Protein 7JQY (pdb70)

Secondary structure (DSSP, 8-state):
------SSPTTHHHHEEEEEEE-SS-EEEEEEES-TTSPEEEEE--TT--GGGGTTTHHHHHHTT-EEEEEE-TTSTTS---SS--SHHHHHHHHHHHHHHTT--SEEEEEETHHHHHHHHHHHH-GGGEEEEEEESSPPTTSHHHHHHHHTT-GGGTHHHHHTSTTHHHHHHTT-HHHHHHHHHHHH-SS---HHHHHHHHHHHTSTTHHHHHHHHHHTHHHHHHHHHHHTTS-B-S-EEEEEETTTTTTHHHHHHHTTBSSEEEEEETT--S-HHHH-HHHHHHHHHHHH-/------SSPTTHHHHEEEEEEE-SS-EEEEEEES-TTSPEEEEE--TT--GGGGTTTHHHHHHTT-EEEEEE-TTSTTS---SS--SHHHHHHHHHHHHHHTT-S-EEEEEETHHHHHHHHHHHH-GGGEEEEEEESSPPTTSHHHHHHHHTT-GGGTHHHHHTSTTHHHHHHTT-HHHHHHHHHHHH-SS---HHHHHHHHHHHTSTTHHHHHHHHHHTHHHHHHHHHHHTTS-B-S-EEEEEETTTTTTHHHHHHHTTBSSEEEEEETT--S-HHHH-HHHHHHHHHHHHH-/-----SSPTTHHHHEEEEEEE-SS-EEEEEEES-TTSPEEEEE--TT--GGGGTTTHHHHHHTT-EEEEE--TTSTTS---SS--SHHHHHHHHHHHHHHTT-SSEEEEEETHHHHHHHHHHHH-GGGEEEEEEESSPPTTSHHHHHHHHTT-GGGTHHHHHTSTTHHHHHHTT-HHHHHHHHHHHH-SS---HHHHHHHHHHHHSTTHHHHHHHHHHTHHHHHHHHHHHTTS-B-S-EEEEEETTTTTTHHHHHHHTTBSSEEEEEETT--S-HHHH-HHHHHHHHHHHHH-/------SSPTTHHHHEEEEEEE-SS-EEEEEEES-TTSPEEEEE--TT--GGGGTTTHHHHHHTT-EEEEEE-TTSTTS---SS--SHHHHHHHHHHHHHHTT-SSEEEEEETHHHHHHHHHHHH-GGGEEEEEEESSPPTTSHHHHHHHHTT-GGGTHHHHHTSTTHHHHHHTT-HHHHHHHHHHHH-SS---HHHHHHHHHHHTSTTHHHHHHHHHHTHHHHHHHHHHHTTS-EEEEEEEEEETTTTTTHHHHHHHTTEEEEEEEEETT--S-HHHH-HHHHHHHHHHHHH-/------SSPTTHHHH-EEEEEE-SS-EEEEEEES-TTSPEEEEE--TT--GGGGTTTHHHHHTTT-EEEEEE-TTSTTS---SS--SHHHHHHHHHHHHHHTT-SSEEEEEETHHHHHHHHHHHH-GGGEEEEEEESSPPTTSHHHHHHHHTT-GGGHHHHHHTSTTHHHHHHTT-HHHHHHHHHHHH-SS---HHHHHHHHHHHHSTTHHHHHHHHHHTHHHHHHHHHHHTTS-B-S-EEEEEETTTTTTHHHHHHHTTBSSEEEEEETT--S-HHHH-HHHHHHHHHHHH--/------SSPTTHHHHEEEEEEE-SS-EEEEEEES-TTSPEEEEE--TT--GGGGTTTHHHHHHTT-EEEEEE-TTSTTS---SS--SHHHHHHHHHHHHHHTT-S-EEEEEETHHHHHHHHHHHH-GGGEEEEEEESSPPTTSHHHHHHHHTT-GGGTHHHHHTSTTHHHHHHTT-HHHHHHHHHHHH-SS---HHHHHHHHHHHHSTTHHHHHHHHHHTHHHHHHHHHHHTTS-B-S-EEEEEETTTTTTHHHHHHHTTBSSEEEEEETT--S-HHHH-HHHHHHHHHHHH-/--S---SSPTTHHHHEEEEEEE-SS-EEEEEEES-TTSEEEEEE--TT--GGGGTTTHHHHHHTTEEEEEEE-TTSTTS---SS--SHHHHHHHHHHHHHHTT--SEEEEEETHHHHHHHHHHHH-GGGEEEEEEESSPPTTSHHHHHHHHTT-GGGTHHHHHTSTTHHHHHHTT-HHHHHHHHHHHH-SS---HHHHHHHHHHHTSTTHHHHHHHHHHTHHHHHHHHHHHTTS-EEEEEEEEEETTTTTTHHHHHHHHHEEEEEEEEETT--S-HHHH-HHHHHHHHHHHT-/--S---SSPTTHHHHEEEEEEE-SS-EEEEEEES-TTSPEEEEE--TT--GGGGTTTHHHHHHTT-EEEEEE-TTSTTS---SS--SHHHHHHHHHHHHHHTT---EEEEEETHHHHHHHHHHHH-GGGEEEEEEESSPPTTSHHHHHHHHTT-GGGTHHHHHTSTTHHHHHHTT-HHHHHHHHHHHH-SS---HHHHHHHHHHHTSTTHHHHHHHHHHTHHHHHHHHHHHHHSPB-S-EEEEEETTTTTTHHHHHHHTTBSSEEEEEETT--S-HHHH-HHHHHHHHHHHHH-

Nearest PDB structures (foldseek):
  7jqx-assembly1_A  TM=1.003E+00  e=3.096E-62  Burkholderia cenocepacia J2315
  7jqy-assembly1_B  TM=1.002E+00  e=3.497E-62  Burkholderia cenocepacia J2315
  3u1t-assembly2_B  TM=8.201E-01  e=2.161E-16  unidentified
  1hkh-assembly1_A  TM=7.319E-01  e=6.088E-16  Microbacterium
  7al6-assembly1_D  TM=6.546E-01  e=3.831E-14  Pseudomonas aeruginosa PAO1

Foldseek 3Di:
DDDADDDAPPPLVVFKDWDWDDDPDKIWIKIKGADLPAAEAEEEEAPLDALLLQRLQVVLCRVVRYIYIRIGFALFFPIHPDPDQLQLLSSLVVVQRVCVVSVAQAHAYEYEHLGLLNQLSNCLVCVVRYQEYEYEQDFYAQFVLNVVCVVVVPPLVPCLVLLLPQPNNCVVCAPPLLVVQVVNVVVFWQADHDSVRSVVSSVRCNPPRSSVRNSSNSNCRVVNNVVVNVSLVDAREHAYEFEYEPAECFCVSQVSNVSRHVHYDYGHHYSTGRSCSRHPSVVVNVVVVVVVD/DDDADDDADPPLVVFKDWDWDDDPHWIKIKIKGADLPAAEAEEEEAPLDALLLQRLQVVLCRVVRYIYIYIGFALFFPIDPDPDQLQLLSSLVVVCRRCVVSVAQAHAYEYEHSGLLNQLSNCLVPVVRYQEYEYEQDFYAQFVLNVVCVVVVPVLVVCLVLLLDPPNNCVVCAVPLLVVQVVNVVVFWQADHDSVRSVVSSVRCNPPRSSVSNSVNSNCRVVNNVVVNVSLVDAREHAYEFEYEPAECFCVSQVSNVSRHPHYDYHYHYSTGRSCSRHPSVVVSVVVVVVVVD/DPADDDAPPPLVVFKDWDWDDDPHKIWIKMKGADLPAAEAEEEEAPLDALLLQRLQVVVCRVVRYIYIYIGFALFFPIDQDPDQLQLLSSLVVVCRVCVVSVAQAHAYEYEHSGLQNQLSNCLVRVVNHQEYEYEQDFHAQFVLVVVCVVVVPVLCVCLVLLLPPPNNCVVCAVPLLVVQVVNPVVFWQADHDSVNSVVSSVRCNPPRSSVSNSVNSNCRVVNNVVVNVSLVDAGEHAYEFEYEPAECFCVSQVRNVSRHPHYDYGHDYSTGRSCSRHPSVVVNVVVVVVVPD/DDDADDDADPPLVVFKDWDWDDDPPWIKIKIKGADLPAAAAEEEEAPLDALLLQRLQRVLCRVVRYIYIRIGFALFFPIHPDPDQLQLLSSLVVVCRVCVVSPAQAHAYEYEHSRLQNRLSNCLVPVVRYQEYEYEQDFHAQFPVVVCCVVVVPVLVVCLVLLLPPPNNCVVCAVPLLVVQVVNVVVFWQADHDSNRSVVSSVRCNPPRSSVRSSVNSNCRVVNNVVVNVSLVDAREHAYEFEYEPQECFCVSQVSNVSRHPHYDYDYHYRTGRSCSRRPVVVVSVVVVVSVVD/DDDADDDAPPCLVVFKDWDWDDDDDWIKIKIKGADLVFAEAEEAEAPLDALCLQRLQVVLVRVVGYIYIRIGFALFFPIHPDPDQLQLLSSLVVVCRVQVVSPAQAHAYEYEHLGLQNQLSNCLVCVVRYQEYEYEQDFYAQFPVVVCCVVVVPVLVPCLVLLQPQPNNCVVCAVPLLVVQVVNVVVFWQADHDSVNSVVSSVRCNPPRSSVSSSSNSNCSVVNNVVVNVSLVDAREHAYEFEYEPSECFPVRQVSNVSRHDHYDYGYHYRTGRSCSRHPSPVVNVVVVVVVPD/DDDADDDADPPVVPFKDWDWADDDPKIWIKIKGADLPFAEEEEEEAPLDALLLQRLQRVVCRVVGYIYIYIGFALFFPIDPDPDQLQLLSSLVVVQRVCVVSPAQAHEYEYEHSGLQNQLSNCLVCVVRHQEAEYEQDFYAQFPVVVVCVVVVPVLCVCLVLLLPPPNNCVVCAVPLLVVQVVNVVVFWQADHDSVRSVVSSVRCNPPNSSVRNSVNSNCSVVNNVVVNVSLVPAREHEYEFEYEPAECFCVSVVSNVSHHVHYDYDYHYSTGRSCSRRPSVVVNVVVVVVVD/DDDADDDADPPLVVFKDWDWDQDDPWIWIKMWGADLVAAEEEEEEAPLDALLLQRLQRPVVRVVPYIYIYIGFALFFPIHPDDDQLQLLSSLVVVQVVCVVSVHQAHAYEYEHSGLQNRLSNCLVCVPRYQEYEYEQDFYAQFPVVVVCVVVVPVLCVCLVLLLDPPNNCVVCAVVLLVVQVVNVVVFKQADHDSNRSVSSSVRCNPPNSSVRNSVNSNCSVVNNVVVNVSLVDAREHAYEFEYEPAEPFCVSQVSNVSRHDHYDYDHHYRTGRSCSRRPSPVVSVVVVVVVD/DDDADDDADPPLVVFKDWDWDDDPDWIKIKMKGADLPAAEEEEEEAPLDALLLQRLQVVLCRVVRYIYIYIGFALFFPIDQDPDQLQLLSSLVVVCVVCVVSVHFAHAYEYEHSGLQNQVSNCLVCVVRYQEYEYEQDFYAQFPVNVCCVVVVPVLPVCLVLLLPPPNNCVVCAVPLLVVQVCNVVVFWQADHDSNRSVVSSVRCNPPNSSVSSSVNSNCRVVNNVVVNVSLVAAREHAYEFEYEPSECFPVRQVSNVSRHPHYDYDYHYRTGRSCSRHPSVVVNVVSVVVVVD

InterPro domains:
  IPR000073 Alpha/beta hydrolase fold-1 [PF00561] (51-291)
  IPR000073 Alpha/beta hydrolase fold-1 [PR00111] (75-90)
  IPR000073 Alpha/beta hydrolase fold-1 [PR00111] (119-132)
  IPR000073 Alpha/beta hydrolase fold-1 [PR00111] (133-146)
  IPR000639 Epoxide hydrolase-like [PR00412] (55-73)
  IPR000639 Epoxide hydrolase-like [PR00412] (75-90)
  IPR000639 Epoxide hydrolase-like [PR00412] (119-132)
  IPR000639 Epoxide hydrolase-like [PR00412] (279-301)
  IPR029058 Alpha/Beta hydrolase fold [G3DSA:3.40.50.1820] (25-302)
  IPR029058 Alpha/Beta hydrolase fold [SSF53474] (25-304)

Solvent-accessible surface area: 89667 Å² total; per-residue (Å²): 199,78,176,62,81,69,26,47,34,111,21,3,82,191,113,0,8,43,108,17,4,107,20,156,104,1,27,0,0,11,0,18,11,31,50,119,133,19,109,5,0,0,0,0,0,0,6,0,0,7,23,15,0,0,5,62,0,0,28,30,0,12,129,88,32,20,44,0,0,0,0,1,1,24,3,4,5,44,3,48,50,32,168,31,29,8,19,0,2,51,0,0,25,17,0,62,42,0,0,74,104,37,72,20,78,122,1,4,0,0,0,0,9,4,0,0,4,0,0,0,0,0,0,23,50,57,22,23,21,0,33,40,0,0,0,0,2,22,15,0,0,5,0,77,25,9,50,66,21,102,96,80,79,46,107,99,37,136,9,32,38,41,0,66,89,136,99,84,0,29,123,97,7,58,71,133,17,128,71,41,0,29,70,13,0,95,149,22,32,88,56,75,35,18,78,94,10,2,13,64,0,1,72,17,4,51,39,76,29,1,16,74,0,4,0,24,2,9,27,13,5,78,108,2,33,104,100,0,92,63,32,35,155,111,92,3,18,0,35,0,5,1,0,0,0,45,122,43,44,8,12,111,1,7,46,0,0,126,41,1,3,99,49,27,67,11,4,1,0,3,49,0,1,27,1,0,0,11,13,28,29,77,18,0,16,77,23,0,15,32,18,9,141,151,25,29,42,85,69,26,60,36,111,45,9,109,214,110,17,46,137,127,98,6,102,19,156,132,13,91,0,1,11,3,28,10,28,53,124,138,19,102,3,0,0,0,0,0,0,4,0,0,7,33,17,0,0,4,58,0,0,25,30,0,4,125,74,30,17,43,0,0,0,0,0,1,34,3,4,6,92,3,50,49,31,165,33,28,8,18,0,4,54,1,0,27,14,0,62,41,0,0,73,106,42,71,16,81,121,1,4,0,0,0,0,9,3,0,0,4,0,0,0,0,1,0,24,50,58,50,108,19,3,56,19,0,0,1,0,1,20,15,0,0,12,0,159,26,14,51,85,21,112,94,81,84,44,105,107,38,133,10,36,37,40,0,63,88,138,97,82,0,30,124,88,7,57,70,130,19,130,45,38,0,33,47,12,0,38,134,22,6,44,53,9,19,16,70,94,9,2,13,61,0,0,70,19,3,54,37,127,30,1,14,75,1,3,0,24,3,10,29,13,4,78,102,1,21,101,104,0,99,55,28,33,150,147,88,3,84,13,36,0,4,0,0,0,0,64,116,39,35,6,56,106,0,29,65,0,0,138,45,0,3,127,58,28,68,35,25,53,0,83,87,0,1,30,1,0,0,12,13,31,26,78,35,0,22,144,43,0,18,64,4,10,148,123,75,27,40,84,68,26,49,36,112,24,3,89,154,128,4,8,36,120,15,3,102,21,156,99,2,24,0,1,11,0,24,11,31,50,126,136,19,106,5,0,0,0,0,0,0,6,0,0,7,23,16,0,0,5,61,0,0,26,29,0,16,82,83,31,19,47,0,0,0,0,1,2,25,3,3,6,44,2,48,48,33,168,32,30,8,19,0,4,55,1,0,26,13,0,66,43,0,1,76,102,32,70,16,78,127,1,4,0,0,0,0,9,3,0,0,4,0,0,0,0,0,0,12,31,54,11,46,13,4,56,17,0,0,0,0,3,20,17,0,0,6,0,177,17,15,54,98,19,68,50,78,48,38,109,101,42,31,10,40,12,0,0,62,29,131,98,13,0,30,58,0,0,54,69,61,16,131,31,4,1,28,32,12,1,37,110,24,6,58,54,12,22,12,66,92,11,3,12,61,1,0,71,18,3,50,40,70,30,1,17,72,1,4,0,25,2,9,28,14,5,78,107,1,28,103,106,0,100,64,31,39,166,88,95,2,85,15,35,0,4,1,0,1,0,47,127,44,35,9,12,83,2,10,49,0,0,124,36,0,3,135,58,18,58,10,3,0,0,3,44,0,1,30,1,0,0,12,13,24,28,78,16,0,13,99,21,0,14,2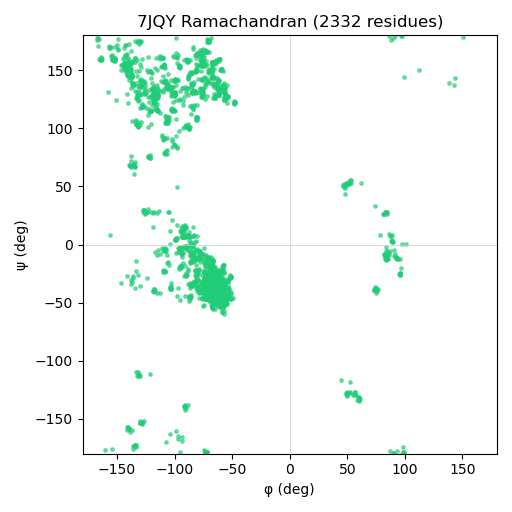6,9,7,138,94,154,30,28,39,80,73,27,59,37,109,26,9,135,208,160,20,44,142,120,95,3,111,15,159,106,0,93,0,0,12,2,25,8,36,43,113,134,20,108,3,0,0,0,0,0,0,6,0,0,7,30,17,0,0,3,58,0,0,29,22,0,17,135,60,31,16,46,0,0,0,0,1,2,16,3,4,6,89,2,54,53,31,161,28,29,9,18,0,3,52,0,0,25,14,0,60,45,0,0,74,103,39,66,17,80,134,1,4,0,0,0,0,9,4,0,0,4,0,0,0,0,0,0,23,50,62,47,107,24,3,42,23,0,0,1,0,2,20,15,0,0,5,0,167,29,14,55,81,22,120,91,82,80,52,105,91,44,134,11,37,38,41,0,64,89,133,100,85,0,30,120,90,7,56,67,125,18,125,46,39,0,31,49,11,0,38,130,21,6,45,54,8,20,14,68,92,10,4,14,61,1,0,70,18,5,52,39,128,28,1,16,73,1,4,0,25,2,7,28,15,6,75,98,2,32,98,97,0,117,60,28,39,162,147,97,4,88,10,31,0,4,1,0,1,0,64,120,44,44,7,60,119,2,36,64,0,0,129,45,1,4,135,62,24,65,38,29,62,0,85,87,0,0,25,1,0,0,11,12,31,28,80,40,0,16,118,44,0,20,76,2,14,136,126,201,76,180,61,84,70,28,60,30,112,20,8,124,212,84,14,45,144,102,93,5,106,22,148,116,4,91,0,0,9,2,7,10,34,55,109,137,21,106,5,0,0,0,0,0,0,5,0,0,7,31,17,0,0,4,55,0,0,23,32,0,11,119,59,37,13,35,0,0,0,0,1,1,30,3,4,5,86,1,52,53,31,169,31,30,7,17,0,3,51,1,0,23,16,0,62,42,0,1,77,106,30,69,18,79,76,1,5,0,0,0,0,8,4,0,0,4,0,0,1,0,1,0,22,50,57,45,13,11,1,43,28,0,0,0,0,2,19,16,0,0,8,0,113,24,13,51,82,23,119,92,81,79,46,108,104,39,138,8,42,38,39,0,61,87,138,101,84,0,28,124,86,6,57,71,118,18,127,74,40,0,28,73,12,0,95,148,27,31,96,57,72,34,17,77,95,10,3,13,59,1,0,71,18,4,51,40,124,29,2,14,75,0,5,0,23,2,8,27,14,6,75,103,1,30,97,102,0,105,64,29,41,119,149,83,3,32,9,33,0,5,1,0,1,0,61,121,52,40,6,59,104,1,33,66,0,0,113,32,1,2,118,56,12,96,33,29,62,0,86,92,0,0,27,0,0,0,13,13,32,30,72,42,0,9,133,52,0,12,82,17,5,109,178,198,72,173,58,82,69,29,61,30,100,15,8,123,206,114,18,44,138,128,96,3,113,22,147,101,0,89,0,1,12,2,26,11,31,50,125,136,17,106,4,0,0,0,0,0,0,7,0,0,7,31,16,0,0,5,62,0,0,19,32,0,13,118,71,27,17,54,0,0,0,0,1,1,22,2,4,7,90,1,54,42,27,67,25,28,9,19,0,6,56,1,0,23,18,0,62,43,0,0,78,97,30,67,25,54,134,0,4,0,0,0,0,10,5,0,0,2,0,0,1,0,0,0,22,54,58,50,107,11,2,53,39,0,0,0,0,1,22,16,0,0,4,0,168,25,17,51,102,19,68,50,74,47,36,104,95,42,30,7,40,13,0,0,64,30,58,20,4,0,30,39,0,1,52,70,40,20,128,50,4,0,31,45,13,0,100,122,29,29,92,53,74,36,18,78,95,10,2,13,61,0,1,70,20,5,49,41,64,12,2,16,19,0,4,0,10,2,9,28,12,8,76,99,1,25,97,112,1,85,64,37,29,166,151,93,3,86,13,39,0,4,1,0,1,0,64,119,43,29,9,70,88,2,36,69,0,0,136,31,1,2,136,59,25,85,34,37,72,0,77,88,0,0,25,1,0,0,12,12,32,29,71,23,0,14,148,49,0,27,91,20,11,170,196,73,178,59,84,70,27,61,34,111,47,11,125,230,102,18,44,137,124,103,2,104,22,140,106,2,93,0,0,11,2,26,8,29,53,114,133,19,104,4,0,0,0,0,0,0,7,0,0,7,32,16,0,0,3,58,0,0,22,33,0,2,109,50,27,14,49,0,1,0,0,1,0,16,3,2,4,91,2,54,51,29,167,34,28,10,22,0,6,53,1,0,22,20,0,66,39,0,1,84,100,36,66,20,88,139,1,13,0,0,0,0,8,2,0,0,5,0,0,1,0,0,0,22,49,57,59,104,21,5,40,34,0,0,0,0,2,18,13,0,0,13,0,148,16,12,59,78,19,107,93,81,81,42,109,93,38,132,11,34,38,39,0,66,87,135,96,81,0,29,124,101,7,61,68,134,19,125,70,37,0,32,75,11,2,99,148,22,33,94,55,73,39,19,76,95,9,4,15,62,1,0,67,17,3,51,36,126,31,1,15,72,0,2,0,25,3,9,31,13,6,80,108,1,31,100,113,0,113,60,30,28,177,148,109,4,89,10,40,0,3,1,0,1,1,61,124,45,28,9,54,85,3,33,71,0,0,129,55,1,2,127,64,25,93,30,30,60,0,83,96,0,2,28,1,0,0,10,9,37,26,73,41,0,13,132,45,0,17,40,17,6,98,202,64,172,58,81,69,27,46,36,111,49,4,79,203,131,3,17,42,128,31,1,97,22,151,136,10,28,0,1,14,0,18,11,31,40,94,134,18,110,4,0,0,0,0,0,0,5,0,0,8,22,17,0,0,5,60,0,0,25,27,1,8,121,57,33,17,31,0,0,0,0,1,1,35,2,2,6,45,2,45,43,24,63,27,31,9,20,0,3,56,1,0,24,16,1,66,44,0,0,81,90,21,43,16,88,138,1,8,0,0,0,0,11,3,0,0,4,0,0,0,0,0,0,23,54,57,44,104,18,3,48,28,0,0,0,0,2,17,15,0,0,17,0,177,21,18,56,92,22,120,91,80,79,47,104,89,43,130,10,38,37,41,0,67,86,68,19,64,0,30,98,90,8,54,68,124,17,127,70,39,2,32,77,12,0,95,135,20,33,91,53,71,33,20,78,90,10,2,16,61,1,0,71,20,2,51,38,30,12,1,16,20,0,3,0,10,2,7,27,16,5,78,108,2,28,100,86,0,115,54,30,28,175,146,95,4,90,12,36,0,8,0,0,0,1,56,110,48,35,6,60,90,0,31,79,0,0,121,47,1,3,137,57,17,66,32,25,55,0,83,89,0,1,28,2,0,0,11,12,35,31,63,19,0,21,128,45,0,18,82,2,15,149,131

Organism: Burkholderia cenocepacia (strain ATCC BAA-245 / DSM 16553 / LMG 16656 / NCTC 13227 / J2315 / CF5610) (NCBI:txid216591)

Sequence (2348 aa):
PGMPAPGLPAGFERRFSRRYAQLDDVRLHYVTGGPDDGEMVVLLHGWPQTWYTWRHVMPALAEDGYRVVAVDYRGAGESDKPLGGYDKASMAGDIRALVHQLGATRIHLVGRSIGVMVAYAYAAQWPTEIVKLAMLDVPVPGTRIWDEAKASADPQIWHFGLHQQRDIAEMLIAGKERAYILDFYKKRTHVALSNDDIAVYADAYAAPGALRAGFELYRAFPQDETRFKAFMKHKLPMPVLALAGDKSNGAKELDMARELALDVRGAVAPNTGHWLPDENPAFLTRQLLDFFRPGMPAPGLPAGFERRFSRRYAQLDDVRLHYVTGGPDDGEMVVLLHGWPQTWYTWRHVMPALAEDGYRVVAVDYRGAGESDKPLGGYDKASMAGDIRALVHQLGATRIHLVGRSIGVMVAYAYAAQWPTEIVKLAMLDVPVPGTRIWDEAKASADPQIWHFGLHQQRDIAEMLIAGKERAYILDFYKKRTHVALSNDDIAVYADAYAAPGALRAGFELYRAFPQDETRFKAFMKHKLPMPVLALAGDKSNGAKELDMARELALDVRGAVAPNTGHWLPDENPAFLTRQLLDFFREGMPAPGLPAGFERRFSRRYAQLDDVRLHYVTGGPDDGEMVVLLHGWPQTWYTWRHVMPALAEDGYRVVAVDYRGAGESDKPLGGYDKASMAGDIRALVHQLGATRIHLVGRSIGVMVAYAYAAQWPTEIVKLAMLDVPVPGTRIWDEAKASADPQIWHFGLHQQRDIAEMLIAGKERAYILDFYKKRTHVALSNDDIAVYADAYAAPGALRAGFELYRAFPQDETRFKAFMKHKLPMPVLALAGDKSNGAKELDMARELALDVRGAVAPNTGHWLPDENPAFLTRQLLDFFREPGMPAPGLPAGFERRFSRRYAQLDDVRLHYVTGGPDDGEMVVLLHGWPQTWYTWRHVMPALAEDGYRVVAVDYRGAGESDKPLGGYDKASMAGDIRALVHQLGATRIHLVGRSIGVMVAYAYAAQWPTEIVKLAMLDVPVPGTRIWDEAKASADPQIWHFGLHQQRDIAEMLIAGKERAYILDFYKKRTHVALSNDDIAVYADAYAAPGALRAGFELYRAFPQDETRFKAFMKHKLPMPVLALAGDKSNGAKELDMARELALDVRGAVAPNTGHWLPDENPAFLTRQLLDFFREPGMPAPGLPAGFERRFSRRYAQLDDVRLHYVTGGPDDGEMVVLLHGWPQTWYTWRHVMPALAEDGYRVVAVDYRGAGESDKPLGGYDKASMAGDIRALVHQLGATRIHLVGRSIGVMVAYAYAAQWPTEIVKLAMLDVPVPGTRIWDEAKASADPQIWHFGLHQQRDIAEMLIAGKERAYILDFYKKRTHVALSNDDIAVYADAYAAPGALRAGFELYRAFPQDETRFKAFMKHKLPMPVLALAGDKSNGAKELDMARELALDVRGAVAPNTGHWLPDENPAFLTRQLLDFFREPGMPAPGLPAGFERRFSRRYAQLDDVRLHYVTGGPDDGEMVVLLHGWPQTWYTWRHVMPALAEDGYRVVAVDYRGAGESDKPLGGYDKASMAGDIRALVHQLGATRIHLVGRSIGVMVAYAYAAQWPTEIVKLAMLDVPVPGTRIWDEAKASADPQIWHFGLHQQRDIAEMLIAGKERAYILDFYKKRTHVALSNDDIAVYADAYAAPGALRAGFELYRAFPQDETRFKAFMKHKLPMPVLALAGDKSNGAKELDMARELALDVRGAVAPNTGHWLPDENPAFLTRQLLDFFRPGMPAPGLPAGFERRFSRRYAQLDDVRLHYVTGGPDDGEMVVLLHGWPQTWYTWRHVMPALAEDGYRVVAVDYRGAGESDKPLGGYDKASMAGDIRALVHQLGATRIHLVGRSIGVMVAYAYAAQWPTEIVKLAMLDVPVPGTRIWDEAKASADPQIWHFGLHQQRDIAEMLIAGKERAYILDFYKKRTHVALSNDDIAVYADAYAAPGALRAGFELYRAFPQDETRFKAFMKHKLPMPVLALAGDKSNGAKELDMARELALDVRGAVAPNTGHWLPDENPAFLTRQLLDFFRPGMPAPGLPAGFERRFSRRYAQLDDVRLHYVTGGPDDGEMVVLLHGWPQTWYTWRHVMPALAEDGYRVVAVDYRGAGESDKPLGGYDKASMAGDIRALVHQLGATRIHLVGRSIGVMVAYAYAAQWPTEIVKLAMLDVPVPGTRIWDEAKASADPQIWHFGLHQQRDIAEMLIAGKERAYILDFYKKRTHVALSNDDIAVYADAYAAPGALRAGFELYRAFPQDETRFKAFMKHKLPMPVLALAGDKSNGAKELDMARELALDVRGAVAPNTGHWLPDENPAFLTRQLLDFFRE

Radius of gyration: 47.98 Å; Cα contacts (8 Å, |Δi|>4): 4983; chains: 8; bounding box: 107×121×145 Å

B-factor: mean 57.03, std 18.29, range [23.78, 123.71]

Structure (mmCIF, N/CA/C/O backbone):
data_7JQY
#
_entry.id   7JQY
#
_cell.length_a   195.000
_cell.length_b   98.400
_cell.length_c   170.000
_cell.angle_alpha   90.000
_cell.angle_beta   118.600
_cell.angle_gamma   90.000
#
_symmetry.space_group_name_H-M   'C 1 2 1'
#
loop_
_entity.id
_entity.type
_entity.pdbx_description
1 polymer 'Cif-like 1'
2 water water
#
loop_
_atom_site.group_PDB
_atom_site.id
_atom_site.type_symbol
_atom_site.label_atom_id
_atom_site.label_alt_id
_atom_site.label_comp_id
_atom_site.label_asym_id
_atom_site.label_entity_id
_atom_site.label_seq_id
_atom_site.pdbx_PDB_ins_code
_atom_site.Cartn_x
_atom_site.Cartn_y
_atom_site.Cartn_z
_atom_site.occupancy
_atom_site.B_iso_or_equiv
_atom_site.auth_seq_id
_atom_site.auth_comp_id
_atom_site.auth_asym_id
_atom_site.auth_atom_id
_atom_site.pdbx_PDB_model_num
ATOM 1 N N . PRO A 1 11 ? -31.581 2.465 51.712 1.00 67.00 11 PRO A N 1
ATOM 2 C CA . PRO A 1 11 ? -32.913 2.880 52.161 1.00 64.71 11 PRO A CA 1
ATOM 3 C C . PRO A 1 11 ? -32.921 3.353 53.624 1.00 64.99 11 PRO A C 1
ATOM 4 O O . PRO A 1 11 ? -32.089 2.882 54.403 1.00 70.92 11 PRO A O 1
ATOM 8 N N . GLY A 1 12 ? -33.808 4.287 53.986 1.00 54.02 12 GLY A N 1
ATOM 9 C CA . GLY A 1 12 ? -33.907 4.704 55.375 1.00 50.70 12 GLY A CA 1
ATOM 10 C C . GLY A 1 12 ? -34.072 6.188 55.656 1.00 44.10 12 GLY A C 1
ATOM 11 O O . GLY A 1 12 ? -33.442 7.022 54.998 1.00 41.83 12 GLY A O 1
ATOM 12 N N . MET A 1 13 ? -34.933 6.539 56.633 1.00 44.04 13 MET A N 1
ATOM 13 C CA . MET A 1 13 ? -35.025 7.916 57.107 1.00 41.73 13 MET A CA 1
ATOM 14 C C . MET A 1 13 ? -33.876 8.199 58.079 1.00 40.54 13 MET A C 1
ATOM 15 O O . MET A 1 13 ? -33.360 7.276 58.711 1.00 40.61 13 MET A O 1
ATOM 20 N N . PRO A 1 14 ? -33.455 9.458 58.222 1.00 39.12 14 PRO A N 1
ATOM 21 C CA . PRO A 1 14 ? -32.352 9.755 59.144 1.00 42.52 14 PRO A CA 1
ATOM 22 C C . PRO A 1 14 ? -32.677 9.274 60.552 1.00 44.03 14 PRO A C 1
ATOM 23 O O . PRO A 1 14 ? -33.801 9.416 61.035 1.00 42.95 14 PRO A O 1
ATOM 27 N N . ALA A 1 15 ? -31.690 8.660 61.192 1.00 41.40 15 ALA A N 1
ATOM 28 C CA . ALA A 1 15 ? -31.863 8.134 62.541 1.00 43.15 15 ALA A CA 1
ATOM 29 C C . ALA A 1 15 ? -31.138 9.037 63.524 1.00 40.35 15 ALA A C 1
ATOM 30 O O . ALA A 1 15 ? -29.898 9.035 63.556 1.00 40.21 15 ALA A O 1
ATOM 32 N N . PRO A 1 16 ? -31.844 9.837 64.315 1.00 37.90 16 PRO A N 1
ATOM 33 C CA . PRO A 1 16 ? -31.168 10.778 65.209 1.00 37.00 16 PRO A CA 1
ATOM 34 C C . PRO A 1 16 ? -30.548 10.083 66.414 1.00 38.91 16 PRO A C 1
ATOM 35 O O . PRO A 1 16 ? -30.874 8.947 66.757 1.00 38.85 16 PRO A O 1
ATOM 39 N N . GLY A 1 17 ? -29.608 10.785 67.041 1.00 35.53 17 GLY A N 1
ATOM 40 C CA . GLY A 1 17 ? -29.080 10.348 68.317 1.00 34.89 17 GLY A CA 1
ATOM 41 C C . GLY A 1 17 ? -27.767 9.603 68.189 1.00 36.16 17 GLY A C 1
ATOM 42 O O . GLY A 1 17 ? -27.184 9.462 67.111 1.00 34.44 17 GLY A O 1
ATOM 43 N N . LEU A 1 18 ? -27.284 9.161 69.344 1.00 37.60 18 LEU A N 1
ATOM 44 C CA . LEU A 1 18 ? -26.086 8.350 69.393 1.00 36.27 18 LEU A CA 1
ATOM 45 C C . LEU A 1 18 ? -26.356 6.972 68.795 1.00 37.41 18 LEU A C 1
ATOM 46 O O . LEU A 1 18 ? -27.475 6.457 68.887 1.00 39.35 18 LEU A O 1
ATOM 51 N N . PRO A 1 19 ? -25.348 6.353 68.177 1.00 38.64 19 PRO A N 1
ATOM 52 C CA . PRO A 1 19 ? -25.526 4.984 67.687 1.00 37.38 19 PRO A CA 1
ATOM 53 C C . PRO A 1 19 ? -25.750 4.029 68.850 1.00 40.76 19 PRO A C 1
ATOM 54 O O . PRO A 1 19 ? -25.373 4.297 69.992 1.00 40.52 19 PRO A O 1
ATOM 58 N N . ALA A 1 20 ? -26.387 2.902 68.541 1.00 40.25 20 ALA A N 1
ATOM 59 C CA . ALA A 1 20 ? -26.704 1.909 69.556 1.00 41.58 20 ALA A CA 1
ATOM 60 C C . ALA A 1 20 ? -25.434 1.425 70.245 1.00 43.51 20 ALA A C 1
ATOM 61 O O . ALA A 1 20 ? -24.420 1.160 69.598 1.00 41.99 20 ALA A O 1
ATOM 63 N N . GLY A 1 21 ? -25.492 1.334 71.571 1.00 49.53 21 GLY A N 1
ATOM 64 C CA . GLY A 1 21 ? -24.375 0.884 72.373 1.00 47.46 21 GLY A CA 1
ATOM 65 C C . GLY A 1 21 ? -23.380 1.960 72.756 1.00 46.33 21 GLY A C 1
ATOM 66 O O . GLY A 1 21 ? -22.510 1.702 73.598 1.00 47.86 21 GLY A O 1
ATOM 67 N N . PHE A 1 22 ? -23.497 3.164 72.190 1.00 44.19 22 PHE A N 1
ATOM 68 C CA . PHE A 1 22 ? -22.565 4.237 72.518 1.00 42.94 22 PHE A CA 1
ATOM 69 C C . PHE A 1 22 ? -22.583 4.542 74.011 1.00 45.18 22 PHE A C 1
ATOM 70 O O . PHE A 1 22 ? -21.525 4.752 74.623 1.00 42.72 22 PHE A O 1
ATOM 78 N N . GLU A 1 23 ? -23.773 4.502 74.622 1.00 46.34 23 GLU A N 1
ATOM 79 C CA . GLU A 1 23 ? -23.948 4.926 76.010 1.00 47.55 23 GLU A CA 1
ATOM 80 C C . GLU A 1 23 ? -23.119 4.095 76.971 1.00 46.48 23 GLU A C 1
ATOM 81 O O . GLU A 1 23 ? -22.730 4.589 78.031 1.00 49.45 23 GLU A O 1
ATOM 87 N N . ARG A 1 24 ? -22.937 2.810 76.675 1.00 49.70 24 ARG A N 1
ATOM 88 C CA . ARG A 1 24 ? -22.216 1.901 77.552 1.00 49.91 24 ARG A CA 1
ATOM 89 C C . ARG A 1 24 ? -20.711 1.895 77.325 1.00 51.01 24 ARG A C 1
ATOM 90 O O . ARG A 1 24 ? -19.980 1.399 78.185 1.00 50.89 24 ARG A O 1
ATOM 98 N N . ARG A 1 25 ? -20.248 2.453 76.236 1.00 45.98 25 ARG A N 1
ATOM 99 C CA . ARG A 1 25 ? -18.862 2.431 75.872 1.00 46.22 25 ARG A CA 1
ATOM 100 C C . ARG A 1 25 ? -18.084 3.698 76.030 1.00 43.26 25 ARG A C 1
ATOM 101 O O . ARG A 1 25 ? -16.914 3.668 75.986 1.00 43.52 25 ARG A O 1
ATOM 109 N N . PHE A 1 26 ? -18.750 4.811 76.190 1.00 40.05 26 PHE A N 1
ATOM 110 C CA . PHE A 1 26 ? -18.106 6.108 76.284 1.00 39.66 26 PHE A CA 1
ATOM 111 C C . PHE A 1 26 ? -18.598 6.840 77.521 1.00 41.17 26 PHE A C 1
ATOM 112 O O . PHE A 1 26 ? -19.637 6.508 78.092 1.00 44.91 26 PHE A O 1
ATOM 120 N N . SER A 1 27 ? -17.807 7.819 77.951 1.00 39.08 27 SER A N 1
ATOM 121 C CA . SER A 1 27 ? -18.071 8.568 79.170 1.00 40.48 27 SER A CA 1
ATOM 122 C C . SER A 1 27 ? -17.729 10.025 78.940 1.00 39.49 27 SER A C 1
ATOM 123 O O . SER A 1 27 ? -16.747 10.345 78.263 1.00 37.07 27 SER A O 1
ATOM 126 N N . ARG A 1 28 ? -18.514 10.899 79.563 1.00 37.52 28 ARG A N 1
ATOM 127 C CA . ARG A 1 28 ? -18.232 12.327 79.581 1.00 39.48 28 ARG A CA 1
ATOM 128 C C . ARG A 1 28 ? -17.335 12.635 80.773 1.00 38.48 28 ARG A C 1
ATOM 129 O O . ARG A 1 28 ? -17.563 12.122 81.875 1.00 39.85 28 ARG A O 1
ATOM 137 N N . ARG A 1 29 ? -16.296 13.437 80.548 1.00 37.50 29 ARG A N 1
ATOM 138 C CA . ARG A 1 29 ? -15.362 13.772 81.612 1.00 40.76 29 ARG A CA 1
ATOM 139 C C . ARG A 1 29 ? -14.936 15.227 81.478 1.00 39.17 29 ARG A C 1
ATOM 140 O O . ARG A 1 29 ? -15.141 15.866 80.440 1.00 36.89 29 ARG A O 1
ATOM 148 N N . TYR A 1 30 ? -14.378 15.754 82.568 1.00 40.50 30 TYR A N 1
ATOM 149 C CA . TYR A 1 30 ? -13.807 17.094 82.621 1.00 39.98 30 TYR A CA 1
ATOM 150 C C . TYR A 1 30 ? -12.331 17.016 82.985 1.00 38.66 30 TYR A C 1
ATOM 151 O O . TYR A 1 30 ? -11.909 16.143 83.743 1.00 41.15 30 TYR A O 1
ATOM 160 N N . ALA A 1 31 ? -11.552 17.954 82.458 1.00 41.19 31 ALA A N 1
ATOM 161 C CA . ALA A 1 31 ? -10.147 18.096 82.812 1.00 41.66 31 ALA A CA 1
ATOM 162 C C . ALA A 1 31 ? -9.888 19.542 83.204 1.00 40.54 31 ALA A C 1
ATOM 163 O O . ALA A 1 31 ? -10.051 20.452 82.383 1.00 38.34 31 ALA A O 1
ATOM 165 N N . GLN A 1 32 ? -9.469 19.752 84.447 1.00 41.52 32 GLN A N 1
ATOM 166 C CA . GLN A 1 32 ? -9.139 21.085 84.924 1.00 42.32 32 GLN A CA 1
ATOM 167 C C . GLN A 1 32 ? -7.706 21.408 84.517 1.00 43.30 32 GLN A C 1
ATOM 168 O O . GLN A 1 32 ? -6.764 20.745 84.960 1.00 45.09 32 GLN A O 1
ATOM 174 N N . LEU A 1 33 ? -7.544 22.424 83.687 1.00 47.13 33 LEU A N 1
ATOM 175 C CA . LEU A 1 33 ? -6.232 22.942 83.373 1.00 49.07 33 LEU A CA 1
ATOM 176 C C . LEU A 1 33 ? -5.985 24.154 84.265 1.00 55.19 33 LEU A C 1
ATOM 177 O O . LEU A 1 33 ? -6.748 24.429 85.196 1.00 59.42 33 LEU A O 1
ATOM 182 N N . ASP A 1 34 ? -4.951 24.929 83.950 1.00 59.72 34 ASP A N 1
ATOM 183 C CA . ASP A 1 34 ? -4.483 25.938 84.894 1.00 63.64 34 ASP A CA 1
ATOM 184 C C . ASP A 1 34 ? -5.492 27.063 85.071 1.00 65.65 34 ASP A C 1
ATOM 185 O O . ASP A 1 34 ? -5.525 27.705 86.128 1.00 71.56 34 ASP A O 1
ATOM 190 N N . ASP A 1 35 ? -6.337 27.297 84.076 1.00 62.76 35 ASP A N 1
ATOM 191 C CA . ASP A 1 35 ? -7.396 28.284 84.230 1.00 63.10 35 ASP A CA 1
ATOM 192 C C . ASP A 1 35 ? -8.713 27.764 83.669 1.00 60.58 35 ASP A C 1
ATOM 193 O O . ASP A 1 35 ? -9.796 28.091 84.180 1.00 62.21 35 ASP A O 1
ATOM 198 N N . VAL A 1 36 ? -8.621 26.938 82.629 1.00 53.85 36 VAL A N 1
ATOM 199 C CA . VAL A 1 36 ? -9.775 26.479 81.864 1.00 50.00 36 VAL A CA 1
ATOM 200 C C . VAL A 1 36 ? -10.088 25.028 82.195 1.00 46.22 36 VAL A C 1
ATOM 201 O O . VAL A 1 36 ? -9.183 24.191 82.300 1.00 42.56 36 VAL A O 1
ATOM 205 N N . ARG A 1 37 ? -11.372 24.728 82.363 1.00 43.44 37 ARG A N 1
ATOM 206 C CA . ARG A 1 37 ? -11.829 23.349 82.448 1.00 40.27 37 ARG A CA 1
ATOM 207 C C . ARG A 1 37 ? -12.413 22.947 81.099 1.00 41.14 37 ARG A C 1
ATOM 208 O O . ARG A 1 37 ? -13.291 23.637 80.562 1.00 40.31 37 ARG A O 1
ATOM 216 N N . LEU A 1 38 ? -11.935 21.830 80.563 1.00 38.55 38 LEU A N 1
ATOM 217 C CA . LEU A 1 38 ? -12.378 21.307 79.281 1.00 36.73 38 LEU A CA 1
ATOM 218 C C . LEU A 1 38 ? -13.222 20.060 79.493 1.00 38.04 38 LEU A C 1
ATOM 219 O O . LEU A 1 38 ? -12.937 19.243 80.376 1.00 39.34 38 LEU A O 1
ATOM 224 N N . HIS A 1 39 ? -14.266 19.935 78.681 1.00 33.16 39 HIS A N 1
ATOM 225 C CA . HIS A 1 39 ? -15.146 18.779 78.650 1.00 34.65 39 HIS A CA 1
ATOM 226 C C . HIS A 1 39 ? -14.742 17.883 77.486 1.00 32.30 39 HIS A C 1
ATOM 227 O O . HIS A 1 39 ? -14.381 18.372 76.413 1.00 32.67 39 HIS A O 1
ATOM 234 N N . TYR A 1 40 ? -14.776 16.571 77.698 1.00 32.71 40 TYR A N 1
ATOM 235 C CA . TYR A 1 40 ? -14.422 15.659 76.617 1.00 33.11 40 TYR A CA 1
ATOM 236 C C . TYR A 1 40 ? -15.105 14.319 76.840 1.00 33.15 40 TYR A C 1
ATOM 237 O O . TYR A 1 40 ? -15.478 13.964 77.962 1.00 35.37 40 TYR A O 1
ATOM 246 N N . VAL A 1 41 ? -15.241 13.563 75.754 1.00 31.13 41 VAL A N 1
ATOM 247 C CA . VAL A 1 41 ? -15.860 12.239 75.771 1.00 34.02 41 VAL A CA 1
ATOM 248 C C . VAL A 1 41 ? -14.811 11.222 75.342 1.00 37.02 41 VAL A C 1
ATOM 249 O O . VAL A 1 41 ? -14.083 11.441 74.366 1.00 35.70 41 VAL A O 1
ATOM 253 N N . THR A 1 42 ? -14.696 10.137 76.095 1.00 37.90 42 THR A N 1
ATOM 254 C CA . THR A 1 42 ? -13.602 9.217 75.855 1.00 38.29 42 THR A CA 1
ATOM 255 C C . THR A 1 42 ? -14.077 7.779 75.985 1.00 36.49 42 THR A C 1
ATOM 256 O O . THR A 1 42 ? -15.038 7.482 76.700 1.00 38.27 42 THR A O 1
ATOM 260 N N . GLY A 1 43 ? -13.410 6.901 75.245 1.00 37.20 43 GLY A N 1
ATOM 261 C CA . GLY A 1 43 ? -13.676 5.476 75.290 1.00 38.82 43 GLY A CA 1
ATOM 262 C C . GLY A 1 43 ? -12.570 4.717 74.591 1.00 40.82 43 GLY A C 1
ATOM 263 O O . GLY A 1 43 ? -11.661 5.298 73.991 1.00 38.33 43 GLY A O 1
ATOM 264 N N . GLY A 1 44 ? -12.674 3.397 74.649 1.00 45.42 44 GLY A N 1
ATOM 265 C CA . GLY A 1 44 ? -11.634 2.536 74.141 1.00 46.01 44 GLY A CA 1
ATOM 266 C C . GLY A 1 44 ? -10.634 2.197 75.229 1.00 45.85 44 GLY A C 1
ATOM 267 O O . GLY A 1 44 ? -10.731 2.671 76.364 1.00 48.65 44 GLY A O 1
ATOM 268 N N . PRO A 1 45 ? -9.627 1.399 74.890 1.00 45.70 45 PRO A N 1
ATOM 269 C CA . PRO A 1 45 ? -8.672 0.941 75.911 1.00 48.81 45 PRO A CA 1
ATOM 270 C C . PRO A 1 45 ? -7.845 2.083 76.486 1.00 45.20 45 PRO A C 1
ATOM 271 O O . PRO A 1 45 ? -7.367 2.957 75.761 1.00 44.64 45 PRO A O 1
ATOM 275 N N . ASP A 1 46 ? -7.674 2.067 77.811 1.00 48.24 46 ASP A N 1
ATOM 276 C CA . ASP A 1 46 ? -6.854 3.095 78.453 1.00 50.55 46 ASP A CA 1
ATOM 277 C C . ASP A 1 46 ? -5.415 3.055 77.954 1.00 50.34 46 ASP A C 1
ATOM 278 O O . ASP A 1 46 ? -4.700 4.058 78.042 1.00 52.75 46 ASP A O 1
ATOM 283 N N . ASP A 1 47 ? -4.963 1.902 77.474 1.00 47.19 47 ASP A N 1
ATOM 284 C CA . ASP A 1 47 ? -3.585 1.707 77.040 1.00 52.61 47 ASP A CA 1
ATOM 285 C C . ASP A 1 47 ? -3.380 1.939 75.548 1.00 50.07 47 ASP A C 1
ATOM 286 O O . ASP A 1 47 ? -2.240 1.877 75.085 1.00 51.40 47 ASP A O 1
ATOM 291 N N . GLY A 1 48 ? -4.449 2.144 74.777 1.00 50.92 48 GLY A N 1
ATOM 292 C CA . GLY A 1 48 ? -4.313 2.235 73.339 1.00 48.00 48 GLY A CA 1
ATOM 293 C C . GLY A 1 48 ? -3.691 3.542 72.892 1.00 45.20 48 GLY A C 1
ATOM 294 O O . GLY A 1 48 ? -3.575 4.510 73.649 1.00 42.88 48 GLY A O 1
ATOM 295 N N . GLU A 1 49 ? -3.263 3.555 71.627 1.00 45.67 49 GLU A N 1
ATOM 296 C CA . GLU A 1 49 ? -2.770 4.787 71.020 1.00 46.75 49 GLU A CA 1
ATOM 297 C C . GLU A 1 49 ? -3.883 5.825 70.999 1.00 45.38 49 GLU A C 1
ATOM 298 O O . GLU A 1 49 ? -5.015 5.533 70.598 1.00 42.80 49 GLU A O 1
ATOM 304 N N . MET A 1 50 ? -3.567 7.031 71.454 1.00 42.79 50 MET A N 1
ATOM 305 C CA . MET A 1 50 ? -4.587 8.052 71.617 1.00 44.63 50 MET A CA 1
ATOM 306 C C . MET A 1 50 ? -4.863 8.775 70.302 1.00 43.40 50 MET A C 1
ATOM 307 O O . MET A 1 50 ? -3.932 9.185 69.598 1.00 40.97 50 MET A O 1
ATOM 312 N N . VAL A 1 51 ? -6.154 8.898 69.977 1.00 40.57 51 VAL A N 1
ATOM 313 C CA . VAL A 1 51 ? -6.664 9.646 68.831 1.00 40.41 51 VAL A CA 1
ATOM 314 C C . VAL A 1 51 ? -7.518 10.793 69.362 1.00 39.44 51 VAL A C 1
ATOM 315 O O . VAL A 1 51 ? -8.571 10.553 69.967 1.00 38.56 51 VAL A O 1
ATOM 319 N N . VAL A 1 52 ? -7.090 12.028 69.114 1.00 37.41 52 VAL A N 1
ATOM 320 C CA . VAL A 1 52 ? -7.809 13.224 69.552 1.00 38.15 52 VAL A CA 1
ATOM 321 C C . VAL A 1 52 ? -8.601 13.780 68.378 1.00 38.44 52 VAL A C 1
ATOM 322 O O . VAL A 1 52 ? -8.044 13.967 67.289 1.00 38.38 52 VAL A O 1
ATOM 326 N N . LEU A 1 53 ? -9.888 14.071 68.604 1.00 31.90 53 LEU A N 1
ATOM 327 C CA . LEU A 1 53 ? -10.795 14.588 67.582 1.00 34.00 53 LEU A CA 1
ATOM 328 C C . LEU A 1 53 ? -11.266 15.985 67.956 1.00 33.29 53 LEU A C 1
ATOM 329 O O . LEU A 1 53 ? -11.800 16.191 69.051 1.00 31.71 53 LEU A O 1
ATOM 334 N N . LEU A 1 54 ? -11.121 16.927 67.028 1.00 30.23 54 LEU A N 1
ATOM 335 C CA . LEU A 1 54 ? -11.437 18.326 67.282 1.00 30.84 54 LEU A CA 1
ATOM 336 C C . LEU A 1 54 ? -12.522 18.782 66.305 1.00 33.79 54 LEU A C 1
ATOM 337 O O . LEU A 1 54 ? -12.308 18.803 65.085 1.00 31.40 54 LEU A O 1
ATOM 342 N N . HIS A 1 55 ? -13.690 19.116 66.847 1.00 28.53 55 HIS A N 1
ATOM 343 C CA . HIS A 1 55 ? -14.802 19.657 66.075 1.00 32.64 55 HIS A CA 1
ATOM 344 C C . HIS A 1 55 ? -14.498 21.104 65.678 1.00 31.98 55 HIS A C 1
ATOM 345 O O . HIS A 1 55 ? -13.443 21.658 65.995 1.00 32.75 55 HIS A O 1
ATOM 352 N N . GLY A 1 56 ? -15.461 21.737 65.001 1.00 32.12 56 GLY A N 1
ATOM 353 C CA . GLY A 1 56 ? -15.402 23.134 64.629 1.00 32.30 56 GLY A CA 1
ATOM 354 C C . GLY A 1 56 ? -16.674 23.872 65.031 1.00 32.41 56 GLY A C 1
ATOM 355 O O . GLY A 1 56 ? -17.346 23.525 66.001 1.00 31.62 56 GLY A O 1
ATOM 356 N N . TRP A 1 57 ? -16.982 24.918 64.271 1.00 32.36 57 TRP A N 1
ATOM 357 C CA . TRP A 1 57 ? -18.177 25.751 64.402 1.00 32.98 57 TRP A CA 1
ATOM 358 C C . TRP A 1 57 ? -19.204 25.387 63.337 1.00 30.83 57 TRP A C 1
ATOM 359 O O . TRP A 1 57 ? -18.829 25.166 62.177 1.00 30.33 57 TRP A O 1
ATOM 370 N N . PRO A 1 58 ? -20.512 25.266 63.684 1.00 32.91 58 PRO A N 1
ATOM 371 C CA . PRO A 1 58 ? -21.062 25.359 65.040 1.00 29.94 58 PRO A CA 1
ATOM 372 C C . PRO A 1 58 ? -21.261 23.961 65.620 1.00 31.51 58 PRO A C 1
ATOM 373 O O . PRO A 1 58 ? -22.365 23.411 65.536 1.00 28.22 58 PRO A O 1
ATOM 377 N N . GLN A 1 59 ? -20.202 23.377 66.191 1.00 31.77 59 GLN A N 1
ATOM 378 C CA . GLN A 1 59 ? -20.228 21.972 66.566 1.00 29.80 59 GLN A CA 1
ATOM 379 C C . GLN A 1 59 ? -19.764 21.787 68.000 1.00 28.11 59 GLN A C 1
ATOM 380 O O . GLN A 1 59 ? -19.400 22.737 68.693 1.00 29.45 59 GLN A O 1
ATOM 386 N N . THR A 1 60 ? -19.880 20.539 68.450 1.00 30.77 60 THR A N 1
ATOM 387 C CA . THR A 1 60 ? -19.319 20.036 69.693 1.00 32.35 60 THR A CA 1
ATOM 388 C C . THR A 1 60 ? -18.696 18.678 69.391 1.00 31.19 60 THR A C 1
ATOM 389 O O . THR A 1 60 ? -18.733 18.204 68.249 1.00 31.80 60 THR A O 1
ATOM 393 N N . TRP A 1 61 ? -18.194 18.011 70.439 1.00 33.09 61 TRP A N 1
ATOM 394 C CA . TRP A 1 61 ? -17.701 16.636 70.306 1.00 31.99 61 TRP A CA 1
ATOM 395 C C . TRP A 1 61 ? -18.722 15.725 69.628 1.00 34.10 61 TRP A C 1
ATOM 396 O O . TRP A 1 61 ? -18.355 14.710 69.020 1.00 33.79 61 TRP A O 1
ATOM 407 N N . TYR A 1 62 ? -20.008 16.050 69.769 1.00 31.02 62 TYR A N 1
ATOM 408 C CA . TYR A 1 62 ? -21.099 15.198 69.310 1.00 31.37 62 TYR A CA 1
ATOM 409 C C . TYR A 1 62 ? -21.029 14.916 67.821 1.00 31.19 62 TYR A C 1
ATOM 410 O O . TYR A 1 62 ? -21.604 13.926 67.361 1.00 31.44 62 TYR A O 1
ATOM 419 N N . THR A 1 63 ? -20.298 15.739 67.066 1.00 31.91 63 THR A N 1
ATOM 420 C CA . THR A 1 63 ? -20.181 15.529 65.632 1.00 30.10 63 THR A CA 1
ATOM 421 C C . THR A 1 63 ? -19.390 14.267 65.307 1.00 32.48 63 THR A C 1
ATOM 422 O O . THR A 1 63 ? -19.538 13.730 64.201 1.00 31.09 63 THR A O 1
ATOM 426 N N . TRP A 1 64 ? -18.608 13.748 66.257 1.00 30.71 64 TRP A N 1
ATOM 427 C CA . TRP A 1 64 ? -17.834 12.529 66.050 1.00 30.00 64 TRP A CA 1
ATOM 428 C C . TRP A 1 64 ? -18.578 11.266 66.475 1.00 31.83 64 TRP A C 1
ATOM 429 O O . TRP A 1 64 ? -17.983 10.187 66.472 1.00 33.87 64 TRP A O 1
ATOM 440 N N . ARG A 1 65 ? -19.875 11.363 66.770 1.00 31.83 65 ARG A N 1
ATOM 441 C CA . ARG A 1 65 ? -20.601 10.254 67.391 1.00 34.84 65 ARG A CA 1
ATOM 442 C C . ARG A 1 65 ? -20.598 8.974 66.550 1.00 33.86 65 ARG A C 1
ATOM 443 O O . ARG A 1 65 ? -20.678 7.873 67.106 1.00 34.02 65 ARG A O 1
ATOM 451 N N . HIS A 1 66 ? -20.555 9.085 65.227 1.00 33.37 66 HIS A N 1
ATOM 452 C CA . HIS A 1 66 ? -20.580 7.914 64.356 1.00 34.11 66 HIS A CA 1
ATOM 453 C C . HIS A 1 66 ? -19.182 7.457 63.950 1.00 37.17 66 HIS A C 1
ATOM 454 O O . HIS A 1 66 ? -19.053 6.459 63.231 1.00 36.97 66 HIS A O 1
ATOM 461 N N . VAL A 1 67 ? -18.146 8.168 64.384 1.00 35.92 67 VAL A N 1
ATOM 462 C CA . VAL A 1 67 ? -16.762 7.813 64.087 1.00 35.46 67 VAL A CA 1
ATOM 463 C C . VAL A 1 67 ? -16.085 7.157 65.285 1.00 38.43 67 VAL A C 1
ATOM 464 O O . VAL A 1 67 ? -15.343 6.188 65.122 1.00 39.98 67 VAL A O 1
ATOM 468 N N . MET A 1 68 ? -16.393 7.632 66.498 1.00 37.86 68 MET A N 1
ATOM 469 C CA . MET A 1 68 ? -15.711 7.147 67.699 1.00 38.04 68 MET A CA 1
ATOM 470 C C . MET A 1 68 ? -15.880 5.659 67.989 1.00 39.47 68 MET A C 1
ATOM 471 O O . MET A 1 68 ? -14.899 5.041 68.444 1.00 40.91 68 MET A O 1
ATOM 476 N N . PRO A 1 69 ? -17.051 5.034 67.801 1.00 39.03 69 PRO A N 1
ATOM 477 C CA . PRO A 1 69 ? -17.141 3.594 68.110 1.00 41.11 69 PRO A CA 1
ATOM 478 C C . PRO A 1 69 ? -16.179 2.743 67.302 1.00 41.14 69 PRO A C 1
ATOM 479 O O . PRO A 1 69 ? -15.519 1.865 67.870 1.00 44.83 69 PRO A O 1
ATOM 483 N N . ALA A 1 70 ? -16.100 2.956 65.985 1.00 40.78 70 ALA A N 1
ATOM 484 C CA . ALA A 1 70 ? -15.209 2.145 65.158 1.00 40.78 70 ALA A CA 1
ATOM 485 C C . ALA A 1 70 ? -13.748 2.345 65.549 1.00 42.91 70 ALA A C 1
ATOM 486 O O . ALA A 1 70 ? -12.965 1.390 65.548 1.00 42.73 70 ALA A O 1
ATOM 488 N N . LEU A 1 71 ? -13.363 3.575 65.899 1.00 41.40 71 LEU A N 1
ATOM 489 C CA . LEU A 1 71 ? -11.993 3.816 66.340 1.00 42.37 71 LEU A CA 1
ATOM 490 C C . LEU A 1 71 ? -11.701 3.061 67.630 1.00 44.74 71 LEU A C 1
ATOM 491 O O . LEU A 1 71 ? -10.623 2.469 67.784 1.00 42.01 71 LEU A O 1
ATOM 496 N N . ALA A 1 72 ? -12.670 3.042 68.555 1.00 41.63 72 ALA A N 1
ATOM 497 C CA . ALA A 1 72 ? -12.453 2.368 69.830 1.00 45.86 72 ALA A CA 1
ATOM 498 C C . ALA A 1 72 ? -12.438 0.858 69.672 1.00 49.66 72 ALA A C 1
ATOM 499 O O . ALA A 1 72 ? -11.704 0.172 70.393 1.00 50.25 72 ALA A O 1
ATOM 501 N N . GLU A 1 73 ? -13.224 0.321 68.734 1.00 49.39 73 GLU A N 1
ATOM 502 C CA . GLU A 1 73 ? -13.205 -1.115 68.493 1.00 50.61 73 GLU A CA 1
ATOM 503 C C . GLU A 1 73 ? -11.874 -1.580 67.911 1.00 49.02 73 GLU A C 1
ATOM 504 O O . GLU A 1 73 ? -11.505 -2.745 68.097 1.00 48.39 73 GLU A O 1
ATOM 510 N N . ASP A 1 74 ? -11.138 -0.695 67.236 1.00 45.67 74 ASP A N 1
ATOM 511 C CA . ASP A 1 74 ? -9.840 -1.037 66.674 1.00 49.97 74 ASP A CA 1
ATOM 512 C C . ASP A 1 74 ? -8.696 -0.744 67.635 1.00 47.71 74 ASP A C 1
ATOM 513 O O . ASP A 1 74 ? -7.538 -0.688 67.204 1.00 49.68 74 ASP A O 1
ATOM 518 N N . GLY A 1 75 ? -8.996 -0.551 68.919 1.00 48.32 75 GLY A N 1
ATOM 519 C CA . GLY A 1 75 ? -7.985 -0.413 69.951 1.00 45.46 75 GLY A CA 1
ATOM 520 C C . GLY A 1 75 ? -7.446 0.979 70.188 1.00 43.79 75 GLY A C 1
ATOM 521 O O . GLY A 1 75 ? -6.497 1.130 70.968 1.00 47.20 75 GLY A O 1
ATOM 522 N N . TYR A 1 76 ? -8.015 2.001 69.562 1.00 44.38 76 TYR A N 1
ATOM 523 C CA . TYR A 1 76 ? -7.554 3.359 69.800 1.00 44.64 76 TYR A CA 1
ATOM 524 C C . TYR A 1 76 ? -8.237 3.929 71.038 1.00 43.35 76 TYR A C 1
ATOM 525 O O . TYR A 1 76 ? -9.361 3.553 71.381 1.00 43.78 76 TYR A O 1
ATOM 534 N N . ARG A 1 77 ? -7.515 4.801 71.738 1.00 43.76 77 ARG A N 1
ATOM 535 C CA . ARG A 1 77 ? -8.043 5.533 72.889 1.00 41.86 77 ARG A CA 1
ATOM 536 C C . ARG A 1 77 ? -8.633 6.836 72.364 1.00 40.75 77 ARG A C 1
ATOM 537 O O . ARG A 1 77 ? -7.901 7.772 72.026 1.00 39.31 77 ARG A O 1
ATOM 545 N N . VAL A 1 78 ? -9.962 6.879 72.263 1.00 38.55 78 VAL A N 1
ATOM 546 C CA . VAL A 1 78 ? -10.659 7.994 71.628 1.00 34.72 78 VAL A CA 1
ATOM 547 C C . VAL A 1 78 ? -10.864 9.117 72.636 1.00 36.35 78 VAL A C 1
ATOM 548 O O . VAL A 1 78 ? -11.355 8.892 73.747 1.00 38.56 78 VAL A O 1
ATOM 552 N N . VAL A 1 79 ? -10.498 10.336 72.247 1.00 35.83 79 VAL A N 1
ATOM 553 C CA . VAL A 1 79 ? -10.711 11.529 73.065 1.00 36.74 79 VAL A CA 1
ATOM 554 C C . VAL A 1 79 ? -11.307 12.595 72.150 1.00 36.20 79 VAL A C 1
ATOM 555 O O . VAL A 1 79 ? -10.588 13.208 71.352 1.00 33.36 79 VAL A O 1
ATOM 559 N N . ALA A 1 80 ? -12.616 12.823 72.267 1.00 34.82 80 ALA A N 1
ATOM 560 C CA . ALA A 1 80 ? -13.319 13.862 71.520 1.00 33.92 80 ALA A CA 1
ATOM 561 C C . ALA A 1 80 ? -13.528 15.057 72.444 1.00 33.32 80 ALA A C 1
ATOM 562 O O . ALA A 1 80 ? -14.252 14.958 73.442 1.00 32.78 80 ALA A O 1
ATOM 564 N N . VAL A 1 81 ? -12.910 16.184 72.103 1.00 33.55 81 VAL A N 1
ATOM 565 C CA . VAL A 1 81 ? -12.773 17.325 73.004 1.00 33.38 81 VAL A CA 1
ATOM 566 C C . VAL A 1 81 ? -13.719 18.438 72.590 1.00 32.30 81 VAL A C 1
ATOM 567 O O . VAL A 1 81 ? -13.775 18.809 71.409 1.00 31.53 81 VAL A O 1
ATOM 571 N N . ASP A 1 82 ? -14.419 19.008 73.569 1.00 32.35 82 ASP A N 1
ATOM 572 C CA . ASP A 1 82 ? -15.012 20.329 73.406 1.00 33.28 82 ASP A CA 1
ATOM 573 C C . ASP A 1 82 ? -13.905 21.337 73.675 1.00 34.26 82 ASP A C 1
ATOM 574 O O . ASP A 1 82 ? -13.499 21.525 74.833 1.00 34.39 82 ASP A O 1
ATOM 579 N N . TYR A 1 83 ? -13.417 22.000 72.631 1.00 30.67 83 TYR A N 1
ATOM 580 C CA . TYR A 1 83 ? -12.308 22.910 72.877 1.00 30.37 83 TYR A CA 1
ATOM 581 C C . TYR A 1 83 ? -12.786 24.136 73.657 1.00 34.76 83 TYR A C 1
ATOM 582 O O . TYR A 1 83 ? -13.981 24.303 73.942 1.00 33.89 83 TYR A O 1
ATOM 591 N N . ARG A 1 84 ? -11.822 24.983 74.027 1.00 33.80 84 ARG A N 1
ATOM 592 C CA . ARG A 1 84 ? -12.073 26.175 74.832 1.00 34.03 84 ARG A CA 1
ATOM 593 C C . ARG A 1 84 ? -13.254 26.969 74.292 1.00 33.07 84 ARG A C 1
ATOM 594 O O . ARG A 1 84 ? -13.257 27.381 73.130 1.00 33.26 84 ARG A O 1
ATOM 602 N N . GLY A 1 85 ? -14.268 27.166 75.134 1.00 33.94 85 GLY A N 1
ATOM 603 C CA . GLY A 1 85 ? -15.412 27.972 74.772 1.00 35.44 85 GLY A CA 1
ATOM 604 C C . GLY A 1 85 ? -16.590 27.228 74.175 1.00 34.86 85 GLY A C 1
ATOM 605 O O . GLY A 1 85 ? -17.677 27.817 74.057 1.00 35.31 85 GLY A O 1
ATOM 606 N N . ALA A 1 86 ? -16.426 25.960 73.807 1.00 32.02 86 ALA A N 1
ATOM 607 C CA . ALA A 1 86 ? -17.459 25.215 73.107 1.00 31.59 86 ALA A CA 1
ATOM 608 C C . ALA A 1 86 ? -18.091 24.158 74.006 1.00 33.95 86 ALA A C 1
ATOM 609 O O . ALA A 1 86 ? -17.448 23.624 74.915 1.00 33.22 86 ALA A O 1
ATOM 611 N N . GLY A 1 87 ? -19.360 23.846 73.722 1.00 31.25 87 GLY A N 1
ATOM 612 C CA . GLY A 1 87 ? -20.033 22.753 74.407 1.00 28.05 87 GLY A CA 1
ATOM 613 C C . GLY A 1 87 ? -20.099 22.959 75.907 1.00 31.77 87 GLY A C 1
ATOM 614 O O . GLY A 1 87 ? -20.461 24.031 76.408 1.00 30.61 87 GLY A O 1
ATOM 615 N N . GLU A 1 88 ? -19.733 21.917 76.646 1.00 32.73 88 GLU A N 1
ATOM 616 C CA . GLU A 1 88 ? -19.728 21.966 78.099 1.00 32.78 88 GLU A CA 1
ATOM 617 C C . GLU A 1 88 ? -18.403 22.469 78.673 1.00 33.36 88 GLU A C 1
ATOM 618 O O . GLU A 1 88 ? -18.211 22.396 79.889 1.00 33.48 88 GLU A O 1
ATOM 624 N N . SER A 1 89 ? -17.488 22.954 77.834 1.00 30.79 89 SER A N 1
ATOM 625 C CA . SER A 1 89 ? -16.234 23.503 78.337 1.00 33.61 89 SER A CA 1
ATOM 626 C C . SER A 1 89 ? -16.421 24.941 78.823 1.00 34.57 89 SER A C 1
ATOM 627 O O . SER A 1 89 ? -17.406 25.617 78.498 1.00 36.13 89 SER A O 1
ATOM 630 N N . ASP A 1 90 ? -15.449 25.410 79.610 1.00 34.73 90 ASP A N 1
ATOM 631 C CA . ASP A 1 90 ? -15.467 26.780 80.097 1.00 35.65 90 ASP A CA 1
ATOM 632 C C . ASP A 1 90 ? -15.417 27.753 78.928 1.00 34.77 90 ASP A C 1
ATOM 633 O O . ASP A 1 90 ? -14.993 27.417 77.821 1.00 36.65 90 ASP A O 1
ATOM 638 N N . LYS A 1 91 ? -15.849 28.983 79.198 1.00 36.57 91 LYS A N 1
ATOM 639 C CA . LYS A 1 91 ? -15.891 30.069 78.225 1.00 35.90 91 LYS A CA 1
ATOM 640 C C . LYS A 1 91 ? -15.078 31.232 78.783 1.00 35.63 91 LYS A C 1
ATOM 641 O O . LYS A 1 91 ? -15.655 32.231 79.237 1.00 34.55 91 LYS A O 1
ATOM 647 N N . PRO A 1 92 ? -13.733 31.153 78.757 1.00 36.44 92 PRO A N 1
ATOM 648 C CA . PRO A 1 92 ? -12.940 32.248 79.334 1.00 35.08 92 PRO A CA 1
ATOM 649 C C . PRO A 1 92 ? -13.036 33.533 78.527 1.00 35.83 92 PRO A C 1
ATOM 650 O O . PRO A 1 92 ? -13.689 33.581 77.479 1.00 38.33 92 PRO A O 1
ATOM 654 N N . LEU A 1 93 ? -12.387 34.584 79.020 1.00 37.11 93 LEU A N 1
ATOM 655 C CA . LEU A 1 93 ? -12.428 35.878 78.347 1.00 35.48 93 LEU A CA 1
ATOM 656 C C . LEU A 1 93 ? -11.734 35.825 76.990 1.00 37.97 93 LEU A C 1
ATOM 657 O O . LEU A 1 93 ? -12.250 36.353 75.998 1.00 38.05 93 LEU A O 1
ATOM 662 N N . GLY A 1 94 ? -10.557 35.205 76.927 1.00 39.05 94 GLY A N 1
ATOM 663 C CA . GLY A 1 94 ? -9.765 35.193 75.714 1.00 36.33 94 GLY A CA 1
ATOM 664 C C . GLY A 1 94 ? -9.070 33.877 75.426 1.00 39.63 94 GLY A C 1
ATOM 665 O O . GLY A 1 94 ? -9.500 32.817 75.892 1.00 37.80 94 GLY A O 1
ATOM 666 N N . GLY A 1 95 ? -7.993 33.934 74.643 1.00 41.84 95 GLY A N 1
ATOM 667 C CA . GLY A 1 95 ? -7.267 32.732 74.290 1.00 38.02 95 GLY A CA 1
ATOM 668 C C . GLY A 1 95 ? -7.846 31.967 73.125 1.00 37.03 95 GLY A C 1
ATOM 669 O O . GLY A 1 95 ? -7.703 30.740 73.070 1.00 34.94 95 GLY A O 1
ATOM 670 N N . TYR A 1 96 ? -8.523 32.645 72.202 1.00 34.33 96 TYR A N 1
ATOM 671 C CA . TYR A 1 96 ? -9.193 31.960 71.104 1.00 37.58 96 TYR A CA 1
ATOM 672 C C . TYR A 1 96 ? -8.384 31.988 69.820 1.00 37.05 96 TYR A C 1
ATOM 673 O O . TYR A 1 96 ? -8.839 31.463 68.795 1.00 34.43 96 TYR A O 1
ATOM 682 N N . ASP A 1 97 ? -7.176 32.539 69.864 1.00 35.04 97 ASP A N 1
ATOM 683 C CA . ASP A 1 97 ? -6.237 32.288 68.786 1.00 37.17 97 ASP A CA 1
ATOM 684 C C . ASP A 1 97 ? -5.931 30.796 68.775 1.00 33.19 97 ASP A C 1
ATOM 685 O O . ASP A 1 97 ? -5.909 30.150 69.824 1.00 33.13 97 ASP A O 1
ATOM 690 N N . LYS A 1 98 ? -5.772 30.232 67.574 1.00 32.13 98 LYS A N 1
ATOM 691 C CA . LYS A 1 98 ? -5.735 28.776 67.467 1.00 34.13 98 LYS A CA 1
ATOM 692 C C . LYS A 1 98 ? -4.467 28.188 68.087 1.00 35.88 98 LYS A C 1
ATOM 693 O O . LYS A 1 98 ? -4.506 27.076 68.632 1.00 34.33 98 LYS A O 1
ATOM 699 N N . ALA A 1 99 ? -3.351 28.928 68.049 1.00 31.92 99 ALA A N 1
ATOM 700 C CA . ALA A 1 99 ? -2.113 28.415 68.633 1.00 37.02 99 ALA A CA 1
ATOM 701 C C . ALA A 1 99 ? -2.263 28.184 70.129 1.00 35.37 99 ALA A C 1
ATOM 702 O O . ALA A 1 99 ? -1.817 27.154 70.648 1.00 39.64 99 ALA A O 1
ATOM 704 N N . SER A 1 100 ? -2.886 29.124 70.844 1.00 33.97 100 SER A N 1
ATOM 705 C CA . SER A 1 100 ? -3.070 28.933 72.279 1.00 33.53 100 SER A CA 1
ATOM 706 C C . SER A 1 100 ? -4.049 27.805 72.573 1.00 37.75 100 SER A C 1
ATOM 707 O O . SER A 1 100 ? -3.870 27.068 73.552 1.00 34.25 100 SER A O 1
ATOM 710 N N . MET A 1 101 ? -5.102 27.666 71.747 1.00 36.08 101 MET A N 1
ATOM 711 C CA . MET A 1 101 ? -6.071 26.583 71.925 1.00 35.31 101 MET A CA 1
ATOM 712 C C . MET A 1 101 ? -5.444 25.217 71.696 1.00 34.11 101 MET A C 1
ATOM 713 O O . MET A 1 101 ? -5.858 24.236 72.321 1.00 34.89 101 MET A O 1
ATOM 718 N N . ALA A 1 102 ? -4.462 25.130 70.802 1.00 36.55 102 ALA A N 1
ATOM 719 C CA . ALA A 1 102 ? -3.675 23.903 70.697 1.00 37.28 102 ALA A CA 1
ATOM 720 C C . ALA A 1 102 ? -2.952 23.610 72.006 1.00 36.46 102 ALA A C 1
ATOM 721 O O . ALA A 1 102 ? -2.848 22.449 72.427 1.00 34.49 102 ALA A O 1
ATOM 723 N N . GLY A 1 103 ? -2.466 24.656 72.678 1.00 37.36 103 GLY A N 1
ATOM 724 C CA . GLY A 1 103 ? -1.844 24.454 73.975 1.00 34.51 103 GLY A CA 1
ATOM 725 C C . GLY A 1 103 ? -2.803 23.862 74.985 1.00 36.83 103 GLY A C 1
ATOM 726 O O . GLY A 1 103 ? -2.414 23.019 75.800 1.00 34.86 103 GLY A O 1
ATOM 727 N N . ASP A 1 104 ? -4.081 24.273 74.935 1.00 35.72 104 ASP A N 1
ATOM 728 C CA . ASP A 1 104 ? -5.083 23.675 75.814 1.00 31.74 104 ASP A CA 1
ATOM 729 C C . ASP A 1 104 ? -5.203 22.181 75.556 1.00 32.68 104 ASP A C 1
ATOM 730 O O . ASP A 1 104 ? -5.238 21.375 76.493 1.00 33.24 104 ASP A O 1
ATOM 735 N N . ILE A 1 105 ? -5.297 21.797 74.282 1.00 31.38 105 ILE A N 1
ATOM 736 C CA . ILE A 1 105 ? -5.476 20.389 73.944 1.00 34.47 105 ILE A CA 1
ATOM 737 C C . ILE A 1 105 ? -4.250 19.584 74.358 1.00 36.28 105 ILE A C 1
ATOM 738 O O . ILE A 1 105 ? -4.368 18.461 74.868 1.00 36.72 105 ILE A O 1
ATOM 743 N N . ARG A 1 106 ? -3.058 20.164 74.192 1.00 36.00 106 ARG A N 1
ATOM 744 C CA . ARG A 1 106 ? -1.841 19.464 74.597 1.00 38.14 106 ARG A CA 1
ATOM 745 C C . ARG A 1 106 ? -1.825 19.245 76.104 1.00 39.11 106 ARG A C 1
ATOM 746 O O . ARG A 1 106 ? -1.462 18.162 76.578 1.00 40.29 106 ARG A O 1
ATOM 754 N N . ALA A 1 107 ? -2.242 20.256 76.873 1.00 38.00 107 ALA A N 1
ATOM 755 C CA . ALA A 1 107 ? -2.253 20.112 78.324 1.00 37.35 107 ALA A CA 1
ATOM 756 C C . ALA A 1 107 ? -3.215 19.019 78.763 1.00 39.04 107 ALA A C 1
ATOM 757 O O . ALA A 1 107 ? -2.909 18.245 79.679 1.00 40.72 107 ALA A O 1
ATOM 759 N N . LEU A 1 108 ? -4.360 18.896 78.083 1.00 39.15 108 LEU A N 1
ATOM 760 C CA . LEU A 1 108 ? -5.293 17.838 78.441 1.00 37.81 108 LEU A CA 1
ATOM 761 C C . LEU A 1 108 ? -4.719 16.479 78.077 1.00 37.53 108 LEU A C 1
ATOM 762 O O . LEU A 1 108 ? -4.853 15.517 78.839 1.00 38.30 108 LEU A O 1
ATOM 767 N N . VAL A 1 109 ? -4.048 16.402 76.927 1.00 37.05 109 VAL A N 1
ATOM 768 C CA . VAL A 1 109 ? -3.414 15.165 76.487 1.00 38.41 109 VAL A CA 1
ATOM 769 C C . VAL A 1 109 ? -2.321 14.740 77.464 1.00 43.63 109 VAL A C 1
ATOM 770 O O . VAL A 1 109 ? -2.221 13.561 77.829 1.00 42.69 109 VAL A O 1
ATOM 774 N N . HIS A 1 110 ? -1.502 15.692 77.922 1.00 38.52 110 HIS A N 1
ATOM 775 C CA . HIS A 1 110 ? -0.463 15.353 78.892 1.00 45.50 110 HIS A CA 1
ATOM 776 C C . HIS A 1 110 ? -1.073 14.923 80.215 1.00 45.61 110 HIS A C 1
ATOM 777 O O . HIS A 1 110 ? -0.570 13.998 80.863 1.00 43.60 110 HIS A O 1
ATOM 784 N N . GLN A 1 111 ? -2.179 15.552 80.605 1.00 40.21 111 GLN A N 1
ATOM 785 C CA . GLN A 1 111 ? -2.829 15.201 81.856 1.00 41.54 111 GLN A CA 1
ATOM 786 C C . GLN A 1 111 ? -3.438 13.806 81.807 1.00 43.23 111 GLN A C 1
ATOM 787 O O . GLN A 1 111 ? -3.626 13.182 82.856 1.00 42.84 111 GLN A O 1
ATOM 793 N N . LEU A 1 112 ? -3.744 13.297 80.617 1.00 40.06 112 LEU A N 1
ATOM 794 C CA . LEU A 1 112 ? -4.269 11.950 80.479 1.00 43.54 112 LEU A CA 1
ATOM 795 C C . LEU A 1 112 ? -3.164 10.905 80.353 1.00 43.03 112 LEU A C 1
ATOM 796 O O . LEU A 1 112 ? -3.465 9.730 80.134 1.00 43.04 112 LEU A O 1
ATOM 801 N N . GLY A 1 113 ? -1.900 11.301 80.527 1.00 44.89 113 GLY A N 1
ATOM 802 C CA . GLY A 1 113 ? -0.789 10.371 80.523 1.00 43.54 113 GLY A CA 1
ATOM 803 C C . GLY A 1 113 ? -0.170 10.108 79.168 1.00 45.48 113 GLY A C 1
ATOM 804 O O . GLY A 1 113 ? 0.740 9.275 79.071 1.00 52.67 113 GLY A O 1
ATOM 805 N N . ALA A 1 114 ? -0.649 10.756 78.117 1.00 43.46 114 ALA A N 1
ATOM 806 C CA . ALA A 1 114 ? -0.128 10.564 76.775 1.00 44.46 114 ALA A CA 1
ATOM 807 C C . ALA A 1 114 ? 0.800 11.704 76.386 1.00 44.92 114 ALA A C 1
ATOM 808 O O . ALA A 1 114 ? 0.796 12.783 76.983 1.00 46.05 114 ALA A O 1
ATOM 810 N N . THR A 1 115 ? 1.601 11.450 75.373 1.00 44.84 115 THR A N 1
ATOM 811 C CA . THR A 1 115 ? 2.383 12.526 74.781 1.00 48.18 115 THR A CA 1
ATOM 812 C C . THR A 1 115 ? 2.417 12.475 73.260 1.00 52.06 115 THR A C 1
ATOM 813 O O . THR A 1 115 ? 2.386 13.540 72.635 1.00 58.75 115 THR A O 1
ATOM 817 N N . ARG A 1 116 ? 2.335 11.301 72.639 1.00 47.92 116 ARG A N 1
ATOM 818 C CA . ARG A 1 116 ? 2.245 11.184 71.189 1.00 49.67 116 ARG A CA 1
ATOM 819 C C . ARG A 1 116 ? 0.823 10.750 70.848 1.00 44.03 116 ARG A C 1
ATOM 820 O O . ARG A 1 116 ? 0.276 9.849 71.494 1.00 40.58 116 ARG A O 1
ATOM 828 N N . ILE A 1 117 ? 0.224 11.403 69.849 1.00 42.00 117 ILE A N 1
ATOM 829 C CA . ILE A 1 117 ? -1.204 11.268 69.563 1.00 41.54 117 ILE A CA 1
ATOM 830 C C . ILE A 1 117 ? -1.436 11.311 68.061 1.00 41.61 117 ILE A C 1
ATOM 831 O O . ILE A 1 117 ? -0.657 11.906 67.307 1.00 42.55 117 ILE A O 1
ATOM 836 N N . HIS A 1 118 ? -2.505 10.645 67.630 1.00 41.00 118 HIS A N 1
ATOM 837 C CA . HIS A 1 118 ? -3.102 10.910 66.331 1.00 41.96 118 HIS A CA 1
ATOM 838 C C . HIS A 1 118 ? -4.127 12.029 66.496 1.00 40.91 118 HIS A C 1
ATOM 839 O O . HIS A 1 118 ? -4.812 12.117 67.517 1.00 39.87 118 HIS A O 1
ATOM 846 N N . LEU A 1 119 ? -4.218 12.893 65.495 1.00 41.67 119 LEU A N 1
ATOM 847 C CA . LEU A 1 119 ? -4.959 14.143 65.616 1.00 39.18 119 LEU A CA 1
ATOM 848 C C . LEU A 1 119 ? -5.854 14.305 64.398 1.00 39.02 119 LEU A C 1
ATOM 849 O O . LEU A 1 119 ? -5.381 14.184 63.261 1.00 38.64 119 LEU A O 1
ATOM 854 N N . VAL A 1 120 ? -7.151 14.529 64.638 1.00 36.39 120 VAL A N 1
ATOM 855 C CA . VAL A 1 120 ? -8.143 14.766 63.588 1.00 33.63 120 VAL A CA 1
ATOM 856 C C . VAL A 1 120 ? -8.876 16.062 63.901 1.00 33.52 120 VAL A C 1
ATOM 857 O O . VAL A 1 120 ? -9.313 16.270 65.037 1.00 36.70 120 VAL A O 1
ATOM 861 N N . GLY A 1 121 ? -8.997 16.932 62.907 1.00 33.90 121 GLY A N 1
ATOM 862 C CA . GLY A 1 121 ? -9.721 18.178 63.078 1.00 31.25 121 GLY A CA 1
ATOM 863 C C . GLY A 1 121 ? -10.484 18.551 61.821 1.00 35.94 121 GLY A C 1
ATOM 864 O O . GLY A 1 121 ? -10.096 18.197 60.701 1.00 32.86 121 GLY A O 1
ATOM 865 N N . ARG A 1 122 ? -11.575 19.305 62.025 1.00 34.04 122 ARG A N 1
ATOM 866 C CA . ARG A 1 122 ? -12.359 19.909 60.957 1.00 31.37 122 ARG A CA 1
ATOM 867 C C . ARG A 1 122 ? -12.741 21.319 61.389 1.00 31.81 122 ARG A C 1
ATOM 868 O O . ARG A 1 122 ? -12.797 21.621 62.587 1.00 31.67 122 ARG A O 1
ATOM 876 N N . SER A 1 123 ? -12.982 22.182 60.399 1.00 33.12 123 SER A N 1
ATOM 877 C CA . SER A 1 123 ? -13.389 23.583 60.601 1.00 33.10 123 SER A CA 1
ATOM 878 C C . SER A 1 123 ? -12.404 24.258 61.557 1.00 34.03 123 SER A C 1
ATOM 879 O O . SER A 1 123 ? -11.192 24.226 61.293 1.00 40.56 123 SER A O 1
ATOM 882 N N . ILE A 1 124 ? -12.854 24.902 62.631 1.00 33.48 124 ILE A N 1
ATOM 883 C CA . ILE A 1 124 ? -11.949 25.558 63.572 1.00 33.37 124 ILE A CA 1
ATOM 884 C C . ILE A 1 124 ? -10.961 24.561 64.165 1.00 36.36 124 ILE A C 1
ATOM 885 O O . ILE A 1 124 ? -9.789 24.893 64.414 1.00 34.63 124 ILE A O 1
ATOM 890 N N . GLY A 1 125 ? -11.408 23.323 64.377 1.00 34.63 125 GLY A N 1
ATOM 891 C CA . GLY A 1 125 ? -10.555 22.322 64.986 1.00 32.68 125 GLY A CA 1
ATOM 892 C C . GLY A 1 125 ? -9.365 21.940 64.140 1.00 35.37 125 GLY A C 1
ATOM 893 O O . GLY A 1 125 ? -8.330 21.533 64.680 1.00 36.31 125 GLY A O 1
ATOM 894 N N . VAL A 1 126 ? -9.489 22.036 62.810 1.00 36.27 126 VAL A N 1
ATOM 895 C CA . VAL A 1 126 ? -8.341 21.739 61.954 1.00 33.53 126 VAL A CA 1
ATOM 896 C C . VAL A 1 126 ? -7.304 22.855 62.013 1.00 36.39 126 VAL A C 1
ATOM 897 O O . VAL A 1 126 ? -6.114 22.619 61.739 1.00 35.47 126 VAL A O 1
ATOM 901 N N . MET A 1 127 ? -7.721 24.070 62.374 1.00 35.34 127 MET A N 1
ATOM 902 C CA . MET A 1 127 ? -6.755 25.132 62.628 1.00 35.63 127 MET A CA 1
ATOM 903 C C . MET A 1 127 ? -6.043 24.900 63.954 1.00 38.09 127 MET A C 1
ATOM 904 O O . MET A 1 127 ? -4.812 25.036 64.045 1.00 35.49 127 MET A O 1
ATOM 909 N N . VAL A 1 128 ? -6.807 24.527 64.985 1.00 34.37 128 VAL A N 1
ATOM 910 C CA . VAL A 1 128 ? -6.202 24.113 66.247 1.00 35.04 128 VAL A CA 1
ATOM 911 C C . VAL A 1 128 ? -5.271 22.930 66.017 1.00 36.38 128 VAL A C 1
ATOM 912 O O . VAL A 1 128 ? -4.127 22.913 66.499 1.00 35.36 128 VAL A O 1
ATOM 916 N N . ALA A 1 129 ? -5.732 21.936 65.244 1.00 33.24 129 ALA A N 1
ATOM 917 C CA . ALA A 1 129 ? -4.924 20.742 65.023 1.00 34.60 129 ALA A CA 1
ATOM 918 C C . ALA A 1 129 ? -3.619 21.074 64.306 1.00 36.35 129 ALA A C 1
ATOM 919 O O . ALA A 1 129 ? -2.572 20.512 64.636 1.00 35.85 129 ALA A O 1
ATOM 921 N N . TYR A 1 130 ? -3.668 21.980 63.321 1.00 37.24 130 TYR A N 1
ATOM 922 C CA . TYR A 1 130 ? -2.459 22.403 62.620 1.00 37.97 130 TYR A CA 1
ATOM 923 C C . TYR A 1 130 ? -1.509 23.147 63.553 1.00 40.88 130 TYR A C 1
ATOM 924 O O . TYR A 1 130 ? -0.287 22.927 63.514 1.00 39.05 130 TYR A O 1
ATOM 933 N N . ALA A 1 131 ? -2.045 24.049 64.381 1.00 38.12 131 ALA A N 1
ATOM 934 C CA . ALA A 1 131 ? -1.201 24.771 65.331 1.00 39.54 131 ALA A CA 1
ATOM 935 C C . ALA A 1 131 ? -0.559 23.832 66.339 1.00 40.12 131 ALA A C 1
ATOM 936 O O . ALA A 1 131 ? 0.558 24.087 66.804 1.00 36.81 131 ALA A O 1
ATOM 938 N N . TYR A 1 132 ? -1.247 22.748 66.685 1.00 34.28 132 TYR A N 1
ATOM 939 C CA . TYR A 1 132 ? -0.656 21.739 67.546 1.00 34.98 132 TYR A CA 1
ATOM 940 C C . TYR A 1 132 ? 0.540 21.095 66.856 1.00 40.72 132 TYR A C 1
ATOM 941 O O . TYR A 1 132 ? 1.640 21.029 67.418 1.00 38.20 132 TYR A O 1
ATOM 950 N N . ALA A 1 133 ? 0.350 20.670 65.604 1.00 40.03 133 ALA A N 1
ATOM 951 C CA . ALA A 1 133 ? 1.410 20.003 64.864 1.00 41.10 133 ALA A CA 1
ATOM 952 C C . ALA A 1 133 ? 2.570 20.940 64.548 1.00 41.99 133 ALA A C 1
ATOM 953 O O . ALA A 1 133 ? 3.722 20.496 64.495 1.00 43.10 133 ALA A O 1
ATOM 955 N N . ALA A 1 134 ? 2.294 22.226 64.320 1.00 40.51 134 ALA A N 1
ATOM 956 C CA . ALA A 1 134 ? 3.365 23.156 63.978 1.00 41.23 134 ALA A CA 1
ATOM 957 C C . ALA A 1 134 ? 4.214 23.481 65.193 1.00 45.75 134 ALA A C 1
ATOM 958 O O . ALA A 1 134 ? 5.437 23.635 65.082 1.00 42.70 134 ALA A O 1
ATOM 960 N N . GLN A 1 135 ? 3.587 23.579 66.366 1.00 43.08 135 GLN A N 1
ATOM 961 C CA . GLN A 1 135 ? 4.327 23.933 67.571 1.00 43.45 135 GLN A CA 1
ATOM 962 C C . GLN A 1 135 ? 5.040 22.737 68.186 1.00 43.59 135 GLN A C 1
ATOM 963 O O . GLN A 1 135 ? 6.100 22.913 68.793 1.00 44.74 135 GLN A O 1
ATOM 969 N N . TRP A 1 136 ? 4.481 21.532 68.065 1.00 39.79 136 TRP A N 1
ATOM 970 C CA . TRP A 1 136 ? 5.046 20.330 68.679 1.00 41.03 136 TRP A CA 1
ATOM 971 C C . TRP A 1 136 ? 5.047 19.183 67.677 1.00 40.80 136 TRP A C 1
ATOM 972 O O . TRP A 1 136 ? 4.373 18.164 67.869 1.00 42.20 136 TRP A O 1
ATOM 983 N N . PRO A 1 137 ? 5.849 19.293 66.618 1.00 43.69 137 PRO A N 1
ATOM 984 C CA . PRO A 1 137 ? 5.768 18.298 65.535 1.00 44.02 137 PRO A CA 1
ATOM 985 C C . PRO A 1 137 ? 6.165 16.888 65.958 1.00 46.61 137 PRO A C 1
ATOM 986 O O . PRO A 1 137 ? 5.645 15.915 65.398 1.00 49.82 137 PRO A O 1
ATOM 990 N N . THR A 1 138 ? 7.096 16.738 66.898 1.00 45.36 138 THR A N 1
ATOM 991 C CA . THR A 1 138 ? 7.472 15.395 67.340 1.00 48.95 138 THR A CA 1
ATOM 992 C C . THR A 1 138 ? 6.325 14.682 68.052 1.00 46.39 138 THR A C 1
ATOM 993 O O . THR A 1 138 ? 6.346 13.452 68.168 1.00 50.37 138 THR A O 1
ATOM 997 N N . GLU A 1 139 ? 5.380 15.429 68.620 1.00 45.34 139 GLU A N 1
ATOM 998 C CA . GLU A 1 139 ? 4.306 14.832 69.412 1.00 49.25 139 GLU A CA 1
ATOM 999 C C . GLU A 1 139 ? 3.088 14.385 68.600 1.00 46.36 139 GLU A C 1
ATOM 1000 O O . GLU A 1 139 ? 2.238 13.671 69.142 1.00 47.65 139 GLU A O 1
ATOM 1006 N N . ILE A 1 140 ? 2.997 14.730 67.317 1.00 45.84 140 ILE A N 1
ATOM 1007 C CA . ILE A 1 140 ? 1.862 14.363 66.471 1.00 45.27 140 ILE A CA 1
ATOM 1008 C C . ILE A 1 140 ? 2.312 13.239 65.546 1.00 43.61 140 ILE A C 1
ATOM 1009 O O . ILE A 1 140 ? 3.083 13.469 64.607 1.00 42.98 140 ILE A O 1
ATOM 1014 N N . VAL A 1 141 ? 1.803 12.027 65.784 1.00 42.36 141 VAL A N 1
ATOM 1015 C CA . VAL A 1 141 ? 2.174 10.881 64.953 1.00 41.56 141 VAL A CA 1
ATOM 1016 C C . VAL A 1 141 ? 1.654 11.063 63.531 1.00 45.00 141 VAL A C 1
ATOM 1017 O O . VAL A 1 141 ? 2.417 11.009 62.559 1.00 42.77 141 VAL A O 1
ATOM 1021 N N . LYS A 1 142 ? 0.339 11.273 63.394 1.00 42.27 142 LYS A N 1
ATOM 1022 C CA . LYS A 1 142 ? -0.305 11.511 62.110 1.00 43.05 142 LYS A CA 1
ATOM 1023 C C . LYS A 1 142 ? -1.402 12.547 62.308 1.00 42.09 142 LYS A C 1
ATOM 1024 O O . LYS A 1 142 ? -1.983 12.663 63.391 1.00 42.51 142 LYS A O 1
ATOM 1030 N N . LEU A 1 143 ? -1.679 13.304 61.258 1.00 37.97 143 LEU A N 1
ATOM 1031 C CA . LEU A 1 143 ? -2.648 14.387 61.326 1.00 40.79 143 LEU A CA 1
ATOM 1032 C C . LEU A 1 143 ? -3.598 14.270 60.145 1.00 40.10 143 LEU A C 1
ATOM 1033 O O . LEU A 1 143 ? -3.148 14.136 59.001 1.00 37.38 143 LEU A O 1
ATOM 1038 N N . ALA A 1 144 ? -4.905 14.290 60.427 1.00 38.43 144 ALA A N 1
ATOM 1039 C CA . ALA A 1 144 ? -5.951 14.215 59.406 1.00 37.27 144 ALA A CA 1
ATOM 1040 C C . ALA A 1 144 ? -6.737 15.524 59.383 1.00 36.26 144 ALA A C 1
ATOM 1041 O O . ALA A 1 144 ? -7.219 15.983 60.422 1.00 35.77 144 ALA A O 1
ATOM 1043 N N . MET A 1 145 ? -6.863 16.122 58.200 1.00 36.98 145 MET A N 1
ATOM 1044 C CA . MET A 1 145 ? -7.417 17.463 58.040 1.00 37.07 145 MET A CA 1
ATOM 1045 C C . MET A 1 145 ? -8.695 17.395 57.208 1.00 36.47 145 MET A C 1
ATOM 1046 O O . MET A 1 145 ? -8.668 16.901 56.077 1.00 37.39 145 MET A O 1
ATOM 1051 N N . LEU A 1 146 ? -9.804 17.894 57.760 1.00 33.89 146 LEU A N 1
ATOM 1052 C CA . LEU A 1 146 ? -11.129 17.716 57.165 1.00 36.06 146 LEU A CA 1
ATOM 1053 C C . LEU A 1 146 ? -11.779 19.047 56.810 1.00 35.13 146 LEU A C 1
ATOM 1054 O O . LEU A 1 146 ? -11.778 19.980 57.619 1.00 36.40 146 LEU A O 1
ATOM 1059 N N . ASP A 1 147 ? -12.342 19.109 55.599 1.00 35.76 147 ASP A N 1
ATOM 1060 C CA . ASP A 1 147 ? -13.437 19.999 55.213 1.00 37.73 147 ASP A CA 1
ATOM 1061 C C . ASP A 1 147 ? -13.086 21.466 54.987 1.00 38.40 147 ASP A C 1
ATOM 1062 O O . ASP A 1 147 ? -13.625 22.082 54.061 1.00 40.49 147 ASP A O 1
ATOM 1067 N N . VAL A 1 148 ? -12.229 22.049 55.815 1.00 33.16 148 VAL A N 1
ATOM 1068 C CA . VAL A 1 148 ? -12.027 23.501 55.795 1.00 35.86 148 VAL A CA 1
ATOM 1069 C C . VAL A 1 148 ? -10.536 23.828 55.665 1.00 38.48 148 VAL A C 1
ATOM 1070 O O . VAL A 1 148 ? -9.707 23.122 56.251 1.00 35.35 148 VAL A O 1
ATOM 1074 N N . PRO A 1 149 ? -10.153 24.837 54.877 1.00 38.70 149 PRO A N 1
ATOM 1075 C CA . PRO A 1 149 ? -8.746 25.274 54.827 1.00 39.10 149 PRO A CA 1
ATOM 1076 C C . PRO A 1 149 ? -8.340 26.105 56.042 1.00 39.63 149 PRO A C 1
ATOM 1077 O O . PRO A 1 149 ? -9.171 26.711 56.716 1.00 36.78 149 PRO A O 1
ATOM 1081 N N . VAL A 1 150 ? -7.032 26.117 56.324 1.00 38.71 150 VAL A N 1
ATOM 1082 C CA . VAL A 1 150 ? -6.528 26.859 57.483 1.00 37.23 150 VAL A CA 1
ATOM 1083 C C . VAL A 1 150 ? -6.023 28.240 57.072 1.00 37.39 150 VAL A C 1
ATOM 1084 O O . VAL A 1 150 ? -5.601 28.440 55.924 1.00 36.91 150 VAL A O 1
ATOM 1088 N N . PRO A 1 151 ? -6.055 29.221 57.973 1.00 36.65 151 PRO A N 1
ATOM 1089 C CA . PRO A 1 151 ? -5.545 30.553 57.631 1.00 40.16 151 PRO A CA 1
ATOM 1090 C C . PRO A 1 151 ? -4.075 30.508 57.230 1.00 39.81 151 PRO A C 1
ATOM 1091 O O . PRO A 1 151 ? -3.306 29.673 57.704 1.00 35.14 151 PRO A O 1
ATOM 1095 N N . GLY A 1 152 ? -3.689 31.438 56.354 1.00 42.23 152 GLY A N 1
ATOM 1096 C CA . GLY A 1 152 ? -2.345 31.526 55.843 1.00 45.07 152 GLY A CA 1
ATOM 1097 C C . GLY A 1 152 ? -2.131 30.842 54.509 1.00 46.63 152 GLY A C 1
ATOM 1098 O O . GLY A 1 152 ? -1.195 31.207 53.787 1.00 46.29 152 GLY A O 1
ATOM 1099 N N . THR A 1 153 ? -2.953 29.851 54.168 1.00 43.49 153 THR A N 1
ATOM 1100 C CA . THR A 1 153 ? -2.789 29.163 52.896 1.00 40.56 153 THR A CA 1
ATOM 1101 C C . THR A 1 153 ? -3.347 30.003 51.754 1.00 44.66 153 THR A C 1
ATOM 1102 O O . THR A 1 153 ? -4.120 30.947 51.959 1.00 43.44 153 THR A O 1
ATOM 1106 N N . ARG A 1 154 ? -2.988 29.621 50.524 1.00 45.15 154 ARG A N 1
ATOM 1107 C CA . ARG A 1 154 ? -3.519 30.370 49.391 1.00 50.32 154 ARG A CA 1
ATOM 1108 C C . ARG A 1 154 ? -4.984 30.032 49.150 1.00 46.24 154 ARG A C 1
ATOM 1109 O O . ARG A 1 154 ? -5.752 30.913 48.768 1.00 45.55 154 ARG A O 1
ATOM 1117 N N . ILE A 1 155 ? -5.408 28.816 49.496 1.00 43.28 155 ILE A N 1
ATOM 1118 C CA . ILE A 1 155 ? -6.824 28.467 49.439 1.00 46.23 155 ILE A CA 1
ATOM 1119 C C . ILE A 1 155 ? -7.637 29.354 50.380 1.00 43.79 155 ILE A C 1
ATOM 1120 O O . ILE A 1 155 ? -8.740 29.800 50.039 1.00 47.83 155 ILE A O 1
ATOM 1125 N N . TRP A 1 156 ? -7.096 29.641 51.566 1.00 44.52 156 TRP A N 1
ATOM 1126 C CA . TRP A 1 156 ? -7.753 30.549 52.504 1.00 42.98 156 TRP A CA 1
ATOM 1127 C C . TRP A 1 156 ? -7.816 31.970 51.951 1.00 45.71 156 TRP A C 1
ATOM 1128 O O . TRP A 1 156 ? -8.870 32.617 51.988 1.00 43.91 156 TRP A O 1
ATOM 1139 N N . ASP A 1 157 ? -6.695 32.467 51.418 1.00 44.94 157 ASP A N 1
ATOM 1140 C CA . ASP A 1 157 ? -6.653 33.828 50.886 1.00 46.68 157 ASP A CA 1
ATOM 1141 C C . ASP A 1 157 ? -7.514 33.957 49.634 1.00 47.94 157 ASP A C 1
ATOM 1142 O O . ASP A 1 157 ? -8.054 35.037 49.357 1.00 49.59 157 ASP A O 1
ATOM 1147 N N . GLU A 1 158 ? -7.683 32.851 48.905 1.00 46.99 158 GLU A N 1
ATOM 1148 C CA . GLU A 1 158 ? -8.417 32.834 47.648 1.00 46.56 158 GLU A CA 1
ATOM 1149 C C . GLU A 1 158 ? -9.923 32.876 47.896 1.00 49.09 158 GLU A C 1
ATOM 1150 O O . GLU A 1 158 ? -10.670 33.463 47.108 1.00 46.12 158 GLU A O 1
ATOM 1156 N N . ALA A 1 159 ? -10.392 32.253 48.976 1.00 45.78 159 ALA A N 1
ATOM 1157 C CA . ALA A 1 159 ? -11.794 32.402 49.362 1.00 46.65 159 ALA A CA 1
ATOM 1158 C C . ALA A 1 159 ? -12.080 33.834 49.776 1.00 48.69 159 ALA A C 1
ATOM 1159 O O . ALA A 1 159 ? -13.145 34.379 49.465 1.00 45.96 159 ALA A O 1
ATOM 1161 N N . LYS A 1 160 ? -11.114 34.475 50.438 1.00 48.26 160 LYS A N 1
ATOM 1162 C CA . LYS A 1 160 ? -11.299 35.846 50.896 1.00 47.91 160 LYS A CA 1
ATOM 1163 C C . LYS A 1 160 ? -11.278 36.845 49.747 1.00 52.00 160 LYS A C 1
ATOM 1164 O O . LYS A 1 160 ? -12.112 37.753 49.703 1.00 52.76 160 LYS A O 1
ATOM 1170 N N . ALA A 1 161 ? -10.337 36.708 48.809 1.00 52.07 161 ALA A N 1
ATOM 1171 C CA . ALA A 1 161 ? -10.225 37.712 47.755 1.00 50.92 161 ALA A CA 1
ATOM 1172 C C . ALA A 1 161 ? -11.361 37.591 46.746 1.00 51.51 161 ALA A C 1
ATOM 1173 O O . ALA A 1 161 ? -11.782 38.593 46.153 1.00 54.15 161 ALA A O 1
ATOM 1175 N N . SER A 1 162 ? -11.842 36.372 46.514 1.00 48.13 162 SER A N 1
ATOM 1176 C CA . SER A 1 162 ? -12.981 36.096 45.646 1.00 45.22 162 SER A CA 1
ATOM 1177 C C . SER A 1 162 ? -14.334 36.516 46.237 1.00 49.35 162 SER A C 1
ATOM 1178 O O . SER A 1 162 ? -15.339 36.472 45.520 1.00 47.79 162 SER A O 1
ATOM 1181 N N . ALA A 1 163 ? -14.396 36.887 47.517 1.00 50.26 163 ALA A N 1
ATOM 1182 C CA . ALA A 1 163 ? -15.655 37.070 48.254 1.00 49.77 163 ALA A CA 1
ATOM 1183 C C . ALA A 1 163 ? -16.567 35.846 48.139 1.00 46.89 163 ALA A C 1
ATOM 1184 O O . ALA A 1 163 ? -17.732 35.936 47.744 1.00 50.26 163 ALA A O 1
ATOM 1186 N N . ASP A 1 164 ? -16.010 34.695 48.492 1.00 43.83 164 ASP A N 1
ATOM 1187 C CA . ASP A 1 164 ? -16.727 33.433 48.409 1.00 46.75 164 ASP A CA 1
ATOM 1188 C C . ASP A 1 164 ? -18.034 33.505 49.213 1.00 45.93 164 ASP A C 1
ATOM 1189 O O . ASP A 1 164 ? -18.009 33.885 50.391 1.00 42.65 164 ASP A O 1
ATOM 1194 N N . PRO A 1 165 ? -19.179 33.179 48.603 1.00 46.38 165 PRO A N 1
ATOM 1195 C CA . PRO A 1 165 ? -20.448 33.216 49.359 1.00 46.03 165 PRO A CA 1
ATOM 1196 C C . PRO A 1 165 ? -20.450 32.307 50.573 1.00 44.89 165 PRO A C 1
ATOM 1197 O O . PRO A 1 165 ? -21.170 32.585 51.538 1.00 43.20 165 PRO A O 1
ATOM 1201 N N . GLN A 1 166 ? -19.612 31.273 50.600 1.00 47.47 166 GLN A N 1
ATOM 1202 C CA . GLN A 1 166 ? -19.679 30.355 51.722 1.00 43.29 166 GLN A CA 1
ATOM 1203 C C . GLN A 1 166 ? -18.985 30.887 52.967 1.00 41.61 166 GLN A C 1
ATOM 1204 O O . GLN A 1 166 ? -19.119 30.269 54.027 1.00 40.85 166 GLN A O 1
ATOM 1210 N N . ILE A 1 167 ? -18.310 32.039 52.897 1.00 39.00 167 ILE A N 1
ATOM 1211 C CA . ILE A 1 167 ? -17.755 32.636 54.107 1.00 36.74 167 ILE A CA 1
ATOM 1212 C C . ILE A 1 167 ? -18.392 33.994 54.363 1.00 38.09 167 ILE A C 1
ATOM 1213 O O . ILE A 1 167 ? -17.791 34.854 55.017 1.00 36.90 167 ILE A O 1
ATOM 1218 N N . TRP A 1 168 ? -19.638 34.181 53.903 1.00 40.05 168 TRP A N 1
ATOM 1219 C CA . TRP A 1 168 ? -20.344 35.431 54.171 1.00 37.15 168 TRP A CA 1
ATOM 1220 C C . TRP A 1 168 ? -20.369 35.742 55.655 1.00 35.95 168 TRP A C 1
ATOM 1221 O O . TRP A 1 168 ? -20.390 36.912 56.053 1.00 36.56 168 TRP A O 1
ATOM 1232 N N . HIS A 1 169 ? -20.383 34.710 56.488 1.00 34.80 169 HIS A N 1
ATOM 1233 C CA . HIS A 1 169 ? -20.576 34.898 57.915 1.00 38.66 169 HIS A CA 1
ATOM 1234 C C . HIS A 1 169 ? -19.324 35.373 58.631 1.00 35.37 169 HIS A C 1
ATOM 1235 O O . HIS A 1 169 ? -19.431 35.783 59.795 1.00 33.75 169 HIS A O 1
ATOM 1242 N N . PHE A 1 170 ? -18.156 35.344 57.970 1.00 35.33 170 PHE A N 1
ATOM 1243 C CA . PHE A 1 170 ? -16.941 35.844 58.612 1.00 36.56 170 PHE A CA 1
ATOM 1244 C C . PHE A 1 170 ? -17.151 37.273 59.088 1.00 35.21 170 PHE A C 1
ATOM 1245 O O . PHE A 1 170 ? -16.910 37.593 60.259 1.00 34.25 170 PHE A O 1
ATOM 1253 N N . GLY A 1 171 ? -17.699 38.124 58.213 1.00 35.20 171 GLY A N 1
ATOM 1254 C CA . GLY A 1 171 ? -17.914 39.514 58.584 1.00 35.83 171 GLY A CA 1
ATOM 1255 C C . GLY A 1 171 ? -18.775 39.666 59.825 1.00 38.32 171 GLY A C 1
ATOM 1256 O O . GLY A 1 171 ? -18.385 40.338 60.784 1.00 37.44 171 GLY A O 1
ATOM 1257 N N . LEU A 1 172 ? -19.961 39.041 59.821 1.00 37.05 172 LEU A N 1
ATOM 1258 C CA . LEU A 1 172 ? -20.888 39.159 60.949 1.00 34.88 172 LEU A CA 1
ATOM 1259 C C . LEU A 1 172 ? -20.273 38.635 62.242 1.00 34.87 172 LEU A C 1
ATOM 1260 O O . LEU A 1 172 ? -20.347 39.293 63.285 1.00 37.68 172 LEU A O 1
ATOM 1265 N N . HIS A 1 173 ? -19.687 37.435 62.204 1.00 34.25 173 HIS A N 1
ATOM 1266 C CA . HIS A 1 173 ? -19.117 36.853 63.422 1.00 37.37 173 HIS A CA 1
ATOM 1267 C C . HIS A 1 173 ? -17.980 37.700 63.995 1.00 37.50 173 HIS A C 1
ATOM 1268 O O . HIS A 1 173 ? -17.703 37.630 65.203 1.00 35.75 173 HIS A O 1
ATOM 1275 N N . GLN A 1 174 ? -17.318 38.501 63.164 1.00 36.90 174 GLN A N 1
ATOM 1276 C CA . GLN A 1 174 ? -16.239 39.353 63.650 1.00 39.01 174 GLN A CA 1
ATOM 1277 C C . GLN A 1 174 ? -16.747 40.668 64.222 1.00 40.67 174 GLN A C 1
ATOM 1278 O O . GLN A 1 174 ? -15.934 41.487 64.656 1.00 40.13 174 GLN A O 1
ATOM 1284 N N . GLN A 1 175 ? -18.060 40.902 64.224 1.00 39.13 175 GLN A N 1
ATOM 1285 C CA . GLN A 1 175 ? -18.628 42.104 64.836 1.00 41.45 175 GLN A CA 1
ATOM 1286 C C . GLN A 1 175 ? -18.892 41.819 66.311 1.00 41.48 175 GLN A C 1
ATOM 1287 O O . GLN A 1 175 ? -19.920 41.229 66.664 1.00 42.89 175 GLN A O 1
ATOM 1293 N N . ARG A 1 176 ? -17.984 42.275 67.177 1.00 39.18 176 ARG A N 1
ATOM 1294 C CA . ARG A 1 176 ? -18.107 42.018 68.608 1.00 39.49 176 ARG A CA 1
ATOM 1295 C C . ARG A 1 176 ? -19.373 42.656 69.161 1.00 38.06 176 ARG A C 1
ATOM 1296 O O . ARG A 1 176 ? -19.687 43.805 68.840 1.00 37.92 176 ARG A O 1
ATOM 1304 N N . ASP A 1 177 ? -20.100 41.890 69.982 1.00 39.43 177 ASP A N 1
ATOM 1305 C CA . ASP A 1 177 ? -21.337 42.305 70.647 1.00 41.56 177 ASP A CA 1
ATOM 1306 C C . ASP A 1 177 ? -22.527 42.386 69.685 1.00 38.62 177 ASP A C 1
ATOM 1307 O O . ASP A 1 177 ? -23.652 42.031 70.054 1.00 40.34 177 ASP A O 1
ATOM 1312 N N . ILE A 1 178 ? -22.308 42.864 68.461 1.00 39.49 178 ILE A N 1
ATOM 1313 C CA . ILE A 1 178 ? -23.406 42.939 67.503 1.00 42.08 178 ILE A CA 1
ATOM 1314 C C . ILE A 1 178 ? -23.857 41.541 67.108 1.00 41.01 178 ILE A C 1
ATOM 1315 O O . ILE A 1 178 ? -25.054 41.226 67.131 1.00 39.18 178 ILE A O 1
ATOM 1320 N N . ALA A 1 179 ? -22.899 40.660 66.801 1.00 39.33 179 ALA A N 1
ATOM 1321 C CA . ALA A 1 179 ? -23.257 39.301 66.413 1.00 39.22 179 ALA A CA 1
ATOM 1322 C C . ALA A 1 179 ? -24.043 38.606 67.515 1.00 36.56 179 ALA A C 1
ATOM 1323 O O . ALA A 1 179 ? -25.045 37.932 67.240 1.00 36.39 179 ALA A O 1
ATOM 1325 N N . GLU A 1 180 ? -23.601 38.761 68.769 1.00 36.13 180 GLU A N 1
ATOM 1326 C CA . GLU A 1 180 ? -24.297 38.132 69.884 1.00 33.48 180 GLU A CA 1
ATOM 1327 C C . GLU A 1 180 ? -25.711 38.681 70.035 1.00 38.29 180 GLU A C 1
ATOM 1328 O O . GLU A 1 180 ? -26.659 37.917 70.243 1.00 34.34 180 GLU A O 1
ATOM 1334 N N . MET A 1 181 ? -25.874 40.003 69.921 1.00 40.30 181 MET A N 1
ATOM 1335 C CA . MET A 1 181 ? -27.188 40.608 70.126 1.00 39.77 181 MET A CA 1
ATOM 1336 C C . MET A 1 181 ? -28.167 40.159 69.055 1.00 40.46 181 MET A C 1
ATOM 1337 O O . MET A 1 181 ? -29.341 39.918 69.343 1.00 40.60 181 MET A O 1
ATOM 1342 N N . LEU A 1 182 ? -27.688 40.004 67.819 1.00 42.39 182 LEU A N 1
ATOM 1343 C CA . LEU A 1 182 ? -28.568 39.607 66.731 1.00 37.21 182 LEU A CA 1
ATOM 1344 C C . LEU A 1 182 ? -29.002 38.155 66.871 1.00 38.75 182 LEU A C 1
ATOM 1345 O O . LEU A 1 182 ? -30.166 37.821 66.613 1.00 35.65 182 LEU A O 1
ATOM 1350 N N . ILE A 1 183 ? -28.085 37.279 67.277 1.00 38.18 183 ILE A N 1
ATOM 1351 C CA . ILE A 1 183 ? -28.332 35.845 67.211 1.00 36.38 183 ILE A CA 1
ATOM 1352 C C . ILE A 1 183 ? -28.841 35.262 68.532 1.00 36.33 183 ILE A C 1
ATOM 1353 O O . ILE A 1 183 ? -29.469 34.190 68.518 1.00 37.39 183 ILE A O 1
ATOM 1358 N N . ALA A 1 184 ? -28.638 35.948 69.658 1.00 33.39 184 ALA A N 1
ATOM 1359 C CA . ALA A 1 184 ? -29.147 35.445 70.931 1.00 35.87 184 ALA A CA 1
ATOM 1360 C C . ALA A 1 184 ? -30.656 35.216 70.861 1.00 37.35 184 ALA A C 1
ATOM 1361 O O . ALA A 1 184 ? -31.408 36.091 70.427 1.00 35.78 184 ALA A O 1
ATOM 1363 N N . GLY A 1 185 ? -31.092 34.032 71.296 1.00 36.98 185 GLY A N 1
ATOM 1364 C CA . GLY A 1 185 ? -32.484 33.634 71.226 1.00 38.58 185 GLY A CA 1
ATOM 1365 C C . GLY A 1 185 ? -32.928 33.048 69.904 1.00 41.01 185 GLY A C 1
ATOM 1366 O O . GLY A 1 185 ? -34.025 32.479 69.838 1.00 42.52 185 GLY A O 1
ATOM 1367 N N . LYS A 1 186 ? -32.104 33.128 68.856 1.00 36.85 186 LYS A N 1
ATOM 1368 C CA . LYS A 1 186 ? -32.435 32.580 67.547 1.00 38.95 186 LYS A CA 1
ATOM 1369 C C . LYS A 1 186 ? -31.365 31.596 67.085 1.00 36.75 186 LYS A C 1
ATOM 1370 O O . LYS A 1 186 ? -31.177 31.385 65.883 1.00 35.31 186 LYS A O 1
ATOM 1376 N N . GLU A 1 187 ? -30.683 30.963 68.040 1.00 35.74 187 GLU A N 1
ATOM 1377 C CA . GLU A 1 187 ? -29.572 30.077 67.715 1.00 35.70 187 GLU A CA 1
ATOM 1378 C C . GLU A 1 187 ? -30.027 28.901 66.868 1.00 35.96 187 GLU A C 1
ATOM 1379 O O . GLU A 1 187 ? -29.353 28.518 65.903 1.00 35.46 187 GLU A O 1
ATOM 1385 N N . ARG A 1 188 ? -31.184 28.335 67.201 1.00 37.90 188 ARG A N 1
ATOM 1386 C CA . ARG A 1 188 ? -31.690 27.180 66.478 1.00 35.75 188 ARG A CA 1
ATOM 1387 C C . ARG A 1 188 ? -31.963 27.525 65.017 1.00 36.30 188 ARG A C 1
ATOM 1388 O O . ARG A 1 188 ? -31.584 26.781 64.107 1.00 37.69 188 ARG A O 1
ATOM 1396 N N . ALA A 1 189 ? -32.640 28.642 64.770 1.00 37.53 189 ALA A N 1
ATOM 1397 C CA . ALA A 1 189 ? -32.916 29.024 63.387 1.00 41.06 189 ALA A CA 1
ATOM 1398 C C . ALA A 1 189 ? -31.631 29.378 62.642 1.00 36.58 189 ALA A C 1
ATOM 1399 O O . ALA A 1 189 ? -31.449 29.001 61.477 1.00 36.87 189 ALA A O 1
ATOM 1401 N N . TYR A 1 190 ? -30.718 30.085 63.300 1.00 36.20 190 TYR A N 1
ATOM 1402 C CA . TYR A 1 190 ? -29.491 30.494 62.627 1.00 31.86 190 TYR A CA 1
ATOM 1403 C C . TYR A 1 190 ? -28.621 29.283 62.294 1.00 33.16 190 TYR A C 1
ATOM 1404 O O . TYR A 1 190 ? -28.144 29.149 61.161 1.00 31.07 190 TYR A O 1
ATOM 1413 N N . ILE A 1 191 ? -28.469 28.353 63.239 1.00 33.64 191 ILE A N 1
ATOM 1414 C CA . ILE A 1 191 ? -27.523 27.252 63.053 1.00 33.69 191 ILE A CA 1
ATOM 1415 C C . ILE A 1 191 ? -28.110 26.156 62.174 1.00 34.06 191 ILE A C 1
ATOM 1416 O O . ILE A 1 191 ? -27.394 25.556 61.360 1.00 29.90 191 ILE A O 1
ATOM 1421 N N . LEU A 1 192 ? -29.418 25.873 62.311 1.00 32.90 192 LEU A N 1
ATOM 1422 C CA . LEU A 1 192 ? -30.028 24.873 61.443 1.00 30.85 192 LEU A CA 1
ATOM 1423 C C . LEU A 1 192 ? -29.936 25.304 59.996 1.00 31.55 192 LEU A C 1
ATOM 1424 O O . LEU A 1 192 ? -29.673 24.486 59.104 1.00 32.34 192 LEU A O 1
ATOM 1429 N N . ASP A 1 193 ? -30.166 26.586 59.739 1.00 31.94 193 ASP A N 1
ATOM 1430 C CA . ASP A 1 193 ? -30.066 27.076 58.374 1.00 35.34 193 ASP A CA 1
ATOM 1431 C C . ASP A 1 193 ? -28.628 26.996 57.884 1.00 33.23 193 ASP A C 1
ATOM 1432 O O . ASP A 1 193 ? -28.362 26.502 56.780 1.00 34.40 193 ASP A O 1
ATOM 1437 N N . PHE A 1 194 ? -27.682 27.443 58.715 1.00 33.93 194 PHE A N 1
ATOM 1438 C CA . PHE A 1 194 ? -26.270 27.329 58.368 1.00 32.15 194 PHE A CA 1
ATOM 1439 C C . PHE A 1 194 ? -25.911 25.889 58.022 1.00 32.93 194 PHE A C 1
ATOM 1440 O O . PHE A 1 194 ? -25.266 25.630 57.000 1.00 35.09 194 PHE A O 1
ATOM 1448 N N . TYR A 1 195 ? -26.372 24.934 58.809 1.00 33.11 195 TYR A N 1
ATOM 1449 C CA . TYR A 1 195 ? -26.030 23.545 58.536 1.00 34.64 195 TYR A CA 1
ATOM 1450 C C . TYR A 1 195 ? -26.626 22.950 57.270 1.00 36.40 195 TYR A C 1
ATOM 1451 O O . TYR A 1 195 ? -25.941 22.248 56.526 1.00 33.66 195 TYR A O 1
ATOM 1460 N N . LYS A 1 196 ? -27.900 23.227 57.025 1.00 32.54 196 LYS A N 1
ATOM 1461 C CA . LYS A 1 196 ? -28.581 22.613 55.892 1.00 34.46 196 LYS A CA 1
ATOM 1462 C C . LYS A 1 196 ? -28.164 23.229 54.566 1.00 34.03 196 LYS A C 1
ATOM 1463 O O . LYS A 1 196 ? -28.168 22.543 53.540 1.00 35.93 196 LYS A O 1
ATOM 1469 N N . LYS A 1 197 ? -27.810 24.510 54.555 1.00 33.80 197 LYS A N 1
ATOM 1470 C CA . LYS A 1 197 ? -27.338 25.112 53.315 1.00 39.81 197 LYS A CA 1
ATOM 1471 C C . LYS A 1 197 ? -26.013 24.518 52.845 1.00 38.74 197 LYS A C 1
ATOM 1472 O O . LYS A 1 197 ? -25.678 24.641 51.662 1.00 40.32 197 LYS A O 1
ATOM 1478 N N . ARG A 1 198 ? -25.258 23.879 53.734 1.00 35.77 198 ARG A N 1
ATOM 1479 C CA . ARG A 1 198 ? -23.962 23.319 53.387 1.00 36.69 198 ARG A CA 1
ATOM 1480 C C . ARG A 1 198 ? -23.961 21.796 53.356 1.00 37.65 198 ARG A C 1
ATOM 1481 O O . ARG A 1 198 ? -22.937 21.199 52.995 1.00 36.10 198 ARG A O 1
ATOM 1489 N N . THR A 1 199 ? -25.071 21.150 53.717 1.00 35.29 199 THR A N 1
ATOM 1490 C CA . THR A 1 199 ? -25.114 19.697 53.680 1.00 34.72 199 THR A CA 1
ATOM 1491 C C . THR A 1 199 ? -25.586 19.217 52.313 1.00 37.77 199 THR A C 1
ATOM 1492 O O . THR A 1 199 ? -26.233 19.945 51.557 1.00 36.48 199 THR A O 1
ATOM 1496 N N . HIS A 1 200 ? -25.250 17.974 52.006 1.00 37.02 200 HIS A N 1
ATOM 1497 C CA . HIS A 1 200 ? -25.789 17.282 50.843 1.00 37.54 200 HIS A CA 1
ATOM 1498 C C . HIS A 1 200 ? -26.649 16.089 51.227 1.00 39.16 200 HIS A C 1
ATOM 1499 O O . HIS A 1 200 ? -27.714 15.893 50.642 1.00 39.36 200 HIS A O 1
ATOM 1506 N N . VAL A 1 201 ? -26.216 15.306 52.212 1.00 38.16 201 VAL A N 1
ATOM 1507 C CA . VAL A 1 201 ? -27.023 14.251 52.818 1.00 36.57 201 VAL A CA 1
ATOM 1508 C C . VAL A 1 201 ? -28.014 14.885 53.785 1.00 37.26 201 VAL A C 1
ATOM 1509 O O . VAL A 1 201 ? -27.644 15.748 54.591 1.00 38.57 201 VAL A O 1
ATOM 1513 N N . ALA A 1 202 ? -29.274 14.460 53.714 1.00 35.71 202 ALA A N 1
ATOM 1514 C CA . ALA A 1 202 ? -30.285 14.959 54.639 1.00 38.70 202 ALA A CA 1
ATOM 1515 C C . ALA A 1 202 ? -29.971 14.499 56.062 1.00 39.97 202 ALA A C 1
ATOM 1516 O O . ALA A 1 202 ? -29.730 13.312 56.306 1.00 37.48 202 ALA A O 1
ATOM 1518 N N . LEU A 1 203 ? -29.967 15.443 56.999 1.00 36.64 203 LEU A N 1
ATOM 1519 C CA . LEU A 1 203 ? -29.728 15.164 58.405 1.00 34.35 203 LEU A CA 1
ATOM 1520 C C . LEU A 1 203 ? -31.003 15.362 59.209 1.00 37.61 203 LEU A C 1
ATOM 1521 O O . LEU A 1 203 ? -31.924 16.063 58.788 1.00 40.36 203 LEU A O 1
ATOM 1526 N N . SER A 1 204 ? -31.029 14.775 60.400 1.00 36.63 204 SER A N 1
ATOM 1527 C CA . SER A 1 204 ? -32.188 14.912 61.258 1.00 38.27 204 SER A CA 1
ATOM 1528 C C . SER A 1 204 ? -32.047 16.213 62.028 1.00 37.55 204 SER A C 1
ATOM 1529 O O . SER A 1 204 ? -30.950 16.565 62.477 1.00 35.66 204 SER A O 1
ATOM 1532 N N . ASN A 1 205 ? -33.164 16.941 62.140 1.00 34.68 205 ASN A N 1
ATOM 1533 C CA . ASN A 1 205 ? -33.170 18.203 62.868 1.00 36.31 205 ASN A CA 1
ATOM 1534 C C . ASN A 1 205 ? -32.767 18.004 64.317 1.00 33.07 205 ASN A C 1
ATOM 1535 O O . ASN A 1 205 ? -32.152 18.892 64.913 1.00 32.81 205 ASN A O 1
ATOM 1540 N N . ASP A 1 206 ? -33.136 16.862 64.909 1.00 32.45 206 ASP A N 1
ATOM 1541 C CA . ASP A 1 206 ? -32.793 16.601 66.304 1.00 32.04 206 ASP A CA 1
ATOM 1542 C C . ASP A 1 206 ? -31.280 16.551 66.508 1.00 33.94 206 ASP A C 1
ATOM 1543 O O . ASP A 1 206 ? -30.776 16.936 67.569 1.00 32.38 206 ASP A O 1
ATOM 1548 N N . ASP A 1 207 ? -30.537 16.092 65.506 1.00 30.38 207 ASP A N 1
ATOM 1549 C CA . ASP A 1 207 ? -29.085 16.050 65.661 1.00 32.48 207 ASP A CA 1
ATOM 1550 C C . ASP A 1 207 ? -28.488 17.445 65.594 1.00 31.64 207 ASP A C 1
ATOM 1551 O O . ASP A 1 207 ? -27.697 17.827 66.459 1.00 33.21 207 ASP A O 1
ATOM 1556 N N . ILE A 1 208 ? -28.901 18.249 64.608 1.00 33.87 208 ILE A N 1
ATOM 1557 C CA . ILE A 1 208 ? -28.365 19.605 64.504 1.00 36.31 208 ILE A CA 1
ATOM 1558 C C . ILE A 1 208 ? -28.748 20.443 65.715 1.00 35.82 208 ILE A C 1
ATOM 1559 O O . ILE A 1 208 ? -27.975 21.307 66.146 1.00 35.03 208 ILE A O 1
ATOM 1564 N N . ALA A 1 209 ? -29.944 20.220 66.271 1.00 35.17 209 ALA A N 1
ATOM 1565 C CA . ALA A 1 209 ? -30.364 20.980 67.444 1.00 36.14 209 ALA A CA 1
ATOM 1566 C C . ALA A 1 209 ? -29.482 20.687 68.654 1.00 32.54 209 ALA A C 1
ATOM 1567 O O . ALA A 1 209 ? -29.377 21.517 69.559 1.00 33.57 209 ALA A O 1
ATOM 1569 N N . VAL A 1 210 ? -28.854 19.515 68.708 1.00 33.22 210 VAL A N 1
ATOM 1570 C CA . VAL A 1 210 ? -27.902 19.277 69.789 1.00 31.86 210 VAL A CA 1
ATOM 1571 C C . VAL A 1 210 ? -26.797 20.324 69.728 1.00 33.48 210 VAL A C 1
ATOM 1572 O O . VAL A 1 210 ? -26.395 20.889 70.755 1.00 30.76 210 VAL A O 1
ATOM 1576 N N . TYR A 1 211 ? -26.323 20.632 68.517 1.00 30.99 211 TYR A N 1
ATOM 1577 C CA . TYR A 1 211 ? -25.355 21.714 68.351 1.00 36.95 211 TYR A CA 1
ATOM 1578 C C . TYR A 1 211 ? -25.974 23.064 68.699 1.00 33.75 211 TYR A C 1
ATOM 1579 O O . TYR A 1 211 ? -25.396 23.845 69.465 1.00 32.64 211 TYR A O 1
ATOM 1588 N N . ALA A 1 212 ? -27.144 23.370 68.124 1.00 33.84 212 ALA A N 1
ATOM 1589 C CA . ALA A 1 212 ? -27.731 24.694 68.330 1.00 30.59 212 ALA A CA 1
ATOM 1590 C C . ALA A 1 212 ? -27.968 24.963 69.809 1.00 30.87 212 ALA A C 1
ATOM 1591 O O . ALA A 1 212 ? -27.722 26.073 70.295 1.00 31.41 212 ALA A O 1
ATOM 1593 N N . ASP A 1 213 ? -28.441 23.953 70.541 1.00 31.92 213 ASP A N 1
ATOM 1594 C CA . ASP A 1 213 ? -28.718 24.129 71.960 1.00 32.12 213 ASP A CA 1
ATOM 1595 C C . ASP A 1 213 ? -27.444 24.422 72.745 1.00 34.52 213 ASP A C 1
ATOM 1596 O O . ASP A 1 213 ? -27.488 25.163 73.735 1.00 34.87 213 ASP A O 1
ATOM 1601 N N . ALA A 1 214 ? -26.304 23.856 72.326 1.00 31.28 214 ALA A N 1
ATOM 1602 C CA . ALA A 1 214 ? -25.035 24.178 72.985 1.00 35.01 214 ALA A CA 1
ATOM 1603 C C . ALA A 1 214 ? -24.669 25.645 72.796 1.00 32.21 214 ALA A C 1
ATOM 1604 O O . ALA A 1 214 ? -24.266 26.319 73.748 1.00 30.43 214 ALA A O 1
ATOM 1606 N N . TYR A 1 215 ? -24.852 26.171 71.588 1.00 31.51 215 TYR A N 1
ATOM 1607 C CA . TYR A 1 215 ? -24.473 27.547 71.318 1.00 30.42 215 TYR A CA 1
ATOM 1608 C C . TYR A 1 215 ? -25.451 28.564 71.892 1.00 32.60 215 TYR A C 1
ATOM 1609 O O . TYR A 1 215 ? -25.145 29.762 71.894 1.00 32.67 215 TYR A O 1
ATOM 1618 N N . ALA A 1 216 ? -26.601 28.117 72.405 1.00 35.69 216 ALA A N 1
ATOM 1619 C CA . ALA A 1 216 ? -27.537 28.977 73.120 1.00 33.15 216 ALA A CA 1
ATOM 1620 C C . ALA A 1 216 ? -27.212 29.130 74.605 1.00 34.29 216 ALA A C 1
ATOM 1621 O O . ALA A 1 216 ? -27.755 30.027 75.253 1.00 36.33 216 ALA A O 1
ATOM 1623 N N . ALA A 1 217 ? -26.360 28.279 75.165 1.00 33.24 217 ALA A N 1
ATOM 1624 C CA . ALA A 1 217 ? -26.007 28.376 76.576 1.00 32.47 217 ALA A CA 1
ATOM 1625 C C . ALA A 1 217 ? -25.191 29.647 76.850 1.00 32.55 217 ALA A C 1
ATOM 1626 O O . ALA A 1 217 ? -24.582 30.216 75.941 1.00 30.25 217 ALA A O 1
ATOM 1628 N N . PRO A 1 218 ? -25.188 30.124 78.096 1.00 31.60 218 PRO A N 1
ATOM 1629 C CA . PRO A 1 218 ? -24.523 31.396 78.407 1.00 32.49 218 PRO A CA 1
ATOM 1630 C C . PRO A 1 218 ? -23.051 31.407 78.004 1.00 35.21 218 PRO A C 1
ATOM 1631 O O . PRO A 1 218 ? -22.282 30.514 78.363 1.00 32.04 218 PRO A O 1
ATOM 1635 N N . GLY A 1 219 ? -22.675 32.424 77.225 1.00 33.77 219 GLY A N 1
ATOM 1636 C CA . GLY A 1 219 ? -21.316 32.604 76.767 1.00 36.84 219 GLY A CA 1
ATOM 1637 C C . GLY A 1 219 ? -20.926 31.835 75.528 1.00 36.02 219 GLY A C 1
ATOM 1638 O O . GLY A 1 219 ? -19.876 32.131 74.949 1.00 35.46 219 GLY A O 1
ATOM 1639 N N . ALA A 1 220 ? -21.735 30.871 75.085 1.00 32.81 220 ALA A N 1
ATOM 1640 C CA . ALA A 1 220 ? -21.321 30.018 73.974 1.00 32.07 220 ALA A CA 1
ATOM 1641 C C . ALA A 1 220 ? -21.285 30.784 72.656 1.00 35.82 220 ALA A C 1
ATOM 1642 O O . ALA A 1 220 ? -20.409 30.538 71.809 1.00 36.09 220 ALA A O 1
ATOM 1644 N N . LEU A 1 221 ? -22.220 31.720 72.465 1.00 31.48 221 LEU A N 1
ATOM 1645 C CA . LEU A 1 221 ? -22.193 32.551 71.267 1.00 34.44 221 LEU A CA 1
ATOM 1646 C C . LEU A 1 221 ? -20.946 33.423 71.247 1.00 34.48 221 LEU A C 1
ATOM 1647 O O . LEU A 1 221 ? -20.231 33.482 70.240 1.00 37.10 221 LEU A O 1
ATOM 1652 N N . ARG A 1 222 ? -20.675 34.116 72.353 1.00 33.55 222 ARG A N 1
ATOM 1653 C CA . ARG A 1 222 ? -19.502 34.980 72.415 1.00 35.80 222 ARG A CA 1
ATOM 1654 C C . ARG A 1 222 ? -18.222 34.187 72.161 1.00 34.48 222 ARG A C 1
ATOM 1655 O O . ARG A 1 222 ? -17.401 34.565 71.322 1.00 34.61 222 ARG A O 1
ATOM 1663 N N . ALA A 1 223 ? -18.064 33.056 72.847 1.00 33.62 223 ALA A N 1
ATOM 1664 C CA . ALA A 1 223 ? -16.824 32.294 72.745 1.00 35.28 223 ALA A CA 1
ATOM 1665 C C . ALA A 1 223 ? -16.584 31.784 71.326 1.00 35.91 223 ALA A C 1
ATOM 1666 O O . ALA A 1 223 ? -15.456 31.852 70.820 1.00 34.64 223 ALA A O 1
ATOM 1668 N N . GLY A 1 224 ? -17.632 31.280 70.668 1.00 32.28 224 GLY A N 1
ATOM 1669 C CA . GLY A 1 224 ? -17.490 30.820 69.294 1.00 31.10 224 GLY A CA 1
ATOM 1670 C C . GLY A 1 224 ? -17.120 31.926 68.321 1.00 36.32 224 GLY A C 1
ATOM 1671 O O . GLY A 1 224 ? -16.314 31.721 67.406 1.00 35.41 224 GLY A O 1
ATOM 1672 N N . PHE A 1 225 ? -17.707 33.111 68.491 1.00 34.21 225 PHE A N 1
ATOM 1673 C CA . PHE A 1 225 ? -17.380 34.205 67.582 1.00 34.49 225 PHE A CA 1
ATOM 1674 C C . PHE A 1 225 ? -15.962 34.717 67.822 1.00 33.98 225 PHE A C 1
ATOM 1675 O O . PHE A 1 225 ? -15.354 35.302 66.920 1.00 31.61 225 PHE A O 1
ATOM 1683 N N . GLU A 1 226 ? -15.436 34.554 69.034 1.00 32.32 226 GLU A N 1
ATOM 1684 C CA . GLU A 1 226 ? -14.062 34.967 69.268 1.00 36.02 226 GLU A CA 1
ATOM 1685 C C . GLU A 1 226 ? -13.077 34.125 68.465 1.00 33.98 226 GLU A C 1
ATOM 1686 O O . GLU A 1 226 ? -11.994 34.616 68.125 1.00 37.26 226 GLU A O 1
ATOM 1692 N N . LEU A 1 227 ? -13.462 32.904 68.081 1.00 32.65 227 LEU A N 1
ATOM 1693 C CA . LEU A 1 227 ? -12.643 32.134 67.155 1.00 35.68 227 LEU A CA 1
ATOM 1694 C C . LEU A 1 227 ? -12.475 32.876 65.838 1.00 38.65 227 LEU A C 1
ATOM 1695 O O . LEU A 1 227 ? -11.366 32.933 65.276 1.00 34.21 227 LEU A O 1
ATOM 1700 N N . TYR A 1 228 ? -13.568 33.484 65.357 1.00 30.59 228 TYR A N 1
ATOM 1701 C CA . TYR A 1 228 ? -13.560 34.266 64.128 1.00 31.84 228 TYR A CA 1
ATOM 1702 C C . TYR A 1 228 ? -12.901 35.620 64.325 1.00 32.64 228 TYR A C 1
ATOM 1703 O O . TYR A 1 228 ? -12.304 36.160 63.387 1.00 35.72 228 TYR A O 1
ATOM 1712 N N . ARG A 1 229 ? -13.037 36.207 65.511 1.00 30.27 229 ARG A N 1
ATOM 1713 C CA . ARG A 1 229 ? -12.414 37.499 65.754 1.00 33.98 229 ARG A CA 1
ATOM 1714 C C . ARG A 1 229 ? -10.891 37.369 65.854 1.00 37.36 229 ARG A C 1
ATOM 1715 O O . ARG A 1 229 ? -10.175 38.364 65.685 1.00 37.51 229 ARG A O 1
ATOM 1723 N N . ALA A 1 230 ? -10.384 36.157 66.077 1.00 36.55 230 ALA A N 1
ATOM 1724 C CA . ALA A 1 230 ? -8.951 35.906 66.153 1.00 37.96 230 ALA A CA 1
ATOM 1725 C C . ALA A 1 230 ? -8.330 35.563 64.805 1.00 39.67 230 ALA A C 1
ATOM 1726 O O . ALA A 1 230 ? -7.107 35.386 64.737 1.00 41.15 230 ALA A O 1
ATOM 1728 N N . PHE A 1 231 ? -9.129 35.473 63.739 1.00 37.89 231 PHE A N 1
ATOM 1729 C CA . PHE A 1 231 ? -8.594 35.096 62.430 1.00 38.12 231 PHE A CA 1
ATOM 1730 C C . PHE A 1 231 ? -7.409 35.947 61.981 1.00 39.69 231 PHE A C 1
ATOM 1731 O O . PHE A 1 231 ? -6.421 35.365 61.514 1.00 39.59 231 PHE A O 1
ATOM 1739 N N . PRO A 1 232 ? -7.422 37.288 62.081 1.00 41.17 232 PRO A N 1
ATOM 1740 C CA . PRO A 1 232 ? -6.217 38.036 61.660 1.00 40.20 232 PRO A CA 1
ATOM 1741 C C . PRO A 1 232 ? -4.972 37.627 62.419 1.00 40.82 232 PRO A C 1
ATOM 1742 O O . PRO A 1 232 ? -3.908 37.449 61.811 1.00 43.54 232 PRO A O 1
ATOM 1746 N N . GLN A 1 233 ? -5.080 37.437 63.733 1.00 41.73 233 GLN A N 1
ATOM 1747 C CA . GLN A 1 233 ? -3.937 36.958 64.498 1.00 41.21 233 GLN A CA 1
ATOM 1748 C C . GLN A 1 233 ? -3.542 35.554 64.058 1.00 41.88 233 GLN A C 1
ATOM 1749 O O . GLN A 1 233 ? -2.348 35.242 63.957 1.00 41.96 233 GLN A O 1
ATOM 1755 N N . ASP A 1 234 ? -4.529 34.699 63.762 1.00 37.56 234 ASP A N 1
ATOM 1756 C CA . ASP A 1 234 ? -4.216 33.363 63.263 1.00 39.42 234 ASP A CA 1
ATOM 1757 C C . ASP A 1 234 ? -3.496 33.441 61.922 1.00 41.13 234 ASP A C 1
ATOM 1758 O O . ASP A 1 234 ? -2.589 32.647 61.650 1.00 39.21 234 ASP A O 1
ATOM 1763 N N . GLU A 1 235 ? -3.906 34.380 61.062 1.00 37.89 235 GLU A N 1
ATOM 1764 C CA . GLU A 1 235 ? -3.272 34.520 59.756 1.00 41.06 235 GLU A CA 1
ATOM 1765 C C . GLU A 1 235 ? -1.789 34.863 59.903 1.00 42.75 235 GLU A C 1
ATOM 1766 O O . GLU A 1 235 ? -0.931 34.249 59.264 1.00 39.67 235 GLU A O 1
ATOM 1772 N N . THR A 1 236 ? -1.474 35.860 60.728 1.00 40.72 236 THR A N 1
ATOM 1773 C CA . THR A 1 236 ? -0.077 36.214 60.972 1.00 46.46 236 THR A CA 1
ATOM 1774 C C . THR A 1 236 ? 0.690 35.043 61.584 1.00 45.39 236 THR A C 1
ATOM 1775 O O . THR A 1 236 ? 1.806 34.726 61.157 1.00 45.00 236 THR A O 1
ATOM 1779 N N . ARG A 1 237 ? 0.094 34.371 62.577 1.00 43.75 237 ARG A N 1
ATOM 1780 C CA . ARG A 1 237 ? 0.792 33.292 63.268 1.00 44.32 237 ARG A CA 1
ATOM 1781 C C . ARG A 1 237 ? 1.027 32.089 62.360 1.00 43.88 237 ARG A C 1
ATOM 1782 O O . ARG A 1 237 ? 2.116 31.502 62.368 1.00 47.28 237 ARG A O 1
ATOM 1790 N N . PHE A 1 238 ? 0.033 31.729 61.549 1.00 42.60 238 PHE A N 1
ATOM 1791 C CA . PHE A 1 238 ? 0.129 30.542 60.703 1.00 42.46 238 PHE A CA 1
ATOM 1792 C C . PHE A 1 238 ? 1.070 30.756 59.529 1.00 43.84 238 PHE A C 1
ATOM 1793 O O . PHE A 1 238 ? 1.672 29.794 59.044 1.00 41.77 238 PHE A O 1
ATOM 1801 N N . LYS A 1 239 ? 1.139 31.980 59.004 1.00 43.78 239 LYS A N 1
ATOM 1802 C CA . LYS A 1 239 ? 2.082 32.264 57.929 1.00 47.05 239 LYS A CA 1
ATOM 1803 C C . LYS A 1 239 ? 3.519 32.044 58.387 1.00 44.50 239 LYS A C 1
ATOM 1804 O O . LYS A 1 239 ? 4.346 31.535 57.624 1.00 46.99 239 LYS A O 1
ATOM 1810 N N . ALA A 1 240 ? 3.827 32.403 59.636 1.00 43.63 240 ALA A N 1
ATOM 1811 C CA . ALA A 1 240 ? 5.134 32.073 60.202 1.00 46.13 240 ALA A CA 1
ATOM 1812 C C . ALA A 1 240 ? 5.298 30.568 60.377 1.00 47.18 240 ALA A C 1
ATOM 1813 O O . ALA A 1 240 ? 6.384 30.027 60.141 1.00 49.19 240 ALA A O 1
ATOM 1815 N N . PHE A 1 241 ? 4.235 29.872 60.793 1.00 44.97 241 PHE A N 1
ATOM 1816 C CA . PHE A 1 241 ? 4.327 28.421 60.930 1.00 44.81 241 PHE A CA 1
ATOM 1817 C C . PHE A 1 241 ? 4.604 27.769 59.581 1.00 45.81 241 PHE A C 1
ATOM 1818 O O . PHE A 1 241 ? 5.266 26.728 59.507 1.00 47.74 241 PHE A O 1
ATOM 1826 N N . MET A 1 242 ? 4.109 28.370 58.500 1.00 45.49 242 MET A N 1
ATOM 1827 C CA . MET A 1 242 ? 4.219 27.738 57.195 1.00 47.04 242 MET A CA 1
ATOM 1828 C C . MET A 1 242 ? 5.562 27.977 56.532 1.00 45.58 242 MET A C 1
ATOM 1829 O O . MET A 1 242 ? 5.748 27.540 55.393 1.00 46.92 242 MET A O 1
ATOM 1834 N N . LYS A 1 243 ? 6.527 28.570 57.230 1.00 47.93 243 LYS A N 1
ATOM 1835 C CA . LYS A 1 243 ? 7.871 28.600 56.676 1.00 49.86 243 LYS A CA 1
ATOM 1836 C C . LYS A 1 243 ? 8.585 27.280 56.869 1.00 50.66 243 LYS A C 1
ATOM 1837 O O . LYS A 1 243 ? 9.621 27.059 56.239 1.00 56.31 243 LYS A O 1
ATOM 1843 N N . HIS A 1 244 ? 7.996 26.365 57.631 1.00 48.75 244 HIS A N 1
ATOM 1844 C CA . HIS A 1 244 ? 8.543 25.030 57.835 1.00 50.55 244 HIS A CA 1
ATOM 1845 C C . HIS A 1 244 ? 7.417 24.026 57.655 1.00 48.59 244 HIS A C 1
ATOM 1846 O O . HIS A 1 244 ? 6.555 23.895 58.528 1.00 47.65 244 HIS A O 1
ATOM 1853 N N . LYS A 1 245 ? 7.437 23.301 56.546 1.00 48.65 245 LYS A N 1
ATOM 1854 C CA . LYS A 1 245 ? 6.368 22.361 56.270 1.00 48.44 245 LYS A CA 1
ATOM 1855 C C . LYS A 1 245 ? 6.382 21.239 57.302 1.00 46.52 245 LYS A C 1
ATOM 1856 O O . LYS A 1 245 ? 7.424 20.899 57.868 1.00 43.12 245 LYS A O 1
ATOM 1862 N N . LEU A 1 246 ? 5.200 20.674 57.554 1.00 43.13 246 LEU A N 1
ATOM 1863 C CA . LEU A 1 246 ? 5.060 19.684 58.611 1.00 41.60 246 LEU A CA 1
ATOM 1864 C C . LEU A 1 246 ? 5.775 18.392 58.218 1.00 42.05 246 LEU A C 1
ATOM 1865 O O . LEU A 1 246 ? 5.708 17.973 57.056 1.00 41.19 246 LEU A O 1
ATOM 1870 N N . PRO A 1 247 ? 6.473 17.746 59.162 1.00 40.87 247 PRO A N 1
ATOM 1871 C CA . PRO A 1 247 ? 7.225 16.526 58.829 1.00 43.99 247 PRO A CA 1
ATOM 1872 C C . PRO A 1 247 ? 6.435 15.232 58.988 1.00 40.84 247 PRO A C 1
ATOM 1873 O O . PRO A 1 247 ? 6.824 14.216 58.406 1.00 42.31 247 PRO A O 1
ATOM 1877 N N . MET A 1 248 ? 5.397 15.213 59.829 1.00 41.67 248 MET A N 1
ATOM 1878 C CA . MET A 1 248 ? 4.628 13.991 60.048 1.00 40.09 248 MET A CA 1
ATOM 1879 C C . MET A 1 248 ? 3.658 13.742 58.889 1.00 38.78 248 MET A C 1
ATOM 1880 O O . MET A 1 248 ? 3.330 14.659 58.133 1.00 40.09 248 MET A O 1
ATOM 1885 N N . PRO A 1 249 ? 3.210 12.499 58.706 1.00 38.91 249 PRO A N 1
ATOM 1886 C CA . PRO A 1 249 ? 2.225 12.216 57.649 1.00 39.66 249 PRO A CA 1
ATOM 1887 C C . PRO A 1 249 ? 0.901 12.945 57.869 1.00 39.74 249 PRO A C 1
ATOM 1888 O O . PRO A 1 249 ? 0.414 13.069 58.995 1.00 37.59 249 PRO A O 1
ATOM 1892 N N . VAL A 1 250 ? 0.319 13.426 56.765 1.00 39.05 250 VAL A N 1
ATOM 1893 C CA . VAL A 1 250 ? -0.896 14.234 56.777 1.00 41.07 250 VAL A CA 1
ATOM 1894 C C . VAL A 1 250 ? -1.904 13.659 55.785 1.00 41.00 250 VAL A C 1
ATOM 1895 O O . VAL A 1 250 ? -1.539 13.259 54.671 1.00 42.33 250 VAL A O 1
ATOM 1899 N N . LEU A 1 251 ? -3.171 13.596 56.201 1.00 39.07 251 LEU A N 1
ATOM 1900 C CA . LEU A 1 251 ? -4.282 13.145 55.367 1.00 38.42 251 LEU A CA 1
ATOM 1901 C C . LEU A 1 251 ? -5.265 14.296 55.182 1.00 37.37 251 LEU A C 1
ATOM 1902 O O . LEU A 1 251 ? -5.625 14.964 56.156 1.00 37.41 251 LEU A O 1
ATOM 1907 N N . ALA A 1 252 ? -5.683 14.540 53.940 1.00 34.83 252 ALA A N 1
ATOM 1908 C CA . ALA A 1 252 ? -6.598 15.631 53.617 1.00 38.44 252 ALA A CA 1
ATOM 1909 C C . ALA A 1 252 ? -7.887 15.071 53.023 1.00 39.56 252 ALA A C 1
ATOM 1910 O O . ALA A 1 252 ? -7.836 14.280 52.071 1.00 38.13 252 ALA A O 1
ATOM 1912 N N . LEU A 1 253 ? -9.040 15.473 53.593 1.00 37.81 253 LEU A N 1
ATOM 1913 C CA . LEU A 1 253 ? -10.352 14.978 53.172 1.00 36.40 253 LEU A CA 1
ATOM 1914 C C . LEU A 1 253 ? -11.410 16.085 53.133 1.00 34.54 253 LEU A C 1
ATOM 1915 O O . LEU A 1 253 ? -11.463 16.941 54.025 1.00 33.12 253 LEU A O 1
ATOM 1920 N N . ALA A 1 254 ? -12.288 16.018 52.125 1.00 34.52 254 ALA A N 1
ATOM 1921 C CA . ALA A 1 254 ? -13.457 16.895 52.002 1.00 35.56 254 ALA A CA 1
ATOM 1922 C C . ALA A 1 254 ? -14.434 16.273 51.011 1.00 34.50 254 ALA A C 1
ATOM 1923 O O . ALA A 1 254 ? -14.053 15.450 50.174 1.00 36.20 254 ALA A O 1
ATOM 1925 N N . GLY A 1 255 ? -15.703 16.692 51.096 1.00 34.41 255 GLY A N 1
ATOM 1926 C CA . GLY A 1 255 ? -16.721 16.122 50.242 1.00 31.80 255 GLY A CA 1
ATOM 1927 C C . GLY A 1 255 ? -16.729 16.719 48.844 1.00 33.43 255 GLY A C 1
ATOM 1928 O O . GLY A 1 255 ? -16.416 17.887 48.629 1.00 32.76 255 GLY A O 1
ATOM 1929 N N . ASP A 1 256 ? -17.159 15.906 47.880 1.00 33.75 256 ASP A N 1
ATOM 1930 C CA . ASP A 1 256 ? -17.157 16.350 46.491 1.00 38.99 256 ASP A CA 1
ATOM 1931 C C . ASP A 1 256 ? -18.117 17.503 46.256 1.00 39.64 256 ASP A C 1
ATOM 1932 O O . ASP A 1 256 ? -17.921 18.272 45.309 1.00 39.99 256 ASP A O 1
ATOM 1937 N N . LYS A 1 257 ? -19.123 17.660 47.112 1.00 37.14 257 LYS A N 1
ATOM 1938 C CA . LYS A 1 257 ? -20.086 18.742 46.977 1.00 38.43 257 LYS A CA 1
ATOM 1939 C C . LYS A 1 257 ? -19.708 19.974 47.779 1.00 38.48 257 LYS A C 1
ATOM 1940 O O . LYS A 1 257 ? -20.483 20.933 47.814 1.00 42.13 257 LYS A O 1
ATOM 1946 N N . SER A 1 258 ? -18.527 19.994 48.389 1.00 37.45 258 SER A N 1
ATOM 1947 C CA . SER A 1 258 ? -18.098 21.199 49.081 1.00 34.60 258 SER A CA 1
ATOM 1948 C C . SER A 1 258 ? -16.663 21.528 48.677 1.00 38.78 258 SER A C 1
ATOM 1949 O O . SER A 1 258 ? -16.405 21.796 47.500 1.00 40.86 258 SER A O 1
ATOM 1952 N N . ASN A 1 259 ? -15.700 21.431 49.592 1.00 35.90 259 ASN A N 1
ATOM 1953 C CA . ASN A 1 259 ? -14.367 21.896 49.219 1.00 39.50 259 ASN A CA 1
ATOM 1954 C C . ASN A 1 259 ? -13.614 20.871 48.380 1.00 38.40 259 ASN A C 1
ATOM 1955 O O . ASN A 1 259 ? -12.733 21.254 47.602 1.00 39.05 259 ASN A O 1
ATOM 1960 N N . GLY A 1 260 ? -13.948 19.586 48.511 1.00 35.80 260 GLY A N 1
ATOM 1961 C CA . GLY A 1 260 ? -13.396 18.579 47.616 1.00 36.82 260 GLY A CA 1
ATOM 1962 C C . GLY A 1 260 ? -11.874 18.591 47.623 1.00 36.85 260 GLY A C 1
ATOM 1963 O O . GLY A 1 260 ? -11.236 18.589 48.680 1.00 35.32 260 GLY A O 1
ATOM 1964 N N . ALA A 1 261 ? -11.282 18.654 46.428 1.00 37.36 261 ALA A N 1
ATOM 1965 C CA . ALA A 1 261 ? -9.830 18.554 46.288 1.00 39.67 261 ALA A CA 1
ATOM 1966 C C . ALA A 1 261 ? -9.080 19.734 46.892 1.00 40.73 261 ALA A C 1
ATOM 1967 O O . ALA A 1 261 ? -7.860 19.642 47.054 1.00 38.68 261 ALA A O 1
ATOM 1969 N N . LYS A 1 262 ? -9.761 20.834 47.226 1.00 40.99 262 LYS A N 1
ATOM 1970 C CA . LYS A 1 262 ? -9.042 21.979 47.770 1.00 42.60 262 LYS A CA 1
ATOM 1971 C C . LYS A 1 262 ? -8.536 21.724 49.181 1.00 41.63 262 LYS A C 1
ATOM 1972 O O . LYS A 1 262 ? -7.610 22.414 49.629 1.00 40.29 262 LYS A O 1
ATOM 1978 N N . GLU A 1 263 ? -9.061 20.704 49.862 1.00 37.64 263 GLU A N 1
ATOM 1979 C CA . GLU A 1 263 ? -8.468 20.322 51.134 1.00 37.53 263 GLU A CA 1
ATOM 1980 C C . GLU A 1 263 ? -7.076 19.745 50.933 1.00 38.97 263 GLU A C 1
ATOM 1981 O O . GLU A 1 263 ? -6.181 20.000 51.744 1.00 36.52 263 GLU A O 1
ATOM 1987 N N . LEU A 1 264 ? -6.871 19.016 49.835 1.00 39.41 264 LEU A N 1
ATOM 1988 C CA . LEU A 1 264 ? -5.556 18.472 49.521 1.00 39.91 264 LEU A CA 1
ATOM 1989 C C . LEU A 1 264 ? -4.618 19.550 48.986 1.00 40.61 264 LEU A C 1
ATOM 1990 O O . LEU A 1 264 ? -3.426 19.549 49.320 1.00 43.26 264 LEU A O 1
ATOM 1995 N N . ASP A 1 265 ? -5.127 20.486 48.171 1.00 39.06 265 ASP A N 1
ATOM 1996 C CA . ASP A 1 265 ? -4.291 21.611 47.762 1.00 41.97 265 ASP A CA 1
ATOM 1997 C C . ASP A 1 265 ? -3.825 22.405 48.973 1.00 44.17 265 ASP A C 1
ATOM 1998 O O . ASP A 1 265 ? -2.640 22.736 49.099 1.00 43.82 265 ASP A O 1
ATOM 2003 N N . MET A 1 266 ? -4.747 22.685 49.889 1.00 41.69 266 MET A N 1
ATOM 2004 C CA . MET A 1 266 ? -4.423 23.454 51.081 1.00 42.33 266 MET A CA 1
ATOM 2005 C C . MET A 1 266 ? -3.390 22.731 51.934 1.00 38.97 266 MET A C 1
ATOM 2006 O O . MET A 1 266 ? -2.456 23.348 52.455 1.00 41.56 266 MET A O 1
ATOM 2011 N N . ALA A 1 267 ? -3.542 21.417 52.080 1.00 36.99 267 ALA A N 1
ATOM 2012 C CA . ALA A 1 267 ? -2.642 20.653 52.930 1.00 39.22 267 ALA A CA 1
ATOM 2013 C C . ALA A 1 267 ? -1.232 20.567 52.342 1.00 44.29 267 ALA A C 1
ATOM 2014 O O . ALA A 1 267 ? -0.253 20.478 53.096 1.00 40.82 267 ALA A O 1
ATOM 2016 N N . ARG A 1 268 ? -1.100 20.601 51.010 1.00 41.72 268 ARG A N 1
ATOM 2017 C CA . ARG A 1 268 ? 0.228 20.490 50.417 1.00 41.51 268 ARG A CA 1
ATOM 2018 C C . ARG A 1 268 ? 1.049 21.760 50.598 1.00 44.98 268 ARG A C 1
ATOM 2019 O O . ARG A 1 268 ? 2.277 21.710 50.468 1.00 45.70 268 ARG A O 1
ATOM 2027 N N . GLU A 1 269 ? 0.418 22.885 50.929 1.00 43.37 269 GLU A N 1
ATOM 2028 C CA . GLU A 1 269 ? 1.187 24.055 51.325 1.00 44.75 269 GLU A CA 1
ATOM 2029 C C . GLU A 1 269 ? 1.676 23.957 52.759 1.00 45.59 269 GLU A C 1
ATOM 2030 O O . GLU A 1 269 ? 2.537 24.747 53.162 1.00 44.72 269 GLU A O 1
ATOM 2036 N N . LEU A 1 270 ? 1.174 22.982 53.517 1.00 46.09 270 LEU A N 1
ATOM 2037 C CA . LEU A 1 270 ? 1.423 22.879 54.943 1.00 46.49 270 LEU A CA 1
ATOM 2038 C C . LEU A 1 270 ? 2.345 21.742 55.328 1.00 41.22 270 LEU A C 1
ATOM 2039 O O . LEU A 1 270 ? 2.926 21.790 56.416 1.00 41.02 270 LEU A O 1
ATOM 2044 N N . ALA A 1 271 ? 2.465 20.714 54.492 1.00 41.08 271 ALA A N 1
ATOM 2045 C CA . ALA A 1 271 ? 3.176 19.513 54.892 1.00 45.39 271 ALA A CA 1
ATOM 2046 C C . ALA A 1 271 ? 3.884 18.918 53.690 1.00 46.29 271 ALA A C 1
ATOM 2047 O O . ALA A 1 271 ? 3.446 19.088 52.550 1.00 47.50 271 ALA A O 1
ATOM 2049 N N . LEU A 1 272 ? 4.955 18.175 53.964 1.00 47.96 272 LEU A N 1
ATOM 2050 C CA . LEU A 1 272 ? 5.705 17.541 52.889 1.00 46.34 272 LEU A CA 1
ATOM 2051 C C . LEU A 1 272 ? 5.092 16.214 52.473 1.00 44.85 272 LEU A C 1
ATOM 2052 O O . LEU A 1 272 ? 5.101 15.884 51.284 1.00 50.31 272 LEU A O 1
ATOM 2057 N N . ASP A 1 273 ? 4.544 15.459 53.421 1.00 41.91 273 ASP A N 1
ATOM 2058 C CA . ASP A 1 273 ? 4.013 14.113 53.188 1.00 41.84 273 ASP A CA 1
ATOM 2059 C C . ASP A 1 273 ? 2.483 14.152 53.323 1.00 45.17 273 ASP A C 1
ATOM 2060 O O . ASP A 1 273 ? 1.929 14.022 54.419 1.00 40.42 273 ASP A O 1
ATOM 2065 N N . VAL A 1 274 ? 1.805 14.324 52.191 1.00 41.94 274 VAL A N 1
ATOM 2066 C CA . VAL A 1 274 ? 0.365 14.528 52.152 1.00 44.10 274 VAL A CA 1
ATOM 2067 C C . VAL A 1 274 ? -0.256 13.531 51.189 1.00 44.77 274 VAL A C 1
ATOM 2068 O O . VAL A 1 274 ? 0.279 13.275 50.104 1.00 46.95 274 VAL A O 1
ATOM 2072 N N . ARG A 1 275 ? -1.408 13.004 51.576 1.00 38.65 275 ARG A N 1
ATOM 2073 C CA . ARG A 1 275 ? -2.219 12.158 50.720 1.00 41.64 275 ARG A CA 1
ATOM 2074 C C . ARG A 1 275 ? -3.658 12.581 50.957 1.00 40.79 275 ARG A C 1
ATOM 2075 O O . ARG A 1 275 ? -3.997 13.089 52.026 1.00 39.68 275 ARG A O 1
ATOM 2083 N N . GLY A 1 276 ? -4.493 12.425 49.940 1.00 40.49 276 GLY A N 1
ATOM 2084 C CA . GLY A 1 276 ? -5.840 12.935 50.068 1.00 38.89 276 GLY A CA 1
ATOM 2085 C C . GLY A 1 276 ? -6.841 12.116 49.292 1.00 37.42 276 GLY A C 1
ATOM 2086 O O . GLY A 1 276 ? -6.494 11.257 48.477 1.00 39.13 276 GLY A O 1
ATOM 2087 N N . ALA A 1 277 ? -8.109 12.389 49.588 1.00 39.59 277 ALA A N 1
ATOM 2088 C CA . ALA A 1 277 ? -9.226 11.752 48.918 1.00 36.50 277 ALA A CA 1
ATOM 2089 C C . ALA A 1 277 ? -10.411 12.691 49.012 1.00 38.15 277 ALA A C 1
ATOM 2090 O O . ALA A 1 277 ? -10.442 13.591 49.858 1.00 39.02 277 ALA A O 1
ATOM 2092 N N . VAL A 1 278 ? -11.399 12.459 48.150 1.00 36.58 278 VAL A N 1
ATOM 2093 C CA . VAL A 1 278 ? -12.616 13.259 48.100 1.00 34.65 278 VAL A CA 1
ATOM 2094 C C . VAL A 1 278 ? -13.796 12.347 48.405 1.00 37.41 278 VAL A C 1
ATOM 2095 O O . VAL A 1 278 ? -13.922 11.271 47.810 1.00 36.48 278 VAL A O 1
ATOM 2099 N N . ALA A 1 279 ? -14.642 12.769 49.353 1.00 36.45 279 ALA A N 1
ATOM 2100 C CA . ALA A 1 279 ? -15.773 11.960 49.800 1.00 39.18 279 ALA A CA 1
ATOM 2101 C C . ALA A 1 279 ? -16.901 11.994 48.774 1.00 35.26 279 ALA A C 1
ATOM 2102 O O . ALA A 1 279 ? -17.375 13.078 48.414 1.00 35.48 279 ALA A O 1
ATOM 2104 N N . PRO A 1 280 ? -17.393 10.842 48.330 1.00 33.59 280 PRO A N 1
ATOM 2105 C CA . PRO A 1 280 ? -18.474 10.831 47.338 1.00 35.64 280 PRO A CA 1
ATOM 2106 C C . PRO A 1 280 ? -19.797 11.237 47.962 1.00 37.03 280 PRO A C 1
ATOM 2107 O O . PRO A 1 280 ? -20.081 10.913 49.120 1.00 33.45 280 PRO A O 1
ATOM 2111 N N . ASN A 1 281 ? -20.592 11.972 47.181 1.00 35.65 281 ASN A N 1
ATOM 2112 C CA . ASN A 1 281 ? -21.936 12.399 47.570 1.00 39.00 281 ASN A CA 1
ATOM 2113 C C . ASN A 1 281 ? -21.943 12.965 48.987 1.00 38.76 281 ASN A C 1
ATOM 2114 O O . ASN A 1 281 ? -22.721 12.556 49.853 1.00 36.93 281 ASN A O 1
ATOM 2119 N N . THR A 1 282 ? -21.028 13.895 49.230 1.00 38.42 282 THR A N 1
ATOM 2120 C CA . THR A 1 282 ? -20.851 14.445 50.558 1.00 35.71 282 THR A CA 1
ATOM 2121 C C . THR A 1 282 ? -20.664 15.947 50.479 1.00 35.96 282 THR A C 1
ATOM 2122 O O . THR A 1 282 ? -19.860 16.441 49.679 1.00 37.40 282 THR A O 1
ATOM 2126 N N . GLY A 1 283 ? -21.369 16.657 51.357 1.00 35.44 283 GLY A N 1
ATOM 2127 C CA . GLY A 1 283 ? -21.253 18.098 51.456 1.00 33.87 283 GLY A CA 1
ATOM 2128 C C . GLY A 1 283 ? -20.189 18.511 52.457 1.00 34.48 283 GLY A C 1
ATOM 2129 O O . GLY A 1 283 ? -19.134 17.872 52.555 1.00 33.40 283 GLY A O 1
ATOM 2130 N N . HIS A 1 284 ? -20.485 19.551 53.237 1.00 31.26 284 HIS A N 1
ATOM 2131 C CA . HIS A 1 284 ? -19.500 20.202 54.085 1.00 32.38 284 HIS A CA 1
ATOM 2132 C C . HIS A 1 284 ? -19.229 19.468 55.395 1.00 34.48 284 HIS A C 1
ATOM 2133 O O . HIS A 1 284 ? -18.124 19.604 55.947 1.00 31.70 284 HIS A O 1
ATOM 2140 N N . TRP A 1 285 ? -20.168 18.654 55.873 1.00 30.75 285 TRP A N 1
ATOM 2141 C CA . TRP A 1 285 ? -20.093 18.083 57.220 1.00 30.34 285 TRP A CA 1
ATOM 2142 C C . TRP A 1 285 ? -19.732 16.603 57.120 1.00 31.25 285 TRP A C 1
ATOM 2143 O O . TRP A 1 285 ? -20.577 15.728 57.298 1.00 31.26 285 TRP A O 1
ATOM 2154 N N . LEU A 1 286 ? -18.444 16.324 56.883 1.00 30.96 286 LEU A N 1
ATOM 2155 C CA . LEU A 1 286 ? -18.019 14.941 56.665 1.00 30.90 286 LEU A CA 1
ATOM 2156 C C . LEU A 1 286 ? -18.416 14.005 57.804 1.00 31.64 286 LEU A C 1
ATOM 2157 O O . LEU A 1 286 ? -19.013 12.953 57.520 1.00 32.80 286 LEU A O 1
ATOM 2162 N N . PRO A 1 287 ? -18.133 14.300 59.084 1.00 29.55 287 PRO A N 1
ATOM 2163 C CA . PRO A 1 287 ? -18.564 13.372 60.145 1.00 29.29 287 PRO A CA 1
ATOM 2164 C C . PRO A 1 287 ? -20.076 13.216 60.232 1.00 29.13 287 PRO A C 1
ATOM 2165 O O . PRO A 1 287 ? -20.551 12.133 60.591 1.00 30.30 287 PRO A O 1
ATOM 2169 N N . ASP A 1 288 ? -20.856 14.253 59.923 1.00 29.00 288 ASP A N 1
ATOM 2170 C CA . ASP A 1 288 ? -22.316 14.084 59.973 1.00 30.79 288 ASP A CA 1
ATOM 2171 C C . ASP A 1 288 ? -22.843 13.331 58.755 1.00 29.39 288 ASP A C 1
ATOM 2172 O O . ASP A 1 288 ? -23.744 12.493 58.886 1.00 31.41 288 ASP A O 1
ATOM 2177 N N . GLU A 1 289 ? -22.308 13.628 57.564 1.00 29.37 289 GLU A N 1
ATOM 2178 C CA . GLU A 1 289 ? -22.904 13.165 56.313 1.00 32.20 289 GLU A CA 1
ATOM 2179 C C . GLU A 1 289 ? -22.423 11.789 55.879 1.00 33.84 289 GLU A C 1
ATOM 2180 O O . GLU A 1 289 ? -23.233 10.962 55.446 1.00 33.01 289 GLU A O 1
ATOM 2186 N N . ASN A 1 290 ? -21.121 11.530 55.967 1.00 34.07 290 ASN A N 1
ATOM 2187 C CA . ASN A 1 290 ? -20.533 10.286 55.474 1.00 35.81 290 ASN A CA 1
ATOM 2188 C C . ASN A 1 290 ? -19.516 9.792 56.493 1.00 36.19 290 ASN A C 1
ATOM 2189 O O . ASN A 1 290 ? -18.306 9.746 56.227 1.00 38.04 290 ASN A O 1
ATOM 2194 N N . PRO A 1 291 ? -19.984 9.387 57.679 1.00 34.43 291 PRO A N 1
ATOM 2195 C CA . PRO A 1 291 ? -19.050 8.843 58.672 1.00 33.90 291 PRO A CA 1
ATOM 2196 C C . PRO A 1 291 ? -18.467 7.508 58.253 1.00 38.34 291 PRO A C 1
ATOM 2197 O O . PRO A 1 291 ? -17.348 7.186 58.663 1.00 37.02 291 PRO A O 1
ATOM 2201 N N . ALA A 1 292 ? -19.178 6.735 57.426 1.00 38.97 292 ALA A N 1
ATOM 2202 C CA . ALA A 1 292 ? -18.644 5.461 56.951 1.00 39.89 292 ALA A CA 1
ATOM 2203 C C . ALA A 1 292 ? -17.385 5.666 56.116 1.00 38.99 292 ALA A C 1
ATOM 2204 O O . ALA A 1 292 ? -16.398 4.939 56.274 1.00 40.23 292 ALA A O 1
ATOM 2206 N N . PHE A 1 293 ? -17.420 6.620 55.183 1.00 39.64 293 PHE A N 1
ATOM 2207 C CA . PHE A 1 293 ? -16.223 6.955 54.415 1.00 40.52 293 PHE A CA 1
ATOM 2208 C C . PHE A 1 293 ? -15.117 7.482 55.322 1.00 39.77 293 PHE A C 1
ATOM 2209 O O . PHE A 1 293 ? -13.948 7.112 55.165 1.00 38.52 293 PHE A O 1
ATOM 2217 N N . LEU A 1 294 ? -15.477 8.333 56.293 1.00 40.45 294 LEU A N 1
ATOM 2218 C CA . LEU A 1 294 ? -14.480 8.967 57.150 1.00 38.68 294 LEU A CA 1
ATOM 2219 C C . LEU A 1 294 ? -13.772 7.951 58.037 1.00 41.01 294 LEU A C 1
ATOM 2220 O O . LEU A 1 294 ? -12.538 7.977 58.158 1.00 39.00 294 LEU A O 1
ATOM 2225 N N . THR A 1 295 ? -14.527 7.049 58.671 1.00 36.58 295 THR A N 1
ATOM 2226 C CA . THR A 1 295 ? -13.888 6.068 59.546 1.00 39.54 295 THR A CA 1
ATOM 2227 C C . THR A 1 295 ? -12.948 5.160 58.759 1.00 43.09 295 THR A C 1
ATOM 2228 O O . THR A 1 295 ? -11.829 4.872 59.209 1.00 41.16 295 THR A O 1
ATOM 2232 N N . ARG A 1 296 ? -13.378 4.713 57.573 1.00 40.45 296 ARG A N 1
ATOM 2233 C CA . ARG A 1 296 ? -12.519 3.875 56.740 1.00 43.45 296 ARG A CA 1
ATOM 2234 C C . ARG A 1 296 ? -11.211 4.582 56.389 1.00 42.64 296 ARG A C 1
ATOM 2235 O O . ARG A 1 296 ? -10.125 4.011 56.559 1.00 41.90 296 ARG A O 1
ATOM 2243 N N . GLN A 1 297 ? -11.289 5.829 55.906 1.00 38.55 297 GLN A N 1
ATOM 2244 C CA . GLN A 1 297 ? -10.068 6.560 55.560 1.00 40.32 297 GLN A CA 1
ATOM 2245 C C . GLN A 1 297 ? -9.171 6.762 56.779 1.00 40.77 297 GLN A C 1
ATOM 2246 O O . GLN A 1 297 ? -7.941 6.693 56.669 1.00 42.67 297 GLN A O 1
ATOM 2252 N N . LEU A 1 298 ? -9.762 7.013 57.948 1.00 37.68 298 LEU A N 1
ATOM 2253 C CA . LEU A 1 298 ? -8.953 7.242 59.140 1.00 37.93 298 LEU A CA 1
ATOM 2254 C C . LEU A 1 298 ? -8.274 5.962 59.612 1.00 41.90 298 LEU A C 1
ATOM 2255 O O . LEU A 1 298 ? -7.096 5.984 59.991 1.00 39.36 298 LEU A O 1
ATOM 2260 N N . LEU A 1 299 ? -8.994 4.837 59.588 1.00 40.19 299 LEU A N 1
ATOM 2261 C CA . LEU A 1 299 ? -8.415 3.583 60.056 1.00 41.67 299 LEU A CA 1
ATOM 2262 C C . LEU A 1 299 ? -7.278 3.135 59.152 1.00 43.92 299 LEU A C 1
ATOM 2263 O O . LEU A 1 299 ? -6.252 2.648 59.636 1.00 44.10 299 LEU A O 1
ATOM 2268 N N . ASP A 1 300 ? -7.450 3.275 57.835 1.00 43.16 300 ASP A N 1
ATOM 2269 C CA . ASP A 1 300 ? -6.370 2.941 56.912 1.00 43.75 300 ASP A CA 1
ATOM 2270 C C . ASP A 1 300 ? -5.179 3.877 57.083 1.00 44.20 300 ASP A C 1
ATOM 2271 O O . ASP A 1 300 ? -4.025 3.446 56.992 1.00 45.01 300 ASP A O 1
ATOM 2276 N N . PHE A 1 301 ? -5.438 5.160 57.356 1.00 43.43 301 PHE A N 1
ATOM 2277 C CA . PHE A 1 301 ? -4.349 6.120 57.513 1.00 41.67 301 PHE A CA 1
ATOM 2278 C C . PHE A 1 301 ? -3.548 5.867 58.784 1.00 43.79 301 PHE A C 1
ATOM 2279 O O . PHE A 1 301 ? -2.310 5.929 58.765 1.00 44.02 301 PHE A O 1
ATOM 2287 N N . PHE A 1 302 ? -4.219 5.493 59.872 1.00 40.83 302 PHE A N 1
ATOM 2288 C CA . PHE A 1 302 ? -3.535 5.341 61.148 1.00 44.54 302 PHE A CA 1
ATOM 2289 C C . PHE A 1 302 ? -2.870 3.982 61.298 1.00 47.77 302 PHE A C 1
ATOM 2290 O O . PHE A 1 302 ? -2.032 3.816 62.192 1.00 47.73 302 PHE A O 1
ATOM 2298 N N . ARG A 1 303 ? -3.099 3.074 60.358 1.00 47.78 303 ARG A N 1
ATOM 2299 C CA . ARG A 1 303 ? -2.563 1.726 60.425 1.00 49.74 303 ARG A CA 1
ATOM 2300 C C . ARG A 1 303 ? -1.276 1.633 59.630 1.00 50.12 303 ARG A C 1
ATOM 2301 O O . ARG A 1 303 ? -0.209 1.898 60.171 1.00 57.08 303 ARG A O 1
ATOM 2309 N N . PRO B 1 11 ? -17.379 3.946 83.364 1.00 58.14 11 PRO B N 1
ATOM 2310 C CA . PRO B 1 11 ? -17.818 4.147 81.982 1.00 57.68 11 PRO B CA 1
ATOM 2311 C C . PRO B 1 11 ? -19.332 4.297 81.843 1.00 54.78 11 PRO B C 1
ATOM 2312 O O . PRO B 1 11 ? -20.078 3.937 82.723 1.00 59.66 11 PRO B O 1
ATOM 2316 N N . GLY B 1 12 ? -19.745 4.876 80.739 1.00 49.20 12 GLY B N 1
ATOM 2317 C CA . GLY B 1 12 ? -21.124 5.118 80.431 1.00 46.41 12 GLY B CA 1
ATOM 2318 C C . GLY B 1 12 ? -21.535 6.566 80.418 1.00 45.60 12 GLY B C 1
ATOM 2319 O O . GLY B 1 12 ? -21.018 7.368 81.119 1.00 42.34 12 GLY B O 1
ATOM 2320 N N . MET B 1 13 ? -22.506 6.879 79.605 1.00 43.32 13 MET B N 1
ATOM 2321 C CA . MET B 1 13 ? -22.994 8.220 79.534 1.00 42.07 13 MET B CA 1
ATOM 2322 C C . MET B 1 13 ? -24.052 8.418 80.594 1.00 41.44 13 MET B C 1
ATOM 2323 O O . MET B 1 13 ? -24.622 7.486 81.042 1.00 42.76 13 MET B O 1
ATOM 2328 N N . PRO B 1 14 ? -24.316 9.656 80.978 1.00 39.92 14 PRO B N 1
ATOM 2329 C CA . PRO B 1 14 ? -25.322 9.903 82.022 1.00 38.48 14 PRO B CA 1
ATOM 2330 C C . PRO B 1 14 ? -26.708 9.395 81.627 1.00 41.41 14 PRO B C 1
ATOM 2331 O O . PRO B 1 14 ? -27.143 9.541 80.481 1.00 40.40 14 PRO B O 1
ATOM 2335 N N . ALA B 1 15 ? -27.383 8.761 82.589 1.00 40.80 15 ALA B N 1
ATOM 2336 C CA . ALA B 1 15 ? -28.734 8.226 82.427 1.00 42.95 15 ALA B CA 1
ATOM 2337 C C . ALA B 1 15 ? -29.731 9.072 83.212 1.00 39.71 15 ALA B C 1
ATOM 2338 O O . ALA B 1 15 ? -29.796 8.962 84.445 1.00 39.04 15 ALA B O 1
ATOM 2340 N N . PRO B 1 16 ? -30.532 9.915 82.562 1.00 41.17 16 PRO B N 1
ATOM 2341 C CA . PRO B 1 16 ? -31.436 10.807 83.301 1.00 38.91 16 PRO B CA 1
ATOM 2342 C C . PRO B 1 16 ? -32.662 10.090 83.853 1.00 37.46 16 PRO B C 1
ATOM 2343 O O . PRO B 1 16 ? -33.031 8.998 83.420 1.00 39.84 16 PRO B O 1
ATOM 2347 N N . GLY B 1 17 ? -33.288 10.737 84.839 1.00 37.54 17 GLY B N 1
ATOM 2348 C CA . GLY B 1 17 ? -34.583 10.325 85.358 1.00 35.98 17 GLY B CA 1
ATOM 2349 C C . GLY B 1 17 ? -34.494 9.518 86.643 1.00 36.72 17 GLY B C 1
ATOM 2350 O O . GLY B 1 17 ? -33.423 9.263 87.203 1.00 35.73 17 GLY B O 1
ATOM 2351 N N . LEU B 1 18 ? -35.671 9.120 87.109 1.00 37.00 18 LEU B N 1
ATOM 2352 C CA . LEU B 1 18 ? -35.775 8.256 88.268 1.00 39.33 18 LEU B CA 1
ATOM 2353 C C . LEU B 1 18 ? -35.229 6.870 87.931 1.00 39.40 18 LEU B C 1
ATOM 2354 O O . LEU B 1 18 ? -35.316 6.426 86.785 1.00 40.21 18 LEU B O 1
ATOM 2359 N N . PRO B 1 19 ? -34.652 6.173 88.907 1.00 39.21 19 PRO B N 1
ATOM 2360 C CA . PRO B 1 19 ? -34.209 4.797 88.664 1.00 41.27 19 PRO B CA 1
ATOM 2361 C C . PRO B 1 19 ? -35.396 3.870 88.439 1.00 42.21 19 PRO B C 1
ATOM 2362 O O . PRO B 1 19 ? -36.519 4.135 88.879 1.00 42.93 19 PRO B O 1
ATOM 2366 N N . ALA B 1 20 ? -35.125 2.755 87.757 1.00 42.51 20 ALA B N 1
ATOM 2367 C CA . ALA B 1 20 ? -36.178 1.802 87.409 1.00 45.69 20 ALA B CA 1
ATOM 2368 C C . ALA B 1 20 ? -36.928 1.325 88.647 1.00 44.74 20 ALA B C 1
ATOM 2369 O O . ALA B 1 20 ? -36.322 1.035 89.680 1.00 42.60 20 ALA B O 1
ATOM 2371 N N . GLY B 1 21 ? -38.260 1.280 88.554 1.00 48.04 21 GLY B N 1
ATOM 2372 C CA . GLY B 1 21 ? -39.085 0.805 89.643 1.00 47.20 21 GLY B CA 1
ATOM 2373 C C . GLY B 1 21 ? -39.430 1.834 90.698 1.00 47.36 21 GLY B C 1
ATOM 2374 O O . GLY B 1 21 ? -40.202 1.521 91.614 1.00 50.22 21 GLY B O 1
ATOM 2375 N N . PHE B 1 22 ? -38.866 3.039 90.617 1.00 43.70 22 PHE B N 1
ATOM 2376 C CA . PHE B 1 22 ? -39.138 4.055 91.629 1.00 43.51 22 PHE B CA 1
ATOM 2377 C C . PHE B 1 22 ? -40.629 4.377 91.724 1.00 45.55 22 PHE B C 1
ATOM 2378 O O . PHE B 1 22 ? -41.149 4.606 92.822 1.00 44.02 22 PHE B O 1
ATOM 2386 N N . GLU B 1 23 ? -41.332 4.400 90.583 1.00 45.30 23 GLU B N 1
ATOM 2387 C CA . GLU B 1 23 ? -42.725 4.857 90.559 1.00 48.01 23 GLU B CA 1
ATOM 2388 C C . GLU B 1 23 ? -43.645 3.979 91.394 1.00 49.23 23 GLU B C 1
ATOM 2389 O O . GLU B 1 23 ? -44.581 4.485 92.021 1.00 49.18 23 GLU B O 1
ATOM 2395 N N . ARG B 1 24 ? -43.405 2.672 91.408 1.00 51.21 24 ARG B N 1
ATOM 2396 C CA . ARG B 1 24 ? -44.274 1.736 92.101 1.00 54.78 24 ARG B CA 1
ATOM 2397 C C . ARG B 1 24 ? -43.971 1.689 93.583 1.00 53.65 24 ARG B C 1
ATOM 2398 O O . ARG B 1 24 ? -44.764 1.145 94.355 1.00 50.14 24 ARG B O 1
ATOM 2406 N N . ARG B 1 25 ? -42.840 2.252 93.996 1.00 48.62 25 ARG B N 1
ATOM 2407 C CA . ARG B 1 25 ? -42.446 2.183 95.404 1.00 47.43 25 ARG B CA 1
ATOM 2408 C C . ARG B 1 25 ? -42.555 3.450 96.257 1.00 48.10 25 ARG B C 1
ATOM 2409 O O . ARG B 1 25 ? -42.524 3.359 97.485 1.00 46.72 25 ARG B O 1
ATOM 2417 N N . PHE B 1 26 ? -42.681 4.622 95.644 1.00 46.65 26 PHE B N 1
ATOM 2418 C CA . PHE B 1 26 ? -42.757 5.826 96.448 1.00 41.41 26 PHE B CA 1
ATOM 2419 C C . PHE B 1 26 ? -44.036 6.552 96.096 1.00 43.96 26 PHE B C 1
ATOM 2420 O O . PHE B 1 26 ? -44.628 6.315 95.043 1.00 44.55 26 PHE B O 1
ATOM 2428 N N . SER B 1 27 ? -44.451 7.448 96.984 1.00 43.07 27 SER B N 1
ATOM 2429 C CA . SER B 1 27 ? -45.716 8.138 96.833 1.00 41.90 27 SER B CA 1
ATOM 2430 C C . SER B 1 27 ? -45.519 9.596 97.194 1.00 40.75 27 SER B C 1
ATOM 2431 O O . SER B 1 27 ? -44.753 9.928 98.100 1.00 41.51 27 SER B O 1
ATOM 2434 N N . ARG B 1 28 ? -46.255 10.459 96.508 1.00 39.88 28 ARG B N 1
ATOM 2435 C CA . ARG B 1 28 ? -46.262 11.877 96.819 1.00 37.69 28 ARG B CA 1
ATOM 2436 C C . ARG B 1 28 ? -47.364 12.131 97.830 1.00 40.39 28 ARG B C 1
ATOM 2437 O O . ARG B 1 28 ? -48.497 11.672 97.651 1.00 44.20 28 ARG B O 1
ATOM 2445 N N . ARG B 1 29 ? -47.034 12.876 98.878 1.00 40.30 29 ARG B N 1
ATOM 2446 C CA . ARG B 1 29 ? -47.946 13.135 99.976 1.00 38.00 29 ARG B CA 1
ATOM 2447 C C . ARG B 1 29 ? -47.788 14.584 100.405 1.00 38.73 29 ARG B C 1
ATOM 2448 O O . ARG B 1 29 ? -46.763 15.229 100.149 1.00 34.11 29 ARG B O 1
ATOM 2456 N N . TYR B 1 30 ? -48.808 15.077 101.093 1.00 33.81 30 TYR B N 1
ATOM 2457 C CA . TYR B 1 30 ? -48.811 16.412 101.667 1.00 36.87 30 TYR B CA 1
ATOM 2458 C C . TYR B 1 30 ? -49.026 16.302 103.166 1.00 39.48 30 TYR B C 1
ATOM 2459 O O . TYR B 1 30 ? -49.671 15.368 103.653 1.00 37.30 30 TYR B O 1
ATOM 2468 N N . ALA B 1 31 ? -48.463 17.254 103.898 1.00 41.72 31 ALA B N 1
ATOM 2469 C CA . ALA B 1 31 ? -48.702 17.368 105.328 1.00 41.32 31 ALA B CA 1
ATOM 2470 C C . ALA B 1 31 ? -49.126 18.795 105.613 1.00 41.30 31 ALA B C 1
ATOM 2471 O O . ALA B 1 31 ? -48.387 19.737 105.317 1.00 40.73 31 ALA B O 1
ATOM 2473 N N . GLN B 1 32 ? -50.321 18.957 106.149 1.00 42.00 32 GLN B N 1
ATOM 2474 C CA . GLN B 1 32 ? -50.796 20.277 106.518 1.00 45.49 32 GLN B CA 1
ATOM 2475 C C . GLN B 1 32 ? -50.234 20.584 107.896 1.00 46.37 32 GLN B C 1
ATOM 2476 O O . GLN B 1 32 ? -50.491 19.851 108.856 1.00 48.95 32 GLN B O 1
ATOM 2482 N N . LEU B 1 33 ? -49.439 21.636 107.985 1.00 53.13 33 LEU B N 1
ATOM 2483 C CA . LEU B 1 33 ? -49.018 22.104 109.286 1.00 55.39 33 LEU B CA 1
ATOM 2484 C C . LEU B 1 33 ? -50.020 23.173 109.672 1.00 61.95 33 LEU B C 1
ATOM 2485 O O . LEU B 1 33 ? -51.078 23.283 109.047 1.00 64.41 33 LEU B O 1
ATOM 2490 N N . ASP B 1 34 ? -49.712 23.984 110.683 1.00 63.38 34 ASP B N 1
ATOM 2491 C CA . ASP B 1 34 ? -50.779 24.827 111.218 1.00 65.29 34 ASP B CA 1
ATOM 2492 C C . ASP B 1 34 ? -51.262 25.832 110.198 1.00 67.21 34 ASP B C 1
ATOM 2493 O O . ASP B 1 34 ? -52.449 26.180 110.195 1.00 74.09 34 ASP B O 1
ATOM 2498 N N . ASP B 1 35 ? -50.393 26.250 109.295 1.00 69.24 35 ASP B N 1
ATOM 2499 C CA . ASP B 1 35 ? -50.837 27.135 108.239 1.00 67.34 35 ASP B CA 1
ATOM 2500 C C . ASP B 1 35 ? -50.185 26.823 106.897 1.00 67.07 35 ASP B C 1
ATOM 2501 O O . ASP B 1 35 ? -50.779 27.143 105.859 1.00 64.67 35 ASP B O 1
ATOM 2506 N N . VAL B 1 36 ? -48.954 26.232 106.898 1.00 59.58 36 VAL B N 1
ATOM 2507 C CA . VAL B 1 36 ? -48.140 25.919 105.718 1.00 50.15 36 VAL B CA 1
ATOM 2508 C C . VAL B 1 36 ? -48.316 24.440 105.370 1.00 46.80 36 VAL B C 1
ATOM 2509 O O . VAL B 1 36 ? -48.322 23.584 106.264 1.00 48.82 36 VAL B O 1
ATOM 2513 N N . ARG B 1 37 ? -48.458 24.119 104.078 1.00 41.56 37 ARG B N 1
ATOM 2514 C CA . ARG B 1 37 ? -48.490 22.726 103.619 1.00 40.82 37 ARG B CA 1
ATOM 2515 C C . ARG B 1 37 ? -47.143 22.316 103.026 1.00 39.44 37 ARG B C 1
ATOM 2516 O O . ARG B 1 37 ? -46.591 23.029 102.180 1.00 38.18 37 ARG B O 1
ATOM 2524 N N . LEU B 1 38 ? -46.618 21.174 103.478 1.00 37.40 38 LEU B N 1
ATOM 2525 C CA . LEU B 1 38 ? -45.361 20.634 102.983 1.00 40.05 38 LEU B CA 1
ATOM 2526 C C . LEU B 1 38 ? -45.618 19.391 102.142 1.00 39.88 38 LEU B C 1
ATOM 2527 O O . LEU B 1 38 ? -46.459 18.554 102.489 1.00 41.77 38 LEU B O 1
ATOM 2532 N N . HIS B 1 39 ? -44.872 19.280 101.044 1.00 37.35 39 HIS B N 1
ATOM 2533 C CA . HIS B 1 39 ? -44.897 18.135 100.147 1.00 33.75 39 HIS B CA 1
ATOM 2534 C C . HIS B 1 39 ? -43.710 17.225 100.437 1.00 37.19 39 HIS B C 1
ATOM 2535 O O . HIS B 1 39 ? -42.609 17.696 100.736 1.00 34.28 39 HIS B O 1
ATOM 2542 N N . TYR B 1 40 ? -43.934 15.918 100.362 1.00 32.73 40 TYR B N 1
ATOM 2543 C CA . TYR B 1 40 ? -42.855 14.977 100.605 1.00 36.54 40 TYR B CA 1
ATOM 2544 C C . TYR B 1 40 ? -43.136 13.705 99.836 1.00 37.49 40 TYR B C 1
ATOM 2545 O O . TYR B 1 40 ? -44.276 13.416 99.456 1.00 39.24 40 TYR B O 1
ATOM 2554 N N . VAL B 1 41 ? -42.074 12.949 99.609 1.00 34.76 41 VAL B N 1
ATOM 2555 C CA . VAL B 1 41 ? -42.143 11.671 98.918 1.00 39.22 41 VAL B CA 1
ATOM 2556 C C . VAL B 1 41 ? -41.707 10.602 99.905 1.00 39.56 41 VAL B C 1
ATOM 2557 O O . VAL B 1 41 ? -40.695 10.771 100.597 1.00 40.59 41 VAL B O 1
ATOM 2561 N N . THR B 1 42 ? -42.487 9.527 100.006 1.00 38.18 42 THR B N 1
ATOM 2562 C CA . THR B 1 42 ? -42.238 8.530 101.034 1.00 41.61 42 THR B CA 1
ATOM 2563 C C . THR B 1 42 ? -42.387 7.121 100.475 1.00 42.48 42 THR B C 1
ATOM 2564 O O . THR B 1 42 ? -43.147 6.883 99.532 1.00 45.21 42 THR B O 1
ATOM 2568 N N . GLY B 1 43 ? -41.627 6.198 101.064 1.00 45.07 43 GLY B N 1
ATOM 2569 C CA . GLY B 1 43 ? -41.644 4.789 100.706 1.00 45.80 43 GLY B CA 1
ATOM 2570 C C . GLY B 1 43 ? -40.915 3.970 101.755 1.00 47.11 43 GLY B C 1
ATOM 2571 O O . GLY B 1 43 ? -40.365 4.502 102.724 1.00 44.82 43 GLY B O 1
ATOM 2572 N N . GLY B 1 44 ? -40.913 2.652 101.550 1.00 47.60 44 GLY B N 1
ATOM 2573 C CA . GLY B 1 44 ? -40.350 1.735 102.517 1.00 49.27 44 GLY B CA 1
ATOM 2574 C C . GLY B 1 44 ? -41.395 1.279 103.525 1.00 51.24 44 GLY B C 1
ATOM 2575 O O . GLY B 1 44 ? -42.559 1.694 103.470 1.00 48.95 44 GLY B O 1
ATOM 2576 N N . PRO B 1 45 ? -40.993 0.434 104.479 1.00 52.67 45 PRO B N 1
ATOM 2577 C CA . PRO B 1 45 ? -41.958 -0.106 105.452 1.00 54.91 45 PRO B CA 1
ATOM 2578 C C . PRO B 1 45 ? -42.517 0.962 106.378 1.00 56.72 45 PRO B C 1
ATOM 2579 O O . PRO B 1 45 ? -41.784 1.817 106.883 1.00 58.34 45 PRO B O 1
ATOM 2583 N N . ASP B 1 46 ? -43.832 0.884 106.619 1.00 57.76 46 ASP B N 1
ATOM 2584 C CA . ASP B 1 46 ? -44.497 1.844 107.498 1.00 60.53 46 ASP B CA 1
ATOM 2585 C C . ASP B 1 46 ? -43.966 1.795 108.927 1.00 59.75 46 ASP B C 1
ATOM 2586 O O . ASP B 1 46 ? -44.013 2.805 109.638 1.00 63.08 46 ASP B O 1
ATOM 2591 N N . ASP B 1 47 ? -43.489 0.637 109.379 1.00 58.48 47 ASP B N 1
ATOM 2592 C CA . ASP B 1 47 ? -43.035 0.484 110.756 1.00 62.30 47 ASP B CA 1
ATOM 2593 C C . ASP B 1 47 ? -41.532 0.677 110.926 1.00 61.13 47 ASP B C 1
ATOM 2594 O O . ASP B 1 47 ? -41.050 0.651 112.063 1.00 62.10 47 ASP B O 1
ATOM 2599 N N . GLY B 1 48 ? -40.782 0.829 109.835 1.00 59.28 48 GLY B N 1
ATOM 2600 C CA . GLY B 1 48 ? -39.338 0.894 109.916 1.00 57.50 48 GLY B CA 1
ATOM 2601 C C . GLY B 1 48 ? -38.835 2.198 110.510 1.00 53.69 48 GLY B C 1
ATOM 2602 O O . GLY B 1 48 ? -39.563 3.179 110.673 1.00 54.41 48 GLY B O 1
ATOM 2603 N N . GLU B 1 49 ? -37.550 2.189 110.861 1.00 55.73 49 GLU B N 1
ATOM 2604 C CA . GLU B 1 49 ? -36.894 3.400 111.341 1.00 56.54 49 GLU B CA 1
ATOM 2605 C C . GLU B 1 49 ? -36.961 4.482 110.272 1.00 52.99 49 GLU B C 1
ATOM 2606 O O . GLU B 1 49 ? -36.663 4.229 109.101 1.00 54.02 49 GLU B O 1
ATOM 2612 N N . MET B 1 50 ? -37.363 5.684 110.670 1.00 47.49 50 MET B N 1
ATOM 2613 C CA . MET B 1 50 ? -37.561 6.753 109.704 1.00 49.76 50 MET B CA 1
ATOM 2614 C C . MET B 1 50 ? -36.244 7.434 109.355 1.00 50.21 50 MET B C 1
ATOM 2615 O O . MET B 1 50 ? -35.464 7.791 110.242 1.00 48.78 50 MET B O 1
ATOM 2620 N N . VAL B 1 51 ? -36.002 7.611 108.058 1.00 49.08 51 VAL B N 1
ATOM 2621 C CA . VAL B 1 51 ? -34.876 8.382 107.547 1.00 45.71 51 VAL B CA 1
ATOM 2622 C C . VAL B 1 51 ? -35.445 9.587 106.810 1.00 45.07 51 VAL B C 1
ATOM 2623 O O . VAL B 1 51 ? -36.135 9.429 105.793 1.00 43.32 51 VAL B O 1
ATOM 2627 N N . VAL B 1 52 ? -35.163 10.784 107.321 1.00 43.13 52 VAL B N 1
ATOM 2628 C CA . VAL B 1 52 ? -35.607 12.035 106.719 1.00 40.97 52 VAL B CA 1
ATOM 2629 C C . VAL B 1 52 ? -34.453 12.616 105.915 1.00 43.12 52 VAL B C 1
ATOM 2630 O O . VAL B 1 52 ? -33.314 12.702 106.409 1.00 41.95 52 VAL B O 1
ATOM 2634 N N . LEU B 1 53 ? -34.739 12.988 104.666 1.00 38.85 53 LEU B N 1
ATOM 2635 C CA . LEU B 1 53 ? -33.757 13.542 103.743 1.00 38.36 53 LEU B CA 1
ATOM 2636 C C . LEU B 1 53 ? -34.168 14.959 103.379 1.00 39.47 53 LEU B C 1
ATOM 2637 O O . LEU B 1 53 ? -35.309 15.187 102.962 1.00 36.21 53 LEU B O 1
ATOM 2642 N N . LEU B 1 54 ? -33.244 15.906 103.540 1.00 35.23 54 LEU B N 1
ATOM 2643 C CA . LEU B 1 54 ? -33.507 17.321 103.311 1.00 33.10 54 LEU B CA 1
ATOM 2644 C C . LEU B 1 54 ? -32.550 17.849 102.247 1.00 37.69 54 LEU B C 1
ATOM 2645 O O . LEU B 1 54 ? -31.330 17.925 102.473 1.00 33.41 54 LEU B O 1
ATOM 2650 N N . HIS B 1 55 ? -33.117 18.242 101.107 1.00 32.51 55 HIS B N 1
ATOM 2651 C CA . HIS B 1 55 ? -32.404 18.829 99.984 1.00 33.29 55 HIS B CA 1
ATOM 2652 C C . HIS B 1 55 ? -31.958 20.258 100.317 1.00 34.76 55 HIS B C 1
ATOM 2653 O O . HIS B 1 55 ? -32.208 20.788 101.403 1.00 34.99 55 HIS B O 1
ATOM 2660 N N . GLY B 1 56 ? -31.323 20.910 99.347 1.00 33.17 56 GLY B N 1
ATOM 2661 C CA . GLY B 1 56 ? -30.896 22.285 99.478 1.00 34.16 56 GLY B CA 1
ATOM 2662 C C . GLY B 1 56 ? -31.341 23.133 98.297 1.00 34.12 56 GLY B C 1
ATOM 2663 O O . GLY B 1 56 ? -32.365 22.864 97.655 1.00 31.57 56 GLY B O 1
ATOM 2664 N N . TRP B 1 57 ? -30.568 24.199 98.042 1.00 31.71 57 TRP B N 1
ATOM 2665 C CA . TRP B 1 57 ? -30.761 25.115 96.922 1.00 32.14 57 TRP B CA 1
ATOM 2666 C C . TRP B 1 57 ? -29.729 24.840 95.836 1.00 33.81 57 TRP B C 1
ATOM 2667 O O . TRP B 1 57 ? -28.540 24.677 96.142 1.00 33.37 57 TRP B O 1
ATOM 2678 N N . PRO B 1 58 ? -30.136 24.775 94.554 1.00 30.57 58 PRO B N 1
ATOM 2679 C CA . PRO B 1 58 ? -31.509 24.875 94.051 1.00 27.60 58 PRO B CA 1
ATOM 2680 C C . PRO B 1 58 ? -32.091 23.495 93.794 1.00 28.42 58 PRO B C 1
ATOM 2681 O O . PRO B 1 58 ? -32.068 23.032 92.657 1.00 30.91 58 PRO B O 1
ATOM 2685 N N . GLN B 1 59 ? -32.606 22.839 94.825 1.00 28.73 59 GLN B N 1
ATOM 2686 C CA . GLN B 1 59 ? -32.977 21.439 94.723 1.00 28.30 59 GLN B CA 1
ATOM 2687 C C . GLN B 1 59 ? -34.395 21.226 95.241 1.00 30.12 59 GLN B C 1
ATOM 2688 O O . GLN B 1 59 ? -35.053 22.142 95.736 1.00 27.64 59 GLN B O 1
ATOM 2694 N N . THR B 1 60 ? -34.865 19.995 95.068 1.00 28.65 60 THR B N 1
ATOM 2695 C CA . THR B 1 60 ? -36.094 19.484 95.645 1.00 30.37 60 THR B CA 1
ATOM 2696 C C . THR B 1 60 ? -35.778 18.099 96.180 1.00 31.11 60 THR B C 1
ATOM 2697 O O . THR B 1 60 ? -34.626 17.651 96.126 1.00 32.49 60 THR B O 1
ATOM 2701 N N . TRP B 1 61 ? -36.818 17.394 96.639 1.00 31.67 61 TRP B N 1
ATOM 2702 C CA . TRP B 1 61 ? -36.662 15.996 97.037 1.00 32.27 61 TRP B CA 1
ATOM 2703 C C . TRP B 1 61 ? -36.004 15.167 95.943 1.00 33.08 61 TRP B C 1
ATOM 2704 O O . TRP B 1 61 ? -35.342 14.161 96.232 1.00 35.14 61 TRP B O 1
ATOM 2715 N N . TYR B 1 62 ? -36.184 15.567 94.679 1.00 32.19 62 TYR B N 1
ATOM 2716 C CA . TYR B 1 62 ? -35.733 14.772 93.541 1.00 30.89 62 TYR B CA 1
ATOM 2717 C C . TYR B 1 62 ? -34.234 14.488 93.585 1.00 32.56 62 TYR B C 1
ATOM 2718 O O . TYR B 1 62 ? -33.765 13.576 92.894 1.00 31.36 62 TYR B O 1
ATOM 2727 N N . THR B 1 63 ? -33.468 15.245 94.375 1.00 31.71 63 THR B N 1
ATOM 2728 C CA . THR B 1 63 ? -32.033 15.005 94.429 1.00 34.02 63 THR B CA 1
ATOM 2729 C C . THR B 1 63 ? -31.683 13.686 95.112 1.00 33.11 63 THR B C 1
ATOM 2730 O O . THR B 1 63 ? -30.593 13.158 94.877 1.00 35.22 63 THR B O 1
ATOM 2734 N N . TRP B 1 64 ? -32.591 13.119 95.901 1.00 34.57 64 TRP B N 1
ATOM 2735 C CA . TRP B 1 64 ? -32.374 11.864 96.608 1.00 35.70 64 TRP B CA 1
ATOM 2736 C C . TRP B 1 64 ? -32.846 10.653 95.818 1.00 36.47 64 TRP B C 1
ATOM 2737 O O . TRP B 1 64 ? -32.946 9.562 96.387 1.00 35.62 64 TRP B O 1
ATOM 2748 N N . ARG B 1 65 ? -33.133 10.825 94.525 1.00 35.61 65 ARG B N 1
ATOM 2749 C CA . ARG B 1 65 ? -33.791 9.775 93.752 1.00 35.24 65 ARG B CA 1
ATOM 2750 C C . ARG B 1 65 ? -32.983 8.484 93.703 1.00 40.60 65 ARG B C 1
ATOM 2751 O O . ARG B 1 65 ? -33.570 7.395 93.649 1.00 41.02 65 ARG B O 1
ATOM 2759 N N . HIS B 1 66 ? -31.651 8.576 93.733 1.00 36.67 66 HIS B N 1
ATOM 2760 C CA . HIS B 1 66 ? -30.802 7.398 93.665 1.00 37.49 66 HIS B CA 1
ATOM 2761 C C . HIS B 1 66 ? -30.427 6.865 95.032 1.00 38.21 66 HIS B C 1
ATOM 2762 O O . HIS B 1 66 ? -29.797 5.807 95.112 1.00 39.12 66 HIS B O 1
ATOM 2769 N N . VAL B 1 67 ? -30.828 7.549 96.101 1.00 39.27 67 VAL B N 1
ATOM 2770 C CA . VAL B 1 67 ? -30.524 7.123 97.457 1.00 37.94 67 VAL B CA 1
ATOM 2771 C C . VAL B 1 67 ? -31.729 6.475 98.133 1.00 41.32 67 VAL B C 1
ATOM 2772 O O . VAL B 1 67 ? -31.580 5.469 98.826 1.00 42.17 67 VAL B O 1
ATOM 2776 N N . MET B 1 68 ? -32.934 7.001 97.902 1.00 38.66 68 MET B N 1
ATOM 2777 C CA . MET B 1 68 ? -34.118 6.485 98.595 1.00 40.64 68 MET B CA 1
ATOM 2778 C C . MET B 1 68 ? -34.425 5.015 98.326 1.00 40.64 68 MET B C 1
ATOM 2779 O O . MET B 1 68 ? -34.919 4.346 99.253 1.00 42.58 68 MET B O 1
ATOM 2784 N N . PRO B 1 69 ? -34.234 4.465 97.119 1.00 40.69 69 PRO B N 1
ATOM 2785 C CA . PRO B 1 69 ? -34.522 3.029 96.943 1.00 43.80 69 PRO B CA 1
ATOM 2786 C C . PRO B 1 69 ? -33.688 2.132 97.843 1.00 47.95 69 PRO B C 1
ATOM 2787 O O . PRO B 1 69 ? -34.237 1.247 98.516 1.00 46.38 69 PRO B O 1
ATOM 2791 N N . ALA B 1 70 ? -32.365 2.333 97.866 1.00 45.66 70 ALA B N 1
ATOM 2792 C CA . ALA B 1 70 ? -31.496 1.483 98.677 1.00 45.20 70 ALA B CA 1
ATOM 2793 C C . ALA B 1 70 ? -31.796 1.630 100.167 1.00 46.09 70 ALA B C 1
ATOM 2794 O O . ALA B 1 70 ? -31.716 0.653 100.918 1.00 48.23 70 ALA B O 1
ATOM 2796 N N . LEU B 1 71 ? -32.139 2.844 100.617 1.00 44.59 71 LEU B N 1
ATOM 2797 C CA . LEU B 1 71 ? -32.499 3.026 102.020 1.00 44.69 71 LEU B CA 1
ATOM 2798 C C . LEU B 1 71 ? -33.767 2.260 102.363 1.00 49.23 71 LEU B C 1
ATOM 2799 O O . LEU B 1 71 ? -33.836 1.580 103.392 1.00 48.77 71 LEU B O 1
ATOM 2804 N N . ALA B 1 72 ? -34.767 2.329 101.491 1.00 48.19 72 ALA B N 1
ATOM 2805 C CA . ALA B 1 72 ? -36.026 1.657 101.761 1.00 49.05 72 ALA B CA 1
ATOM 2806 C C . ALA B 1 72 ? -35.910 0.144 101.623 1.00 52.17 72 ALA B C 1
ATOM 2807 O O . ALA B 1 72 ? -36.685 -0.589 102.250 1.00 52.19 72 ALA B O 1
ATOM 2809 N N . GLU B 1 73 ? -35.000 -0.354 100.777 1.00 53.39 73 GLU B N 1
ATOM 2810 C CA . GLU B 1 73 ? -34.964 -1.801 100.606 1.00 58.20 73 GLU B CA 1
ATOM 2811 C C . GLU B 1 73 ? -34.335 -2.447 101.857 1.00 57.83 73 GLU B C 1
ATOM 2812 O O . GLU B 1 73 ? -34.513 -3.652 102.083 1.00 60.10 73 GLU B O 1
ATOM 2818 N N . ASP B 1 74 ? -33.597 -1.662 102.667 1.00 56.03 74 ASP B N 1
ATOM 2819 C CA . ASP B 1 74 ? -33.002 -2.119 103.920 1.00 55.13 74 ASP B CA 1
ATOM 2820 C C . ASP B 1 74 ? -33.918 -1.889 105.109 1.00 56.48 74 ASP B C 1
ATOM 2821 O O . ASP B 1 74 ? -33.448 -1.900 106.256 1.00 57.43 74 ASP B O 1
ATOM 2826 N N . GLY B 1 75 ? -35.206 -1.658 104.861 1.00 55.71 75 GLY B N 1
ATOM 2827 C CA . GLY B 1 75 ? -36.187 -1.550 105.919 1.00 55.43 75 GLY B CA 1
ATOM 2828 C C . GLY B 1 75 ? -36.377 -0.171 106.505 1.00 53.62 75 GLY B C 1
ATOM 2829 O O . GLY B 1 75 ? -37.103 -0.039 107.498 1.00 55.28 75 GLY B O 1
ATOM 2830 N N . TYR B 1 76 ? -35.766 0.861 105.925 1.00 50.66 76 TYR B N 1
ATOM 2831 C CA . TYR B 1 76 ? -35.950 2.214 106.428 1.00 51.06 76 TYR B CA 1
ATOM 2832 C C . TYR B 1 76 ? -37.197 2.855 105.829 1.00 52.10 76 TYR B C 1
ATOM 2833 O O . TYR B 1 76 ? -37.584 2.583 104.687 1.00 49.94 76 TYR B O 1
ATOM 2842 N N . ARG B 1 77 ? -37.840 3.701 106.628 1.00 51.86 77 ARG B N 1
ATOM 2843 C CA . ARG B 1 77 ? -38.991 4.480 106.179 1.00 51.42 77 ARG B CA 1
ATOM 2844 C C . ARG B 1 77 ? -38.484 5.827 105.675 1.00 47.96 77 ARG B C 1
ATOM 2845 O O . ARG B 1 77 ? -38.232 6.743 106.464 1.00 49.03 77 ARG B O 1
ATOM 2853 N N . VAL B 1 78 ? -38.367 5.962 104.354 1.00 45.16 78 VAL B N 1
ATOM 2854 C CA . VAL B 1 78 ? -37.752 7.146 103.760 1.00 43.93 78 VAL B CA 1
ATOM 2855 C C . VAL B 1 78 ? -38.781 8.259 103.626 1.00 43.83 78 VAL B C 1
ATOM 2856 O O . VAL B 1 78 ? -39.905 8.040 103.154 1.00 46.91 78 VAL B O 1
ATOM 2860 N N . VAL B 1 79 ? -38.397 9.460 104.049 1.00 41.16 79 VAL B N 1
ATOM 2861 C CA . VAL B 1 79 ? -39.215 10.659 103.923 1.00 43.02 79 VAL B CA 1
ATOM 2862 C C . VAL B 1 79 ? -38.325 11.749 103.334 1.00 41.58 79 VAL B C 1
ATOM 2863 O O . VAL B 1 79 ? -37.530 12.365 104.054 1.00 40.53 79 VAL B O 1
ATOM 2867 N N . ALA B 1 80 ? -38.476 12.015 102.036 1.00 37.81 80 ALA B N 1
ATOM 2868 C CA . ALA B 1 80 ? -37.762 13.094 101.365 1.00 36.39 80 ALA B CA 1
ATOM 2869 C C . ALA B 1 80 ? -38.718 14.267 101.230 1.00 37.82 80 ALA B C 1
ATOM 2870 O O . ALA B 1 80 ? -39.750 14.156 100.558 1.00 40.77 80 ALA B O 1
ATOM 2872 N N . VAL B 1 81 ? -38.392 15.375 101.887 1.00 35.28 81 VAL B N 1
ATOM 2873 C CA . VAL B 1 81 ? -39.305 16.498 102.069 1.00 35.62 81 VAL B CA 1
ATOM 2874 C C . VAL B 1 81 ? -38.886 17.654 101.170 1.00 37.86 81 VAL B C 1
ATOM 2875 O O . VAL B 1 81 ? -37.699 17.987 101.083 1.00 32.37 81 VAL B O 1
ATOM 2879 N N . ASP B 1 82 ? -39.865 18.276 100.512 1.00 36.13 82 ASP B N 1
ATOM 2880 C CA . ASP B 1 82 ? -39.686 19.625 99.984 1.00 35.92 82 ASP B CA 1
ATOM 2881 C C . ASP B 1 82 ? -39.885 20.587 101.146 1.00 37.14 82 ASP B C 1
ATOM 2882 O O . ASP B 1 82 ? -41.018 20.763 101.608 1.00 35.05 82 ASP B O 1
ATOM 2887 N N . TYR B 1 83 ? -38.809 21.221 101.624 1.00 32.64 83 TYR B N 1
ATOM 2888 C CA . TYR B 1 83 ? -38.996 22.077 102.791 1.00 36.82 83 TYR B CA 1
ATOM 2889 C C . TYR B 1 83 ? -39.769 23.340 102.412 1.00 35.95 83 TYR B C 1
ATOM 2890 O O . TYR B 1 83 ? -40.079 23.581 101.241 1.00 36.61 83 TYR B O 1
ATOM 2899 N N . ARG B 1 84 ? -40.106 24.135 103.432 1.00 36.07 84 ARG B N 1
ATOM 2900 C CA . ARG B 1 84 ? -40.902 25.350 103.251 1.00 36.01 84 ARG B CA 1
ATOM 2901 C C . ARG B 1 84 ? -40.359 26.195 102.106 1.00 38.87 84 ARG B C 1
ATOM 2902 O O . ARG B 1 84 ? -3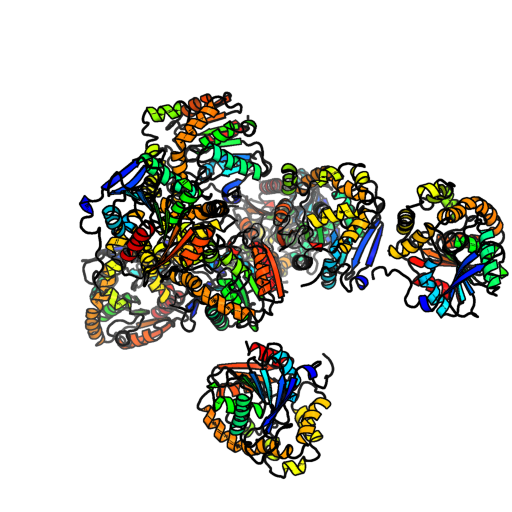9.169 26.533 102.080 1.00 38.26 84 ARG B O 1
ATOM 2910 N N . GLY B 1 85 ? -41.222 26.473 101.126 1.00 35.42 85 GLY B N 1
ATOM 2911 C CA . GLY B 1 85 ? -40.877 27.314 99.998 1.00 33.06 85 GLY B CA 1
ATOM 2912 C C . GLY B 1 85 ? -40.351 26.582 98.777 1.00 33.81 85 GLY B C 1
ATOM 2913 O O . GLY B 1 85 ? -40.216 27.200 97.715 1.00 35.61 85 GLY B O 1
ATOM 2914 N N . ALA B 1 86 ? -40.036 25.298 98.885 1.00 33.73 86 ALA B N 1
ATOM 2915 C CA . ALA B 1 86 ? -39.389 24.570 97.805 1.00 37.22 86 ALA B CA 1
ATOM 2916 C C . ALA B 1 86 ? -40.293 23.519 97.171 1.00 35.51 86 ALA B C 1
ATOM 2917 O O . ALA B 1 86 ? -41.142 22.919 97.835 1.00 33.49 86 ALA B O 1
ATOM 2919 N N . GLY B 1 87 ? -40.020 23.233 95.898 1.00 32.21 87 GLY B N 1
ATOM 2920 C CA . GLY B 1 87 ? -40.717 22.153 95.225 1.00 34.70 87 GLY B CA 1
ATOM 2921 C C . GLY B 1 87 ? -42.210 22.419 95.201 1.00 34.89 87 GLY B C 1
ATOM 2922 O O . GLY B 1 87 ? -42.665 23.521 94.877 1.00 33.50 87 GLY B O 1
ATOM 2923 N N . GLU B 1 88 ? -42.979 21.401 95.576 1.00 34.32 88 GLU B N 1
ATOM 2924 C CA . GLU B 1 88 ? -44.428 21.453 95.605 1.00 36.27 88 GLU B CA 1
ATOM 2925 C C . GLU B 1 88 ? -44.975 21.939 96.943 1.00 38.69 88 GLU B C 1
ATOM 2926 O O . GLU B 1 88 ? -46.187 21.893 97.161 1.00 35.42 88 GLU B O 1
ATOM 2932 N N . SER B 1 89 ? -44.113 22.393 97.843 1.00 37.36 89 SER B N 1
ATOM 2933 C CA . SER B 1 89 ? -44.581 22.889 99.124 1.00 38.44 89 SER B CA 1
ATOM 2934 C C . SER B 1 89 ? -45.093 24.324 98.999 1.00 37.51 89 SER B C 1
ATOM 2935 O O . SER B 1 89 ? -44.870 25.010 97.994 1.00 33.82 89 SER B O 1
ATOM 2938 N N . ASP B 1 90 ? -45.831 24.760 100.023 1.00 35.64 90 ASP B N 1
ATOM 2939 C CA . ASP B 1 90 ? -46.325 26.129 100.054 1.00 35.86 90 ASP B CA 1
ATOM 2940 C C . ASP B 1 90 ? -45.163 27.118 100.136 1.00 40.31 90 ASP B C 1
ATOM 2941 O O . ASP B 1 90 ? -44.052 26.779 100.558 1.00 36.19 90 ASP B O 1
ATOM 2946 N N . LYS B 1 91 ? -45.436 28.364 99.728 1.00 40.33 91 LYS B N 1
ATOM 2947 C CA . LYS B 1 91 ? -44.452 29.446 99.733 1.00 40.33 91 LYS B CA 1
ATOM 2948 C C . LYS B 1 91 ? -44.984 30.595 100.581 1.00 41.58 91 LYS B C 1
ATOM 2949 O O . LYS B 1 91 ? -45.411 31.630 100.045 1.00 40.24 91 LYS B O 1
ATOM 2955 N N . PRO B 1 92 ? -44.957 30.460 101.910 1.00 41.16 92 PRO B N 1
ATOM 2956 C CA . PRO B 1 92 ? -45.468 31.541 102.766 1.00 44.33 92 PRO B CA 1
ATOM 2957 C C . PRO B 1 92 ? -44.572 32.775 102.759 1.00 44.19 92 PRO B C 1
ATOM 2958 O O . PRO B 1 92 ? -43.509 32.779 102.129 1.00 41.12 92 PRO B O 1
ATOM 2962 N N . LEU B 1 93 ? -45.016 33.836 103.442 1.00 42.86 93 LEU B N 1
ATOM 2963 C CA . LEU B 1 93 ? -44.264 35.087 103.480 1.00 42.94 93 LEU B CA 1
ATOM 2964 C C . LEU B 1 93 ? -42.941 34.930 104.233 1.00 44.87 93 LEU B C 1
ATOM 2965 O O . LEU B 1 93 ? -41.899 35.430 103.788 1.00 44.95 93 LEU B O 1
ATOM 2970 N N . GLY B 1 94 ? -42.964 34.256 105.379 1.00 45.54 94 GLY B N 1
ATOM 2971 C CA . GLY B 1 94 ? -41.783 34.152 106.203 1.00 44.41 94 GLY B CA 1
ATOM 2972 C C . GLY B 1 94 ? -41.572 32.773 106.791 1.00 45.37 94 GLY B C 1
ATOM 2973 O O . GLY B 1 94 ? -42.189 31.804 106.340 1.00 45.18 94 GLY B O 1
ATOM 2974 N N . GLY B 1 95 ? -40.750 32.688 107.838 1.00 42.23 95 GLY B N 1
ATOM 2975 C CA . GLY B 1 95 ? -40.380 31.411 108.413 1.00 40.07 95 GLY B CA 1
ATOM 2976 C C . GLY B 1 95 ? -39.216 30.747 107.707 1.00 44.50 95 GLY B C 1
ATOM 2977 O O . GLY B 1 95 ? -39.080 29.520 107.764 1.00 43.89 95 GLY B O 1
ATOM 2978 N N . TYR B 1 96 ? -38.350 31.527 107.060 1.00 44.10 96 TYR B N 1
ATOM 2979 C CA . TYR B 1 96 ? -37.252 30.977 106.278 1.00 44.87 96 TYR B CA 1
ATOM 2980 C C . TYR B 1 96 ? -35.913 30.994 107.016 1.00 44.87 96 TYR B C 1
ATOM 2981 O O . TYR B 1 96 ? -34.891 30.654 106.413 1.00 41.49 96 TYR B O 1
ATOM 2990 N N . ASP B 1 97 ? -35.891 31.392 108.289 1.00 43.58 97 ASP B N 1
ATOM 2991 C CA . ASP B 1 97 ? -34.738 31.109 109.141 1.00 46.20 97 ASP B CA 1
ATOM 2992 C C . ASP B 1 97 ? -34.664 29.611 109.391 1.00 47.06 97 ASP B C 1
ATOM 2993 O O . ASP B 1 97 ? -35.693 28.939 109.516 1.00 43.33 97 ASP B O 1
ATOM 2998 N N . LYS B 1 98 ? -33.440 29.083 109.464 1.00 42.20 98 LYS B N 1
ATOM 2999 C CA . LYS B 1 98 ? -33.284 27.633 109.441 1.00 43.15 98 LYS B CA 1
ATOM 3000 C C . LYS B 1 98 ? -33.821 26.972 110.705 1.00 45.38 98 LYS B C 1
ATOM 3001 O O . LYS B 1 98 ? -34.321 25.841 110.643 1.00 43.14 98 LYS B O 1
ATOM 3007 N N . ALA B 1 99 ? -33.738 27.649 111.856 1.00 47.20 99 ALA B N 1
ATOM 3008 C CA . ALA B 1 99 ? -34.264 27.063 113.089 1.00 47.90 99 ALA B CA 1
ATOM 3009 C C . ALA B 1 99 ? -35.770 26.840 112.987 1.00 46.91 99 ALA B C 1
ATOM 3010 O O . ALA B 1 99 ? -36.284 25.796 113.405 1.00 47.66 99 ALA B O 1
ATOM 3012 N N . SER B 1 100 ? -36.495 27.816 112.450 1.00 47.10 100 SER B N 1
ATOM 3013 C CA . SER B 1 100 ? -37.934 27.644 112.301 1.00 48.44 100 SER B CA 1
ATOM 3014 C C . SER B 1 100 ? -38.263 26.590 111.251 1.00 48.31 100 SER B C 1
ATOM 3015 O O . SER B 1 100 ? -39.227 25.836 111.410 1.00 47.25 100 SER B O 1
ATOM 3018 N N . MET B 1 101 ? -37.466 26.511 110.187 1.00 47.79 101 MET B N 1
ATOM 3019 C CA . MET B 1 101 ? -37.691 25.484 109.178 1.00 44.58 101 MET B CA 1
ATOM 3020 C C . MET B 1 101 ? -37.483 24.091 109.748 1.00 44.58 101 MET B C 1
ATOM 3021 O O . MET B 1 101 ? -38.140 23.139 109.312 1.00 45.01 101 MET B O 1
ATOM 3026 N N . ALA B 1 102 ? -36.572 23.947 110.710 1.00 45.15 102 ALA B N 1
ATOM 3027 C CA . ALA B 1 102 ? -36.448 22.674 111.406 1.00 46.60 102 ALA B CA 1
ATOM 3028 C C . ALA B 1 102 ? -37.735 22.337 112.146 1.00 43.49 102 ALA B C 1
ATOM 3029 O O . ALA B 1 102 ? -38.119 21.166 112.221 1.00 44.47 102 ALA B O 1
ATOM 3031 N N . GLY B 1 103 ? -38.409 23.352 112.701 1.00 46.83 103 GLY B N 1
ATOM 3032 C CA . GLY B 1 103 ? -39.685 23.118 113.367 1.00 45.61 103 GLY B CA 1
ATOM 3033 C C . GLY B 1 103 ? -40.746 22.571 112.429 1.00 46.90 103 GLY B C 1
ATOM 3034 O O . GLY B 1 103 ? -41.547 21.716 112.815 1.00 45.55 103 GLY B O 1
ATOM 3035 N N . ASP B 1 104 ? -40.758 23.049 111.182 1.00 45.43 104 ASP B N 1
ATOM 3036 C CA . ASP B 1 104 ? -41.653 22.480 110.179 1.00 44.15 104 ASP B CA 1
ATOM 3037 C C . ASP B 1 104 ? -41.369 20.998 109.984 1.00 46.49 104 ASP B C 1
ATOM 3038 O O . ASP B 1 104 ? -42.288 20.170 109.954 1.00 43.17 104 ASP B O 1
ATOM 3043 N N . ILE B 1 105 ? -40.090 20.640 109.859 1.00 42.90 105 ILE B N 1
ATOM 3044 C CA . ILE B 1 105 ? -39.749 19.243 109.627 1.00 43.40 105 ILE B CA 1
ATOM 3045 C C . ILE B 1 105 ? -40.155 18.397 110.822 1.00 46.84 105 ILE B C 1
ATOM 3046 O O . ILE B 1 105 ? -40.632 17.264 110.670 1.00 47.06 105 ILE B O 1
ATOM 3051 N N . ARG B 1 106 ? -40.001 18.942 112.027 1.00 46.73 106 ARG B N 1
ATOM 3052 C CA . ARG B 1 106 ? -40.387 18.200 113.220 1.00 48.32 106 ARG B CA 1
ATOM 3053 C C . ARG B 1 106 ? -41.898 17.985 113.284 1.00 46.47 106 ARG B C 1
ATOM 3054 O O . ARG B 1 106 ? -42.358 16.895 113.639 1.00 49.59 106 ARG B O 1
ATOM 3062 N N . ALA B 1 107 ? -42.684 19.007 112.951 1.00 46.11 107 ALA B N 1
ATOM 3063 C CA . ALA B 1 107 ? -44.138 18.856 112.999 1.00 47.09 107 ALA B CA 1
ATOM 3064 C C . ALA B 1 107 ? -44.620 17.785 112.030 1.00 46.59 107 ALA B C 1
ATOM 3065 O O . ALA B 1 107 ? -45.523 17.008 112.356 1.00 50.85 107 ALA B O 1
ATOM 3067 N N . LEU B 1 108 ? -43.988 17.691 110.856 1.00 46.83 108 LEU B N 1
ATOM 3068 C CA . LEU B 1 108 ? -44.369 16.680 109.875 1.00 44.16 108 LEU B CA 1
ATOM 3069 C C . LEU B 1 108 ? -43.976 15.281 110.337 1.00 48.20 108 LEU B C 1
ATOM 3070 O O . LEU B 1 108 ? -44.728 14.323 110.135 1.00 47.68 108 LEU B O 1
ATOM 3075 N N . VAL B 1 109 ? -42.805 15.143 110.960 1.00 46.50 109 VAL B N 1
ATOM 3076 C CA . VAL B 1 109 ? -42.404 13.844 111.494 1.00 49.13 109 VAL B CA 1
ATOM 3077 C C . VAL B 1 109 ? -43.365 13.408 112.590 1.00 50.29 109 VAL B C 1
ATOM 3078 O O . VAL B 1 109 ? -43.741 12.232 112.683 1.00 50.99 109 VAL B O 1
ATOM 3082 N N . HIS B 1 110 ? -43.767 14.348 113.446 1.00 48.96 110 HIS B N 1
ATOM 3083 C CA . HIS B 1 110 ? -44.712 14.020 114.504 1.00 54.15 110 HIS B CA 1
ATOM 3084 C C . HIS B 1 110 ? -46.075 13.643 113.936 1.00 51.43 110 HIS B C 1
ATOM 3085 O O . HIS B 1 110 ? -46.740 12.754 114.474 1.00 51.52 110 HIS B O 1
ATOM 3092 N N . GLN B 1 111 ? -46.491 14.277 112.836 1.00 50.05 111 GLN B N 1
ATOM 3093 C CA . GLN B 1 111 ? -47.763 13.910 112.223 1.00 51.76 111 GLN B CA 1
ATOM 3094 C C . GLN B 1 111 ? -47.718 12.514 111.623 1.00 52.37 111 GLN B C 1
ATOM 3095 O O . GLN B 1 111 ? -48.761 11.861 111.528 1.00 53.18 111 GLN B O 1
ATOM 3101 N N . LEU B 1 112 ? -46.537 12.023 111.257 1.00 49.81 112 LEU B N 1
ATOM 3102 C CA . LEU B 1 112 ? -46.420 10.680 110.716 1.00 50.46 112 LEU B CA 1
ATOM 3103 C C . LEU B 1 112 ? -46.263 9.637 111.804 1.00 52.18 112 LEU B C 1
ATOM 3104 O O . LEU B 1 112 ? -46.057 8.459 111.493 1.00 54.99 112 LEU B O 1
ATOM 3109 N N . GLY B 1 113 ? -46.386 10.033 113.068 1.00 52.95 113 GLY B N 1
ATOM 3110 C CA . GLY B 1 113 ? -46.353 9.079 114.149 1.00 54.47 113 GLY B CA 1
ATOM 3111 C C . GLY B 1 113 ? -44.974 8.768 114.671 1.00 57.19 113 GLY B C 1
ATOM 3112 O O . GLY B 1 113 ? -44.840 7.905 115.546 1.00 58.45 113 GLY B O 1
ATOM 3113 N N . ALA B 1 114 ? -43.940 9.414 114.152 1.00 54.70 114 ALA B N 1
ATOM 3114 C CA . ALA B 1 114 ? -42.598 9.104 114.603 1.00 58.68 114 ALA B CA 1
ATOM 3115 C C . ALA B 1 114 ? -42.127 10.109 115.644 1.00 58.80 114 ALA B C 1
ATOM 3116 O O . ALA B 1 114 ? -42.608 11.242 115.730 1.00 59.29 114 ALA B O 1
ATOM 3118 N N . THR B 1 115 ? -41.124 9.688 116.390 1.00 59.80 115 THR B N 1
ATOM 3119 C CA . THR B 1 115 ? -40.446 10.545 117.351 1.00 65.35 115 THR B CA 1
ATOM 3120 C C . THR B 1 115 ? -38.936 10.479 117.225 1.00 65.37 115 THR B C 1
ATOM 3121 O O . THR B 1 115 ? -38.277 11.465 117.563 1.00 70.14 115 THR B O 1
ATOM 3125 N N . ARG B 1 116 ? -38.385 9.362 116.727 1.00 64.57 116 ARG B N 1
ATOM 3126 C CA . ARG B 1 116 ? -36.926 9.172 116.529 1.00 60.57 116 ARG B CA 1
ATOM 3127 C C . ARG B 1 116 ? -36.627 8.944 115.035 1.00 57.66 116 ARG B C 1
ATOM 3128 O O . ARG B 1 116 ? -37.261 8.093 114.410 1.00 58.98 116 ARG B O 1
ATOM 3136 N N . ILE B 1 117 ? -35.673 9.691 114.452 1.00 53.61 117 ILE B N 1
ATOM 3137 C CA . ILE B 1 117 ? -35.411 9.648 113.017 1.00 52.13 117 ILE B CA 1
ATOM 3138 C C . ILE B 1 117 ? -33.904 9.671 112.811 1.00 51.01 117 ILE B C 1
ATOM 3139 O O . ILE B 1 117 ? -33.155 10.178 113.651 1.00 50.14 117 ILE B O 1
ATOM 3144 N N . HIS B 1 118 ? -33.458 9.073 111.714 1.00 49.85 118 HIS B N 1
ATOM 3145 C CA . HIS B 1 118 ? -32.147 9.378 111.157 1.00 50.48 118 HIS B CA 1
ATOM 3146 C C . HIS B 1 118 ? -32.327 10.556 110.210 1.00 50.14 118 HIS B C 1
ATOM 3147 O O . HIS B 1 118 ? -33.376 10.693 109.569 1.00 46.25 118 HIS B O 1
ATOM 3154 N N . LEU B 1 119 ? -31.325 11.426 110.149 1.00 45.81 119 LEU B N 1
ATOM 3155 C CA . LEU B 1 119 ? -31.479 12.714 109.486 1.00 45.00 119 LEU B CA 1
ATOM 3156 C C . LEU B 1 119 ? -30.300 12.964 108.557 1.00 43.42 119 LEU B C 1
ATOM 3157 O O . LEU B 1 119 ? -29.143 12.930 108.994 1.00 47.85 119 LEU B O 1
ATOM 3162 N N . VAL B 1 120 ? -30.599 13.241 107.287 1.00 39.29 120 VAL B N 1
ATOM 3163 C CA . VAL B 1 120 ? -29.609 13.522 106.253 1.00 38.23 120 VAL B CA 1
ATOM 3164 C C . VAL B 1 120 ? -29.932 14.866 105.612 1.00 41.36 120 VAL B C 1
ATOM 3165 O O . VAL B 1 120 ? -31.075 15.103 105.204 1.00 41.20 120 VAL B O 1
ATOM 3169 N N . GLY B 1 121 ? -28.936 15.734 105.507 1.00 39.82 121 GLY B N 1
ATOM 3170 C CA . GLY B 1 121 ? -29.133 17.039 104.905 1.00 37.43 121 GLY B CA 1
ATOM 3171 C C . GLY B 1 121 ? -27.929 17.469 104.095 1.00 40.00 121 GLY B C 1
ATOM 3172 O O . GLY B 1 121 ? -26.799 17.033 104.339 1.00 38.77 121 GLY B O 1
ATOM 3173 N N . ARG B 1 122 ? -28.188 18.334 103.112 1.00 36.93 122 ARG B N 1
ATOM 3174 C CA . ARG B 1 122 ? -27.143 18.976 102.321 1.00 36.75 122 ARG B CA 1
ATOM 3175 C C . ARG B 1 122 ? -27.565 20.406 102.012 1.00 39.46 122 ARG B C 1
ATOM 3176 O O . ARG B 1 122 ? -28.755 20.738 102.019 1.00 37.38 122 ARG B O 1
ATOM 3184 N N . SER B 1 123 ? -26.574 21.257 101.730 1.00 39.10 123 SER B N 1
ATOM 3185 C CA . SER B 1 123 ? -26.809 22.680 101.421 1.00 39.57 123 SER B CA 1
ATOM 3186 C C . SER B 1 123 ? -27.716 23.284 102.493 1.00 39.10 123 SER B C 1
ATOM 3187 O O . SER B 1 123 ? -27.467 23.062 103.688 1.00 39.40 123 SER B O 1
ATOM 3190 N N . ILE B 1 124 ? -28.788 23.996 102.116 1.00 40.75 124 ILE B N 1
ATOM 3191 C CA . ILE B 1 124 ? -29.706 24.591 103.082 1.00 37.31 124 ILE B CA 1
ATOM 3192 C C . ILE B 1 124 ? -30.273 23.519 103.997 1.00 39.22 124 ILE B C 1
ATOM 3193 O O . ILE B 1 124 ? -30.509 23.759 105.189 1.00 39.11 124 ILE B O 1
ATOM 3198 N N . GLY B 1 125 ? -30.469 22.311 103.469 1.00 36.02 125 GLY B N 1
ATOM 3199 C CA . GLY B 1 125 ? -31.037 21.245 104.270 1.00 37.52 125 GLY B CA 1
ATOM 3200 C C . GLY B 1 125 ? -30.150 20.801 105.411 1.00 37.73 125 GLY B C 1
ATOM 3201 O O . GLY B 1 125 ? -30.646 20.322 106.431 1.00 40.15 125 GLY B O 1
ATOM 3202 N N . VAL B 1 126 ? -28.829 20.915 105.255 1.00 40.44 126 VAL B N 1
ATOM 3203 C CA . VAL B 1 126 ? -27.976 20.540 106.370 1.00 38.24 126 VAL B CA 1
ATOM 3204 C C . VAL B 1 126 ? -28.021 21.590 107.474 1.00 40.67 126 VAL B C 1
ATOM 3205 O O . VAL B 1 126 ? -27.819 21.257 108.648 1.00 43.51 126 VAL B O 1
ATOM 3209 N N . MET B 1 127 ? -28.364 22.839 107.146 1.00 38.35 127 MET B N 1
ATOM 3210 C CA . MET B 1 127 ? -28.572 23.835 108.190 1.00 40.90 127 MET B CA 1
ATOM 3211 C C . MET B 1 127 ? -29.854 23.549 108.961 1.00 44.84 127 MET B C 1
ATOM 3212 O O . MET B 1 127 ? -29.877 23.624 110.197 1.00 44.94 127 MET B O 1
ATOM 3217 N N . VAL B 1 128 ? -30.928 23.213 108.246 1.00 41.63 128 VAL B N 1
ATOM 3218 C CA . VAL B 1 128 ? -32.155 22.771 108.899 1.00 42.18 128 VAL B CA 1
ATOM 3219 C C . VAL B 1 128 ? -31.900 21.515 109.725 1.00 41.28 128 VAL B C 1
ATOM 3220 O O . VAL B 1 128 ? -32.329 21.410 110.880 1.00 41.87 128 VAL B O 1
ATOM 3224 N N . ALA B 1 129 ? -31.187 20.546 109.150 1.00 40.54 129 ALA B N 1
ATOM 3225 C CA . ALA B 1 129 ? -30.933 19.303 109.872 1.00 42.23 129 ALA B CA 1
ATOM 3226 C C . ALA B 1 129 ? -30.125 19.554 111.140 1.00 47.60 129 ALA B C 1
ATOM 3227 O O . ALA B 1 129 ? -30.392 18.948 112.184 1.00 48.87 129 ALA B O 1
ATOM 3229 N N . TYR B 1 130 ? -29.135 20.451 111.074 1.00 45.13 130 TYR B N 1
ATOM 3230 C CA . TYR B 1 130 ? -28.366 20.768 112.272 1.00 49.81 130 TYR B CA 1
ATOM 3231 C C . TYR B 1 130 ? -29.236 21.456 113.315 1.00 49.03 130 TYR B C 1
ATOM 3232 O O . TYR B 1 130 ? -29.195 21.104 114.500 1.00 50.70 130 TYR B O 1
ATOM 3241 N N . ALA B 1 131 ? -30.038 22.436 112.887 1.00 49.48 131 ALA B N 1
ATOM 3242 C CA . ALA B 1 131 ? -30.937 23.127 113.809 1.00 52.32 131 ALA B CA 1
ATOM 3243 C C . ALA B 1 131 ? -31.954 22.173 114.413 1.00 48.64 131 ALA B C 1
ATOM 3244 O O . ALA B 1 131 ? -32.377 22.363 115.556 1.00 52.63 131 ALA B O 1
ATOM 3246 N N . TYR B 1 132 ? -32.342 21.138 113.671 1.00 48.39 132 TYR B N 1
ATOM 3247 C CA . TYR B 1 132 ? -33.201 20.103 114.234 1.00 50.04 132 TYR B CA 1
ATOM 3248 C C . TYR B 1 132 ? -32.492 19.386 115.375 1.00 53.48 132 TYR B C 1
ATOM 3249 O O . TYR B 1 132 ? -33.039 19.256 116.477 1.00 52.29 132 TYR B O 1
ATOM 3258 N N . ALA B 1 133 ? -31.248 18.948 115.140 1.00 53.59 133 ALA B N 1
ATOM 3259 C CA . ALA B 1 133 ? -30.508 18.230 116.171 1.00 52.86 133 ALA B CA 1
ATOM 3260 C C . ALA B 1 133 ? -30.164 19.129 117.349 1.00 53.19 133 ALA B C 1
ATOM 3261 O O . ALA B 1 133 ? -30.134 18.663 118.492 1.00 54.45 133 ALA B O 1
ATOM 3263 N N . ALA B 1 134 ? -29.927 20.418 117.101 1.00 53.58 134 ALA B N 1
ATOM 3264 C CA . ALA B 1 134 ? -29.564 21.310 118.197 1.00 55.09 134 ALA B CA 1
ATOM 3265 C C . ALA B 1 134 ? -30.758 21.583 119.102 1.00 57.85 134 ALA B C 1
ATOM 3266 O O . ALA B 1 134 ? -30.603 21.684 120.325 1.00 59.17 134 ALA B O 1
ATOM 3268 N N . GLN B 1 135 ? -31.958 21.694 118.522 1.00 54.21 135 GLN B N 1
ATOM 3269 C CA . GLN B 1 135 ? -33.148 22.022 119.303 1.00 55.71 135 GLN B CA 1
ATOM 3270 C C . GLN B 1 135 ? -33.783 20.805 119.969 1.00 55.22 135 GLN B C 1
ATOM 3271 O O . GLN B 1 135 ? -34.375 20.940 121.045 1.00 58.94 135 GLN B O 1
ATOM 3277 N N . TRP B 1 136 ? -33.706 19.627 119.354 1.00 55.72 136 TRP B N 1
ATOM 3278 C CA . TRP B 1 136 ? -34.312 18.413 119.907 1.00 56.65 136 TRP B CA 1
ATOM 3279 C C . TRP B 1 136 ? -33.323 17.263 119.786 1.00 58.29 136 TRP B C 1
ATOM 3280 O O . TRP B 1 136 ? -33.555 16.290 119.060 1.00 60.30 136 TRP B O 1
ATOM 3291 N N . PRO B 1 137 ? -32.216 17.325 120.531 1.00 59.77 137 PRO B N 1
ATOM 3292 C CA . PRO B 1 137 ? -31.148 16.323 120.354 1.00 56.72 137 PRO B CA 1
ATOM 3293 C C . PRO B 1 137 ? -31.565 14.896 120.673 1.00 61.36 137 PRO B C 1
ATOM 3294 O O . PRO B 1 137 ? -31.043 13.957 120.057 1.00 61.28 137 PRO B O 1
ATOM 3298 N N . THR B 1 138 ? -32.467 14.691 121.637 1.00 63.58 138 THR B N 1
ATOM 3299 C CA . THR B 1 138 ? -32.898 13.332 121.954 1.00 64.91 138 THR B CA 1
ATOM 3300 C C . THR B 1 138 ? -33.631 12.690 120.783 1.00 64.10 138 THR B C 1
ATOM 3301 O O . THR B 1 138 ? -33.655 11.459 120.665 1.00 63.89 138 THR B O 1
ATOM 3305 N N . GLU B 1 139 ? -34.240 13.504 119.919 1.00 62.36 139 GLU B N 1
ATOM 3306 C CA . GLU B 1 139 ? -35.064 13.015 118.822 1.00 61.96 139 GLU B CA 1
ATOM 3307 C C . GLU B 1 139 ? -34.273 12.659 117.567 1.00 58.32 139 GLU B C 1
ATOM 3308 O O . GLU B 1 139 ? -34.844 12.061 116.650 1.00 59.78 139 GLU B O 1
ATOM 3314 N N . ILE B 1 140 ? -32.986 12.983 117.501 1.00 58.29 140 ILE B N 1
ATOM 3315 C CA . ILE B 1 140 ? -32.150 12.661 116.348 1.00 52.99 140 ILE B CA 1
ATOM 3316 C C . ILE B 1 140 ? -31.237 11.511 116.748 1.00 54.11 140 ILE B C 1
ATOM 3317 O O . ILE B 1 140 ? -30.310 11.691 117.546 1.00 56.53 140 ILE B O 1
ATOM 3322 N N . VAL B 1 141 ? -31.493 10.328 116.188 1.00 53.61 141 VAL B N 1
ATOM 3323 C CA . VAL B 1 141 ? -30.653 9.165 116.468 1.00 54.62 141 VAL B CA 1
ATOM 3324 C C . VAL B 1 141 ? -29.259 9.366 115.886 1.00 53.96 141 VAL B C 1
ATOM 3325 O O . VAL B 1 141 ? -28.248 9.270 116.590 1.00 55.00 141 VAL B O 1
ATOM 3329 N N . LYS B 1 142 ? -29.190 9.648 114.586 1.00 55.07 142 LYS B N 1
ATOM 3330 C CA . LYS B 1 142 ? -27.936 9.898 113.889 1.00 52.48 142 LYS B CA 1
ATOM 3331 C C . LYS B 1 142 ? -28.162 11.011 112.876 1.00 52.97 142 LYS B C 1
ATOM 3332 O O . LYS B 1 142 ? -29.277 11.202 112.377 1.00 52.33 142 LYS B O 1
ATOM 3338 N N . LEU B 1 143 ? -27.095 11.746 112.580 1.00 51.27 143 LEU B N 1
ATOM 3339 C CA . LEU B 1 143 ? -27.153 12.905 111.699 1.00 48.71 143 LEU B CA 1
ATOM 3340 C C . LEU B 1 143 ? -26.017 12.823 110.688 1.00 48.79 143 LEU B C 1
ATOM 3341 O O . LEU B 1 143 ? -24.863 12.596 111.068 1.00 48.42 143 LEU B O 1
ATOM 3346 N N . ALA B 1 144 ? -26.348 12.968 109.403 1.00 46.06 144 ALA B N 1
ATOM 3347 C CA . ALA B 1 144 ? -25.367 12.956 108.320 1.00 43.19 144 ALA B CA 1
ATOM 3348 C C . ALA B 1 144 ? -25.356 14.316 107.639 1.00 44.44 144 ALA B C 1
ATOM 3349 O O . ALA B 1 144 ? -26.411 14.821 107.237 1.00 42.94 144 ALA B O 1
ATOM 3351 N N . MET B 1 145 ? -24.165 14.898 107.501 1.00 40.00 145 MET B N 1
ATOM 3352 C CA . MET B 1 145 ? -24.006 16.265 107.017 1.00 44.87 145 MET B CA 1
ATOM 3353 C C . MET B 1 145 ? -23.210 16.258 105.717 1.00 45.62 145 MET B C 1
ATOM 3354 O O . MET B 1 145 ? -22.053 15.819 105.698 1.00 41.92 145 MET B O 1
ATOM 3359 N N . LEU B 1 146 ? -23.805 16.787 104.644 1.00 41.50 146 LEU B N 1
ATOM 3360 C CA . LEU B 1 146 ? -23.243 16.661 103.302 1.00 40.18 146 LEU B CA 1
ATOM 3361 C C . LEU B 1 146 ? -22.905 18.019 102.700 1.00 40.12 146 LEU B C 1
ATOM 3362 O O . LEU B 1 146 ? -23.706 18.959 102.773 1.00 39.83 146 LEU B O 1
ATOM 3367 N N . ASP B 1 147 ? -21.715 18.100 102.104 1.00 39.16 147 ASP B N 1
ATOM 3368 C CA . ASP B 1 147 ? -21.368 19.040 101.038 1.00 42.58 147 ASP B CA 1
ATOM 3369 C C . ASP B 1 147 ? -21.104 20.486 101.453 1.00 43.29 147 ASP B C 1
ATOM 3370 O O . ASP B 1 147 ? -20.223 21.132 100.873 1.00 42.76 147 ASP B O 1
ATOM 3375 N N . VAL B 1 148 ? -21.856 21.017 102.411 1.00 40.15 148 VAL B N 1
ATOM 3376 C CA . VAL B 1 148 ? -21.829 22.454 102.693 1.00 41.65 148 VAL B CA 1
ATOM 3377 C C . VAL B 1 148 ? -21.603 22.701 104.182 1.00 45.60 148 VAL B C 1
ATOM 3378 O O . VAL B 1 148 ? -22.157 21.968 105.018 1.00 44.31 148 VAL B O 1
ATOM 3382 N N . PRO B 1 149 ? -20.796 23.691 104.565 1.00 45.44 149 PRO B N 1
ATOM 3383 C CA . PRO B 1 149 ? -20.710 24.072 105.981 1.00 46.13 149 PRO B CA 1
ATOM 3384 C C . PRO B 1 149 ? -21.923 24.878 106.422 1.00 48.55 149 PRO B C 1
ATOM 3385 O O . PRO B 1 149 ? -22.552 25.581 105.628 1.00 48.90 149 PRO B O 1
ATOM 3389 N N . VAL B 1 150 ? -22.225 24.805 107.717 1.00 46.07 150 VAL B N 1
ATOM 3390 C CA . VAL B 1 150 ? -23.391 25.512 108.249 1.00 49.24 150 VAL B CA 1
ATOM 3391 C C . VAL B 1 150 ? -22.939 26.850 108.818 1.00 50.18 150 VAL B C 1
ATOM 3392 O O . VAL B 1 150 ? -21.761 27.007 109.172 1.00 49.92 150 VAL B O 1
ATOM 3396 N N . PRO B 1 151 ? -23.815 27.849 108.886 1.00 50.78 151 PRO B N 1
ATOM 3397 C CA . PRO B 1 151 ? -23.417 29.137 109.462 1.00 51.54 151 PRO B CA 1
ATOM 3398 C C . PRO B 1 151 ? -22.954 28.997 110.908 1.00 54.50 151 PRO B C 1
ATOM 3399 O O . PRO B 1 151 ? -23.383 28.105 111.643 1.00 52.67 151 PRO B O 1
ATOM 3403 N N . GLY B 1 152 ? -22.057 29.902 111.308 1.00 55.14 152 GLY B N 1
ATOM 3404 C CA . GLY B 1 152 ? -21.499 29.931 112.636 1.00 54.64 152 GLY B CA 1
ATOM 3405 C C . GLY B 1 152 ? -20.161 29.232 112.767 1.00 58.16 152 GLY B C 1
ATOM 3406 O O . GLY B 1 152 ? -19.384 29.573 113.666 1.00 60.42 152 GLY B O 1
ATOM 3407 N N . THR B 1 153 ? -19.871 28.268 111.898 1.00 57.29 153 THR B N 1
ATOM 3408 C CA . THR B 1 153 ? -18.590 27.592 111.980 1.00 54.39 153 THR B CA 1
ATOM 3409 C C . THR B 1 153 ? -17.494 28.480 111.392 1.00 52.96 153 THR B C 1
ATOM 3410 O O . THR B 1 153 ? -17.762 29.428 110.653 1.00 52.23 153 THR B O 1
ATOM 3414 N N . ARG B 1 154 ? -16.236 28.152 111.706 1.00 56.74 154 ARG B N 1
ATOM 3415 C CA . ARG B 1 154 ? -15.163 28.974 111.154 1.00 55.42 154 ARG B CA 1
ATOM 3416 C C . ARG B 1 154 ? -14.929 28.646 109.690 1.00 50.73 154 ARG B C 1
ATOM 3417 O O . ARG B 1 154 ? -14.554 29.533 108.918 1.00 50.73 154 ARG B O 1
ATOM 3425 N N . ILE B 1 155 ? -15.248 27.421 109.268 1.00 52.96 155 ILE B N 1
ATOM 3426 C CA . ILE B 1 155 ? -15.237 27.126 107.840 1.00 52.78 155 ILE B CA 1
ATOM 3427 C C . ILE B 1 155 ? -16.212 28.045 107.120 1.00 51.38 155 ILE B C 1
ATOM 3428 O O . ILE B 1 155 ? -15.918 28.564 106.036 1.00 50.02 155 ILE B O 1
ATOM 3433 N N . TRP B 1 156 ? -17.372 28.292 107.732 1.00 48.59 156 TRP B N 1
ATOM 3434 C CA . TRP B 1 156 ? -18.330 29.234 107.161 1.00 51.51 156 TRP B CA 1
ATOM 3435 C C . TRP B 1 156 ? -17.781 30.657 107.189 1.00 50.51 156 TRP B C 1
ATOM 3436 O O . TRP B 1 156 ? -17.866 31.389 106.194 1.00 46.85 156 TRP B O 1
ATOM 3447 N N . ASP B 1 157 ? -17.215 31.067 108.327 1.00 50.20 157 ASP B N 1
ATOM 3448 C CA . ASP B 1 157 ? -16.740 32.443 108.457 1.00 53.06 157 ASP B CA 1
ATOM 3449 C C . ASP B 1 157 ? -15.508 32.704 107.606 1.00 50.59 157 ASP B C 1
ATOM 3450 O O . ASP B 1 157 ? -15.302 33.838 107.157 1.00 49.99 157 ASP B O 1
ATOM 3455 N N . GLU B 1 158 ? -14.709 31.673 107.328 1.00 49.21 158 GLU B N 1
ATOM 3456 C CA . GLU B 1 158 ? -13.514 31.897 106.524 1.00 52.00 158 GLU B CA 1
ATOM 3457 C C . GLU B 1 158 ? -13.842 32.010 105.042 1.00 53.24 158 GLU B C 1
ATOM 3458 O O . GLU B 1 158 ? -13.189 32.780 104.328 1.00 51.21 158 GLU B O 1
ATOM 3464 N N . ALA B 1 159 ? -14.887 31.313 104.580 1.00 51.21 159 ALA B N 1
ATOM 3465 C CA . ALA B 1 159 ? -15.354 31.512 103.213 1.00 48.11 159 ALA B CA 1
ATOM 3466 C C . ALA B 1 159 ? -15.846 32.935 103.012 1.00 48.47 159 ALA B C 1
ATOM 3467 O O . ALA B 1 159 ? -15.630 33.535 101.952 1.00 48.72 159 ALA B O 1
ATOM 3469 N N . LYS B 1 160 ? -16.476 33.504 104.039 1.00 48.51 160 LYS B N 1
ATOM 3470 C CA . LYS B 1 160 ? -16.980 34.868 103.948 1.00 50.27 160 LYS B CA 1
ATOM 3471 C C . LYS B 1 160 ? -15.836 35.875 103.940 1.00 53.06 160 LYS B C 1
ATOM 3472 O O . LYS B 1 160 ? -15.825 36.811 103.131 1.00 54.66 160 LYS B O 1
ATOM 3478 N N . ALA B 1 161 ? -14.841 35.676 104.805 1.00 52.30 161 ALA B N 1
ATOM 3479 C CA . ALA B 1 161 ? -13.756 36.645 104.913 1.00 53.93 161 ALA B CA 1
ATOM 3480 C C . ALA B 1 161 ? -12.813 36.584 103.715 1.00 53.46 161 ALA B C 1
ATOM 3481 O O . ALA B 1 161 ? -12.222 37.607 103.348 1.00 54.54 161 ALA B O 1
ATOM 3483 N N . SER B 1 162 ? -12.654 35.403 103.100 1.00 54.22 162 SER B N 1
ATOM 3484 C CA . SER B 1 162 ? -11.860 35.268 101.879 1.00 51.15 162 SER B CA 1
ATOM 3485 C C . SER B 1 162 ? -12.503 35.923 100.667 1.00 53.29 162 SER B C 1
ATOM 3486 O O . SER B 1 162 ? -11.830 36.075 99.640 1.00 54.67 162 SER B O 1
ATOM 3489 N N . ALA B 1 163 ? -13.786 36.272 100.740 1.00 53.11 163 ALA B N 1
ATOM 3490 C CA . ALA B 1 163 ? -14.574 36.527 99.537 1.00 50.06 163 ALA B CA 1
ATOM 3491 C C . ALA B 1 163 ? -14.412 35.347 98.578 1.00 50.30 163 ALA B C 1
ATOM 3492 O O . ALA B 1 163 ? -14.068 35.501 97.402 1.00 50.02 163 ALA B O 1
ATOM 3494 N N . ASP B 1 164 ? -14.662 34.150 99.119 1.00 47.54 164 ASP B N 1
ATOM 3495 C CA . ASP B 1 164 ? -14.524 32.900 98.385 1.00 45.71 164 ASP B CA 1
ATOM 3496 C C . ASP B 1 164 ? -15.365 32.959 97.103 1.00 47.08 164 ASP B C 1
ATOM 3497 O O . ASP B 1 164 ? -16.566 33.234 97.171 1.00 44.87 164 ASP B O 1
ATOM 3502 N N . PRO B 1 165 ? -14.763 32.687 95.935 1.00 47.08 165 PRO B N 1
ATOM 3503 C CA . PRO B 1 165 ? -15.532 32.797 94.680 1.00 43.53 165 PRO B CA 1
ATOM 3504 C C . PRO B 1 165 ? -16.761 31.902 94.613 1.00 45.05 165 PRO B C 1
ATOM 3505 O O . PRO B 1 165 ? -17.694 32.225 93.866 1.00 43.30 165 PRO B O 1
ATOM 3509 N N . GLN B 1 166 ? -16.822 30.822 95.390 1.00 45.18 166 GLN B N 1
ATOM 3510 C CA . GLN B 1 166 ? -17.936 29.887 95.294 1.00 46.01 166 GLN B CA 1
ATOM 3511 C C . GLN B 1 166 ? -19.180 30.350 96.042 1.00 44.21 166 GLN B C 1
ATOM 3512 O O . GLN B 1 166 ? -20.210 29.675 95.959 1.00 40.92 166 GLN B O 1
ATOM 3518 N N . ILE B 1 167 ? -19.113 31.471 96.760 1.00 43.28 167 ILE B N 1
ATOM 3519 C CA . ILE B 1 167 ? -20.289 32.036 97.409 1.00 44.34 167 ILE B CA 1
ATOM 3520 C C . ILE B 1 167 ? -20.556 33.426 96.852 1.00 42.08 167 ILE B C 1
ATOM 3521 O O . ILE B 1 167 ? -21.172 34.263 97.519 1.00 44.55 167 ILE B O 1
ATOM 3526 N N . TRP B 1 168 ? -20.141 33.666 95.605 1.00 41.47 168 TRP B N 1
ATOM 3527 C CA . TRP B 1 168 ? -20.429 34.942 94.957 1.00 38.24 168 TRP B CA 1
ATOM 3528 C C . TRP B 1 168 ? -21.918 35.266 94.987 1.00 43.92 168 TRP B C 1
ATOM 3529 O O . TRP B 1 168 ? -22.303 36.440 95.052 1.00 43.34 168 TRP B O 1
ATOM 3540 N N . HIS B 1 169 ? -22.765 34.237 94.947 1.00 39.55 169 HIS B N 1
ATOM 3541 C CA . HIS B 1 169 ? -24.200 34.409 94.794 1.00 41.01 169 HIS B CA 1
ATOM 3542 C C . HIS B 1 169 ? -24.896 34.806 96.088 1.00 41.54 169 HIS B C 1
ATOM 3543 O O . HIS B 1 169 ? -26.077 35.164 96.044 1.00 42.36 169 HIS B O 1
ATOM 3550 N N . PHE B 1 170 ? -24.206 34.737 97.228 1.00 40.62 170 PHE B N 1
ATOM 3551 C CA . PHE B 1 170 ? -24.799 35.178 98.486 1.00 41.21 170 PHE B CA 1
ATOM 3552 C C . PHE B 1 170 ? -25.269 36.623 98.381 1.00 45.14 170 PHE B C 1
ATOM 3553 O O . PHE B 1 170 ? -26.372 36.968 98.825 1.00 42.55 170 PHE B O 1
ATOM 3561 N N . GLY B 1 171 ? -24.429 37.491 97.813 1.00 41.75 171 GLY B N 1
ATOM 3562 C CA . GLY B 1 171 ? -24.818 38.884 97.662 1.00 41.16 171 GLY B CA 1
ATOM 3563 C C . GLY B 1 171 ? -26.062 39.060 96.807 1.00 43.84 171 GLY B C 1
ATOM 3564 O O . GLY B 1 171 ? -27.031 39.696 97.226 1.00 41.55 171 GLY B O 1
ATOM 3565 N N . LEU B 1 172 ? -26.044 38.507 95.589 1.00 43.46 172 LEU B N 1
ATOM 3566 C CA . LEU B 1 172 ? -27.174 38.675 94.680 1.00 43.47 172 LEU B CA 1
ATOM 3567 C C . LEU B 1 172 ? -28.455 38.127 95.290 1.00 40.92 172 LEU B C 1
ATOM 3568 O O . LEU B 1 172 ? -29.497 38.785 95.267 1.00 40.41 172 LEU B O 1
ATOM 3573 N N . HIS B 1 173 ? -28.398 36.911 95.832 1.00 40.98 173 HIS B N 1
ATOM 3574 C CA . HIS B 1 173 ? -29.597 36.306 96.391 1.00 41.10 173 HIS B CA 1
ATOM 3575 C C . HIS B 1 173 ? -30.139 37.118 97.553 1.00 44.05 173 HIS B C 1
ATOM 3576 O O . HIS B 1 173 ? -31.340 37.071 97.834 1.00 40.18 173 HIS B O 1
ATOM 3583 N N . GLN B 1 174 ? -29.287 37.887 98.223 1.00 41.68 174 GLN B N 1
ATOM 3584 C CA . GLN B 1 174 ? -29.757 38.680 99.347 1.00 42.51 174 GLN B CA 1
ATOM 3585 C C . GLN B 1 174 ? -30.350 40.016 98.926 1.00 39.56 174 GLN B C 1
ATOM 3586 O O . GLN B 1 174 ? -30.823 40.753 99.794 1.00 39.33 174 GLN B O 1
ATOM 3592 N N . GLN B 1 175 ? -30.369 40.333 97.632 1.00 39.51 175 GLN B N 1
ATOM 3593 C CA . GLN B 1 175 ? -30.999 41.558 97.131 1.00 39.51 175 GLN B CA 1
ATOM 3594 C C . GLN B 1 175 ? -32.488 41.300 96.866 1.00 42.57 175 GLN B C 1
ATOM 3595 O O . GLN B 1 175 ? -32.864 40.731 95.835 1.00 41.04 175 GLN B O 1
ATOM 3601 N N . ARG B 1 176 ? -33.345 41.742 97.786 1.00 41.97 176 ARG B N 1
ATOM 3602 C CA . ARG B 1 176 ? -34.777 41.521 97.637 1.00 41.69 176 ARG B CA 1
ATOM 3603 C C . ARG B 1 176 ? -35.293 42.218 96.383 1.00 41.54 176 ARG B C 1
ATOM 3604 O O . ARG B 1 176 ? -34.957 43.375 96.118 1.00 40.30 176 ARG B O 1
ATOM 3612 N N . ASP B 1 177 ? -36.090 41.484 95.602 1.00 40.51 177 ASP B N 1
ATOM 3613 C CA . ASP B 1 177 ? -36.735 41.941 94.370 1.00 39.05 177 ASP B CA 1
ATOM 3614 C C . ASP B 1 177 ? -35.776 42.058 93.196 1.00 41.04 177 ASP B C 1
ATOM 3615 O O . ASP B 1 177 ? -36.147 41.742 92.058 1.00 39.09 177 ASP B O 1
ATOM 3620 N N . ILE B 1 178 ? -34.544 42.511 93.437 1.00 39.17 178 ILE B N 1
ATOM 3621 C CA . ILE B 1 178 ? -33.598 42.608 92.332 1.00 38.41 178 ILE B CA 1
ATOM 3622 C C . ILE B 1 178 ? -33.288 41.219 91.793 1.00 36.16 178 ILE B C 1
ATOM 3623 O O . ILE B 1 178 ? -33.280 40.994 90.575 1.00 35.56 178 ILE B O 1
ATOM 3628 N N . ALA B 1 179 ? -33.026 40.269 92.701 1.00 36.54 179 ALA B N 1
ATOM 3629 C CA . ALA B 1 179 ? -32.712 38.897 92.307 1.00 34.61 179 ALA B CA 1
ATOM 3630 C C . ALA B 1 179 ? -33.867 38.258 91.545 1.00 39.12 179 ALA B C 1
ATOM 3631 O O . ALA B 1 179 ? -33.658 37.610 90.509 1.00 36.59 179 ALA B O 1
ATOM 3633 N N . GLU B 1 180 ? -35.102 38.432 92.047 1.00 34.41 180 GLU B N 1
ATOM 3634 C CA . GLU B 1 180 ? -36.270 37.874 91.367 1.00 37.14 180 GLU B CA 1
ATOM 3635 C C . GLU B 1 180 ? -36.460 38.509 89.999 1.00 36.16 180 GLU B C 1
ATOM 3636 O O . GLU B 1 180 ? -36.729 37.818 89.013 1.00 34.85 180 GLU B O 1
ATOM 3642 N N . MET B 1 181 ? -36.293 39.825 89.913 1.00 37.43 181 MET B N 1
ATOM 3643 C CA . MET B 1 181 ? -36.490 40.503 88.642 1.00 35.66 181 MET B CA 1
ATOM 3644 C C . MET B 1 181 ? -35.442 40.083 87.615 1.00 37.65 181 MET B C 1
ATOM 3645 O O . MET B 1 181 ? -35.740 39.986 86.419 1.00 38.63 181 MET B O 1
ATOM 3650 N N . LEU B 1 182 ? -34.199 39.862 88.053 1.00 39.22 182 LEU B N 1
ATOM 3651 C CA . LEU B 1 182 ? -33.156 39.480 87.103 1.00 36.59 182 LEU B CA 1
ATOM 3652 C C . LEU B 1 182 ? -33.322 38.040 86.641 1.00 33.65 182 LEU B C 1
ATOM 3653 O O . LEU B 1 182 ? -33.128 37.736 85.459 1.00 35.36 182 LEU B O 1
ATOM 3658 N N . ILE B 1 183 ? -33.668 37.134 87.558 1.00 31.55 183 ILE B N 1
ATOM 3659 C CA . ILE B 1 183 ? -33.626 35.710 87.241 1.00 34.89 183 ILE B CA 1
ATOM 3660 C C . ILE B 1 183 ? -34.977 35.144 86.768 1.00 34.64 183 ILE B C 1
ATOM 3661 O O . ILE B 1 183 ? -34.999 34.094 86.107 1.00 32.66 183 ILE B O 1
ATOM 3666 N N . ALA B 1 184 ? -36.096 35.824 87.041 1.00 32.47 184 ALA B N 1
ATOM 3667 C CA . ALA B 1 184 ? -37.394 35.341 86.557 1.00 32.71 184 ALA B CA 1
ATOM 3668 C C . ALA B 1 184 ? -37.384 35.198 85.037 1.00 33.36 184 ALA B C 1
ATOM 3669 O O . ALA B 1 184 ? -36.966 36.113 84.318 1.00 34.36 184 ALA B O 1
ATOM 3671 N N . GLY B 1 185 ? -37.832 34.036 84.545 1.00 31.89 185 GLY B N 1
ATOM 3672 C CA . GLY B 1 185 ? -37.774 33.730 83.122 1.00 31.35 185 GLY B CA 1
ATOM 3673 C C . GLY B 1 185 ? -36.456 33.158 82.631 1.00 35.23 185 GLY B C 1
ATOM 3674 O O . GLY B 1 185 ? -36.368 32.737 81.466 1.00 34.58 185 GLY B O 1
ATOM 3675 N N . LYS B 1 186 ? -35.421 33.145 83.464 1.00 32.06 186 LYS B N 1
ATOM 3676 C CA . LYS B 1 186 ? -34.133 32.575 83.102 1.00 36.33 186 LYS B CA 1
ATOM 3677 C C . LYS B 1 186 ? -33.688 31.555 84.139 1.00 35.51 186 LYS B C 1
ATOM 3678 O O . LYS B 1 186 ? -32.486 31.363 84.358 1.00 32.62 186 LYS B O 1
ATOM 3684 N N . GLU B 1 187 ? -34.654 30.900 84.793 1.00 30.38 187 GLU B N 1
ATOM 3685 C CA . GLU B 1 187 ? -34.319 29.959 85.854 1.00 29.69 187 GLU B CA 1
ATOM 3686 C C . GLU B 1 187 ? -33.483 28.810 85.311 1.00 35.14 187 GLU B C 1
ATOM 3687 O O . GLU B 1 187 ? -32.493 28.399 85.936 1.00 31.87 187 GLU B O 1
ATOM 3693 N N . ARG B 1 188 ? -33.834 28.313 84.126 1.00 34.14 188 ARG B N 1
ATOM 3694 C CA . ARG B 1 188 ? -33.100 27.189 83.547 1.00 34.54 188 ARG B CA 1
ATOM 3695 C C . ARG B 1 188 ? -31.646 27.557 83.250 1.00 35.52 188 ARG B C 1
ATOM 3696 O O . ARG B 1 188 ? -30.717 26.831 83.626 1.00 34.18 188 ARG B O 1
ATOM 3704 N N . ALA B 1 189 ? -31.428 28.684 82.575 1.00 33.20 189 ALA B N 1
ATOM 3705 C CA . ALA B 1 189 ? -30.066 29.094 82.248 1.00 34.40 189 ALA B CA 1
ATOM 3706 C C . ALA B 1 189 ? -29.269 29.425 83.508 1.00 36.42 189 ALA B C 1
ATOM 3707 O O . ALA B 1 189 ? -28.066 29.142 83.584 1.00 30.73 189 ALA B O 1
ATOM 3709 N N . TYR B 1 190 ? -29.912 30.053 84.491 1.00 31.93 190 TYR B N 1
ATOM 3710 C CA . TYR B 1 190 ? -29.212 30.403 85.719 1.00 33.75 190 TYR B CA 1
ATOM 3711 C C . TYR B 1 190 ? -28.852 29.162 86.524 1.00 35.13 190 TYR B C 1
ATOM 3712 O O . TYR B 1 190 ? -27.718 29.030 86.995 1.00 32.68 190 TYR B O 1
ATOM 3721 N N . ILE B 1 191 ? -29.793 28.227 86.666 1.00 32.42 191 ILE B N 1
ATOM 3722 C CA . ILE B 1 191 ? -29.593 27.088 87.556 1.00 32.09 191 ILE B CA 1
ATOM 3723 C C . ILE B 1 191 ? -28.723 26.015 86.906 1.00 33.92 191 ILE B C 1
ATOM 3724 O O . ILE B 1 191 ? -27.934 25.351 87.587 1.00 28.52 191 ILE B O 1
ATOM 3729 N N . LEU B 1 192 ? -28.865 25.797 85.594 1.00 33.67 192 LEU B N 1
ATOM 3730 C CA . LEU B 1 192 ? -27.987 24.842 84.922 1.00 33.70 192 LEU B CA 1
ATOM 3731 C C . LEU B 1 192 ? -26.533 25.286 85.014 1.00 34.23 192 LEU B C 1
ATOM 3732 O O . LEU B 1 192 ? -25.632 24.463 85.220 1.00 32.14 192 LEU B O 1
ATOM 3737 N N . ASP B 1 193 ? -26.283 26.585 84.843 1.00 33.55 193 ASP B N 1
ATOM 3738 C CA . ASP B 1 193 ? -24.919 27.081 84.951 1.00 34.38 193 ASP B CA 1
ATOM 3739 C C . ASP B 1 193 ? -24.416 26.963 86.380 1.00 36.78 193 ASP B C 1
ATOM 3740 O O . ASP B 1 193 ? -23.304 26.475 86.620 1.00 34.27 193 ASP B O 1
ATOM 3745 N N . PHE B 1 194 ? -25.241 27.381 87.347 1.00 34.82 194 PHE B N 1
ATOM 3746 C CA . PHE B 1 194 ? -24.862 27.239 88.746 1.00 36.18 194 PHE B CA 1
ATOM 3747 C C . PHE B 1 194 ? -24.479 25.795 89.058 1.00 38.14 194 PHE B C 1
ATOM 3748 O O . PHE B 1 194 ? -23.446 25.534 89.694 1.00 35.37 194 PHE B O 1
ATOM 3756 N N . TYR B 1 195 ? -25.244 24.858 88.552 1.00 31.32 195 TYR B N 1
ATOM 3757 C CA . TYR B 1 195 ? -25.002 23.489 88.810 1.00 32.76 195 TYR B CA 1
ATOM 3758 C C . TYR B 1 195 ? -23.762 22.947 88.158 1.00 35.11 195 TYR B C 1
ATOM 3759 O O . TYR B 1 195 ? -22.977 22.357 88.802 1.00 34.06 195 TYR B O 1
ATOM 3768 N N . LYS B 1 196 ? -23.574 23.199 86.884 1.00 33.59 196 LYS B N 1
ATOM 3769 C CA . LYS B 1 196 ? -22.467 22.586 86.160 1.00 34.83 196 LYS B CA 1
ATOM 3770 C C . LYS B 1 196 ? -21.120 23.147 86.593 1.00 33.94 196 LYS B C 1
ATOM 3771 O O . LYS B 1 196 ? -20.119 22.427 86.562 1.00 34.84 196 LYS B O 1
ATOM 3777 N N . LYS B 1 197 ? -21.076 24.408 87.024 1.00 36.45 197 LYS B N 1
ATOM 3778 C CA . LYS B 1 197 ? -19.824 24.985 87.496 1.00 35.94 197 LYS B CA 1
ATOM 3779 C C . LYS B 1 197 ? -19.321 24.313 88.768 1.00 38.75 197 LYS B C 1
ATOM 3780 O O . LYS B 1 197 ? -18.120 24.361 89.049 1.00 36.60 197 LYS B O 1
ATOM 3786 N N . ARG B 1 198 ? -20.200 23.660 89.524 1.00 37.29 198 ARG B N 1
ATOM 3787 C CA . ARG B 1 198 ? -19.832 23.040 90.788 1.00 35.91 198 ARG B CA 1
ATOM 3788 C C . ARG B 1 198 ? -19.832 21.518 90.730 1.00 35.92 198 ARG B C 1
ATOM 3789 O O . ARG B 1 198 ? -19.511 20.873 91.733 1.00 35.46 198 ARG B O 1
ATOM 3797 N N . THR B 1 199 ? -20.226 20.922 89.611 1.00 34.03 199 THR B N 1
ATOM 3798 C CA . THR B 1 199 ? -20.182 19.474 89.499 1.00 33.73 199 THR B CA 1
ATOM 3799 C C . THR B 1 199 ? -18.824 19.045 88.955 1.00 34.28 199 THR B C 1
ATOM 3800 O O . THR B 1 199 ? -18.085 19.834 88.355 1.00 34.66 199 THR B O 1
ATOM 3804 N N . HIS B 1 200 ? -18.471 17.800 89.223 1.00 31.71 200 HIS B N 1
ATOM 3805 C CA . HIS B 1 200 ? -17.322 17.199 88.551 1.00 38.60 200 HIS B CA 1
ATOM 3806 C C . HIS B 1 200 ? -17.715 15.996 87.720 1.00 38.40 200 HIS B C 1
ATOM 3807 O O . HIS B 1 200 ? -17.146 15.782 86.644 1.00 39.28 200 HIS B O 1
ATOM 3814 N N . VAL B 1 201 ? -18.652 15.192 88.212 1.00 37.06 201 VAL B N 1
ATOM 3815 C CA . VAL B 1 201 ? -19.267 14.142 87.411 1.00 37.99 201 VAL B CA 1
ATOM 3816 C C . VAL B 1 201 ? -20.264 14.789 86.458 1.00 37.00 201 VAL B C 1
ATOM 3817 O O . VAL B 1 201 ? -21.093 15.611 86.872 1.00 35.26 201 VAL B O 1
ATOM 3821 N N . ALA B 1 202 ? -20.193 14.413 85.180 1.00 35.82 202 ALA B N 1
ATOM 3822 C CA . ALA B 1 202 ? -21.120 14.945 84.191 1.00 35.07 202 ALA B CA 1
ATOM 3823 C C . ALA B 1 202 ? -22.546 14.492 84.495 1.00 33.92 202 ALA B C 1
ATOM 3824 O O . ALA B 1 202 ? -22.806 13.298 84.674 1.00 30.61 202 ALA B O 1
ATOM 3826 N N . LEU B 1 203 ? -23.468 15.451 84.556 1.00 33.25 203 LEU B N 1
ATOM 3827 C CA . LEU B 1 203 ? -24.877 15.177 84.786 1.00 35.14 203 LEU B CA 1
ATOM 3828 C C . LEU B 1 203 ? -25.695 15.471 83.533 1.00 34.78 203 LEU B C 1
ATOM 3829 O O . LEU B 1 203 ? -25.265 16.190 82.626 1.00 35.33 203 LEU B O 1
ATOM 3834 N N . SER B 1 204 ? -26.894 14.909 83.491 1.00 34.76 204 SER B N 1
ATOM 3835 C CA . SER B 1 204 ? -27.761 15.113 82.342 1.00 35.88 204 SER B CA 1
ATOM 3836 C C . SER B 1 204 ? -28.523 16.411 82.532 1.00 32.24 204 SER B C 1
ATOM 3837 O O . SER B 1 204 ? -28.953 16.729 83.645 1.00 33.08 204 SER B O 1
ATOM 3840 N N . ASN B 1 205 ? -28.643 17.178 81.445 1.00 32.74 205 ASN B N 1
ATOM 3841 C CA . ASN B 1 205 ? -29.399 18.422 81.493 1.00 32.40 205 ASN B CA 1
ATOM 3842 C C . ASN B 1 205 ? -30.840 18.178 81.914 1.00 34.07 205 ASN B C 1
ATOM 3843 O O . ASN B 1 205 ? -31.440 19.019 82.594 1.00 33.37 205 ASN B O 1
ATOM 3848 N N . ASP B 1 206 ? -31.419 17.047 81.507 1.00 34.17 206 ASP B N 1
ATOM 3849 C CA . ASP B 1 206 ? -32.810 16.788 81.851 1.00 32.84 206 ASP B CA 1
ATOM 3850 C C . ASP B 1 206 ? -32.998 16.670 83.354 1.00 34.49 206 ASP B C 1
ATOM 3851 O O . ASP B 1 206 ? -34.033 17.086 83.876 1.00 35.68 206 ASP B O 1
ATOM 3856 N N . ASP B 1 207 ? -31.994 16.156 84.072 1.00 33.16 207 ASP B N 1
ATOM 3857 C CA . ASP B 1 207 ? -32.123 16.037 85.523 1.00 32.47 207 ASP B CA 1
ATOM 3858 C C . ASP B 1 207 ? -32.058 17.407 86.191 1.00 33.27 207 ASP B C 1
ATOM 3859 O O . ASP B 1 207 ? -32.872 17.719 87.065 1.00 31.05 207 ASP B O 1
ATOM 3864 N N . ILE B 1 208 ? -31.085 18.239 85.797 1.00 33.10 208 ILE B N 1
ATOM 3865 C CA . ILE B 1 208 ? -30.975 19.570 86.391 1.00 32.39 208 ILE B CA 1
ATOM 3866 C C . ILE B 1 208 ? -32.208 20.412 86.057 1.00 34.53 208 ILE B C 1
ATOM 3867 O O . ILE B 1 208 ? -32.671 21.207 86.885 1.00 35.45 208 ILE B O 1
ATOM 3872 N N . ALA B 1 209 ? -32.789 20.216 84.870 1.00 32.53 209 ALA B N 1
ATOM 3873 C CA . ALA B 1 209 ? -33.970 20.987 84.478 1.00 35.20 209 ALA B CA 1
ATOM 3874 C C . ALA B 1 209 ? -35.168 20.696 85.379 1.00 31.54 209 ALA B C 1
ATOM 3875 O O . ALA B 1 209 ? -36.054 21.543 85.526 1.00 32.26 209 ALA B O 1
ATOM 3877 N N . VAL B 1 210 ? -35.211 19.515 85.994 1.00 32.79 210 VAL B N 1
ATOM 3878 C CA . VAL B 1 210 ? -36.265 19.232 86.960 1.00 33.06 210 VAL B CA 1
ATOM 3879 C C . VAL B 1 210 ? -36.195 20.218 88.119 1.00 35.54 210 VAL B C 1
ATOM 3880 O O . VAL B 1 210 ? -37.221 20.767 88.551 1.00 33.72 210 VAL B O 1
ATOM 3884 N N . TYR B 1 211 ? -34.983 20.475 88.628 1.00 31.34 211 TYR B N 1
ATOM 3885 C CA . TYR B 1 211 ? -34.811 21.501 89.654 1.00 31.00 211 TYR B CA 1
ATOM 3886 C C . TYR B 1 211 ? -35.167 22.879 89.111 1.00 29.53 211 TYR B C 1
ATOM 3887 O O . TYR B 1 211 ? -35.931 23.628 89.731 1.00 29.16 211 TYR B O 1
ATOM 3896 N N . ALA B 1 212 ? -34.600 23.242 87.958 1.00 31.43 212 ALA B N 1
ATOM 3897 C CA . ALA B 1 212 ? -34.809 24.584 87.424 1.00 31.83 212 ALA B CA 1
ATOM 3898 C C . ALA B 1 212 ? -36.293 24.864 87.193 1.00 32.85 212 ALA B C 1
ATOM 3899 O O . ALA B 1 212 ? -36.766 25.977 87.459 1.00 32.31 212 ALA B O 1
ATOM 3901 N N . ASP B 1 213 ? -37.045 23.874 86.691 1.00 32.62 213 ASP B N 1
ATOM 3902 C CA . ASP B 1 213 ? -38.480 24.082 86.469 1.00 34.44 213 ASP B CA 1
ATOM 3903 C C . ASP B 1 213 ? -39.243 24.263 87.781 1.00 33.87 213 ASP B C 1
ATOM 3904 O O . ASP B 1 213 ? -40.242 24.990 87.823 1.00 33.66 213 ASP B O 1
ATOM 3909 N N . ALA B 1 214 ? -38.810 23.614 88.858 1.00 33.48 214 ALA B N 1
ATOM 3910 C CA . ALA B 1 214 ? -39.461 23.857 90.139 1.00 33.46 214 ALA B CA 1
ATOM 3911 C C . ALA B 1 214 ? -39.284 25.308 90.585 1.00 33.93 214 ALA B C 1
ATOM 3912 O O . ALA B 1 214 ? -40.227 25.931 91.087 1.00 32.37 214 ALA B O 1
ATOM 3914 N N . TYR B 1 215 ? -38.089 25.869 90.392 1.00 28.58 215 TYR B N 1
ATOM 3915 C CA . TYR B 1 215 ? -37.788 27.230 90.820 1.00 28.14 215 TYR B CA 1
ATOM 3916 C C . TYR B 1 215 ? -38.372 28.286 89.894 1.00 30.99 215 TYR B C 1
ATOM 3917 O O . TYR B 1 215 ? -38.401 29.463 90.266 1.00 32.07 215 TYR B O 1
ATOM 3926 N N . ALA B 1 216 ? -38.899 27.891 88.734 1.00 33.41 216 ALA B N 1
ATOM 3927 C CA . ALA B 1 216 ? -39.640 28.803 87.872 1.00 32.37 216 ALA B CA 1
ATOM 3928 C C . ALA B 1 216 ? -41.095 28.965 88.307 1.00 35.93 216 ALA B C 1
ATOM 3929 O O . ALA B 1 216 ? -41.774 29.886 87.838 1.00 33.52 216 ALA B O 1
ATOM 3931 N N . ALA B 1 217 ? -41.579 28.111 89.199 1.00 35.23 217 ALA B N 1
ATOM 3932 C CA . ALA B 1 217 ? -42.967 28.168 89.647 1.00 34.76 217 ALA B CA 1
ATOM 3933 C C . ALA B 1 217 ? -43.241 29.455 90.433 1.00 36.25 217 ALA B C 1
ATOM 3934 O O . ALA B 1 217 ? -42.318 30.074 90.970 1.00 35.21 217 ALA B O 1
ATOM 3936 N N . PRO B 1 218 ? -44.505 29.889 90.497 1.00 37.01 218 PRO B N 1
ATOM 3937 C CA . PRO B 1 218 ? -44.829 31.159 91.176 1.00 37.60 218 PRO B CA 1
ATOM 3938 C C . PRO B 1 218 ? -44.364 31.173 92.624 1.00 34.65 218 PRO B C 1
ATOM 3939 O O . PRO B 1 218 ? -44.725 30.305 93.420 1.00 35.92 218 PRO B O 1
ATOM 3943 N N . GLY B 1 219 ? -43.566 32.182 92.971 1.00 35.67 219 GLY B N 1
ATOM 3944 C CA . GLY B 1 219 ? -43.075 32.318 94.328 1.00 37.35 219 GLY B CA 1
ATOM 3945 C C . GLY B 1 219 ? -41.844 31.488 94.674 1.00 37.42 219 GLY B C 1
ATOM 3946 O O . GLY B 1 219 ? -41.245 31.710 95.736 1.00 37.79 219 GLY B O 1
ATOM 3947 N N . ALA B 1 220 ? -41.457 30.526 93.831 1.00 35.72 220 ALA B N 1
ATOM 3948 C CA . ALA B 1 220 ? -40.370 29.622 94.193 1.00 33.28 220 ALA B CA 1
ATOM 3949 C C . ALA B 1 220 ? -39.015 30.328 94.213 1.00 35.58 220 ALA B C 1
ATOM 3950 O O . ALA B 1 220 ? -38.141 29.954 95.002 1.00 33.90 220 ALA B O 1
ATOM 3952 N N . LEU B 1 221 ? -38.799 31.304 93.330 1.00 35.35 221 LEU B N 1
ATOM 3953 C CA . LEU B 1 221 ? -37.569 32.091 93.390 1.00 34.04 221 LEU B CA 1
ATOM 3954 C C . LEU B 1 221 ? -37.519 32.905 94.673 1.00 37.07 221 LEU B C 1
ATOM 3955 O O . LEU B 1 221 ? -36.518 32.875 95.405 1.00 34.84 221 LEU B O 1
ATOM 3960 N N . ARG B 1 222 ? -38.608 33.630 94.966 1.00 33.28 222 ARG B N 1
ATOM 3961 C CA . ARG B 1 222 ? -38.666 34.464 96.161 1.00 36.11 222 ARG B CA 1
ATOM 3962 C C . ARG B 1 222 ? -38.411 33.641 97.410 1.00 37.02 222 ARG B C 1
ATOM 3963 O O . ARG B 1 222 ? -37.565 33.993 98.241 1.00 37.78 222 ARG B O 1
ATOM 3971 N N . ALA B 1 223 ? -39.127 32.527 97.549 1.00 37.16 223 ALA B N 1
ATOM 3972 C CA . ALA B 1 223 ? -38.983 31.705 98.742 1.00 36.01 223 ALA B CA 1
ATOM 3973 C C . ALA B 1 223 ? -37.569 31.159 98.855 1.00 36.89 223 ALA B C 1
ATOM 3974 O O . ALA B 1 223 ? -37.014 31.074 99.957 1.00 36.46 223 ALA B O 1
ATOM 3976 N N . GLY B 1 224 ? -36.983 30.753 97.731 1.00 36.72 224 GLY B N 1
ATOM 3977 C CA . GLY B 1 224 ? -35.605 30.275 97.767 1.00 36.07 224 GLY B CA 1
ATOM 3978 C C . GLY B 1 224 ? -34.627 31.348 98.210 1.00 35.58 224 GLY B C 1
ATOM 3979 O O . GLY B 1 224 ? -33.759 31.099 99.044 1.00 39.22 224 GLY B O 1
ATOM 3980 N N . PHE B 1 225 ? -34.804 32.578 97.715 1.00 37.91 225 PHE B N 1
ATOM 3981 C CA . PHE B 1 225 ? -33.875 33.653 98.054 1.00 39.88 225 PHE B CA 1
ATOM 3982 C C . PHE B 1 225 ? -34.029 34.113 99.498 1.00 41.55 225 PHE B C 1
ATOM 3983 O O . PHE B 1 225 ? -33.073 34.639 100.080 1.00 40.39 225 PHE B O 1
ATOM 3991 N N . GLU B 1 226 ? -35.225 33.962 100.077 1.00 39.16 226 GLU B N 1
ATOM 3992 C CA . GLU B 1 226 ? -35.437 34.307 101.478 1.00 40.10 226 GLU B CA 1
ATOM 3993 C C . GLU B 1 226 ? -34.665 33.394 102.425 1.00 41.07 226 GLU B C 1
ATOM 3994 O O . GLU B 1 226 ? -34.406 33.782 103.572 1.00 41.24 226 GLU B O 1
ATOM 4000 N N . LEU B 1 227 ? -34.304 32.188 101.984 1.00 37.53 227 LEU B N 1
ATOM 4001 C CA . LEU B 1 227 ? -33.394 31.375 102.780 1.00 41.08 227 LEU B CA 1
ATOM 4002 C C . LEU B 1 227 ? -32.060 32.087 102.959 1.00 40.62 227 LEU B C 1
ATOM 4003 O O . LEU B 1 227 ? -31.496 32.098 104.059 1.00 38.35 227 LEU B O 1
ATOM 4008 N N . TYR B 1 228 ? -31.565 32.714 101.886 1.00 39.88 228 TYR B N 1
ATOM 4009 C CA . TYR B 1 228 ? -30.311 33.460 101.907 1.00 43.21 228 TYR B CA 1
ATOM 4010 C C . TYR B 1 228 ? -30.463 34.807 102.603 1.00 44.46 228 TYR B C 1
ATOM 4011 O O . TYR B 1 228 ? -29.511 35.299 103.220 1.00 42.05 228 TYR B O 1
ATOM 4020 N N . ARG B 1 229 ? -31.638 35.430 102.497 1.00 43.85 229 ARG B N 1
ATOM 4021 C CA . ARG B 1 229 ? -31.850 36.701 103.174 1.00 43.56 229 ARG B CA 1
ATOM 4022 C C . ARG B 1 229 ? -31.941 36.517 104.679 1.00 42.88 229 ARG B C 1
ATOM 4023 O O . ARG B 1 229 ? -31.770 37.487 105.423 1.00 48.39 229 ARG B O 1
ATOM 4031 N N . ALA B 1 230 ? -32.165 35.289 105.136 1.00 44.22 230 ALA B N 1
ATOM 4032 C CA . ALA B 1 230 ? -32.185 34.955 106.554 1.00 45.39 230 ALA B CA 1
ATOM 4033 C C . ALA B 1 230 ? -30.812 34.566 107.108 1.00 42.79 230 ALA B C 1
ATOM 4034 O O . ALA B 1 230 ? -30.721 34.240 108.295 1.00 41.61 230 ALA B O 1
ATOM 4036 N N . PHE B 1 231 ? -29.756 34.540 106.286 1.00 43.77 231 PHE B N 1
ATOM 4037 C CA . PHE B 1 231 ? -28.436 34.127 106.781 1.00 45.40 231 PHE B CA 1
ATOM 4038 C C . PHE B 1 231 ? -27.965 34.902 108.011 1.00 45.16 231 PHE B C 1
ATOM 4039 O O . PHE B 1 231 ? -27.488 34.259 108.961 1.00 48.46 231 PHE B O 1
ATOM 4047 N N . PRO B 1 232 ? -28.067 36.240 108.082 1.00 43.63 232 PRO B N 1
ATOM 4048 C CA . PRO B 1 232 ? -27.606 36.916 109.313 1.00 48.34 232 PRO B CA 1
ATOM 4049 C C . PRO B 1 232 ? -28.288 36.409 110.571 1.00 48.23 232 PRO B C 1
ATOM 4050 O O . PRO B 1 232 ? -27.616 36.148 111.580 1.00 49.59 232 PRO B O 1
ATOM 4054 N N . GLN B 1 233 ? -29.604 36.201 110.513 1.00 48.84 233 GLN B N 1
ATOM 4055 C CA . GLN B 1 233 ? -30.330 35.652 111.650 1.00 45.76 233 GLN B CA 1
ATOM 4056 C C . GLN B 1 233 ? -29.862 34.240 111.968 1.00 46.66 233 GLN B C 1
ATOM 4057 O O . GLN B 1 233 ? -29.778 33.853 113.142 1.00 50.57 233 GLN B O 1
ATOM 4063 N N . ASP B 1 234 ? -29.566 33.451 110.930 1.00 42.53 234 ASP B N 1
ATOM 4064 C CA . ASP B 1 234 ? -29.049 32.100 111.130 1.00 43.98 234 ASP B CA 1
ATOM 4065 C C . ASP B 1 234 ? -27.676 32.120 111.801 1.00 47.76 234 ASP B C 1
ATOM 4066 O O . ASP B 1 234 ? -27.353 31.230 112.596 1.00 47.90 234 ASP B O 1
ATOM 4071 N N . GLU B 1 235 ? -26.831 33.087 111.442 1.00 47.29 235 GLU B N 1
ATOM 4072 C CA . GLU B 1 235 ? -25.494 33.159 112.033 1.00 51.27 235 GLU B CA 1
ATOM 4073 C C . GLU B 1 235 ? -25.587 33.392 113.534 1.00 53.00 235 GLU B C 1
ATOM 4074 O O . GLU B 1 235 ? -24.996 32.652 114.326 1.00 54.09 235 GLU B O 1
ATOM 4080 N N . THR B 1 236 ? -26.379 34.386 113.940 1.00 54.88 236 THR B N 1
ATOM 4081 C CA . THR B 1 236 ? -26.596 34.650 115.358 1.00 53.34 236 THR B CA 1
ATOM 4082 C C . THR B 1 236 ? -27.176 33.429 116.058 1.00 55.44 236 THR B C 1
ATOM 4083 O O . THR B 1 236 ? -26.710 33.032 117.133 1.00 55.84 236 THR B O 1
ATOM 4087 N N . ARG B 1 237 ? -28.196 32.812 115.457 1.00 52.02 237 ARG B N 1
ATOM 4088 C CA . ARG B 1 237 ? -28.862 31.701 116.126 1.00 54.03 237 ARG B CA 1
ATOM 4089 C C . ARG B 1 237 ? -27.952 30.482 116.221 1.00 54.09 237 ARG B C 1
ATOM 4090 O O . ARG B 1 237 ? -27.894 29.824 117.268 1.00 54.58 237 ARG B O 1
ATOM 4098 N N . PHE B 1 238 ? -27.188 30.200 115.160 1.00 51.36 238 PHE B N 1
ATOM 4099 C CA . PHE B 1 238 ? -26.363 28.991 115.136 1.00 52.31 238 PHE B CA 1
ATOM 4100 C C . PHE B 1 238 ? -25.163 29.098 116.069 1.00 55.41 238 PHE B C 1
ATOM 4101 O O . PHE B 1 238 ? -24.767 28.106 116.694 1.00 53.20 238 PHE B O 1
ATOM 4109 N N . LYS B 1 239 ? -24.584 30.295 116.181 1.00 55.66 239 LYS B N 1
ATOM 4110 C CA . LYS B 1 239 ? -23.464 30.507 117.095 1.00 59.21 239 LYS B CA 1
ATOM 4111 C C . LYS B 1 239 ? -23.867 30.167 118.523 1.00 61.31 239 LYS B C 1
ATOM 4112 O O . LYS B 1 239 ? -23.063 29.644 119.306 1.00 60.70 239 LYS B O 1
ATOM 4118 N N . ALA B 1 240 ? -25.106 30.495 118.881 1.00 57.96 240 ALA B N 1
ATOM 4119 C CA . ALA B 1 240 ? -25.657 30.089 120.168 1.00 59.23 240 ALA B CA 1
ATOM 4120 C C . ALA B 1 240 ? -25.846 28.580 120.243 1.00 60.28 240 ALA B C 1
ATOM 4121 O O . ALA B 1 240 ? -25.606 27.969 121.291 1.00 60.31 240 ALA B O 1
ATOM 4123 N N . PHE B 1 241 ? -26.270 27.956 119.142 1.00 58.05 241 PHE B N 1
ATOM 4124 C CA . PHE B 1 241 ? -26.464 26.509 119.140 1.00 57.10 241 PHE B CA 1
ATOM 4125 C C . PHE B 1 241 ? -25.158 25.760 119.409 1.00 59.01 241 PHE B C 1
ATOM 4126 O O . PHE B 1 241 ? -25.169 24.685 120.021 1.00 58.56 241 PHE B O 1
ATOM 4134 N N . MET B 1 242 ? -24.025 26.315 118.996 1.00 58.10 242 MET B N 1
ATOM 4135 C CA . MET B 1 242 ? -22.756 25.594 119.073 1.00 63.38 242 MET B CA 1
ATOM 4136 C C . MET B 1 242 ? -22.083 25.684 120.431 1.00 62.99 242 MET B C 1
ATOM 4137 O O . MET B 1 242 ? -20.918 25.304 120.563 1.00 65.38 242 MET B O 1
ATOM 4142 N N . LYS B 1 243 ? -22.785 26.111 121.456 1.00 62.98 243 LYS B N 1
ATOM 4143 C CA . LYS B 1 243 ? -22.195 26.111 122.752 1.00 68.23 243 LYS B CA 1
ATOM 4144 C C . LYS B 1 243 ? -22.324 24.711 123.307 1.00 69.83 243 LYS B C 1
ATOM 4145 O O . LYS B 1 243 ? -21.580 24.329 124.161 1.00 72.95 243 LYS B O 1
ATOM 4151 N N . HIS B 1 244 ? -23.261 23.943 122.793 1.00 63.24 244 HIS B N 1
ATOM 4152 C CA . HIS B 1 244 ? -23.602 22.612 123.259 1.00 61.35 244 HIS B CA 1
ATOM 4153 C C . HIS B 1 244 ? -23.367 21.724 122.050 1.00 59.63 244 HIS B C 1
ATOM 4154 O O . HIS B 1 244 ? -24.156 21.733 121.103 1.00 63.55 244 HIS B O 1
ATOM 4161 N N . LYS B 1 245 ? -22.268 20.993 122.058 1.00 63.09 245 LYS B N 1
ATOM 4162 C CA . LYS B 1 245 ? -21.975 20.154 120.917 1.00 61.27 245 LYS B CA 1
ATOM 4163 C C . LYS B 1 245 ? -22.957 18.991 120.892 1.00 60.98 245 LYS B C 1
ATOM 4164 O O . LYS B 1 245 ? -23.454 18.546 121.933 1.00 59.81 245 LYS B O 1
ATOM 4170 N N . LEU B 1 246 ? -23.244 18.511 119.687 1.00 58.11 246 LEU B N 1
ATOM 4171 C CA . LEU B 1 246 ? -24.274 17.500 119.528 1.00 57.75 246 LEU B CA 1
ATOM 4172 C C . LEU B 1 246 ? -23.795 16.171 120.105 1.00 57.51 246 LEU B C 1
ATOM 4173 O O . LEU B 1 246 ? -22.624 15.810 119.949 1.00 62.05 246 LEU B O 1
ATOM 4178 N N . PRO B 1 247 ? -24.672 15.432 120.790 1.00 56.77 247 PRO B N 1
ATOM 4179 C CA . PRO B 1 247 ? -24.260 14.172 121.424 1.00 54.98 247 PRO B CA 1
ATOM 4180 C C . PRO B 1 247 ? -24.398 12.941 120.540 1.00 54.97 247 PRO B C 1
ATOM 4181 O O . PRO B 1 247 ? -23.718 11.937 120.771 1.00 53.94 247 PRO B O 1
ATOM 4185 N N . MET B 1 248 ? -25.304 12.974 119.565 1.00 55.66 248 MET B N 1
ATOM 4186 C CA . MET B 1 248 ? -25.535 11.803 118.733 1.00 55.33 248 MET B CA 1
ATOM 4187 C C . MET B 1 248 ? -24.411 11.640 117.713 1.00 50.82 248 MET B C 1
ATOM 4188 O O . MET B 1 248 ? -23.747 12.612 117.349 1.00 51.52 248 MET B O 1
ATOM 4193 N N . PRO B 1 249 ? -24.202 10.422 117.207 1.00 52.98 249 PRO B N 1
ATOM 4194 C CA . PRO B 1 249 ? -23.174 10.222 116.176 1.00 54.82 249 PRO B CA 1
ATOM 4195 C C . PRO B 1 249 ? -23.474 11.026 114.918 1.00 56.29 249 PRO B C 1
ATOM 4196 O O . PRO B 1 249 ? -24.624 11.136 114.480 1.00 52.93 249 PRO B O 1
ATOM 4200 N N . VAL B 1 250 ? -22.416 11.584 114.336 1.00 54.38 250 VAL B N 1
ATOM 4201 C CA . VAL B 1 250 ? -22.514 12.467 113.184 1.00 51.71 250 VAL B CA 1
ATOM 4202 C C . VAL B 1 250 ? -21.556 11.982 112.110 1.00 53.33 250 VAL B C 1
ATOM 4203 O O . VAL B 1 250 ? -20.421 11.591 112.408 1.00 56.92 250 VAL B O 1
ATOM 4207 N N . LEU B 1 251 ? -22.028 11.982 110.864 1.00 52.86 251 LEU B N 1
ATOM 4208 C CA . LEU B 1 251 ? -21.237 11.629 109.691 1.00 50.62 251 LEU B CA 1
ATOM 4209 C C . LEU B 1 251 ? -21.143 12.849 108.788 1.00 50.74 251 LEU B C 1
ATOM 4210 O O . LEU B 1 251 ? -22.156 13.518 108.551 1.00 47.64 251 LEU B O 1
ATOM 4215 N N . ALA B 1 252 ? -19.928 13.158 108.322 1.00 49.46 252 ALA B N 1
ATOM 4216 C CA . ALA B 1 252 ? -19.667 14.296 107.446 1.00 49.42 252 ALA B CA 1
ATOM 4217 C C . ALA B 1 252 ? -19.089 13.799 106.125 1.00 49.68 252 ALA B C 1
ATOM 4218 O O . ALA B 1 252 ? -18.107 13.046 106.121 1.00 52.37 252 ALA B O 1
ATOM 4220 N N . LEU B 1 253 ? -19.687 14.227 105.006 1.00 47.24 253 LEU B N 1
ATOM 4221 C CA . LEU B 1 253 ? -19.277 13.779 103.676 1.00 47.44 253 LEU B CA 1
ATOM 4222 C C . LEU B 1 253 ? -19.236 14.943 102.695 1.00 45.75 253 LEU B C 1
ATOM 4223 O O . LEU B 1 253 ? -20.069 15.849 102.762 1.00 40.91 253 LEU B O 1
ATOM 4228 N N . ALA B 1 254 ? -18.274 14.901 101.769 1.00 44.68 254 ALA B N 1
ATOM 4229 C CA . ALA B 1 254 ? -18.173 15.898 100.708 1.00 41.92 254 ALA B CA 1
ATOM 4230 C C . ALA B 1 254 ? -17.260 15.370 99.611 1.00 41.05 254 ALA B C 1
ATOM 4231 O O . ALA B 1 254 ? -16.506 14.415 99.811 1.00 46.19 254 ALA B O 1
ATOM 4233 N N . GLY B 1 255 ? -17.368 15.976 98.429 1.00 40.39 255 GLY B N 1
ATOM 4234 C CA . GLY B 1 255 ? -16.544 15.554 97.311 1.00 41.57 255 GLY B CA 1
ATOM 4235 C C . GLY B 1 255 ? -15.157 16.173 97.358 1.00 43.48 255 GLY B C 1
ATOM 4236 O O . GLY B 1 255 ? -14.965 17.296 97.824 1.00 43.10 255 GLY B O 1
ATOM 4237 N N . ASP B 1 256 ? -14.171 15.433 96.840 1.00 41.78 256 ASP B N 1
ATOM 4238 C CA . ASP B 1 256 ? -12.801 15.931 96.879 1.00 44.91 256 ASP B CA 1
ATOM 4239 C C . ASP B 1 256 ? -12.600 17.127 95.962 1.00 45.02 256 ASP B C 1
ATOM 4240 O O . ASP B 1 256 ? -11.632 17.873 96.143 1.00 43.61 256 ASP B O 1
ATOM 4245 N N . LYS B 1 257 ? -13.471 17.321 94.973 1.00 42.56 257 LYS B N 1
ATOM 4246 C CA . LYS B 1 257 ? -13.333 18.449 94.063 1.00 42.52 257 LYS B CA 1
ATOM 4247 C C . LYS B 1 257 ? -14.125 19.663 94.511 1.00 40.51 257 LYS B C 1
ATOM 4248 O O . LYS B 1 257 ? -14.142 20.671 93.798 1.00 39.51 257 LYS B O 1
ATOM 4254 N N . SER B 1 258 ? -14.716 19.618 95.704 1.00 41.44 258 SER B N 1
ATOM 4255 C CA . SER B 1 258 ? -15.424 20.777 96.225 1.00 41.05 258 SER B CA 1
ATOM 4256 C C . SER B 1 258 ? -14.967 21.019 97.664 1.00 45.10 258 SER B C 1
ATOM 4257 O O . SER B 1 258 ? -13.788 21.336 97.882 1.00 45.39 258 SER B O 1
ATOM 4260 N N . ASN B 1 259 ? -15.833 20.819 98.664 1.00 41.31 259 ASN B N 1
ATOM 4261 C CA . ASN B 1 259 ? -15.418 21.163 100.027 1.00 45.91 259 ASN B CA 1
ATOM 4262 C C . ASN B 1 259 ? -14.558 20.080 100.675 1.00 46.34 259 ASN B C 1
ATOM 4263 O O . ASN B 1 259 ? -13.753 20.386 101.558 1.00 41.41 259 ASN B O 1
ATOM 4268 N N . GLY B 1 260 ? -14.731 18.824 100.266 1.00 46.71 260 GLY B N 1
ATOM 4269 C CA . GLY B 1 260 ? -13.850 17.760 100.715 1.00 45.24 260 GLY B CA 1
ATOM 4270 C C . GLY B 1 260 ? -13.797 17.637 102.225 1.00 51.23 260 GLY B C 1
ATOM 4271 O O . GLY B 1 260 ? -14.825 17.502 102.910 1.00 40.98 260 GLY B O 1
ATOM 4272 N N . ALA B 1 261 ? -12.559 17.665 102.737 1.00 47.33 261 ALA B N 1
ATOM 4273 C CA . ALA B 1 261 ? -12.276 17.448 104.147 1.00 48.02 261 ALA B CA 1
ATOM 4274 C C . ALA B 1 261 ? -12.793 18.567 105.032 1.00 47.01 261 ALA B C 1
ATOM 4275 O O . ALA B 1 261 ? -12.869 18.383 106.249 1.00 51.96 261 ALA B O 1
ATOM 4277 N N . LYS B 1 262 ? -13.135 19.725 104.466 1.00 47.26 262 LYS B N 1
ATOM 4278 C CA . LYS B 1 262 ? -13.605 20.826 105.302 1.00 50.17 262 LYS B CA 1
ATOM 4279 C C . LYS B 1 262 ? -15.018 20.599 105.837 1.00 49.74 262 LYS B C 1
ATOM 4280 O O . LYS B 1 262 ? -15.422 21.274 106.792 1.00 49.46 262 LYS B O 1
ATOM 4286 N N . GLU B 1 263 ? -15.775 19.664 105.261 1.00 48.10 263 GLU B N 1
ATOM 4287 C CA . GLU B 1 263 ? -17.033 19.266 105.885 1.00 48.75 263 GLU B CA 1
ATOM 4288 C C . GLU B 1 263 ? -16.761 18.542 107.181 1.00 51.29 263 GLU B C 1
ATOM 4289 O O . GLU B 1 263 ? -17.523 18.652 108.157 1.00 50.22 263 GLU B O 1
ATOM 4295 N N . LEU B 1 264 ? -15.645 17.836 107.196 1.00 52.09 264 LEU B N 1
ATOM 4296 C CA . LEU B 1 264 ? -15.245 17.012 108.309 1.00 52.89 264 LEU B CA 1
ATOM 4297 C C . LEU B 1 264 ? -14.741 17.900 109.449 1.00 54.53 264 LEU B C 1
ATOM 4298 O O . LEU B 1 264 ? -15.087 17.684 110.616 1.00 56.79 264 LEU B O 1
ATOM 4303 N N . ASP B 1 265 ? -13.955 18.934 109.106 1.00 54.31 265 ASP B N 1
ATOM 4304 C CA . ASP B 1 265 ? -13.550 19.955 110.074 1.00 54.98 265 ASP B CA 1
ATOM 4305 C C . ASP B 1 265 ? -14.743 20.751 110.587 1.00 55.03 265 ASP B C 1
ATOM 4306 O O . ASP B 1 265 ? -14.846 21.036 111.786 1.00 55.72 265 ASP B O 1
ATOM 4311 N N . MET B 1 266 ? -15.650 21.134 109.683 1.00 53.64 266 MET B N 1
ATOM 4312 C CA . MET B 1 266 ? -16.809 21.927 110.078 1.00 51.63 266 MET B CA 1
ATOM 4313 C C . MET B 1 266 ? -17.665 21.174 111.083 1.00 51.91 266 MET B C 1
ATOM 4314 O O . MET B 1 266 ? -18.144 21.756 112.063 1.00 50.83 266 MET B O 1
ATOM 4319 N N . ALA B 1 267 ? -17.850 19.871 110.868 1.00 53.13 267 ALA B N 1
ATOM 4320 C CA . ALA B 1 267 ? -18.706 19.086 111.748 1.00 50.82 267 ALA B CA 1
ATOM 4321 C C . ALA B 1 267 ? -18.100 18.929 113.135 1.00 55.57 267 ALA B C 1
ATOM 4322 O O . ALA B 1 267 ? -18.839 18.804 114.121 1.00 56.76 267 ALA B O 1
ATOM 4324 N N . ARG B 1 268 ? -16.766 18.928 113.235 1.00 55.31 268 ARG B N 1
ATOM 4325 C CA . ARG B 1 268 ? -16.133 18.721 114.530 1.00 56.46 268 ARG B CA 1
ATOM 4326 C C . ARG B 1 268 ? -16.268 19.927 115.439 1.00 56.30 268 ARG B C 1
ATOM 4327 O O . ARG B 1 268 ? -16.081 19.789 116.652 1.00 59.91 268 ARG B O 1
ATOM 4335 N N . GLU B 1 269 ? -16.618 21.095 114.898 1.00 55.75 269 GLU B N 1
ATOM 4336 C CA . GLU B 1 269 ? -16.968 22.215 115.761 1.00 57.96 269 GLU B CA 1
ATOM 4337 C C . GLU B 1 269 ? -18.379 22.102 116.316 1.00 57.86 269 GLU B C 1
ATOM 4338 O O . GLU B 1 269 ? -18.710 22.832 117.259 1.00 57.82 269 GLU B O 1
ATOM 4344 N N . LEU B 1 270 ? -19.198 21.184 115.788 1.00 55.66 270 LEU B N 1
ATOM 4345 C CA . LEU B 1 270 ? -20.609 21.108 116.147 1.00 57.52 270 LEU B CA 1
ATOM 4346 C C . LEU B 1 270 ? -20.966 19.907 116.997 1.00 57.10 270 LEU B C 1
ATOM 4347 O O . LEU B 1 270 ? -21.984 19.944 117.691 1.00 60.43 270 LEU B O 1
ATOM 4352 N N . ALA B 1 271 ? -20.169 18.844 116.953 1.00 54.57 271 ALA B N 1
ATOM 4353 C CA . ALA B 1 271 ? -20.533 17.597 117.603 1.00 58.49 271 ALA B CA 1
ATOM 4354 C C . ALA B 1 271 ? -19.286 16.919 118.154 1.00 58.56 271 ALA B C 1
ATOM 4355 O O . ALA B 1 271 ? -18.171 17.145 117.683 1.00 59.80 271 ALA B O 1
ATOM 4357 N N . LEU B 1 272 ? -19.498 16.082 119.167 1.00 59.03 272 LEU B N 1
ATOM 4358 C CA . LEU B 1 272 ? -18.414 15.368 119.827 1.00 60.41 272 LEU B CA 1
ATOM 4359 C C . LEU B 1 272 ? -18.052 14.066 119.134 1.00 60.34 272 LEU B C 1
ATOM 4360 O O . LEU B 1 272 ? -16.870 13.710 119.078 1.00 60.24 272 LEU B O 1
ATOM 4365 N N . ASP B 1 273 ? -19.033 13.368 118.574 1.00 58.00 273 ASP B N 1
ATOM 4366 C CA . ASP B 1 273 ? -18.847 12.049 117.973 1.00 56.37 273 ASP B CA 1
ATOM 4367 C C . ASP B 1 273 ? -18.992 12.209 116.462 1.00 59.04 273 ASP B C 1
ATOM 4368 O O . ASP B 1 273 ? -20.093 12.112 115.914 1.00 58.45 273 ASP B O 1
ATOM 4373 N N . VAL B 1 274 ? -17.873 12.440 115.782 1.00 60.80 274 VAL B N 1
ATOM 4374 C CA . VAL B 1 274 ? -17.883 12.740 114.356 1.00 58.54 274 VAL B CA 1
ATOM 4375 C C . VAL B 1 274 ? -16.930 11.798 113.641 1.00 59.96 274 VAL B C 1
ATOM 4376 O O . VAL B 1 274 ? -15.826 11.525 114.121 1.00 63.80 274 VAL B O 1
ATOM 4380 N N . ARG B 1 275 ? -17.357 11.325 112.476 1.00 59.07 275 ARG B N 1
ATOM 4381 C CA . ARG B 1 275 ? -16.540 10.535 111.573 1.00 56.99 275 ARG B CA 1
ATOM 4382 C C . ARG B 1 275 ? -16.891 10.988 110.166 1.00 57.49 275 ARG B C 1
ATOM 4383 O O . ARG B 1 275 ? -17.998 11.479 109.918 1.00 54.50 275 ARG B O 1
ATOM 4391 N N . GLY B 1 276 ? -15.932 10.872 109.252 1.00 56.51 276 GLY B N 1
ATOM 4392 C CA . GLY B 1 276 ? -16.157 11.405 107.926 1.00 53.23 276 GLY B CA 1
ATOM 4393 C C . GLY B 1 276 ? -15.390 10.676 106.849 1.00 55.03 276 GLY B C 1
ATOM 4394 O O . GLY B 1 276 ? -14.533 9.830 107.113 1.00 59.95 276 GLY B O 1
ATOM 4395 N N . ALA B 1 277 ? -15.736 11.017 105.611 1.00 50.12 277 ALA B N 1
ATOM 4396 C CA . ALA B 1 277 ? -15.066 10.497 104.436 1.00 49.86 277 ALA B CA 1
ATOM 4397 C C . ALA B 1 277 ? -15.190 11.533 103.335 1.00 52.10 277 ALA B C 1
ATOM 4398 O O . ALA B 1 277 ? -16.077 12.393 103.361 1.00 53.56 277 ALA B O 1
ATOM 4400 N N . VAL B 1 278 ? -14.307 11.430 102.350 1.00 47.04 278 VAL B N 1
ATOM 4401 C CA . VAL B 1 278 ? -14.306 12.330 101.206 1.00 48.39 278 VAL B CA 1
ATOM 4402 C C . VAL B 1 278 ? -14.535 11.493 99.962 1.00 50.07 278 VAL B C 1
ATOM 4403 O O . VAL B 1 278 ? -13.817 10.512 99.731 1.00 53.15 278 VAL B O 1
ATOM 4407 N N . ALA B 1 279 ? -15.531 11.878 99.166 1.00 46.78 279 ALA B N 1
ATOM 4408 C CA . ALA B 1 279 ? -15.875 11.115 97.974 1.00 45.70 279 ALA B CA 1
ATOM 4409 C C . ALA B 1 279 ? -14.853 11.387 96.878 1.00 45.07 279 ALA B C 1
ATOM 4410 O O . ALA B 1 279 ? -14.610 12.553 96.542 1.00 44.15 279 ALA B O 1
ATOM 4412 N N . PRO B 1 280 ? -14.264 10.352 96.278 1.00 48.50 280 PRO B N 1
ATOM 4413 C CA . PRO B 1 280 ? -13.254 10.584 95.240 1.00 47.85 280 PRO B CA 1
ATOM 4414 C C . PRO B 1 280 ? -13.898 11.031 93.937 1.00 44.96 280 PRO B C 1
ATOM 4415 O O . PRO B 1 280 ? -15.010 10.616 93.600 1.00 44.50 280 PRO B O 1
ATOM 4419 N N . ASN B 1 281 ? -13.193 11.925 93.239 1.00 44.44 281 ASN B N 1
ATOM 4420 C CA . ASN B 1 281 ? -13.591 12.459 91.932 1.00 43.53 281 ASN B CA 1
ATOM 4421 C C . ASN B 1 281 ? -15.057 12.897 91.912 1.00 42.03 281 ASN B C 1
ATOM 4422 O O . ASN B 1 281 ? -15.803 12.603 90.977 1.00 41.11 281 ASN B O 1
ATOM 4427 N N . THR B 1 282 ? -15.446 13.678 92.921 1.00 40.59 282 THR B N 1
ATOM 4428 C CA . THR B 1 282 ? -16.835 14.078 93.122 1.00 41.99 282 THR B CA 1
ATOM 4429 C C . THR B 1 282 ? -16.898 15.569 93.399 1.00 41.47 282 THR B C 1
ATOM 4430 O O . THR B 1 282 ? -16.046 16.114 94.108 1.00 38.71 282 THR B O 1
ATOM 4434 N N . GLY B 1 283 ? -17.887 16.234 92.804 1.00 40.10 283 GLY B N 1
ATOM 4435 C CA . GLY B 1 283 ? -18.026 17.655 93.040 1.00 36.97 283 GLY B CA 1
ATOM 4436 C C . GLY B 1 283 ? -18.933 17.993 94.201 1.00 35.05 283 GLY B C 1
ATOM 4437 O O . GLY B 1 283 ? -19.017 17.254 95.183 1.00 32.75 283 GLY B O 1
ATOM 4438 N N . HIS B 1 284 ? -19.695 19.071 94.036 1.00 37.96 284 HIS B N 1
ATOM 4439 C CA . HIS B 1 284 ? -20.488 19.655 95.105 1.00 36.91 284 HIS B CA 1
ATOM 4440 C C . HIS B 1 284 ? -21.790 18.909 95.362 1.00 35.80 284 HIS B C 1
ATOM 4441 O O . HIS B 1 284 ? -22.337 19.025 96.464 1.00 36.09 284 HIS B O 1
ATOM 4448 N N . TRP B 1 285 ? -22.290 18.140 94.394 1.00 33.34 285 TRP B N 1
ATOM 4449 C CA . TRP B 1 285 ? -23.643 17.567 94.455 1.00 34.88 285 TRP B CA 1
ATOM 4450 C C . TRP B 1 285 ? -23.560 16.064 94.701 1.00 34.62 285 TRP B C 1
ATOM 4451 O O . TRP B 1 285 ? -23.761 15.257 93.795 1.00 35.81 285 TRP B O 1
ATOM 4462 N N . LEU B 1 286 ? -23.317 15.692 95.955 1.00 34.08 286 LEU B N 1
ATOM 4463 C CA . LEU B 1 286 ? -23.093 14.285 96.277 1.00 35.77 286 LEU B CA 1
ATOM 4464 C C . LEU B 1 286 ? -24.235 13.375 95.846 1.00 35.40 286 LEU B C 1
ATOM 4465 O O . LEU B 1 286 ? -23.956 12.345 95.208 1.00 34.65 286 LEU B O 1
ATOM 4470 N N . PRO B 1 287 ? -25.511 13.664 96.151 1.00 36.14 287 PRO B N 1
ATOM 4471 C CA . PRO B 1 287 ? -26.582 12.754 95.700 1.00 35.16 287 PRO B CA 1
ATOM 4472 C C . PRO B 1 287 ? -26.700 12.647 94.187 1.00 33.54 287 PRO B C 1
ATOM 4473 O O . PRO B 1 287 ? -27.110 11.593 93.686 1.00 33.68 287 PRO B O 1
ATOM 4477 N N . ASP B 1 288 ? -26.391 13.708 93.438 1.00 34.26 288 ASP B N 1
ATOM 4478 C CA . ASP B 1 288 ? -26.440 13.619 91.979 1.00 34.18 288 ASP B CA 1
ATOM 4479 C C . ASP B 1 288 ? -25.209 12.930 91.409 1.00 35.96 288 ASP B C 1
ATOM 4480 O O . ASP B 1 288 ? -25.318 12.145 90.458 1.00 39.34 288 ASP B O 1
ATOM 4485 N N . GLU B 1 289 ? -24.029 13.229 91.953 1.00 35.19 289 GLU B N 1
ATOM 4486 C CA . GLU B 1 289 ? -22.784 12.838 91.305 1.00 34.65 289 GLU B CA 1
ATOM 4487 C C . GLU B 1 289 ? -22.329 11.438 91.688 1.00 35.51 289 GLU B C 1
ATOM 4488 O O . GLU B 1 289 ? -21.939 10.658 90.818 1.00 34.69 289 GLU B O 1
ATOM 4494 N N . ASN B 1 290 ? -22.365 11.108 92.977 1.00 36.72 290 ASN B N 1
ATOM 4495 C CA . ASN B 1 290 ? -21.855 9.830 93.476 1.00 34.98 290 ASN B CA 1
ATOM 4496 C C . ASN B 1 290 ? -22.807 9.273 94.523 1.00 39.40 290 ASN B C 1
ATOM 4497 O O . ASN B 1 290 ? -22.470 9.180 95.711 1.00 38.49 290 ASN B O 1
ATOM 4502 N N . PRO B 1 291 ? -24.019 8.875 94.111 1.00 37.15 291 PRO B N 1
ATOM 4503 C CA . PRO B 1 291 ? -24.941 8.247 95.070 1.00 39.28 291 PRO B CA 1
ATOM 4504 C C . PRO B 1 291 ? -24.487 6.865 95.512 1.00 40.02 291 PRO B C 1
ATOM 4505 O O . PRO B 1 291 ? -24.947 6.382 96.554 1.00 40.08 291 PRO B O 1
ATOM 4509 N N . ALA B 1 292 ? -23.662 6.184 94.716 1.00 40.36 292 ALA B N 1
ATOM 4510 C CA . ALA B 1 292 ? -23.135 4.890 95.131 1.00 40.90 292 ALA B CA 1
ATOM 4511 C C . ALA B 1 292 ? -22.257 5.037 96.369 1.00 42.40 292 ALA B C 1
ATOM 4512 O O . ALA B 1 292 ? -22.374 4.262 97.326 1.00 43.74 292 ALA B O 1
ATOM 4514 N N . PHE B 1 293 ? -21.352 6.021 96.359 1.00 43.64 293 PHE B N 1
ATOM 4515 C CA . PHE B 1 293 ? -20.542 6.306 97.541 1.00 46.15 293 PHE B CA 1
ATOM 4516 C C . PHE B 1 293 ? -21.416 6.722 98.716 1.00 46.94 293 PHE B C 1
ATOM 4517 O O . PHE B 1 293 ? -21.215 6.268 99.850 1.00 46.07 293 PHE B O 1
ATOM 4525 N N . LEU B 1 294 ? -22.398 7.586 98.457 1.00 43.40 294 LEU B N 1
ATOM 4526 C CA . LEU B 1 294 ? -23.240 8.107 99.521 1.00 43.13 294 LEU B CA 1
ATOM 4527 C C . LEU B 1 294 ? -24.095 7.011 100.117 1.00 45.83 294 LEU B C 1
ATOM 4528 O O . LEU B 1 294 ? -24.232 6.908 101.345 1.00 47.39 294 LEU B O 1
ATOM 4533 N N . THR B 1 295 ? -24.691 6.191 99.258 1.00 44.44 295 THR B N 1
ATOM 4534 C CA . THR B 1 295 ? -25.542 5.131 99.759 1.00 46.97 295 THR B CA 1
ATOM 4535 C C . THR B 1 295 ? -24.723 4.202 100.626 1.00 49.46 295 THR B C 1
ATOM 4536 O O . THR B 1 295 ? -25.190 3.746 101.681 1.00 46.55 295 THR B O 1
ATOM 4540 N N . ARG B 1 296 ? -23.493 3.922 100.208 1.00 49.41 296 ARG B N 1
ATOM 4541 C CA . ARG B 1 296 ? -22.616 3.038 100.969 1.00 49.98 296 ARG B CA 1
ATOM 4542 C C . ARG B 1 296 ? -22.250 3.637 102.327 1.00 52.60 296 ARG B C 1
ATOM 4543 O O . ARG B 1 296 ? -22.193 2.932 103.334 1.00 54.87 296 ARG B O 1
ATOM 4551 N N . GLN B 1 297 ? -22.004 4.943 102.341 1.00 51.47 297 GLN B N 1
ATOM 4552 C CA . GLN B 1 297 ? -21.644 5.655 103.550 1.00 51.47 297 GLN B CA 1
ATOM 4553 C C . GLN B 1 297 ? -22.828 5.738 104.505 1.00 52.93 297 GLN B C 1
ATOM 4554 O O . GLN B 1 297 ? -22.674 5.507 105.708 1.00 53.14 297 GLN B O 1
ATOM 4560 N N . LEU B 1 298 ? -24.037 5.955 103.983 1.00 49.43 298 LEU B N 1
ATOM 4561 C CA . LEU B 1 298 ? -25.184 6.091 104.880 1.00 50.85 298 LEU B CA 1
ATOM 4562 C C . LEU B 1 298 ? -25.567 4.762 105.528 1.00 52.36 298 LEU B C 1
ATOM 4563 O O . LEU B 1 298 ? -25.797 4.701 106.744 1.00 55.61 298 LEU B O 1
ATOM 4568 N N . LEU B 1 299 ? -25.580 3.678 104.751 1.00 48.37 299 LEU B N 1
ATOM 4569 C CA . LEU B 1 299 ? -25.970 2.389 105.310 1.00 52.58 299 LEU B CA 1
ATOM 4570 C C . LEU B 1 299 ? -24.974 1.918 106.366 1.00 61.52 299 LEU B C 1
ATOM 4571 O O . LEU B 1 299 ? -25.383 1.401 107.415 1.00 61.08 299 LEU B O 1
ATOM 4576 N N . ASP B 1 300 ? -23.669 2.111 106.120 1.00 57.70 300 ASP B N 1
ATOM 4577 C CA . ASP B 1 300 ? -22.662 1.754 107.118 1.00 59.42 300 ASP B CA 1
ATOM 4578 C C . ASP B 1 300 ? -22.831 2.568 108.388 1.00 60.18 300 ASP B C 1
ATOM 4579 O O . ASP B 1 300 ? -22.730 2.037 109.499 1.00 63.26 300 ASP B O 1
ATOM 4584 N N . PHE B 1 301 ? -23.143 3.852 108.236 1.00 57.66 301 PHE B N 1
ATOM 4585 C CA . PHE B 1 301 ? -23.331 4.736 109.374 1.00 57.56 301 PHE B CA 1
ATOM 4586 C C . PHE B 1 301 ? -24.578 4.372 110.170 1.00 60.76 301 PHE B C 1
ATOM 4587 O O . PHE B 1 301 ? -24.590 4.515 111.397 1.00 63.38 301 PHE B O 1
ATOM 4595 N N . PHE B 1 302 ? -25.626 3.883 109.504 1.00 60.31 302 PHE B N 1
ATOM 4596 C CA . PHE B 1 302 ? -26.890 3.630 110.182 1.00 61.32 302 PHE B CA 1
ATOM 4597 C C . PHE B 1 302 ? -26.959 2.263 110.861 1.00 61.94 302 PHE B C 1
ATOM 4598 O O . PHE B 1 302 ? -27.891 2.030 111.630 1.00 66.07 302 PHE B O 1
ATOM 4606 N N . ARG B 1 303 ? -26.012 1.388 110.579 1.00 68.39 303 ARG B N 1
ATOM 4607 C CA . ARG B 1 303 ? -25.952 0.059 111.146 1.00 70.36 303 ARG B CA 1
ATOM 4608 C C . ARG B 1 303 ? -25.119 0.081 112.412 1.00 74.55 303 ARG B C 1
ATOM 4609 O O . ARG B 1 303 ? -25.486 -0.512 113.405 1.00 78.04 303 ARG B O 1
ATOM 4617 N N . GLU B 1 304 ? -23.996 0.775 112.316 1.00 73.48 304 GLU B N 1
ATOM 4618 C CA . GLU B 1 304 ? -23.001 1.033 113.346 1.00 76.15 304 GLU B CA 1
ATOM 4619 C C . GLU B 1 304 ? -23.511 0.963 114.769 1.00 78.96 304 GLU B C 1
ATOM 4620 O O . GLU B 1 304 ? -23.695 1.983 115.410 1.00 79.67 304 GLU B O 1
ATOM 4626 N N . GLY C 1 12 ? 7.177 20.013 38.607 1.00 71.37 12 GLY C N 1
ATOM 4627 C CA . GLY C 1 12 ? 7.788 19.054 37.710 1.00 65.30 12 GLY C CA 1
ATOM 4628 C C . GLY C 1 12 ? 7.052 18.903 36.395 1.00 65.95 12 GLY C C 1
ATOM 4629 O O . GLY C 1 12 ? 5.816 18.849 36.375 1.00 66.12 12 GLY C O 1
ATOM 4630 N N . MET C 1 13 ? 7.813 18.825 35.284 1.00 64.63 13 MET C N 1
ATOM 4631 C CA . MET C 1 13 ? 7.312 18.553 33.947 1.00 63.00 13 MET C CA 1
ATOM 4632 C C . MET C 1 13 ? 7.050 17.050 33.797 1.00 61.92 13 MET C C 1
ATOM 4633 O O . MET C 1 13 ? 7.623 16.243 34.535 1.00 61.59 13 MET C O 1
ATOM 4638 N N . PRO C 1 14 ? 6.146 16.646 32.899 1.00 59.71 14 PRO C N 1
ATOM 4639 C CA . PRO C 1 14 ? 5.848 15.211 32.762 1.00 56.79 14 PRO C CA 1
ATOM 4640 C C . PRO C 1 14 ? 7.091 14.420 32.384 1.00 55.46 14 PRO C C 1
ATOM 4641 O O . PRO C 1 14 ? 7.842 14.803 31.485 1.00 56.39 14 PRO C O 1
ATOM 4645 N N . ALA C 1 15 ? 7.293 13.295 33.069 1.00 53.16 15 ALA C N 1
ATOM 4646 C CA . ALA C 1 15 ? 8.430 12.414 32.813 1.00 53.27 15 ALA C CA 1
ATOM 4647 C C . ALA C 1 15 ? 7.944 11.155 32.109 1.00 52.60 15 ALA C C 1
ATOM 4648 O O . ALA C 1 15 ? 7.361 10.268 32.753 1.00 50.94 15 ALA C O 1
ATOM 4650 N N . PRO C 1 16 ? 8.179 11.012 30.809 1.00 51.57 16 PRO C N 1
ATOM 4651 C CA . PRO C 1 16 ? 7.633 9.868 30.073 1.00 46.22 16 PRO C CA 1
ATOM 4652 C C . PRO C 1 16 ? 8.397 8.584 30.344 1.00 48.98 16 PRO C C 1
ATOM 4653 O O . PRO C 1 16 ? 9.527 8.584 30.828 1.00 50.46 16 PRO C O 1
ATOM 4657 N N . GLY C 1 17 ? 7.740 7.473 30.036 1.00 45.56 17 GLY C N 1
ATOM 4658 C CA . GLY C 1 17 ? 8.374 6.170 30.067 1.00 44.65 17 GLY C CA 1
ATOM 4659 C C . GLY C 1 17 ? 8.091 5.436 31.358 1.00 44.00 17 GLY C C 1
ATOM 4660 O O . GLY C 1 17 ? 7.413 5.929 32.262 1.00 47.05 17 GLY C O 1
ATOM 4661 N N . LEU C 1 18 ? 8.652 4.236 31.439 1.00 44.54 18 LEU C N 1
ATOM 4662 C CA . LEU C 1 18 ? 8.528 3.429 32.639 1.00 47.39 18 LEU C CA 1
ATOM 4663 C C . LEU C 1 18 ? 9.292 4.068 33.801 1.00 49.85 18 LEU C C 1
ATOM 4664 O O . LEU C 1 18 ? 10.314 4.732 33.596 1.00 47.86 18 LEU C O 1
ATOM 4669 N N . PRO C 1 19 ? 8.811 3.889 35.035 1.00 49.13 19 PRO C N 1
ATOM 4670 C CA . PRO C 1 19 ? 9.548 4.410 36.194 1.00 50.76 19 PRO C CA 1
ATOM 4671 C C . PRO C 1 19 ? 10.881 3.693 36.356 1.00 49.14 19 PRO C C 1
ATOM 4672 O O . PRO C 1 19 ? 11.046 2.540 35.951 1.00 48.20 19 PRO C O 1
ATOM 4676 N N . ALA C 1 20 ? 11.826 4.379 37.004 1.00 51.20 20 ALA C N 1
ATOM 4677 C CA . ALA C 1 20 ? 13.185 3.855 37.141 1.00 51.28 20 ALA C CA 1
ATOM 4678 C C . ALA C 1 20 ? 13.182 2.486 37.808 1.00 51.31 20 ALA C C 1
ATOM 4679 O O . ALA C 1 20 ? 12.501 2.270 38.812 1.00 53.44 20 ALA C O 1
ATOM 4681 N N . GLY C 1 21 ? 13.954 1.561 37.253 1.00 55.81 21 GLY C N 1
ATOM 4682 C CA . GLY C 1 21 ? 14.049 0.229 37.804 1.00 57.06 21 GLY C CA 1
ATOM 4683 C C . GLY C 1 21 ? 13.006 -0.752 37.322 1.00 55.85 21 GLY C C 1
ATOM 4684 O O . GLY C 1 21 ? 13.074 -1.931 37.690 1.00 56.95 21 GLY C O 1
ATOM 4685 N N . PHE C 1 22 ? 12.031 -0.306 36.529 1.00 54.39 22 PHE C N 1
ATOM 4686 C CA . PHE C 1 22 ? 10.986 -1.213 36.063 1.00 53.45 22 PHE C CA 1
ATOM 4687 C C . PHE C 1 22 ? 11.575 -2.398 35.297 1.00 54.56 22 PHE C C 1
ATOM 4688 O O . PHE C 1 22 ? 11.121 -3.536 35.463 1.00 50.66 22 PHE C O 1
ATOM 4696 N N . GLU C 1 23 ? 12.518 -2.123 34.438 1.00 55.26 23 GLU C N 1
ATOM 4697 C CA . GLU C 1 23 ? 13.086 -3.147 33.618 1.00 56.62 23 GLU C CA 1
ATOM 4698 C C . GLU C 1 23 ? 13.623 -4.416 34.251 1.00 57.79 23 GLU C C 1
ATOM 4699 O O . GLU C 1 23 ? 13.429 -5.461 33.704 1.00 57.01 23 GLU C O 1
ATOM 4705 N N . ARG C 1 24 ? 14.279 -4.350 35.390 1.00 59.04 24 ARG C N 1
ATOM 4706 C CA . ARG C 1 24 ? 14.841 -5.555 35.954 1.00 61.62 24 ARG C CA 1
ATOM 4707 C C . ARG C 1 24 ? 13.902 -6.250 36.846 1.00 61.92 24 ARG C C 1
ATOM 4708 O O . ARG C 1 24 ? 14.156 -7.330 37.272 1.00 63.75 24 ARG C O 1
ATOM 4716 N N . ARG C 1 25 ? 12.766 -5.657 37.072 1.00 60.05 25 ARG C N 1
ATOM 4717 C CA . ARG C 1 25 ? 11.820 -6.220 38.043 1.00 57.45 25 ARG C CA 1
ATOM 4718 C C . ARG C 1 25 ? 10.523 -6.749 37.412 1.00 58.88 25 ARG C C 1
ATOM 4719 O O . ARG C 1 25 ? 9.788 -7.482 38.083 1.00 60.02 25 ARG C O 1
ATOM 4727 N N . PHE C 1 26 ? 10.281 -6.518 36.118 1.00 58.74 26 PHE C N 1
ATOM 4728 C CA . PHE C 1 26 ? 9.104 -7.037 35.418 1.00 52.99 26 PHE C CA 1
ATOM 4729 C C . PHE C 1 26 ? 9.510 -7.633 34.072 1.00 53.33 26 PHE C C 1
ATOM 4730 O O . PHE C 1 26 ? 10.534 -7.260 33.503 1.00 52.97 26 PHE C O 1
ATOM 4738 N N . SER C 1 27 ? 8.681 -8.536 33.538 1.00 54.44 27 SER C N 1
ATOM 4739 C CA . SER C 1 27 ? 8.998 -9.234 32.294 1.00 54.19 27 SER C CA 1
ATOM 4740 C C . SER C 1 27 ? 7.740 -9.406 31.448 1.00 53.60 27 SER C C 1
ATOM 4741 O O . SER C 1 27 ? 6.643 -9.617 31.977 1.00 50.87 27 SER C O 1
ATOM 4744 N N . ARG C 1 28 ? 7.914 -9.349 30.121 1.00 51.71 28 ARG C N 1
ATOM 4745 C CA . ARG C 1 28 ? 6.825 -9.587 29.172 1.00 50.93 28 ARG C CA 1
ATOM 4746 C C . ARG C 1 28 ? 6.723 -11.071 28.817 1.00 50.95 28 ARG C C 1
ATOM 4747 O O . ARG C 1 28 ? 7.743 -11.734 28.600 1.00 55.66 28 ARG C O 1
ATOM 4755 N N . ARG C 1 29 ? 5.497 -11.602 28.808 1.00 46.29 29 ARG C N 1
ATOM 4756 C CA . ARG C 1 29 ? 5.269 -13.019 28.536 1.00 49.72 29 ARG C CA 1
ATOM 4757 C C . ARG C 1 29 ? 3.995 -13.215 27.718 1.00 49.41 29 ARG C C 1
ATOM 4758 O O . ARG C 1 29 ? 3.158 -12.316 27.606 1.00 49.25 29 ARG C O 1
ATOM 4766 N N . TYR C 1 30 ? 3.863 -14.405 27.122 1.00 48.64 30 TYR C N 1
ATOM 4767 C CA . TYR C 1 30 ? 2.666 -14.815 26.395 1.00 47.00 30 TYR C CA 1
ATOM 4768 C C . TYR C 1 30 ? 2.081 -16.067 27.032 1.00 47.38 30 TYR C C 1
ATOM 4769 O O . TYR C 1 30 ? 2.808 -16.912 27.557 1.00 50.35 30 TYR C O 1
ATOM 4778 N N . ALA C 1 31 ? 0.760 -16.198 26.960 1.00 47.91 31 ALA C N 1
ATOM 4779 C CA . ALA C 1 31 ? 0.077 -17.402 27.414 1.00 49.29 31 ALA C CA 1
ATOM 4780 C C . ALA C 1 31 ? -0.836 -17.898 26.305 1.00 51.60 31 ALA C C 1
ATOM 4781 O O . ALA C 1 31 ? -1.772 -17.196 25.903 1.00 47.68 31 ALA C O 1
ATOM 4783 N N . GLN C 1 32 ? -0.579 -19.112 25.826 1.00 53.64 32 GLN C N 1
ATOM 4784 C CA . GLN C 1 32 ? -1.408 -19.697 24.782 1.00 54.15 32 GLN C CA 1
ATOM 4785 C C . GLN C 1 32 ? -2.624 -20.338 25.428 1.00 53.34 32 GLN C C 1
ATOM 4786 O O . GLN C 1 32 ? -2.491 -21.291 26.203 1.00 56.87 32 GLN C O 1
ATOM 4792 N N . LEU C 1 33 ? -3.805 -19.825 25.105 1.00 60.67 33 LEU C N 1
ATOM 4793 C CA . LEU C 1 33 ? -5.044 -20.440 25.537 1.00 60.24 33 LEU C CA 1
ATOM 4794 C C . LEU C 1 33 ? -5.561 -21.315 24.404 1.00 64.96 33 LEU C C 1
ATOM 4795 O O . LEU C 1 33 ? -4.846 -21.600 23.441 1.00 67.90 33 LEU C O 1
ATOM 4800 N N . ASP C 1 34 ? -6.828 -21.714 24.475 1.00 70.48 34 ASP C N 1
ATOM 4801 C CA . ASP C 1 34 ? -7.279 -22.765 23.570 1.00 76.43 34 ASP C CA 1
ATOM 4802 C C . ASP C 1 34 ? -7.269 -22.304 22.120 1.00 78.65 34 ASP C C 1
ATOM 4803 O O . ASP C 1 34 ? -7.111 -23.126 21.209 1.00 83.04 34 ASP C O 1
ATOM 4808 N N . ASP C 1 35 ? -7.399 -21.013 21.886 1.00 76.41 35 ASP C N 1
ATOM 4809 C CA . ASP C 1 35 ? -7.282 -20.483 20.534 1.00 74.95 35 ASP C CA 1
ATOM 4810 C C . ASP C 1 35 ? -6.488 -19.192 20.468 1.00 70.39 35 ASP C C 1
ATOM 4811 O O . ASP C 1 35 ? -5.777 -18.961 19.485 1.00 69.87 35 ASP C O 1
ATOM 4816 N N . VAL C 1 36 ? -6.580 -18.358 21.500 1.00 65.26 36 VAL C N 1
ATOM 4817 C CA . VAL C 1 36 ? -6.012 -17.016 21.511 1.00 58.63 36 VAL C CA 1
ATOM 4818 C C . VAL C 1 36 ? -4.769 -17.003 22.390 1.00 56.15 36 VAL C C 1
ATOM 4819 O O . VAL C 1 36 ? -4.735 -17.636 23.452 1.00 55.73 36 VAL C O 1
ATOM 4823 N N . ARG C 1 37 ? -3.736 -16.310 21.929 1.00 53.08 37 ARG C N 1
ATOM 4824 C CA . ARG C 1 37 ? -2.551 -16.059 22.735 1.00 50.38 37 ARG C CA 1
ATOM 4825 C C . ARG C 1 37 ? -2.649 -14.656 23.314 1.00 46.12 37 ARG C C 1
ATOM 4826 O O . ARG C 1 37 ? -2.920 -13.696 22.585 1.00 47.18 37 ARG C O 1
ATOM 4834 N N . LEU C 1 38 ? -2.469 -14.547 24.624 1.00 44.95 38 LEU C N 1
ATOM 4835 C CA . LEU C 1 38 ? -2.542 -13.274 25.322 1.00 44.91 38 LEU C CA 1
ATOM 4836 C C . LEU C 1 38 ? -1.159 -12.852 25.794 1.00 44.87 38 LEU C C 1
ATOM 4837 O O . LEU C 1 38 ? -0.377 -13.673 26.284 1.00 47.95 38 LEU C O 1
ATOM 4842 N N . HIS C 1 39 ? -0.888 -11.559 25.679 1.00 43.20 39 HIS C N 1
ATOM 4843 C CA . HIS C 1 39 ? 0.339 -10.940 26.146 1.00 40.86 39 HIS C CA 1
ATOM 4844 C C . HIS C 1 39 ? 0.087 -10.310 27.510 1.00 42.35 39 HIS C C 1
ATOM 4845 O O . HIS C 1 39 ? -0.990 -9.761 27.758 1.00 38.74 39 HIS C O 1
ATOM 4852 N N . TYR C 1 40 ? 1.069 -10.418 28.404 1.00 42.69 40 TYR C N 1
ATOM 4853 C CA . TYR C 1 40 ? 0.936 -9.841 29.737 1.00 43.30 40 TYR C CA 1
ATOM 4854 C C . TYR C 1 40 ? 2.313 -9.534 30.311 1.00 46.60 40 TYR C C 1
ATOM 4855 O O . TYR C 1 40 ? 3.332 -10.071 29.867 1.00 45.30 40 TYR C O 1
ATOM 4864 N N . VAL C 1 41 ? 2.329 -8.643 31.297 1.00 45.27 41 VAL C N 1
ATOM 4865 C CA . VAL C 1 41 ? 3.545 -8.256 32.003 1.00 45.71 41 VAL C CA 1
ATOM 4866 C C . VAL C 1 41 ? 3.381 -8.612 33.472 1.00 47.27 41 VAL C C 1
ATOM 4867 O O . VAL C 1 41 ? 2.325 -8.353 34.065 1.00 45.34 41 VAL C O 1
ATOM 4871 N N . THR C 1 42 ? 4.409 -9.235 34.049 1.00 46.79 42 THR C N 1
ATOM 4872 C CA . THR C 1 42 ? 4.309 -9.764 35.399 1.00 49.96 42 THR C CA 1
ATOM 4873 C C . THR C 1 42 ? 5.584 -9.473 36.182 1.00 52.23 42 THR C C 1
ATOM 4874 O O . THR C 1 42 ? 6.671 -9.331 35.615 1.00 48.97 42 THR C O 1
ATOM 4878 N N . GLY C 1 43 ? 5.418 -9.349 37.495 1.00 50.96 43 GLY C N 1
ATOM 4879 C CA . GLY C 1 43 ? 6.512 -9.114 38.418 1.00 51.75 43 GLY C CA 1
ATOM 4880 C C . GLY C 1 43 ? 6.030 -9.355 39.832 1.00 50.44 43 GLY C C 1
ATOM 4881 O O . GLY C 1 43 ? 4.865 -9.685 40.066 1.00 51.15 43 GLY C O 1
ATOM 4882 N N . GLY C 1 44 ? 6.953 -9.214 40.779 1.00 50.65 44 GLY C N 1
ATOM 4883 C CA . GLY C 1 44 ? 6.657 -9.490 42.165 1.00 51.15 44 GLY C CA 1
ATOM 4884 C C . GLY C 1 44 ? 6.933 -10.938 42.520 1.00 57.14 44 GLY C C 1
ATOM 4885 O O . GLY C 1 44 ? 7.357 -11.734 41.677 1.00 56.39 44 GLY C O 1
ATOM 4886 N N . PRO C 1 45 ? 6.684 -11.312 43.777 1.00 60.06 45 PRO C N 1
ATOM 4887 C CA . PRO C 1 45 ? 6.980 -12.686 44.211 1.00 59.89 45 PRO C CA 1
ATOM 4888 C C . PRO C 1 45 ? 6.082 -13.707 43.526 1.00 60.59 45 PRO C C 1
ATOM 4889 O O . PRO C 1 45 ? 4.874 -13.505 43.395 1.00 58.45 45 PRO C O 1
ATOM 4893 N N . ASP C 1 46 ? 6.685 -14.819 43.096 1.00 60.28 46 ASP C N 1
ATOM 4894 C CA . ASP C 1 46 ? 5.900 -15.873 42.460 1.00 63.24 46 ASP C CA 1
ATOM 4895 C C . ASP C 1 46 ? 4.874 -16.463 43.419 1.00 62.98 46 ASP C C 1
ATOM 4896 O O . ASP C 1 46 ? 3.830 -16.958 42.982 1.00 63.70 46 ASP C O 1
ATOM 4901 N N . ASP C 1 47 ? 5.142 -16.409 44.724 1.00 63.48 47 ASP C N 1
ATOM 4902 C CA . ASP C 1 47 ? 4.253 -16.989 45.724 1.00 64.17 47 ASP C CA 1
ATOM 4903 C C . ASP C 1 47 ? 3.235 -15.997 46.275 1.00 60.23 47 ASP C C 1
ATOM 4904 O O . ASP C 1 47 ? 2.360 -16.400 47.048 1.00 63.03 47 ASP C O 1
ATOM 4909 N N . GLY C 1 48 ? 3.348 -14.717 45.929 1.00 57.79 48 GLY C N 1
ATOM 4910 C CA . GLY C 1 48 ? 2.495 -13.702 46.510 1.00 59.09 48 GLY C CA 1
ATOM 4911 C C . GLY C 1 48 ? 1.071 -13.751 45.981 1.00 56.01 48 GLY C C 1
ATOM 4912 O O . GLY C 1 48 ? 0.753 -14.405 44.984 1.00 53.47 48 GLY C O 1
ATOM 4913 N N . GLU C 1 49 ? 0.192 -13.039 46.684 1.00 56.87 49 GLU C N 1
ATOM 4914 C CA . GLU C 1 49 ? -1.195 -12.911 46.242 1.00 54.86 49 GLU C CA 1
ATOM 4915 C C . GLU C 1 49 ? -1.261 -12.237 44.874 1.00 52.19 49 GLU C C 1
ATOM 4916 O O . GLU C 1 49 ? -0.641 -11.192 44.652 1.00 51.91 49 GLU C O 1
ATOM 4922 N N . MET C 1 50 ? -2.022 -12.836 43.957 1.00 52.59 50 MET C N 1
ATOM 4923 C CA . MET C 1 50 ? -2.053 -12.365 42.579 1.00 50.63 50 MET C CA 1
ATOM 4924 C C . MET C 1 50 ? -2.984 -11.170 42.432 1.00 50.90 50 MET C C 1
ATOM 4925 O O . MET C 1 50 ? -4.124 -11.192 42.908 1.00 49.51 50 MET C O 1
ATOM 4930 N N . VAL C 1 51 ? -2.481 -10.115 41.796 1.00 49.29 51 VAL C N 1
ATOM 4931 C CA . VAL C 1 51 ? -3.269 -8.937 41.446 1.00 47.72 51 VAL C CA 1
ATOM 4932 C C . VAL C 1 51 ? -3.285 -8.809 39.927 1.00 48.90 51 VAL C C 1
ATOM 4933 O O . VAL C 1 51 ? -2.229 -8.622 39.302 1.00 46.41 51 VAL C O 1
ATOM 4937 N N . VAL C 1 52 ? -4.473 -8.916 39.336 1.00 42.93 52 VAL C N 1
ATOM 4938 C CA . VAL C 1 52 ? -4.664 -8.795 37.893 1.00 43.60 52 VAL C CA 1
ATOM 4939 C C . VAL C 1 52 ? -5.154 -7.387 37.574 1.00 44.86 52 VAL C C 1
ATOM 4940 O O . VAL C 1 52 ? -6.090 -6.886 38.214 1.00 45.61 52 VAL C O 1
ATOM 4944 N N . LEU C 1 53 ? -4.520 -6.741 36.595 1.00 42.52 53 LEU C N 1
ATOM 4945 C CA . LEU C 1 53 ? -4.876 -5.388 36.177 1.00 41.84 53 LEU C CA 1
ATOM 4946 C C . LEU C 1 53 ? -5.335 -5.413 34.721 1.00 43.64 53 LEU C C 1
ATOM 4947 O O . LEU C 1 53 ? -4.621 -5.928 33.855 1.00 42.89 53 LEU C O 1
ATOM 4952 N N . LEU C 1 54 ? -6.510 -4.838 34.449 1.00 40.04 54 LEU C N 1
ATOM 4953 C CA . LEU C 1 54 ? -7.123 -4.863 33.123 1.00 38.57 54 LEU C CA 1
ATOM 4954 C C . LEU C 1 54 ? -7.326 -3.436 32.620 1.00 39.06 54 LEU C C 1
ATOM 4955 O O . LEU C 1 54 ? -8.135 -2.685 33.177 1.00 38.02 54 LEU C O 1
ATOM 4960 N N . HIS C 1 55 ? -6.623 -3.078 31.546 1.00 35.85 55 HIS C N 1
ATOM 4961 C CA . HIS C 1 55 ? -6.776 -1.773 30.907 1.00 35.41 55 HIS C CA 1
ATOM 4962 C C . HIS C 1 55 ? -8.103 -1.693 30.143 1.00 35.21 55 HIS C C 1
ATOM 4963 O O . HIS C 1 55 ? -8.859 -2.660 30.038 1.00 35.77 55 HIS C O 1
ATOM 4970 N N . GLY C 1 56 ? -8.337 -0.547 29.512 1.00 34.52 56 GLY C N 1
ATOM 4971 C CA . GLY C 1 56 ? -9.486 -0.315 28.668 1.00 35.01 56 GLY C CA 1
ATOM 4972 C C . GLY C 1 56 ? -9.071 0.187 27.295 1.00 34.05 56 GLY C C 1
ATOM 4973 O O . GLY C 1 56 ? -7.998 -0.142 26.782 1.00 35.76 56 GLY C O 1
ATOM 4974 N N . TRP C 1 57 ? -9.973 0.960 26.677 1.00 34.97 57 TRP C N 1
ATOM 4975 C CA . TRP C 1 57 ? -9.758 1.586 25.373 1.00 34.25 57 TRP C CA 1
ATOM 4976 C C . TRP C 1 57 ? -9.467 3.067 25.541 1.00 34.49 57 TRP C C 1
ATOM 4977 O O . TRP C 1 57 ? -10.197 3.748 26.270 1.00 34.56 57 TRP C O 1
ATOM 4988 N N . PRO C 1 58 ? -8.449 3.626 24.856 1.00 33.06 58 PRO C N 1
ATOM 4989 C CA . PRO C 1 58 ? -7.519 2.920 23.978 1.00 33.57 58 PRO C CA 1
ATOM 4990 C C . PRO C 1 58 ? -6.181 2.705 24.682 1.00 34.63 58 PRO C C 1
ATOM 4991 O O . PRO C 1 58 ? -5.308 3.572 24.588 1.00 34.50 58 PRO C O 1
ATOM 4995 N N . GLN C 1 59 ? -6.039 1.590 25.398 1.00 33.68 59 GLN C N 1
ATOM 4996 C CA . GLN C 1 59 ? -4.907 1.384 26.282 1.00 35.12 59 GLN C CA 1
ATOM 4997 C C . GLN C 1 59 ? -4.300 0.004 26.083 1.00 35.08 59 GLN C C 1
ATOM 4998 O O . GLN C 1 59 ? -4.815 -0.845 25.354 1.00 34.75 59 GLN C O 1
ATOM 5004 N N . THR C 1 60 ? -3.181 -0.201 26.771 1.00 36.05 60 THR C N 1
ATOM 5005 C CA . THR C 1 60 ? -2.538 -1.496 26.893 1.00 36.12 60 THR C CA 1
ATOM 5006 C C . THR C 1 60 ? -2.187 -1.690 28.360 1.00 35.33 60 THR C C 1
ATOM 5007 O O . THR C 1 60 ? -2.514 -0.838 29.187 1.00 35.48 60 THR C O 1
ATOM 5011 N N . TRP C 1 61 ? -1.483 -2.776 28.683 1.00 37.93 61 TRP C N 1
ATOM 5012 C CA . TRP C 1 61 ? -0.935 -2.950 30.028 1.00 36.57 61 TRP C CA 1
ATOM 5013 C C . TRP C 1 61 ? -0.134 -1.736 30.476 1.00 34.35 61 TRP C C 1
ATOM 5014 O O . TRP C 1 61 ? 0.018 -1.497 31.680 1.00 36.71 61 TRP C O 1
ATOM 5025 N N . TYR C 1 62 ? 0.435 -0.993 29.526 1.00 35.16 62 TYR C N 1
ATOM 5026 C CA . TYR C 1 62 ? 1.340 0.110 29.854 1.00 36.84 62 TYR C CA 1
ATOM 5027 C C . TYR C 1 62 ? 0.679 1.161 30.742 1.00 36.83 62 TYR C C 1
ATOM 5028 O O . TYR C 1 62 ? 1.381 1.952 31.384 1.00 34.38 62 TYR C O 1
ATOM 5037 N N . THR C 1 63 ? -0.657 1.187 30.799 1.00 33.93 63 THR C N 1
ATOM 5038 C CA . THR C 1 63 ? -1.329 2.190 31.611 1.00 34.00 63 THR C CA 1
ATOM 5039 C C . THR C 1 63 ? -1.099 1.973 33.104 1.00 34.15 63 THR C C 1
ATOM 5040 O O . THR C 1 63 ? -1.196 2.932 33.873 1.00 35.31 63 THR C O 1
ATOM 5044 N N . TRP C 1 64 ? -0.733 0.760 33.525 1.00 33.64 64 TRP C N 1
ATOM 5045 C CA . TRP C 1 64 ? -0.502 0.455 34.932 1.00 37.66 64 TRP C CA 1
ATOM 5046 C C . TRP C 1 64 ? 0.956 0.610 35.351 1.00 39.67 64 TRP C C 1
ATOM 5047 O O . TRP C 1 64 ? 1.317 0.184 36.452 1.00 39.86 64 TRP C O 1
ATOM 5058 N N . ARG C 1 65 ? 1.790 1.220 34.507 1.00 38.67 65 ARG C N 1
ATOM 5059 C CA . ARG C 1 65 ? 3.233 1.228 34.738 1.00 40.97 65 ARG C CA 1
ATOM 5060 C C . ARG C 1 65 ? 3.610 1.871 36.068 1.00 42.94 65 ARG C C 1
ATOM 5061 O O . ARG C 1 65 ? 4.623 1.495 36.671 1.00 40.44 65 ARG C O 1
ATOM 5069 N N . HIS C 1 66 ? 2.821 2.832 36.544 1.00 40.70 66 HIS C N 1
ATOM 5070 C CA . HIS C 1 66 ? 3.147 3.524 37.784 1.00 38.81 66 HIS C CA 1
ATOM 5071 C C . HIS C 1 66 ? 2.480 2.898 38.994 1.00 41.96 66 HIS C C 1
ATOM 5072 O O . HIS C 1 66 ? 2.700 3.364 40.118 1.00 42.03 66 HIS C O 1
ATOM 5079 N N . VAL C 1 67 ? 1.678 1.859 38.783 1.00 42.06 67 VAL C N 1
ATOM 5080 C CA . VAL C 1 67 ? 0.988 1.160 39.853 1.00 39.96 67 VAL C CA 1
ATOM 5081 C C . VAL C 1 67 ? 1.657 -0.172 40.171 1.00 41.23 67 VAL C C 1
ATOM 5082 O O . VAL C 1 67 ? 1.745 -0.565 41.335 1.00 40.80 67 VAL C O 1
ATOM 5086 N N . MET C 1 68 ? 2.136 -0.864 39.138 1.00 41.25 68 MET C N 1
ATOM 5087 C CA . MET C 1 68 ? 2.684 -2.205 39.327 1.00 43.79 68 MET C CA 1
ATOM 5088 C C . MET C 1 68 ? 3.901 -2.264 40.245 1.00 43.68 68 MET C C 1
ATOM 5089 O O . MET C 1 68 ? 3.983 -3.221 41.037 1.00 42.49 68 MET C O 1
ATOM 5094 N N . PRO C 1 69 ? 4.854 -1.321 40.215 1.00 43.89 69 PRO C N 1
ATOM 5095 C CA . PRO C 1 69 ? 5.999 -1.447 41.133 1.00 44.61 69 PRO C CA 1
ATOM 5096 C C . PRO C 1 69 ? 5.584 -1.469 42.590 1.00 47.61 69 PRO C C 1
ATOM 5097 O O . PRO C 1 69 ? 5.963 -2.394 43.325 1.00 46.58 69 PRO C O 1
ATOM 5101 N N . ALA C 1 70 ? 4.763 -0.507 43.017 1.00 46.72 70 ALA C N 1
ATOM 5102 C CA . ALA C 1 70 ? 4.391 -0.445 44.423 1.00 46.84 70 ALA C CA 1
ATOM 5103 C C . ALA C 1 70 ? 3.646 -1.702 44.842 1.00 45.77 70 ALA C C 1
ATOM 5104 O O . ALA C 1 70 ? 3.858 -2.218 45.946 1.00 48.74 70 ALA C O 1
ATOM 5106 N N . LEU C 1 71 ? 2.806 -2.240 43.955 1.00 45.99 71 LEU C N 1
ATOM 5107 C CA . LEU C 1 71 ? 2.116 -3.490 44.256 1.00 44.05 71 LEU C CA 1
ATOM 5108 C C . LEU C 1 71 ? 3.112 -4.635 44.418 1.00 47.21 71 LEU C C 1
ATOM 5109 O O . LEU C 1 71 ? 2.978 -5.464 45.327 1.00 48.33 71 LEU C O 1
ATOM 5114 N N . ALA C 1 72 ? 4.134 -4.688 43.556 1.00 46.75 72 ALA C N 1
ATOM 5115 C CA . ALA C 1 72 ? 5.098 -5.781 43.641 1.00 49.35 72 ALA C CA 1
ATOM 5116 C C . ALA C 1 72 ? 6.001 -5.638 44.860 1.00 47.24 72 ALA C C 1
ATOM 5117 O O . ALA C 1 72 ? 6.353 -6.643 45.483 1.00 48.50 72 ALA C O 1
ATOM 5119 N N . GLU C 1 73 ? 6.324 -4.400 45.250 1.00 48.89 73 GLU C N 1
ATOM 5120 C CA . GLU C 1 73 ? 7.136 -4.149 46.435 1.00 49.54 73 GLU C CA 1
ATOM 5121 C C . GLU C 1 73 ? 6.430 -4.558 47.722 1.00 52.98 73 GLU C C 1
ATOM 5122 O O . GLU C 1 73 ? 7.104 -4.805 48.726 1.00 54.90 73 GLU C O 1
ATOM 5128 N N . ASP C 1 74 ? 5.097 -4.613 47.726 1.00 51.19 74 ASP C N 1
ATOM 5129 C CA . ASP C 1 74 ? 4.341 -5.041 48.894 1.00 50.68 74 ASP C CA 1
ATOM 5130 C C . ASP C 1 74 ? 4.020 -6.528 48.862 1.00 49.47 74 ASP C C 1
ATOM 5131 O O . ASP C 1 74 ? 3.191 -6.991 49.654 1.00 53.59 74 ASP C O 1
ATOM 5136 N N . GLY C 1 75 ? 4.698 -7.291 48.009 1.00 49.64 75 GLY C N 1
ATOM 5137 C CA . GLY C 1 75 ? 4.569 -8.731 47.986 1.00 48.22 75 GLY C CA 1
ATOM 5138 C C . GLY C 1 75 ? 3.476 -9.297 47.106 1.00 50.99 75 GLY C C 1
ATOM 5139 O O . GLY C 1 75 ? 3.230 -10.510 47.168 1.00 51.68 75 GLY C O 1
ATOM 5140 N N . TYR C 1 76 ? 2.811 -8.477 46.289 1.00 48.57 76 TYR C N 1
ATOM 5141 C CA . TYR C 1 76 ? 1.787 -8.992 45.390 1.00 50.26 76 TYR C CA 1
ATOM 5142 C C . TYR C 1 76 ? 2.414 -9.491 44.095 1.00 47.77 76 TYR C C 1
ATOM 5143 O O . TYR C 1 76 ? 3.410 -8.950 43.617 1.00 46.05 76 TYR C O 1
ATOM 5152 N N . ARG C 1 77 ? 1.806 -10.527 43.524 1.00 50.29 77 ARG C N 1
ATOM 5153 C CA . ARG C 1 77 ? 2.204 -11.056 42.221 1.00 49.07 77 ARG C CA 1
ATOM 5154 C C . ARG C 1 77 ? 1.401 -10.308 41.159 1.00 47.92 77 ARG C C 1
ATOM 5155 O O . ARG C 1 77 ? 0.219 -10.589 40.949 1.00 48.47 77 ARG C O 1
ATOM 5163 N N . VAL C 1 78 ? 2.041 -9.340 40.501 1.00 46.12 78 VAL C N 1
ATOM 5164 C CA . VAL C 1 78 ? 1.352 -8.442 39.576 1.00 45.88 78 VAL C CA 1
ATOM 5165 C C . VAL C 1 78 ? 1.255 -9.079 38.193 1.00 47.77 78 VAL C C 1
ATOM 5166 O O . VAL C 1 78 ? 2.252 -9.560 37.642 1.00 48.20 78 VAL C O 1
ATOM 5170 N N . VAL C 1 79 ? 0.049 -9.067 37.626 1.00 43.94 79 VAL C N 1
ATOM 5171 C CA . VAL C 1 79 ? -0.221 -9.565 36.277 1.00 43.69 79 VAL C CA 1
ATOM 5172 C C . VAL C 1 79 ? -1.058 -8.495 35.578 1.00 44.80 79 VAL C C 1
ATOM 5173 O O . VAL C 1 79 ? -2.263 -8.391 35.824 1.00 39.97 79 VAL C O 1
ATOM 5177 N N . ALA C 1 80 ? -0.425 -7.712 34.703 1.00 37.97 80 ALA C N 1
ATOM 5178 C CA . ALA C 1 80 ? -1.115 -6.711 33.894 1.00 40.96 80 ALA C CA 1
ATOM 5179 C C . ALA C 1 80 ? -1.281 -7.263 32.478 1.00 44.31 80 ALA C C 1
ATOM 5180 O O . ALA C 1 80 ? -0.285 -7.567 31.808 1.00 38.40 80 ALA C O 1
ATOM 5182 N N . VAL C 1 81 ? -2.537 -7.437 32.041 1.00 40.70 81 VAL C N 1
ATOM 5183 C CA . VAL C 1 81 ? -2.852 -8.189 30.826 1.00 39.78 81 VAL C CA 1
ATOM 5184 C C . VAL C 1 81 ? -3.264 -7.241 29.705 1.00 39.75 81 VAL C C 1
ATOM 5185 O O . VAL C 1 81 ? -3.996 -6.270 29.932 1.00 40.81 81 VAL C O 1
ATOM 5189 N N . ASP C 1 82 ? -2.757 -7.501 28.500 1.00 38.89 82 ASP C N 1
ATOM 5190 C CA . ASP C 1 82 ? -3.394 -7.017 27.277 1.00 37.59 82 ASP C CA 1
ATOM 5191 C C . ASP C 1 82 ? -4.537 -7.976 26.970 1.00 39.21 82 ASP C C 1
ATOM 5192 O O . ASP C 1 82 ? -4.286 -9.139 26.635 1.00 37.30 82 ASP C O 1
ATOM 5197 N N . TYR C 1 83 ? -5.791 -7.535 27.122 1.00 35.84 83 TYR C N 1
ATOM 5198 C CA . TYR C 1 83 ? -6.861 -8.493 26.863 1.00 38.80 83 TYR C CA 1
ATOM 5199 C C . TYR C 1 83 ? -6.961 -8.778 25.360 1.00 39.40 83 TYR C C 1
ATOM 5200 O O . TYR C 1 83 ? -6.282 -8.159 24.538 1.00 35.00 83 TYR C O 1
ATOM 5209 N N . ARG C 1 84 ? -7.828 -9.737 25.022 1.00 39.47 84 ARG C N 1
ATOM 5210 C CA . ARG C 1 84 ? -8.033 -10.198 23.650 1.00 38.08 84 ARG C CA 1
ATOM 5211 C C . ARG C 1 84 ? -8.209 -9.033 22.689 1.00 40.55 84 ARG C C 1
ATOM 5212 O O . ARG C 1 84 ? -9.091 -8.187 22.873 1.00 37.40 84 ARG C O 1
ATOM 5220 N N . GLY C 1 85 ? -7.350 -8.981 21.670 1.00 36.87 85 GLY C N 1
ATOM 5221 C CA . GLY C 1 85 ? -7.428 -7.960 20.648 1.00 38.90 85 GLY C CA 1
ATOM 5222 C C . GLY C 1 85 ? -6.577 -6.727 20.903 1.00 37.32 85 GLY C C 1
ATOM 5223 O O . GLY C 1 85 ? -6.373 -5.927 19.977 1.00 35.90 85 GLY C O 1
ATOM 5224 N N . ALA C 1 86 ? -6.045 -6.562 22.108 1.00 35.07 86 ALA C N 1
ATOM 5225 C CA . ALA C 1 86 ? -5.340 -5.349 22.484 1.00 36.52 86 ALA C CA 1
ATOM 5226 C C . ALA C 1 86 ? -3.840 -5.604 22.613 1.00 35.33 86 ALA C C 1
ATOM 5227 O O . ALA C 1 86 ? -3.393 -6.725 22.872 1.00 35.90 86 ALA C O 1
ATOM 5229 N N . GLY C 1 87 ? -3.067 -4.541 22.422 1.00 33.73 87 GLY C N 1
ATOM 5230 C CA . GLY C 1 87 ? -1.631 -4.628 22.664 1.00 37.04 87 GLY C CA 1
ATOM 5231 C C . GLY C 1 87 ? -0.972 -5.676 21.789 1.00 37.38 87 GLY C C 1
ATOM 5232 O O . GLY C 1 87 ? -1.164 -5.719 20.570 1.00 37.07 87 GLY C O 1
ATOM 5233 N N . GLU C 1 88 ? -0.165 -6.524 22.414 1.00 38.30 88 GLU C N 1
ATOM 5234 C CA . GLU C 1 88 ? 0.517 -7.604 21.721 1.00 39.55 88 GLU C CA 1
ATOM 5235 C C . GLU C 1 88 ? -0.277 -8.907 21.733 1.00 37.95 88 GLU C C 1
ATOM 5236 O O . GLU C 1 88 ? 0.220 -9.929 21.254 1.00 39.04 88 GLU C O 1
ATOM 5242 N N . SER C 1 89 ? -1.505 -8.898 22.232 1.00 37.13 89 SER C N 1
ATOM 5243 C CA . SER C 1 89 ? -2.262 -10.137 22.195 1.00 39.36 89 SER C CA 1
ATOM 5244 C C . SER C 1 89 ? -2.851 -10.358 20.801 1.00 38.18 89 SER C C 1
ATOM 5245 O O . SER C 1 89 ? -2.918 -9.446 19.970 1.00 39.83 89 SER C O 1
ATOM 5248 N N . ASP C 1 90 ? -3.264 -11.595 20.547 1.00 39.18 90 ASP C N 1
ATOM 5249 C CA . ASP C 1 90 ? -3.857 -11.943 19.262 1.00 42.46 90 ASP C CA 1
ATOM 5250 C C . ASP C 1 90 ? -5.126 -11.130 19.013 1.00 43.46 90 ASP C C 1
ATOM 5251 O O . ASP C 1 90 ? -5.758 -10.614 19.939 1.00 41.08 90 ASP C O 1
ATOM 5256 N N . LYS C 1 91 ? -5.507 -11.038 17.734 1.00 40.56 91 LYS C N 1
ATOM 5257 C CA . LYS C 1 91 ? -6.693 -10.301 17.304 1.00 40.43 91 LYS C CA 1
ATOM 5258 C C . LYS C 1 91 ? -7.622 -11.267 16.566 1.00 38.43 91 LYS C C 1
ATOM 5259 O O . LYS C 1 91 ? -7.740 -11.216 15.335 1.00 38.81 91 LYS C O 1
ATOM 5265 N N . PRO C 1 92 ? -8.301 -12.144 17.295 1.00 40.12 92 PRO C N 1
ATOM 5266 C CA . PRO C 1 92 ? -9.159 -13.128 16.621 1.00 42.29 92 PRO C CA 1
ATOM 5267 C C . PRO C 1 92 ? -10.397 -12.515 15.987 1.00 39.56 92 PRO C C 1
ATOM 5268 O O . PRO C 1 92 ? -10.665 -11.317 16.117 1.00 37.01 92 PRO C O 1
ATOM 5272 N N . LEU C 1 93 ? -11.153 -13.352 15.281 1.00 40.47 93 LEU C N 1
ATOM 5273 C CA . LEU C 1 93 ? -12.345 -12.880 14.586 1.00 44.25 93 LEU C CA 1
ATOM 5274 C C . LEU C 1 93 ? -13.413 -12.403 15.566 1.00 40.12 93 LEU C C 1
ATOM 5275 O O . LEU C 1 93 ? -14.028 -11.356 15.353 1.00 38.56 93 LEU C O 1
ATOM 5280 N N . GLY C 1 94 ? -13.643 -13.147 16.641 1.00 42.56 94 GLY C N 1
ATOM 5281 C CA . GLY C 1 94 ? -14.716 -12.809 17.556 1.00 40.66 94 GLY C CA 1
ATOM 5282 C C . GLY C 1 94 ? -14.368 -12.975 19.021 1.00 43.54 94 GLY C C 1
ATOM 5283 O O . GLY C 1 94 ? -13.194 -12.931 19.403 1.00 42.13 94 GLY C O 1
ATOM 5284 N N . GLY C 1 95 ? -15.393 -13.122 19.859 1.00 44.68 95 GLY C N 1
ATOM 5285 C CA . GLY C 1 95 ? -15.189 -13.286 21.285 1.00 39.85 95 GLY C CA 1
ATOM 5286 C C . GLY C 1 95 ? -14.965 -12.000 22.044 1.00 41.64 95 GLY C C 1
ATOM 5287 O O . GLY C 1 95 ? -14.349 -12.021 23.117 1.00 41.77 95 GLY C O 1
ATOM 5288 N N . TYR C 1 96 ? -15.470 -10.878 21.535 1.00 40.15 96 TYR C N 1
ATOM 5289 C CA . TYR C 1 96 ? -15.242 -9.569 22.130 1.00 41.63 96 TYR C CA 1
ATOM 5290 C C . TYR C 1 96 ? -16.396 -9.109 23.014 1.00 43.90 96 TYR C C 1
ATOM 5291 O O . TYR C 1 96 ? -16.384 -7.964 23.485 1.00 42.79 96 TYR C O 1
ATOM 5300 N N . ASP C 1 97 ? -17.395 -9.962 23.237 1.00 42.26 97 ASP C N 1
ATOM 5301 C CA . ASP C 1 97 ? -18.340 -9.718 24.319 1.00 42.80 97 ASP C CA 1
ATOM 5302 C C . ASP C 1 97 ? -17.599 -9.849 25.643 1.00 42.33 97 ASP C C 1
ATOM 5303 O O . ASP C 1 97 ? -16.696 -10.679 25.782 1.00 40.43 97 ASP C O 1
ATOM 5308 N N . LYS C 1 98 ? -17.966 -9.012 26.615 1.00 40.52 98 LYS C N 1
ATOM 5309 C CA . LYS C 1 98 ? -17.128 -8.896 27.804 1.00 41.67 98 LYS C CA 1
ATOM 5310 C C . LYS C 1 98 ? -17.132 -10.172 28.639 1.00 42.78 98 LYS C C 1
ATOM 5311 O O . LYS C 1 98 ? -16.097 -10.526 29.220 1.00 37.52 98 LYS C O 1
ATOM 5317 N N . ALA C 1 99 ? -18.252 -10.905 28.655 1.00 41.76 99 ALA C N 1
ATOM 5318 C CA . ALA C 1 99 ? -18.315 -12.156 29.412 1.00 43.91 99 ALA C CA 1
ATOM 5319 C C . ALA C 1 99 ? -17.315 -13.178 28.878 1.00 43.17 99 ALA C C 1
ATOM 5320 O O . ALA C 1 99 ? -16.604 -13.834 29.651 1.00 42.50 99 ALA C O 1
ATOM 5322 N N . SER C 1 100 ? -17.242 -13.326 27.554 1.00 41.75 100 SER C N 1
ATOM 5323 C CA . SER C 1 100 ? -16.291 -14.269 26.982 1.00 43.08 100 SER C CA 1
ATOM 5324 C C . SER C 1 100 ? -14.858 -13.807 27.214 1.00 44.31 100 SER C C 1
ATOM 5325 O O . SER C 1 100 ? -13.966 -14.640 27.436 1.00 44.06 100 SER C O 1
ATOM 5328 N N . MET C 1 101 ? -14.626 -12.487 27.188 1.00 43.51 101 MET C N 1
ATOM 5329 C CA . MET C 1 101 ? -13.295 -11.955 27.468 1.00 43.26 101 MET C CA 1
ATOM 5330 C C . MET C 1 101 ? -12.877 -12.207 28.911 1.00 45.04 101 MET C C 1
ATOM 5331 O O . MET C 1 101 ? -11.685 -12.392 29.185 1.00 45.21 101 MET C O 1
ATOM 5336 N N . ALA C 1 102 ? -13.829 -12.211 29.849 1.00 44.24 102 ALA C N 1
ATOM 5337 C CA . ALA C 1 102 ? -13.493 -12.623 31.209 1.00 46.10 102 ALA C CA 1
ATOM 5338 C C . ALA C 1 102 ? -13.012 -14.067 31.228 1.00 45.86 102 ALA C C 1
ATOM 5339 O O . ALA C 1 102 ? -12.068 -14.407 31.951 1.00 45.26 102 ALA C O 1
ATOM 5341 N N . GLY C 1 103 ? -13.630 -14.921 30.409 1.00 45.85 103 GLY C N 1
ATOM 5342 C CA . GLY C 1 103 ? -13.180 -16.299 30.319 1.00 46.48 103 GLY C CA 1
ATOM 5343 C C . GLY C 1 103 ? -11.735 -16.400 29.872 1.00 44.94 103 GLY C C 1
ATOM 5344 O O . GLY C 1 103 ? -10.996 -17.276 30.331 1.00 47.23 103 GLY C O 1
ATOM 5345 N N . ASP C 1 104 ? -11.310 -15.502 28.978 1.00 44.43 104 ASP C N 1
ATOM 5346 C CA . ASP C 1 104 ? -9.898 -15.455 28.603 1.00 45.51 104 ASP C CA 1
ATOM 5347 C C . ASP C 1 104 ? -9.021 -15.166 29.816 1.00 46.33 104 ASP C C 1
ATOM 5348 O O . ASP C 1 104 ? -8.017 -15.851 30.052 1.00 47.08 104 ASP C O 1
ATOM 5353 N N . ILE C 1 105 ? -9.396 -14.156 30.608 1.00 44.62 105 ILE C N 1
ATOM 5354 C CA . ILE C 1 105 ? -8.567 -13.757 31.743 1.00 46.14 105 ILE C CA 1
ATOM 5355 C C . ILE C 1 105 ? -8.511 -14.868 32.777 1.00 47.72 105 ILE C C 1
ATOM 5356 O O . ILE C 1 105 ? -7.466 -15.117 33.392 1.00 49.80 105 ILE C O 1
ATOM 5361 N N . ARG C 1 106 ? -9.624 -15.569 32.967 1.00 47.15 106 ARG C N 1
ATOM 5362 C CA . ARG C 1 106 ? -9.654 -16.667 33.924 1.00 50.02 106 ARG C CA 1
ATOM 5363 C C . ARG C 1 106 ? -8.733 -17.807 33.496 1.00 50.57 106 ARG C C 1
ATOM 5364 O O . ARG C 1 106 ? -8.019 -18.378 34.327 1.00 53.00 106 ARG C O 1
ATOM 5372 N N . ALA C 1 107 ? -8.740 -18.151 32.202 1.00 51.00 107 ALA C N 1
ATOM 5373 C CA . ALA C 1 107 ? -7.879 -19.218 31.704 1.00 49.21 107 ALA C CA 1
ATOM 5374 C C . ALA C 1 107 ? -6.405 -18.885 31.886 1.00 52.06 107 ALA C C 1
ATOM 5375 O O . ALA C 1 107 ? -5.597 -19.784 32.144 1.00 53.25 107 ALA C O 1
ATOM 5377 N N . LEU C 1 108 ? -6.035 -17.607 31.755 1.00 49.38 108 LEU C N 1
ATOM 5378 C CA . LEU C 1 108 ? -4.646 -17.219 31.982 1.00 48.72 108 LEU C CA 1
ATOM 5379 C C . LEU C 1 108 ? -4.284 -17.300 33.459 1.00 49.24 108 LEU C C 1
ATOM 5380 O O . LEU C 1 108 ? -3.179 -17.730 33.807 1.00 48.72 108 LEU C O 1
ATOM 5385 N N . VAL C 1 109 ? -5.216 -16.935 34.343 1.00 50.20 109 VAL C N 1
ATOM 5386 C CA . VAL C 1 109 ? -4.964 -17.028 35.778 1.00 50.55 109 VAL C CA 1
ATOM 5387 C C . VAL C 1 109 ? -4.757 -18.480 36.200 1.00 52.65 109 VAL C C 1
ATOM 5388 O O . VAL C 1 109 ? -3.835 -18.791 36.965 1.00 52.70 109 VAL C O 1
ATOM 5392 N N . HIS C 1 110 ? -5.587 -19.394 35.686 1.00 51.31 110 HIS C N 1
ATOM 5393 C CA . HIS C 1 110 ? -5.419 -20.810 35.997 1.00 52.34 110 HIS C CA 1
ATOM 5394 C C . HIS C 1 110 ? -4.129 -21.370 35.411 1.00 56.49 110 HIS C C 1
ATOM 5395 O O . HIS C 1 110 ? -3.481 -22.213 36.039 1.00 55.59 110 HIS C O 1
ATOM 5402 N N . GLN C 1 111 ? -3.735 -20.910 34.221 1.00 55.00 111 GLN C N 1
ATOM 5403 C CA . GLN C 1 111 ? -2.500 -21.391 33.623 1.00 53.78 111 GLN C CA 1
ATOM 5404 C C . GLN C 1 111 ? -1.288 -20.933 34.413 1.00 55.59 111 GLN C C 1
ATOM 5405 O O . GLN C 1 111 ? -0.257 -21.616 34.404 1.00 56.53 111 GLN C O 1
ATOM 5411 N N . LEU C 1 112 ? -1.413 -19.823 35.139 1.00 56.93 112 LEU C N 1
ATOM 5412 C CA . LEU C 1 112 ? -0.344 -19.290 35.966 1.00 53.96 112 LEU C CA 1
ATOM 5413 C C . LEU C 1 112 ? -0.347 -19.872 37.370 1.00 55.01 112 LEU C C 1
ATOM 5414 O O . LEU C 1 112 ? 0.443 -19.430 38.212 1.00 56.86 112 LEU C O 1
ATOM 5419 N N . GLY C 1 113 ? -1.197 -20.864 37.630 1.00 56.65 113 GLY C N 1
ATOM 5420 C CA . GLY C 1 113 ? -1.204 -21.555 38.897 1.00 57.21 113 GLY C CA 1
ATOM 5421 C C . GLY C 1 113 ? -2.083 -20.955 39.969 1.00 58.55 113 GLY C C 1
ATOM 5422 O O . GLY C 1 113 ? -2.088 -21.470 41.093 1.00 63.83 113 GLY C O 1
ATOM 5423 N N . ALA C 1 114 ? -2.806 -19.877 39.679 1.00 56.38 114 ALA C N 1
ATOM 5424 C CA . ALA C 1 114 ? -3.647 -19.228 40.673 1.00 54.40 114 ALA C CA 1
ATOM 5425 C C . ALA C 1 114 ? -5.115 -19.614 40.516 1.00 57.90 114 ALA C C 1
ATOM 5426 O O . ALA C 1 114 ? -5.560 -20.076 39.461 1.00 56.47 114 ALA C O 1
ATOM 5428 N N . THR C 1 115 ? -5.872 -19.392 41.595 1.00 55.93 115 THR C N 1
ATOM 5429 C CA . THR C 1 115 ? -7.323 -19.570 41.622 1.00 58.96 115 THR C CA 1
ATOM 5430 C C . THR C 1 115 ? -8.060 -18.445 42.334 1.00 58.68 115 THR C C 1
ATOM 5431 O O . THR C 1 115 ? -9.241 -18.228 42.044 1.00 63.21 115 THR C O 1
ATOM 5435 N N . ARG C 1 116 ? -7.439 -17.760 43.283 1.00 57.19 116 ARG C N 1
ATOM 5436 C CA . ARG C 1 116 ? -8.023 -16.604 43.942 1.00 55.48 116 ARG C CA 1
ATOM 5437 C C . ARG C 1 116 ? -7.182 -15.389 43.588 1.00 53.89 116 ARG C C 1
ATOM 5438 O O . ARG C 1 116 ? -5.947 -15.455 43.628 1.00 54.45 116 ARG C O 1
ATOM 5446 N N . ILE C 1 117 ? -7.841 -14.285 43.227 1.00 51.50 117 ILE C N 1
ATOM 5447 C CA . ILE C 1 117 ? -7.141 -13.125 42.689 1.00 50.53 117 ILE C CA 1
ATOM 5448 C C . ILE C 1 117 ? -7.808 -11.848 43.172 1.00 49.63 117 ILE C C 1
ATOM 5449 O O . ILE C 1 117 ? -9.011 -11.811 43.443 1.00 47.88 117 ILE C O 1
ATOM 5454 N N . HIS C 1 118 ? -7.000 -10.800 43.302 1.00 48.23 118 HIS C N 1
ATOM 5455 C CA . HIS C 1 118 ? -7.519 -9.445 43.338 1.00 48.54 118 HIS C CA 1
ATOM 5456 C C . HIS C 1 118 ? -7.600 -8.938 41.900 1.00 48.08 118 HIS C C 1
ATOM 5457 O O . HIS C 1 118 ? -6.722 -9.228 41.082 1.00 44.65 118 HIS C O 1
ATOM 5464 N N . LEU C 1 119 ? -8.650 -8.173 41.597 1.00 44.58 119 LEU C N 1
ATOM 5465 C CA . LEU C 1 119 ? -8.981 -7.809 40.222 1.00 44.16 119 LEU C CA 1
ATOM 5466 C C . LEU C 1 119 ? -9.208 -6.306 40.146 1.00 44.66 119 LEU C C 1
ATOM 5467 O O . LEU C 1 119 ? -10.041 -5.759 40.882 1.00 42.61 119 LEU C O 1
ATOM 5472 N N . VAL C 1 120 ? -8.469 -5.639 39.260 1.00 41.10 120 VAL C N 1
ATOM 5473 C CA . VAL C 1 120 ? -8.601 -4.204 39.037 1.00 41.06 120 VAL C CA 1
ATOM 5474 C C . VAL C 1 120 ? -8.840 -3.963 37.553 1.00 41.12 120 VAL C C 1
ATOM 5475 O O . VAL C 1 120 ? -8.078 -4.448 36.710 1.00 40.74 120 VAL C O 1
ATOM 5479 N N . GLY C 1 121 ? -9.867 -3.191 37.233 1.00 38.55 121 GLY C N 1
ATOM 5480 C CA . GLY C 1 121 ? -10.181 -2.896 35.849 1.00 37.62 121 GLY C CA 1
ATOM 5481 C C . GLY C 1 121 ? -10.636 -1.463 35.688 1.00 40.63 121 GLY C C 1
ATOM 5482 O O . GLY C 1 121 ? -11.145 -0.839 36.623 1.00 37.43 121 GLY C O 1
ATOM 5483 N N . ARG C 1 122 ? -10.433 -0.942 34.477 1.00 37.77 122 ARG C N 1
ATOM 5484 C CA . ARG C 1 122 ? -10.920 0.371 34.087 1.00 36.23 122 ARG C CA 1
ATOM 5485 C C . ARG C 1 122 ? -11.400 0.308 32.643 1.00 38.55 122 ARG C C 1
ATOM 5486 O O . ARG C 1 122 ? -10.991 -0.564 31.866 1.00 36.55 122 ARG C O 1
ATOM 5494 N N . SER C 1 123 ? -12.298 1.238 32.303 1.00 38.87 123 SER C N 1
ATOM 5495 C CA . SER C 1 123 ? -12.889 1.360 30.966 1.00 38.75 123 SER C CA 1
ATOM 5496 C C . SER C 1 123 ? -13.397 -0.014 30.528 1.00 37.22 123 SER C C 1
ATOM 5497 O O . SER C 1 123 ? -14.083 -0.678 31.311 1.00 35.71 123 SER C O 1
ATOM 5500 N N . ILE C 1 124 ? -13.040 -0.491 29.336 1.00 37.10 124 ILE C N 1
ATOM 5501 C CA . ILE C 1 124 ? -13.501 -1.797 28.881 1.00 35.61 124 ILE C CA 1
ATOM 5502 C C . ILE C 1 124 ? -13.096 -2.877 29.873 1.00 37.26 124 ILE C C 1
ATOM 5503 O O . ILE C 1 124 ? -13.852 -3.825 30.125 1.00 36.42 124 ILE C O 1
ATOM 5508 N N . GLY C 1 125 ? -11.913 -2.725 30.483 1.00 37.93 125 GLY C N 1
ATOM 5509 C CA . GLY C 1 125 ? -11.415 -3.737 31.398 1.00 35.99 125 GLY C CA 1
ATOM 5510 C C . GLY C 1 125 ? -12.265 -3.901 32.643 1.00 35.93 125 GLY C C 1
ATOM 5511 O O . GLY C 1 125 ? -12.293 -4.981 33.235 1.00 38.54 125 GLY C O 1
ATOM 5512 N N . VAL C 1 126 ? -12.945 -2.837 33.077 1.00 36.47 126 VAL C N 1
ATOM 5513 C CA . VAL C 1 126 ? -13.831 -2.966 34.227 1.00 38.68 126 VAL C CA 1
ATOM 5514 C C . VAL C 1 126 ? -15.125 -3.690 33.865 1.00 39.24 126 VAL C C 1
ATOM 5515 O O . VAL C 1 126 ? -15.781 -4.261 34.746 1.00 40.68 126 VAL C O 1
ATOM 5519 N N . MET C 1 127 ? -15.520 -3.681 32.589 1.00 37.94 127 MET C N 1
ATOM 5520 C CA . MET C 1 127 ? -16.639 -4.514 32.163 1.00 37.96 127 MET C CA 1
ATOM 5521 C C . MET C 1 127 ? -16.224 -5.977 32.125 1.00 39.40 127 MET C C 1
ATOM 5522 O O . MET C 1 127 ? -16.989 -6.859 32.532 1.00 37.24 127 MET C O 1
ATOM 5527 N N . VAL C 1 128 ? -15.018 -6.249 31.616 1.00 36.64 128 VAL C N 1
ATOM 5528 C CA . VAL C 1 128 ? -14.460 -7.596 31.691 1.00 35.88 128 VAL C CA 1
ATOM 5529 C C . VAL C 1 128 ? -14.336 -8.035 33.139 1.00 37.02 128 VAL C C 1
ATOM 5530 O O . VAL C 1 128 ? -14.692 -9.164 33.493 1.00 38.69 128 VAL C O 1
ATOM 5534 N N . ALA C 1 129 ? -13.827 -7.151 33.999 1.00 35.87 129 ALA C N 1
ATOM 5535 C CA . ALA C 1 129 ? -13.630 -7.513 35.398 1.00 37.79 129 ALA C CA 1
ATOM 5536 C C . ALA C 1 129 ? -14.955 -7.817 36.082 1.00 39.29 129 ALA C C 1
ATOM 5537 O O . ALA C 1 129 ? -15.060 -8.783 36.845 1.00 37.54 129 ALA C O 1
ATOM 5539 N N . TYR C 1 130 ? -15.992 -7.029 35.792 1.00 39.03 130 TYR C N 1
ATOM 5540 C CA . TYR C 1 130 ? -17.285 -7.316 36.399 1.00 40.87 130 TYR C CA 1
ATOM 5541 C C . TYR C 1 130 ? -17.801 -8.668 35.938 1.00 42.30 130 TYR C C 1
ATOM 5542 O O . TYR C 1 130 ? -18.259 -9.474 36.757 1.00 44.66 130 TYR C O 1
ATOM 5551 N N . ALA C 1 131 ? -17.689 -8.953 34.636 1.00 39.74 131 ALA C N 1
ATOM 5552 C CA . ALA C 1 131 ? -18.145 -10.237 34.117 1.00 41.80 131 ALA C CA 1
ATOM 5553 C C . ALA C 1 131 ? -17.366 -11.395 34.720 1.00 45.71 131 ALA C C 1
ATOM 5554 O O . ALA C 1 131 ? -17.917 -12.490 34.888 1.00 47.45 131 ALA C O 1
ATOM 5556 N N . TYR C 1 132 ? -16.091 -11.177 35.052 1.00 43.80 132 TYR C N 1
ATOM 5557 C CA . TYR C 1 132 ? -15.322 -12.195 35.759 1.00 44.45 132 TYR C CA 1
ATOM 5558 C C . TYR C 1 132 ? -15.911 -12.453 37.145 1.00 47.13 132 TYR C C 1
ATOM 5559 O O . TYR C 1 132 ? -16.124 -13.606 37.535 1.00 49.22 132 TYR C O 1
ATOM 5568 N N . ALA C 1 133 ? -16.185 -11.389 37.905 1.00 44.58 133 ALA C N 1
ATOM 5569 C CA . ALA C 1 133 ? -16.727 -11.563 39.250 1.00 46.56 133 ALA C CA 1
ATOM 5570 C C . ALA C 1 133 ? -18.148 -12.120 39.234 1.00 49.49 133 ALA C C 1
ATOM 5571 O O . ALA C 1 133 ? -18.515 -12.894 40.124 1.00 46.67 133 ALA C O 1
ATOM 5573 N N . ALA C 1 134 ? -18.952 -11.767 38.228 1.00 47.28 134 ALA C N 1
ATOM 5574 C CA . ALA C 1 134 ? -20.328 -12.258 38.182 1.00 51.05 134 ALA C CA 1
ATOM 5575 C C . ALA C 1 134 ? -20.374 -13.741 37.833 1.00 52.05 134 ALA C C 1
ATOM 5576 O O . ALA C 1 134 ? -21.237 -14.473 38.330 1.00 54.19 134 ALA C O 1
ATOM 5578 N N . GLN C 1 135 ? -19.465 -14.198 36.969 1.00 50.99 135 GLN C N 1
ATOM 5579 C CA . GLN C 1 135 ? -19.491 -15.586 36.528 1.00 53.68 135 GLN C CA 1
ATOM 5580 C C . GLN C 1 135 ? -18.770 -16.522 37.485 1.00 55.76 135 GLN C C 1
ATOM 5581 O O . GLN C 1 135 ? -19.181 -17.678 37.631 1.00 60.72 135 GLN C O 1
ATOM 5587 N N . TRP C 1 136 ? -17.698 -16.061 38.128 1.00 52.83 136 TRP C N 1
ATOM 5588 C CA . TRP C 1 136 ? -16.907 -16.889 39.041 1.00 55.33 136 TRP C CA 1
ATOM 5589 C C . TRP C 1 136 ? -16.577 -16.090 40.292 1.00 55.61 136 TRP C C 1
ATOM 5590 O O . TRP C 1 136 ? -15.412 -15.770 40.557 1.00 55.46 136 TRP C O 1
ATOM 5601 N N . PRO C 1 137 ? -17.583 -15.787 41.112 1.00 54.56 137 PRO C N 1
ATOM 5602 C CA . PRO C 1 137 ? -17.349 -14.881 42.252 1.00 55.77 137 PRO C CA 1
ATOM 5603 C C . PRO C 1 137 ? -16.352 -15.396 43.274 1.00 56.11 137 PRO C C 1
ATOM 5604 O O . PRO C 1 137 ? -15.618 -14.596 43.866 1.00 56.71 137 PRO C O 1
ATOM 5608 N N . THR C 1 138 ? -16.307 -16.705 43.505 1.00 57.85 138 THR C N 1
ATOM 5609 C CA . THR C 1 138 ? -15.399 -17.253 44.507 1.00 57.32 138 THR C CA 1
ATOM 5610 C C . THR C 1 138 ? -13.944 -17.015 44.146 1.00 59.79 138 THR C C 1
ATOM 5611 O O . THR C 1 138 ? -13.084 -16.976 45.033 1.00 58.40 138 THR C O 1
ATOM 5615 N N . GLU C 1 139 ? -13.639 -16.881 42.857 1.00 58.86 139 GLU C N 1
ATOM 5616 C CA . GLU C 1 139 ? -12.254 -16.708 42.448 1.00 56.06 139 GLU C CA 1
ATOM 5617 C C . GLU C 1 139 ? -11.807 -15.256 42.566 1.00 56.57 139 GLU C C 1
ATOM 5618 O O . GLU C 1 139 ? -10.606 -14.983 42.457 1.00 53.34 139 GLU C O 1
ATOM 5624 N N . ILE C 1 140 ? -12.729 -14.330 42.833 1.00 52.65 140 ILE C N 1
ATOM 5625 C CA . ILE C 1 140 ? -12.405 -12.916 42.981 1.00 51.49 140 ILE C CA 1
ATOM 5626 C C . ILE C 1 140 ? -12.454 -12.589 44.470 1.00 50.69 140 ILE C C 1
ATOM 5627 O O . ILE C 1 140 ? -13.534 -12.507 45.067 1.00 53.39 140 ILE C O 1
ATOM 5632 N N . VAL C 1 141 ? -11.279 -12.394 45.065 1.00 49.45 141 VAL C N 1
ATOM 5633 C CA . VAL C 1 141 ? -11.191 -12.018 46.472 1.00 47.43 141 VAL C CA 1
ATOM 5634 C C . VAL C 1 141 ? -11.717 -10.604 46.675 1.00 48.00 141 VAL C C 1
ATOM 5635 O O . VAL C 1 141 ? -12.537 -10.348 47.564 1.00 48.80 141 VAL C O 1
ATOM 5639 N N . LYS C 1 142 ? -11.200 -9.657 45.894 1.00 45.15 142 LYS C N 1
ATOM 5640 C CA . LYS C 1 142 ? -11.596 -8.260 45.954 1.00 45.97 142 LYS C CA 1
ATOM 5641 C C . LYS C 1 142 ? -11.651 -7.712 44.536 1.00 45.59 142 LYS C C 1
ATOM 5642 O O . LYS C 1 142 ? -10.939 -8.185 43.645 1.00 43.72 142 LYS C O 1
ATOM 5648 N N . LEU C 1 143 ? -12.515 -6.720 44.325 1.00 44.41 143 LEU C N 1
ATOM 5649 C CA . LEU C 1 143 ? -12.725 -6.164 42.995 1.00 43.14 143 LEU C CA 1
ATOM 5650 C C . LEU C 1 143 ? -12.675 -4.648 43.069 1.00 43.90 143 LEU C C 1
ATOM 5651 O O . LEU C 1 143 ? -13.396 -4.038 43.867 1.00 43.91 143 LEU C O 1
ATOM 5656 N N . ALA C 1 144 ? -11.841 -4.045 42.228 1.00 38.75 144 ALA C N 1
ATOM 5657 C CA . ALA C 1 144 ? -11.703 -2.598 42.145 1.00 38.31 144 ALA C CA 1
ATOM 5658 C C . ALA C 1 144 ? -12.182 -2.134 40.778 1.00 38.46 144 ALA C C 1
ATOM 5659 O O . ALA C 1 144 ? -11.750 -2.664 39.749 1.00 39.25 144 ALA C O 1
ATOM 5661 N N . MET C 1 145 ? -13.074 -1.151 40.775 1.00 36.74 145 MET C N 1
ATOM 5662 C CA . MET C 1 145 ? -13.733 -0.678 39.569 1.00 37.57 145 MET C CA 1
ATOM 5663 C C . MET C 1 145 ? -13.367 0.782 39.360 1.00 36.26 145 MET C C 1
ATOM 5664 O O . MET C 1 145 ? -13.644 1.619 40.226 1.00 37.15 145 MET C O 1
ATOM 5669 N N . LEU C 1 146 ? -12.777 1.095 38.205 1.00 36.58 146 LEU C N 1
ATOM 5670 C CA . LEU C 1 146 ? -12.206 2.415 37.964 1.00 38.05 146 LEU C CA 1
ATOM 5671 C C . LEU C 1 146 ? -12.893 3.104 36.795 1.00 36.40 146 LEU C C 1
ATOM 5672 O O . LEU C 1 146 ? -13.133 2.480 35.757 1.00 38.75 146 LEU C O 1
ATOM 5677 N N . ASP C 1 147 ? -13.228 4.382 36.994 1.00 37.33 147 ASP C N 1
ATOM 5678 C CA . ASP C 1 147 ? -13.390 5.390 35.946 1.00 37.30 147 ASP C CA 1
ATOM 5679 C C . ASP C 1 147 ? -14.651 5.291 35.095 1.00 36.76 147 ASP C C 1
ATOM 5680 O O . ASP C 1 147 ? -15.187 6.327 34.687 1.00 38.05 147 ASP C O 1
ATOM 5685 N N . VAL C 1 148 ? -15.113 4.085 34.776 1.00 36.38 148 VAL C N 1
ATOM 5686 C CA . VAL C 1 148 ? -16.176 3.925 33.783 1.00 36.12 148 VAL C CA 1
ATOM 5687 C C . VAL C 1 148 ? -17.315 3.058 34.318 1.00 39.93 148 VAL C C 1
ATOM 5688 O O . VAL C 1 148 ? -17.065 2.043 34.986 1.00 38.78 148 VAL C O 1
ATOM 5692 N N . PRO C 1 149 ? -18.573 3.404 34.050 1.00 40.87 149 PRO C N 1
ATOM 5693 C CA . PRO C 1 149 ? -19.678 2.517 34.420 1.00 38.43 149 PRO C CA 1
ATOM 5694 C C . PRO C 1 149 ? -19.774 1.327 33.478 1.00 40.96 149 PRO C C 1
ATOM 5695 O O . PRO C 1 149 ? -19.319 1.363 32.335 1.00 40.61 149 PRO C O 1
ATOM 5699 N N . VAL C 1 150 ? -20.375 0.253 33.982 1.00 42.72 150 VAL C N 1
ATOM 5700 C CA . VAL C 1 150 ? -20.526 -0.959 33.180 1.00 40.81 150 VAL C CA 1
ATOM 5701 C C . VAL C 1 150 ? -21.908 -0.967 32.529 1.00 43.59 150 VAL C C 1
ATOM 5702 O O . VAL C 1 150 ? -22.844 -0.330 33.038 1.00 42.69 150 VAL C O 1
ATOM 5706 N N . PRO C 1 151 ? -22.075 -1.632 31.388 1.00 44.12 151 PRO C N 1
ATOM 5707 C CA . PRO C 1 151 ? -23.404 -1.689 30.757 1.00 46.00 151 PRO C CA 1
ATOM 5708 C C . PRO C 1 151 ? -24.446 -2.324 31.670 1.00 45.31 151 PRO C C 1
ATOM 5709 O O . PRO C 1 151 ? -24.137 -3.177 32.507 1.00 45.71 151 PRO C O 1
ATOM 5713 N N . GLY C 1 152 ? -25.701 -1.898 31.494 1.00 47.04 152 GLY C N 1
ATOM 5714 C CA . GLY C 1 152 ? -26.814 -2.385 32.276 1.00 46.80 152 GLY C CA 1
ATOM 5715 C C . GLY C 1 152 ? -27.182 -1.522 33.468 1.00 49.39 152 GLY C C 1
ATOM 5716 O O . GLY C 1 152 ? -28.334 -1.570 33.917 1.00 48.23 152 GLY C O 1
ATOM 5717 N N . THR C 1 153 ? -26.240 -0.744 33.994 1.00 45.86 153 THR C N 1
ATOM 5718 C CA . THR C 1 153 ? -26.507 0.113 35.137 1.00 44.96 153 THR C CA 1
ATOM 5719 C C . THR C 1 153 ? -27.283 1.361 34.717 1.00 45.71 153 THR C C 1
ATOM 5720 O O . THR C 1 153 ? -27.337 1.730 33.539 1.00 43.73 153 THR C O 1
ATOM 5724 N N . ARG C 1 154 ? -27.836 2.052 35.717 1.00 45.12 154 ARG C N 1
ATOM 5725 C CA . ARG C 1 154 ? -28.580 3.273 35.427 1.00 49.54 154 ARG C CA 1
ATOM 5726 C C . ARG C 1 154 ? -27.641 4.416 35.070 1.00 47.67 154 ARG C C 1
ATOM 5727 O O . ARG C 1 154 ? -28.010 5.298 34.286 1.00 46.08 154 ARG C O 1
ATOM 5735 N N . ILE C 1 155 ? -26.414 4.396 35.605 1.00 48.37 155 ILE C N 1
ATOM 5736 C CA . ILE C 1 155 ? -25.401 5.367 35.194 1.00 47.65 155 ILE C CA 1
ATOM 5737 C C . ILE C 1 155 ? -25.067 5.188 33.722 1.00 43.31 155 ILE C C 1
ATOM 5738 O O . ILE C 1 155 ? -25.004 6.160 32.961 1.00 47.65 155 ILE C O 1
ATOM 5743 N N . TRP C 1 156 ? -24.925 3.938 33.288 1.00 42.88 156 TRP C N 1
ATOM 5744 C CA . TRP C 1 156 ? -24.709 3.660 31.875 1.00 41.57 156 TRP C CA 1
ATOM 5745 C C . TRP C 1 156 ? -25.909 4.101 31.047 1.00 48.11 156 TRP C C 1
ATOM 5746 O O . TRP C 1 156 ? -25.754 4.764 30.012 1.00 46.25 156 TRP C O 1
ATOM 5757 N N . ASP C 1 157 ? -27.111 3.748 31.455 1.00 43.72 157 ASP C N 1
ATOM 5758 C CA . ASP C 1 157 ? -28.278 4.132 30.702 1.00 47.74 157 ASP C CA 1
ATOM 5759 C C . ASP C 1 157 ? -28.503 5.620 30.595 1.00 49.05 157 ASP C C 1
ATOM 5760 O O . ASP C 1 157 ? -28.992 6.087 29.596 1.00 48.31 157 ASP C O 1
ATOM 5765 N N . GLU C 1 158 ? -28.170 6.358 31.632 1.00 49.30 158 GLU C N 1
ATOM 5766 C CA . GLU C 1 158 ? -28.347 7.790 31.597 1.00 49.83 158 GLU C CA 1
ATOM 5767 C C . GLU C 1 158 ? -27.474 8.484 30.588 1.00 51.09 158 GLU C C 1
ATOM 5768 O O . GLU C 1 158 ? -27.880 9.441 29.976 1.00 50.03 158 GLU C O 1
ATOM 5774 N N . ALA C 1 159 ? -26.246 8.023 30.463 1.00 48.20 159 ALA C N 1
ATOM 5775 C CA . ALA C 1 159 ? -25.327 8.606 29.533 1.00 48.41 159 ALA C CA 1
ATOM 5776 C C . ALA C 1 159 ? -25.859 8.457 28.125 1.00 48.25 159 ALA C C 1
ATOM 5777 O O . ALA C 1 159 ? -25.782 9.344 27.333 1.00 49.55 159 ALA C O 1
ATOM 5779 N N . LYS C 1 160 ? -26.407 7.307 27.846 1.00 46.66 160 LYS C N 1
ATOM 5780 C CA . LYS C 1 160 ? -26.980 7.030 26.539 1.00 49.04 160 LYS C CA 1
ATOM 5781 C C . LYS C 1 160 ? -28.207 7.903 26.281 1.00 53.96 160 LYS C C 1
ATOM 5782 O O . LYS C 1 160 ? -28.336 8.510 25.210 1.00 54.50 160 LYS C O 1
ATOM 5788 N N . ALA C 1 161 ? -29.101 8.019 27.274 1.00 52.61 161 ALA C N 1
ATOM 5789 C CA . ALA C 1 161 ? -30.343 8.764 27.072 1.00 51.83 161 ALA C CA 1
ATOM 5790 C C . ALA C 1 161 ? -30.138 10.275 27.063 1.00 52.69 161 ALA C C 1
ATOM 5791 O O . ALA C 1 161 ? -30.850 10.982 26.343 1.00 56.96 161 ALA C O 1
ATOM 5793 N N . SER C 1 162 ? -29.194 10.791 27.855 1.00 50.29 162 SER C N 1
ATOM 5794 C CA . SER C 1 162 ? -28.846 12.210 27.828 1.00 50.41 162 SER C CA 1
ATOM 5795 C C . SER C 1 162 ? -28.075 12.616 26.571 1.00 52.81 162 SER C C 1
ATOM 5796 O O . SER C 1 162 ? -27.858 13.817 26.365 1.00 53.00 162 SER C O 1
ATOM 5799 N N . ALA C 1 163 ? -27.614 11.654 25.767 1.00 53.72 163 ALA C N 1
ATOM 5800 C CA . ALA C 1 163 ? -26.641 11.889 24.698 1.00 51.61 163 ALA C CA 1
ATOM 5801 C C . ALA C 1 163 ? -25.408 12.609 25.237 1.00 49.83 163 ALA C C 1
ATOM 5802 O O . ALA C 1 163 ? -25.002 13.667 24.752 1.00 49.49 163 ALA C O 1
ATOM 5804 N N . ASP C 1 164 ? -24.818 11.998 26.259 1.00 49.21 164 ASP C N 1
ATOM 5805 C CA . ASP C 1 164 ? -23.638 12.547 26.907 1.00 49.70 164 ASP C CA 1
ATOM 5806 C C . ASP C 1 164 ? -22.565 12.823 25.845 1.00 46.90 164 ASP C C 1
ATOM 5807 O O . ASP C 1 164 ? -22.248 11.935 25.051 1.00 43.89 164 ASP C O 1
ATOM 5812 N N . PRO C 1 165 ? -22.023 14.045 25.794 1.00 46.87 165 PRO C N 1
ATOM 5813 C CA . PRO C 1 165 ? -21.025 14.351 24.752 1.00 49.34 165 PRO C CA 1
ATOM 5814 C C . PRO C 1 165 ? -19.800 13.460 24.780 1.00 47.74 165 PRO C C 1
ATOM 5815 O O . PRO C 1 165 ? -19.169 13.277 23.733 1.00 48.89 165 PRO C O 1
ATOM 5819 N N . GLN C 1 166 ? -19.460 12.872 25.919 1.00 47.61 166 GLN C N 1
ATOM 5820 C CA . GLN C 1 166 ? -18.231 12.104 26.036 1.00 47.42 166 GLN C CA 1
ATOM 5821 C C . GLN C 1 166 ? -18.353 10.658 25.577 1.00 45.55 166 GLN C C 1
ATOM 5822 O O . GLN C 1 166 ? -17.345 9.939 25.596 1.00 46.28 166 GLN C O 1
ATOM 5828 N N . ILE C 1 167 ? -19.533 10.222 25.134 1.00 42.75 167 ILE C N 1
ATOM 5829 C CA . ILE C 1 167 ? -19.649 8.910 24.509 1.00 41.87 167 ILE C CA 1
ATOM 5830 C C . ILE C 1 167 ? -20.061 9.128 23.061 1.00 43.49 167 ILE C C 1
ATOM 5831 O O . ILE C 1 167 ? -20.667 8.251 22.432 1.00 41.62 167 ILE C O 1
ATOM 5836 N N . TRP C 1 168 ? -19.691 10.294 22.517 1.00 40.47 168 TRP C N 1
ATOM 5837 C CA . TRP C 1 168 ? -19.948 10.587 21.109 1.00 42.31 168 TRP C CA 1
ATOM 5838 C C . TRP C 1 168 ? -19.394 9.502 20.193 1.00 42.10 168 TRP C C 1
ATOM 5839 O O . TRP C 1 168 ? -19.949 9.254 19.117 1.00 42.79 168 TRP C O 1
ATOM 5850 N N . HIS C 1 169 ? -18.297 8.856 20.597 1.00 38.98 169 HIS C N 1
ATOM 5851 C CA . HIS C 1 169 ? -17.577 7.915 19.749 1.00 39.43 169 HIS C CA 1
ATOM 5852 C C . HIS C 1 169 ? -18.222 6.539 19.674 1.00 40.91 169 HIS C C 1
ATOM 5853 O O . HIS C 1 169 ? -17.801 5.731 18.840 1.00 38.11 169 HIS C O 1
ATOM 5860 N N . PHE C 1 170 ? -19.218 6.245 20.516 1.00 41.01 170 PHE C N 1
ATOM 5861 C CA . PHE C 1 170 ? -19.872 4.939 20.459 1.00 41.08 170 PHE C CA 1
ATOM 5862 C C . PHE C 1 170 ? -20.422 4.659 19.063 1.00 41.24 170 PHE C C 1
ATOM 5863 O O . PHE C 1 170 ? -20.234 3.565 18.516 1.00 40.76 170 PHE C O 1
ATOM 5871 N N . GLY C 1 171 ? -21.101 5.646 18.471 1.00 44.40 171 GLY C N 1
ATOM 5872 C CA . GLY C 1 171 ? -21.684 5.463 17.147 1.00 41.98 171 GLY C CA 1
ATOM 5873 C C . GLY C 1 171 ? -20.657 5.151 16.074 1.00 40.69 171 GLY C C 1
ATOM 5874 O O . GLY C 1 171 ? -20.800 4.183 15.317 1.00 38.75 171 GLY C O 1
ATOM 5875 N N . LEU C 1 172 ? -19.631 5.993 15.962 1.00 41.75 172 LEU C N 1
ATOM 5876 C CA . LEU C 1 172 ? -18.594 5.765 14.957 1.00 40.55 172 LEU C CA 1
ATOM 5877 C C . LEU C 1 172 ? -17.923 4.415 15.167 1.00 37.11 172 LEU C C 1
ATOM 5878 O O . LEU C 1 172 ? -17.749 3.639 14.219 1.00 39.71 172 LEU C O 1
ATOM 5883 N N . HIS C 1 173 ? -17.534 4.118 16.408 1.00 38.90 173 HIS C N 1
ATOM 5884 C CA . HIS C 1 173 ? -16.811 2.878 16.678 1.00 37.15 173 HIS C CA 1
ATOM 5885 C C . HIS C 1 173 ? -17.642 1.656 16.328 1.00 40.05 173 HIS C C 1
ATOM 5886 O O . HIS C 1 173 ? -17.085 0.585 16.057 1.00 37.83 173 HIS C O 1
ATOM 5893 N N . GLN C 1 174 ? -18.970 1.792 16.344 1.00 39.64 174 GLN C N 1
ATOM 5894 C CA . GLN C 1 174 ? -19.884 0.704 16.021 1.00 40.95 174 GLN C CA 1
ATOM 5895 C C . GLN C 1 174 ? -20.161 0.570 14.529 1.00 39.95 174 GLN C C 1
ATOM 5896 O O . GLN C 1 174 ? -20.860 -0.365 14.128 1.00 44.12 174 GLN C O 1
ATOM 5902 N N . GLN C 1 175 ? -19.606 1.447 13.698 1.00 41.46 175 GLN C N 1
ATOM 5903 C CA . GLN C 1 175 ? -19.724 1.333 12.245 1.00 39.63 175 GLN C CA 1
ATOM 5904 C C . GLN C 1 175 ? -18.602 0.428 11.743 1.00 40.00 175 GLN C C 1
ATOM 5905 O O . GLN C 1 175 ? -17.448 0.852 11.630 1.00 39.90 175 GLN C O 1
ATOM 5911 N N . ARG C 1 176 ? -18.937 -0.828 11.455 1.00 39.01 176 ARG C N 1
ATOM 5912 C CA . ARG C 1 176 ? -17.942 -1.790 11.002 1.00 39.00 176 ARG C CA 1
ATOM 5913 C C . ARG C 1 176 ? -17.331 -1.353 9.676 1.00 41.07 176 ARG C C 1
ATOM 5914 O O . ARG C 1 176 ? -18.048 -0.951 8.753 1.00 38.88 176 ARG C O 1
ATOM 5922 N N . ASP C 1 177 ? -15.995 -1.438 9.596 1.00 36.00 177 ASP C N 1
ATOM 5923 C CA . ASP C 1 177 ? -15.193 -1.093 8.422 1.00 37.90 177 ASP C CA 1
ATOM 5924 C C . ASP C 1 177 ? -15.089 0.411 8.208 1.00 40.12 177 ASP C C 1
ATOM 5925 O O . ASP C 1 177 ? -14.028 0.901 7.807 1.00 37.33 177 ASP C O 1
ATOM 5930 N N . ILE C 1 178 ? -16.176 1.151 8.455 1.00 38.19 178 ILE C N 1
ATOM 5931 C CA . ILE C 1 178 ? -16.136 2.598 8.256 1.00 39.55 178 ILE C CA 1
ATOM 5932 C C . ILE C 1 178 ? -15.179 3.238 9.247 1.00 37.94 178 ILE C C 1
ATOM 5933 O O . ILE C 1 178 ? -14.357 4.087 8.878 1.00 40.49 178 ILE C O 1
ATOM 5938 N N . ALA C 1 179 ? -15.275 2.841 10.523 1.00 35.82 179 ALA C N 1
ATOM 5939 C CA . ALA C 1 179 ? -14.385 3.390 11.542 1.00 35.73 179 ALA C CA 1
ATOM 5940 C C . ALA C 1 179 ? -12.928 3.061 11.237 1.00 36.09 179 ALA C C 1
ATOM 5941 O O . ALA C 1 179 ? -12.058 3.929 11.357 1.00 34.79 179 ALA C O 1
ATOM 5943 N N . GLU C 1 180 ? -12.648 1.812 10.851 1.00 34.87 180 GLU C N 1
ATOM 5944 C CA . GLU C 1 180 ? -11.278 1.429 10.523 1.00 38.54 180 GLU C CA 1
ATOM 5945 C C . GLU C 1 180 ? -10.770 2.223 9.332 1.00 37.75 180 GLU C C 1
ATOM 5946 O O . GLU C 1 180 ? -9.623 2.683 9.325 1.00 37.39 180 GLU C O 1
ATOM 5952 N N . MET C 1 181 ? -11.620 2.406 8.320 1.00 36.52 181 MET C N 1
ATOM 5953 C CA . MET C 1 181 ? -11.196 3.119 7.122 1.00 39.62 181 MET C CA 1
ATOM 5954 C C . MET C 1 181 ? -10.876 4.578 7.427 1.00 39.55 181 MET C C 1
ATOM 5955 O O . MET C 1 181 ? -9.947 5.149 6.844 1.00 37.03 181 MET C O 1
ATOM 5960 N N . LEU C 1 182 ? -11.634 5.201 8.332 1.00 39.23 182 LEU C N 1
ATOM 5961 C CA . LEU C 1 182 ? -11.396 6.608 8.655 1.00 40.00 182 LEU C CA 1
ATOM 5962 C C . LEU C 1 182 ? -10.139 6.791 9.501 1.00 38.83 182 LEU C C 1
ATOM 5963 O O . LEU C 1 182 ? -9.377 7.746 9.299 1.00 40.87 182 LEU C O 1
ATOM 5968 N N . ILE C 1 183 ? -9.909 5.893 10.457 1.00 35.35 183 ILE C N 1
ATOM 5969 C CA . ILE C 1 183 ? -8.874 6.126 11.461 1.00 37.93 183 ILE C CA 1
ATOM 5970 C C . ILE C 1 183 ? -7.534 5.488 11.087 1.00 39.60 183 ILE C C 1
ATOM 5971 O O . ILE C 1 183 ? -6.491 5.889 11.628 1.00 41.92 183 ILE C O 1
ATOM 5976 N N . ALA C 1 184 ? -7.521 4.532 10.157 1.00 38.83 184 ALA C N 1
ATOM 5977 C CA . ALA C 1 184 ? -6.263 3.918 9.737 1.00 40.03 184 ALA C CA 1
ATOM 5978 C C . ALA C 1 184 ? -5.280 4.972 9.234 1.00 37.70 184 ALA C C 1
ATOM 5979 O O . ALA C 1 184 ? -5.625 5.828 8.412 1.00 37.49 184 ALA C O 1
ATOM 5981 N N . GLY C 1 185 ? -4.051 4.921 9.741 1.00 39.35 185 GLY C N 1
ATOM 5982 C CA . GLY C 1 185 ? -3.058 5.911 9.387 1.00 33.68 185 GLY C CA 1
ATOM 5983 C C . GLY C 1 185 ? -3.146 7.203 10.164 1.00 37.88 185 GLY C C 1
ATOM 5984 O O . GLY C 1 185 ? -2.269 8.058 10.010 1.00 36.70 185 GLY C O 1
ATOM 5985 N N . LYS C 1 186 ? -4.203 7.406 10.956 1.00 41.20 186 LYS C N 1
ATOM 5986 C CA . LYS C 1 186 ? -4.316 8.596 11.787 1.00 39.32 186 LYS C CA 1
ATOM 5987 C C . LYS C 1 186 ? -4.581 8.231 13.239 1.00 38.34 186 LYS C C 1
ATOM 5988 O O . LYS C 1 186 ? -5.205 9.003 13.978 1.00 39.26 186 LYS C O 1
ATOM 5994 N N . GLU C 1 187 ? -4.095 7.064 13.664 1.00 36.49 187 GLU C N 1
ATOM 5995 C CA . GLU C 1 187 ? -4.341 6.612 15.029 1.00 34.66 187 GLU C CA 1
ATOM 5996 C C . GLU C 1 187 ? -3.760 7.579 16.055 1.00 38.36 187 GLU C C 1
ATOM 5997 O O . GLU C 1 187 ? -4.387 7.849 17.087 1.00 35.27 187 GLU C O 1
ATOM 6003 N N . ARG C 1 188 ? -2.553 8.092 15.801 1.00 38.14 188 ARG C N 1
ATOM 6004 C CA . ARG C 1 188 ? -1.895 8.983 16.753 1.00 39.17 188 ARG C CA 1
ATOM 6005 C C . ARG C 1 188 ? -2.672 10.287 16.933 1.00 37.47 188 ARG C C 1
ATOM 6006 O O . ARG C 1 188 ? -2.869 10.762 18.060 1.00 38.11 188 ARG C O 1
ATOM 6014 N N . ALA C 1 189 ? -3.096 10.900 15.831 1.00 33.26 189 ALA C N 1
ATOM 6015 C CA . ALA C 1 189 ? -3.876 12.128 15.940 1.00 37.08 189 ALA C CA 1
ATOM 6016 C C . ALA C 1 189 ? -5.215 11.874 16.633 1.00 37.56 189 ALA C C 1
ATOM 6017 O O . ALA C 1 189 ? -5.663 12.684 17.454 1.00 36.49 189 ALA C O 1
ATOM 6019 N N . TYR C 1 190 ? -5.862 10.751 16.324 1.00 37.84 190 TYR C N 1
ATOM 6020 C CA . TYR C 1 190 ? -7.169 10.447 16.911 1.00 38.07 190 TYR C CA 1
ATOM 6021 C C . TYR C 1 190 ? -7.061 10.121 18.398 1.00 38.86 190 TYR C C 1
ATOM 6022 O O . TYR C 1 190 ? -7.872 10.589 19.204 1.00 39.13 190 TYR C O 1
ATOM 6031 N N . ILE C 1 191 ? -6.068 9.318 18.781 1.00 39.05 191 ILE C N 1
ATOM 6032 C CA . ILE C 1 191 ? -5.989 8.833 20.153 1.00 37.66 191 ILE C CA 1
ATOM 6033 C C . ILE C 1 191 ? -5.397 9.888 21.082 1.00 39.07 191 ILE C C 1
ATOM 6034 O O . ILE C 1 191 ? -5.789 9.987 22.252 1.00 40.38 191 ILE C O 1
ATOM 6039 N N . LEU C 1 192 ? -4.429 10.675 20.604 1.00 39.07 192 LEU C N 1
ATOM 6040 C CA . LEU C 1 192 ? -3.916 11.757 21.440 1.00 40.28 192 LEU C CA 1
ATOM 6041 C C . LEU C 1 192 ? -5.014 12.768 21.751 1.00 38.34 192 LEU C C 1
ATOM 6042 O O . LEU C 1 192 ? -5.140 13.233 22.891 1.00 38.12 192 LEU C O 1
ATOM 6047 N N . ASP C 1 193 ? -5.831 13.105 20.757 1.00 38.14 193 ASP C N 1
ATOM 6048 C CA . ASP C 1 193 ? -6.930 14.030 21.009 1.00 42.51 193 ASP C CA 1
ATOM 6049 C C . ASP C 1 193 ? -7.973 13.422 21.945 1.00 39.65 193 ASP C C 1
ATOM 6050 O O . ASP C 1 193 ? -8.421 14.088 22.885 1.00 38.17 193 ASP C O 1
ATOM 6055 N N . PHE C 1 194 ? -8.362 12.161 21.707 1.00 39.81 194 PHE C N 1
ATOM 6056 C CA . PHE C 1 194 ? -9.310 11.474 22.591 1.00 41.45 194 PHE C CA 1
ATOM 6057 C C . PHE C 1 194 ? -8.819 11.506 24.023 1.00 40.68 194 PHE C C 1
ATOM 6058 O O . PHE C 1 194 ? -9.586 11.697 24.974 1.00 40.02 194 PHE C O 1
ATOM 6066 N N . TYR C 1 195 ? -7.539 11.378 24.213 1.00 40.18 195 TYR C N 1
ATOM 6067 C CA . TYR C 1 195 ? -6.991 11.333 25.522 1.00 39.86 195 TYR C CA 1
ATOM 6068 C C . TYR C 1 195 ? -6.865 12.658 26.194 1.00 39.72 195 TYR C C 1
ATOM 6069 O O . TYR C 1 195 ? -7.238 12.802 27.303 1.00 38.98 195 TYR C O 1
ATOM 6078 N N . LYS C 1 196 ? -6.366 13.641 25.492 1.00 40.07 196 LYS C N 1
ATOM 6079 C CA . LYS C 1 196 ? -6.114 14.912 26.157 1.00 40.07 196 LYS C CA 1
ATOM 6080 C C . LYS C 1 196 ? -7.397 15.633 26.509 1.00 43.00 196 LYS C C 1
ATOM 6081 O O . LYS C 1 196 ? -7.424 16.394 27.485 1.00 43.08 196 LYS C O 1
ATOM 6087 N N . LYS C 1 197 ? -8.461 15.420 25.729 1.00 40.96 197 LYS C N 1
ATOM 6088 C CA . LYS C 1 197 ? -9.728 16.061 26.034 1.00 41.85 197 LYS C CA 1
ATOM 6089 C C . LYS C 1 197 ? -10.318 15.538 27.328 1.00 42.31 197 LYS C C 1
ATOM 6090 O O . LYS C 1 197 ? -11.111 16.240 27.959 1.00 41.49 197 LYS C O 1
ATOM 6096 N N . ARG C 1 198 ? -9.903 14.352 27.764 1.00 41.52 198 ARG C N 1
ATOM 6097 C CA . ARG C 1 198 ? -10.460 13.722 28.944 1.00 39.52 198 ARG C CA 1
ATOM 6098 C C . ARG C 1 198 ? -9.503 13.738 30.123 1.00 40.33 198 ARG C C 1
ATOM 6099 O O . ARG C 1 198 ? -9.886 13.310 31.216 1.00 38.01 198 ARG C O 1
ATOM 6107 N N . THR C 1 199 ? -8.279 14.223 29.939 1.00 40.69 199 THR C N 1
ATOM 6108 C CA . THR C 1 199 ? -7.355 14.329 31.052 1.00 37.78 199 THR C CA 1
ATOM 6109 C C . THR C 1 199 ? -7.532 15.673 31.738 1.00 38.71 199 THR C C 1
ATOM 6110 O O . THR C 1 199 ? -7.989 16.652 31.149 1.00 38.43 199 THR C O 1
ATOM 6114 N N . HIS C 1 200 ? -7.119 15.716 32.992 1.00 41.47 200 HIS C N 1
ATOM 6115 C CA . HIS C 1 200 ? -6.983 16.963 33.726 1.00 43.31 200 HIS C CA 1
ATOM 6116 C C . HIS C 1 200 ? -5.535 17.282 34.054 1.00 41.63 200 HIS C C 1
ATOM 6117 O O . HIS C 1 200 ? -5.110 18.426 33.906 1.00 41.77 200 HIS C O 1
ATOM 6124 N N . VAL C 1 201 ? -4.778 16.276 34.462 1.00 39.05 201 VAL C N 1
ATOM 6125 C CA . VAL C 1 201 ? -3.339 16.382 34.658 1.00 42.44 201 VAL C CA 1
ATOM 6126 C C . VAL C 1 201 ? -2.633 16.316 33.309 1.00 43.95 201 VAL C C 1
ATOM 6127 O O . VAL C 1 201 ? -2.968 15.483 32.455 1.00 42.90 201 VAL C O 1
ATOM 6131 N N . ALA C 1 202 ? -1.666 17.207 33.105 1.00 46.05 202 ALA C N 1
ATOM 6132 C CA . ALA C 1 202 ? -0.892 17.195 31.873 1.00 43.91 202 ALA C CA 1
ATOM 6133 C C . ALA C 1 202 ? -0.095 15.899 31.785 1.00 42.60 202 ALA C C 1
ATOM 6134 O O . ALA C 1 202 ? 0.532 15.478 32.758 1.00 44.84 202 ALA C O 1
ATOM 6136 N N . LEU C 1 203 ? -0.227 15.206 30.659 1.00 43.19 203 LEU C N 1
ATOM 6137 C CA . LEU C 1 203 ? 0.510 13.987 30.372 1.00 44.69 203 LEU C CA 1
ATOM 6138 C C . LEU C 1 203 ? 1.426 14.175 29.172 1.00 45.44 203 LEU C C 1
ATOM 6139 O O . LEU C 1 203 ? 1.198 15.044 28.326 1.00 44.34 203 LEU C O 1
ATOM 6144 N N . SER C 1 204 ? 2.425 13.301 29.070 1.00 40.11 204 SER C N 1
ATOM 6145 C CA . SER C 1 204 ? 3.423 13.404 28.017 1.00 43.36 204 SER C CA 1
ATOM 6146 C C . SER C 1 204 ? 2.944 12.718 26.741 1.00 42.93 204 SER C C 1
ATOM 6147 O O . SER C 1 204 ? 2.432 11.595 26.778 1.00 42.01 204 SER C O 1
ATOM 6150 N N . ASN C 1 205 ? 3.158 13.393 25.604 1.00 42.42 205 ASN C N 1
ATOM 6151 C CA . ASN C 1 205 ? 2.774 12.835 24.310 1.00 43.04 205 ASN C CA 1
ATOM 6152 C C . ASN C 1 205 ? 3.461 11.498 24.052 1.00 43.45 205 ASN C C 1
ATOM 6153 O O . ASN C 1 205 ? 2.891 10.628 23.383 1.00 41.24 205 ASN C O 1
ATOM 6158 N N . ASP C 1 206 ? 4.697 11.331 24.541 1.00 41.30 206 ASP C N 1
ATOM 6159 C CA . ASP C 1 206 ? 5.417 10.077 24.340 1.00 41.81 206 ASP C CA 1
ATOM 6160 C C . ASP C 1 206 ? 4.727 8.903 25.025 1.00 42.10 206 ASP C C 1
ATOM 6161 O O . ASP C 1 206 ? 4.769 7.777 24.516 1.00 43.71 206 ASP C O 1
ATOM 6166 N N . ASP C 1 207 ? 4.090 9.136 26.174 1.00 41.03 207 ASP C N 1
ATOM 6167 C CA . ASP C 1 207 ? 3.385 8.045 26.841 1.00 41.72 207 ASP C CA 1
ATOM 6168 C C . ASP C 1 207 ? 2.111 7.686 26.089 1.00 39.01 207 ASP C C 1
ATOM 6169 O O . ASP C 1 207 ? 1.808 6.501 25.896 1.00 37.21 207 ASP C O 1
ATOM 6174 N N . ILE C 1 208 ? 1.350 8.696 25.661 1.00 38.02 208 ILE C N 1
ATOM 6175 C CA . ILE C 1 208 ? 0.123 8.421 24.921 1.00 39.60 208 ILE C CA 1
ATOM 6176 C C . ILE C 1 208 ? 0.438 7.755 23.592 1.00 39.45 208 ILE C C 1
ATOM 6177 O O . ILE C 1 208 ? -0.306 6.875 23.137 1.00 38.07 208 ILE C O 1
ATOM 6182 N N . ALA C 1 209 ? 1.565 8.122 22.971 1.00 39.58 209 ALA C N 1
ATOM 6183 C CA . ALA C 1 209 ? 1.923 7.524 21.691 1.00 37.79 209 ALA C CA 1
ATOM 6184 C C . ALA C 1 209 ? 2.154 6.033 21.832 1.00 36.88 209 ALA C C 1
ATOM 6185 O O . ALA C 1 209 ? 1.976 5.287 20.866 1.00 38.02 209 ALA C O 1
ATOM 6187 N N . VAL C 1 210 ? 2.519 5.574 23.031 1.00 34.84 210 VAL C N 1
ATOM 6188 C CA . VAL C 1 210 ? 2.661 4.137 23.236 1.00 36.78 210 VAL C CA 1
ATOM 6189 C C . VAL C 1 210 ? 1.328 3.433 23.005 1.00 35.82 210 VAL C C 1
ATOM 6190 O O . VAL C 1 210 ? 1.262 2.418 22.299 1.00 35.50 210 VAL C O 1
ATOM 6194 N N . TYR C 1 211 ? 0.238 3.982 23.551 1.00 35.73 211 TYR C N 1
ATOM 6195 C CA . TYR C 1 211 ? -1.078 3.412 23.276 1.00 36.08 211 TYR C CA 1
ATOM 6196 C C . TYR C 1 211 ? -1.406 3.517 21.798 1.00 35.12 211 TYR C C 1
ATOM 6197 O O . TYR C 1 211 ? -1.783 2.528 21.160 1.00 37.47 211 TYR C O 1
ATOM 6206 N N . ALA C 1 212 ? -1.250 4.717 21.235 1.00 34.79 212 ALA C N 1
ATOM 6207 C CA . ALA C 1 212 ? -1.654 4.949 19.853 1.00 36.90 212 ALA C CA 1
ATOM 6208 C C . ALA C 1 212 ? -0.924 4.024 18.886 1.00 37.97 212 ALA C C 1
ATOM 6209 O O . ALA C 1 212 ? -1.547 3.454 17.982 1.00 39.78 212 ALA C O 1
ATOM 6211 N N . ASP C 1 213 ? 0.382 3.825 19.081 1.00 36.89 213 ASP C N 1
ATOM 6212 C CA . ASP C 1 213 ? 1.128 2.973 18.159 1.00 36.27 213 ASP C CA 1
ATOM 6213 C C . ASP C 1 213 ? 0.632 1.539 18.202 1.00 37.15 213 ASP C C 1
ATOM 6214 O O . ASP C 1 213 ? 0.612 0.858 17.170 1.00 37.04 213 ASP C O 1
ATOM 6219 N N . ALA C 1 214 ? 0.215 1.067 19.378 1.00 35.26 214 ALA C N 1
ATOM 6220 C CA . ALA C 1 214 ? -0.360 -0.272 19.477 1.00 35.39 214 ALA C CA 1
ATOM 6221 C C . ALA C 1 214 ? -1.647 -0.386 18.660 1.00 38.15 214 ALA C C 1
ATOM 6222 O O . ALA C 1 214 ? -1.909 -1.427 18.044 1.00 36.03 214 ALA C O 1
ATOM 6224 N N . TYR C 1 215 ? -2.483 0.654 18.668 1.00 35.74 215 TYR C N 1
ATOM 6225 C CA . TYR C 1 215 ? -3.732 0.579 17.916 1.00 37.60 215 TYR C CA 1
ATOM 6226 C C . TYR C 1 215 ? -3.533 0.778 16.414 1.00 39.53 215 TYR C C 1
ATOM 6227 O O . TYR C 1 215 ? -4.479 0.560 15.646 1.00 37.59 215 TYR C O 1
ATOM 6236 N N . ALA C 1 216 ? -2.327 1.150 15.975 1.00 35.87 216 ALA C N 1
ATOM 6237 C CA . ALA C 1 216 ? -2.012 1.208 14.554 1.00 35.92 216 ALA C CA 1
ATOM 6238 C C . ALA C 1 216 ? -1.568 -0.127 13.980 1.00 35.53 216 ALA C C 1
ATOM 6239 O O . ALA C 1 216 ? -1.528 -0.270 12.755 1.00 39.30 216 ALA C O 1
ATOM 6241 N N . ALA C 1 217 ? -1.233 -1.097 14.822 1.00 37.50 217 ALA C N 1
ATOM 6242 C CA . ALA C 1 217 ? -0.760 -2.379 14.341 1.00 38.15 217 ALA C CA 1
ATOM 6243 C C . ALA C 1 217 ? -1.883 -3.135 13.630 1.00 37.78 217 ALA C C 1
ATOM 6244 O O . ALA C 1 217 ? -3.064 -2.895 13.888 1.00 39.66 217 ALA C O 1
ATOM 6246 N N . PRO C 1 218 ? -1.531 -4.068 12.743 1.00 38.50 218 PRO C N 1
ATOM 6247 C CA . PRO C 1 218 ? -2.554 -4.778 11.961 1.00 38.29 218 PRO C CA 1
ATOM 6248 C C . PRO C 1 218 ? -3.598 -5.434 12.852 1.00 38.86 218 PRO C C 1
ATOM 6249 O O . PRO C 1 218 ? -3.272 -6.177 13.782 1.00 39.69 218 PRO C O 1
ATOM 6253 N N . GLY C 1 219 ? -4.867 -5.120 12.577 1.00 39.13 219 GLY C N 1
ATOM 6254 C CA . GLY C 1 219 ? -5.982 -5.685 13.303 1.00 39.10 219 GLY C CA 1
ATOM 6255 C C . GLY C 1 219 ? -6.340 -5.002 14.607 1.00 39.75 219 GLY C C 1
ATOM 6256 O O . GLY C 1 219 ? -7.434 -5.246 15.133 1.00 37.08 219 GLY C O 1
ATOM 6257 N N . ALA C 1 220 ? -5.480 -4.132 15.136 1.00 38.56 220 ALA C N 1
ATOM 6258 C CA . ALA C 1 220 ? -5.746 -3.556 16.450 1.00 39.84 220 ALA C CA 1
ATOM 6259 C C . ALA C 1 220 ? -6.923 -2.587 16.432 1.00 36.98 220 ALA C C 1
ATOM 6260 O O . ALA C 1 220 ? -7.640 -2.477 17.432 1.00 37.14 220 ALA C O 1
ATOM 6262 N N . LEU C 1 221 ? -7.104 -1.842 15.342 1.00 36.60 221 LEU C N 1
ATOM 6263 C CA . LEU C 1 221 ? -8.274 -0.976 15.227 1.00 38.81 221 LEU C CA 1
ATOM 6264 C C . LEU C 1 221 ? -9.548 -1.804 15.196 1.00 36.10 221 LEU C C 1
ATOM 6265 O O . LEU C 1 221 ? -10.483 -1.562 15.969 1.00 39.81 221 LEU C O 1
ATOM 6270 N N . ARG C 1 222 ? -9.584 -2.814 14.326 1.00 37.25 222 ARG C N 1
ATOM 6271 C CA . ARG C 1 222 ? -10.765 -3.662 14.210 1.00 39.32 222 ARG C CA 1
ATOM 6272 C C . ARG C 1 222 ? -11.114 -4.303 15.546 1.00 38.77 222 ARG C C 1
ATOM 6273 O O . ARG C 1 222 ? -12.267 -4.257 15.988 1.00 37.33 222 ARG C O 1
ATOM 6281 N N . ALA C 1 223 ? -10.125 -4.910 16.203 1.00 36.91 223 ALA C N 1
ATOM 6282 C CA . ALA C 1 223 ? -10.405 -5.625 17.441 1.00 39.45 223 ALA C CA 1
ATOM 6283 C C . ALA C 1 223 ? -10.896 -4.682 18.534 1.00 38.70 223 ALA C C 1
ATOM 6284 O O . ALA C 1 223 ? -11.802 -5.034 19.297 1.00 35.43 223 ALA C O 1
ATOM 6286 N N . GLY C 1 224 ? -10.299 -3.489 18.637 1.00 37.78 224 GLY C N 1
ATOM 6287 C CA . GLY C 1 224 ? -10.781 -2.525 19.613 1.00 35.66 224 GLY C CA 1
ATOM 6288 C C . GLY C 1 224 ? -12.214 -2.097 19.345 1.00 39.21 224 GLY C C 1
ATOM 6289 O O . GLY C 1 224 ? -13.023 -1.994 20.268 1.00 36.51 224 GLY C O 1
ATOM 6290 N N . PHE C 1 225 ? -12.555 -1.876 18.073 1.00 36.43 225 PHE C N 1
ATOM 6291 C CA . PHE C 1 225 ? -13.909 -1.451 17.751 1.00 37.74 225 PHE C CA 1
ATOM 6292 C C . PHE C 1 225 ? -14.907 -2.585 17.944 1.00 40.34 225 PHE C C 1
ATOM 6293 O O . PHE C 1 225 ? -16.072 -2.326 18.260 1.00 39.03 225 PHE C O 1
ATOM 6301 N N . GLU C 1 226 ? -14.476 -3.843 17.800 1.00 38.36 226 GLU C N 1
ATOM 6302 C CA . GLU C 1 226 ? -15.414 -4.932 18.053 1.00 39.78 226 GLU C CA 1
ATOM 6303 C C . GLU C 1 226 ? -15.832 -4.995 19.520 1.00 42.69 226 GLU C C 1
ATOM 6304 O O . GLU C 1 226 ? -16.878 -5.579 19.818 1.00 42.80 226 GLU C O 1
ATOM 6310 N N . LEU C 1 227 ? -15.043 -4.411 20.435 1.00 41.99 227 LEU C N 1
ATOM 6311 C CA . LEU C 1 227 ? -15.492 -4.259 21.820 1.00 39.59 227 LEU C CA 1
ATOM 6312 C C . LEU C 1 227 ? -16.737 -3.386 21.910 1.00 39.62 227 LEU C C 1
ATOM 6313 O O . LEU C 1 227 ? -17.617 -3.631 22.746 1.00 39.44 227 LEU C O 1
ATOM 6318 N N . TYR C 1 228 ? -16.787 -2.315 21.114 1.00 40.16 228 TYR C N 1
ATOM 6319 C CA . TYR C 1 228 ? -17.939 -1.421 21.090 1.00 40.01 228 TYR C CA 1
ATOM 6320 C C . TYR C 1 228 ? -19.099 -2.015 20.310 1.00 42.94 228 TYR C C 1
ATOM 6321 O O . TYR C 1 228 ? -20.265 -1.757 20.634 1.00 40.97 228 TYR C O 1
ATOM 6330 N N . ARG C 1 229 ? -18.805 -2.795 19.271 1.00 41.33 229 ARG C N 1
ATOM 6331 C CA . ARG C 1 229 ? -19.883 -3.385 18.495 1.00 43.48 229 ARG C CA 1
ATOM 6332 C C . ARG C 1 229 ? -20.620 -4.452 19.286 1.00 44.95 229 ARG C C 1
ATOM 6333 O O . ARG C 1 229 ? -21.768 -4.768 18.955 1.00 43.01 229 ARG C O 1
ATOM 6341 N N . ALA C 1 230 ? -20.009 -4.968 20.355 1.00 42.75 230 ALA C N 1
ATOM 6342 C CA . ALA C 1 230 ? -20.662 -5.956 21.204 1.00 43.89 230 ALA C CA 1
ATOM 6343 C C . ALA C 1 230 ? -21.464 -5.339 22.350 1.00 44.18 230 ALA C C 1
ATOM 6344 O O . ALA C 1 230 ? -22.112 -6.087 23.095 1.00 43.49 230 ALA C O 1
ATOM 6346 N N . PHE C 1 231 ? -21.458 -4.007 22.499 1.00 42.24 231 PHE C N 1
ATOM 6347 C CA . PHE C 1 231 ? -22.184 -3.358 23.594 1.00 41.99 231 PHE C CA 1
ATOM 6348 C C . PHE C 1 231 ? -23.647 -3.792 23.713 1.00 46.30 231 PHE C C 1
ATOM 6349 O O . PHE C 1 231 ? -24.083 -4.084 24.840 1.00 45.08 231 PHE C O 1
ATOM 6357 N N . PRO C 1 232 ? -24.450 -3.864 22.639 1.00 45.82 232 PRO C N 1
ATOM 6358 C CA . PRO C 1 232 ? -25.834 -4.346 22.833 1.00 46.74 232 PRO C CA 1
ATOM 6359 C C . PRO C 1 232 ? -25.877 -5.735 23.436 1.00 47.13 232 PRO C C 1
ATOM 6360 O O . PRO C 1 232 ? -26.689 -6.001 24.332 1.00 49.33 232 PRO C O 1
ATOM 6364 N N . GLN C 1 233 ? -24.992 -6.619 22.989 1.00 46.46 233 GLN C N 1
ATOM 6365 C CA . GLN C 1 233 ? -24.910 -7.951 23.574 1.00 46.91 233 GLN C CA 1
ATOM 6366 C C . GLN C 1 233 ? -24.456 -7.896 25.033 1.00 47.95 233 GLN C C 1
ATOM 6367 O O . GLN C 1 233 ? -24.944 -8.670 25.865 1.00 48.59 233 GLN C O 1
ATOM 6373 N N . ASP C 1 234 ? -23.510 -7.003 25.362 1.00 47.82 234 ASP C N 1
ATOM 6374 C CA . ASP C 1 234 ? -23.083 -6.852 26.752 1.00 44.02 234 ASP C CA 1
ATOM 6375 C C . ASP C 1 234 ? -24.225 -6.343 27.631 1.00 46.38 234 ASP C C 1
ATOM 6376 O O . ASP C 1 234 ? -24.377 -6.777 28.780 1.00 45.86 234 ASP C O 1
ATOM 6381 N N . GLU C 1 235 ? -25.037 -5.419 27.110 1.00 44.27 235 GLU C N 1
ATOM 6382 C CA . GLU C 1 235 ? -26.119 -4.844 27.908 1.00 48.80 235 GLU C CA 1
ATOM 6383 C C . GLU C 1 235 ? -27.107 -5.916 28.350 1.00 48.20 235 GLU C C 1
ATOM 6384 O O . GLU C 1 235 ? -27.433 -6.025 29.539 1.00 44.84 235 GLU C O 1
ATOM 6390 N N . THR C 1 236 ? -27.585 -6.726 27.403 1.00 49.44 236 THR C N 1
ATOM 6391 C CA . THR C 1 236 ? -28.511 -7.805 27.737 1.00 51.10 236 THR C CA 1
ATOM 6392 C C . THR C 1 236 ? -27.876 -8.792 28.711 1.00 50.50 236 THR C C 1
ATOM 6393 O O . THR C 1 236 ? -28.493 -9.185 29.705 1.00 49.07 236 THR C O 1
ATOM 6397 N N . ARG C 1 237 ? -26.631 -9.187 28.454 1.00 47.27 237 ARG C N 1
ATOM 6398 C CA . ARG C 1 237 ? -25.993 -10.179 29.313 1.00 48.14 237 ARG C CA 1
ATOM 6399 C C . ARG C 1 237 ? -25.749 -9.624 30.718 1.00 48.60 237 ARG C C 1
ATOM 6400 O O . ARG C 1 237 ? -25.842 -10.359 31.710 1.00 48.88 237 ARG C O 1
ATOM 6408 N N . PHE C 1 238 ? -25.401 -8.338 30.818 1.00 47.76 238 PHE C N 1
ATOM 6409 C CA . PHE C 1 238 ? -25.095 -7.743 32.115 1.00 46.84 238 PHE C CA 1
ATOM 6410 C C . PHE C 1 238 ? -26.360 -7.509 32.937 1.00 49.78 238 PHE C C 1
ATOM 6411 O O . PHE C 1 238 ? -26.332 -7.611 34.169 1.00 50.58 238 PHE C O 1
ATOM 6419 N N . LYS C 1 239 ? -27.478 -7.177 32.284 1.00 48.36 239 LYS C N 1
ATOM 6420 C CA . LYS C 1 239 ? -28.720 -7.006 33.031 1.00 50.22 239 LYS C CA 1
ATOM 6421 C C . LYS C 1 239 ? -29.123 -8.298 33.729 1.00 48.52 239 LYS C C 1
ATOM 6422 O O . LYS C 1 239 ? -29.590 -8.269 34.873 1.00 50.26 239 LYS C O 1
ATOM 6428 N N . ALA C 1 240 ? -28.906 -9.442 33.076 1.00 46.64 240 ALA C N 1
ATOM 6429 C CA . ALA C 1 240 ? -29.100 -10.724 33.745 1.00 46.05 240 ALA C CA 1
ATOM 6430 C C . ALA C 1 240 ? -28.100 -10.919 34.880 1.00 50.36 240 ALA C C 1
ATOM 6431 O O . ALA C 1 240 ? -28.468 -11.416 35.952 1.00 51.64 240 ALA C O 1
ATOM 6433 N N . PHE C 1 241 ? -26.839 -10.508 34.682 1.00 46.85 241 PHE C N 1
ATOM 6434 C CA . PHE C 1 241 ? -25.852 -10.634 35.753 1.00 46.47 241 PHE C CA 1
ATOM 6435 C C . PHE C 1 241 ? -26.255 -9.814 36.971 1.00 47.78 241 PHE C C 1
ATOM 6436 O O . PHE C 1 241 ? -26.009 -10.216 38.113 1.00 49.30 241 PHE C O 1
ATOM 6444 N N . MET C 1 242 ? -26.924 -8.686 36.755 1.00 47.04 242 MET C N 1
ATOM 6445 C CA . MET C 1 242 ? -27.237 -7.806 37.869 1.00 51.80 242 MET C CA 1
ATOM 6446 C C . MET C 1 242 ? -28.452 -8.266 38.658 1.00 51.08 242 MET C C 1
ATOM 6447 O O . MET C 1 242 ? -28.853 -7.569 39.594 1.00 52.25 242 MET C O 1
ATOM 6452 N N . LYS C 1 243 ? -28.988 -9.453 38.360 1.00 52.21 243 LYS C N 1
ATOM 6453 C CA . LYS C 1 243 ? -30.015 -10.055 39.199 1.00 57.03 243 LYS C CA 1
ATOM 6454 C C . LYS C 1 243 ? -29.430 -10.765 40.412 1.00 55.77 243 LYS C C 1
ATOM 6455 O O . LYS C 1 243 ? -30.187 -11.228 41.269 1.00 55.79 243 LYS C O 1
ATOM 6461 N N . HIS C 1 244 ? -28.108 -10.857 40.502 1.00 55.37 244 HIS C N 1
ATOM 6462 C CA . HIS C 1 244 ? -27.424 -11.388 41.675 1.00 54.87 244 HIS C CA 1
ATOM 6463 C C . HIS C 1 244 ? -26.287 -10.430 41.983 1.00 53.79 244 HIS C C 1
ATOM 6464 O O . HIS C 1 244 ? -25.291 -10.400 41.250 1.00 51.84 244 HIS C O 1
ATOM 6471 N N . LYS C 1 245 ? -26.436 -9.642 43.045 1.00 48.02 245 LYS C N 1
ATOM 6472 C CA . LYS C 1 245 ? -25.404 -8.673 43.381 1.00 50.53 245 LYS C CA 1
ATOM 6473 C C . LYS C 1 245 ? -24.137 -9.387 43.837 1.00 47.74 245 LYS C C 1
ATOM 6474 O O . LYS C 1 245 ? -24.171 -10.520 44.324 1.00 49.60 245 LYS C O 1
ATOM 6480 N N . LEU C 1 246 ? -23.005 -8.732 43.633 1.00 46.01 246 LEU C N 1
ATOM 6481 C CA . LEU C 1 246 ? -21.737 -9.373 43.929 1.00 48.36 246 LEU C CA 1
ATOM 6482 C C . LEU C 1 246 ? -21.561 -9.506 45.440 1.00 46.52 246 LEU C C 1
ATOM 6483 O O . LEU C 1 246 ? -21.927 -8.600 46.191 1.00 43.88 246 LEU C O 1
ATOM 6488 N N . PRO C 1 247 ? -21.036 -10.628 45.914 1.00 49.94 247 PRO C N 1
ATOM 6489 C CA . PRO C 1 247 ? -20.876 -10.803 47.363 1.00 48.07 247 PRO C CA 1
ATOM 6490 C C . PRO C 1 247 ? -19.538 -10.312 47.908 1.00 46.36 247 PRO C C 1
ATOM 6491 O O . PRO C 1 247 ? -19.450 -9.961 49.088 1.00 45.61 247 PRO C O 1
ATOM 6495 N N . MET C 1 248 ? -18.494 -10.294 47.083 1.00 48.70 248 MET C N 1
ATOM 6496 C CA . MET C 1 248 ? -17.162 -9.923 47.545 1.00 45.31 248 MET C CA 1
ATOM 6497 C C . MET C 1 248 ? -17.028 -8.407 47.712 1.00 44.44 248 MET C C 1
ATOM 6498 O O . MET C 1 248 ? -17.770 -7.635 47.098 1.00 43.84 248 MET C O 1
ATOM 6503 N N . PRO C 1 249 ? -16.060 -7.950 48.512 1.00 46.33 249 PRO C N 1
ATOM 6504 C CA . PRO C 1 249 ? -15.870 -6.502 48.680 1.00 45.48 249 PRO C CA 1
ATOM 6505 C C . PRO C 1 249 ? -15.515 -5.817 47.366 1.00 45.17 249 PRO C C 1
ATOM 6506 O O . PRO C 1 249 ? -14.800 -6.372 46.530 1.00 42.81 249 PRO C O 1
ATOM 6510 N N . VAL C 1 250 ? -16.063 -4.612 47.176 1.00 42.67 250 VAL C N 1
ATOM 6511 C CA . VAL C 1 250 ? -15.893 -3.846 45.947 1.00 42.84 250 VAL C CA 1
ATOM 6512 C C . VAL C 1 250 ? -15.446 -2.430 46.297 1.00 45.05 250 VAL C C 1
ATOM 6513 O O . VAL C 1 250 ? -15.965 -1.815 47.236 1.00 44.54 250 VAL C O 1
ATOM 6517 N N . LEU C 1 251 ? -14.464 -1.927 45.551 1.00 43.38 251 LEU C N 1
ATOM 6518 C CA . LEU C 1 251 ? -13.956 -0.569 45.687 1.00 42.10 251 LEU C CA 1
ATOM 6519 C C . LEU C 1 251 ? -14.231 0.166 44.386 1.00 38.79 251 LEU C C 1
ATOM 6520 O O . LEU C 1 251 ? -13.954 -0.369 43.308 1.00 40.22 251 LEU C O 1
ATOM 6525 N N . ALA C 1 252 ? -14.781 1.377 44.484 1.00 35.49 252 ALA C N 1
ATOM 6526 C CA . ALA C 1 252 ? -15.148 2.188 43.327 1.00 38.38 252 ALA C CA 1
ATOM 6527 C C . ALA C 1 252 ? -14.347 3.483 43.340 1.00 37.26 252 ALA C C 1
ATOM 6528 O O . ALA C 1 252 ? -14.324 4.184 44.356 1.00 38.10 252 ALA C O 1
ATOM 6530 N N . LEU C 1 253 ? -13.685 3.800 42.224 1.00 36.78 253 LEU C N 1
ATOM 6531 C CA . LEU C 1 253 ? -12.832 4.982 42.156 1.00 37.09 253 LEU C CA 1
ATOM 6532 C C . LEU C 1 253 ? -13.002 5.722 40.839 1.00 37.23 253 LEU C C 1
ATOM 6533 O O . LEU C 1 253 ? -13.138 5.100 39.783 1.00 37.50 253 LEU C O 1
ATOM 6538 N N . ALA C 1 254 ? -12.952 7.053 40.909 1.00 36.12 254 ALA C N 1
ATOM 6539 C CA . ALA C 1 254 ? -12.980 7.901 39.725 1.00 36.32 254 ALA C CA 1
ATOM 6540 C C . ALA C 1 254 ? -12.550 9.310 40.109 1.00 38.76 254 ALA C C 1
ATOM 6541 O O . ALA C 1 254 ? -12.633 9.716 41.274 1.00 37.29 254 ALA C O 1
ATOM 6543 N N . GLY C 1 255 ? -12.124 10.065 39.099 1.00 37.45 255 GLY C N 1
ATOM 6544 C CA . GLY C 1 255 ? -11.639 11.409 39.334 1.00 38.23 255 GLY C CA 1
ATOM 6545 C C . GLY C 1 255 ? -12.752 12.431 39.462 1.00 38.50 255 GLY C C 1
ATOM 6546 O O . GLY C 1 255 ? -13.834 12.302 38.878 1.00 37.23 255 GLY C O 1
ATOM 6547 N N . ASP C 1 256 ? -12.464 13.475 40.248 1.00 40.46 256 ASP C N 1
ATOM 6548 C CA . ASP C 1 256 ? -13.455 14.521 40.505 1.00 39.32 256 ASP C CA 1
ATOM 6549 C C . ASP C 1 256 ? -13.751 15.348 39.265 1.00 37.49 256 ASP C C 1
ATOM 6550 O O . ASP C 1 256 ? -14.802 15.992 39.197 1.00 43.15 256 ASP C O 1
ATOM 6555 N N . LYS C 1 257 ? -12.847 15.357 38.292 1.00 42.80 257 LYS C N 1
ATOM 6556 C CA . LYS C 1 257 ? -13.046 16.081 37.050 1.00 40.00 257 LYS C CA 1
ATOM 6557 C C . LYS C 1 257 ? -13.632 15.205 35.963 1.00 37.58 257 LYS C C 1
ATOM 6558 O O . LYS C 1 257 ? -13.810 15.672 34.838 1.00 41.98 257 LYS C O 1
ATOM 6564 N N . SER C 1 258 ? -14.009 13.975 36.288 1.00 37.82 258 SER C N 1
ATOM 6565 C CA . SER C 1 258 ? -14.664 13.126 35.309 1.00 39.01 258 SER C CA 1
ATOM 6566 C C . SER C 1 258 ? -15.924 12.528 35.932 1.00 39.89 258 SER C C 1
ATOM 6567 O O . SER C 1 258 ? -16.818 13.277 36.329 1.00 37.58 258 SER C O 1
ATOM 6570 N N . ASN C 1 259 ? -15.964 11.210 36.139 1.00 40.55 259 ASN C N 1
ATOM 6571 C CA . ASN C 1 259 ? -17.193 10.566 36.588 1.00 39.23 259 ASN C CA 1
ATOM 6572 C C . ASN C 1 259 ? -17.414 10.688 38.091 1.00 42.68 259 ASN C C 1
ATOM 6573 O O . ASN C 1 259 ? -18.564 10.654 38.539 1.00 40.54 259 ASN C O 1
ATOM 6578 N N . GLY C 1 260 ? -16.348 10.834 38.871 1.00 38.45 260 GLY C N 1
ATOM 6579 C CA . GLY C 1 260 ? -16.474 11.104 40.299 1.00 38.00 260 GLY C CA 1
ATOM 6580 C C . GLY C 1 260 ? -17.275 10.048 41.032 1.00 39.39 260 GLY C C 1
ATOM 6581 O O . GLY C 1 260 ? -17.035 8.843 40.890 1.00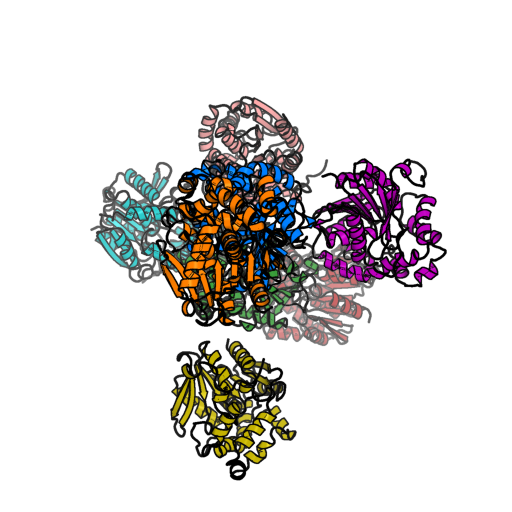 39.53 260 GLY C O 1
ATOM 6582 N N . ALA C 1 261 ? -18.260 10.507 41.814 1.00 41.46 261 ALA C N 1
ATOM 6583 C CA . ALA C 1 261 ? -19.076 9.646 42.666 1.00 40.18 261 ALA C CA 1
ATOM 6584 C C . ALA C 1 261 ? -19.963 8.701 41.876 1.00 42.72 261 ALA C C 1
ATOM 6585 O O . ALA C 1 261 ? -20.519 7.760 42.461 1.00 40.90 261 ALA C O 1
ATOM 6587 N N . LYS C 1 262 ? -20.135 8.929 40.576 1.00 39.70 262 LYS C N 1
ATOM 6588 C CA . LYS C 1 262 ? -21.030 8.047 39.848 1.00 39.04 262 LYS C CA 1
ATOM 6589 C C . LYS C 1 262 ? -20.439 6.661 39.657 1.00 39.90 262 LYS C C 1
ATOM 6590 O O . LYS C 1 262 ? -21.194 5.728 39.373 1.00 39.02 262 LYS C O 1
ATOM 6596 N N . GLU C 1 263 ? -19.125 6.491 39.863 1.00 38.38 263 GLU C N 1
ATOM 6597 C CA . GLU C 1 263 ? -18.571 5.143 39.898 1.00 37.59 263 GLU C CA 1
ATOM 6598 C C . GLU C 1 263 ? -19.069 4.391 41.126 1.00 37.50 263 GLU C C 1
ATOM 6599 O O . GLU C 1 263 ? -19.396 3.197 41.051 1.00 35.38 263 GLU C O 1
ATOM 6605 N N . LEU C 1 264 ? -19.206 5.097 42.247 1.00 36.29 264 LEU C N 1
ATOM 6606 C CA . LEU C 1 264 ? -19.733 4.463 43.445 1.00 38.70 264 LEU C CA 1
ATOM 6607 C C . LEU C 1 264 ? -21.237 4.236 43.316 1.00 39.52 264 LEU C C 1
ATOM 6608 O O . LEU C 1 264 ? -21.747 3.183 43.715 1.00 39.58 264 LEU C O 1
ATOM 6613 N N . ASP C 1 265 ? -21.953 5.188 42.714 1.00 38.46 265 ASP C N 1
ATOM 6614 C CA . ASP C 1 265 ? -23.372 4.982 42.442 1.00 38.77 265 ASP C CA 1
ATOM 6615 C C . ASP C 1 265 ? -23.576 3.767 41.559 1.00 41.86 265 ASP C C 1
ATOM 6616 O O . ASP C 1 265 ? -24.435 2.917 41.828 1.00 42.36 265 ASP C O 1
ATOM 6621 N N . MET C 1 266 ? -22.773 3.661 40.502 1.00 41.03 266 MET C N 1
ATOM 6622 C CA . MET C 1 266 ? -22.899 2.538 39.584 1.00 41.49 266 MET C CA 1
ATOM 6623 C C . MET C 1 266 ? -22.549 1.222 40.264 1.00 41.28 266 MET C C 1
ATOM 6624 O O . MET C 1 266 ? -23.228 0.210 40.057 1.00 41.81 266 MET C O 1
ATOM 6629 N N . ALA C 1 267 ? -21.489 1.214 41.073 1.00 39.79 267 ALA C N 1
ATOM 6630 C CA . ALA C 1 267 ? -21.035 -0.026 41.692 1.00 42.84 267 ALA C CA 1
ATOM 6631 C C . ALA C 1 267 ? -22.039 -0.535 42.713 1.00 43.80 267 ALA C C 1
ATOM 6632 O O . ALA C 1 267 ? -22.149 -1.750 42.918 1.00 40.99 267 ALA C O 1
ATOM 6634 N N . ARG C 1 268 ? -22.792 0.372 43.346 1.00 45.38 268 ARG C N 1
ATOM 6635 C CA . ARG C 1 268 ? -23.773 -0.047 44.336 1.00 43.42 268 ARG C CA 1
ATOM 6636 C C . ARG C 1 268 ? -24.972 -0.732 43.702 1.00 44.04 268 ARG C C 1
ATOM 6637 O O . ARG C 1 268 ? -25.679 -1.460 44.397 1.00 44.40 268 ARG C O 1
ATOM 6645 N N . GLU C 1 269 ? -25.186 -0.573 42.394 1.00 45.70 269 GLU C N 1
ATOM 6646 C CA . GLU C 1 269 ? -26.218 -1.358 41.726 1.00 44.81 269 GLU C CA 1
ATOM 6647 C C . GLU C 1 269 ? -25.778 -2.783 41.435 1.00 46.08 269 GLU C C 1
ATOM 6648 O O . GLU C 1 269 ? -26.634 -3.622 41.129 1.00 45.10 269 GLU C O 1
ATOM 6654 N N . LEU C 1 270 ? -24.484 -3.088 41.570 1.00 43.19 270 LEU C N 1
ATOM 6655 C CA . LEU C 1 270 ? -23.947 -4.386 41.196 1.00 43.96 270 LEU C CA 1
ATOM 6656 C C . LEU C 1 270 ? -23.543 -5.255 42.371 1.00 42.68 270 LEU C C 1
ATOM 6657 O O . LEU C 1 270 ? -23.480 -6.477 42.210 1.00 42.36 270 LEU C O 1
ATOM 6662 N N . ALA C 1 271 ? -23.272 -4.668 43.535 1.00 42.23 271 ALA C N 1
ATOM 6663 C CA . ALA C 1 271 ? -22.663 -5.402 44.635 1.00 44.31 271 ALA C CA 1
ATOM 6664 C C . ALA C 1 271 ? -23.226 -4.924 45.966 1.00 45.12 271 ALA C C 1
ATOM 6665 O O . ALA C 1 271 ? -23.700 -3.794 46.098 1.00 46.31 271 ALA C O 1
ATOM 6667 N N . LEU C 1 272 ? -23.165 -5.807 46.961 1.00 47.73 272 LEU C N 1
ATOM 6668 C CA . LEU C 1 272 ? -23.699 -5.495 48.282 1.00 48.06 272 LEU C CA 1
ATOM 6669 C C . LEU C 1 272 ? -22.711 -4.753 49.166 1.00 49.80 272 LEU C C 1
ATOM 6670 O O . LEU C 1 272 ? -23.123 -3.870 49.927 1.00 48.14 272 LEU C O 1
ATOM 6675 N N . ASP C 1 273 ? -21.421 -5.080 49.065 1.00 48.10 273 ASP C N 1
ATOM 6676 C CA . ASP C 1 273 ? -20.354 -4.553 49.922 1.00 46.09 273 ASP C CA 1
ATOM 6677 C C . ASP C 1 273 ? -19.467 -3.639 49.078 1.00 49.80 273 ASP C C 1
ATOM 6678 O O . ASP C 1 273 ? -18.497 -4.084 48.462 1.00 48.31 273 ASP C O 1
ATOM 6683 N N . VAL C 1 274 ? -19.787 -2.349 49.074 1.00 49.56 274 VAL C N 1
ATOM 6684 C CA . VAL C 1 274 ? -19.133 -1.383 48.204 1.00 47.39 274 VAL C CA 1
ATOM 6685 C C . VAL C 1 274 ? -18.650 -0.221 49.053 1.00 49.79 274 VAL C C 1
ATOM 6686 O O . VAL C 1 274 ? -19.338 0.210 49.983 1.00 50.78 274 VAL C O 1
ATOM 6690 N N . ARG C 1 275 ? -17.461 0.282 48.726 1.00 48.33 275 ARG C N 1
ATOM 6691 C CA . ARG C 1 275 ? -16.907 1.485 49.326 1.00 48.07 275 ARG C CA 1
ATOM 6692 C C . ARG C 1 275 ? -16.216 2.254 48.216 1.00 44.19 275 ARG C C 1
ATOM 6693 O O . ARG C 1 275 ? -15.760 1.669 47.230 1.00 42.00 275 ARG C O 1
ATOM 6701 N N . GLY C 1 276 ? -16.175 3.575 48.350 1.00 44.10 276 GLY C N 1
ATOM 6702 C CA . GLY C 1 276 ? -15.646 4.358 47.255 1.00 43.88 276 GLY C CA 1
ATOM 6703 C C . GLY C 1 276 ? -14.967 5.630 47.705 1.00 41.58 276 GLY C C 1
ATOM 6704 O O . GLY C 1 276 ? -15.045 6.046 48.863 1.00 40.89 276 GLY C O 1
ATOM 6705 N N . ALA C 1 277 ? -14.274 6.234 46.748 1.00 41.69 277 ALA C N 1
ATOM 6706 C CA . ALA C 1 277 ? -13.579 7.490 46.949 1.00 38.14 277 ALA C CA 1
ATOM 6707 C C . ALA C 1 277 ? -13.474 8.178 45.601 1.00 36.58 277 ALA C C 1
ATOM 6708 O O . ALA C 1 277 ? -13.632 7.550 44.551 1.00 35.27 277 ALA C O 1
ATOM 6710 N N . VAL C 1 278 ? -13.186 9.473 45.641 1.00 36.08 278 VAL C N 1
ATOM 6711 C CA . VAL C 1 278 ? -13.013 10.277 44.444 1.00 32.16 278 VAL C CA 1
ATOM 6712 C C . VAL C 1 278 ? -11.585 10.802 44.435 1.00 37.03 278 VAL C C 1
ATOM 6713 O O . VAL C 1 278 ? -11.084 11.289 45.462 1.00 33.81 278 VAL C O 1
ATOM 6717 N N . ALA C 1 279 ? -10.908 10.627 43.306 1.00 35.56 279 ALA C N 1
ATOM 6718 C CA . ALA C 1 279 ? -9.513 11.044 43.207 1.00 37.18 279 ALA C CA 1
ATOM 6719 C C . ALA C 1 279 ? -9.446 12.554 43.045 1.00 35.13 279 ALA C C 1
ATOM 6720 O O . ALA C 1 279 ? -10.059 13.102 42.123 1.00 35.70 279 ALA C O 1
ATOM 6722 N N . PRO C 1 280 ? -8.686 13.254 43.875 1.00 35.34 280 PRO C N 1
ATOM 6723 C CA . PRO C 1 280 ? -8.628 14.713 43.757 1.00 36.47 280 PRO C CA 1
ATOM 6724 C C . PRO C 1 280 ? -7.829 15.151 42.538 1.00 38.51 280 PRO C C 1
ATOM 6725 O O . PRO C 1 280 ? -6.820 14.536 42.176 1.00 37.70 280 PRO C O 1
ATOM 6729 N N . ASN C 1 281 ? -8.300 16.231 41.912 1.00 35.48 281 ASN C N 1
ATOM 6730 C CA . ASN C 1 281 ? -7.638 16.849 40.758 1.00 39.61 281 ASN C CA 1
ATOM 6731 C C . ASN C 1 281 ? -7.252 15.809 39.713 1.00 39.59 281 ASN C C 1
ATOM 6732 O O . ASN C 1 281 ? -6.137 15.800 39.191 1.00 36.99 281 ASN C O 1
ATOM 6737 N N . THR C 1 282 ? -8.210 14.956 39.366 1.00 37.02 282 THR C N 1
ATOM 6738 C CA . THR C 1 282 ? -7.946 13.849 38.463 1.00 37.46 282 THR C CA 1
ATOM 6739 C C . THR C 1 282 ? -9.069 13.761 37.447 1.00 37.99 282 THR C C 1
ATOM 6740 O O . THR C 1 282 ? -10.246 13.893 37.794 1.00 40.45 282 THR C O 1
ATOM 6744 N N . GLY C 1 283 ? -8.690 13.543 36.194 1.00 38.45 283 GLY C N 1
ATOM 6745 C CA . GLY C 1 283 ? -9.636 13.386 35.117 1.00 37.65 283 GLY C CA 1
ATOM 6746 C C . GLY C 1 283 ? -10.034 11.941 34.907 1.00 37.91 283 GLY C C 1
ATOM 6747 O O . GLY C 1 283 ? -10.228 11.186 35.866 1.00 38.46 283 GLY C O 1
ATOM 6748 N N . HIS C 1 284 ? -10.124 11.547 33.640 1.00 34.47 284 HIS C N 1
ATOM 6749 C CA . HIS C 1 284 ? -10.686 10.263 33.260 1.00 35.18 284 HIS C CA 1
ATOM 6750 C C . HIS C 1 284 ? -9.722 9.096 33.429 1.00 37.25 284 HIS C C 1
ATOM 6751 O O . HIS C 1 284 ? -10.175 7.955 33.582 1.00 34.66 284 HIS C O 1
ATOM 6758 N N . TRP C 1 285 ? -8.414 9.350 33.420 1.00 36.88 285 TRP C N 1
ATOM 6759 C CA . TRP C 1 285 ? -7.392 8.308 33.342 1.00 34.29 285 TRP C CA 1
ATOM 6760 C C . TRP C 1 285 ? -6.674 8.182 34.682 1.00 36.96 285 TRP C C 1
ATOM 6761 O O . TRP C 1 285 ? -5.544 8.649 34.841 1.00 37.83 285 TRP C O 1
ATOM 6772 N N . LEU C 1 286 ? -7.309 7.495 35.635 1.00 36.37 286 LEU C N 1
ATOM 6773 C CA . LEU C 1 286 ? -6.722 7.408 36.973 1.00 38.90 286 LEU C CA 1
ATOM 6774 C C . LEU C 1 286 ? -5.300 6.842 36.975 1.00 37.10 286 LEU C C 1
ATOM 6775 O O . LEU C 1 286 ? -4.411 7.481 37.568 1.00 37.13 286 LEU C O 1
ATOM 6780 N N . PRO C 1 287 ? -4.998 5.704 36.335 1.00 36.63 287 PRO C N 1
ATOM 6781 C CA . PRO C 1 287 ? -3.608 5.203 36.384 1.00 38.59 287 PRO C CA 1
ATOM 6782 C C . PRO C 1 287 ? -2.594 6.136 35.743 1.00 38.34 287 PRO C C 1
ATOM 6783 O O . PRO C 1 287 ? -1.442 6.200 36.194 1.00 36.70 287 PRO C O 1
ATOM 6787 N N . ASP C 1 288 ? -2.975 6.866 34.697 1.00 37.92 288 ASP C N 1
ATOM 6788 C CA . ASP C 1 288 ? -2.027 7.798 34.096 1.00 37.05 288 ASP C CA 1
ATOM 6789 C C . ASP C 1 288 ? -1.905 9.081 34.910 1.00 36.99 288 ASP C C 1
ATOM 6790 O O . ASP C 1 288 ? -0.797 9.599 35.103 1.00 37.59 288 ASP C O 1
ATOM 6795 N N . GLU C 1 289 ? -3.028 9.598 35.401 1.00 37.01 289 GLU C N 1
ATOM 6796 C CA . GLU C 1 289 ? -3.075 10.936 35.974 1.00 37.89 289 GLU C CA 1
ATOM 6797 C C . GLU C 1 289 ? -2.686 10.961 37.447 1.00 38.02 289 GLU C C 1
ATOM 6798 O O . GLU C 1 289 ? -1.971 11.872 37.881 1.00 37.37 289 GLU C O 1
ATOM 6804 N N . ASN C 1 290 ? -3.176 10.012 38.240 1.00 35.92 290 ASN C N 1
ATOM 6805 C CA . ASN C 1 290 ? -2.938 10.004 39.685 1.00 36.79 290 ASN C CA 1
ATOM 6806 C C . ASN C 1 290 ? -2.670 8.584 40.164 1.00 36.40 290 ASN C C 1
ATOM 6807 O O . ASN C 1 290 ? -3.463 8.001 40.915 1.00 37.29 290 ASN C O 1
ATOM 6812 N N . PRO C 1 291 ? -1.535 8.002 39.769 1.00 36.85 291 PRO C N 1
ATOM 6813 C CA . PRO C 1 291 ? -1.202 6.662 40.268 1.00 35.52 291 PRO C CA 1
ATOM 6814 C C . PRO C 1 291 ? -0.875 6.644 41.749 1.00 36.28 291 PRO C C 1
ATOM 6815 O O . PRO C 1 291 ? -0.982 5.586 42.381 1.00 37.10 291 PRO C O 1
ATOM 6819 N N . ALA C 1 292 ? -0.411 7.761 42.311 1.00 35.72 292 ALA C N 1
ATOM 6820 C CA . ALA C 1 292 ? -0.111 7.785 43.737 1.00 36.94 292 ALA C CA 1
ATOM 6821 C C . ALA C 1 292 ? -1.379 7.599 44.555 1.00 36.26 292 ALA C C 1
ATOM 6822 O O . ALA C 1 292 ? -1.427 6.765 45.467 1.00 34.08 292 ALA C O 1
ATOM 6824 N N . PHE C 1 293 ? -2.433 8.345 44.218 1.00 37.28 293 PHE C N 1
ATOM 6825 C CA . PHE C 1 293 ? -3.714 8.148 44.895 1.00 35.80 293 PHE C CA 1
ATOM 6826 C C . PHE C 1 293 ? -4.204 6.725 44.694 1.00 36.38 293 PHE C C 1
ATOM 6827 O O . PHE C 1 293 ? -4.521 6.026 45.663 1.00 35.36 293 PHE C O 1
ATOM 6835 N N . LEU C 1 294 ? -4.134 6.236 43.450 1.00 36.14 294 LEU C N 1
ATOM 6836 C CA . LEU C 1 294 ? -4.683 4.922 43.123 1.00 37.92 294 LEU C CA 1
ATOM 6837 C C . LEU C 1 294 ? -3.937 3.815 43.847 1.00 39.12 294 LEU C C 1
ATOM 6838 O O . LEU C 1 294 ? -4.558 2.893 44.389 1.00 39.93 294 LEU C O 1
ATOM 6843 N N . THR C 1 295 ? -2.605 3.882 43.866 1.00 36.40 295 THR C N 1
ATOM 6844 C CA . THR C 1 295 ? -1.839 2.834 44.531 1.00 40.83 295 THR C CA 1
ATOM 6845 C C . THR C 1 295 ? -2.160 2.768 46.024 1.00 39.45 295 THR C C 1
ATOM 6846 O O . THR C 1 295 ? -2.369 1.679 46.574 1.00 40.20 295 THR C O 1
ATOM 6850 N N . ARG C 1 296 ? -2.247 3.927 46.685 1.00 38.76 296 ARG C N 1
ATOM 6851 C CA . ARG C 1 296 ? -2.608 3.960 48.101 1.00 45.77 296 ARG C CA 1
ATOM 6852 C C . ARG C 1 296 ? -3.974 3.320 48.353 1.00 43.50 296 ARG C C 1
ATOM 6853 O O . ARG C 1 296 ? -4.126 2.501 49.267 1.00 45.51 296 ARG C O 1
ATOM 6861 N N . GLN C 1 297 ? -4.983 3.691 47.559 1.00 43.08 297 GLN C N 1
ATOM 6862 C CA . GLN C 1 297 ? -6.314 3.110 47.728 1.00 44.63 297 GLN C CA 1
ATOM 6863 C C . GLN C 1 297 ? -6.306 1.602 47.495 1.00 44.27 297 GLN C C 1
ATOM 6864 O O . GLN C 1 297 ? -6.941 0.851 48.241 1.00 44.33 297 GLN C O 1
ATOM 6870 N N . LEU C 1 298 ? -5.558 1.131 46.495 1.00 43.25 298 LEU C N 1
ATOM 6871 C CA . LEU C 1 298 ? -5.572 -0.299 46.206 1.00 44.29 298 LEU C CA 1
ATOM 6872 C C . LEU C 1 298 ? -4.868 -1.093 47.299 1.00 47.02 298 LEU C C 1
ATOM 6873 O O . LEU C 1 298 ? -5.358 -2.148 47.722 1.00 48.68 298 LEU C O 1
ATOM 6878 N N . LEU C 1 299 ? -3.739 -0.586 47.795 1.00 45.51 299 LEU C N 1
ATOM 6879 C CA . LEU C 1 299 ? -3.015 -1.302 48.840 1.00 48.59 299 LEU C CA 1
ATOM 6880 C C . LEU C 1 299 ? -3.826 -1.366 50.135 1.00 50.76 299 LEU C C 1
ATOM 6881 O O . LEU C 1 299 ? -3.900 -2.424 50.772 1.00 51.72 299 LEU C O 1
ATOM 6886 N N . ASP C 1 300 ? -4.464 -0.254 50.523 1.00 49.22 300 ASP C N 1
ATOM 6887 C CA . ASP C 1 300 ? -5.306 -0.257 51.723 1.00 51.23 300 ASP C CA 1
ATOM 6888 C C . ASP C 1 300 ? -6.501 -1.187 51.565 1.00 51.24 300 ASP C C 1
ATOM 6889 O O . ASP C 1 300 ? -6.900 -1.866 52.518 1.00 53.02 300 ASP C O 1
ATOM 6894 N N . PHE C 1 301 ? -7.069 -1.244 50.356 1.00 51.87 301 PHE C N 1
ATOM 6895 C CA . PHE C 1 301 ? -8.229 -2.087 50.084 1.00 52.10 301 PHE C CA 1
ATOM 6896 C C . PHE C 1 301 ? -7.899 -3.575 50.084 1.00 52.31 301 PHE C C 1
ATOM 6897 O O . PHE C 1 301 ? -8.682 -4.375 50.606 1.00 52.66 301 PHE C O 1
ATOM 6905 N N . PHE C 1 302 ? -6.733 -3.967 49.580 1.00 51.40 302 PHE C N 1
ATOM 6906 C CA . PHE C 1 302 ? -6.439 -5.383 49.390 1.00 52.80 302 PHE C CA 1
ATOM 6907 C C . PHE C 1 302 ? -5.969 -6.068 50.655 1.00 53.39 302 PHE C C 1
ATOM 6908 O O . PHE C 1 302 ? -5.890 -7.301 50.694 1.00 54.83 302 PHE C O 1
ATOM 6916 N N . ARG C 1 303 ? -5.795 -5.311 51.719 1.00 56.82 303 ARG C N 1
ATOM 6917 C CA . ARG C 1 303 ? -5.026 -5.748 52.871 1.00 64.60 303 ARG C CA 1
ATOM 6918 C C . ARG C 1 303 ? -5.882 -6.287 54.004 1.00 67.43 303 ARG C C 1
ATOM 6919 O O . ARG C 1 303 ? -5.568 -7.344 54.573 1.00 72.01 303 ARG C O 1
ATOM 6927 N N . GLU C 1 304 ? -6.966 -5.590 54.312 1.00 68.92 304 GLU C N 1
ATOM 6928 C CA . GLU C 1 304 ? -7.831 -5.898 55.449 1.00 75.71 304 GLU C CA 1
ATOM 6929 C C . GLU C 1 304 ? -8.262 -7.365 55.518 1.00 76.41 304 GLU C C 1
ATOM 6930 O O . GLU C 1 304 ? -7.651 -8.168 56.231 1.00 78.77 304 GLU C O 1
ATOM 6936 N N . PRO D 1 11 ? 13.581 -12.802 35.536 1.00 71.66 11 PRO D N 1
ATOM 6937 C CA . PRO D 1 11 ? 12.931 -11.490 35.370 1.00 70.66 11 PRO D CA 1
ATOM 6938 C C . PRO D 1 11 ? 13.704 -10.549 34.465 1.00 69.34 11 PRO D C 1
ATOM 6939 O O . PRO D 1 11 ? 14.922 -10.647 34.357 1.00 69.55 11 PRO D O 1
ATOM 6943 N N . GLY D 1 12 ? 12.985 -9.642 33.816 1.00 66.74 12 GLY D N 1
ATOM 6944 C CA . GLY D 1 12 ? 13.613 -8.642 32.982 1.00 64.43 12 GLY D CA 1
ATOM 6945 C C . GLY D 1 12 ? 12.824 -8.332 31.731 1.00 58.38 12 GLY D C 1
ATOM 6946 O O . GLY D 1 12 ? 12.295 -9.238 31.081 1.00 59.16 12 GLY D O 1
ATOM 6947 N N . MET D 1 13 ? 12.731 -7.047 31.402 1.00 57.60 13 MET D N 1
ATOM 6948 C CA . MET D 1 13 ? 12.121 -6.556 30.177 1.00 62.37 13 MET D CA 1
ATOM 6949 C C . MET D 1 13 ? 13.098 -6.674 29.006 1.00 60.52 13 MET D C 1
ATOM 6950 O O . MET D 1 13 ? 14.317 -6.634 29.204 1.00 63.67 13 MET D O 1
ATOM 6955 N N . PRO D 1 14 ? 12.588 -6.799 27.776 1.00 60.50 14 PRO D N 1
ATOM 6956 C CA . PRO D 1 14 ? 13.486 -6.895 26.620 1.00 56.58 14 PRO D CA 1
ATOM 6957 C C . PRO D 1 14 ? 14.403 -5.681 26.538 1.00 58.12 14 PRO D C 1
ATOM 6958 O O . PRO D 1 14 ? 13.974 -4.541 26.726 1.00 58.11 14 PRO D O 1
ATOM 6962 N N . ALA D 1 15 ? 15.684 -5.944 26.282 1.00 57.85 15 ALA D N 1
ATOM 6963 C CA . ALA D 1 15 ? 16.699 -4.900 26.167 1.00 53.78 15 ALA D CA 1
ATOM 6964 C C . ALA D 1 15 ? 17.106 -4.752 24.710 1.00 54.25 15 ALA D C 1
ATOM 6965 O O . ALA D 1 15 ? 17.775 -5.648 24.171 1.00 56.48 15 ALA D O 1
ATOM 6967 N N . PRO D 1 16 ? 16.719 -3.684 24.020 1.00 54.68 16 PRO D N 1
ATOM 6968 C CA . PRO D 1 16 ? 17.030 -3.575 22.591 1.00 53.52 16 PRO D CA 1
ATOM 6969 C C . PRO D 1 16 ? 18.480 -3.178 22.336 1.00 54.70 16 PRO D C 1
ATOM 6970 O O . PRO D 1 16 ? 19.146 -2.559 23.168 1.00 54.07 16 PRO D O 1
ATOM 6974 N N . GLY D 1 17 ? 18.942 -3.497 21.127 1.00 53.02 17 GLY D N 1
ATOM 6975 C CA . GLY D 1 17 ? 20.239 -3.047 20.646 1.00 53.44 17 GLY D CA 1
ATOM 6976 C C . GLY D 1 17 ? 21.328 -4.096 20.783 1.00 50.77 17 GLY D C 1
ATOM 6977 O O . GLY D 1 17 ? 21.109 -5.227 21.225 1.00 48.54 17 GLY D O 1
ATOM 6978 N N . LEU D 1 18 ? 22.531 -3.699 20.357 1.00 53.39 18 LEU D N 1
ATOM 6979 C CA . LEU D 1 18 ? 23.702 -4.556 20.488 1.00 53.67 18 LEU D CA 1
ATOM 6980 C C . LEU D 1 18 ? 24.115 -4.690 21.955 1.00 53.37 18 LEU D C 1
ATOM 6981 O O . LEU D 1 18 ? 23.985 -3.743 22.733 1.00 55.61 18 LEU D O 1
ATOM 6986 N N . PRO D 1 19 ? 24.675 -5.813 22.334 1.00 57.95 19 PRO D N 1
ATOM 6987 C CA . PRO D 1 19 ? 25.173 -5.913 23.691 1.00 57.79 19 PRO D CA 1
ATOM 6988 C C . PRO D 1 19 ? 26.316 -4.951 24.016 1.00 55.83 19 PRO D C 1
ATOM 6989 O O . PRO D 1 19 ? 27.033 -4.490 23.181 1.00 55.50 19 PRO D O 1
ATOM 6993 N N . ALA D 1 20 ? 26.500 -4.680 25.293 1.00 57.17 20 ALA D N 1
ATOM 6994 C CA . ALA D 1 20 ? 27.545 -3.771 25.701 1.00 59.56 20 ALA D CA 1
ATOM 6995 C C . ALA D 1 20 ? 28.888 -4.271 25.291 1.00 56.41 20 ALA D C 1
ATOM 6996 O O . ALA D 1 20 ? 29.206 -5.413 25.419 1.00 55.77 20 ALA D O 1
ATOM 6998 N N . GLY D 1 21 ? 29.635 -3.337 24.745 1.00 60.03 21 GLY D N 1
ATOM 6999 C CA . GLY D 1 21 ? 30.962 -3.548 24.238 1.00 62.40 21 GLY D CA 1
ATOM 7000 C C . GLY D 1 21 ? 31.062 -4.094 22.828 1.00 64.60 21 GLY D C 1
ATOM 7001 O O . GLY D 1 21 ? 32.141 -4.225 22.320 1.00 62.94 21 GLY D O 1
ATOM 7002 N N . PHE D 1 22 ? 29.938 -4.368 22.191 1.00 59.03 22 PHE D N 1
ATOM 7003 C CA . PHE D 1 22 ? 29.945 -4.887 20.862 1.00 57.17 22 PHE D CA 1
ATOM 7004 C C . PHE D 1 22 ? 30.601 -3.913 19.906 1.00 60.10 22 PHE D C 1
ATOM 7005 O O . PHE D 1 22 ? 31.272 -4.300 19.025 1.00 58.66 22 PHE D O 1
ATOM 7013 N N . GLU D 1 23 ? 30.473 -2.635 20.149 1.00 60.37 23 GLU D N 1
ATOM 7014 C CA . GLU D 1 23 ? 31.000 -1.637 19.221 1.00 61.49 23 GLU D CA 1
ATOM 7015 C C . GLU D 1 23 ? 32.528 -1.694 19.119 1.00 65.69 23 GLU D C 1
ATOM 7016 O O . GLU D 1 23 ? 33.077 -1.550 18.022 1.00 66.54 23 GLU D O 1
ATOM 7022 N N . ARG D 1 24 ? 33.226 -2.001 20.176 1.00 65.46 24 ARG D N 1
ATOM 7023 C CA . ARG D 1 24 ? 34.662 -2.014 20.074 1.00 70.07 24 ARG D CA 1
ATOM 7024 C C . ARG D 1 24 ? 35.242 -3.296 19.545 1.00 70.35 24 ARG D C 1
ATOM 7025 O O . ARG D 1 24 ? 36.386 -3.331 19.199 1.00 71.81 24 ARG D O 1
ATOM 7033 N N . ARG D 1 25 ? 34.458 -4.329 19.411 1.00 66.73 25 ARG D N 1
ATOM 7034 C CA . ARG D 1 25 ? 35.056 -5.596 19.060 1.00 64.06 25 ARG D CA 1
ATOM 7035 C C . ARG D 1 25 ? 34.643 -6.109 17.697 1.00 63.24 25 ARG D C 1
ATOM 7036 O O . ARG D 1 25 ? 35.181 -7.128 17.252 1.00 62.49 25 ARG D O 1
ATOM 7044 N N . PHE D 1 26 ? 33.735 -5.426 17.013 1.00 63.33 26 PHE D N 1
ATOM 7045 C CA . PHE D 1 26 ? 33.323 -5.850 15.691 1.00 58.34 26 PHE D CA 1
ATOM 7046 C C . PHE D 1 26 ? 33.328 -4.669 14.731 1.00 57.32 26 PHE D C 1
ATOM 7047 O O . PHE D 1 26 ? 33.288 -3.507 15.138 1.00 60.37 26 PHE D O 1
ATOM 7055 N N . SER D 1 27 ? 33.408 -4.989 13.441 1.00 57.19 27 SER D N 1
ATOM 7056 C CA . SER D 1 27 ? 33.513 -3.993 12.382 1.00 57.79 27 SER D CA 1
ATOM 7057 C C . SER D 1 27 ? 32.670 -4.435 11.197 1.00 54.29 27 SER D C 1
ATOM 7058 O O . SER D 1 27 ? 32.533 -5.630 10.929 1.00 51.93 27 SER D O 1
ATOM 7061 N N . ARG D 1 28 ? 32.072 -3.465 10.516 1.00 56.32 28 ARG D N 1
ATOM 7062 C CA . ARG D 1 28 ? 31.368 -3.732 9.270 1.00 57.07 28 ARG D CA 1
ATOM 7063 C C . ARG D 1 28 ? 32.324 -3.542 8.098 1.00 58.72 28 ARG D C 1
ATOM 7064 O O . ARG D 1 28 ? 32.968 -2.495 7.993 1.00 61.32 28 ARG D O 1
ATOM 7072 N N . ARG D 1 29 ? 32.424 -4.539 7.240 1.00 58.11 29 ARG D N 1
ATOM 7073 C CA . ARG D 1 29 ? 33.203 -4.406 6.014 1.00 57.09 29 ARG D CA 1
ATOM 7074 C C . ARG D 1 29 ? 32.516 -5.017 4.797 1.00 56.77 29 ARG D C 1
ATOM 7075 O O . ARG D 1 29 ? 31.573 -5.744 4.928 1.00 54.06 29 ARG D O 1
ATOM 7083 N N . TYR D 1 30 ? 33.019 -4.699 3.611 1.00 57.38 30 TYR D N 1
ATOM 7084 C CA . TYR D 1 30 ? 32.528 -5.269 2.364 1.00 57.92 30 TYR D CA 1
ATOM 7085 C C . TYR D 1 30 ? 33.607 -6.107 1.692 1.00 59.46 30 TYR D C 1
ATOM 7086 O O . TYR D 1 30 ? 34.803 -5.813 1.792 1.00 61.47 30 TYR D O 1
ATOM 7095 N N . ALA D 1 31 ? 33.163 -7.129 0.962 1.00 59.78 31 ALA D N 1
ATOM 7096 C CA . ALA D 1 31 ? 34.041 -7.948 0.135 1.00 55.60 31 ALA D CA 1
ATOM 7097 C C . ALA D 1 31 ? 33.492 -7.980 -1.284 1.00 59.09 31 ALA D C 1
ATOM 7098 O O . ALA D 1 31 ? 32.372 -8.451 -1.515 1.00 56.59 31 ALA D O 1
ATOM 7100 N N . GLN D 1 32 ? 34.282 -7.485 -2.232 1.00 61.38 32 GLN D N 1
ATOM 7101 C CA . GLN D 1 32 ? 33.894 -7.466 -3.636 1.00 62.14 32 GLN D CA 1
ATOM 7102 C C . GLN D 1 32 ? 34.245 -8.793 -4.301 1.00 64.04 32 GLN D C 1
ATOM 7103 O O . GLN D 1 32 ? 35.422 -9.157 -4.387 1.00 63.43 32 GLN D O 1
ATOM 7109 N N . LEU D 1 33 ? 33.230 -9.527 -4.663 1.00 68.15 33 LEU D N 1
ATOM 7110 C CA . LEU D 1 33 ? 33.409 -10.750 -5.365 1.00 69.61 33 LEU D CA 1
ATOM 7111 C C . LEU D 1 33 ? 33.276 -10.442 -6.853 1.00 76.74 33 LEU D C 1
ATOM 7112 O O . LEU D 1 33 ? 33.072 -9.303 -7.254 1.00 77.85 33 LEU D O 1
ATOM 7117 N N . ASP D 1 34 ? 33.378 -11.437 -7.696 1.00 79.50 34 ASP D N 1
ATOM 7118 C CA . ASP D 1 34 ? 33.314 -11.134 -9.102 1.00 83.90 34 ASP D CA 1
ATOM 7119 C C . ASP D 1 34 ? 31.992 -10.527 -9.553 1.00 84.58 34 ASP D C 1
ATOM 7120 O O . ASP D 1 34 ? 31.999 -9.458 -10.163 1.00 84.17 34 ASP D O 1
ATOM 7125 N N . ASP D 1 35 ? 30.865 -11.089 -9.144 1.00 79.10 35 ASP D N 1
ATOM 7126 C CA . ASP D 1 35 ? 29.643 -10.461 -9.586 1.00 79.27 35 ASP D CA 1
ATOM 7127 C C . ASP D 1 35 ? 28.875 -9.647 -8.571 1.00 76.99 35 ASP D C 1
ATOM 7128 O O . ASP D 1 35 ? 28.138 -8.769 -8.950 1.00 76.95 35 ASP D O 1
ATOM 7133 N N . VAL D 1 36 ? 29.150 -9.848 -7.296 1.00 74.23 36 VAL D N 1
ATOM 7134 C CA . VAL D 1 36 ? 28.407 -9.201 -6.251 1.00 66.85 36 VAL D CA 1
ATOM 7135 C C . VAL D 1 36 ? 29.260 -8.712 -5.105 1.00 64.27 36 VAL D C 1
ATOM 7136 O O . VAL D 1 36 ? 30.281 -9.245 -4.862 1.00 64.38 36 VAL D O 1
ATOM 7140 N N . ARG D 1 37 ? 28.849 -7.656 -4.437 1.00 62.05 37 ARG D N 1
ATOM 7141 C CA . ARG D 1 37 ? 29.557 -7.187 -3.255 1.00 58.68 37 ARG D CA 1
ATOM 7142 C C . ARG D 1 37 ? 28.756 -7.635 -2.041 1.00 57.72 37 ARG D C 1
ATOM 7143 O O . ARG D 1 37 ? 27.538 -7.425 -1.985 1.00 54.69 37 ARG D O 1
ATOM 7151 N N . LEU D 1 38 ? 29.421 -8.287 -1.095 1.00 55.83 38 LEU D N 1
ATOM 7152 C CA . LEU D 1 38 ? 28.766 -8.772 0.111 1.00 55.96 38 LEU D CA 1
ATOM 7153 C C . LEU D 1 38 ? 29.224 -7.957 1.315 1.00 56.29 38 LEU D C 1
ATOM 7154 O O . LEU D 1 38 ? 30.405 -7.614 1.437 1.00 59.23 38 LEU D O 1
ATOM 7159 N N . HIS D 1 39 ? 28.277 -7.655 2.194 1.00 53.62 39 HIS D N 1
ATOM 7160 C CA . HIS D 1 39 ? 28.520 -6.962 3.451 1.00 53.29 39 HIS D CA 1
ATOM 7161 C C . HIS D 1 39 ? 28.568 -7.994 4.564 1.00 51.90 39 HIS D C 1
ATOM 7162 O O . HIS D 1 39 ? 27.845 -8.991 4.522 1.00 52.31 39 HIS D O 1
ATOM 7169 N N . TYR D 1 40 ? 29.462 -7.783 5.529 1.00 54.48 40 TYR D N 1
ATOM 7170 C CA . TYR D 1 40 ? 29.590 -8.713 6.642 1.00 53.45 40 TYR D CA 1
ATOM 7171 C C . TYR D 1 40 ? 30.120 -7.977 7.865 1.00 54.60 40 TYR D C 1
ATOM 7172 O O . TYR D 1 40 ? 30.674 -6.878 7.770 1.00 56.63 40 TYR D O 1
ATOM 7181 N N . VAL D 1 41 ? 29.895 -8.583 9.025 1.00 52.19 41 VAL D N 1
ATOM 7182 C CA . VAL D 1 41 ? 30.374 -8.061 10.297 1.00 55.89 41 VAL D CA 1
ATOM 7183 C C . VAL D 1 41 ? 31.316 -9.094 10.896 1.00 56.97 41 VAL D C 1
ATOM 7184 O O . VAL D 1 41 ? 30.969 -10.278 10.991 1.00 56.06 41 VAL D O 1
ATOM 7188 N N . THR D 1 42 ? 32.519 -8.643 11.187 1.00 55.18 42 THR D N 1
ATOM 7189 C CA . THR D 1 42 ? 33.540 -9.502 11.727 1.00 61.77 42 THR D CA 1
ATOM 7190 C C . THR D 1 42 ? 34.221 -8.949 12.943 1.00 57.77 42 THR D C 1
ATOM 7191 O O . THR D 1 42 ? 34.367 -7.773 13.129 1.00 57.05 42 THR D O 1
ATOM 7195 N N . GLY D 1 43 ? 34.622 -9.867 13.768 1.00 59.28 43 GLY D N 1
ATOM 7196 C CA . GLY D 1 43 ? 35.322 -9.582 14.986 1.00 61.68 43 GLY D CA 1
ATOM 7197 C C . GLY D 1 43 ? 36.113 -10.797 15.402 1.00 64.23 43 GLY D C 1
ATOM 7198 O O . GLY D 1 43 ? 35.937 -11.876 14.875 1.00 63.71 43 GLY D O 1
ATOM 7199 N N . GLY D 1 44 ? 36.982 -10.617 16.375 1.00 68.98 44 GLY D N 1
ATOM 7200 C CA . GLY D 1 44 ? 37.798 -11.705 16.859 1.00 73.60 44 GLY D CA 1
ATOM 7201 C C . GLY D 1 44 ? 39.183 -11.707 16.265 1.00 72.88 44 GLY D C 1
ATOM 7202 O O . GLY D 1 44 ? 39.555 -10.795 15.581 1.00 71.28 44 GLY D O 1
ATOM 7203 N N . PRO D 1 45 ? 39.957 -12.738 16.572 1.00 77.29 45 PRO D N 1
ATOM 7204 C CA . PRO D 1 45 ? 41.335 -12.937 16.143 1.00 79.54 45 PRO D CA 1
ATOM 7205 C C . PRO D 1 45 ? 41.455 -13.327 14.705 1.00 77.68 45 PRO D C 1
ATOM 7206 O O . PRO D 1 45 ? 40.892 -14.303 14.312 1.00 77.23 45 PRO D O 1
ATOM 7210 N N . ASP D 1 46 ? 42.237 -12.582 13.959 1.00 79.91 46 ASP D N 1
ATOM 7211 C CA . ASP D 1 46 ? 42.432 -12.847 12.547 1.00 80.26 46 ASP D CA 1
ATOM 7212 C C . ASP D 1 46 ? 42.877 -14.278 12.285 1.00 79.92 46 ASP D C 1
ATOM 7213 O O . ASP D 1 46 ? 42.556 -14.840 11.259 1.00 77.15 46 ASP D O 1
ATOM 7218 N N . ASP D 1 47 ? 43.680 -14.811 13.194 1.00 80.27 47 ASP D N 1
ATOM 7219 C CA . ASP D 1 47 ? 44.207 -16.139 13.188 1.00 81.05 47 ASP D CA 1
ATOM 7220 C C . ASP D 1 47 ? 43.362 -17.270 13.786 1.00 81.38 47 ASP D C 1
ATOM 7221 O O . ASP D 1 47 ? 43.825 -18.395 13.760 1.00 78.99 47 ASP D O 1
ATOM 7226 N N . GLY D 1 48 ? 42.191 -17.008 14.385 1.00 76.95 48 GLY D N 1
ATOM 7227 C CA . GLY D 1 48 ? 41.378 -18.092 14.887 1.00 74.49 48 GLY D CA 1
ATOM 7228 C C . GLY D 1 48 ? 40.679 -18.884 13.799 1.00 72.01 48 GLY D C 1
ATOM 7229 O O . GLY D 1 48 ? 40.630 -18.498 12.633 1.00 72.50 48 GLY D O 1
ATOM 7230 N N . GLU D 1 49 ? 40.152 -20.036 14.202 1.00 70.79 49 GLU D N 1
ATOM 7231 C CA . GLU D 1 49 ? 39.288 -20.810 13.325 1.00 75.22 49 GLU D CA 1
ATOM 7232 C C . GLU D 1 49 ? 38.064 -19.977 12.966 1.00 75.07 49 GLU D C 1
ATOM 7233 O O . GLU D 1 49 ? 37.485 -19.308 13.830 1.00 74.66 49 GLU D O 1
ATOM 7239 N N . MET D 1 50 ? 37.707 -19.968 11.683 1.00 73.38 50 MET D N 1
ATOM 7240 C CA . MET D 1 50 ? 36.613 -19.131 11.205 1.00 70.88 50 MET D CA 1
ATOM 7241 C C . MET D 1 50 ? 35.260 -19.796 11.433 1.00 69.09 50 MET D C 1
ATOM 7242 O O . MET D 1 50 ? 35.076 -20.978 11.126 1.00 71.89 50 MET D O 1
ATOM 7247 N N . VAL D 1 51 ? 34.321 -19.031 11.986 1.00 68.18 51 VAL D N 1
ATOM 7248 C CA . VAL D 1 51 ? 32.928 -19.440 12.162 1.00 67.09 51 VAL D CA 1
ATOM 7249 C C . VAL D 1 51 ? 32.061 -18.523 11.308 1.00 63.44 51 VAL D C 1
ATOM 7250 O O . VAL D 1 51 ? 32.085 -17.296 11.482 1.00 62.68 51 VAL D O 1
ATOM 7254 N N . VAL D 1 52 ? 31.351 -19.106 10.347 1.00 61.45 52 VAL D N 1
ATOM 7255 C CA . VAL D 1 52 ? 30.472 -18.364 9.449 1.00 59.18 52 VAL D CA 1
ATOM 7256 C C . VAL D 1 52 ? 29.032 -18.518 9.932 1.00 57.92 52 VAL D C 1
ATOM 7257 O O . VAL D 1 52 ? 28.568 -19.639 10.178 1.00 58.56 52 VAL D O 1
ATOM 7261 N N . LEU D 1 53 ? 28.326 -17.391 10.054 1.00 54.93 53 LEU D N 1
ATOM 7262 C CA . LEU D 1 53 ? 26.940 -17.353 10.514 1.00 55.91 53 LEU D CA 1
ATOM 7263 C C . LEU D 1 53 ? 26.061 -16.791 9.407 1.00 54.14 53 LEU D C 1
ATOM 7264 O O . LEU D 1 53 ? 26.328 -15.697 8.898 1.00 54.64 53 LEU D O 1
ATOM 7269 N N . LEU D 1 54 ? 25.006 -17.524 9.053 1.00 51.15 54 LEU D N 1
ATOM 7270 C CA . LEU D 1 54 ? 24.141 -17.172 7.929 1.00 53.71 54 LEU D CA 1
ATOM 7271 C C . LEU D 1 54 ? 22.702 -17.012 8.418 1.00 51.47 54 LEU D C 1
ATOM 7272 O O . LEU D 1 54 ? 22.058 -17.996 8.793 1.00 49.10 54 LEU D O 1
ATOM 7277 N N . HIS D 1 55 ? 22.186 -15.787 8.353 1.00 48.56 55 HIS D N 1
ATOM 7278 C CA . HIS D 1 55 ? 20.802 -15.495 8.719 1.00 52.58 55 HIS D CA 1
ATOM 7279 C C . HIS D 1 55 ? 19.833 -16.050 7.672 1.00 51.78 55 HIS D C 1
ATOM 7280 O O . HIS D 1 55 ? 20.226 -16.646 6.667 1.00 49.87 55 HIS D O 1
ATOM 7287 N N . GLY D 1 56 ? 18.537 -15.808 7.899 1.00 52.28 56 GLY D N 1
ATOM 7288 C CA . GLY D 1 56 ? 17.483 -16.180 6.982 1.00 48.07 56 GLY D CA 1
ATOM 7289 C C . GLY D 1 56 ? 16.574 -15.004 6.667 1.00 46.86 56 GLY D C 1
ATOM 7290 O O . GLY D 1 56 ? 16.975 -13.841 6.722 1.00 50.20 56 GLY D O 1
ATOM 7291 N N . TRP D 1 57 ? 15.323 -15.334 6.318 1.00 45.04 57 TRP D N 1
ATOM 7292 C CA . TRP D 1 57 ? 14.273 -14.355 6.019 1.00 47.29 57 TRP D CA 1
ATOM 7293 C C . TRP D 1 57 ? 13.300 -14.250 7.182 1.00 40.65 57 TRP D C 1
ATOM 7294 O O . TRP D 1 57 ? 12.866 -15.288 7.704 1.00 42.07 57 TRP D O 1
ATOM 7305 N N . PRO D 1 58 ? 12.920 -13.037 7.616 1.00 40.90 58 PRO D N 1
ATOM 7306 C CA . PRO D 1 58 ? 13.411 -11.743 7.122 1.00 43.77 58 PRO D CA 1
ATOM 7307 C C . PRO D 1 58 ? 14.483 -11.131 8.035 1.00 43.29 58 PRO D C 1
ATOM 7308 O O . PRO D 1 58 ? 14.145 -10.329 8.911 1.00 42.81 58 PRO D O 1
ATOM 7312 N N . GLN D 1 59 ? 15.750 -11.498 7.848 1.00 44.84 59 GLN D N 1
ATOM 7313 C CA . GLN D 1 59 ? 16.799 -11.143 8.798 1.00 46.27 59 GLN D CA 1
ATOM 7314 C C . GLN D 1 59 ? 18.016 -10.555 8.094 1.00 45.55 59 GLN D C 1
ATOM 7315 O O . GLN D 1 59 ? 18.089 -10.493 6.868 1.00 46.35 59 GLN D O 1
ATOM 7321 N N . THR D 1 60 ? 18.974 -10.105 8.908 1.00 47.82 60 THR D N 1
ATOM 7322 C CA . THR D 1 60 ? 20.296 -9.679 8.456 1.00 45.79 60 THR D CA 1
ATOM 7323 C C . THR D 1 60 ? 21.343 -10.286 9.380 1.00 47.46 60 THR D C 1
ATOM 7324 O O . THR D 1 60 ? 20.998 -11.109 10.234 1.00 49.37 60 THR D O 1
ATOM 7328 N N . TRP D 1 61 ? 22.620 -9.895 9.228 1.00 50.28 61 TRP D N 1
ATOM 7329 C CA . TRP D 1 61 ? 23.648 -10.330 10.176 1.00 47.79 61 TRP D CA 1
ATOM 7330 C C . TRP D 1 61 ? 23.240 -10.047 11.612 1.00 49.20 61 TRP D C 1
ATOM 7331 O O . TRP D 1 61 ? 23.652 -10.765 12.533 1.00 49.19 61 TRP D O 1
ATOM 7342 N N . TYR D 1 62 ? 22.417 -9.009 11.812 1.00 49.58 62 TYR D N 1
ATOM 7343 C CA . TYR D 1 62 ? 22.073 -8.499 13.133 1.00 49.71 62 TYR D CA 1
ATOM 7344 C C . TYR D 1 62 ? 21.429 -9.541 14.041 1.00 51.18 62 TYR D C 1
ATOM 7345 O O . TYR D 1 62 ? 21.510 -9.401 15.269 1.00 52.18 62 TYR D O 1
ATOM 7354 N N . THR D 1 63 ? 20.851 -10.610 13.484 1.00 48.41 63 THR D N 1
ATOM 7355 C CA . THR D 1 63 ? 20.220 -11.616 14.334 1.00 48.19 63 THR D CA 1
ATOM 7356 C C . THR D 1 63 ? 21.226 -12.363 15.201 1.00 49.99 63 THR D C 1
ATOM 7357 O O . THR D 1 63 ? 20.827 -13.033 16.156 1.00 51.36 63 THR D O 1
ATOM 7361 N N . TRP D 1 64 ? 22.508 -12.307 14.870 1.00 50.45 64 TRP D N 1
ATOM 7362 C CA . TRP D 1 64 ? 23.530 -13.003 15.639 1.00 52.56 64 TRP D CA 1
ATOM 7363 C C . TRP D 1 64 ? 24.185 -12.126 16.704 1.00 53.39 64 TRP D C 1
ATOM 7364 O O . TRP D 1 64 ? 25.159 -12.560 17.323 1.00 57.88 64 TRP D O 1
ATOM 7375 N N . ARG D 1 65 ? 23.638 -10.937 16.968 1.00 55.63 65 ARG D N 1
ATOM 7376 C CA . ARG D 1 65 ? 24.310 -9.942 17.801 1.00 53.65 65 ARG D CA 1
ATOM 7377 C C . ARG D 1 65 ? 24.638 -10.464 19.201 1.00 54.89 65 ARG D C 1
ATOM 7378 O O . ARG D 1 65 ? 25.596 -9.991 19.824 1.00 57.50 65 ARG D O 1
ATOM 7386 N N . HIS D 1 66 ? 23.857 -11.406 19.726 1.00 54.96 66 HIS D N 1
ATOM 7387 C CA . HIS D 1 66 ? 24.104 -11.917 21.069 1.00 58.31 66 HIS D CA 1
ATOM 7388 C C . HIS D 1 66 ? 24.960 -13.175 21.086 1.00 59.61 66 HIS D C 1
ATOM 7389 O O . HIS D 1 66 ? 25.300 -13.652 22.172 1.00 57.32 66 HIS D O 1
ATOM 7396 N N . VAL D 1 67 ? 25.321 -13.713 19.926 1.00 58.85 67 VAL D N 1
ATOM 7397 C CA . VAL D 1 67 ? 26.143 -14.913 19.843 1.00 59.91 67 VAL D CA 1
ATOM 7398 C C . VAL D 1 67 ? 27.582 -14.577 19.480 1.00 64.75 67 VAL D C 1
ATOM 7399 O O . VAL D 1 67 ? 28.517 -15.198 19.989 1.00 65.24 67 VAL D O 1
ATOM 7403 N N . MET D 1 68 ? 27.759 -13.571 18.625 1.00 62.38 68 MET D N 1
ATOM 7404 C CA . MET D 1 68 ? 29.089 -13.228 18.136 1.00 62.21 68 MET D CA 1
ATOM 7405 C C . MET D 1 68 ? 30.075 -12.830 19.231 1.00 66.21 68 MET D C 1
ATOM 7406 O O . MET D 1 68 ? 31.263 -13.172 19.094 1.00 63.61 68 MET D O 1
ATOM 7411 N N . PRO D 1 69 ? 29.695 -12.103 20.293 1.00 65.03 69 PRO D N 1
ATOM 7412 C CA . PRO D 1 69 ? 30.696 -11.802 21.335 1.00 66.42 69 PRO D CA 1
ATOM 7413 C C . PRO D 1 69 ? 31.257 -13.053 21.994 1.00 69.31 69 PRO D C 1
ATOM 7414 O O . PRO D 1 69 ? 32.482 -13.205 22.098 1.00 72.20 69 PRO D O 1
ATOM 7418 N N . ALA D 1 70 ? 30.387 -13.967 22.429 1.00 67.30 70 ALA D N 1
ATOM 7419 C CA . ALA D 1 70 ? 30.854 -15.165 23.116 1.00 69.82 70 ALA D CA 1
ATOM 7420 C C . ALA D 1 70 ? 31.719 -16.022 22.202 1.00 73.51 70 ALA D C 1
ATOM 7421 O O . ALA D 1 70 ? 32.729 -16.592 22.636 1.00 74.94 70 ALA D O 1
ATOM 7423 N N . LEU D 1 71 ? 31.349 -16.119 20.929 1.00 68.94 71 LEU D N 1
ATOM 7424 C CA . LEU D 1 71 ? 32.173 -16.866 19.989 1.00 69.89 71 LEU D CA 1
ATOM 7425 C C . LEU D 1 71 ? 33.525 -16.187 19.768 1.00 70.59 71 LEU D C 1
ATOM 7426 O O . LEU D 1 71 ? 34.552 -16.863 19.641 1.00 69.53 71 LEU D O 1
ATOM 7431 N N . ALA D 1 72 ? 33.543 -14.854 19.707 1.00 69.23 72 ALA D N 1
ATOM 7432 C CA . ALA D 1 72 ? 34.789 -14.137 19.496 1.00 69.74 72 ALA D CA 1
ATOM 7433 C C . ALA D 1 72 ? 35.671 -14.241 20.727 1.00 76.06 72 ALA D C 1
ATOM 7434 O O . ALA D 1 72 ? 36.907 -14.119 20.609 1.00 73.57 72 ALA D O 1
ATOM 7436 N N . GLU D 1 73 ? 35.041 -14.355 21.895 1.00 75.47 73 GLU D N 1
ATOM 7437 C CA . GLU D 1 73 ? 35.708 -14.424 23.207 1.00 77.87 73 GLU D CA 1
ATOM 7438 C C . GLU D 1 73 ? 36.539 -15.655 23.357 1.00 78.49 73 GLU D C 1
ATOM 7439 O O . GLU D 1 73 ? 37.423 -15.725 24.170 1.00 80.48 73 GLU D O 1
ATOM 7445 N N . ASP D 1 74 ? 36.260 -16.640 22.532 1.00 77.53 74 ASP D N 1
ATOM 7446 C CA . ASP D 1 74 ? 37.005 -17.860 22.584 1.00 78.75 74 ASP D CA 1
ATOM 7447 C C . ASP D 1 74 ? 37.994 -17.958 21.510 1.00 75.98 74 ASP D C 1
ATOM 7448 O O . ASP D 1 74 ? 38.379 -19.025 21.144 1.00 77.36 74 ASP D O 1
ATOM 7453 N N . GLY D 1 75 ? 38.359 -16.828 20.970 1.00 77.47 75 GLY D N 1
ATOM 7454 C CA . GLY D 1 75 ? 39.394 -16.739 19.975 1.00 76.87 75 GLY D CA 1
ATOM 7455 C C . GLY D 1 75 ? 39.008 -17.122 18.567 1.00 75.57 75 GLY D C 1
ATOM 7456 O O . GLY D 1 75 ? 39.848 -17.229 17.726 1.00 76.12 75 GLY D O 1
ATOM 7457 N N . TYR D 1 76 ? 37.734 -17.343 18.326 1.00 76.04 76 TYR D N 1
ATOM 7458 C CA . TYR D 1 76 ? 37.229 -17.678 17.020 1.00 73.20 76 TYR D CA 1
ATOM 7459 C C . TYR D 1 76 ? 37.185 -16.457 16.129 1.00 72.15 76 TYR D C 1
ATOM 7460 O O . TYR D 1 76 ? 37.091 -15.372 16.614 1.00 71.77 76 TYR D O 1
ATOM 7469 N N . ARG D 1 77 ? 37.249 -16.687 14.834 1.00 69.83 77 ARG D N 1
ATOM 7470 C CA . ARG D 1 77 ? 37.125 -15.623 13.878 1.00 70.98 77 ARG D CA 1
ATOM 7471 C C . ARG D 1 77 ? 35.681 -15.699 13.428 1.00 68.04 77 ARG D C 1
ATOM 7472 O O . ARG D 1 77 ? 35.275 -16.630 12.785 1.00 65.13 77 ARG D O 1
ATOM 7480 N N . VAL D 1 78 ? 34.906 -14.715 13.871 1.00 66.96 78 VAL D N 1
ATOM 7481 C CA . VAL D 1 78 ? 33.484 -14.652 13.576 1.00 65.26 78 VAL D CA 1
ATOM 7482 C C . VAL D 1 78 ? 33.167 -13.780 12.374 1.00 60.84 78 VAL D C 1
ATOM 7483 O O . VAL D 1 78 ? 33.549 -12.611 12.311 1.00 58.12 78 VAL D O 1
ATOM 7487 N N . VAL D 1 79 ? 32.460 -14.371 11.421 1.00 59.63 79 VAL D N 1
ATOM 7488 C CA . VAL D 1 79 ? 32.054 -13.683 10.223 1.00 56.30 79 VAL D CA 1
ATOM 7489 C C . VAL D 1 79 ? 30.562 -13.884 10.031 1.00 55.94 79 VAL D C 1
ATOM 7490 O O . VAL D 1 79 ? 30.114 -14.957 9.743 1.00 51.69 79 VAL D O 1
ATOM 7494 N N . ALA D 1 80 ? 29.804 -12.846 10.299 1.00 54.93 80 ALA D N 1
ATOM 7495 C CA . ALA D 1 80 ? 28.354 -12.838 10.104 1.00 52.14 80 ALA D CA 1
ATOM 7496 C C . ALA D 1 80 ? 28.051 -12.136 8.783 1.00 50.07 80 ALA D C 1
ATOM 7497 O O . ALA D 1 80 ? 28.287 -10.931 8.643 1.00 51.48 80 ALA D O 1
ATOM 7499 N N . VAL D 1 81 ? 27.508 -12.879 7.823 1.00 48.46 81 VAL D N 1
ATOM 7500 C CA . VAL D 1 81 ? 27.391 -12.416 6.445 1.00 49.39 81 VAL D CA 1
ATOM 7501 C C . VAL D 1 81 ? 25.950 -12.010 6.153 1.00 50.32 81 VAL D C 1
ATOM 7502 O O . VAL D 1 81 ? 25.007 -12.739 6.491 1.00 46.50 81 VAL D O 1
ATOM 7506 N N . ASP D 1 82 ? 25.787 -10.855 5.502 1.00 49.89 82 ASP D N 1
ATOM 7507 C CA . ASP D 1 82 ? 24.569 -10.545 4.751 1.00 48.94 82 ASP D CA 1
ATOM 7508 C C . ASP D 1 82 ? 24.689 -11.237 3.397 1.00 49.46 82 ASP D C 1
ATOM 7509 O O . ASP D 1 82 ? 25.473 -10.798 2.544 1.00 46.96 82 ASP D O 1
ATOM 7514 N N . TYR D 1 83 ? 23.925 -12.309 3.177 1.00 40.74 83 TYR D N 1
ATOM 7515 C CA . TYR D 1 83 ? 24.094 -13.042 1.929 1.00 43.01 83 TYR D CA 1
ATOM 7516 C C . TYR D 1 83 ? 23.549 -12.231 0.749 1.00 44.72 83 TYR D C 1
ATOM 7517 O O . TYR D 1 83 ? 23.015 -11.126 0.908 1.00 46.25 83 TYR D O 1
ATOM 7526 N N . ARG D 1 84 ? 23.739 -12.774 -0.458 1.00 40.39 84 ARG D N 1
ATOM 7527 C CA . ARG D 1 84 ? 23.331 -12.103 -1.691 1.00 43.15 84 ARG D CA 1
ATOM 7528 C C . ARG D 1 84 ? 21.897 -11.592 -1.591 1.00 42.54 84 ARG D C 1
ATOM 7529 O O . ARG D 1 84 ? 20.966 -12.369 -1.359 1.00 43.15 84 ARG D O 1
ATOM 7537 N N . GLY D 1 85 ? 21.728 -10.278 -1.762 1.00 44.24 85 GLY D N 1
ATOM 7538 C CA . GLY D 1 85 ? 20.422 -9.647 -1.787 1.00 42.86 85 GLY D CA 1
ATOM 7539 C C . GLY D 1 85 ? 19.922 -9.086 -0.469 1.00 44.69 85 GLY D C 1
ATOM 7540 O O . GLY D 1 85 ? 18.964 -8.301 -0.478 1.00 41.69 85 GLY D O 1
ATOM 7541 N N . ALA D 1 86 ? 20.560 -9.412 0.653 1.00 44.93 86 ALA D N 1
ATOM 7542 C CA . ALA D 1 86 ? 20.072 -9.040 1.974 1.00 46.76 86 ALA D CA 1
ATOM 7543 C C . ALA D 1 86 ? 20.936 -7.961 2.620 1.00 49.09 86 ALA D C 1
ATOM 7544 O O . ALA D 1 86 ? 22.148 -7.871 2.376 1.00 49.39 86 ALA D O 1
ATOM 7546 N N . GLY D 1 87 ? 20.304 -7.175 3.493 1.00 47.03 87 GLY D N 1
ATOM 7547 C CA . GLY D 1 87 ? 21.037 -6.206 4.292 1.00 44.29 87 GLY D CA 1
ATOM 7548 C C . GLY D 1 87 ? 21.757 -5.192 3.430 1.00 49.92 87 GLY D C 1
ATOM 7549 O O . GLY D 1 87 ? 21.178 -4.611 2.504 1.00 49.01 87 GLY D O 1
ATOM 7550 N N . GLU D 1 88 ? 23.043 -4.967 3.730 1.00 49.21 88 GLU D N 1
ATOM 7551 C CA . GLU D 1 88 ? 23.844 -4.012 2.978 1.00 49.89 88 GLU D CA 1
ATOM 7552 C C . GLU D 1 88 ? 24.551 -4.649 1.788 1.00 48.14 88 GLU D C 1
ATOM 7553 O O . GLU D 1 88 ? 25.312 -3.963 1.098 1.00 49.25 88 GLU D O 1
ATOM 7559 N N . SER D 1 89 ? 24.270 -5.916 1.500 1.00 47.61 89 SER D N 1
ATOM 7560 C CA . SER D 1 89 ? 24.873 -6.594 0.366 1.00 49.38 89 SER D CA 1
ATOM 7561 C C . SER D 1 89 ? 24.172 -6.186 -0.927 1.00 48.29 89 SER D C 1
ATOM 7562 O O . SER D 1 89 ? 23.054 -5.666 -0.919 1.00 49.57 89 SER D O 1
ATOM 7565 N N . ASP D 1 90 ? 24.843 -6.442 -2.048 1.00 47.12 90 ASP D N 1
ATOM 7566 C CA . ASP D 1 90 ? 24.277 -6.105 -3.343 1.00 49.74 90 ASP D CA 1
ATOM 7567 C C . ASP D 1 90 ? 23.017 -6.917 -3.611 1.00 49.64 90 ASP D C 1
ATOM 7568 O O . ASP D 1 90 ? 22.829 -8.019 -3.082 1.00 48.38 90 ASP D O 1
ATOM 7573 N N . LYS D 1 91 ? 22.179 -6.385 -4.507 1.00 47.56 91 LYS D N 1
ATOM 7574 C CA . LYS D 1 91 ? 20.918 -7.010 -4.911 1.00 46.55 91 LYS D CA 1
ATOM 7575 C C . LYS D 1 91 ? 20.958 -7.244 -6.417 1.00 44.45 91 LYS D C 1
ATOM 7576 O O . LYS D 1 91 ? 20.345 -6.490 -7.189 1.00 45.70 91 LYS D O 1
ATOM 7582 N N . PRO D 1 92 ? 21.703 -8.258 -6.881 1.00 46.18 92 PRO D N 1
ATOM 7583 C CA . PRO D 1 92 ? 21.781 -8.504 -8.329 1.00 49.22 92 PRO D CA 1
ATOM 7584 C C . PRO D 1 92 ? 20.492 -9.083 -8.889 1.00 45.86 92 PRO D C 1
ATOM 7585 O O . PRO D 1 92 ? 19.553 -9.395 -8.149 1.00 43.55 92 PRO D O 1
ATOM 7589 N N . LEU D 1 93 ? 20.483 -9.259 -10.213 1.00 45.95 93 LEU D N 1
ATOM 7590 C CA . LEU D 1 93 ? 19.317 -9.763 -10.929 1.00 44.04 93 LEU D CA 1
ATOM 7591 C C . LEU D 1 93 ? 18.988 -11.202 -10.539 1.00 46.17 93 LEU D C 1
ATOM 7592 O O . LEU D 1 93 ? 17.812 -11.543 -10.347 1.00 43.88 93 LEU D O 1
ATOM 7597 N N . GLY D 1 94 ? 19.997 -12.068 -10.454 1.00 44.48 94 GLY D N 1
ATOM 7598 C CA . GLY D 1 94 ? 19.752 -13.476 -10.186 1.00 44.11 94 GLY D CA 1
ATOM 7599 C C . GLY D 1 94 ? 20.755 -14.137 -9.259 1.00 47.40 94 GLY D C 1
ATOM 7600 O O . GLY D 1 94 ? 21.471 -13.451 -8.523 1.00 47.79 94 GLY D O 1
ATOM 7601 N N . GLY D 1 95 ? 20.838 -15.469 -9.303 1.00 47.94 95 GLY D N 1
ATOM 7602 C CA . GLY D 1 95 ? 21.737 -16.194 -8.422 1.00 51.41 95 GLY D CA 1
ATOM 7603 C C . GLY D 1 95 ? 21.180 -16.482 -7.045 1.00 49.51 95 GLY D C 1
ATOM 7604 O O . GLY D 1 95 ? 21.943 -16.589 -6.079 1.00 47.43 95 GLY D O 1
ATOM 7605 N N . TYR D 1 96 ? 19.864 -16.607 -6.922 1.00 47.05 96 TYR D N 1
ATOM 7606 C CA . TYR D 1 96 ? 19.229 -16.772 -5.627 1.00 46.28 96 TYR D CA 1
ATOM 7607 C C . TYR D 1 96 ? 18.874 -18.222 -5.314 1.00 48.08 96 TYR D C 1
ATOM 7608 O O . TYR D 1 96 ? 18.282 -18.489 -4.265 1.00 50.85 96 TYR D O 1
ATOM 7617 N N . ASP D 1 97 ? 19.238 -19.167 -6.177 1.00 50.24 97 ASP D N 1
ATOM 7618 C CA . ASP D 1 97 ? 19.216 -20.568 -5.777 1.00 51.04 97 ASP D CA 1
ATOM 7619 C C . ASP D 1 97 ? 20.282 -20.789 -4.713 1.00 49.31 97 ASP D C 1
ATOM 7620 O O . ASP D 1 97 ? 21.349 -20.175 -4.752 1.00 50.27 97 ASP D O 1
ATOM 7625 N N . LYS D 1 98 ? 19.980 -21.647 -3.739 1.00 50.64 98 LYS D N 1
ATOM 7626 C CA . LYS D 1 98 ? 20.830 -21.721 -2.554 1.00 50.87 98 LYS D CA 1
ATOM 7627 C C . LYS D 1 98 ? 22.204 -22.300 -2.873 1.00 51.81 98 LYS D C 1
ATOM 7628 O O . LYS D 1 98 ? 23.200 -21.916 -2.244 1.00 52.38 98 LYS D O 1
ATOM 7634 N N . ALA D 1 99 ? 22.284 -23.193 -3.862 1.00 56.16 99 ALA D N 1
ATOM 7635 C CA . ALA D 1 99 ? 23.576 -23.763 -4.238 1.00 56.79 99 ALA D CA 1
ATOM 7636 C C . ALA D 1 99 ? 24.521 -22.675 -4.732 1.00 54.95 99 ALA D C 1
ATOM 7637 O O . ALA D 1 99 ? 25.688 -22.625 -4.331 1.00 58.36 99 ALA D O 1
ATOM 7639 N N . SER D 1 100 ? 24.030 -21.778 -5.592 1.00 54.29 100 SER D N 1
ATOM 7640 C CA . SER D 1 100 ? 24.884 -20.694 -6.062 1.00 50.02 100 SER D CA 1
ATOM 7641 C C . SER D 1 100 ? 25.178 -19.694 -4.954 1.00 53.35 100 SER D C 1
ATOM 7642 O O . SER D 1 100 ? 26.290 -19.160 -4.886 1.00 52.85 100 SER D O 1
ATOM 7645 N N . MET D 1 101 ? 24.214 -19.445 -4.061 1.00 52.34 101 MET D N 1
ATOM 7646 C CA . MET D 1 101 ? 24.480 -18.541 -2.945 1.00 52.11 101 MET D CA 1
ATOM 7647 C C . MET D 1 101 ? 25.549 -19.100 -2.018 1.00 50.86 101 MET D C 1
ATOM 7648 O O . MET D 1 101 ? 26.315 -18.334 -1.423 1.00 50.82 101 MET D O 1
ATOM 7653 N N . ALA D 1 102 ? 25.623 -20.424 -1.885 1.00 52.70 102 ALA D N 1
ATOM 7654 C CA . ALA D 1 102 ? 26.720 -21.016 -1.130 1.00 53.85 102 ALA D CA 1
ATOM 7655 C C . ALA D 1 102 ? 28.064 -20.673 -1.764 1.00 55.13 102 ALA D C 1
ATOM 7656 O O . ALA D 1 102 ? 29.037 -20.389 -1.056 1.00 54.93 102 ALA D O 1
ATOM 7658 N N . GLY D 1 103 ? 28.121 -20.648 -3.100 1.00 55.26 103 GLY D N 1
ATOM 7659 C CA . GLY D 1 103 ? 29.343 -20.253 -3.781 1.00 52.23 103 GLY D CA 1
ATOM 7660 C C . GLY D 1 103 ? 29.774 -18.832 -3.470 1.00 55.80 103 GLY D C 1
ATOM 7661 O O . GLY D 1 103 ? 30.971 -18.545 -3.395 1.00 56.68 103 GLY D O 1
ATOM 7662 N N . ASP D 1 104 ? 28.809 -17.917 -3.311 1.00 54.56 104 ASP D N 1
ATOM 7663 C CA . ASP D 1 104 ? 29.149 -16.556 -2.898 1.00 54.25 104 ASP D CA 1
ATOM 7664 C C . ASP D 1 104 ? 29.847 -16.564 -1.544 1.00 55.79 104 ASP D C 1
ATOM 7665 O O . ASP D 1 104 ? 30.842 -15.860 -1.338 1.00 54.29 104 ASP D O 1
ATOM 7670 N N . ILE D 1 105 ? 29.292 -17.311 -0.585 1.00 56.25 105 ILE D N 1
ATOM 7671 C CA . ILE D 1 105 ? 29.888 -17.362 0.744 1.00 57.02 105 ILE D CA 1
ATOM 7672 C C . ILE D 1 105 ? 31.245 -18.043 0.675 1.00 61.11 105 ILE D C 1
ATOM 7673 O O . ILE D 1 105 ? 32.216 -17.599 1.302 1.00 59.93 105 ILE D O 1
ATOM 7678 N N . ARG D 1 106 ? 31.350 -19.088 -0.146 1.00 59.50 106 ARG D N 1
ATOM 7679 C CA . ARG D 1 106 ? 32.621 -19.777 -0.298 1.00 64.23 106 ARG D CA 1
ATOM 7680 C C . ARG D 1 106 ? 33.664 -18.842 -0.884 1.00 62.99 106 ARG D C 1
ATOM 7681 O O . ARG D 1 106 ? 34.802 -18.784 -0.405 1.00 66.56 106 ARG D O 1
ATOM 7689 N N . ALA D 1 107 ? 33.278 -18.061 -1.891 1.00 61.85 107 ALA D N 1
ATOM 7690 C CA . ALA D 1 107 ? 34.207 -17.092 -2.455 1.00 62.42 107 ALA D CA 1
ATOM 7691 C C . ALA D 1 107 ? 34.630 -16.065 -1.411 1.00 63.35 107 ALA D C 1
ATOM 7692 O O . ALA D 1 107 ? 35.782 -15.615 -1.408 1.00 63.08 107 ALA D O 1
ATOM 7694 N N . LEU D 1 108 ? 33.722 -15.704 -0.501 1.00 62.19 108 LEU D N 1
ATOM 7695 C CA . LEU D 1 108 ? 34.059 -14.723 0.524 1.00 62.22 108 LEU D CA 1
ATOM 7696 C C . LEU D 1 108 ? 35.019 -15.282 1.568 1.00 62.09 108 LEU D C 1
ATOM 7697 O O . LEU D 1 108 ? 35.939 -14.578 1.999 1.00 61.98 108 LEU D O 1
ATOM 7702 N N . VAL D 1 109 ? 34.839 -16.540 1.983 1.00 61.02 109 VAL D N 1
ATOM 7703 C CA . VAL D 1 109 ? 35.757 -17.106 2.967 1.00 63.17 109 VAL D CA 1
ATOM 7704 C C . VAL D 1 109 ? 37.161 -17.243 2.381 1.00 67.14 109 VAL D C 1
ATOM 7705 O O . VAL D 1 109 ? 38.155 -16.949 3.056 1.00 66.40 109 VAL D O 1
ATOM 7709 N N . HIS D 1 110 ? 37.267 -17.654 1.112 1.00 68.05 110 HIS D N 1
ATOM 7710 C CA . HIS D 1 110 ? 38.583 -17.768 0.488 1.00 66.65 110 HIS D CA 1
ATOM 7711 C C . HIS D 1 110 ? 39.250 -16.410 0.354 1.00 67.89 110 HIS D C 1
ATOM 7712 O O . HIS D 1 110 ? 40.466 -16.299 0.533 1.00 68.76 110 HIS D O 1
ATOM 7719 N N . GLN D 1 111 ? 38.473 -15.363 0.081 1.00 64.78 111 GLN D N 1
ATOM 7720 C CA . GLN D 1 111 ? 39.059 -14.039 -0.065 1.00 65.40 111 GLN D CA 1
ATOM 7721 C C . GLN D 1 111 ? 39.605 -13.511 1.253 1.00 70.15 111 GLN D C 1
ATOM 7722 O O . GLN D 1 111 ? 40.502 -12.661 1.252 1.00 73.50 111 GLN D O 1
ATOM 7728 N N . LEU D 1 112 ? 39.130 -14.063 2.354 1.00 68.97 112 LEU D N 1
ATOM 7729 C CA . LEU D 1 112 ? 39.605 -13.612 3.633 1.00 72.09 112 LEU D CA 1
ATOM 7730 C C . LEU D 1 112 ? 40.788 -14.432 4.109 1.00 72.21 112 LEU D C 1
ATOM 7731 O O . LEU D 1 112 ? 41.324 -14.158 5.148 1.00 70.51 112 LEU D O 1
ATOM 7736 N N . GLY D 1 113 ? 41.182 -15.422 3.322 1.00 73.54 113 GLY D N 1
ATOM 7737 C CA . GLY D 1 113 ? 42.314 -16.270 3.626 1.00 74.40 113 GLY D CA 1
ATOM 7738 C C . GLY D 1 113 ? 41.999 -17.592 4.279 1.00 73.64 113 GLY D C 1
ATOM 7739 O O . GLY D 1 113 ? 42.927 -18.367 4.546 1.00 80.31 113 GLY D O 1
ATOM 7740 N N . ALA D 1 114 ? 40.737 -17.898 4.516 1.00 70.49 114 ALA D N 1
ATOM 7741 C CA . ALA D 1 114 ? 40.394 -19.154 5.155 1.00 70.73 114 ALA D CA 1
ATOM 7742 C C . ALA D 1 114 ? 39.985 -20.179 4.109 1.00 69.65 114 ALA D C 1
ATOM 7743 O O . ALA D 1 114 ? 39.674 -19.849 2.962 1.00 71.28 114 ALA D O 1
ATOM 7745 N N . THR D 1 115 ? 40.022 -21.442 4.519 1.00 70.48 115 THR D N 1
ATOM 7746 C CA . THR D 1 115 ? 39.537 -22.540 3.691 1.00 71.79 115 THR D CA 1
ATOM 7747 C C . THR D 1 115 ? 38.692 -23.540 4.467 1.00 75.08 115 THR D C 1
ATOM 7748 O O . THR D 1 115 ? 37.807 -24.163 3.874 1.00 77.89 115 THR D O 1
ATOM 7752 N N . ARG D 1 116 ? 38.953 -23.689 5.774 1.00 75.54 116 ARG D N 1
ATOM 7753 C CA . ARG D 1 116 ? 38.203 -24.586 6.684 1.00 77.60 116 ARG D CA 1
ATOM 7754 C C . ARG D 1 116 ? 37.406 -23.675 7.625 1.00 75.14 116 ARG D C 1
ATOM 7755 O O . ARG D 1 116 ? 37.976 -22.738 8.184 1.00 76.72 116 ARG D O 1
ATOM 7763 N N . ILE D 1 117 ? 36.100 -23.921 7.816 1.00 73.00 117 ILE D N 1
ATOM 7764 C CA . ILE D 1 117 ? 35.261 -22.995 8.560 1.00 72.01 117 ILE D CA 1
ATOM 7765 C C . ILE D 1 117 ? 34.265 -23.816 9.353 1.00 70.29 117 ILE D C 1
ATOM 7766 O O . ILE D 1 117 ? 33.950 -24.955 8.994 1.00 68.86 117 ILE D O 1
ATOM 7771 N N . HIS D 1 118 ? 33.714 -23.149 10.343 1.00 70.28 118 HIS D N 1
ATOM 7772 C CA . HIS D 1 118 ? 32.618 -23.643 11.125 1.00 70.94 118 HIS D CA 1
ATOM 7773 C C . HIS D 1 118 ? 31.394 -22.970 10.459 1.00 63.59 118 HIS D C 1
ATOM 7774 O O . HIS D 1 118 ? 31.451 -21.848 10.055 1.00 64.43 118 HIS D O 1
ATOM 7781 N N . LEU D 1 119 ? 30.284 -23.656 10.337 1.00 63.54 119 LEU D N 1
ATOM 7782 C CA . LEU D 1 119 ? 29.176 -23.105 9.563 1.00 63.65 119 LEU D CA 1
ATOM 7783 C C . LEU D 1 119 ? 27.884 -23.233 10.355 1.00 60.03 119 LEU D C 1
ATOM 7784 O O . LEU D 1 119 ? 27.495 -24.342 10.733 1.00 60.99 119 LEU D O 1
ATOM 7789 N N . VAL D 1 120 ? 27.213 -22.103 10.580 1.00 57.39 120 VAL D N 1
ATOM 7790 C CA . VAL D 1 120 ? 25.938 -22.052 11.288 1.00 59.74 120 VAL D CA 1
ATOM 7791 C C . VAL D 1 120 ? 24.929 -21.290 10.433 1.00 57.27 120 VAL D C 1
ATOM 7792 O O . VAL D 1 120 ? 25.214 -20.177 9.976 1.00 55.93 120 VAL D O 1
ATOM 7796 N N . GLY D 1 121 ? 23.757 -21.876 10.233 1.00 53.32 121 GLY D N 1
ATOM 7797 C CA . GLY D 1 121 ? 22.725 -21.239 9.438 1.00 54.01 121 GLY D CA 1
ATOM 7798 C C . GLY D 1 121 ? 21.340 -21.516 9.984 1.00 56.58 121 GLY D C 1
ATOM 7799 O O . GLY D 1 121 ? 21.094 -22.536 10.637 1.00 55.38 121 GLY D O 1
ATOM 7800 N N . ARG D 1 122 ? 20.424 -20.590 9.692 1.00 50.73 122 ARG D N 1
ATOM 7801 C CA . ARG D 1 122 ? 19.010 -20.749 10.014 1.00 54.09 122 ARG D CA 1
ATOM 7802 C C . ARG D 1 122 ? 18.163 -20.198 8.872 1.00 49.33 122 ARG D C 1
ATOM 7803 O O . ARG D 1 122 ? 18.595 -19.310 8.130 1.00 50.11 122 ARG D O 1
ATOM 7811 N N . SER D 1 123 ? 16.939 -20.712 8.766 1.00 52.40 123 SER D N 1
ATOM 7812 C CA . SER D 1 123 ? 15.976 -20.347 7.712 1.00 50.59 123 SER D CA 1
ATOM 7813 C C . SER D 1 123 ? 16.681 -20.464 6.356 1.00 54.98 123 SER D C 1
ATOM 7814 O O . SER D 1 123 ? 17.276 -21.517 6.079 1.00 51.76 123 SER D O 1
ATOM 7817 N N . ILE D 1 124 ? 16.649 -19.434 5.499 1.00 51.90 124 ILE D N 1
ATOM 7818 C CA . ILE D 1 124 ? 17.301 -19.513 4.192 1.00 50.62 124 ILE D CA 1
ATOM 7819 C C . ILE D 1 124 ? 18.785 -19.819 4.349 1.00 54.26 124 ILE D C 1
ATOM 7820 O O . ILE D 1 124 ? 19.372 -20.548 3.536 1.00 52.97 124 ILE D O 1
ATOM 7825 N N . GLY D 1 125 ? 19.407 -19.294 5.407 1.00 53.60 125 GLY D N 1
ATOM 7826 C CA . GLY D 1 125 ? 20.830 -19.489 5.597 1.00 52.26 125 GLY D CA 1
ATOM 7827 C C . GLY D 1 125 ? 21.206 -20.933 5.846 1.00 55.64 125 GLY D C 1
ATOM 7828 O O . GLY D 1 125 ? 22.306 -21.358 5.485 1.00 53.38 125 GLY D O 1
ATOM 7829 N N . VAL D 1 126 ? 20.303 -21.710 6.449 1.00 53.58 126 VAL D N 1
ATOM 7830 C CA . VAL D 1 126 ? 20.597 -23.119 6.658 1.00 56.71 126 VAL D CA 1
ATOM 7831 C C . VAL D 1 126 ? 20.516 -23.902 5.354 1.00 58.73 126 VAL D C 1
ATOM 7832 O O . VAL D 1 126 ? 21.162 -24.949 5.217 1.00 58.92 126 VAL D O 1
ATOM 7836 N N . MET D 1 127 ? 19.757 -23.407 4.377 1.00 56.01 127 MET D N 1
ATOM 7837 C CA . MET D 1 127 ? 19.756 -24.025 3.058 1.00 57.08 127 MET D CA 1
ATOM 7838 C C . MET D 1 127 ? 21.043 -23.701 2.311 1.00 56.88 127 MET D C 1
ATOM 7839 O O . MET D 1 127 ? 21.628 -24.572 1.656 1.00 59.66 127 MET D O 1
ATOM 7844 N N . VAL D 1 128 ? 21.484 -22.444 2.387 1.00 54.99 128 VAL D N 1
ATOM 7845 C CA . VAL D 1 128 ? 22.788 -22.061 1.855 1.00 56.40 128 VAL D CA 1
ATOM 7846 C C . VAL D 1 128 ? 23.898 -22.844 2.548 1.00 60.53 128 VAL D C 1
ATOM 7847 O O . VAL D 1 128 ? 24.836 -23.337 1.905 1.00 61.09 128 VAL D O 1
ATOM 7851 N N . ALA D 1 129 ? 23.821 -22.951 3.877 1.00 59.04 129 ALA D N 1
ATOM 7852 C CA . ALA D 1 129 ? 24.852 -23.663 4.624 1.00 57.93 129 ALA D CA 1
ATOM 7853 C C . ALA D 1 129 ? 24.892 -25.139 4.246 1.00 60.65 129 ALA D C 1
ATOM 7854 O O . ALA D 1 129 ? 25.971 -25.736 4.149 1.00 64.15 129 ALA D O 1
ATOM 7856 N N . TYR D 1 130 ? 23.729 -25.752 4.050 1.00 58.67 130 TYR D N 1
ATOM 7857 C CA . TYR D 1 130 ? 23.710 -27.145 3.625 1.00 61.93 130 TYR D CA 1
ATOM 7858 C C . TYR D 1 130 ? 24.294 -27.301 2.230 1.00 64.31 130 TYR D C 1
ATOM 7859 O O . TYR D 1 130 ? 25.083 -28.221 1.983 1.00 64.68 130 TYR D O 1
ATOM 7868 N N . ALA D 1 131 ? 23.919 -26.412 1.304 1.00 62.89 131 ALA D N 1
ATOM 7869 C CA . ALA D 1 131 ? 24.454 -26.483 -0.052 1.00 64.00 131 ALA D CA 1
ATOM 7870 C C . ALA D 1 131 ? 25.966 -26.299 -0.069 1.00 62.33 131 ALA D C 1
ATOM 7871 O O . ALA D 1 131 ? 26.651 -26.876 -0.919 1.00 62.67 131 ALA D O 1
ATOM 7873 N N . TYR D 1 132 ? 26.501 -25.513 0.866 1.00 61.93 132 TYR D N 1
ATOM 7874 C CA . TYR D 1 132 ? 27.949 -25.376 0.998 1.00 62.96 132 TYR D CA 1
ATOM 7875 C C . TYR D 1 132 ? 28.587 -26.706 1.386 1.00 64.98 132 TYR D C 1
ATOM 7876 O O . TYR D 1 132 ? 29.570 -27.141 0.776 1.00 65.88 132 TYR D O 1
ATOM 7885 N N . ALA D 1 133 ? 28.040 -27.361 2.411 1.00 64.72 133 ALA D N 1
ATOM 7886 C CA . ALA D 1 133 ? 28.587 -28.637 2.849 1.00 66.63 133 ALA D CA 1
ATOM 7887 C C . ALA D 1 133 ? 28.356 -29.734 1.821 1.00 67.18 133 ALA D C 1
ATOM 7888 O O . ALA D 1 133 ? 29.201 -30.621 1.671 1.00 67.36 133 ALA D O 1
ATOM 7890 N N . ALA D 1 134 ? 27.243 -29.691 1.088 1.00 66.34 134 ALA D N 1
ATOM 7891 C CA . ALA D 1 134 ? 26.992 -30.752 0.119 1.00 64.60 134 ALA D CA 1
ATOM 7892 C C . ALA D 1 134 ? 27.944 -30.644 -1.064 1.00 68.42 134 ALA D C 1
ATOM 7893 O O . ALA D 1 134 ? 28.433 -31.661 -1.570 1.00 66.69 134 ALA D O 1
ATOM 7895 N N . GLN D 1 135 ? 28.259 -29.417 -1.483 1.00 67.38 135 GLN D N 1
ATOM 7896 C CA . GLN D 1 135 ? 29.099 -29.232 -2.655 1.00 67.85 135 GLN D CA 1
ATOM 7897 C C . GLN D 1 135 ? 30.582 -29.343 -2.331 1.00 69.02 135 GLN D C 1
ATOM 7898 O O . GLN D 1 135 ? 31.349 -29.834 -3.164 1.00 70.74 135 GLN D O 1
ATOM 7904 N N . TRP D 1 136 ? 31.000 -28.912 -1.142 1.00 67.64 136 TRP D N 1
ATOM 7905 C CA . TRP D 1 136 ? 32.409 -28.936 -0.741 1.00 67.82 136 TRP D CA 1
ATOM 7906 C C . TRP D 1 136 ? 32.529 -29.473 0.679 1.00 66.36 136 TRP D C 1
ATOM 7907 O O . TRP D 1 136 ? 32.912 -28.751 1.606 1.00 65.90 136 TRP D O 1
ATOM 7918 N N . PRO D 1 137 ? 32.240 -30.761 0.878 1.00 64.40 137 PRO D N 1
ATOM 7919 C CA . PRO D 1 137 ? 32.199 -31.294 2.251 1.00 67.25 137 PRO D CA 1
ATOM 7920 C C . PRO D 1 137 ? 33.522 -31.215 3.001 1.00 72.85 137 PRO D C 1
ATOM 7921 O O . PRO D 1 137 ? 33.513 -30.998 4.219 1.00 74.74 137 PRO D O 1
ATOM 7925 N N . THR D 1 138 ? 34.660 -31.352 2.318 1.00 73.05 138 THR D N 1
ATOM 7926 C CA . THR D 1 138 ? 35.950 -31.302 3.004 1.00 73.51 138 THR D CA 1
ATOM 7927 C C . THR D 1 138 ? 36.209 -29.947 3.663 1.00 76.12 138 THR D C 1
ATOM 7928 O O . THR D 1 138 ? 37.029 -29.854 4.586 1.00 74.88 138 THR D O 1
ATOM 7932 N N . GLU D 1 139 ? 35.580 -28.880 3.170 1.00 74.16 139 GLU D N 1
ATOM 7933 C CA . GLU D 1 139 ? 35.862 -27.525 3.636 1.00 75.57 139 GLU D CA 1
ATOM 7934 C C . GLU D 1 139 ? 35.058 -27.097 4.864 1.00 74.73 139 GLU D C 1
ATOM 7935 O O . GLU D 1 139 ? 35.334 -26.028 5.422 1.00 73.41 139 GLU D O 1
ATOM 7941 N N . ILE D 1 140 ? 34.077 -27.881 5.294 1.00 70.00 140 ILE D N 1
ATOM 7942 C CA . ILE D 1 140 ? 33.243 -27.546 6.443 1.00 73.01 140 ILE D CA 1
ATOM 7943 C C . ILE D 1 140 ? 33.640 -28.455 7.596 1.00 72.59 140 ILE D C 1
ATOM 7944 O O . ILE D 1 140 ? 33.373 -29.662 7.563 1.00 74.49 140 ILE D O 1
ATOM 7949 N N . VAL D 1 141 ? 34.258 -27.882 8.630 1.00 72.87 141 VAL D N 1
ATOM 7950 C CA . VAL D 1 141 ? 34.641 -28.666 9.806 1.00 74.72 141 VAL D CA 1
ATOM 7951 C C . VAL D 1 141 ? 33.400 -29.182 10.519 1.00 75.89 141 VAL D C 1
ATOM 7952 O O . VAL D 1 141 ? 33.212 -30.393 10.684 1.00 76.51 141 VAL D O 1
ATOM 7956 N N . LYS D 1 142 ? 32.517 -28.270 10.886 1.00 75.59 142 LYS D N 1
ATOM 7957 C CA . LYS D 1 142 ? 31.266 -28.617 11.535 1.00 74.95 142 LYS D CA 1
ATOM 7958 C C . LYS D 1 142 ? 30.134 -27.721 11.046 1.00 71.34 142 LYS D C 1
ATOM 7959 O O . LYS D 1 142 ? 30.342 -26.587 10.651 1.00 69.09 142 LYS D O 1
ATOM 7965 N N . LEU D 1 143 ? 28.932 -28.241 11.114 1.00 67.27 143 LEU D N 1
ATOM 7966 C CA . LEU D 1 143 ? 27.761 -27.537 10.612 1.00 66.99 143 LEU D CA 1
ATOM 7967 C C . LEU D 1 143 ? 26.648 -27.576 11.647 1.00 66.30 143 LEU D C 1
ATOM 7968 O O . LEU D 1 143 ? 26.281 -28.650 12.136 1.00 66.35 143 LEU D O 1
ATOM 7973 N N . ALA D 1 144 ? 26.104 -26.405 11.958 1.00 65.02 144 ALA D N 1
ATOM 7974 C CA . ALA D 1 144 ? 24.991 -26.258 12.885 1.00 65.01 144 ALA D CA 1
ATOM 7975 C C . ALA D 1 144 ? 23.778 -25.734 12.126 1.00 60.18 144 ALA D C 1
ATOM 7976 O O . ALA D 1 144 ? 23.855 -24.688 11.472 1.00 58.91 144 ALA D O 1
ATOM 7978 N N . MET D 1 145 ? 22.658 -26.445 12.245 1.00 59.91 145 MET D N 1
ATOM 7979 C CA . MET D 1 145 ? 21.449 -26.183 11.471 1.00 59.83 145 MET D CA 1
ATOM 7980 C C . MET D 1 145 ? 20.312 -25.813 12.416 1.00 60.20 145 MET D C 1
ATOM 7981 O O . MET D 1 145 ? 19.932 -26.617 13.273 1.00 64.19 145 MET D O 1
ATOM 7986 N N . LEU D 1 146 ? 19.731 -24.628 12.220 1.00 57.55 146 LEU D N 1
ATOM 7987 C CA . LEU D 1 146 ? 18.786 -24.048 13.171 1.00 58.52 146 LEU D CA 1
ATOM 7988 C C . LEU D 1 146 ? 17.402 -23.855 12.561 1.00 54.97 146 LEU D C 1
ATOM 7989 O O . LEU D 1 146 ? 17.281 -23.389 11.425 1.00 53.20 146 LEU D O 1
ATOM 7994 N N . ASP D 1 147 ? 16.370 -24.239 13.321 1.00 56.67 147 ASP D N 1
ATOM 7995 C CA . ASP D 1 147 ? 15.009 -23.702 13.219 1.00 54.15 147 ASP D CA 1
ATOM 7996 C C . ASP D 1 147 ? 14.171 -24.162 12.031 1.00 54.07 147 ASP D C 1
ATOM 7997 O O . ASP D 1 147 ? 12.961 -24.355 12.183 1.00 55.76 147 ASP D O 1
ATOM 8002 N N . VAL D 1 148 ? 14.760 -24.298 10.848 1.00 52.87 148 VAL D N 1
ATOM 8003 C CA . VAL D 1 148 ? 13.967 -24.535 9.641 1.00 54.77 148 VAL D CA 1
ATOM 8004 C C . VAL D 1 148 ? 14.503 -25.745 8.882 1.00 55.96 148 VAL D C 1
ATOM 8005 O O . VAL D 1 148 ? 15.726 -25.913 8.774 1.00 59.10 148 VAL D O 1
ATOM 8009 N N . PRO D 1 149 ? 13.637 -26.602 8.344 1.00 58.28 149 PRO D N 1
ATOM 8010 C CA . PRO D 1 149 ? 14.108 -27.689 7.477 1.00 58.57 149 PRO D CA 1
ATOM 8011 C C . PRO D 1 149 ? 14.539 -27.165 6.115 1.00 60.44 149 PRO D C 1
ATOM 8012 O O . PRO D 1 149 ? 14.108 -26.103 5.660 1.00 56.73 149 PRO D O 1
ATOM 8016 N N . VAL D 1 150 ? 15.417 -27.924 5.463 1.00 59.66 150 VAL D N 1
ATOM 8017 C CA . VAL D 1 150 ? 15.943 -27.522 4.159 1.00 58.01 150 VAL D CA 1
ATOM 8018 C C . VAL D 1 150 ? 15.110 -28.195 3.074 1.00 58.37 150 VAL D C 1
ATOM 8019 O O . VAL D 1 150 ? 14.561 -29.282 3.303 1.00 58.19 150 VAL D O 1
ATOM 8023 N N . PRO D 1 151 ? 14.987 -27.595 1.888 1.00 58.96 151 PRO D N 1
ATOM 8024 C CA . PRO D 1 151 ? 14.191 -28.217 0.823 1.00 60.22 151 PRO D CA 1
ATOM 8025 C C . PRO D 1 151 ? 14.718 -29.594 0.447 1.00 61.42 151 PRO D C 1
ATOM 8026 O O . PRO D 1 151 ? 15.904 -29.894 0.578 1.00 60.18 151 PRO D O 1
ATOM 8030 N N . GLY D 1 152 ? 13.806 -30.443 -0.013 1.00 65.76 152 GLY D N 1
ATOM 8031 C CA . GLY D 1 152 ? 14.129 -31.790 -0.413 1.00 67.56 152 GLY D CA 1
ATOM 8032 C C . GLY D 1 152 ? 13.904 -32.821 0.671 1.00 66.89 152 GLY D C 1
ATOM 8033 O O . GLY D 1 152 ? 13.624 -33.982 0.363 1.00 68.03 152 GLY D O 1
ATOM 8034 N N . THR D 1 153 ? 13.970 -32.415 1.930 1.00 68.23 153 THR D N 1
ATOM 8035 C CA . THR D 1 153 ? 13.740 -33.384 2.974 1.00 68.23 153 THR D CA 1
ATOM 8036 C C . THR D 1 153 ? 12.255 -33.684 3.079 1.00 67.87 153 THR D C 1
ATOM 8037 O O . THR D 1 153 ? 11.399 -32.950 2.580 1.00 68.51 153 THR D O 1
ATOM 8041 N N . ARG D 1 154 ? 11.959 -34.730 3.821 1.00 69.36 154 ARG D N 1
ATOM 8042 C CA . ARG D 1 154 ? 10.599 -35.179 4.017 1.00 72.41 154 ARG D CA 1
ATOM 8043 C C . ARG D 1 154 ? 9.904 -34.265 5.000 1.00 70.74 154 ARG D C 1
ATOM 8044 O O . ARG D 1 154 ? 8.718 -34.096 4.909 1.00 69.33 154 ARG D O 1
ATOM 8052 N N . ILE D 1 155 ? 10.609 -33.746 5.997 1.00 70.32 155 ILE D N 1
ATOM 8053 C CA . ILE D 1 155 ? 9.935 -32.754 6.837 1.00 69.01 155 ILE D CA 1
ATOM 8054 C C . ILE D 1 155 ? 9.449 -31.582 5.985 1.00 66.96 155 ILE D C 1
ATOM 8055 O O . ILE D 1 155 ? 8.344 -31.060 6.182 1.00 65.48 155 ILE D O 1
ATOM 8060 N N . TRP D 1 156 ? 10.261 -31.164 5.016 1.00 66.18 156 TRP D N 1
ATOM 8061 C CA . TRP D 1 156 ? 9.862 -30.102 4.097 1.00 62.77 156 TRP D CA 1
ATOM 8062 C C . TRP D 1 156 ? 8.675 -30.524 3.245 1.00 62.65 156 TRP D C 1
ATOM 8063 O O . TRP D 1 156 ? 7.719 -29.758 3.073 1.00 60.86 156 TRP D O 1
ATOM 8074 N N . ASP D 1 157 ? 8.706 -31.750 2.719 1.00 65.15 157 ASP D N 1
ATOM 8075 C CA . ASP D 1 157 ? 7.650 -32.188 1.815 1.00 63.05 157 ASP D CA 1
ATOM 8076 C C . ASP D 1 157 ? 6.317 -32.354 2.531 1.00 63.07 157 ASP D C 1
ATOM 8077 O O . ASP D 1 157 ? 5.258 -32.199 1.909 1.00 62.12 157 ASP D O 1
ATOM 8082 N N . GLU D 1 158 ? 6.335 -32.659 3.830 1.00 65.85 158 GLU D N 1
ATOM 8083 C CA . GLU D 1 158 ? 5.065 -32.824 4.529 1.00 63.15 158 GLU D CA 1
ATOM 8084 C C . GLU D 1 158 ? 4.455 -31.489 4.915 1.00 61.86 158 GLU D C 1
ATOM 8085 O O . GLU D 1 158 ? 3.226 -31.366 4.956 1.00 60.09 158 GLU D O 1
ATOM 8091 N N . ALA D 1 159 ? 5.283 -30.471 5.156 1.00 61.10 159 ALA D N 1
ATOM 8092 C CA . ALA D 1 159 ? 4.746 -29.130 5.341 1.00 59.02 159 ALA D CA 1
ATOM 8093 C C . ALA D 1 159 ? 4.039 -28.654 4.082 1.00 61.00 159 ALA D C 1
ATOM 8094 O O . ALA D 1 159 ? 2.989 -28.003 4.156 1.00 58.03 159 ALA D O 1
ATOM 8096 N N . LYS D 1 160 ? 4.573 -29.013 2.913 1.00 60.74 160 LYS D N 1
ATOM 8097 C CA . LYS D 1 160 ? 3.958 -28.586 1.664 1.00 59.68 160 LYS D CA 1
ATOM 8098 C C . LYS D 1 160 ? 2.647 -29.322 1.412 1.00 60.90 160 LYS D C 1
ATOM 8099 O O . LYS D 1 160 ? 1.639 -28.701 1.053 1.00 61.97 160 LYS D O 1
ATOM 8105 N N . ALA D 1 161 ? 2.625 -30.641 1.626 1.00 60.07 161 ALA D N 1
ATOM 8106 C CA . ALA D 1 161 ? 1.422 -31.412 1.332 1.00 61.77 161 ALA D CA 1
ATOM 8107 C C . ALA D 1 161 ? 0.325 -31.213 2.374 1.00 60.94 161 ALA D C 1
ATOM 8108 O O . ALA D 1 161 ? -0.861 -31.263 2.029 1.00 60.94 161 ALA D O 1
ATOM 8110 N N . SER D 1 162 ? 0.693 -30.991 3.639 1.00 60.98 162 SER D N 1
ATOM 8111 C CA . SER D 1 162 ? -0.281 -30.703 4.689 1.00 61.14 162 SER D CA 1
ATOM 8112 C C . SER D 1 162 ? -0.919 -29.327 4.545 1.00 61.45 162 SER D C 1
ATOM 8113 O O . SER D 1 162 ? -1.884 -29.037 5.261 1.00 59.61 162 SER D O 1
ATOM 8116 N N . ALA D 1 163 ? -0.390 -28.472 3.667 1.00 62.77 163 ALA D N 1
ATOM 8117 C CA . ALA D 1 163 ? -0.736 -27.050 3.628 1.00 60.14 163 ALA D CA 1
ATOM 8118 C C . ALA D 1 163 ? -0.562 -26.411 5.002 1.00 57.76 163 ALA D C 1
ATOM 8119 O O . ALA D 1 163 ? -1.461 -25.757 5.534 1.00 54.75 163 ALA D O 1
ATOM 8121 N N . ASP D 1 164 ? 0.631 -26.594 5.555 1.00 57.18 164 ASP D N 1
ATOM 8122 C CA . ASP D 1 164 ? 0.979 -26.071 6.870 1.00 56.51 164 ASP D CA 1
ATOM 8123 C C . ASP D 1 164 ? 0.728 -24.566 6.924 1.00 55.93 164 ASP D C 1
ATOM 8124 O O . ASP D 1 164 ? 1.191 -23.832 6.036 1.00 53.33 164 ASP D O 1
ATOM 8129 N N . PRO D 1 165 ? -0.017 -24.074 7.916 1.00 52.43 165 PRO D N 1
ATOM 8130 C CA . PRO D 1 165 ? -0.292 -22.633 7.980 1.00 52.40 165 PRO D CA 1
ATOM 8131 C C . PRO D 1 165 ? 0.938 -21.769 8.083 1.00 52.96 165 PRO D C 1
ATOM 8132 O O . PRO D 1 165 ? 0.879 -20.594 7.696 1.00 53.51 165 PRO D O 1
ATOM 8136 N N . GLN D 1 166 ? 2.053 -22.269 8.609 1.00 53.71 166 GLN D N 1
ATOM 8137 C CA . GLN D 1 166 ? 3.121 -21.281 8.731 1.00 54.80 166 GLN D CA 1
ATOM 8138 C C . GLN D 1 166 ? 3.965 -21.111 7.487 1.00 47.61 166 GLN D C 1
ATOM 8139 O O . GLN D 1 166 ? 4.917 -20.334 7.527 1.00 48.48 166 GLN D O 1
ATOM 8145 N N . ILE D 1 167 ? 3.667 -21.810 6.402 1.00 51.83 167 ILE D N 1
ATOM 8146 C CA . ILE D 1 167 ? 4.346 -21.509 5.149 1.00 47.14 167 ILE D CA 1
ATOM 8147 C C . ILE D 1 167 ? 3.290 -20.952 4.201 1.00 46.87 167 ILE D C 1
ATOM 8148 O O . ILE D 1 167 ? 3.406 -21.072 2.977 1.00 49.07 167 ILE D O 1
ATOM 8153 N N . TRP D 1 168 ? 2.261 -20.310 4.771 1.00 46.45 168 TRP D N 1
ATOM 8154 C CA . TRP D 1 168 ? 1.263 -19.623 3.954 1.00 43.45 168 TRP D CA 1
ATOM 8155 C C . TRP D 1 168 ? 1.921 -18.626 3.014 1.00 43.66 168 TRP D C 1
ATOM 8156 O O . TRP D 1 168 ? 1.423 -18.386 1.910 1.00 47.43 168 TRP D O 1
ATOM 8167 N N . HIS D 1 169 ? 3.044 -18.045 3.440 1.00 41.21 169 HIS D N 1
ATOM 8168 C CA . HIS D 1 169 ? 3.726 -16.962 2.748 1.00 43.17 169 HIS D CA 1
ATOM 8169 C C . HIS D 1 169 ? 4.558 -17.428 1.558 1.00 43.41 169 HIS D C 1
ATOM 8170 O O . HIS D 1 169 ? 5.019 -16.582 0.784 1.00 38.65 169 HIS D O 1
ATOM 8177 N N . PHE D 1 170 ? 4.776 -18.738 1.410 1.00 42.20 170 PHE D N 1
ATOM 8178 C CA . PHE D 1 170 ? 5.492 -19.248 0.248 1.00 41.11 170 PHE D CA 1
ATOM 8179 C C . PHE D 1 170 ? 4.791 -18.827 -1.043 1.00 41.69 170 PHE D C 1
ATOM 8180 O O . PHE D 1 170 ? 5.428 -18.327 -1.977 1.00 43.57 170 PHE D O 1
ATOM 8188 N N . GLY D 1 171 ? 3.465 -18.993 -1.094 1.00 44.88 171 GLY D N 1
ATOM 8189 C CA . GLY D 1 171 ? 2.710 -18.619 -2.286 1.00 40.02 171 GLY D CA 1
ATOM 8190 C C . GLY D 1 171 ? 2.822 -17.148 -2.634 1.00 40.02 171 GLY D C 1
ATOM 8191 O O . GLY D 1 171 ? 3.120 -16.790 -3.775 1.00 40.86 171 GLY D O 1
ATOM 8192 N N . LEU D 1 172 ? 2.536 -16.266 -1.670 1.00 35.83 172 LEU D N 1
ATOM 8193 C CA . LEU D 1 172 ? 2.618 -14.834 -1.937 1.00 37.56 172 LEU D CA 1
ATOM 8194 C C . LEU D 1 172 ? 4.028 -14.433 -2.364 1.00 36.34 172 LEU D C 1
ATOM 8195 O O . LEU D 1 172 ? 4.214 -13.714 -3.351 1.00 35.46 172 LEU D O 1
ATOM 8200 N N . HIS D 1 173 ? 5.038 -14.881 -1.623 1.00 36.69 173 HIS D N 1
ATOM 8201 C CA . HIS D 1 173 ? 6.397 -14.478 -1.970 1.00 39.77 173 HIS D CA 1
ATOM 8202 C C . HIS D 1 173 ? 6.773 -14.937 -3.368 1.00 38.29 173 HIS D C 1
ATOM 8203 O O . HIS D 1 173 ? 7.591 -14.290 -4.025 1.00 39.24 173 HIS D O 1
ATOM 8210 N N . GLN D 1 174 ? 6.128 -15.988 -3.866 1.00 40.81 174 GLN D N 1
ATOM 8211 C CA . GLN D 1 174 ? 6.419 -16.498 -5.196 1.00 41.15 174 GLN D CA 1
ATOM 8212 C C . GLN D 1 174 ? 5.676 -15.760 -6.302 1.00 40.66 174 GLN D C 1
ATOM 8213 O O . GLN D 1 174 ? 5.874 -16.085 -7.478 1.00 42.43 174 GLN D O 1
ATOM 8219 N N . GLN D 1 175 ? 4.849 -14.771 -5.973 1.00 39.32 175 GLN D N 1
ATOM 8220 C CA . GLN D 1 175 ? 4.189 -13.957 -6.991 1.00 40.35 175 GLN D CA 1
ATOM 8221 C C . GLN D 1 175 ? 5.115 -12.799 -7.346 1.00 40.39 175 GLN D C 1
ATOM 8222 O O . GLN D 1 175 ? 5.170 -11.789 -6.633 1.00 38.78 175 GLN D O 1
ATOM 8228 N N . ARG D 1 176 ? 5.835 -12.935 -8.461 1.00 40.75 176 ARG D N 1
ATOM 8229 C CA . ARG D 1 176 ? 6.763 -11.892 -8.871 1.00 37.80 176 ARG D CA 1
ATOM 8230 C C . ARG D 1 176 ? 6.007 -10.605 -9.157 1.00 38.95 176 ARG D C 1
ATOM 8231 O O . ARG D 1 176 ? 4.946 -10.621 -9.790 1.00 38.98 176 ARG D O 1
ATOM 8239 N N . ASP D 1 177 ? 6.555 -9.496 -8.649 1.00 36.82 177 ASP D N 1
ATOM 8240 C CA . ASP D 1 177 ? 6.013 -8.145 -8.771 1.00 39.18 177 ASP D CA 1
ATOM 8241 C C . ASP D 1 177 ? 4.794 -7.912 -7.884 1.00 37.74 177 ASP D C 1
ATOM 8242 O O . ASP D 1 177 ? 4.671 -6.832 -7.293 1.00 37.23 177 ASP D O 1
ATOM 8247 N N . ILE D 1 178 ? 3.899 -8.902 -7.766 1.00 36.03 178 ILE D N 1
ATOM 8248 C CA . ILE D 1 178 ? 2.700 -8.718 -6.946 1.00 33.75 178 ILE D CA 1
ATOM 8249 C C . ILE D 1 178 ? 3.076 -8.563 -5.472 1.00 36.55 178 ILE D C 1
ATOM 8250 O O . ILE D 1 178 ? 2.570 -7.671 -4.778 1.00 36.03 178 ILE D O 1
ATOM 8255 N N . ALA D 1 179 ? 3.965 -9.431 -4.970 1.00 39.10 179 ALA D N 1
ATOM 8256 C CA . ALA D 1 179 ? 4.376 -9.341 -3.568 1.00 38.81 179 ALA D CA 1
ATOM 8257 C C . ALA D 1 179 ? 5.057 -8.015 -3.277 1.00 38.35 179 ALA D C 1
ATOM 8258 O O . ALA D 1 179 ? 4.795 -7.386 -2.246 1.00 38.71 179 ALA D O 1
ATOM 8260 N N . GLU D 1 180 ? 5.943 -7.576 -4.171 1.00 38.44 180 GLU D N 1
ATOM 8261 C CA . GLU D 1 180 ? 6.617 -6.302 -3.963 1.00 37.19 180 GLU D CA 1
ATOM 8262 C C . GLU D 1 180 ? 5.618 -5.147 -3.953 1.00 36.74 180 GLU D C 1
ATOM 8263 O O . GLU D 1 180 ? 5.696 -4.250 -3.107 1.00 34.22 180 GLU D O 1
ATOM 8269 N N . MET D 1 181 ? 4.658 -5.161 -4.871 1.00 36.95 181 MET D N 1
ATOM 8270 C CA . MET D 1 181 ? 3.703 -4.058 -4.926 1.00 39.62 181 MET D CA 1
ATOM 8271 C C . MET D 1 181 ? 2.837 -4.001 -3.668 1.00 37.52 181 MET D C 1
ATOM 8272 O O . MET D 1 181 ? 2.528 -2.909 -3.173 1.00 39.18 181 MET D O 1
ATOM 8277 N N . LEU D 1 182 ? 2.456 -5.164 -3.124 1.00 37.62 182 LEU D N 1
ATOM 8278 C CA . LEU D 1 182 ? 1.581 -5.201 -1.948 1.00 36.97 182 LEU D CA 1
ATOM 8279 C C . LEU D 1 182 ? 2.321 -4.789 -0.675 1.00 38.30 182 LEU D C 1
ATOM 8280 O O . LEU D 1 182 ? 1.746 -4.127 0.197 1.00 36.28 182 LEU D O 1
ATOM 8285 N N . ILE D 1 183 ? 3.546 -5.241 -0.527 1.00 38.01 183 ILE D N 1
ATOM 8286 C CA . ILE D 1 183 ? 4.323 -5.009 0.681 1.00 38.99 183 ILE D CA 1
ATOM 8287 C C . ILE D 1 183 ? 5.150 -3.740 0.747 1.00 39.71 183 ILE D C 1
ATOM 8288 O O . ILE D 1 183 ? 5.494 -3.313 1.811 1.00 38.95 183 ILE D O 1
ATOM 8293 N N . ALA D 1 184 ? 5.472 -3.146 -0.376 1.00 36.56 184 ALA D N 1
ATOM 8294 C CA . ALA D 1 184 ? 6.247 -1.937 -0.351 1.00 39.69 184 ALA D CA 1
ATOM 8295 C C . ALA D 1 184 ? 5.518 -0.858 0.390 1.00 40.08 184 ALA D C 1
ATOM 8296 O O . ALA D 1 184 ? 4.387 -0.577 0.127 1.00 40.33 184 ALA D O 1
ATOM 8298 N N . GLY D 1 185 ? 6.209 -0.268 1.330 1.00 37.26 185 GLY D N 1
ATOM 8299 C CA . GLY D 1 185 ? 5.685 0.767 2.159 1.00 35.91 185 GLY D CA 1
ATOM 8300 C C . GLY D 1 185 ? 5.086 0.204 3.407 1.00 41.80 185 GLY D C 1
ATOM 8301 O O . GLY D 1 185 ? 4.671 0.900 4.248 1.00 42.68 185 GLY D O 1
ATOM 8302 N N . LYS D 1 186 ? 4.974 -1.094 3.492 1.00 41.07 186 LYS D N 1
ATOM 8303 C CA . LYS D 1 186 ? 4.386 -1.745 4.654 1.00 39.10 186 LYS D CA 1
ATOM 8304 C C . LYS D 1 186 ? 5.320 -2.817 5.200 1.00 39.99 186 LYS D C 1
ATOM 8305 O O . LYS D 1 186 ? 4.874 -3.797 5.804 1.00 36.07 186 LYS D O 1
ATOM 8311 N N . GLU D 1 187 ? 6.626 -2.640 4.987 1.00 38.69 187 GLU D N 1
ATOM 8312 C CA . GLU D 1 187 ? 7.586 -3.637 5.445 1.00 37.15 187 GLU D CA 1
ATOM 8313 C C . GLU D 1 187 ? 7.560 -3.765 6.963 1.00 37.95 187 GLU D C 1
ATOM 8314 O O . GLU D 1 187 ? 7.558 -4.877 7.502 1.00 40.49 187 GLU D O 1
ATOM 8320 N N . ARG D 1 188 ? 7.492 -2.642 7.674 1.00 39.30 188 ARG D N 1
ATOM 8321 C CA . ARG D 1 188 ? 7.481 -2.712 9.129 1.00 40.27 188 ARG D CA 1
ATOM 8322 C C . ARG D 1 188 ? 6.234 -3.438 9.636 1.00 42.50 188 ARG D C 1
ATOM 8323 O O . ARG D 1 188 ? 6.329 -4.356 10.461 1.00 42.33 188 ARG D O 1
ATOM 8331 N N . ALA D 1 189 ? 5.055 -3.073 9.124 1.00 37.68 189 ALA D N 1
ATOM 8332 C CA . ALA D 1 189 ? 3.836 -3.747 9.571 1.00 39.40 189 ALA D CA 1
ATOM 8333 C C . ALA D 1 189 ? 3.837 -5.222 9.180 1.00 39.46 189 ALA D C 1
ATOM 8334 O O . ALA D 1 189 ? 3.438 -6.084 9.972 1.00 40.14 189 ALA D O 1
ATOM 8336 N N . TYR D 1 190 ? 4.304 -5.533 7.971 1.00 38.06 190 TYR D N 1
ATOM 8337 C CA . TYR D 1 190 ? 4.304 -6.915 7.506 1.00 33.92 190 TYR D CA 1
ATOM 8338 C C . TYR D 1 190 ? 5.300 -7.773 8.280 1.00 40.38 190 TYR D C 1
ATOM 8339 O O . TYR D 1 190 ? 4.973 -8.892 8.700 1.00 36.87 190 TYR D O 1
ATOM 8348 N N . ILE D 1 191 ? 6.514 -7.261 8.489 1.00 37.02 191 ILE D N 1
ATOM 8349 C CA . ILE D 1 191 ? 7.579 -8.068 9.077 1.00 37.99 191 ILE D CA 1
ATOM 8350 C C . ILE D 1 191 ? 7.436 -8.181 10.593 1.00 36.61 191 ILE D C 1
ATOM 8351 O O . ILE D 1 191 ? 7.672 -9.254 11.161 1.00 38.71 191 ILE D O 1
ATOM 8356 N N . LEU D 1 192 ? 7.009 -7.114 11.269 1.00 37.71 192 LEU D N 1
ATOM 8357 C CA . LEU D 1 192 ? 6.777 -7.217 12.711 1.00 43.07 192 LEU D CA 1
ATOM 8358 C C . LEU D 1 192 ? 5.717 -8.269 13.030 1.00 42.18 192 LEU D C 1
ATOM 8359 O O . LEU D 1 192 ? 5.871 -9.040 13.985 1.00 41.63 192 LEU D O 1
ATOM 8364 N N . ASP D 1 193 ? 4.635 -8.324 12.243 1.00 41.81 193 ASP D N 1
ATOM 8365 C CA . ASP D 1 193 ? 3.603 -9.331 12.489 1.00 39.59 193 ASP D CA 1
ATOM 8366 C C . ASP D 1 193 ? 4.104 -10.740 12.188 1.00 39.72 193 ASP D C 1
ATOM 8367 O O . ASP D 1 193 ? 3.913 -11.661 12.990 1.00 41.46 193 ASP D O 1
ATOM 8372 N N . PHE D 1 194 ? 4.752 -10.926 11.033 1.00 42.47 194 PHE D N 1
ATOM 8373 C CA . PHE D 1 194 ? 5.332 -12.224 10.695 1.00 43.57 194 PHE D CA 1
ATOM 8374 C C . PHE D 1 194 ? 6.247 -12.704 11.809 1.00 41.90 194 PHE D C 1
ATOM 8375 O O . PHE D 1 194 ? 6.278 -13.894 12.146 1.00 40.86 194 PHE D O 1
ATOM 8383 N N . TYR D 1 195 ? 7.001 -11.811 12.411 1.00 41.58 195 TYR D N 1
ATOM 8384 C CA . TYR D 1 195 ? 7.914 -12.170 13.478 1.00 43.59 195 TYR D CA 1
ATOM 8385 C C . TYR D 1 195 ? 7.243 -12.507 14.788 1.00 45.16 195 TYR D C 1
ATOM 8386 O O . TYR D 1 195 ? 7.522 -13.487 15.378 1.00 46.02 195 TYR D O 1
ATOM 8395 N N . LYS D 1 196 ? 6.312 -11.694 15.219 1.00 44.80 196 LYS D N 1
ATOM 8396 C CA . LYS D 1 196 ? 5.725 -11.926 16.538 1.00 45.66 196 LYS D CA 1
ATOM 8397 C C . LYS D 1 196 ? 4.847 -13.168 16.557 1.00 45.62 196 LYS D C 1
ATOM 8398 O O . LYS D 1 196 ? 4.687 -13.797 17.609 1.00 48.49 196 LYS D O 1
ATOM 8404 N N . LYS D 1 197 ? 4.262 -13.530 15.419 1.00 44.77 197 LYS D N 1
ATOM 8405 C CA . LYS D 1 197 ? 3.449 -14.738 15.371 1.00 46.57 197 LYS D CA 1
ATOM 8406 C C . LYS D 1 197 ? 4.276 -15.999 15.575 1.00 46.58 197 LYS D C 1
ATOM 8407 O O . LYS D 1 197 ? 3.725 -17.022 15.999 1.00 48.48 197 LYS D O 1
ATOM 8413 N N . ARG D 1 198 ? 5.587 -15.931 15.335 1.00 48.01 198 ARG D N 1
ATOM 8414 C CA . ARG D 1 198 ? 6.473 -17.083 15.427 1.00 47.23 198 ARG D CA 1
ATOM 8415 C C . ARG D 1 198 ? 7.387 -17.047 16.641 1.00 46.25 198 ARG D C 1
ATOM 8416 O O . ARG D 1 198 ? 8.113 -18.021 16.883 1.00 47.69 198 ARG D O 1
ATOM 8424 N N . THR D 1 199 ? 7.377 -15.970 17.408 1.00 44.30 199 THR D N 1
ATOM 8425 C CA . THR D 1 199 ? 8.191 -15.934 18.608 1.00 48.84 199 THR D CA 1
ATOM 8426 C C . THR D 1 199 ? 7.401 -16.480 19.794 1.00 51.17 199 THR D C 1
ATOM 8427 O O . THR D 1 199 ? 6.168 -16.559 19.772 1.00 43.46 199 THR D O 1
ATOM 8431 N N . HIS D 1 200 ? 8.138 -16.916 20.816 1.00 48.55 200 HIS D N 1
ATOM 8432 C CA . HIS D 1 200 ? 7.527 -17.169 22.117 1.00 51.28 200 HIS D CA 1
ATOM 8433 C C . HIS D 1 200 ? 8.091 -16.266 23.202 1.00 49.18 200 HIS D C 1
ATOM 8434 O O . HIS D 1 200 ? 7.333 -15.793 24.058 1.00 49.83 200 HIS D O 1
ATOM 8441 N N . VAL D 1 201 ? 9.395 -16.008 23.182 1.00 45.18 201 VAL D N 1
ATOM 8442 C CA . VAL D 1 201 ? 10.005 -15.004 24.046 1.00 47.15 201 VAL D CA 1
ATOM 8443 C C . VAL D 1 201 ? 9.696 -13.623 23.485 1.00 48.02 201 VAL D C 1
ATOM 8444 O O . VAL D 1 201 ? 9.835 -13.384 22.278 1.00 46.21 201 VAL D O 1
ATOM 8448 N N . ALA D 1 202 ? 9.271 -12.712 24.361 1.00 48.55 202 ALA D N 1
ATOM 8449 C CA . ALA D 1 202 ? 8.953 -11.345 23.963 1.00 47.31 202 ALA D CA 1
ATOM 8450 C C . ALA D 1 202 ? 10.205 -10.615 23.501 1.00 49.66 202 ALA D C 1
ATOM 8451 O O . ALA D 1 202 ? 11.209 -10.575 24.218 1.00 50.58 202 ALA D O 1
ATOM 8453 N N . LEU D 1 203 ? 10.146 -10.038 22.303 1.00 49.67 203 LEU D N 1
ATOM 8454 C CA . LEU D 1 203 ? 11.246 -9.273 21.737 1.00 46.97 203 LEU D CA 1
ATOM 8455 C C . LEU D 1 203 ? 10.890 -7.799 21.610 1.00 49.79 203 LEU D C 1
ATOM 8456 O O . LEU D 1 203 ? 9.719 -7.406 21.623 1.00 49.09 203 LEU D O 1
ATOM 8461 N N . SER D 1 204 ? 11.922 -6.978 21.465 1.00 47.82 204 SER D N 1
ATOM 8462 C CA . SER D 1 204 ? 11.727 -5.541 21.377 1.00 49.52 204 SER D CA 1
ATOM 8463 C C . SER D 1 204 ? 11.400 -5.129 19.947 1.00 49.46 204 SER D C 1
ATOM 8464 O O . SER D 1 204 ? 12.020 -5.607 18.990 1.00 48.86 204 SER D O 1
ATOM 8467 N N . ASN D 1 205 ? 10.429 -4.218 19.816 1.00 48.12 205 ASN D N 1
ATOM 8468 C CA . ASN D 1 205 ? 10.055 -3.715 18.499 1.00 49.34 205 ASN D CA 1
ATOM 8469 C C . ASN D 1 205 ? 11.239 -3.051 17.812 1.00 47.80 205 ASN D C 1
ATOM 8470 O O . ASN D 1 205 ? 11.350 -3.106 16.585 1.00 47.86 205 ASN D O 1
ATOM 8475 N N . ASP D 1 206 ? 12.113 -2.400 18.587 1.00 50.13 206 ASP D N 1
ATOM 8476 C CA . ASP D 1 206 ? 13.291 -1.744 18.025 1.00 51.22 206 ASP D CA 1
ATOM 8477 C C . ASP D 1 206 ? 14.243 -2.736 17.370 1.00 48.05 206 ASP D C 1
ATOM 8478 O O . ASP D 1 206 ? 14.946 -2.384 16.417 1.00 47.32 206 ASP D O 1
ATOM 8483 N N . ASP D 1 207 ? 14.314 -3.962 17.885 1.00 49.41 207 ASP D N 1
ATOM 8484 C CA . ASP D 1 207 ? 15.173 -4.971 17.269 1.00 47.27 207 ASP D CA 1
ATOM 8485 C C . ASP D 1 207 ? 14.556 -5.526 15.987 1.00 47.96 207 ASP D C 1
ATOM 8486 O O . ASP D 1 207 ? 15.240 -5.652 14.962 1.00 42.78 207 ASP D O 1
ATOM 8491 N N . ILE D 1 208 ? 13.262 -5.868 16.021 1.00 44.26 208 ILE D N 1
ATOM 8492 C CA . ILE D 1 208 ? 12.615 -6.370 14.814 1.00 42.00 208 ILE D CA 1
ATOM 8493 C C . ILE D 1 208 ? 12.605 -5.292 13.744 1.00 40.69 208 ILE D C 1
ATOM 8494 O O . ILE D 1 208 ? 12.712 -5.586 12.546 1.00 41.38 208 ILE D O 1
ATOM 8499 N N . ALA D 1 209 ? 12.512 -4.026 14.154 1.00 41.17 209 ALA D N 1
ATOM 8500 C CA . ALA D 1 209 ? 12.498 -2.938 13.186 1.00 43.52 209 ALA D CA 1
ATOM 8501 C C . ALA D 1 209 ? 13.808 -2.850 12.409 1.00 43.65 209 ALA D C 1
ATOM 8502 O O . ALA D 1 209 ? 13.818 -2.372 11.269 1.00 43.62 209 ALA D O 1
ATOM 8504 N N . VAL D 1 210 ? 14.922 -3.301 12.999 1.00 44.49 210 VAL D N 1
ATOM 8505 C CA . VAL D 1 210 ? 16.184 -3.307 12.258 1.00 40.66 210 VAL D CA 1
ATOM 8506 C C . VAL D 1 210 ? 16.085 -4.213 11.039 1.00 39.56 210 VAL D C 1
ATOM 8507 O O . VAL D 1 210 ? 16.497 -3.837 9.937 1.00 42.13 210 VAL D O 1
ATOM 8511 N N . TYR D 1 211 ? 15.504 -5.403 11.202 1.00 39.18 211 TYR D N 1
ATOM 8512 C CA . TYR D 1 211 ? 15.275 -6.260 10.044 1.00 42.08 211 TYR D CA 1
ATOM 8513 C C . TYR D 1 211 ? 14.311 -5.607 9.054 1.00 40.85 211 TYR D C 1
ATOM 8514 O O . TYR D 1 211 ? 14.562 -5.597 7.845 1.00 41.94 211 TYR D O 1
ATOM 8523 N N . ALA D 1 212 ? 13.171 -5.108 9.546 1.00 40.92 212 ALA D N 1
ATOM 8524 C CA . ALA D 1 212 ? 12.158 -4.567 8.641 1.00 41.86 212 ALA D CA 1
ATOM 8525 C C . ALA D 1 212 ? 12.697 -3.387 7.839 1.00 39.20 212 ALA D C 1
ATOM 8526 O O . ALA D 1 212 ? 12.471 -3.294 6.626 1.00 38.98 212 ALA D O 1
ATOM 8528 N N . ASP D 1 213 ? 13.443 -2.495 8.486 1.00 41.96 213 ASP D N 1
ATOM 8529 C CA . ASP D 1 213 ? 13.977 -1.343 7.762 1.00 45.59 213 ASP D CA 1
ATOM 8530 C C . ASP D 1 213 ? 14.959 -1.760 6.668 1.00 44.74 213 ASP D C 1
ATOM 8531 O O . ASP D 1 213 ? 15.031 -1.113 5.612 1.00 43.88 213 ASP D O 1
ATOM 8536 N N . ALA D 1 214 ? 15.710 -2.842 6.888 1.00 41.10 214 ALA D N 1
ATOM 8537 C CA . ALA D 1 214 ? 16.618 -3.324 5.848 1.00 44.42 214 ALA D CA 1
ATOM 8538 C C . ALA D 1 214 ? 15.851 -3.786 4.615 1.00 45.29 214 ALA D C 1
ATOM 8539 O O . ALA D 1 214 ? 16.280 -3.549 3.478 1.00 43.49 214 ALA D O 1
ATOM 8541 N N . TYR D 1 215 ? 14.720 -4.465 4.819 1.00 41.04 215 TYR D N 1
ATOM 8542 C CA . TYR D 1 215 ? 13.961 -4.988 3.693 1.00 41.38 215 TYR D CA 1
ATOM 8543 C C . TYR D 1 215 ? 13.153 -3.917 2.975 1.00 40.67 215 TYR D C 1
ATOM 8544 O O . TYR D 1 215 ? 12.660 -4.172 1.868 1.00 38.63 215 TYR D O 1
ATOM 8553 N N . ALA D 1 216 ? 13.082 -2.708 3.534 1.00 41.28 216 ALA D N 1
ATOM 8554 C CA . ALA D 1 216 ? 12.456 -1.575 2.865 1.00 40.46 216 ALA D CA 1
ATOM 8555 C C . ALA D 1 216 ? 13.386 -0.882 1.887 1.00 40.50 216 ALA D C 1
ATOM 8556 O O . ALA D 1 216 ? 12.913 -0.093 1.061 1.00 38.86 216 ALA D O 1
ATOM 8558 N N . ALA D 1 217 ? 14.684 -1.162 1.956 1.00 42.00 217 ALA D N 1
ATOM 8559 C CA . ALA D 1 217 ? 15.634 -0.521 1.072 1.00 39.49 217 ALA D CA 1
ATOM 8560 C C . ALA D 1 217 ? 15.403 -0.985 -0.367 1.00 38.86 217 ALA D C 1
ATOM 8561 O O . ALA D 1 217 ? 14.880 -2.080 -0.598 1.00 39.53 217 ALA D O 1
ATOM 8563 N N . PRO D 1 218 ? 15.799 -0.177 -1.349 1.00 38.65 218 PRO D N 1
ATOM 8564 C CA . PRO D 1 218 ? 15.530 -0.520 -2.753 1.00 39.83 218 PRO D CA 1
ATOM 8565 C C . PRO D 1 218 ? 16.076 -1.889 -3.129 1.00 42.20 218 PRO D C 1
ATOM 8566 O O . PRO D 1 218 ? 17.255 -2.187 -2.924 1.00 40.58 218 PRO D O 1
ATOM 8570 N N . GLY D 1 219 ? 15.192 -2.725 -3.674 1.00 40.27 219 GLY D N 1
ATOM 8571 C CA . GLY D 1 219 ? 15.526 -4.060 -4.114 1.00 41.04 219 GLY D CA 1
ATOM 8572 C C . GLY D 1 219 ? 15.481 -5.144 -3.056 1.00 40.25 219 GLY D C 1
ATOM 8573 O O . GLY D 1 219 ? 15.492 -6.331 -3.412 1.00 40.50 219 GLY D O 1
ATOM 8574 N N . ALA D 1 220 ? 15.402 -4.790 -1.772 1.00 38.69 220 ALA D N 1
ATOM 8575 C CA . ALA D 1 220 ? 15.489 -5.815 -0.736 1.00 36.83 220 ALA D CA 1
ATOM 8576 C C . ALA D 1 220 ? 14.247 -6.697 -0.715 1.00 38.89 220 ALA D C 1
ATOM 8577 O O . ALA D 1 220 ? 14.341 -7.905 -0.453 1.00 40.18 220 ALA D O 1
ATOM 8579 N N . LEU D 1 221 ? 13.073 -6.123 -0.994 1.00 36.82 221 LEU D N 1
ATOM 8580 C CA . LEU D 1 221 ? 11.882 -6.954 -1.098 1.00 35.45 221 LEU D CA 1
ATOM 8581 C C . LEU D 1 221 ? 12.021 -7.925 -2.261 1.00 33.43 221 LEU D C 1
ATOM 8582 O O . LEU D 1 221 ? 11.857 -9.138 -2.097 1.00 35.52 221 LEU D O 1
ATOM 8587 N N . ARG D 1 222 ? 12.377 -7.413 -3.438 1.00 34.90 222 ARG D N 1
ATOM 8588 C CA . ARG D 1 222 ? 12.527 -8.280 -4.602 1.00 38.88 222 ARG D CA 1
ATOM 8589 C C . ARG D 1 222 ? 13.544 -9.383 -4.346 1.00 37.87 222 ARG D C 1
ATOM 8590 O O . ARG D 1 222 ? 13.245 -10.569 -4.524 1.00 40.05 222 ARG D O 1
ATOM 8598 N N . ALA D 1 223 ? 14.735 -9.013 -3.870 1.00 36.17 223 ALA D N 1
ATOM 8599 C CA . ALA D 1 223 ? 15.808 -9.996 -3.725 1.00 40.27 223 ALA D CA 1
ATOM 8600 C C . ALA D 1 223 ? 15.447 -11.075 -2.715 1.00 40.28 223 ALA D C 1
ATOM 8601 O O . ALA D 1 223 ? 15.669 -12.270 -2.963 1.00 39.99 223 ALA D O 1
ATOM 8603 N N . GLY D 1 224 ? 14.867 -10.681 -1.582 1.00 37.52 224 GLY D N 1
ATOM 8604 C CA . GLY D 1 224 ? 14.426 -11.676 -0.620 1.00 40.80 224 GLY D CA 1
ATOM 8605 C C . GLY D 1 224 ? 13.368 -12.599 -1.196 1.00 41.26 224 GLY D C 1
ATOM 8606 O O . GLY D 1 224 ? 13.365 -13.803 -0.923 1.00 41.28 224 GLY D O 1
ATOM 8607 N N . PHE D 1 225 ? 12.454 -12.050 -2.002 1.00 38.20 225 PHE D N 1
ATOM 8608 C CA . PHE D 1 225 ? 11.395 -12.889 -2.560 1.00 39.98 225 PHE D CA 1
ATOM 8609 C C . PHE D 1 225 ? 11.928 -13.837 -3.621 1.00 39.76 225 PHE D C 1
ATOM 8610 O O . PHE D 1 225 ? 11.387 -14.936 -3.792 1.00 39.26 225 PHE D O 1
ATOM 8618 N N . GLU D 1 226 ? 12.996 -13.455 -4.324 1.00 39.91 226 GLU D N 1
ATOM 8619 C CA . GLU D 1 226 ? 13.571 -14.368 -5.299 1.00 41.07 226 GLU D CA 1
ATOM 8620 C C . GLU D 1 226 ? 14.151 -15.610 -4.634 1.00 42.96 226 GLU D C 1
ATOM 8621 O O . GLU D 1 226 ? 14.263 -16.655 -5.288 1.00 45.21 226 GLU D O 1
ATOM 8627 N N . LEU D 1 227 ? 14.476 -15.536 -3.339 1.00 41.39 227 LEU D N 1
ATOM 8628 C CA . LEU D 1 227 ? 14.855 -16.745 -2.615 1.00 43.07 227 LEU D CA 1
ATOM 8629 C C . LEU D 1 227 ? 13.716 -17.753 -2.622 1.00 42.35 227 LEU D C 1
ATOM 8630 O O . LEU D 1 227 ? 13.936 -18.955 -2.818 1.00 41.41 227 LEU D O 1
ATOM 8635 N N . TYR D 1 228 ? 12.485 -17.272 -2.434 1.00 40.89 228 TYR D N 1
ATOM 8636 C CA . TYR D 1 228 ? 11.321 -18.147 -2.466 1.00 41.52 228 TYR D CA 1
ATOM 8637 C C . TYR D 1 228 ? 10.983 -18.566 -3.885 1.00 40.30 228 TYR D C 1
ATOM 8638 O O . TYR D 1 228 ? 10.527 -19.691 -4.105 1.00 42.30 228 TYR D O 1
ATOM 8647 N N . ARG D 1 229 ? 11.210 -17.688 -4.859 1.00 37.85 229 ARG D N 1
ATOM 8648 C CA . ARG D 1 229 ? 10.885 -18.042 -6.231 1.00 41.59 229 ARG D CA 1
ATOM 8649 C C . ARG D 1 229 ? 11.814 -19.111 -6.788 1.00 44.76 229 ARG D C 1
ATOM 8650 O O . ARG D 1 229 ? 11.438 -19.797 -7.744 1.00 47.19 229 ARG D O 1
ATOM 8658 N N . ALA D 1 230 ? 12.987 -19.305 -6.180 1.00 44.25 230 ALA D N 1
ATOM 8659 C CA . ALA D 1 230 ? 13.924 -20.343 -6.586 1.00 47.00 230 ALA D CA 1
ATOM 8660 C C . ALA D 1 230 ? 13.678 -21.671 -5.875 1.00 50.44 230 ALA D C 1
ATOM 8661 O O . ALA D 1 230 ? 14.403 -22.638 -6.142 1.00 51.34 230 ALA D O 1
ATOM 8663 N N . PHE D 1 231 ? 12.689 -21.735 -4.979 1.00 39.06 231 PHE D N 1
ATOM 8664 C CA . PHE D 1 231 ? 12.413 -22.962 -4.231 1.00 43.36 231 PHE D CA 1
ATOM 8665 C C . PHE D 1 231 ? 12.232 -24.207 -5.103 1.00 46.79 231 PHE D C 1
ATOM 8666 O O . PHE D 1 231 ? 12.741 -25.270 -4.709 1.00 50.58 231 PHE D O 1
ATOM 8674 N N . PRO D 1 232 ? 11.498 -24.187 -6.225 1.00 46.55 232 PRO D N 1
ATOM 8675 C CA . PRO D 1 232 ? 11.431 -25.411 -7.049 1.00 46.49 232 PRO D CA 1
ATOM 8676 C C . PRO D 1 232 ? 12.789 -25.882 -7.538 1.00 50.11 232 PRO D C 1
ATOM 8677 O O . PRO D 1 232 ? 13.043 -27.092 -7.575 1.00 49.57 232 PRO D O 1
ATOM 8681 N N . GLN D 1 233 ? 13.656 -24.955 -7.949 1.00 46.64 233 GLN D N 1
ATOM 8682 C CA . GLN D 1 233 ? 14.999 -25.327 -8.370 1.00 49.62 233 GLN D CA 1
ATOM 8683 C C . GLN D 1 233 ? 15.802 -25.897 -7.208 1.00 52.03 233 GLN D C 1
ATOM 8684 O O . GLN D 1 233 ? 16.515 -26.895 -7.370 1.00 53.88 233 GLN D O 1
ATOM 8690 N N . ASP D 1 234 ? 15.659 -25.306 -6.017 1.00 51.38 234 ASP D N 1
ATOM 8691 C CA . ASP D 1 234 ? 16.366 -25.819 -4.850 1.00 51.52 234 ASP D CA 1
ATOM 8692 C C . ASP D 1 234 ? 15.921 -27.237 -4.529 1.00 54.41 234 ASP D C 1
ATOM 8693 O O . ASP D 1 234 ? 16.740 -28.081 -4.151 1.00 57.22 234 ASP D O 1
ATOM 8698 N N . GLU D 1 235 ? 14.631 -27.525 -4.694 1.00 52.39 235 GLU D N 1
ATOM 8699 C CA . GLU D 1 235 ? 14.126 -28.858 -4.389 1.00 55.95 235 GLU D CA 1
ATOM 8700 C C . GLU D 1 235 ? 14.799 -29.916 -5.256 1.00 59.74 235 GLU D C 1
ATOM 8701 O O . GLU D 1 235 ? 15.329 -30.908 -4.742 1.00 62.27 235 GLU D O 1
ATOM 8707 N N . THR D 1 236 ? 14.804 -29.712 -6.577 1.00 58.56 236 THR D N 1
ATOM 8708 C CA . THR D 1 236 ? 15.462 -30.661 -7.471 1.00 59.40 236 THR D CA 1
ATOM 8709 C C . THR D 1 236 ? 16.946 -30.773 -7.150 1.00 58.56 236 THR D C 1
ATOM 8710 O O . THR D 1 236 ? 17.494 -31.878 -7.067 1.00 62.41 236 THR D O 1
ATOM 8714 N N . ARG D 1 237 ? 17.611 -29.635 -6.954 1.00 57.42 237 ARG D N 1
ATOM 8715 C CA . ARG D 1 237 ? 19.045 -29.653 -6.691 1.00 56.84 237 ARG D CA 1
ATOM 8716 C C . ARG D 1 237 ? 19.354 -30.296 -5.342 1.00 61.85 237 ARG D C 1
ATOM 8717 O O . ARG D 1 237 ? 20.364 -30.999 -5.203 1.00 62.56 237 ARG D O 1
ATOM 8725 N N . PHE D 1 238 ? 18.509 -30.055 -4.330 1.00 59.80 238 PHE D N 1
ATOM 8726 C CA . PHE D 1 238 ? 18.793 -30.569 -2.991 1.00 62.32 238 PHE D CA 1
ATOM 8727 C C . PHE D 1 238 ? 18.545 -32.070 -2.875 1.00 63.43 238 PHE D C 1
ATOM 8728 O O . PHE D 1 238 ? 19.279 -32.764 -2.163 1.00 67.75 238 PHE D O 1
ATOM 8736 N N . LYS D 1 239 ? 17.515 -32.588 -3.546 1.00 63.04 239 LYS D N 1
ATOM 8737 C CA . LYS D 1 239 ? 17.291 -34.032 -3.545 1.00 65.55 239 LYS D CA 1
ATOM 8738 C C . LYS D 1 239 ? 18.447 -34.774 -4.205 1.00 67.96 239 LYS D C 1
ATOM 8739 O O . LYS D 1 239 ? 18.763 -35.904 -3.816 1.00 71.24 239 LYS D O 1
ATOM 8745 N N . ALA D 1 240 ? 19.064 -34.172 -5.225 1.00 66.48 240 ALA D N 1
ATOM 8746 C CA . ALA D 1 240 ? 20.288 -34.734 -5.779 1.00 66.80 240 ALA D CA 1
ATOM 8747 C C . ALA D 1 240 ? 21.410 -34.703 -4.750 1.00 69.54 240 ALA D C 1
ATOM 8748 O O . ALA D 1 240 ? 22.177 -35.664 -4.630 1.00 73.28 240 ALA D O 1
ATOM 8750 N N . PHE D 1 241 ? 21.500 -33.620 -3.972 1.00 68.69 241 PHE D N 1
ATOM 8751 C CA . PHE D 1 241 ? 22.526 -33.530 -2.938 1.00 67.13 241 PHE D CA 1
ATOM 8752 C C . PHE D 1 241 ? 22.349 -34.621 -1.893 1.00 70.32 241 PHE D C 1
ATOM 8753 O O . PHE D 1 241 ? 23.329 -35.101 -1.311 1.00 73.14 241 PHE D O 1
ATOM 8761 N N . MET D 1 242 ? 21.104 -35.031 -1.648 1.00 71.38 242 MET D N 1
ATOM 8762 C CA . MET D 1 242 ? 20.780 -35.963 -0.574 1.00 76.73 242 MET D CA 1
ATOM 8763 C C . MET D 1 242 ? 20.953 -37.427 -0.948 1.00 75.97 242 MET D C 1
ATOM 8764 O O . MET D 1 242 ? 20.583 -38.292 -0.147 1.00 75.49 242 MET D O 1
ATOM 8769 N N . LYS D 1 243 ? 21.507 -37.736 -2.115 1.00 76.82 243 LYS D N 1
ATOM 8770 C CA . LYS D 1 243 ? 21.910 -39.107 -2.392 1.00 79.85 243 LYS D CA 1
ATOM 8771 C C . LYS D 1 243 ? 23.291 -39.424 -1.839 1.00 81.73 243 LYS D C 1
ATOM 8772 O O . LYS D 1 243 ? 23.724 -40.578 -1.906 1.00 85.02 243 LYS D O 1
ATOM 8778 N N . HIS D 1 244 ? 23.910 -38.452 -1.209 1.00 81.31 244 HIS D N 1
ATOM 8779 C CA . HIS D 1 244 ? 25.177 -38.619 -0.559 1.00 82.19 244 HIS D CA 1
ATOM 8780 C C . HIS D 1 244 ? 25.087 -37.914 0.761 1.00 81.91 244 HIS D C 1
ATOM 8781 O O . HIS D 1 244 ? 25.167 -36.718 0.834 1.00 79.59 244 HIS D O 1
ATOM 8788 N N . LYS D 1 245 ? 24.983 -38.672 1.825 1.00 80.27 245 LYS D N 1
ATOM 8789 C CA . LYS D 1 245 ? 24.808 -38.059 3.131 1.00 77.06 245 LYS D CA 1
ATOM 8790 C C . LYS D 1 245 ? 26.092 -37.369 3.588 1.00 77.13 245 LYS D C 1
ATOM 8791 O O . LYS D 1 245 ? 27.199 -37.748 3.208 1.00 78.96 245 LYS D O 1
ATOM 8797 N N . LEU D 1 246 ? 25.940 -36.292 4.337 1.00 76.51 246 LEU D N 1
ATOM 8798 C CA . LEU D 1 246 ? 27.063 -35.519 4.797 1.00 77.06 246 LEU D CA 1
ATOM 8799 C C . LEU D 1 246 ? 27.872 -36.314 5.756 1.00 79.99 246 LEU D C 1
ATOM 8800 O O . LEU D 1 246 ? 27.325 -37.042 6.544 1.00 79.79 246 LEU D O 1
ATOM 8805 N N . PRO D 1 247 ? 29.186 -36.138 5.716 1.00 76.74 247 PRO D N 1
ATOM 8806 C CA . PRO D 1 247 ? 30.098 -36.882 6.562 1.00 80.16 247 PRO D CA 1
A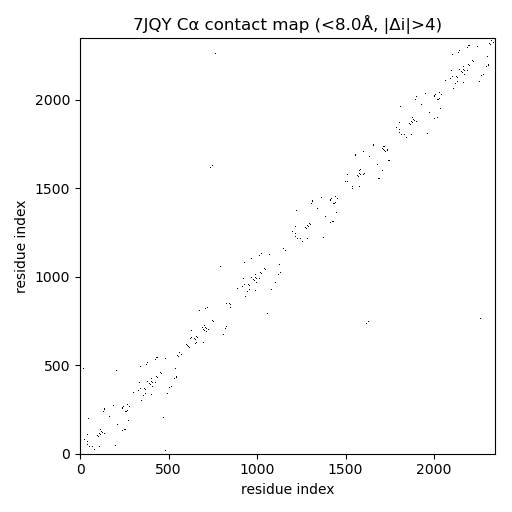TOM 8807 C C . PRO D 1 247 ? 30.629 -36.119 7.699 1.00 80.93 247 PRO D C 1
ATOM 8808 O O . PRO D 1 247 ? 31.432 -36.675 8.393 1.00 84.13 247 PRO D O 1
ATOM 8812 N N . MET D 1 248 ? 30.272 -34.872 7.887 1.00 80.30 248 MET D N 1
ATOM 8813 C CA . MET D 1 248 ? 30.837 -34.180 9.010 1.00 79.00 248 MET D CA 1
ATOM 8814 C C . MET D 1 248 ? 29.856 -34.169 10.163 1.00 78.30 248 MET D C 1
ATOM 8815 O O . MET D 1 248 ? 28.770 -34.720 10.051 1.00 76.42 248 MET D O 1
ATOM 8820 N N . PRO D 1 249 ? 30.280 -33.594 11.285 1.00 79.27 249 PRO D N 1
ATOM 8821 C CA . PRO D 1 249 ? 29.522 -33.440 12.518 1.00 79.99 249 PRO D CA 1
ATOM 8822 C C . PRO D 1 249 ? 28.474 -32.398 12.267 1.00 77.50 249 PRO D C 1
ATOM 8823 O O . PRO D 1 249 ? 28.796 -31.350 11.803 1.00 75.97 249 PRO D O 1
ATOM 8827 N N . VAL D 1 250 ? 27.232 -32.720 12.555 1.00 76.67 250 VAL D N 1
ATOM 8828 C CA . VAL D 1 250 ? 26.129 -31.798 12.306 1.00 75.56 250 VAL D CA 1
ATOM 8829 C C . VAL D 1 250 ? 25.354 -31.607 13.604 1.00 75.37 250 VAL D C 1
ATOM 8830 O O . VAL D 1 250 ? 25.068 -32.575 14.314 1.00 76.07 250 VAL D O 1
ATOM 8834 N N . LEU D 1 251 ? 24.999 -30.357 13.895 1.00 73.23 251 LEU D N 1
ATOM 8835 C CA . LEU D 1 251 ? 24.208 -29.999 15.066 1.00 72.50 251 LEU D CA 1
ATOM 8836 C C . LEU D 1 251 ? 22.869 -29.444 14.603 1.00 68.32 251 LEU D C 1
ATOM 8837 O O . LEU D 1 251 ? 22.828 -28.550 13.754 1.00 66.84 251 LEU D O 1
ATOM 8842 N N . ALA D 1 252 ? 21.784 -29.959 15.176 1.00 68.89 252 ALA D N 1
ATOM 8843 C CA . ALA D 1 252 ? 20.431 -29.542 14.834 1.00 66.79 252 ALA D CA 1
ATOM 8844 C C . ALA D 1 252 ? 19.758 -28.967 16.074 1.00 69.91 252 ALA D C 1
ATOM 8845 O O . ALA D 1 252 ? 19.684 -29.639 17.111 1.00 71.33 252 ALA D O 1
ATOM 8847 N N . LEU D 1 253 ? 19.255 -27.734 15.965 1.00 66.04 253 LEU D N 1
ATOM 8848 C CA . LEU D 1 253 ? 18.626 -27.046 17.087 1.00 64.59 253 LEU D CA 1
ATOM 8849 C C . LEU D 1 253 ? 17.374 -26.322 16.616 1.00 61.37 253 LEU D C 1
ATOM 8850 O O . LEU D 1 253 ? 17.341 -25.797 15.499 1.00 61.30 253 LEU D O 1
ATOM 8855 N N . ALA D 1 254 ? 16.354 -26.298 17.475 1.00 58.20 254 ALA D N 1
ATOM 8856 C CA . ALA D 1 254 ? 15.117 -25.563 17.220 1.00 61.10 254 ALA D CA 1
ATOM 8857 C C . ALA D 1 254 ? 14.332 -25.423 18.520 1.00 62.25 254 ALA D C 1
ATOM 8858 O O . ALA D 1 254 ? 14.523 -26.191 19.467 1.00 63.89 254 ALA D O 1
ATOM 8860 N N . GLY D 1 255 ? 13.438 -24.433 18.549 1.00 57.02 255 GLY D N 1
ATOM 8861 C CA . GLY D 1 255 ? 12.646 -24.182 19.744 1.00 55.65 255 GLY D CA 1
ATOM 8862 C C . GLY D 1 255 ? 11.429 -25.086 19.849 1.00 56.68 255 GLY D C 1
ATOM 8863 O O . GLY D 1 255 ? 10.832 -25.488 18.851 1.00 58.31 255 GLY D O 1
ATOM 8864 N N . ASP D 1 256 ? 11.039 -25.380 21.097 1.00 57.19 256 ASP D N 1
ATOM 8865 C CA . ASP D 1 256 ? 9.936 -26.305 21.360 1.00 57.67 256 ASP D CA 1
ATOM 8866 C C . ASP D 1 256 ? 8.575 -25.754 20.947 1.00 56.71 256 ASP D C 1
ATOM 8867 O O . ASP D 1 256 ? 7.637 -26.536 20.738 1.00 55.71 256 ASP D O 1
ATOM 8872 N N . LYS D 1 257 ? 8.436 -24.439 20.827 1.00 55.13 257 LYS D N 1
ATOM 8873 C CA . LYS D 1 257 ? 7.168 -23.864 20.411 1.00 54.63 257 LYS D CA 1
ATOM 8874 C C . LYS D 1 257 ? 7.092 -23.680 18.904 1.00 54.19 257 LYS D C 1
ATOM 8875 O O . LYS D 1 257 ? 6.085 -23.167 18.401 1.00 47.22 257 LYS D O 1
ATOM 8881 N N . SER D 1 258 ? 8.089 -24.171 18.167 1.00 55.31 258 SER D N 1
ATOM 8882 C CA . SER D 1 258 ? 8.049 -24.102 16.717 1.00 52.70 258 SER D CA 1
ATOM 8883 C C . SER D 1 258 ? 8.372 -25.460 16.112 1.00 55.24 258 SER D C 1
ATOM 8884 O O . SER D 1 258 ? 7.585 -26.403 16.252 1.00 57.44 258 SER D O 1
ATOM 8887 N N . ASN D 1 259 ? 9.522 -25.597 15.454 1.00 54.49 259 ASN D N 1
ATOM 8888 C CA . ASN D 1 259 ? 9.765 -26.864 14.779 1.00 56.71 259 ASN D CA 1
ATOM 8889 C C . ASN D 1 259 ? 10.279 -27.926 15.746 1.00 60.61 259 ASN D C 1
ATOM 8890 O O . ASN D 1 259 ? 9.984 -29.112 15.563 1.00 59.78 259 ASN D O 1
ATOM 8895 N N . GLY D 1 260 ? 10.968 -27.512 16.811 1.00 57.71 260 GLY D N 1
ATOM 8896 C CA . GLY D 1 260 ? 11.353 -28.431 17.875 1.00 61.71 260 GLY D CA 1
ATOM 8897 C C . GLY D 1 260 ? 12.164 -29.608 17.378 1.00 62.65 260 GLY D C 1
ATOM 8898 O O . GLY D 1 260 ? 13.152 -29.452 16.650 1.00 65.66 260 GLY D O 1
ATOM 8899 N N . ALA D 1 261 ? 11.723 -30.810 17.768 1.00 65.28 261 ALA D N 1
ATOM 8900 C CA . ALA D 1 261 ? 12.451 -32.035 17.460 1.00 67.92 261 ALA D CA 1
ATOM 8901 C C . ALA D 1 261 ? 12.452 -32.366 15.974 1.00 69.81 261 ALA D C 1
ATOM 8902 O O . ALA D 1 261 ? 13.287 -33.174 15.546 1.00 70.78 261 ALA D O 1
ATOM 8904 N N . LYS D 1 262 ? 11.560 -31.757 15.171 1.00 67.72 262 LYS D N 1
ATOM 8905 C CA . LYS D 1 262 ? 11.570 -32.105 13.749 1.00 65.93 262 LYS D CA 1
ATOM 8906 C C . LYS D 1 262 ? 12.784 -31.518 13.033 1.00 67.58 262 LYS D C 1
ATOM 8907 O O . LYS D 1 262 ? 13.052 -31.924 11.900 1.00 68.61 262 LYS D O 1
ATOM 8913 N N . GLU D 1 263 ? 13.505 -30.565 13.642 1.00 64.93 263 GLU D N 1
ATOM 8914 C CA . GLU D 1 263 ? 14.773 -30.106 13.071 1.00 66.39 263 GLU D CA 1
ATOM 8915 C C . GLU D 1 263 ? 15.847 -31.185 13.140 1.00 70.38 263 GLU D C 1
ATOM 8916 O O . GLU D 1 263 ? 16.730 -31.238 12.275 1.00 70.75 263 GLU D O 1
ATOM 8922 N N . LEU D 1 264 ? 15.826 -32.016 14.185 1.00 72.96 264 LEU D N 1
ATOM 8923 C CA . LEU D 1 264 ? 16.775 -33.119 14.268 1.00 75.70 264 LEU D CA 1
ATOM 8924 C C . LEU D 1 264 ? 16.376 -34.249 13.324 1.00 76.41 264 LEU D C 1
ATOM 8925 O O . LEU D 1 264 ? 17.244 -34.885 12.719 1.00 78.74 264 LEU D O 1
ATOM 8930 N N . ASP D 1 265 ? 15.072 -34.502 13.172 1.00 72.48 265 ASP D N 1
ATOM 8931 C CA . ASP D 1 265 ? 14.611 -35.464 12.170 1.00 74.61 265 ASP D CA 1
ATOM 8932 C C . ASP D 1 265 ? 15.053 -35.057 10.769 1.00 75.65 265 ASP D C 1
ATOM 8933 O O . ASP D 1 265 ? 15.459 -35.904 9.964 1.00 76.39 265 ASP D O 1
ATOM 8938 N N . MET D 1 266 ? 14.950 -33.763 10.454 1.00 74.40 266 MET D N 1
ATOM 8939 C CA . MET D 1 266 ? 15.375 -33.267 9.150 1.00 73.11 266 MET D CA 1
ATOM 8940 C C . MET D 1 266 ? 16.868 -33.487 8.948 1.00 72.24 266 MET D C 1
ATOM 8941 O O . MET D 1 266 ? 17.315 -33.837 7.849 1.00 71.44 266 MET D O 1
ATOM 8946 N N . ALA D 1 267 ? 17.655 -33.282 10.003 1.00 73.25 267 ALA D N 1
ATOM 8947 C CA . ALA D 1 267 ? 19.100 -33.416 9.892 1.00 70.97 267 ALA D CA 1
ATOM 8948 C C . ALA D 1 267 ? 19.519 -34.860 9.653 1.00 76.20 267 ALA D C 1
ATOM 8949 O O . ALA D 1 267 ? 20.524 -35.105 8.975 1.00 76.17 267 ALA D O 1
ATOM 8951 N N . ARG D 1 268 ? 18.759 -35.825 10.180 1.00 76.64 268 ARG D N 1
ATOM 8952 C CA . ARG D 1 268 ? 19.148 -37.225 10.054 1.00 77.89 268 ARG D CA 1
ATOM 8953 C C . ARG D 1 268 ? 18.926 -37.774 8.653 1.00 77.96 268 ARG D C 1
ATOM 8954 O O . ARG D 1 268 ? 19.485 -38.825 8.322 1.00 79.23 268 ARG D O 1
ATOM 8962 N N . GLU D 1 269 ? 18.136 -37.095 7.824 1.00 75.04 269 GLU D N 1
ATOM 8963 C CA . GLU D 1 269 ? 18.066 -37.452 6.416 1.00 73.62 269 GLU D CA 1
ATOM 8964 C C . GLU D 1 269 ? 19.224 -36.893 5.611 1.00 75.49 269 GLU D C 1
ATOM 8965 O O . GLU D 1 269 ? 19.386 -37.280 4.450 1.00 77.49 269 GLU D O 1
ATOM 8971 N N . LEU D 1 270 ? 20.010 -35.979 6.181 1.00 73.69 270 LEU D N 1
ATOM 8972 C CA . LEU D 1 270 ? 21.069 -35.307 5.443 1.00 72.66 270 LEU D CA 1
ATOM 8973 C C . LEU D 1 270 ? 22.464 -35.721 5.864 1.00 74.84 270 LEU D C 1
ATOM 8974 O O . LEU D 1 270 ? 23.406 -35.547 5.086 1.00 74.85 270 LEU D O 1
ATOM 8979 N N . ALA D 1 271 ? 22.626 -36.243 7.076 1.00 77.20 271 ALA D N 1
ATOM 8980 C CA . ALA D 1 271 ? 23.960 -36.509 7.585 1.00 77.68 271 ALA D CA 1
ATOM 8981 C C . ALA D 1 271 ? 23.946 -37.747 8.466 1.00 78.62 271 ALA D C 1
ATOM 8982 O O . ALA D 1 271 ? 22.913 -38.117 9.038 1.00 77.72 271 ALA D O 1
ATOM 8984 N N . LEU D 1 272 ? 25.110 -38.389 8.552 1.00 77.66 272 LEU D N 1
ATOM 8985 C CA . LEU D 1 272 ? 25.275 -39.583 9.369 1.00 78.70 272 LEU D CA 1
ATOM 8986 C C . LEU D 1 272 ? 25.624 -39.263 10.815 1.00 79.47 272 LEU D C 1
ATOM 8987 O O . LEU D 1 272 ? 25.186 -39.981 11.721 1.00 80.63 272 LEU D O 1
ATOM 8992 N N . ASP D 1 273 ? 26.389 -38.201 11.054 1.00 79.08 273 ASP D N 1
ATOM 8993 C CA . ASP D 1 273 ? 26.860 -37.846 12.390 1.00 80.46 273 ASP D CA 1
ATOM 8994 C C . ASP D 1 273 ? 26.133 -36.578 12.839 1.00 79.78 273 ASP D C 1
ATOM 8995 O O . ASP D 1 273 ? 26.614 -35.464 12.626 1.00 78.37 273 ASP D O 1
ATOM 9000 N N . VAL D 1 274 ? 24.981 -36.757 13.488 1.00 79.93 274 VAL D N 1
ATOM 9001 C CA . VAL D 1 274 ? 24.133 -35.645 13.910 1.00 81.50 274 VAL D CA 1
ATOM 9002 C C . VAL D 1 274 ? 23.766 -35.816 15.378 1.00 82.14 274 VAL D C 1
ATOM 9003 O O . VAL D 1 274 ? 23.476 -36.926 15.843 1.00 79.94 274 VAL D O 1
ATOM 9007 N N . ARG D 1 275 ? 23.742 -34.696 16.094 1.00 81.66 275 ARG D N 1
ATOM 9008 C CA . ARG D 1 275 ? 23.316 -34.631 17.480 1.00 82.14 275 ARG D CA 1
ATOM 9009 C C . ARG D 1 275 ? 22.507 -33.355 17.641 1.00 80.23 275 ARG D C 1
ATOM 9010 O O . ARG D 1 275 ? 22.758 -32.361 16.954 1.00 77.44 275 ARG D O 1
ATOM 9018 N N . GLY D 1 276 ? 21.544 -33.373 18.562 1.00 78.12 276 GLY D N 1
ATOM 9019 C CA . GLY D 1 276 ? 20.643 -32.243 18.657 1.00 77.02 276 GLY D CA 1
ATOM 9020 C C . GLY D 1 276 ? 20.100 -31.981 20.044 1.00 77.86 276 GLY D C 1
ATOM 9021 O O . GLY D 1 276 ? 20.309 -32.748 20.987 1.00 79.92 276 GLY D O 1
ATOM 9022 N N . ALA D 1 277 ? 19.419 -30.841 20.148 1.00 73.96 277 ALA D N 1
ATOM 9023 C CA . ALA D 1 277 ? 18.743 -30.411 21.360 1.00 70.96 277 ALA D CA 1
ATOM 9024 C C . ALA D 1 277 ? 17.564 -29.530 20.967 1.00 70.55 277 ALA D C 1
ATOM 9025 O O . ALA D 1 277 ? 17.516 -28.980 19.863 1.00 67.44 277 ALA D O 1
ATOM 9027 N N . VAL D 1 278 ? 16.615 -29.392 21.888 1.00 67.63 278 VAL D N 1
ATOM 9028 C CA . VAL D 1 278 ? 15.439 -28.555 21.689 1.00 64.99 278 VAL D CA 1
ATOM 9029 C C . VAL D 1 278 ? 15.451 -27.473 22.757 1.00 63.47 278 VAL D C 1
ATOM 9030 O O . VAL D 1 278 ? 15.489 -27.779 23.954 1.00 63.74 278 VAL D O 1
ATOM 9034 N N . ALA D 1 279 ? 15.395 -26.215 22.329 1.00 60.48 279 ALA D N 1
ATOM 9035 C CA . ALA D 1 279 ? 15.461 -25.114 23.286 1.00 59.57 279 ALA D CA 1
ATOM 9036 C C . ALA D 1 279 ? 14.126 -24.985 24.015 1.00 57.96 279 ALA D C 1
ATOM 9037 O O . ALA D 1 279 ? 13.077 -24.900 23.366 1.00 56.53 279 ALA D O 1
ATOM 9039 N N . PRO D 1 280 ? 14.126 -24.948 25.346 1.00 58.44 280 PRO D N 1
ATOM 9040 C CA . PRO D 1 280 ? 12.859 -24.868 26.082 1.00 58.15 280 PRO D CA 1
ATOM 9041 C C . PRO D 1 280 ? 12.266 -23.468 26.029 1.00 53.64 280 PRO D C 1
ATOM 9042 O O . PRO D 1 280 ? 12.982 -22.465 26.086 1.00 52.00 280 PRO D O 1
ATOM 9046 N N . ASN D 1 281 ? 10.935 -23.414 25.931 1.00 58.73 281 ASN D N 1
ATOM 9047 C CA . ASN D 1 281 ? 10.185 -22.154 25.889 1.00 55.82 281 ASN D CA 1
ATOM 9048 C C . ASN D 1 281 ? 10.780 -21.179 24.871 1.00 52.26 281 ASN D C 1
ATOM 9049 O O . ASN D 1 281 ? 11.100 -20.027 25.176 1.00 50.15 281 ASN D O 1
ATOM 9054 N N . THR D 1 282 ? 10.942 -21.665 23.644 1.00 50.62 282 THR D N 1
ATOM 9055 C CA . THR D 1 282 ? 11.558 -20.894 22.578 1.00 50.19 282 THR D CA 1
ATOM 9056 C C . THR D 1 282 ? 10.752 -21.059 21.304 1.00 48.85 282 THR D C 1
ATOM 9057 O O . THR D 1 282 ? 10.291 -22.161 20.989 1.00 51.40 282 THR D O 1
ATOM 9061 N N . GLY D 1 283 ? 10.572 -19.957 20.584 1.00 45.30 283 GLY D N 1
ATOM 9062 C CA . GLY D 1 283 ? 9.854 -20.026 19.330 1.00 48.77 283 GLY D CA 1
ATOM 9063 C C . GLY D 1 283 ? 10.746 -20.294 18.135 1.00 49.77 283 GLY D C 1
ATOM 9064 O O . GLY D 1 283 ? 11.707 -21.065 18.218 1.00 50.00 283 GLY D O 1
ATOM 9065 N N . HIS D 1 284 ? 10.443 -19.625 17.023 1.00 49.58 284 HIS D N 1
ATOM 9066 C CA . HIS D 1 284 ? 11.064 -19.887 15.731 1.00 46.42 284 HIS D CA 1
ATOM 9067 C C . HIS D 1 284 ? 12.429 -19.232 15.574 1.00 45.86 284 HIS D C 1
ATOM 9068 O O . HIS D 1 284 ? 13.210 -19.663 14.716 1.00 44.97 284 HIS D O 1
ATOM 9075 N N . TRP D 1 285 ? 12.719 -18.191 16.351 1.00 45.42 285 TRP D N 1
ATOM 9076 C CA . TRP D 1 285 ? 13.899 -17.349 16.152 1.00 45.79 285 TRP D CA 1
ATOM 9077 C C . TRP D 1 285 ? 14.917 -17.613 17.262 1.00 47.35 285 TRP D C 1
ATOM 9078 O O . TRP D 1 285 ? 15.078 -16.818 18.189 1.00 47.64 285 TRP D O 1
ATOM 9089 N N . LEU D 1 286 ? 15.659 -18.715 17.124 1.00 49.08 286 LEU D N 1
ATOM 9090 C CA . LEU D 1 286 ? 16.602 -19.121 18.167 1.00 47.76 286 LEU D CA 1
ATOM 9091 C C . LEU D 1 286 ? 17.620 -18.043 18.528 1.00 48.26 286 LEU D C 1
ATOM 9092 O O . LEU D 1 286 ? 17.774 -17.757 19.729 1.00 48.55 286 LEU D O 1
ATOM 9097 N N . PRO D 1 287 ? 18.326 -17.406 17.585 1.00 47.58 287 PRO D N 1
ATOM 9098 C CA . PRO D 1 287 ? 19.300 -16.377 17.985 1.00 46.61 287 PRO D CA 1
ATOM 9099 C C . PRO D 1 287 ? 18.701 -15.164 18.679 1.00 48.09 287 PRO D C 1
ATOM 9100 O O . PRO D 1 287 ? 19.377 -14.558 19.523 1.00 49.29 287 PRO D O 1
ATOM 9104 N N . ASP D 1 288 ? 17.473 -14.766 18.327 1.00 46.43 288 ASP D N 1
ATOM 9105 C CA . ASP D 1 288 ? 16.839 -13.612 18.965 1.00 44.30 288 ASP D CA 1
ATOM 9106 C C . ASP D 1 288 ? 16.280 -13.953 20.339 1.00 42.58 288 ASP D C 1
ATOM 9107 O O . ASP D 1 288 ? 16.356 -13.136 21.261 1.00 43.97 288 ASP D O 1
ATOM 9112 N N . GLU D 1 289 ? 15.667 -15.129 20.469 1.00 43.82 289 GLU D N 1
ATOM 9113 C CA . GLU D 1 289 ? 14.866 -15.491 21.630 1.00 45.12 289 GLU D CA 1
ATOM 9114 C C . GLU D 1 289 ? 15.688 -16.097 22.757 1.00 50.11 289 GLU D C 1
ATOM 9115 O O . GLU D 1 289 ? 15.472 -15.766 23.928 1.00 51.89 289 GLU D O 1
ATOM 9121 N N . ASN D 1 290 ? 16.601 -17.008 22.427 1.00 50.66 290 ASN D N 1
ATOM 9122 C CA . ASN D 1 290 ? 17.375 -17.756 23.419 1.00 50.48 290 ASN D CA 1
ATOM 9123 C C . ASN D 1 290 ? 18.822 -17.859 22.949 1.00 50.97 290 ASN D C 1
ATOM 9124 O O . ASN D 1 290 ? 19.304 -18.944 22.607 1.00 50.99 290 ASN D O 1
ATOM 9129 N N . PRO D 1 291 ? 19.547 -16.734 22.915 1.00 48.29 291 PRO D N 1
ATOM 9130 C CA . PRO D 1 291 ? 20.963 -16.797 22.517 1.00 54.31 291 PRO D CA 1
ATOM 9131 C C . PRO D 1 291 ? 21.847 -17.500 23.532 1.00 58.97 291 PRO D C 1
ATOM 9132 O O . PRO D 1 291 ? 22.911 -18.009 23.155 1.00 59.58 291 PRO D O 1
ATOM 9136 N N . ALA D 1 292 ? 21.458 -17.503 24.810 1.00 57.41 292 ALA D N 1
ATOM 9137 C CA . ALA D 1 292 ? 22.219 -18.217 25.829 1.00 58.47 292 ALA D CA 1
ATOM 9138 C C . ALA D 1 292 ? 22.213 -19.716 25.562 1.00 60.00 292 ALA D C 1
ATOM 9139 O O . ALA D 1 292 ? 23.254 -20.378 25.635 1.00 62.15 292 ALA D O 1
ATOM 9141 N N . PHE D 1 293 ? 21.037 -20.275 25.271 1.00 58.37 293 PHE D N 1
ATOM 9142 C CA . PHE D 1 293 ? 20.953 -21.686 24.909 1.00 59.32 293 PHE D CA 1
ATOM 9143 C C . PHE D 1 293 ? 21.746 -21.977 23.641 1.00 64.82 293 PHE D C 1
ATOM 9144 O O . PHE D 1 293 ? 22.450 -22.992 23.556 1.00 62.86 293 PHE D O 1
ATOM 9152 N N . LEU D 1 294 ? 21.642 -21.096 22.641 1.00 63.11 294 LEU D N 1
ATOM 9153 C CA . LEU D 1 294 ? 22.315 -21.336 21.369 1.00 61.22 294 LEU D CA 1
ATOM 9154 C C . LEU D 1 294 ? 23.826 -21.275 21.524 1.00 64.78 294 LEU D C 1
ATOM 9155 O O . LEU D 1 294 ? 24.542 -22.126 20.982 1.00 67.14 294 LEU D O 1
ATOM 9160 N N . THR D 1 295 ? 24.328 -20.275 22.254 1.00 60.57 295 THR D N 1
ATOM 9161 C CA . THR D 1 295 ? 25.767 -20.112 22.385 1.00 65.35 295 THR D CA 1
ATOM 9162 C C . THR D 1 295 ? 26.395 -21.340 23.033 1.00 68.77 295 THR D C 1
ATOM 9163 O O . THR D 1 295 ? 27.443 -21.821 22.591 1.00 70.07 295 THR D O 1
ATOM 9167 N N . ARG D 1 296 ? 25.764 -21.855 24.084 1.00 65.80 296 ARG D N 1
ATOM 9168 C CA . ARG D 1 296 ? 26.242 -23.083 24.712 1.00 72.51 296 ARG D CA 1
ATOM 9169 C C . ARG D 1 296 ? 26.186 -24.291 23.789 1.00 72.21 296 ARG D C 1
ATOM 9170 O O . ARG D 1 296 ? 27.166 -25.047 23.707 1.00 74.59 296 ARG D O 1
ATOM 9178 N N . GLN D 1 297 ? 25.079 -24.501 23.073 1.00 67.44 297 GLN D N 1
ATOM 9179 C CA . GLN D 1 297 ? 25.050 -25.657 22.187 1.00 69.10 297 GLN D CA 1
ATOM 9180 C C . GLN D 1 297 ? 26.161 -25.562 21.144 1.00 73.06 297 GLN D C 1
ATOM 9181 O O . GLN D 1 297 ? 26.785 -26.570 20.798 1.00 71.46 297 GLN D O 1
ATOM 9187 N N . LEU D 1 298 ? 26.443 -24.345 20.661 1.00 70.26 298 LEU D N 1
ATOM 9188 C CA . LEU D 1 298 ? 27.475 -24.164 19.646 1.00 70.16 298 LEU D CA 1
ATOM 9189 C C . LEU D 1 298 ? 28.877 -24.318 20.222 1.00 74.17 298 LEU D C 1
ATOM 9190 O O . LEU D 1 298 ? 29.754 -24.895 19.569 1.00 70.79 298 LEU D O 1
ATOM 9195 N N . LEU D 1 299 ? 29.122 -23.772 21.419 1.00 73.99 299 LEU D N 1
ATOM 9196 C CA . LEU D 1 299 ? 30.447 -23.924 22.002 1.00 74.20 299 LEU D CA 1
ATOM 9197 C C . LEU D 1 299 ? 30.724 -25.390 22.317 1.00 76.24 299 LEU D C 1
ATOM 9198 O O . LEU D 1 299 ? 31.764 -25.919 21.906 1.00 78.51 299 LEU D O 1
ATOM 9203 N N . ASP D 1 300 ? 29.756 -26.097 22.919 1.00 76.04 300 ASP D N 1
ATOM 9204 C CA . ASP D 1 300 ? 29.941 -27.524 23.181 1.00 77.92 300 ASP D CA 1
ATOM 9205 C C . ASP D 1 300 ? 30.143 -28.290 21.888 1.00 78.55 300 ASP D C 1
ATOM 9206 O O . ASP D 1 300 ? 30.954 -29.221 21.821 1.00 80.81 300 ASP D O 1
ATOM 9211 N N . PHE D 1 301 ? 29.415 -27.902 20.840 1.00 77.67 301 PHE D N 1
ATOM 9212 C CA . PHE D 1 301 ? 29.571 -28.561 19.554 1.00 77.69 301 PHE D CA 1
ATOM 9213 C C . PHE D 1 301 ? 30.948 -28.274 18.968 1.00 78.24 301 PHE D C 1
ATOM 9214 O O . PHE D 1 301 ? 31.526 -29.127 18.287 1.00 79.83 301 PHE D O 1
ATOM 9222 N N . PHE D 1 302 ? 31.486 -27.084 19.217 1.00 75.71 302 PHE D N 1
ATOM 9223 C CA . PHE D 1 302 ? 32.756 -26.683 18.634 1.00 76.43 302 PHE D CA 1
ATOM 9224 C C . PHE D 1 302 ? 33.964 -27.109 19.476 1.00 80.16 302 PHE D C 1
ATOM 9225 O O . PHE D 1 302 ? 35.103 -26.884 19.048 1.00 81.05 302 PHE D O 1
ATOM 9233 N N . ARG D 1 303 ? 33.716 -27.811 20.551 1.00 81.43 303 ARG D N 1
ATOM 9234 C CA . ARG D 1 303 ? 34.806 -28.263 21.348 1.00 84.46 303 ARG D CA 1
ATOM 9235 C C . ARG D 1 303 ? 35.012 -29.742 21.216 1.00 86.22 303 ARG D C 1
ATOM 9236 O O . ARG D 1 303 ? 36.123 -30.170 21.374 1.00 87.67 303 ARG D O 1
ATOM 9244 N N . GLU D 1 304 ? 33.978 -30.499 20.833 1.00 86.23 304 GLU D N 1
ATOM 9245 C CA . GLU D 1 304 ? 34.002 -31.953 20.718 1.00 87.92 304 GLU D CA 1
ATOM 9246 C C . GLU D 1 304 ? 34.592 -32.413 19.387 1.00 86.80 304 GLU D C 1
ATOM 9247 O O . GLU D 1 304 ? 35.652 -31.938 18.972 1.00 86.25 304 GLU D O 1
ATOM 9253 N N . PRO E 1 11 ? 49.751 25.748 50.692 1.00 83.45 11 PRO E N 1
ATOM 9254 C CA . PRO E 1 11 ? 51.037 25.140 51.053 1.00 83.65 11 PRO E CA 1
ATOM 9255 C C . PRO E 1 11 ? 51.261 25.123 52.570 1.00 83.13 11 PRO E C 1
ATOM 9256 O O . PRO E 1 11 ? 50.778 26.021 53.262 1.00 86.79 11 PRO E O 1
ATOM 9260 N N . GLY E 1 12 ? 52.013 24.135 53.066 1.00 77.25 12 GLY E N 1
ATOM 9261 C CA . GLY E 1 12 ? 52.230 23.980 54.494 1.00 73.57 12 GLY E CA 1
ATOM 9262 C C . GLY E 1 12 ? 52.276 22.523 54.926 1.00 72.16 12 GLY E C 1
ATOM 9263 O O . GLY E 1 12 ? 51.574 21.681 54.357 1.00 73.71 12 GLY E O 1
ATOM 9264 N N . MET E 1 13 ? 53.141 22.196 55.901 1.00 73.51 13 MET E N 1
ATOM 9265 C CA . MET E 1 13 ? 53.201 20.843 56.439 1.00 72.95 13 MET E CA 1
ATOM 9266 C C . MET E 1 13 ? 52.040 20.588 57.399 1.00 71.88 13 MET E C 1
ATOM 9267 O O . MET E 1 13 ? 51.511 21.520 58.009 1.00 70.99 13 MET E O 1
ATOM 9272 N N . PRO E 1 14 ? 51.636 19.327 57.552 1.00 70.30 14 PRO E N 1
ATOM 9273 C CA . PRO E 1 14 ? 50.513 19.013 58.448 1.00 69.73 14 PRO E CA 1
ATOM 9274 C C . PRO E 1 14 ? 50.753 19.495 59.873 1.00 67.30 14 PRO E C 1
ATOM 9275 O O . PRO E 1 14 ? 51.821 19.288 60.449 1.00 69.43 14 PRO E O 1
ATOM 9279 N N . ALA E 1 15 ? 49.726 20.125 60.447 1.00 67.16 15 ALA E N 1
ATOM 9280 C CA . ALA E 1 15 ? 49.767 20.656 61.804 1.00 65.19 15 ALA E CA 1
ATOM 9281 C C . ALA E 1 15 ? 48.918 19.786 62.717 1.00 68.47 15 ALA E C 1
ATOM 9282 O O . ALA E 1 15 ? 47.679 19.866 62.668 1.00 68.38 15 ALA E O 1
ATOM 9284 N N . PRO E 1 16 ? 49.518 18.962 63.565 1.00 66.43 16 PRO E N 1
ATOM 9285 C CA . PRO E 1 16 ? 48.729 18.045 64.392 1.00 65.46 16 PRO E CA 1
ATOM 9286 C C . PRO E 1 16 ? 48.046 18.752 65.554 1.00 65.19 16 PRO E C 1
ATOM 9287 O O . PRO E 1 16 ? 48.379 19.878 65.928 1.00 67.44 16 PRO E O 1
ATOM 9291 N N . GLY E 1 17 ? 47.049 18.069 66.107 1.00 56.51 17 GLY E N 1
ATOM 9292 C CA . GLY E 1 17 ? 46.421 18.513 67.332 1.00 58.60 17 GLY E CA 1
ATOM 9293 C C . GLY E 1 17 ? 45.137 19.273 67.068 1.00 61.84 17 GLY E C 1
ATOM 9294 O O . GLY E 1 17 ? 44.700 19.465 65.929 1.00 56.22 17 GLY E O 1
ATOM 9295 N N . LEU E 1 18 ? 44.538 19.713 68.169 1.00 61.65 18 LEU E N 1
ATOM 9296 C CA . LEU E 1 18 ? 43.337 20.524 68.104 1.00 65.49 18 LEU E CA 1
ATOM 9297 C C . LEU E 1 18 ? 43.650 21.894 67.502 1.00 69.28 18 LEU E C 1
ATOM 9298 O O . LEU E 1 18 ? 44.771 22.395 67.630 1.00 68.54 18 LEU E O 1
ATOM 9303 N N . PRO E 1 19 ? 42.684 22.511 66.821 1.00 68.47 19 PRO E N 1
ATOM 9304 C CA . PRO E 1 19 ? 42.902 23.865 66.302 1.00 65.99 19 PRO E CA 1
ATOM 9305 C C . PRO E 1 19 ? 43.087 24.855 67.440 1.00 68.08 19 PRO E C 1
ATOM 9306 O O . PRO E 1 19 ? 42.672 24.621 68.577 1.00 67.26 19 PRO E O 1
ATOM 9310 N N . ALA E 1 20 ? 43.737 25.971 67.122 1.00 70.04 20 ALA E N 1
ATOM 9311 C CA . ALA E 1 20 ? 44.042 26.968 68.139 1.00 70.10 20 ALA E CA 1
ATOM 9312 C C . ALA E 1 20 ? 42.770 27.447 68.830 1.00 71.15 20 ALA E C 1
ATOM 9313 O O . ALA E 1 20 ? 41.779 27.772 68.174 1.00 70.83 20 ALA E O 1
ATOM 9315 N N . GLY E 1 21 ? 42.795 27.485 70.161 1.00 74.90 21 GLY E N 1
ATOM 9316 C CA . GLY E 1 21 ? 41.660 27.969 70.921 1.00 75.70 21 GLY E CA 1
ATOM 9317 C C . GLY E 1 21 ? 40.554 26.969 71.173 1.00 78.67 21 GLY E C 1
ATOM 9318 O O . GLY E 1 21 ? 39.656 27.258 71.981 1.00 79.58 21 GLY E O 1
ATOM 9319 N N . PHE E 1 22 ? 40.619 25.792 70.543 1.00 74.49 22 PHE E N 1
ATOM 9320 C CA . PHE E 1 22 ? 39.646 24.739 70.774 1.00 75.55 22 PHE E CA 1
ATOM 9321 C C . PHE E 1 22 ? 39.477 24.457 72.261 1.00 77.79 22 PHE E C 1
ATOM 9322 O O . PHE E 1 22 ? 38.352 24.201 72.682 1.00 77.37 22 PHE E O 1
ATOM 9330 N N . GLU E 1 23 ? 40.556 24.402 73.002 1.00 77.38 23 GLU E N 1
ATOM 9331 C CA . GLU E 1 23 ? 40.450 23.982 74.368 1.00 77.86 23 GLU E CA 1
ATOM 9332 C C . GLU E 1 23 ? 39.562 24.817 75.170 1.00 77.89 23 GLU E C 1
ATOM 9333 O O . GLU E 1 23 ? 38.977 24.378 76.112 1.00 78.87 23 GLU E O 1
ATOM 9339 N N . ARG E 1 24 ? 39.580 26.079 74.852 1.00 80.46 24 ARG E N 1
ATOM 9340 C CA . ARG E 1 24 ? 38.817 27.076 75.555 1.00 81.88 24 ARG E CA 1
ATOM 9341 C C . ARG E 1 24 ? 37.295 27.010 75.391 1.00 80.80 24 ARG E C 1
ATOM 9342 O O . ARG E 1 24 ? 36.558 27.279 76.323 1.00 78.06 24 ARG E O 1
ATOM 9350 N N . ARG E 1 25 ? 36.829 26.645 74.214 1.00 77.81 25 ARG E N 1
ATOM 9351 C CA . ARG E 1 25 ? 35.413 26.606 73.960 1.00 79.18 25 ARG E CA 1
ATOM 9352 C C . ARG E 1 25 ? 34.705 25.291 74.135 1.00 80.42 25 ARG E C 1
ATOM 9353 O O . ARG E 1 25 ? 33.655 25.267 74.707 1.00 75.93 25 ARG E O 1
ATOM 9361 N N . PHE E 1 26 ? 35.247 24.218 73.578 1.00 78.34 26 PHE E N 1
ATOM 9362 C CA . PHE E 1 26 ? 34.663 22.882 73.701 1.00 76.02 26 PHE E CA 1
ATOM 9363 C C . PHE E 1 26 ? 34.937 22.086 74.979 1.00 75.03 26 PHE E C 1
ATOM 9364 O O . PHE E 1 26 ? 35.888 22.340 75.672 1.00 76.17 26 PHE E O 1
ATOM 9372 N N . SER E 1 27 ? 34.054 21.145 75.313 1.00 74.03 27 SER E N 1
ATOM 9373 C CA . SER E 1 27 ? 34.218 20.310 76.504 1.00 73.86 27 SER E CA 1
ATOM 9374 C C . SER E 1 27 ? 33.928 18.834 76.337 1.00 72.49 27 SER E C 1
ATOM 9375 O O . SER E 1 27 ? 33.212 18.438 75.455 1.00 71.08 27 SER E O 1
ATOM 9378 N N . ARG E 1 28 ? 34.506 18.051 77.233 1.00 72.20 28 ARG E N 1
ATOM 9379 C CA . ARG E 1 28 ? 34.352 16.625 77.316 1.00 67.87 28 ARG E CA 1
ATOM 9380 C C . ARG E 1 28 ? 33.343 16.368 78.378 1.00 67.49 28 ARG E C 1
ATOM 9381 O O . ARG E 1 28 ? 33.485 16.787 79.500 1.00 64.86 28 ARG E O 1
ATOM 9389 N N . ARG E 1 29 ? 32.307 15.652 77.997 1.00 63.71 29 ARG E N 1
ATOM 9390 C CA . ARG E 1 29 ? 31.237 15.313 78.907 1.00 67.57 29 ARG E CA 1
ATOM 9391 C C . ARG E 1 29 ? 30.760 13.860 78.801 1.00 63.08 29 ARG E C 1
ATOM 9392 O O . ARG E 1 29 ? 30.910 13.237 77.779 1.00 61.84 29 ARG E O 1
ATOM 9400 N N . TYR E 1 30 ? 30.171 13.356 79.870 1.00 62.40 30 TYR E N 1
ATOM 9401 C CA . TYR E 1 30 ? 29.630 12.013 79.905 1.00 63.43 30 TYR E CA 1
ATOM 9402 C C . TYR E 1 30 ? 28.130 11.986 80.181 1.00 64.64 30 TYR E C 1
ATOM 9403 O O . TYR E 1 30 ? 27.675 12.701 81.017 1.00 64.08 30 TYR E O 1
ATOM 9412 N N . ALA E 1 31 ? 27.381 11.128 79.496 1.00 62.28 31 ALA E N 1
ATOM 9413 C CA . ALA E 1 31 ? 25.935 10.967 79.723 1.00 63.03 31 ALA E CA 1
ATOM 9414 C C . ALA E 1 31 ? 25.504 9.559 80.145 1.00 62.04 31 ALA E C 1
ATOM 9415 O O . ALA E 1 31 ? 25.743 8.661 79.427 1.00 60.41 31 ALA E O 1
ATOM 9417 N N . GLN E 1 32 ? 24.886 9.366 81.305 1.00 61.54 32 GLN E N 1
ATOM 9418 C CA . GLN E 1 32 ? 24.430 8.028 81.688 1.00 64.18 32 GLN E CA 1
ATOM 9419 C C . GLN E 1 32 ? 23.040 7.728 81.119 1.00 65.47 32 GLN E C 1
ATOM 9420 O O . GLN E 1 32 ? 22.060 8.395 81.472 1.00 65.93 32 GLN E O 1
ATOM 9426 N N . LEU E 1 33 ? 22.961 6.695 80.300 1.00 65.60 33 LEU E N 1
ATOM 9427 C CA . LEU E 1 33 ? 21.727 6.214 79.736 1.00 68.53 33 LEU E CA 1
ATOM 9428 C C . LEU E 1 33 ? 21.261 5.018 80.552 1.00 74.59 33 LEU E C 1
ATOM 9429 O O . LEU E 1 33 ? 21.711 4.821 81.651 1.00 77.00 33 LEU E O 1
ATOM 9434 N N . ASP E 1 34 ? 20.397 4.181 80.032 1.00 77.84 34 ASP E N 1
ATOM 9435 C CA . ASP E 1 34 ? 19.883 3.100 80.878 1.00 83.18 34 ASP E CA 1
ATOM 9436 C C . ASP E 1 34 ? 20.890 2.116 81.398 1.00 83.97 34 ASP E C 1
ATOM 9437 O O . ASP E 1 34 ? 20.798 1.709 82.521 1.00 85.30 34 ASP E O 1
ATOM 9442 N N . ASP E 1 35 ? 21.827 1.693 80.582 1.00 83.74 35 ASP E N 1
ATOM 9443 C CA . ASP E 1 35 ? 22.885 0.812 81.070 1.00 84.17 35 ASP E CA 1
ATOM 9444 C C . ASP E 1 35 ? 24.252 1.300 80.591 1.00 76.83 35 ASP E C 1
ATOM 9445 O O . ASP E 1 35 ? 25.259 1.034 81.192 1.00 75.44 35 ASP E O 1
ATOM 9450 N N . VAL E 1 36 ? 24.226 2.066 79.506 1.00 74.32 36 VAL E N 1
ATOM 9451 C CA . VAL E 1 36 ? 25.395 2.586 78.822 1.00 67.95 36 VAL E CA 1
ATOM 9452 C C . VAL E 1 36 ? 25.758 4.052 79.033 1.00 66.30 36 VAL E C 1
ATOM 9453 O O . VAL E 1 36 ? 24.908 4.905 79.019 1.00 61.73 36 VAL E O 1
ATOM 9457 N N . ARG E 1 37 ? 27.037 4.323 79.249 1.00 57.32 37 ARG E N 1
ATOM 9458 C CA . ARG E 1 37 ? 27.513 5.690 79.399 1.00 54.77 37 ARG E CA 1
ATOM 9459 C C . ARG E 1 37 ? 28.190 6.098 78.105 1.00 55.46 37 ARG E C 1
ATOM 9460 O O . ARG E 1 37 ? 29.081 5.397 77.615 1.00 53.15 37 ARG E O 1
ATOM 9468 N N . LEU E 1 38 ? 27.770 7.227 77.559 1.00 56.98 38 LEU E N 1
ATOM 9469 C CA . LEU E 1 38 ? 28.328 7.751 76.327 1.00 53.34 38 LEU E CA 1
ATOM 9470 C C . LEU E 1 38 ? 29.142 8.994 76.637 1.00 56.36 38 LEU E C 1
ATOM 9471 O O . LEU E 1 38 ? 28.751 9.816 77.476 1.00 58.41 38 LEU E O 1
ATOM 9476 N N . HIS E 1 39 ? 30.281 9.105 75.963 1.00 56.01 39 HIS E N 1
ATOM 9477 C CA . HIS E 1 39 ? 31.169 10.249 76.049 1.00 55.16 39 HIS E CA 1
ATOM 9478 C C . HIS E 1 39 ? 30.953 11.148 74.839 1.00 54.56 39 HIS E C 1
ATOM 9479 O O . HIS E 1 39 ? 30.795 10.662 73.713 1.00 53.31 39 HIS E O 1
ATOM 9486 N N . TYR E 1 40 ? 30.980 12.460 75.060 1.00 55.43 40 TYR E N 1
ATOM 9487 C CA . TYR E 1 40 ? 30.756 13.379 73.952 1.00 58.90 40 TYR E CA 1
ATOM 9488 C C . TYR E 1 40 ? 31.462 14.699 74.212 1.00 58.06 40 TYR E C 1
ATOM 9489 O O . TYR E 1 40 ? 31.792 15.042 75.351 1.00 58.20 40 TYR E O 1
ATOM 9498 N N . VAL E 1 41 ? 31.673 15.449 73.137 1.00 56.55 41 VAL E N 1
ATOM 9499 C CA . VAL E 1 41 ? 32.264 16.779 73.223 1.00 65.03 41 VAL E CA 1
ATOM 9500 C C . VAL E 1 41 ? 31.234 17.790 72.739 1.00 63.89 41 VAL E C 1
ATOM 9501 O O . VAL E 1 41 ? 30.757 17.698 71.604 1.00 64.00 41 VAL E O 1
ATOM 9505 N N . THR E 1 42 ? 30.956 18.800 73.568 1.00 65.69 42 THR E N 1
ATOM 9506 C CA . THR E 1 42 ? 29.842 19.708 73.318 1.00 72.13 42 THR E CA 1
ATOM 9507 C C . THR E 1 42 ? 30.270 21.145 73.562 1.00 76.88 42 THR E C 1
ATOM 9508 O O . THR E 1 42 ? 31.112 21.414 74.426 1.00 77.04 42 THR E O 1
ATOM 9512 N N . GLY E 1 43 ? 29.891 22.043 72.681 1.00 77.48 43 GLY E N 1
ATOM 9513 C CA . GLY E 1 43 ? 30.248 23.439 72.788 1.00 78.15 43 GLY E CA 1
ATOM 9514 C C . GLY E 1 43 ? 29.233 24.298 72.076 1.00 80.63 43 GLY E C 1
ATOM 9515 O O . GLY E 1 43 ? 28.269 23.797 71.570 1.00 77.11 43 GLY E O 1
ATOM 9516 N N . GLY E 1 44 ? 29.459 25.599 72.008 1.00 81.42 44 GLY E N 1
ATOM 9517 C CA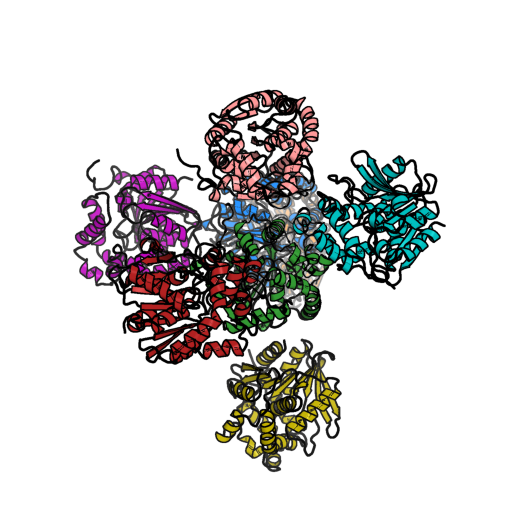 . GLY E 1 44 ? 28.506 26.494 71.393 1.00 79.57 44 GLY E CA 1
ATOM 9518 C C . GLY E 1 44 ? 27.487 26.931 72.397 1.00 77.95 44 GLY E C 1
ATOM 9519 O O . GLY E 1 44 ? 27.584 26.623 73.553 1.00 77.21 44 GLY E O 1
ATOM 9520 N N . PRO E 1 45 ? 26.515 27.715 71.965 1.00 81.25 45 PRO E N 1
ATOM 9521 C CA . PRO E 1 45 ? 25.476 28.218 72.863 1.00 80.30 45 PRO E CA 1
ATOM 9522 C C . PRO E 1 45 ? 24.480 27.158 73.248 1.00 77.26 45 PRO E C 1
ATOM 9523 O O . PRO E 1 45 ? 24.009 26.456 72.413 1.00 75.39 45 PRO E O 1
ATOM 9527 N N . ASP E 1 46 ? 24.140 27.104 74.516 1.00 77.12 46 ASP E N 1
ATOM 9528 C CA . ASP E 1 46 ? 23.237 26.097 75.025 1.00 77.91 46 ASP E CA 1
ATOM 9529 C C . ASP E 1 46 ? 21.832 26.112 74.473 1.00 81.83 46 ASP E C 1
ATOM 9530 O O . ASP E 1 46 ? 21.143 25.126 74.594 1.00 78.65 46 ASP E O 1
ATOM 9535 N N . ASP E 1 47 ? 21.382 27.235 73.939 1.00 81.49 47 ASP E N 1
ATOM 9536 C CA . ASP E 1 47 ? 20.044 27.306 73.373 1.00 79.88 47 ASP E CA 1
ATOM 9537 C C . ASP E 1 47 ? 20.028 27.117 71.865 1.00 81.92 47 ASP E C 1
ATOM 9538 O O . ASP E 1 47 ? 18.941 27.076 71.278 1.00 79.84 47 ASP E O 1
ATOM 9543 N N . GLY E 1 48 ? 21.196 27.043 71.224 1.00 76.96 48 GLY E N 1
ATOM 9544 C CA . GLY E 1 48 ? 21.254 27.017 69.777 1.00 75.59 48 GLY E CA 1
ATOM 9545 C C . GLY E 1 48 ? 20.773 25.699 69.210 1.00 72.12 48 GLY E C 1
ATOM 9546 O O . GLY E 1 48 ? 20.604 24.704 69.916 1.00 72.79 48 GLY E O 1
ATOM 9547 N N . GLU E 1 49 ? 20.517 25.705 67.901 1.00 72.16 49 GLU E N 1
ATOM 9548 C CA . GLU E 1 49 ? 20.117 24.475 67.233 1.00 72.02 49 GLU E CA 1
ATOM 9549 C C . GLU E 1 49 ? 21.228 23.443 67.358 1.00 75.11 49 GLU E C 1
ATOM 9550 O O . GLU E 1 49 ? 22.385 23.710 67.013 1.00 74.42 49 GLU E O 1
ATOM 9556 N N . MET E 1 50 ? 20.862 22.248 67.817 1.00 70.56 50 MET E N 1
ATOM 9557 C CA . MET E 1 50 ? 21.848 21.224 68.112 1.00 68.21 50 MET E CA 1
ATOM 9558 C C . MET E 1 50 ? 22.270 20.506 66.838 1.00 67.70 50 MET E C 1
ATOM 9559 O O . MET E 1 50 ? 21.428 20.094 66.033 1.00 64.10 50 MET E O 1
ATOM 9564 N N . VAL E 1 51 ? 23.583 20.380 66.654 1.00 67.27 51 VAL E N 1
ATOM 9565 C CA . VAL E 1 51 ? 24.169 19.631 65.551 1.00 65.03 51 VAL E CA 1
ATOM 9566 C C . VAL E 1 51 ? 24.902 18.446 66.161 1.00 66.51 51 VAL E C 1
ATOM 9567 O O . VAL E 1 51 ? 25.849 18.628 66.936 1.00 66.25 51 VAL E O 1
ATOM 9571 N N . VAL E 1 52 ? 24.437 17.239 65.849 1.00 64.43 52 VAL E N 1
ATOM 9572 C CA . VAL E 1 52 ? 25.056 16.009 66.324 1.00 59.73 52 VAL E CA 1
ATOM 9573 C C . VAL E 1 52 ? 25.924 15.465 65.202 1.00 60.44 52 VAL E C 1
ATOM 9574 O O . VAL E 1 52 ? 25.472 15.363 64.051 1.00 59.53 52 VAL E O 1
ATOM 9578 N N . LEU E 1 53 ? 27.180 15.143 65.530 1.00 59.88 53 LEU E N 1
ATOM 9579 C CA . LEU E 1 53 ? 28.160 14.631 64.580 1.00 57.27 53 LEU E CA 1
ATOM 9580 C C . LEU E 1 53 ? 28.591 13.231 65.005 1.00 53.93 53 LEU E C 1
ATOM 9581 O O . LEU E 1 53 ? 28.894 12.999 66.181 1.00 50.39 53 LEU E O 1
ATOM 9586 N N . LEU E 1 54 ? 28.570 12.293 64.061 1.00 52.15 54 LEU E N 1
ATOM 9587 C CA . LEU E 1 54 ? 28.843 10.888 64.339 1.00 54.39 54 LEU E CA 1
ATOM 9588 C C . LEU E 1 54 ? 30.015 10.411 63.487 1.00 51.87 54 LEU E C 1
ATOM 9589 O O . LEU E 1 54 ? 29.929 10.404 62.253 1.00 49.46 54 LEU E O 1
ATOM 9594 N N . HIS E 1 55 ? 31.108 10.031 64.149 1.00 52.78 55 HIS E N 1
ATOM 9595 C CA . HIS E 1 55 ? 32.297 9.475 63.502 1.00 53.76 55 HIS E CA 1
ATOM 9596 C C . HIS E 1 55 ? 32.039 8.039 63.034 1.00 53.92 55 HIS E C 1
ATOM 9597 O O . HIS E 1 55 ? 30.958 7.477 63.219 1.00 54.54 55 HIS E O 1
ATOM 9604 N N . GLY E 1 56 ? 33.068 7.421 62.454 1.00 52.62 56 GLY E N 1
ATOM 9605 C CA . GLY E 1 56 ? 33.037 6.038 62.033 1.00 50.89 56 GLY E CA 1
ATOM 9606 C C . GLY E 1 56 ? 34.231 5.252 62.567 1.00 52.02 56 GLY E C 1
ATOM 9607 O O . GLY E 1 56 ? 34.813 5.573 63.609 1.00 49.19 56 GLY E O 1
ATOM 9608 N N . TRP E 1 57 ? 34.586 4.187 61.823 1.00 51.52 57 TRP E N 1
ATOM 9609 C CA . TRP E 1 57 ? 35.717 3.323 62.142 1.00 51.35 57 TRP E CA 1
ATOM 9610 C C . TRP E 1 57 ? 36.891 3.639 61.231 1.00 52.69 57 TRP E C 1
ATOM 9611 O O . TRP E 1 57 ? 36.695 3.761 60.010 1.00 52.54 57 TRP E O 1
ATOM 9622 N N . PRO E 1 58 ? 38.123 3.763 61.766 1.00 51.05 58 PRO E N 1
ATOM 9623 C CA . PRO E 1 58 ? 38.455 3.684 63.190 1.00 52.44 58 PRO E CA 1
ATOM 9624 C C . PRO E 1 58 ? 38.643 5.061 63.806 1.00 54.05 58 PRO E C 1
ATOM 9625 O O . PRO E 1 58 ? 39.783 5.524 63.909 1.00 53.12 58 PRO E O 1
ATOM 9629 N N . GLN E 1 59 ? 37.562 5.701 64.243 1.00 52.68 59 GLN E N 1
ATOM 9630 C CA . GLN E 1 59 ? 37.630 7.101 64.634 1.00 51.65 59 GLN E CA 1
ATOM 9631 C C . GLN E 1 59 ? 37.012 7.302 66.010 1.00 51.66 59 GLN E C 1
ATOM 9632 O O . GLN E 1 59 ? 36.515 6.366 66.644 1.00 53.02 59 GLN E O 1
ATOM 9638 N N . THR E 1 60 ? 37.119 8.540 66.492 1.00 53.65 60 THR E N 1
ATOM 9639 C CA . THR E 1 60 ? 36.422 9.021 67.680 1.00 53.93 60 THR E CA 1
ATOM 9640 C C . THR E 1 60 ? 35.834 10.387 67.359 1.00 52.85 60 THR E C 1
ATOM 9641 O O . THR E 1 60 ? 35.914 10.837 66.209 1.00 53.56 60 THR E O 1
ATOM 9645 N N . TRP E 1 61 ? 35.277 11.064 68.368 1.00 50.10 61 TRP E N 1
ATOM 9646 C CA . TRP E 1 61 ? 34.806 12.436 68.182 1.00 55.60 61 TRP E CA 1
ATOM 9647 C C . TRP E 1 61 ? 35.874 13.333 67.572 1.00 60.70 61 TRP E C 1
ATOM 9648 O O . TRP E 1 61 ? 35.552 14.283 66.843 1.00 59.13 61 TRP E O 1
ATOM 9659 N N . TYR E 1 62 ? 37.149 13.018 67.831 1.00 60.14 62 TYR E N 1
ATOM 9660 C CA . TYR E 1 62 ? 38.280 13.864 67.474 1.00 57.01 62 TYR E CA 1
ATOM 9661 C C . TYR E 1 62 ? 38.355 14.169 65.985 1.00 57.85 62 TYR E C 1
ATOM 9662 O O . TYR E 1 62 ? 38.957 15.175 65.596 1.00 59.32 62 TYR E O 1
ATOM 9671 N N . THR E 1 63 ? 37.723 13.357 65.143 1.00 56.43 63 THR E N 1
ATOM 9672 C CA . THR E 1 63 ? 37.792 13.599 63.711 1.00 52.88 63 THR E CA 1
ATOM 9673 C C . THR E 1 63 ? 37.071 14.884 63.306 1.00 60.40 63 THR E C 1
ATOM 9674 O O . THR E 1 63 ? 37.336 15.405 62.218 1.00 61.69 63 THR E O 1
ATOM 9678 N N . TRP E 1 64 ? 36.178 15.409 64.157 1.00 61.14 64 TRP E N 1
ATOM 9679 C CA . TRP E 1 64 ? 35.443 16.647 63.892 1.00 62.57 64 TRP E CA 1
ATOM 9680 C C . TRP E 1 64 ? 36.146 17.884 64.455 1.00 66.25 64 TRP E C 1
ATOM 9681 O O . TRP E 1 64 ? 35.538 18.957 64.500 1.00 64.62 64 TRP E O 1
ATOM 9692 N N . ARG E 1 65 ? 37.417 17.755 64.863 1.00 63.93 65 ARG E N 1
ATOM 9693 C CA . ARG E 1 65 ? 38.110 18.823 65.588 1.00 65.00 65 ARG E CA 1
ATOM 9694 C C . ARG E 1 65 ? 38.204 20.122 64.788 1.00 63.94 65 ARG E C 1
ATOM 9695 O O . ARG E 1 65 ? 38.250 21.205 65.378 1.00 63.88 65 ARG E O 1
ATOM 9703 N N . HIS E 1 66 ? 38.276 20.042 63.463 1.00 59.70 66 HIS E N 1
ATOM 9704 C CA . HIS E 1 66 ? 38.389 21.228 62.626 1.00 66.45 66 HIS E CA 1
ATOM 9705 C C . HIS E 1 66 ? 37.049 21.710 62.081 1.00 70.44 66 HIS E C 1
ATOM 9706 O O . HIS E 1 66 ? 37.002 22.750 61.416 1.00 73.89 66 HIS E O 1
ATOM 9713 N N . VAL E 1 67 ? 35.967 20.987 62.335 1.00 68.77 67 VAL E N 1
ATOM 9714 C CA . VAL E 1 67 ? 34.646 21.393 61.883 1.00 70.56 67 VAL E CA 1
ATOM 9715 C C . VAL E 1 67 ? 33.831 21.979 63.027 1.00 68.51 67 VAL E C 1
ATOM 9716 O O . VAL E 1 67 ? 33.138 22.980 62.851 1.00 74.89 67 VAL E O 1
ATOM 9720 N N . MET E 1 68 ? 34.047 21.478 64.216 1.00 68.10 68 MET E N 1
ATOM 9721 C CA . MET E 1 68 ? 33.322 21.945 65.356 1.00 71.25 68 MET E CA 1
ATOM 9722 C C . MET E 1 68 ? 33.450 23.419 65.678 1.00 76.52 68 MET E C 1
ATOM 9723 O O . MET E 1 68 ? 32.500 24.010 66.091 1.00 77.41 68 MET E O 1
ATOM 9728 N N . PRO E 1 69 ? 34.635 24.011 65.551 1.00 77.21 69 PRO E N 1
ATOM 9729 C CA . PRO E 1 69 ? 34.706 25.437 65.856 1.00 78.02 69 PRO E CA 1
ATOM 9730 C C . PRO E 1 69 ? 33.853 26.299 64.936 1.00 81.56 69 PRO E C 1
ATOM 9731 O O . PRO E 1 69 ? 33.133 27.147 65.410 1.00 82.18 69 PRO E O 1
ATOM 9735 N N . ALA E 1 70 ? 33.903 26.034 63.645 1.00 75.94 70 ALA E N 1
ATOM 9736 C CA . ALA E 1 70 ? 33.151 26.804 62.720 1.00 76.01 70 ALA E CA 1
ATOM 9737 C C . ALA E 1 70 ? 31.661 26.599 62.871 1.00 81.38 70 ALA E C 1
ATOM 9738 O O . ALA E 1 70 ? 30.905 27.528 62.690 1.00 79.18 70 ALA E O 1
ATOM 9740 N N . LEU E 1 71 ? 31.229 25.397 63.218 1.00 79.99 71 LEU E N 1
ATOM 9741 C CA . LEU E 1 71 ? 29.804 25.190 63.384 1.00 79.64 71 LEU E CA 1
ATOM 9742 C C . LEU E 1 71 ? 29.350 26.014 64.555 1.00 81.62 71 LEU E C 1
ATOM 9743 O O . LEU E 1 71 ? 28.341 26.674 64.529 1.00 81.49 71 LEU E O 1
ATOM 9748 N N . ALA E 1 72 ? 30.136 26.017 65.596 1.00 79.32 72 ALA E N 1
ATOM 9749 C CA . ALA E 1 72 ? 29.773 26.767 66.756 1.00 82.26 72 ALA E CA 1
ATOM 9750 C C . ALA E 1 72 ? 29.983 28.240 66.560 1.00 85.60 72 ALA E C 1
ATOM 9751 O O . ALA E 1 72 ? 29.519 29.048 67.335 1.00 86.48 72 ALA E O 1
ATOM 9753 N N . GLU E 1 73 ? 30.698 28.606 65.526 1.00 85.49 73 GLU E N 1
ATOM 9754 C CA . GLU E 1 73 ? 30.941 30.016 65.338 1.00 89.46 73 GLU E CA 1
ATOM 9755 C C . GLU E 1 73 ? 29.898 30.612 64.429 1.00 88.48 73 GLU E C 1
ATOM 9756 O O . GLU E 1 73 ? 29.991 31.719 63.984 1.00 90.85 73 GLU E O 1
ATOM 9762 N N . ASP E 1 74 ? 28.901 29.815 64.136 1.00 87.44 74 ASP E N 1
ATOM 9763 C CA . ASP E 1 74 ? 27.762 30.268 63.393 1.00 86.98 74 ASP E CA 1
ATOM 9764 C C . ASP E 1 74 ? 26.531 30.109 64.271 1.00 85.47 74 ASP E C 1
ATOM 9765 O O . ASP E 1 74 ? 25.446 30.104 63.748 1.00 89.29 74 ASP E O 1
ATOM 9770 N N . GLY E 1 75 ? 26.723 29.919 65.576 1.00 82.01 75 GLY E N 1
ATOM 9771 C CA . GLY E 1 75 ? 25.705 29.764 66.585 1.00 82.13 75 GLY E CA 1
ATOM 9772 C C . GLY E 1 75 ? 25.122 28.422 67.009 1.00 82.40 75 GLY E C 1
ATOM 9773 O O . GLY E 1 75 ? 24.376 28.366 67.952 1.00 81.14 75 GLY E O 1
ATOM 9774 N N . TYR E 1 76 ? 25.500 27.338 66.365 1.00 82.40 76 TYR E N 1
ATOM 9775 C CA . TYR E 1 76 ? 24.980 26.024 66.697 1.00 79.88 76 TYR E CA 1
ATOM 9776 C C . TYR E 1 76 ? 25.487 25.374 67.976 1.00 78.63 76 TYR E C 1
ATOM 9777 O O . TYR E 1 76 ? 26.545 25.680 68.443 1.00 79.31 76 TYR E O 1
ATOM 9786 N N . ARG E 1 77 ? 24.689 24.499 68.559 1.00 76.34 77 ARG E N 1
ATOM 9787 C CA . ARG E 1 77 ? 25.068 23.725 69.742 1.00 74.05 77 ARG E CA 1
ATOM 9788 C C . ARG E 1 77 ? 25.692 22.420 69.257 1.00 73.50 77 ARG E C 1
ATOM 9789 O O . ARG E 1 77 ? 24.984 21.490 68.858 1.00 71.18 77 ARG E O 1
ATOM 9797 N N . VAL E 1 78 ? 27.025 22.354 69.301 1.00 75.78 78 VAL E N 1
ATOM 9798 C CA . VAL E 1 78 ? 27.782 21.243 68.726 1.00 70.76 78 VAL E CA 1
ATOM 9799 C C . VAL E 1 78 ? 27.817 20.079 69.708 1.00 65.74 78 VAL E C 1
ATOM 9800 O O . VAL E 1 78 ? 28.081 20.262 70.902 1.00 66.25 78 VAL E O 1
ATOM 9804 N N . VAL E 1 79 ? 27.510 18.880 69.214 1.00 65.44 79 VAL E N 1
ATOM 9805 C CA . VAL E 1 79 ? 27.561 17.651 70.009 1.00 63.85 79 VAL E CA 1
ATOM 9806 C C . VAL E 1 79 ? 28.278 16.587 69.180 1.00 62.79 79 VAL E C 1
ATOM 9807 O O . VAL E 1 79 ? 27.697 16.026 68.241 1.00 58.37 79 VAL E O 1
ATOM 9811 N N . ALA E 1 80 ? 29.545 16.315 69.517 1.00 62.36 80 ALA E N 1
ATOM 9812 C CA . ALA E 1 80 ? 30.335 15.263 68.884 1.00 59.41 80 ALA E CA 1
ATOM 9813 C C . ALA E 1 80 ? 30.400 14.064 69.827 1.00 57.37 80 ALA E C 1
ATOM 9814 O O . ALA E 1 80 ? 30.975 14.156 70.918 1.00 58.33 80 ALA E O 1
ATOM 9816 N N . VAL E 1 81 ? 29.823 12.943 69.400 1.00 53.41 81 VAL E N 1
ATOM 9817 C CA . VAL E 1 81 ? 29.570 11.794 70.265 1.00 52.80 81 VAL E CA 1
ATOM 9818 C C . VAL E 1 81 ? 30.552 10.679 69.929 1.00 51.77 81 VAL E C 1
ATOM 9819 O O . VAL E 1 81 ? 30.755 10.360 68.751 1.00 51.77 81 VAL E O 1
ATOM 9823 N N . ASP E 1 82 ? 31.148 10.079 70.962 1.00 52.53 82 ASP E N 1
ATOM 9824 C CA . ASP E 1 82 ? 31.740 8.747 70.842 1.00 50.90 82 ASP E CA 1
ATOM 9825 C C . ASP E 1 82 ? 30.599 7.742 70.973 1.00 50.41 82 ASP E C 1
ATOM 9826 O O . ASP E 1 82 ? 30.075 7.540 72.072 1.00 48.68 82 ASP E O 1
ATOM 9831 N N . TYR E 1 83 ? 30.208 7.096 69.877 1.00 49.09 83 TYR E N 1
ATOM 9832 C CA . TYR E 1 83 ? 29.064 6.208 69.989 1.00 51.08 83 TYR E CA 1
ATOM 9833 C C . TYR E 1 83 ? 29.444 4.965 70.797 1.00 51.05 83 TYR E C 1
ATOM 9834 O O . TYR E 1 83 ? 30.597 4.783 71.214 1.00 45.75 83 TYR E O 1
ATOM 9843 N N . ARG E 1 84 ? 28.433 4.126 71.053 1.00 45.41 84 ARG E N 1
ATOM 9844 C CA . ARG E 1 84 ? 28.574 2.920 71.862 1.00 42.82 84 ARG E CA 1
ATOM 9845 C C . ARG E 1 84 ? 29.797 2.107 71.444 1.00 42.33 84 ARG E C 1
ATOM 9846 O O . ARG E 1 84 ? 29.939 1.738 70.272 1.00 43.37 84 ARG E O 1
ATOM 9854 N N . GLY E 1 85 ? 30.696 1.863 72.401 1.00 42.11 85 GLY E N 1
ATOM 9855 C CA . GLY E 1 85 ? 31.869 1.038 72.165 1.00 46.42 85 GLY E CA 1
ATOM 9856 C C . GLY E 1 85 ? 33.127 1.773 71.740 1.00 46.12 85 GLY E C 1
ATOM 9857 O O . GLY E 1 85 ? 34.210 1.160 71.730 1.00 48.34 85 GLY E O 1
ATOM 9858 N N . ALA E 1 86 ? 33.031 3.057 71.391 1.00 45.97 86 ALA E N 1
ATOM 9859 C CA . ALA E 1 86 ? 34.151 3.814 70.847 1.00 44.65 86 ALA E CA 1
ATOM 9860 C C . ALA E 1 86 ? 34.657 4.865 71.832 1.00 47.76 86 ALA E C 1
ATOM 9861 O O . ALA E 1 86 ? 33.920 5.339 72.707 1.00 42.84 86 ALA E O 1
ATOM 9863 N N . GLY E 1 87 ? 35.948 5.199 71.693 1.00 48.40 87 GLY E N 1
ATOM 9864 C CA . GLY E 1 87 ? 36.526 6.301 72.445 1.00 38.77 87 GLY E CA 1
ATOM 9865 C C . GLY E 1 87 ? 36.386 6.094 73.932 1.00 41.79 87 GLY E C 1
ATOM 9866 O O . GLY E 1 87 ? 36.592 4.996 74.460 1.00 41.03 87 GLY E O 1
ATOM 9867 N N . GLU E 1 88 ? 35.959 7.144 74.622 1.00 43.66 88 GLU E N 1
ATOM 9868 C CA . GLU E 1 88 ? 35.748 7.058 76.056 1.00 47.59 88 GLU E CA 1
ATOM 9869 C C . GLU E 1 88 ? 34.354 6.548 76.407 1.00 46.03 88 GLU E C 1
ATOM 9870 O O . GLU E 1 88 ? 34.013 6.500 77.594 1.00 50.80 88 GLU E O 1
ATOM 9876 N N . SER E 1 89 ? 33.560 6.130 75.418 1.00 40.37 89 SER E N 1
ATOM 9877 C CA . SER E 1 89 ? 32.237 5.601 75.747 1.00 50.42 89 SER E CA 1
ATOM 9878 C C . SER E 1 89 ? 32.331 4.142 76.194 1.00 48.63 89 SER E C 1
ATOM 9879 O O . SER E 1 89 ? 33.299 3.432 75.895 1.00 48.27 89 SER E O 1
ATOM 9882 N N . ASP E 1 90 ? 31.287 3.688 76.889 1.00 52.52 90 ASP E N 1
ATOM 9883 C CA . ASP E 1 90 ? 31.239 2.321 77.394 1.00 48.07 90 ASP E CA 1
ATOM 9884 C C . ASP E 1 90 ? 31.281 1.327 76.236 1.00 47.22 90 ASP E C 1
ATOM 9885 O O . ASP E 1 90 ? 30.947 1.648 75.086 1.00 46.74 90 ASP E O 1
ATOM 9890 N N . LYS E 1 91 ? 31.694 0.098 76.558 1.00 45.28 91 LYS E N 1
ATOM 9891 C CA . LYS E 1 91 ? 31.841 -0.992 75.594 1.00 43.24 91 LYS E CA 1
ATOM 9892 C C . LYS E 1 91 ? 30.983 -2.157 76.068 1.00 43.44 91 LYS E C 1
ATOM 9893 O O . LYS E 1 91 ? 31.500 -3.128 76.642 1.00 40.59 91 LYS E O 1
ATOM 9899 N N . PRO E 1 92 ? 29.653 -2.079 75.884 1.00 45.67 92 PRO E N 1
ATOM 9900 C CA . PRO E 1 92 ? 28.791 -3.158 76.381 1.00 41.99 92 PRO E CA 1
ATOM 9901 C C . PRO E 1 92 ? 28.947 -4.432 75.571 1.00 38.71 92 PRO E C 1
ATOM 9902 O O . PRO E 1 92 ? 29.629 -4.452 74.546 1.00 39.80 92 PRO E O 1
ATOM 9906 N N . LEU E 1 93 ? 28.266 -5.489 76.008 1.00 40.15 93 LEU E N 1
ATOM 9907 C CA . LEU E 1 93 ? 28.387 -6.782 75.347 1.00 38.50 93 LEU E CA 1
ATOM 9908 C C . LEU E 1 93 ? 27.878 -6.720 73.912 1.00 39.00 93 LEU E C 1
ATOM 9909 O O . LEU E 1 93 ? 28.532 -7.211 72.983 1.00 42.03 93 LEU E O 1
ATOM 9914 N N . GLY E 1 94 ? 26.719 -6.110 73.711 1.00 38.82 94 GLY E N 1
ATOM 9915 C CA . GLY E 1 94 ? 26.083 -6.080 72.412 1.00 41.18 94 GLY E CA 1
ATOM 9916 C C . GLY E 1 94 ? 25.426 -4.753 72.104 1.00 41.04 94 GLY E C 1
ATOM 9917 O O . GLY E 1 94 ? 25.783 -3.720 72.683 1.00 40.71 94 GLY E O 1
ATOM 9918 N N . GLY E 1 95 ? 24.449 -4.784 71.196 1.00 46.95 95 GLY E N 1
ATOM 9919 C CA . GLY E 1 95 ? 23.745 -3.585 70.789 1.00 40.71 95 GLY E CA 1
ATOM 9920 C C . GLY E 1 95 ? 24.445 -2.789 69.716 1.00 42.42 95 GLY E C 1
ATOM 9921 O O . GLY E 1 95 ? 24.267 -1.570 69.651 1.00 44.31 95 GLY E O 1
ATOM 9922 N N . TYR E 1 96 ? 25.242 -3.437 68.866 1.00 39.29 96 TYR E N 1
ATOM 9923 C CA . TYR E 1 96 ? 26.043 -2.731 67.876 1.00 41.43 96 TYR E CA 1
ATOM 9924 C C . TYR E 1 96 ? 25.401 -2.713 66.499 1.00 39.17 96 TYR E C 1
ATOM 9925 O O . TYR E 1 96 ? 26.007 -2.198 65.551 1.00 36.94 96 TYR E O 1
ATOM 9934 N N . ASP E 1 97 ? 24.180 -3.230 66.374 1.00 38.95 97 ASP E N 1
ATOM 9935 C CA . ASP E 1 97 ? 23.388 -2.966 65.184 1.00 38.54 97 ASP E CA 1
ATOM 9936 C C . ASP E 1 97 ? 23.070 -1.477 65.136 1.00 36.45 97 ASP E C 1
ATOM 9937 O O . ASP E 1 97 ? 22.884 -0.836 66.169 1.00 36.25 97 ASP E O 1
ATOM 9942 N N . LYS E 1 98 ? 23.054 -0.914 63.930 1.00 36.42 98 LYS E N 1
ATOM 9943 C CA . LYS E 1 98 ? 23.028 0.543 63.822 1.00 39.43 98 LYS E CA 1
ATOM 9944 C C . LYS E 1 98 ? 21.701 1.143 64.294 1.00 42.08 98 LYS E C 1
ATOM 9945 O O . LYS E 1 98 ? 21.682 2.267 64.820 1.00 39.23 98 LYS E O 1
ATOM 9951 N N . ALA E 1 99 ? 20.588 0.416 64.142 1.00 36.86 99 ALA E N 1
ATOM 9952 C CA . ALA E 1 99 ? 19.301 0.961 64.579 1.00 41.49 99 ALA E CA 1
ATOM 9953 C C . ALA E 1 99 ? 19.284 1.193 66.087 1.00 42.93 99 ALA E C 1
ATOM 9954 O O . ALA E 1 99 ? 18.824 2.240 66.564 1.00 44.11 99 ALA E O 1
ATOM 9956 N N . SER E 1 100 ? 19.778 0.221 66.860 1.00 38.63 100 SER E N 1
ATOM 9957 C CA . SER E 1 100 ? 19.798 0.393 68.308 1.00 38.64 100 SER E CA 1
ATOM 9958 C C . SER E 1 100 ? 20.796 1.462 68.733 1.00 44.94 100 SER E C 1
ATOM 9959 O O . SER E 1 100 ? 20.525 2.211 69.677 1.00 46.56 100 SER E O 1
ATOM 9962 N N . MET E 1 101 ? 21.940 1.563 68.041 1.00 42.93 101 MET E N 1
ATOM 9963 C CA . MET E 1 101 ? 22.897 2.625 68.347 1.00 44.55 101 MET E CA 1
ATOM 9964 C C . MET E 1 101 ? 22.295 3.998 68.079 1.00 44.19 101 MET E C 1
ATOM 9965 O O . MET E 1 101 ? 22.602 4.961 68.791 1.00 44.41 101 MET E O 1
ATOM 9970 N N . ALA E 1 102 ? 21.419 4.105 67.073 1.00 47.13 102 ALA E N 1
ATOM 9971 C CA . ALA E 1 102 ? 20.678 5.349 66.875 1.00 46.83 102 ALA E CA 1
ATOM 9972 C C . ALA E 1 102 ? 19.820 5.671 68.091 1.00 44.77 102 ALA E C 1
ATOM 9973 O O . ALA E 1 102 ? 19.706 6.837 68.486 1.00 45.97 102 ALA E O 1
ATOM 9975 N N . GLY E 1 103 ? 19.228 4.647 68.713 1.00 43.99 103 GLY E N 1
ATOM 9976 C CA . GLY E 1 103 ? 18.478 4.875 69.937 1.00 43.95 103 GLY E CA 1
ATOM 9977 C C . GLY E 1 103 ? 19.339 5.425 71.058 1.00 47.47 103 GLY E C 1
ATOM 9978 O O . GLY E 1 103 ? 18.888 6.263 71.846 1.00 46.23 103 GLY E O 1
ATOM 9979 N N . ASP E 1 104 ? 20.592 4.961 71.149 1.00 45.04 104 ASP E N 1
ATOM 9980 C CA . ASP E 1 104 ? 21.519 5.517 72.133 1.00 46.44 104 ASP E CA 1
ATOM 9981 C C . ASP E 1 104 ? 21.707 7.009 71.915 1.00 44.75 104 ASP E C 1
ATOM 9982 O O . ASP E 1 104 ? 21.660 7.797 72.865 1.00 47.99 104 ASP E O 1
ATOM 9987 N N . ILE E 1 105 ? 21.943 7.411 70.666 1.00 44.13 105 ILE E N 1
ATOM 9988 C CA . ILE E 1 105 ? 22.172 8.821 70.359 1.00 47.48 105 ILE E CA 1
ATOM 9989 C C . ILE E 1 105 ? 20.913 9.632 70.632 1.00 49.59 105 ILE E C 1
ATOM 9990 O O . ILE E 1 105 ? 20.974 10.745 71.170 1.00 52.15 105 ILE E O 1
ATOM 9995 N N . ARG E 1 106 ? 19.748 9.065 70.316 1.00 49.30 106 ARG E N 1
ATOM 9996 C CA . ARG E 1 106 ? 18.498 9.774 70.565 1.00 49.24 106 ARG E CA 1
ATOM 9997 C C . ARG E 1 106 ? 18.296 9.994 72.051 1.00 51.04 106 ARG E C 1
ATOM 9998 O O . ARG E 1 106 ? 17.927 11.093 72.480 1.00 53.04 106 ARG E O 1
ATOM 10006 N N . ALA E 1 107 ? 18.607 8.992 72.822 1.00 49.57 107 ALA E N 1
ATOM 10007 C CA . ALA E 1 107 ? 18.495 9.118 74.225 1.00 49.31 107 ALA E CA 1
ATOM 10008 C C . ALA E 1 107 ? 19.427 10.198 74.780 1.00 56.01 107 ALA E C 1
ATOM 10009 O O . ALA E 1 107 ? 19.069 10.897 75.685 1.00 55.05 107 ALA E O 1
ATOM 10011 N N . LEU E 1 108 ? 20.629 10.314 74.238 1.00 54.39 108 LEU E N 1
ATOM 10012 C CA . LEU E 1 108 ? 21.561 11.317 74.695 1.00 57.11 108 LEU E CA 1
ATOM 10013 C C . LEU E 1 108 ? 21.014 12.685 74.416 1.00 56.51 108 LEU E C 1
ATOM 10014 O O . LEU E 1 108 ? 20.958 13.525 75.268 1.00 56.22 108 LEU E O 1
ATOM 10019 N N . VAL E 1 109 ? 20.526 12.842 73.210 1.00 55.72 109 VAL E N 1
ATOM 10020 C CA . VAL E 1 109 ? 19.966 14.056 72.760 1.00 57.53 109 VAL E CA 1
ATOM 10021 C C . VAL E 1 109 ? 18.808 14.471 73.630 1.00 61.29 109 VAL E C 1
ATOM 10022 O O . VAL E 1 109 ? 18.728 15.595 74.058 1.00 62.59 109 VAL E O 1
ATOM 10026 N N . HIS E 1 110 ? 17.902 13.566 73.898 1.00 58.88 110 HIS E N 1
ATOM 10027 C CA . HIS E 1 110 ? 16.777 13.901 74.765 1.00 59.70 110 HIS E CA 1
ATOM 10028 C C . HIS E 1 110 ? 17.239 14.289 76.159 1.00 61.09 110 HIS E C 1
ATOM 10029 O O . HIS E 1 110 ? 16.642 15.174 76.784 1.00 60.05 110 HIS E O 1
ATOM 10036 N N . GLN E 1 111 ? 18.295 13.645 76.664 1.00 61.35 111 GLN E N 1
ATOM 10037 C CA . GLN E 1 111 ? 18.798 13.978 77.992 1.00 62.57 111 GLN E CA 1
ATOM 10038 C C . GLN E 1 111 ? 19.421 15.367 78.029 1.00 62.08 111 GLN E C 1
ATOM 10039 O O . GLN E 1 111 ? 19.450 15.996 79.093 1.00 63.55 111 GLN E O 1
ATOM 10045 N N . LEU E 1 112 ? 19.879 15.870 76.886 1.00 62.18 112 LEU E N 1
ATOM 10046 C CA . LEU E 1 112 ? 20.439 17.207 76.779 1.00 64.69 112 LEU E CA 1
ATOM 10047 C C . LEU E 1 112 ? 19.379 18.264 76.502 1.00 67.28 112 LEU E C 1
ATOM 10048 O O . LEU E 1 112 ? 19.733 19.418 76.235 1.00 67.02 112 LEU E O 1
ATOM 10053 N N . GLY E 1 113 ? 18.092 17.895 76.554 1.00 66.69 113 GLY E N 1
ATOM 10054 C CA . GLY E 1 113 ? 17.004 18.842 76.427 1.00 66.25 113 GLY E CA 1
ATOM 10055 C C . GLY E 1 113 ? 16.503 19.118 75.023 1.00 67.22 113 GLY E C 1
ATOM 10056 O O . GLY E 1 113 ? 15.623 19.969 74.864 1.00 74.21 113 GLY E O 1
ATOM 10057 N N . ALA E 1 114 ? 17.019 18.442 74.004 1.00 65.04 114 ALA E N 1
ATOM 10058 C CA . ALA E 1 114 ? 16.636 18.720 72.626 1.00 63.71 114 ALA E CA 1
ATOM 10059 C C . ALA E 1 114 ? 15.558 17.760 72.128 1.00 65.61 114 ALA E C 1
ATOM 10060 O O . ALA E 1 114 ? 15.331 16.685 72.691 1.00 62.07 114 ALA E O 1
ATOM 10062 N N . THR E 1 115 ? 14.916 18.158 71.020 1.00 62.71 115 THR E N 1
ATOM 10063 C CA . THR E 1 115 ? 13.926 17.307 70.369 1.00 63.31 115 THR E CA 1
ATOM 10064 C C . THR E 1 115 ? 14.142 17.156 68.871 1.00 62.15 115 THR E C 1
ATOM 10065 O O . THR E 1 115 ? 13.930 16.055 68.352 1.00 65.85 115 THR E O 1
ATOM 10069 N N . ARG E 1 116 ? 14.591 18.191 68.170 1.00 61.79 116 ARG E N 1
ATOM 10070 C CA . ARG E 1 116 ? 14.935 18.133 66.759 1.00 60.34 116 ARG E CA 1
ATOM 10071 C C . ARG E 1 116 ? 16.402 18.510 66.607 1.00 60.30 116 ARG E C 1
ATOM 10072 O O . ARG E 1 116 ? 16.910 19.336 67.371 1.00 60.86 116 ARG E O 1
ATOM 10080 N N . ILE E 1 117 ? 17.101 17.864 65.677 1.00 59.15 117 ILE E N 1
ATOM 10081 C CA . ILE E 1 117 ? 18.548 18.010 65.568 1.00 57.91 117 ILE E CA 1
ATOM 10082 C C . ILE E 1 117 ? 18.948 18.008 64.102 1.00 60.53 117 ILE E C 1
ATOM 10083 O O . ILE E 1 117 ? 18.264 17.430 63.254 1.00 59.31 117 ILE E O 1
ATOM 10088 N N . HIS E 1 118 ? 20.053 18.691 63.803 1.00 64.02 118 HIS E N 1
ATOM 10089 C CA . HIS E 1 118 ? 20.771 18.456 62.561 1.00 63.07 118 HIS E CA 1
ATOM 10090 C C . HIS E 1 118 ? 21.755 17.324 62.814 1.00 64.37 118 HIS E C 1
ATOM 10091 O O . HIS E 1 118 ? 22.267 17.172 63.927 1.00 64.13 118 HIS E O 1
ATOM 10098 N N . LEU E 1 119 ? 21.971 16.496 61.801 1.00 64.01 119 LEU E N 1
ATOM 10099 C CA . LEU E 1 119 ? 22.681 15.240 61.982 1.00 59.69 119 LEU E CA 1
ATOM 10100 C C . LEU E 1 119 ? 23.717 15.074 60.888 1.00 60.29 119 LEU E C 1
ATOM 10101 O O . LEU E 1 119 ? 23.384 15.165 59.702 1.00 60.63 119 LEU E O 1
ATOM 10106 N N . VAL E 1 120 ? 24.967 14.844 61.291 1.00 57.70 120 VAL E N 1
ATOM 10107 C CA . VAL E 1 120 ? 26.063 14.568 60.370 1.00 58.06 120 VAL E CA 1
ATOM 10108 C C . VAL E 1 120 ? 26.725 13.263 60.796 1.00 56.43 120 VAL E C 1
ATOM 10109 O O . VAL E 1 120 ? 27.008 13.064 61.982 1.00 54.16 120 VAL E O 1
ATOM 10113 N N . GLY E 1 121 ? 26.939 12.372 59.839 1.00 55.12 121 GLY E N 1
ATOM 10114 C CA . GLY E 1 121 ? 27.588 11.106 60.114 1.00 53.31 121 GLY E CA 1
ATOM 10115 C C . GLY E 1 121 ? 28.480 10.706 58.960 1.00 55.96 121 GLY E C 1
ATOM 10116 O O . GLY E 1 121 ? 28.247 11.087 57.808 1.00 55.41 121 GLY E O 1
ATOM 10117 N N . ARG E 1 122 ? 29.510 9.913 59.282 1.00 53.65 122 ARG E N 1
ATOM 10118 C CA . ARG E 1 122 ? 30.397 9.327 58.285 1.00 52.95 122 ARG E CA 1
ATOM 10119 C C . ARG E 1 122 ? 30.724 7.892 58.682 1.00 51.69 122 ARG E C 1
ATOM 10120 O O . ARG E 1 122 ? 30.700 7.542 59.863 1.00 48.00 122 ARG E O 1
ATOM 10128 N N . SER E 1 123 ? 31.042 7.070 57.678 1.00 54.19 123 SER E N 1
ATOM 10129 C CA . SER E 1 123 ? 31.388 5.642 57.845 1.00 55.16 123 SER E CA 1
ATOM 10130 C C . SER E 1 123 ? 30.311 4.979 58.708 1.00 51.12 123 SER E C 1
ATOM 10131 O O . SER E 1 123 ? 29.120 5.097 58.384 1.00 54.11 123 SER E O 1
ATOM 10134 N N . ILE E 1 124 ? 30.671 4.288 59.793 1.00 48.10 124 ILE E N 1
ATOM 10135 C CA . ILE E 1 124 ? 29.671 3.661 60.651 1.00 49.62 124 ILE E CA 1
ATOM 10136 C C . ILE E 1 124 ? 28.675 4.697 61.155 1.00 51.92 124 ILE E C 1
ATOM 10137 O O . ILE E 1 124 ? 27.478 4.412 61.275 1.00 49.63 124 ILE E O 1
ATOM 10142 N N . GLY E 1 125 ? 29.137 5.925 61.407 1.00 51.74 125 GLY E N 1
ATOM 10143 C CA . GLY E 1 125 ? 28.256 6.949 61.944 1.00 50.55 125 GLY E CA 1
ATOM 10144 C C . GLY E 1 125 ? 27.153 7.370 60.998 1.00 51.32 125 GLY E C 1
ATOM 10145 O O . GLY E 1 125 ? 26.064 7.743 61.445 1.00 48.61 125 GLY E O 1
ATOM 10146 N N . VAL E 1 126 ? 27.403 7.313 59.688 1.00 50.96 126 VAL E N 1
ATOM 10147 C CA . VAL E 1 126 ? 26.340 7.666 58.758 1.00 52.30 126 VAL E CA 1
ATOM 10148 C C . VAL E 1 126 ? 25.280 6.575 58.676 1.00 52.04 126 VAL E C 1
ATOM 10149 O O . VAL E 1 126 ? 24.166 6.842 58.225 1.00 48.38 126 VAL E O 1
ATOM 10153 N N . MET E 1 127 ? 25.612 5.337 59.048 1.00 50.61 127 MET E N 1
ATOM 10154 C CA . MET E 1 127 ? 24.593 4.296 59.149 1.00 46.51 127 MET E CA 1
ATOM 10155 C C . MET E 1 127 ? 23.724 4.508 60.381 1.00 50.11 127 MET E C 1
ATOM 10156 O O . MET E 1 127 ? 22.491 4.379 60.313 1.00 46.31 127 MET E O 1
ATOM 10161 N N . VAL E 1 128 ? 24.350 4.841 61.511 1.00 45.55 128 VAL E N 1
ATOM 10162 C CA . VAL E 1 128 ? 23.594 5.217 62.703 1.00 48.39 128 VAL E CA 1
ATOM 10163 C C . VAL E 1 128 ? 22.710 6.432 62.426 1.00 51.83 128 VAL E C 1
ATOM 10164 O O . VAL E 1 128 ? 21.529 6.462 62.809 1.00 48.67 128 VAL E O 1
ATOM 10168 N N . ALA E 1 129 ? 23.257 7.443 61.741 1.00 49.76 129 ALA E N 1
ATOM 10169 C CA . ALA E 1 129 ? 22.485 8.643 61.435 1.00 50.64 129 ALA E CA 1
ATOM 10170 C C . ALA E 1 129 ? 21.287 8.319 60.547 1.00 51.48 129 ALA E C 1
ATOM 10171 O O . ALA E 1 129 ? 20.188 8.856 60.745 1.00 50.22 129 ALA E O 1
ATOM 10173 N N . TYR E 1 130 ? 21.477 7.440 59.566 1.00 48.29 130 TYR E N 1
ATOM 10174 C CA . TYR E 1 130 ? 20.356 7.059 58.724 1.00 49.98 130 TYR E CA 1
ATOM 10175 C C . TYR E 1 130 ? 19.301 6.308 59.528 1.00 51.14 130 TYR E C 1
ATOM 10176 O O . TYR E 1 130 ? 18.103 6.598 59.411 1.00 48.92 130 TYR E O 1
ATOM 10185 N N . ALA E 1 131 ? 19.729 5.365 60.373 1.00 47.25 131 ALA E N 1
ATOM 10186 C CA . ALA E 1 131 ? 18.787 4.637 61.219 1.00 48.96 131 ALA E CA 1
ATOM 10187 C C . ALA E 1 131 ? 18.060 5.573 62.176 1.00 51.47 131 ALA E C 1
ATOM 10188 O O . ALA E 1 131 ? 16.909 5.309 62.555 1.00 49.58 131 ALA E O 1
ATOM 10190 N N . TYR E 1 132 ? 18.722 6.658 62.586 1.00 47.91 132 TYR E N 1
ATOM 10191 C CA . TYR E 1 132 ? 18.067 7.698 63.374 1.00 50.15 132 TYR E CA 1
ATOM 10192 C C . TYR E 1 132 ? 16.973 8.380 62.553 1.00 52.18 132 TYR E C 1
ATOM 10193 O O . TYR E 1 132 ? 15.825 8.503 62.999 1.00 52.01 132 TYR E O 1
ATOM 10202 N N . ALA E 1 133 ? 17.308 8.797 61.328 1.00 50.95 133 ALA E N 1
ATOM 10203 C CA . ALA E 1 133 ? 16.338 9.485 60.486 1.00 52.80 133 ALA E CA 1
ATOM 10204 C C . ALA E 1 133 ? 15.212 8.561 60.046 1.00 52.21 133 ALA E C 1
ATOM 10205 O O . ALA E 1 133 ? 14.072 9.009 59.901 1.00 52.59 133 ALA E O 1
ATOM 10207 N N . ALA E 1 134 ? 15.501 7.274 59.842 1.00 49.80 134 ALA E N 1
ATOM 10208 C CA . ALA E 1 134 ? 14.465 6.347 59.393 1.00 50.35 134 ALA E CA 1
ATOM 10209 C C . ALA E 1 134 ? 13.468 6.024 60.506 1.00 50.67 134 ALA E C 1
ATOM 10210 O O . ALA E 1 134 ? 12.275 5.826 60.241 1.00 49.54 134 ALA E O 1
ATOM 10212 N N . GLN E 1 135 ? 13.937 5.937 61.753 1.00 48.83 135 GLN E N 1
ATOM 10213 C CA . GLN E 1 135 ? 13.059 5.556 62.855 1.00 51.85 135 GLN E CA 1
ATOM 10214 C C . GLN E 1 135 ? 12.275 6.732 63.423 1.00 51.79 135 GLN E C 1
ATOM 10215 O O . GLN E 1 135 ? 11.145 6.544 63.888 1.00 45.58 135 GLN E O 1
ATOM 10221 N N . TRP E 1 136 ? 12.859 7.930 63.426 1.00 52.57 136 TRP E N 1
ATOM 10222 C CA . TRP E 1 136 ? 12.224 9.129 63.972 1.00 53.67 136 TRP E CA 1
ATOM 10223 C C . TRP E 1 136 ? 12.415 10.282 62.996 1.00 52.32 136 TRP E C 1
ATOM 10224 O O . TRP E 1 136 ? 13.107 11.261 63.294 1.00 53.60 136 TRP E O 1
ATOM 10235 N N . PRO E 1 137 ? 11.781 10.210 61.824 1.00 54.97 137 PRO E N 1
ATOM 10236 C CA . PRO E 1 137 ? 12.051 11.216 60.780 1.00 54.10 137 PRO E CA 1
ATOM 10237 C C . PRO E 1 137 ? 11.660 12.630 61.173 1.00 55.47 137 PRO E C 1
ATOM 10238 O O . PRO E 1 137 ? 12.273 13.585 60.679 1.00 59.82 137 PRO E O 1
ATOM 10242 N N . THR E 1 138 ? 10.627 12.802 61.999 1.00 53.86 138 THR E N 1
ATOM 10243 C CA . THR E 1 138 ? 10.248 14.146 62.431 1.00 55.87 138 THR E CA 1
ATOM 10244 C C . THR E 1 138 ? 11.333 14.796 63.285 1.00 56.16 138 THR E C 1
ATOM 10245 O O . THR E 1 138 ? 11.377 16.026 63.392 1.00 58.57 138 THR E O 1
ATOM 10249 N N . GLU E 1 139 ? 12.179 13.998 63.941 1.00 58.14 139 GLU E N 1
ATOM 10250 C CA . GLU E 1 139 ? 13.189 14.531 64.849 1.00 59.75 139 GLU E CA 1
ATOM 10251 C C . GLU E 1 139 ? 14.478 14.956 64.147 1.00 57.23 139 GLU E C 1
ATOM 10252 O O . GLU E 1 139 ? 15.326 15.596 64.776 1.00 57.09 139 GLU E O 1
ATOM 10258 N N . ILE E 1 140 ? 14.643 14.652 62.864 1.00 58.27 140 ILE E N 1
ATOM 10259 C CA . ILE E 1 140 ? 15.832 15.055 62.119 1.00 57.82 140 ILE E CA 1
ATOM 10260 C C . ILE E 1 140 ? 15.448 16.186 61.170 1.00 57.70 140 ILE E C 1
ATOM 10261 O O . ILE E 1 140 ? 14.807 15.951 60.139 1.00 57.01 140 ILE E O 1
ATOM 10266 N N . VAL E 1 141 ? 15.902 17.404 61.484 1.00 59.70 141 VAL E N 1
ATOM 10267 C CA . VAL E 1 141 ? 15.656 18.558 60.617 1.00 58.79 141 VAL E CA 1
ATOM 10268 C C . VAL E 1 141 ? 16.408 18.412 59.299 1.00 61.62 141 VAL E C 1
ATOM 10269 O O . VAL E 1 141 ? 15.834 18.560 58.214 1.00 61.82 141 VAL E O 1
ATOM 10273 N N . LYS E 1 142 ? 17.721 18.180 59.378 1.00 65.92 142 LYS E N 1
ATOM 10274 C CA . LYS E 1 142 ? 18.556 18.006 58.198 1.00 64.51 142 LYS E CA 1
ATOM 10275 C C . LYS E 1 142 ? 19.594 16.922 58.469 1.00 61.36 142 LYS E C 1
ATOM 10276 O O . LYS E 1 142 ? 20.056 16.745 59.600 1.00 59.82 142 LYS E O 1
ATOM 10282 N N . LEU E 1 143 ? 19.984 16.220 57.411 1.00 58.45 143 LEU E N 1
ATOM 10283 C CA . LEU E 1 143 ? 20.886 15.085 57.528 1.00 62.14 143 LEU E CA 1
ATOM 10284 C C . LEU E 1 143 ? 21.998 15.199 56.496 1.00 61.02 143 LEU E C 1
ATOM 10285 O O . LEU E 1 143 ? 21.730 15.404 55.308 1.00 60.86 143 LEU E O 1
ATOM 10290 N N . ALA E 1 144 ? 23.239 15.066 56.955 1.00 59.80 144 ALA E N 1
ATOM 10291 C CA . ALA E 1 144 ? 24.413 15.133 56.092 1.00 60.95 144 ALA E CA 1
ATOM 10292 C C . ALA E 1 144 ? 25.125 13.786 56.074 1.00 57.33 144 ALA E C 1
ATOM 10293 O O . ALA E 1 144 ? 25.507 13.267 57.128 1.00 55.12 144 ALA E O 1
ATOM 10295 N N . MET E 1 145 ? 25.353 13.252 54.877 1.00 58.34 145 MET E N 1
ATOM 10296 C CA . MET E 1 145 ? 25.898 11.910 54.703 1.00 59.08 145 MET E CA 1
ATOM 10297 C C . MET E 1 145 ? 27.271 12.009 54.043 1.00 60.20 145 MET E C 1
ATOM 10298 O O . MET E 1 145 ? 27.390 12.538 52.931 1.00 60.84 145 MET E O 1
ATOM 10303 N N . LEU E 1 146 ? 28.301 11.487 54.719 1.00 59.16 146 LEU E N 1
ATOM 10304 C CA . LEU E 1 146 ? 29.692 11.666 54.309 1.00 58.69 146 LEU E CA 1
ATOM 10305 C C . LEU E 1 146 ? 30.363 10.331 54.013 1.00 55.96 146 LEU E C 1
ATOM 10306 O O . LEU E 1 146 ? 30.250 9.384 54.797 1.00 57.68 146 LEU E O 1
ATOM 10311 N N . ASP E 1 147 ? 31.057 10.271 52.877 1.00 58.55 147 ASP E N 1
ATOM 10312 C CA . ASP E 1 147 ? 32.156 9.346 52.607 1.00 58.34 147 ASP E CA 1
ATOM 10313 C C . ASP E 1 147 ? 31.754 7.896 52.329 1.00 57.79 147 ASP E C 1
ATOM 10314 O O . ASP E 1 147 ? 32.294 7.289 51.397 1.00 57.42 147 ASP E O 1
ATOM 10319 N N . VAL E 1 148 ? 30.795 7.335 53.066 1.00 56.24 148 VAL E N 1
ATOM 10320 C CA . VAL E 1 148 ? 30.560 5.889 52.993 1.00 54.99 148 VAL E CA 1
ATOM 10321 C C . VAL E 1 148 ? 29.102 5.569 52.672 1.00 56.19 148 VAL E C 1
ATOM 10322 O O . VAL E 1 148 ? 28.190 6.208 53.217 1.00 53.00 148 VAL E O 1
ATOM 10326 N N . PRO E 1 149 ? 28.837 4.586 51.808 1.00 55.00 149 PRO E N 1
ATOM 10327 C CA . PRO E 1 149 ? 27.451 4.168 51.569 1.00 54.82 149 PRO E CA 1
ATOM 10328 C C . PRO E 1 149 ? 26.906 3.364 52.739 1.00 53.94 149 PRO E C 1
ATOM 10329 O O . PRO E 1 149 ? 27.652 2.747 53.503 1.00 48.48 149 PRO E O 1
ATOM 10333 N N . VAL E 1 150 ? 25.583 3.385 52.883 1.00 54.16 150 VAL E N 1
ATOM 10334 C CA . VAL E 1 150 ? 24.946 2.695 54.001 1.00 47.54 150 VAL E CA 1
ATOM 10335 C C . VAL E 1 150 ? 24.484 1.321 53.524 1.00 48.00 150 VAL E C 1
ATOM 10336 O O . VAL E 1 150 ? 24.281 1.116 52.319 1.00 50.62 150 VAL E O 1
ATOM 10340 N N . PRO E 1 151 ? 24.384 0.340 54.415 1.00 46.39 151 PRO E N 1
ATOM 10341 C CA . PRO E 1 151 ? 23.884 -0.972 53.999 1.00 48.10 151 PRO E CA 1
ATOM 10342 C C . PRO E 1 151 ? 22.468 -0.837 53.452 1.00 52.40 151 PRO E C 1
ATOM 10343 O O . PRO E 1 151 ? 21.708 0.044 53.856 1.00 48.12 151 PRO E O 1
ATOM 10347 N N . GLY E 1 152 ? 22.121 -1.720 52.519 1.00 49.08 152 GLY E N 1
ATOM 10348 C CA . GLY E 1 152 ? 20.833 -1.710 51.865 1.00 57.67 152 GLY E CA 1
ATOM 10349 C C . GLY E 1 152 ? 20.821 -0.985 50.537 1.00 61.87 152 GLY E C 1
ATOM 10350 O O . GLY E 1 152 ? 20.010 -1.324 49.665 1.00 58.45 152 GLY E O 1
ATOM 10351 N N . THR E 1 153 ? 21.732 -0.034 50.346 1.00 59.43 153 THR E N 1
ATOM 10352 C CA . THR E 1 153 ? 21.794 0.681 49.088 1.00 59.49 153 THR E CA 1
ATOM 10353 C C . THR E 1 153 ? 22.421 -0.208 48.030 1.00 60.44 153 THR E C 1
ATOM 10354 O O . THR E 1 153 ? 22.984 -1.268 48.313 1.00 63.35 153 THR E O 1
ATOM 10358 N N . ARG E 1 154 ? 22.237 0.211 46.781 1.00 60.78 154 ARG E N 1
ATOM 10359 C CA . ARG E 1 154 ? 22.744 -0.516 45.629 1.00 63.91 154 ARG E CA 1
ATOM 10360 C C . ARG E 1 154 ? 24.257 -0.420 45.578 1.00 63.50 154 ARG E C 1
ATOM 10361 O O . ARG E 1 154 ? 24.940 -1.400 45.280 1.00 63.55 154 ARG E O 1
ATOM 10369 N N . ILE E 1 155 ? 24.779 0.767 45.866 1.00 60.40 155 ILE E N 1
ATOM 10370 C CA . ILE E 1 155 ? 26.220 0.956 45.864 1.00 64.03 155 ILE E CA 1
ATOM 10371 C C . ILE E 1 155 ? 26.858 -0.013 46.847 1.00 60.74 155 ILE E C 1
ATOM 10372 O O . ILE E 1 155 ? 27.841 -0.692 46.523 1.00 60.86 155 ILE E O 1
ATOM 10377 N N . TRP E 1 156 ? 26.217 -0.195 48.006 1.00 58.88 156 TRP E N 1
ATOM 10378 C CA . TRP E 1 156 ? 26.699 -1.150 48.992 1.00 55.48 156 TRP E CA 1
ATOM 10379 C C . TRP E 1 156 ? 26.685 -2.568 48.441 1.00 56.91 156 TRP E C 1
ATOM 10380 O O . TRP E 1 156 ? 27.659 -3.312 48.612 1.00 57.85 156 TRP E O 1
ATOM 10391 N N . ASP E 1 157 ? 25.604 -2.959 47.760 1.00 58.01 157 ASP E N 1
ATOM 10392 C CA . ASP E 1 157 ? 25.501 -4.346 47.324 1.00 57.38 157 ASP E CA 1
ATOM 10393 C C . ASP E 1 157 ? 26.520 -4.695 46.252 1.00 58.86 157 ASP E C 1
ATOM 10394 O O . ASP E 1 157 ? 26.903 -5.869 46.124 1.00 57.87 157 ASP E O 1
ATOM 10399 N N . GLU E 1 158 ? 26.900 -3.665 45.494 1.00 58.49 158 GLU E N 1
ATOM 10400 C CA . GLU E 1 158 ? 27.856 -3.750 44.398 1.00 61.37 158 GLU E CA 1
ATOM 10401 C C . GLU E 1 158 ? 29.278 -3.867 44.919 1.00 58.18 158 GLU E C 1
ATOM 10402 O O . GLU E 1 158 ? 30.054 -4.670 44.398 1.00 56.26 158 GLU E O 1
ATOM 10408 N N . ALA E 1 159 ? 29.633 -3.046 45.910 1.00 58.53 159 ALA E N 1
ATOM 10409 C CA . ALA E 1 159 ? 30.966 -3.150 46.500 1.00 57.13 159 ALA E CA 1
ATOM 10410 C C . ALA E 1 159 ? 31.194 -4.580 46.988 1.00 57.47 159 ALA E C 1
ATOM 10411 O O . ALA E 1 159 ? 32.265 -5.165 46.781 1.00 57.86 159 ALA E O 1
ATOM 10413 N N . LYS E 1 160 ? 30.143 -5.184 47.541 1.00 55.65 160 LYS E N 1
ATOM 10414 C CA . LYS E 1 160 ? 30.163 -6.544 48.063 1.00 56.14 160 LYS E CA 1
ATOM 10415 C C . LYS E 1 160 ? 30.212 -7.585 46.934 1.00 57.07 160 LYS E C 1
ATOM 10416 O O . LYS E 1 160 ? 31.060 -8.488 46.940 1.00 58.98 160 LYS E O 1
ATOM 10422 N N . ALA E 1 161 ? 29.379 -7.414 45.900 1.00 56.85 161 ALA E N 1
ATOM 10423 C CA . ALA E 1 161 ? 29.302 -8.403 44.820 1.00 56.04 161 ALA E CA 1
ATOM 10424 C C . ALA E 1 161 ? 30.503 -8.344 43.874 1.00 56.02 161 ALA E C 1
ATOM 10425 O O . ALA E 1 161 ? 30.858 -9.360 43.263 1.00 49.71 161 ALA E O 1
ATOM 10427 N N . SER E 1 162 ? 31.079 -7.155 43.676 1.00 58.68 162 SER E N 1
ATOM 10428 C CA . SER E 1 162 ? 32.303 -6.961 42.899 1.00 56.55 162 SER E CA 1
ATOM 10429 C C . SER E 1 162 ? 33.557 -7.456 43.616 1.00 61.45 162 SER E C 1
ATOM 10430 O O . SER E 1 162 ? 34.642 -7.419 43.019 1.00 61.50 162 SER E O 1
ATOM 10433 N N . ALA E 1 163 ? 33.454 -7.820 44.896 1.00 62.02 163 ALA E N 1
ATOM 10434 C CA . ALA E 1 163 ? 34.614 -8.043 45.760 1.00 56.24 163 ALA E CA 1
ATOM 10435 C C . ALA E 1 163 ? 35.556 -6.843 45.727 1.00 59.11 163 ALA E C 1
ATOM 10436 O O . ALA E 1 163 ? 36.735 -6.957 45.391 1.00 60.02 163 ALA E O 1
ATOM 10438 N N . ASP E 1 164 ? 35.005 -5.674 46.048 1.00 58.30 164 ASP E N 1
ATOM 10439 C CA . ASP E 1 164 ? 35.769 -4.435 46.037 1.00 58.08 164 ASP E CA 1
ATOM 10440 C C . ASP E 1 164 ? 36.991 -4.553 46.945 1.00 58.55 164 ASP E C 1
ATOM 10441 O O . ASP E 1 164 ? 36.846 -4.899 48.129 1.00 56.86 164 ASP E O 1
ATOM 10446 N N . PRO E 1 165 ? 38.197 -4.267 46.447 1.00 57.60 165 PRO E N 1
ATOM 10447 C CA . PRO E 1 165 ? 39.382 -4.366 47.313 1.00 56.39 165 PRO E CA 1
ATOM 10448 C C . PRO E 1 165 ? 39.344 -3.463 48.537 1.00 54.67 165 PRO E C 1
ATOM 10449 O O . PRO E 1 165 ? 39.951 -3.840 49.548 1.00 52.12 165 PRO E O 1
ATOM 10453 N N . GLN E 1 166 ? 38.602 -2.363 48.478 1.00 55.77 166 GLN E N 1
ATOM 10454 C CA . GLN E 1 166 ? 38.509 -1.434 49.599 1.00 54.22 166 GLN E CA 1
ATOM 10455 C C . GLN E 1 166 ? 37.764 -1.974 50.826 1.00 50.43 166 GLN E C 1
ATOM 10456 O O . GLN E 1 166 ? 37.796 -1.349 51.886 1.00 49.96 166 GLN E O 1
ATOM 10462 N N . ILE E 1 167 ? 37.097 -3.120 50.699 1.00 50.26 167 ILE E N 1
ATOM 10463 C CA . ILE E 1 167 ? 36.368 -3.661 51.836 1.00 49.52 167 ILE E CA 1
ATOM 10464 C C . ILE E 1 167 ? 36.926 -5.033 52.159 1.00 46.28 167 ILE E C 1
ATOM 10465 O O . ILE E 1 167 ? 36.231 -5.877 52.735 1.00 40.45 167 ILE E O 1
ATOM 10470 N N . TRP E 1 168 ? 38.213 -5.240 51.841 1.00 48.71 168 TRP E N 1
ATOM 10471 C CA . TRP E 1 168 ? 38.872 -6.497 52.175 1.00 42.39 168 TRP E CA 1
ATOM 10472 C C . TRP E 1 168 ? 38.729 -6.816 53.655 1.00 39.51 168 TRP E C 1
ATOM 10473 O O . TRP E 1 168 ? 38.656 -7.986 54.038 1.00 43.70 168 TRP E O 1
ATOM 10484 N N . HIS E 1 169 ? 38.681 -5.791 54.499 1.00 39.44 169 HIS E N 1
ATOM 10485 C CA . HIS E 1 169 ? 38.671 -5.976 55.941 1.00 40.55 169 HIS E CA 1
ATOM 10486 C C . HIS E 1 169 ? 37.313 -6.376 56.499 1.00 42.33 169 HIS E C 1
ATOM 10487 O O . HIS E 1 169 ? 37.246 -6.788 57.665 1.00 41.81 169 HIS E O 1
ATOM 10494 N N . PHE E 1 170 ? 36.236 -6.275 55.715 1.00 42.46 170 PHE E N 1
ATOM 10495 C CA . PHE E 1 170 ? 34.938 -6.692 56.234 1.00 39.14 170 PHE E CA 1
ATOM 10496 C C . PHE E 1 170 ? 35.014 -8.127 56.737 1.00 38.62 170 PHE E C 1
ATOM 10497 O O . PHE E 1 170 ? 34.619 -8.422 57.874 1.00 40.83 170 PHE E O 1
ATOM 10505 N N . GLY E 1 171 ? 35.608 -9.013 55.929 1.00 40.06 171 GLY E N 1
ATOM 10506 C CA . GLY E 1 171 ? 35.733 -10.409 56.321 1.00 40.54 171 GLY E CA 1
ATOM 10507 C C . GLY E 1 171 ? 36.484 -10.590 57.624 1.00 39.61 171 GLY E C 1
ATOM 10508 O O . GLY E 1 171 ? 35.989 -11.234 58.552 1.00 36.66 171 GLY E O 1
ATOM 10509 N N . LEU E 1 172 ? 37.690 -10.013 57.711 1.00 39.88 172 LEU E N 1
ATOM 10510 C CA . LEU E 1 172 ? 38.509 -10.149 58.913 1.00 37.30 172 LEU E CA 1
ATOM 10511 C C . LEU E 1 172 ? 37.799 -9.591 60.137 1.00 37.04 172 LEU E C 1
ATOM 10512 O O . LEU E 1 172 ? 37.770 -10.228 61.195 1.00 38.32 172 LEU E O 1
ATOM 10517 N N . HIS E 1 173 ? 37.243 -8.382 60.024 1.00 38.31 173 HIS E N 1
ATOM 10518 C CA . HIS E 1 173 ? 36.604 -7.765 61.182 1.00 38.94 173 HIS E CA 1
ATOM 10519 C C . HIS E 1 173 ? 35.433 -8.603 61.691 1.00 38.28 173 HIS E C 1
ATOM 10520 O O . HIS E 1 173 ? 35.060 -8.500 62.864 1.00 35.85 173 HIS E O 1
ATOM 10527 N N . GLN E 1 174 ? 34.835 -9.423 60.830 1.00 37.97 174 GLN E N 1
ATOM 10528 C CA . GLN E 1 174 ? 33.697 -10.245 61.221 1.00 38.53 174 GLN E CA 1
ATOM 10529 C C . GLN E 1 174 ? 34.087 -11.580 61.848 1.00 39.26 174 GLN E C 1
ATOM 10530 O O . GLN E 1 174 ? 33.193 -12.346 62.232 1.00 38.98 174 GLN E O 1
ATOM 10536 N N . GLN E 1 175 ? 35.385 -11.875 61.968 1.00 36.94 175 GLN E N 1
ATOM 10537 C CA . GLN E 1 175 ? 35.864 -13.089 62.631 1.00 36.57 175 GLN E CA 1
ATOM 10538 C C . GLN E 1 175 ? 35.992 -12.789 64.116 1.00 39.04 175 GLN E C 1
ATOM 10539 O O . GLN E 1 175 ? 37.008 -12.235 64.563 1.00 39.55 175 GLN E O 1
ATOM 10545 N N . ARG E 1 176 ? 34.985 -13.202 64.893 1.00 34.48 176 ARG E N 1
ATOM 10546 C CA . ARG E 1 176 ? 34.970 -12.920 66.325 1.00 36.47 176 ARG E CA 1
ATOM 10547 C C . ARG E 1 176 ? 36.147 -13.594 67.021 1.00 34.59 176 ARG E C 1
ATOM 10548 O O . ARG E 1 176 ? 36.414 -14.778 66.795 1.00 36.02 176 ARG E O 1
ATOM 10556 N N . ASP E 1 177 ? 36.834 -12.829 67.883 1.00 36.86 177 ASP E N 1
ATOM 10557 C CA . ASP E 1 177 ? 37.990 -13.253 68.677 1.00 37.17 177 ASP E CA 1
ATOM 10558 C C . ASP E 1 177 ? 39.251 -13.385 67.831 1.00 38.60 177 ASP E C 1
ATOM 10559 O O . ASP E 1 177 ? 40.349 -13.063 68.300 1.00 35.76 177 ASP E O 1
ATOM 10564 N N . ILE E 1 178 ? 39.116 -13.877 66.597 1.00 37.08 178 ILE E N 1
ATOM 10565 C CA . ILE E 1 178 ? 40.283 -14.012 65.732 1.00 37.14 178 ILE E CA 1
ATOM 10566 C C . ILE E 1 178 ? 40.843 -12.638 65.382 1.00 39.38 178 ILE E C 1
ATOM 10567 O O . ILE E 1 178 ? 42.045 -12.381 65.530 1.00 41.10 178 ILE E O 1
ATOM 10572 N N . ALA E 1 179 ? 39.970 -11.714 64.967 1.00 38.97 179 ALA E N 1
ATOM 10573 C CA . ALA E 1 179 ? 40.428 -10.375 64.607 1.00 41.36 179 ALA E CA 1
ATOM 10574 C C . ALA E 1 179 ? 41.091 -9.686 65.792 1.00 39.51 179 ALA E C 1
ATOM 10575 O O . ALA E 1 179 ? 42.115 -9.008 65.639 1.00 39.34 179 ALA E O 1
ATOM 10577 N N . GLU E 1 180 ? 40.489 -9.810 66.972 1.00 38.40 180 GLU E N 1
ATOM 10578 C CA . GLU E 1 180 ? 41.048 -9.192 68.162 1.00 37.99 180 GLU E CA 1
ATOM 10579 C C . GLU E 1 180 ? 42.403 -9.795 68.510 1.00 39.19 180 GLU E C 1
ATOM 10580 O O . GLU E 1 180 ? 43.322 -9.078 68.907 1.00 35.01 180 GLU E O 1
ATOM 10586 N N . MET E 1 181 ? 42.539 -11.113 68.385 1.00 40.42 181 MET E N 1
ATOM 10587 C CA . MET E 1 181 ? 43.801 -11.752 68.735 1.00 39.86 181 MET E CA 1
ATOM 10588 C C . MET E 1 181 ? 44.919 -11.308 67.801 1.00 39.67 181 MET E C 1
ATOM 10589 O O . MET E 1 181 ? 46.061 -11.133 68.231 1.00 41.47 181 MET E O 1
ATOM 10594 N N . LEU E 1 182 ? 44.605 -11.117 66.519 1.00 39.51 182 LEU E N 1
ATOM 10595 C CA . LEU E 1 182 ? 45.624 -10.725 65.559 1.00 40.29 182 LEU E CA 1
ATOM 10596 C C . LEU E 1 182 ? 46.049 -9.273 65.751 1.00 42.24 182 LEU E C 1
ATOM 10597 O O . LEU E 1 182 ? 47.229 -8.945 65.593 1.00 38.62 182 LEU E O 1
ATOM 10602 N N . ILE E 1 183 ? 45.105 -8.379 66.053 1.00 40.25 183 ILE E N 1
ATOM 10603 C CA . ILE E 1 183 ? 45.396 -6.949 66.017 1.00 39.89 183 ILE E CA 1
ATOM 10604 C C . ILE E 1 183 ? 45.770 -6.364 67.377 1.00 39.30 183 ILE E C 1
ATOM 10605 O O . ILE E 1 183 ? 46.449 -5.326 67.419 1.00 42.26 183 ILE E O 1
ATOM 10610 N N . ALA E 1 184 ? 45.406 -7.018 68.482 1.00 35.29 184 ALA E N 1
ATOM 10611 C CA . ALA E 1 184 ? 45.780 -6.507 69.796 1.00 37.35 184 ALA E CA 1
ATOM 10612 C C . ALA E 1 184 ? 47.297 -6.342 69.878 1.00 41.43 184 ALA E C 1
ATOM 10613 O O . ALA E 1 184 ? 48.049 -7.222 69.450 1.00 38.38 184 ALA E O 1
ATOM 10615 N N . GLY E 1 185 ? 47.739 -5.180 70.369 1.00 40.28 185 GLY E N 1
ATOM 10616 C CA . GLY E 1 185 ? 49.143 -4.835 70.414 1.00 44.37 185 GLY E CA 1
ATOM 10617 C C . GLY E 1 185 ? 49.697 -4.269 69.127 1.00 46.46 185 GLY E C 1
ATOM 10618 O O . GLY E 1 185 ? 50.835 -3.783 69.120 1.00 47.29 185 GLY E O 1
ATOM 10619 N N . LYS E 1 186 ? 48.938 -4.310 68.034 1.00 43.34 186 LYS E N 1
ATOM 10620 C CA . LYS E 1 186 ? 49.392 -3.766 66.762 1.00 43.96 186 LYS E CA 1
ATOM 10621 C C . LYS E 1 186 ? 48.392 -2.758 66.213 1.00 45.66 186 LYS E C 1
ATOM 10622 O O . LYS E 1 186 ? 48.323 -2.538 64.996 1.00 43.80 186 LYS E O 1
ATOM 10628 N N . GLU E 1 187 ? 47.634 -2.121 67.110 1.00 45.32 187 GLU E N 1
ATOM 10629 C CA . GLU E 1 187 ? 46.585 -1.198 66.682 1.00 45.22 187 GLU E CA 1
ATOM 10630 C C . GLU E 1 187 ? 47.168 -0.018 65.912 1.00 46.90 187 GLU E C 1
ATOM 10631 O O . GLU E 1 187 ? 46.649 0.363 64.855 1.00 49.18 187 GLU E O 1
ATOM 10637 N N . ARG E 1 188 ? 48.284 0.532 66.388 1.00 51.36 188 ARG E N 1
ATOM 10638 C CA . ARG E 1 188 ? 48.866 1.687 65.716 1.00 50.52 188 ARG E CA 1
ATOM 10639 C C . ARG E 1 188 ? 49.296 1.322 64.299 1.00 49.75 188 ARG E C 1
ATOM 10640 O O . ARG E 1 188 ? 48.937 2.006 63.332 1.00 50.81 188 ARG E O 1
ATOM 10648 N N . ALA E 1 189 ? 50.012 0.205 64.150 1.00 48.90 189 ALA E N 1
ATOM 10649 C CA . ALA E 1 189 ? 50.459 -0.212 62.824 1.00 47.50 189 ALA E CA 1
ATOM 10650 C C . ALA E 1 189 ? 49.281 -0.554 61.917 1.00 46.61 189 ALA E C 1
ATOM 10651 O O . ALA E 1 189 ? 49.298 -0.236 60.723 1.00 48.96 189 ALA E O 1
ATOM 10653 N N . TYR E 1 190 ? 48.258 -1.226 62.456 1.00 49.78 190 TYR E N 1
ATOM 10654 C CA . TYR E 1 190 ? 47.096 -1.587 61.642 1.00 46.74 190 TYR E CA 1
ATOM 10655 C C . TYR E 1 190 ? 46.289 -0.347 61.251 1.00 44.97 190 TYR E C 1
ATOM 10656 O O . TYR E 1 190 ? 45.908 -0.188 60.084 1.00 42.67 190 TYR E O 1
ATOM 10665 N N . ILE E 1 191 ? 46.066 0.565 62.199 1.00 44.47 191 ILE E N 1
ATOM 10666 C CA . ILE E 1 191 ? 45.168 1.686 61.947 1.00 44.09 191 ILE E CA 1
ATOM 10667 C C . ILE E 1 191 ? 45.852 2.779 61.126 1.00 47.86 191 ILE E C 1
ATOM 10668 O O . ILE E 1 191 ? 45.233 3.371 60.235 1.00 48.35 191 ILE E O 1
ATOM 10673 N N . LEU E 1 192 ? 47.143 3.048 61.370 1.00 51.00 192 LEU E N 1
ATOM 10674 C CA . LEU E 1 192 ? 47.838 4.039 60.550 1.00 47.87 192 LEU E CA 1
ATOM 10675 C C . LEU E 1 192 ? 47.891 3.600 59.093 1.00 48.21 192 LEU E C 1
ATOM 10676 O O . LEU E 1 192 ? 47.675 4.409 58.183 1.00 50.13 192 LEU E O 1
ATOM 10681 N N . ASP E 1 193 ? 48.151 2.315 58.851 1.00 47.48 193 ASP E N 1
ATOM 10682 C CA . ASP E 1 193 ? 48.165 1.808 57.480 1.00 49.79 193 ASP E CA 1
ATOM 10683 C C . ASP E 1 193 ? 46.771 1.851 56.852 1.00 47.93 193 ASP E C 1
ATOM 10684 O O . ASP E 1 193 ? 46.625 2.215 55.677 1.00 48.20 193 ASP E O 1
ATOM 10689 N N . PHE E 1 194 ? 45.742 1.436 57.598 1.00 47.69 194 PHE E N 1
ATOM 10690 C CA . PHE E 1 194 ? 44.373 1.537 57.085 1.00 47.73 194 PHE E CA 1
ATOM 10691 C C . PHE E 1 194 ? 44.048 2.967 56.658 1.00 47.10 194 PHE E C 1
ATOM 10692 O O . PHE E 1 194 ? 43.498 3.191 55.572 1.00 45.43 194 PHE E O 1
ATOM 10700 N N . TYR E 1 195 ? 44.427 3.934 57.458 1.00 48.23 195 TYR E N 1
ATOM 10701 C CA . TYR E 1 195 ? 44.154 5.309 57.151 1.00 50.79 195 TYR E CA 1
ATOM 10702 C C . TYR E 1 195 ? 44.897 5.856 55.973 1.00 56.53 195 TYR E C 1
ATOM 10703 O O . TYR E 1 195 ? 44.320 6.420 55.100 1.00 56.24 195 TYR E O 1
ATOM 10712 N N . LYS E 1 196 ? 46.184 5.617 55.914 1.00 52.50 196 LYS E N 1
ATOM 10713 C CA . LYS E 1 196 ? 47.009 6.229 54.883 1.00 53.00 196 LYS E CA 1
ATOM 10714 C C . LYS E 1 196 ? 46.721 5.653 53.511 1.00 52.27 196 LYS E C 1
ATOM 10715 O O . LYS E 1 196 ? 46.845 6.360 52.506 1.00 57.15 196 LYS E O 1
ATOM 10721 N N . LYS E 1 197 ? 46.330 4.382 53.440 1.00 50.12 197 LYS E N 1
ATOM 10722 C CA . LYS E 1 197 ? 45.982 3.793 52.151 1.00 51.45 197 LYS E CA 1
ATOM 10723 C C . LYS E 1 197 ? 44.719 4.422 51.553 1.00 53.64 197 LYS E C 1
ATOM 10724 O O . LYS E 1 197 ? 44.485 4.311 50.341 1.00 50.01 197 LYS E O 1
ATOM 10730 N N . ARG E 1 198 ? 43.903 5.079 52.369 1.00 51.95 198 ARG E N 1
ATOM 10731 C CA . ARG E 1 198 ? 42.660 5.657 51.886 1.00 57.61 198 ARG E CA 1
ATOM 10732 C C . ARG E 1 198 ? 42.663 7.179 51.850 1.00 57.94 198 ARG E C 1
ATOM 10733 O O . ARG E 1 198 ? 41.712 7.772 51.328 1.00 58.29 198 ARG E O 1
ATOM 10741 N N . THR E 1 199 ? 43.705 7.824 52.356 1.00 59.80 199 THR E N 1
ATOM 10742 C CA . THR E 1 199 ? 43.770 9.275 52.320 1.00 57.21 199 THR E CA 1
ATOM 10743 C C . THR E 1 199 ? 44.450 9.751 51.043 1.00 61.59 199 THR E C 1
ATOM 10744 O O . THR E 1 199 ? 45.096 8.976 50.334 1.00 62.58 199 THR E O 1
ATOM 10748 N N . HIS E 1 200 ? 44.207 11.019 50.697 1.00 63.27 200 HIS E N 1
ATOM 10749 C CA . HIS E 1 200 ? 44.990 11.694 49.662 1.00 64.65 200 HIS E CA 1
ATOM 10750 C C . HIS E 1 200 ? 45.739 12.913 50.175 1.00 63.58 200 HIS E C 1
ATOM 10751 O O . HIS E 1 200 ? 46.868 13.156 49.755 1.00 68.39 200 HIS E O 1
ATOM 10758 N N . VAL E 1 201 ? 45.131 13.704 51.046 1.00 63.60 201 VAL E N 1
ATOM 10759 C CA . VAL E 1 201 ? 45.843 14.777 51.726 1.00 62.77 201 VAL E CA 1
ATOM 10760 C C . VAL E 1 201 ? 46.694 14.167 52.830 1.00 65.55 201 VAL E C 1
ATOM 10761 O O . VAL E 1 201 ? 46.212 13.350 53.625 1.00 64.79 201 VAL E O 1
ATOM 10765 N N . ALA E 1 202 ? 47.958 14.577 52.897 1.00 62.10 202 ALA E N 1
ATOM 10766 C CA . ALA E 1 202 ? 48.856 14.059 53.916 1.00 62.72 202 ALA E CA 1
ATOM 10767 C C . ALA E 1 202 ? 48.378 14.470 55.298 1.00 62.51 202 ALA E C 1
ATOM 10768 O O . ALA E 1 202 ? 48.059 15.638 55.542 1.00 64.74 202 ALA E O 1
ATOM 10770 N N . LEU E 1 203 ? 48.273 13.492 56.187 1.00 60.65 203 LEU E N 1
ATOM 10771 C CA . LEU E 1 203 ? 47.884 13.726 57.565 1.00 58.32 203 LEU E CA 1
ATOM 10772 C C . LEU E 1 203 ? 49.053 13.437 58.492 1.00 58.29 203 LEU E C 1
ATOM 10773 O O . LEU E 1 203 ? 49.974 12.692 58.152 1.00 61.45 203 LEU E O 1
ATOM 10778 N N . SER E 1 204 ? 48.970 13.992 59.694 1.00 58.28 204 SER E N 1
ATOM 10779 C CA . SER E 1 204 ? 50.015 13.828 60.686 1.00 59.55 204 SER E CA 1
ATOM 10780 C C . SER E 1 204 ? 49.810 12.532 61.452 1.00 61.55 204 SER E C 1
ATOM 10781 O O . SER E 1 204 ? 48.686 12.205 61.853 1.00 57.98 204 SER E O 1
ATOM 10784 N N . ASN E 1 205 ? 50.919 11.810 61.665 1.00 59.92 205 ASN E N 1
ATOM 10785 C CA . ASN E 1 205 ? 50.882 10.556 62.409 1.00 55.43 205 ASN E CA 1
ATOM 10786 C C . ASN E 1 205 ? 50.374 10.770 63.820 1.00 55.34 205 ASN E C 1
ATOM 10787 O O . ASN E 1 205 ? 49.741 9.878 64.397 1.00 59.05 205 ASN E O 1
ATOM 10792 N N . ASP E 1 206 ? 50.689 11.919 64.413 1.00 50.91 206 ASP E N 1
ATOM 10793 C CA . ASP E 1 206 ? 50.210 12.195 65.758 1.00 54.69 206 ASP E CA 1
ATOM 10794 C C . ASP E 1 206 ? 48.693 12.324 65.796 1.00 58.20 206 ASP E C 1
ATOM 10795 O O . ASP E 1 206 ? 48.076 12.043 66.829 1.00 56.15 206 ASP E O 1
ATOM 10800 N N . ASP E 1 207 ? 48.075 12.770 64.701 1.00 53.23 207 ASP E N 1
ATOM 10801 C CA . ASP E 1 207 ? 46.616 12.837 64.681 1.00 57.93 207 ASP E CA 1
ATOM 10802 C C . ASP E 1 207 ? 46.017 11.441 64.554 1.00 55.40 207 ASP E C 1
ATOM 10803 O O . ASP E 1 207 ? 45.130 11.064 65.325 1.00 53.21 207 ASP E O 1
ATOM 10808 N N . ILE E 1 208 ? 46.539 10.635 63.623 1.00 54.71 208 ILE E N 1
ATOM 10809 C CA . ILE E 1 208 ? 46.030 9.280 63.450 1.00 53.53 208 ILE E CA 1
ATOM 10810 C C . ILE E 1 208 ? 46.268 8.445 64.696 1.00 55.00 208 ILE E C 1
ATOM 10811 O O . ILE E 1 208 ? 45.441 7.592 65.050 1.00 55.36 208 ILE E O 1
ATOM 10816 N N . ALA E 1 209 ? 47.373 8.698 65.404 1.00 53.96 209 ALA E N 1
ATOM 10817 C CA . ALA E 1 209 ? 47.673 7.944 66.615 1.00 52.44 209 ALA E CA 1
ATOM 10818 C C . ALA E 1 209 ? 46.629 8.175 67.696 1.00 48.63 209 ALA E C 1
ATOM 10819 O O . ALA E 1 209 ? 46.453 7.331 68.579 1.00 49.10 209 ALA E O 1
ATOM 10821 N N . VAL E 1 210 ? 45.945 9.317 67.665 1.00 51.23 210 VAL E N 1
ATOM 10822 C CA . VAL E 1 210 ? 44.853 9.530 68.612 1.00 55.04 210 VAL E CA 1
ATOM 10823 C C . VAL E 1 210 ? 43.784 8.462 68.426 1.00 50.03 210 VAL E C 1
ATOM 10824 O O . VAL E 1 210 ? 43.299 7.868 69.397 1.00 47.69 210 VAL E O 1
ATOM 10828 N N . TYR E 1 211 ? 43.435 8.176 67.172 1.00 48.65 211 TYR E N 1
ATOM 10829 C CA . TYR E 1 211 ? 42.486 7.106 66.893 1.00 51.99 211 TYR E CA 1
ATOM 10830 C C . TYR E 1 211 ? 43.048 5.756 67.315 1.00 52.10 211 TYR E C 1
ATOM 10831 O O . TYR E 1 211 ? 42.406 5.008 68.063 1.00 48.09 211 TYR E O 1
ATOM 10840 N N . ALA E 1 212 ? 44.271 5.444 66.868 1.00 50.82 212 ALA E N 1
ATOM 10841 C CA . ALA E 1 212 ? 44.833 4.126 67.137 1.00 47.74 212 ALA E CA 1
ATOM 10842 C C . ALA E 1 212 ? 44.907 3.862 68.633 1.00 45.71 212 ALA E C 1
ATOM 10843 O O . ALA E 1 212 ? 44.570 2.765 69.095 1.00 48.34 212 ALA E O 1
ATOM 10845 N N . ASP E 1 213 ? 45.306 4.868 69.413 1.00 45.23 213 ASP E N 1
ATOM 10846 C CA . ASP E 1 213 ? 45.390 4.687 70.856 1.00 43.30 213 ASP E CA 1
ATOM 10847 C C . ASP E 1 213 ? 44.016 4.466 71.485 1.00 46.59 213 ASP E C 1
ATOM 10848 O O . ASP E 1 213 ? 43.898 3.737 72.479 1.00 44.57 213 ASP E O 1
ATOM 10853 N N . ALA E 1 214 ? 42.967 5.086 70.945 1.00 45.91 214 ALA E N 1
ATOM 10854 C CA . ALA E 1 214 ? 41.642 4.805 71.485 1.00 47.70 214 ALA E CA 1
ATOM 10855 C C . ALA E 1 214 ? 41.273 3.342 71.275 1.00 40.57 214 ALA E C 1
ATOM 10856 O O . ALA E 1 214 ? 40.828 2.667 72.206 1.00 42.14 214 ALA E O 1
ATOM 10858 N N . TYR E 1 215 ? 41.545 2.811 70.093 1.00 41.54 215 TYR E N 1
ATOM 10859 C CA . TYR E 1 215 ? 41.177 1.440 69.790 1.00 44.26 215 TYR E CA 1
ATOM 10860 C C . TYR E 1 215 ? 42.079 0.407 70.455 1.00 46.47 215 TYR E C 1
ATOM 10861 O O . TYR E 1 215 ? 41.749 -0.786 70.417 1.00 45.84 215 TYR E O 1
ATOM 10870 N N . ALA E 1 216 ? 43.184 0.830 71.082 1.00 44.66 216 ALA E N 1
ATOM 10871 C CA . ALA E 1 216 ? 44.021 -0.057 71.879 1.00 39.60 216 ALA E CA 1
ATOM 10872 C C . ALA E 1 216 ? 43.528 -0.205 73.308 1.00 42.17 216 ALA E C 1
ATOM 10873 O O . ALA E 1 216 ? 43.956 -1.131 74.007 1.00 42.41 216 ALA E O 1
ATOM 10875 N N . ALA E 1 217 ? 42.641 0.674 73.762 1.00 41.70 217 ALA E N 1
ATOM 10876 C CA . ALA E 1 217 ? 42.133 0.578 75.114 1.00 42.89 217 ALA E CA 1
ATOM 10877 C C . ALA E 1 217 ? 41.307 -0.705 75.262 1.00 42.84 217 ALA E C 1
ATOM 10878 O O . ALA E 1 217 ? 40.818 -1.254 74.271 1.00 39.98 217 ALA E O 1
ATOM 10880 N N . PRO E 1 218 ? 41.166 -1.214 76.488 1.00 41.52 218 PRO E N 1
ATOM 10881 C CA . PRO E 1 218 ? 40.465 -2.490 76.688 1.00 45.63 218 PRO E CA 1
ATOM 10882 C C . PRO E 1 218 ? 39.057 -2.473 76.107 1.00 43.24 218 PRO E C 1
ATOM 10883 O O . PRO E 1 218 ? 38.268 -1.566 76.370 1.00 41.89 218 PRO E O 1
ATOM 10887 N N . GLY E 1 219 ? 38.763 -3.477 75.283 1.00 45.22 219 GLY E N 1
ATOM 10888 C CA . GLY E 1 219 ? 37.457 -3.637 74.695 1.00 45.48 219 GLY E CA 1
ATOM 10889 C C . GLY E 1 219 ? 37.217 -2.837 73.444 1.00 46.01 219 GLY E C 1
ATOM 10890 O O . GLY E 1 219 ? 36.213 -3.085 72.758 1.00 38.99 219 GLY E O 1
ATOM 10891 N N . ALA E 1 220 ? 38.099 -1.884 73.118 1.00 40.22 220 ALA E N 1
ATOM 10892 C CA . ALA E 1 220 ? 37.828 -0.998 71.991 1.00 40.73 220 ALA E CA 1
ATOM 10893 C C . ALA E 1 220 ? 37.942 -1.734 70.662 1.00 41.22 220 ALA E C 1
ATOM 10894 O O . ALA E 1 220 ? 37.168 -1.465 69.729 1.00 41.71 220 ALA E O 1
ATOM 10896 N N . LEU E 1 221 ? 38.876 -2.685 70.553 1.00 36.66 221 LEU E N 1
ATOM 10897 C CA . LEU E 1 221 ? 38.936 -3.492 69.337 1.00 38.98 221 LEU E CA 1
ATOM 10898 C C . LEU E 1 221 ? 37.665 -4.334 69.179 1.00 39.96 221 LEU E C 1
ATOM 10899 O O . LEU E 1 221 ? 37.042 -4.349 68.109 1.00 37.66 221 LEU E O 1
ATOM 10904 N N . ARG E 1 222 ? 37.269 -5.047 70.239 1.00 38.34 222 ARG E N 1
ATOM 10905 C CA . ARG E 1 222 ? 36.091 -5.910 70.169 1.00 39.02 222 ARG E CA 1
ATOM 10906 C C . ARG E 1 222 ? 34.836 -5.123 69.807 1.00 38.87 222 ARG E C 1
ATOM 10907 O O . ARG E 1 222 ? 34.109 -5.488 68.875 1.00 40.21 222 ARG E O 1
ATOM 10915 N N . ALA E 1 223 ? 34.578 -4.028 70.525 1.00 39.01 223 ALA E N 1
ATOM 10916 C CA . ALA E 1 223 ? 33.356 -3.263 70.300 1.00 39.78 223 ALA E CA 1
ATOM 10917 C C . ALA E 1 223 ? 33.321 -2.688 68.894 1.00 41.58 223 ALA E C 1
ATOM 10918 O O . ALA E 1 223 ? 32.261 -2.662 68.251 1.00 40.45 223 ALA E O 1
ATOM 10920 N N . GLY E 1 224 ? 34.464 -2.200 68.409 1.00 36.17 224 GLY E N 1
ATOM 10921 C CA . GLY E 1 224 ? 34.530 -1.715 67.042 1.00 37.41 224 GLY E CA 1
ATOM 10922 C C . GLY E 1 224 ? 34.254 -2.800 66.021 1.00 40.21 224 GLY E C 1
ATOM 10923 O O . GLY E 1 224 ? 33.592 -2.561 65.007 1.00 43.75 224 GLY E O 1
ATOM 10924 N N . PHE E 1 225 ? 34.757 -4.011 66.266 1.00 37.67 225 PHE E N 1
ATOM 10925 C CA . PHE E 1 225 ? 34.539 -5.092 65.309 1.00 37.49 225 PHE E CA 1
ATOM 10926 C C . PHE E 1 225 ? 33.091 -5.585 65.315 1.00 36.89 225 PHE E C 1
ATOM 10927 O O . PHE E 1 225 ? 32.622 -6.121 64.306 1.00 35.36 225 PHE E O 1
ATOM 10935 N N . GLU E 1 226 ? 32.389 -5.453 66.443 1.00 34.43 226 GLU E N 1
ATOM 10936 C CA . GLU E 1 226 ? 30.990 -5.852 66.505 1.00 39.87 226 GLU E CA 1
ATOM 10937 C C . GLU E 1 226 ? 30.103 -4.980 65.624 1.00 40.21 226 GLU E C 1
ATOM 10938 O O . GLU E 1 226 ? 28.998 -5.407 65.271 1.00 43.76 226 GLU E O 1
ATOM 10944 N N . LEU E 1 227 ? 30.550 -3.767 65.278 1.00 38.65 227 LEU E N 1
ATOM 10945 C CA . LEU E 1 227 ? 29.835 -2.983 64.277 1.00 40.86 227 LEU E CA 1
ATOM 10946 C C . LEU E 1 227 ? 29.816 -3.712 62.944 1.00 41.88 227 LEU E C 1
ATOM 10947 O O . LEU E 1 227 ? 28.790 -3.742 62.251 1.00 42.05 227 LEU E O 1
ATOM 10952 N N . TYR E 1 228 ? 30.940 -4.331 62.584 1.00 37.99 228 TYR E N 1
ATOM 10953 C CA . TYR E 1 228 ? 31.024 -5.094 61.344 1.00 38.80 228 TYR E CA 1
ATOM 10954 C C . TYR E 1 228 ? 30.282 -6.420 61.459 1.00 39.29 228 TYR E C 1
ATOM 10955 O O . TYR E 1 228 ? 29.743 -6.923 60.465 1.00 38.39 228 TYR E O 1
ATOM 10964 N N . ARG E 1 229 ? 30.265 -7.010 62.655 1.00 35.71 229 ARG E N 1
ATOM 10965 C CA . ARG E 1 229 ? 29.606 -8.293 62.822 1.00 38.35 229 ARG E CA 1
ATOM 10966 C C . ARG E 1 229 ? 28.090 -8.162 62.745 1.00 39.10 229 ARG E C 1
ATOM 10967 O O . ARG E 1 229 ? 27.409 -9.154 62.472 1.00 34.15 229 ARG E O 1
ATOM 10975 N N . ALA E 1 230 ? 27.559 -6.954 62.931 1.00 41.00 230 ALA E N 1
ATOM 10976 C CA . ALA E 1 230 ? 26.128 -6.696 62.828 1.00 40.35 230 ALA E CA 1
ATOM 10977 C C . ALA E 1 230 ? 25.689 -6.311 61.418 1.00 43.71 230 ALA E C 1
ATOM 10978 O O . ALA E 1 230 ? 24.487 -6.118 61.194 1.00 46.60 230 ALA E O 1
ATOM 10980 N N . PHE E 1 231 ? 26.618 -6.207 60.464 1.00 44.00 231 PHE E N 1
ATOM 10981 C CA . PHE E 1 231 ? 26.249 -5.831 59.100 1.00 43.72 231 PHE E CA 1
ATOM 10982 C C . PHE E 1 231 ? 25.133 -6.692 58.503 1.00 44.41 231 PHE E C 1
ATOM 10983 O O . PHE E 1 231 ? 24.266 -6.124 57.822 1.00 43.65 231 PHE E O 1
ATOM 10991 N N . PRO E 1 232 ? 25.120 -8.030 58.636 1.00 42.75 232 PRO E N 1
ATOM 10992 C CA . PRO E 1 232 ? 23.967 -8.773 58.084 1.00 43.74 232 PRO E CA 1
ATOM 10993 C C . PRO E 1 232 ? 22.639 -8.344 58.682 1.00 43.09 232 PRO E C 1
ATOM 10994 O O . PRO E 1 232 ? 21.656 -8.181 57.947 1.00 44.23 232 PRO E O 1
ATOM 10998 N N . GLN E 1 233 ? 22.590 -8.141 60.001 1.00 41.21 233 GLN E N 1
ATOM 10999 C CA . GLN E 1 233 ? 21.372 -7.658 60.638 1.00 47.51 233 GLN E CA 1
ATOM 11000 C C . GLN E 1 233 ? 21.038 -6.247 60.178 1.00 46.64 233 GLN E C 1
ATOM 11001 O O . GLN E 1 233 ? 19.862 -5.920 59.961 1.00 45.44 233 GLN E O 1
ATOM 11007 N N . ASP E 1 234 ? 22.063 -5.402 60.010 1.00 42.91 234 ASP E N 1
ATOM 11008 C CA . ASP E 1 234 ? 21.844 -4.046 59.514 1.00 45.99 234 ASP E CA 1
ATOM 11009 C C . ASP E 1 234 ? 21.294 -4.067 58.095 1.00 47.49 234 ASP E C 1
ATOM 11010 O O . ASP E 1 234 ? 20.445 -3.242 57.739 1.00 44.86 234 ASP E O 1
ATOM 11015 N N . GLU E 1 235 ? 21.784 -4.988 57.262 1.00 43.25 235 GLU E N 1
ATOM 11016 C CA . GLU E 1 235 ? 21.317 -5.054 55.884 1.00 45.64 235 GLU E CA 1
ATOM 11017 C C . GLU E 1 235 ? 19.822 -5.332 55.829 1.00 47.20 235 GLU E C 1
ATOM 11018 O O . GLU E 1 235 ? 19.069 -4.604 55.173 1.00 47.84 235 GLU E O 1
ATOM 11024 N N . THR E 1 236 ? 19.374 -6.372 56.535 1.00 45.81 236 THR E N 1
ATOM 11025 C CA . THR E 1 236 ? 17.949 -6.692 56.564 1.00 50.00 236 THR E CA 1
ATOM 11026 C C . THR E 1 236 ? 17.142 -5.529 57.132 1.00 48.44 236 THR E C 1
ATOM 11027 O O . THR E 1 236 ? 16.101 -5.154 56.579 1.00 53.60 236 THR E O 1
ATOM 11031 N N . ARG E 1 237 ? 17.617 -4.935 58.233 1.00 48.54 237 ARG E N 1
ATOM 11032 C CA . ARG E 1 237 ? 16.872 -3.853 58.872 1.00 50.01 237 ARG E CA 1
ATOM 11033 C C . ARG E 1 237 ? 16.828 -2.607 57.994 1.00 51.99 237 ARG E C 1
ATOM 11034 O O . ARG E 1 237 ? 15.763 -1.992 57.836 1.00 51.07 237 ARG E O 1
ATOM 11042 N N . PHE E 1 238 ? 17.953 -2.264 57.358 1.00 47.81 238 PHE E N 1
ATOM 11043 C CA . PHE E 1 238 ? 18.025 -1.039 56.564 1.00 50.04 238 PHE E CA 1
ATOM 11044 C C . PHE E 1 238 ? 17.230 -1.159 55.279 1.00 50.63 238 PHE E C 1
ATOM 11045 O O . PHE E 1 238 ? 16.695 -0.166 54.780 1.00 48.90 238 PHE E O 1
ATOM 11053 N N . LYS E 1 239 ? 17.201 -2.350 54.694 1.00 49.95 239 LYS E N 1
ATOM 11054 C CA . LYS E 1 239 ? 16.414 -2.574 53.491 1.00 50.97 239 LYS E CA 1
ATOM 11055 C C . LYS E 1 239 ? 14.924 -2.366 53.765 1.00 54.15 239 LYS E C 1
ATOM 11056 O O . LYS E 1 239 ? 14.187 -1.875 52.898 1.00 49.41 239 LYS E O 1
ATOM 11062 N N . ALA E 1 240 ? 14.453 -2.779 54.948 1.00 50.79 240 ALA E N 1
ATOM 11063 C CA . ALA E 1 240 ? 13.088 -2.454 55.347 1.00 54.87 240 ALA E CA 1
ATOM 11064 C C . ALA E 1 240 ? 12.930 -0.954 55.579 1.00 55.74 240 ALA E C 1
ATOM 11065 O O . ALA E 1 240 ? 11.883 -0.377 55.262 1.00 54.58 240 ALA E O 1
ATOM 11067 N N . PHE E 1 241 ? 13.961 -0.305 56.137 1.00 53.72 241 PHE E N 1
ATOM 11068 C CA . PHE E 1 241 ? 13.892 1.138 56.345 1.00 54.76 241 PHE E CA 1
ATOM 11069 C C . PHE E 1 241 ? 13.735 1.874 55.019 1.00 56.42 241 PHE E C 1
ATOM 11070 O O . PHE E 1 241 ? 13.096 2.931 54.966 1.00 55.37 241 PHE E O 1
ATOM 11078 N N . MET E 1 242 ? 14.283 1.318 53.937 1.00 55.31 242 MET E N 1
ATOM 11079 C CA . MET E 1 242 ? 14.304 1.984 52.642 1.00 57.68 242 MET E CA 1
ATOM 11080 C C . MET E 1 242 ? 13.020 1.812 51.857 1.00 57.91 242 MET E C 1
ATOM 11081 O O . MET E 1 242 ? 12.962 2.244 50.702 1.00 59.80 242 MET E O 1
ATOM 11086 N N . LYS E 1 243 ? 11.980 1.236 52.446 1.00 59.03 243 LYS E N 1
ATOM 11087 C CA . LYS E 1 243 ? 10.685 1.246 51.787 1.00 62.04 243 LYS E CA 1
ATOM 11088 C C . LYS E 1 243 ? 9.927 2.546 52.013 1.00 61.67 243 LYS E C 1
ATOM 11089 O O . LYS E 1 243 ? 8.870 2.745 51.404 1.00 66.59 243 LYS E O 1
ATOM 11095 N N . HIS E 1 244 ? 10.469 3.447 52.828 1.00 57.32 244 HIS E N 1
ATOM 11096 C CA . HIS E 1 244 ? 9.917 4.782 53.030 1.00 59.42 244 HIS E CA 1
ATOM 11097 C C . HIS E 1 244 ? 11.079 5.759 52.929 1.00 59.63 244 HIS E C 1
ATOM 11098 O O . HIS E 1 244 ? 11.869 5.884 53.871 1.00 57.82 244 HIS E O 1
ATOM 11105 N N . LYS E 1 245 ? 11.176 6.459 51.804 1.00 58.38 245 LYS E N 1
ATOM 11106 C CA . LYS E 1 245 ? 12.293 7.369 51.609 1.00 59.68 245 LYS E CA 1
ATOM 11107 C C . LYS E 1 245 ? 12.160 8.566 52.536 1.00 59.74 245 LYS E C 1
ATOM 11108 O O . LYS E 1 245 ? 11.057 8.992 52.883 1.00 56.75 245 LYS E O 1
ATOM 11114 N N . LEU E 1 246 ? 13.304 9.118 52.916 1.00 55.64 246 LEU E N 1
ATOM 11115 C CA . LEU E 1 246 ? 13.337 10.154 53.933 1.00 57.98 246 LEU E CA 1
ATOM 11116 C C . LEU E 1 246 ? 12.721 11.447 53.401 1.00 57.56 246 LEU E C 1
ATOM 11117 O O . LEU E 1 246 ? 12.856 11.757 52.216 1.00 59.81 246 LEU E O 1
ATOM 11122 N N . PRO E 1 247 ? 11.982 12.177 54.230 1.00 59.30 247 PRO E N 1
ATOM 11123 C CA . PRO E 1 247 ? 11.362 13.428 53.769 1.00 61.56 247 PRO E CA 1
ATOM 11124 C C . PRO E 1 247 ? 12.207 14.681 53.993 1.00 61.35 247 PRO E C 1
ATOM 11125 O O . PRO E 1 247 ? 12.054 15.659 53.256 1.00 63.45 247 PRO E O 1
ATOM 11129 N N . MET E 1 248 ? 13.091 14.677 54.994 1.00 62.24 248 MET E N 1
ATOM 11130 C CA . MET E 1 248 ? 13.889 15.855 55.338 1.00 62.36 248 MET E CA 1
ATOM 11131 C C . MET E 1 248 ? 15.019 16.085 54.328 1.00 62.32 248 MET E C 1
ATOM 11132 O O . MET E 1 248 ? 15.407 15.172 53.596 1.00 62.43 248 MET E O 1
ATOM 11137 N N . PRO E 1 249 ? 15.548 17.311 54.249 1.00 63.10 249 PRO E N 1
ATOM 11138 C CA . PRO E 1 249 ? 16.672 17.566 53.336 1.00 65.18 249 PRO E CA 1
ATOM 11139 C C . PRO E 1 249 ? 17.923 16.777 53.712 1.00 61.86 249 PRO E C 1
ATOM 11140 O O . PRO E 1 249 ? 18.303 16.687 54.882 1.00 57.00 249 PRO E O 1
ATOM 11144 N N . VAL E 1 250 ? 18.591 16.249 52.689 1.00 62.98 250 VAL E N 1
ATOM 11145 C CA . VAL E 1 250 ? 19.768 15.406 52.855 1.00 63.61 250 VAL E CA 1
ATOM 11146 C C . VAL E 1 250 ? 20.883 15.955 51.978 1.00 63.55 250 VAL E C 1
ATOM 11147 O O . VAL E 1 250 ? 20.650 16.317 50.818 1.00 61.28 250 VAL E O 1
ATOM 11151 N N . LEU E 1 251 ? 22.091 16.025 52.545 1.00 63.44 251 LEU E N 1
ATOM 11152 C CA . LEU E 1 251 ? 23.297 16.456 51.844 1.00 61.94 251 LEU E CA 1
ATOM 11153 C C . LEU E 1 251 ? 24.293 15.303 51.810 1.00 61.06 251 LEU E C 1
ATOM 11154 O O . LEU E 1 251 ? 24.553 14.673 52.841 1.00 57.76 251 LEU E O 1
ATOM 11159 N N . ALA E 1 252 ? 24.841 15.027 50.630 1.00 59.91 252 ALA E N 1
ATOM 11160 C CA . ALA E 1 252 ? 25.781 13.933 50.421 1.00 62.77 252 ALA E CA 1
ATOM 11161 C C . ALA E 1 252 ? 27.122 14.483 49.949 1.00 63.03 252 ALA E C 1
ATOM 11162 O O . ALA E 1 252 ? 27.173 15.252 48.983 1.00 64.23 252 ALA E O 1
ATOM 11164 N N . LEU E 1 253 ? 28.205 14.093 50.629 1.00 62.94 253 LEU E N 1
ATOM 11165 C CA . LEU E 1 253 ? 29.548 14.569 50.300 1.00 61.63 253 LEU E CA 1
ATOM 11166 C C . LEU E 1 253 ? 30.553 13.426 50.366 1.00 59.96 253 LEU E C 1
ATOM 11167 O O . LEU E 1 253 ? 30.450 12.552 51.231 1.00 55.19 253 LEU E O 1
ATOM 11172 N N . ALA E 1 254 ? 31.538 13.454 49.467 1.00 63.76 254 ALA E N 1
ATOM 11173 C CA . ALA E 1 254 ? 32.644 12.502 49.493 1.00 60.69 254 ALA E CA 1
ATOM 11174 C C . ALA E 1 254 ? 33.770 13.037 48.620 1.00 63.37 254 ALA E C 1
ATOM 11175 O O . ALA E 1 254 ? 33.550 13.874 47.742 1.00 65.89 254 ALA E O 1
ATOM 11177 N N . GLY E 1 255 ? 34.986 12.530 48.867 1.00 64.99 255 GLY E N 1
ATOM 11178 C CA . GLY E 1 255 ? 36.147 12.994 48.129 1.00 58.57 255 GLY E CA 1
ATOM 11179 C C . GLY E 1 255 ? 36.291 12.330 46.772 1.00 58.73 255 GLY E C 1
ATOM 11180 O O . GLY E 1 255 ? 35.949 11.165 46.575 1.00 59.36 255 GLY E O 1
ATOM 11181 N N . ASP E 1 256 ? 36.869 13.083 45.833 1.00 60.06 256 ASP E N 1
ATOM 11182 C CA . ASP E 1 256 ? 36.994 12.610 44.460 1.00 61.00 256 ASP E CA 1
ATOM 11183 C C . ASP E 1 256 ? 37.943 11.427 44.316 1.00 63.33 256 ASP E C 1
ATOM 11184 O O . ASP E 1 256 ? 37.840 10.687 43.331 1.00 60.56 256 ASP E O 1
ATOM 11189 N N . LYS E 1 257 ? 38.853 11.217 45.263 1.00 62.34 257 LYS E N 1
ATOM 11190 C CA . LYS E 1 257 ? 39.790 10.110 45.168 1.00 64.81 257 LYS E CA 1
ATOM 11191 C C . LYS E 1 257 ? 39.294 8.847 45.864 1.00 63.74 257 LYS E C 1
ATOM 11192 O O . LYS E 1 257 ? 40.021 7.849 45.901 1.00 64.35 257 LYS E O 1
ATOM 11198 N N . SER E 1 258 ? 38.054 8.840 46.347 1.00 64.27 258 SER E N 1
ATOM 11199 C CA . SER E 1 258 ? 37.486 7.634 46.932 1.00 60.89 258 SER E CA 1
ATOM 11200 C C . SER E 1 258 ? 36.097 7.378 46.353 1.00 60.04 258 SER E C 1
ATOM 11201 O O . SER E 1 258 ? 35.977 7.013 45.176 1.00 59.29 258 SER E O 1
ATOM 11204 N N . ASN E 1 259 ? 35.042 7.563 47.158 1.00 59.39 259 ASN E N 1
ATOM 11205 C CA . ASN E 1 259 ? 33.703 7.204 46.691 1.00 60.41 259 ASN E CA 1
ATOM 11206 C C . ASN E 1 259 ? 33.095 8.280 45.796 1.00 62.73 259 ASN E C 1
ATOM 11207 O O . ASN E 1 259 ? 32.312 7.957 44.893 1.00 65.89 259 ASN E O 1
ATOM 11212 N N . GLY E 1 260 ? 33.417 9.522 46.096 1.00 59.96 260 GLY E N 1
ATOM 11213 C CA . GLY E 1 260 ? 32.958 10.654 45.354 1.00 63.15 260 GLY E CA 1
ATOM 11214 C C . GLY E 1 260 ? 31.482 10.777 45.132 1.00 62.25 260 GLY E C 1
ATOM 11215 O O . GLY E 1 260 ? 30.692 10.871 46.028 1.00 58.75 260 GLY E O 1
ATOM 11216 N N . ALA E 1 261 ? 31.135 10.751 43.875 1.00 63.03 261 ALA E N 1
ATOM 11217 C CA . ALA E 1 261 ? 29.778 10.913 43.438 1.00 64.24 261 ALA E CA 1
ATOM 11218 C C . ALA E 1 261 ? 28.825 9.876 43.969 1.00 65.47 261 ALA E C 1
ATOM 11219 O O . ALA E 1 261 ? 27.658 10.134 44.166 1.00 63.69 261 ALA E O 1
ATOM 11221 N N . LYS E 1 262 ? 29.353 8.716 44.242 1.00 65.01 262 LYS E N 1
ATOM 11222 C CA . LYS E 1 262 ? 28.524 7.591 44.654 1.00 62.13 262 LYS E CA 1
ATOM 11223 C C . LYS E 1 262 ? 27.890 7.821 46.006 1.00 61.44 262 LYS E C 1
ATOM 11224 O O . LYS E 1 262 ? 26.955 7.098 46.356 1.00 61.63 262 LYS E O 1
ATOM 11230 N N . GLU E 1 263 ? 28.364 8.805 46.765 1.00 57.80 263 GLU E N 1
ATOM 11231 C CA . GLU E 1 263 ? 27.652 9.179 47.977 1.00 57.77 263 GLU E CA 1
ATOM 11232 C C . GLU E 1 263 ? 26.313 9.830 47.646 1.00 61.37 263 GLU E C 1
ATOM 11233 O O . GLU E 1 263 ? 25.316 9.610 48.347 1.00 58.09 263 GLU E O 1
ATOM 11239 N N . LEU E 1 264 ? 26.260 10.607 46.563 1.00 61.04 264 LEU E N 1
ATOM 11240 C CA . LEU E 1 264 ? 25.001 11.222 46.162 1.00 63.49 264 LEU E CA 1
ATOM 11241 C C . LEU E 1 264 ? 24.085 10.202 45.492 1.00 62.10 264 LEU E C 1
ATOM 11242 O O . LEU E 1 264 ? 22.871 10.207 45.726 1.00 60.82 264 LEU E O 1
ATOM 11247 N N . ASP E 1 265 ? 24.652 9.295 44.687 1.00 60.34 265 ASP E N 1
ATOM 11248 C CA . ASP E 1 265 ? 23.850 8.201 44.146 1.00 63.12 265 ASP E CA 1
ATOM 11249 C C . ASP E 1 265 ? 23.257 7.361 45.268 1.00 64.02 265 ASP E C 1
ATOM 11250 O O . ASP E 1 265 ? 22.071 7.009 45.236 1.00 60.45 265 ASP E O 1
ATOM 11255 N N . MET E 1 266 ? 24.069 7.057 46.283 1.00 60.66 266 MET E N 1
ATOM 11256 C CA . MET E 1 266 ? 23.611 6.262 47.416 1.00 58.86 266 MET E CA 1
ATOM 11257 C C . MET E 1 266 ? 22.503 6.968 48.188 1.00 56.70 266 MET E C 1
ATOM 11258 O O . MET E 1 266 ? 21.523 6.338 48.601 1.00 54.05 266 MET E O 1
ATOM 11263 N N . ALA E 1 267 ? 22.647 8.278 48.404 1.00 57.31 267 ALA E N 1
ATOM 11264 C CA . ALA E 1 267 ? 21.670 9.009 49.199 1.00 56.96 267 ALA E CA 1
ATOM 11265 C C . ALA E 1 267 ? 20.331 9.115 48.483 1.00 56.97 267 ALA E C 1
ATOM 11266 O O . ALA E 1 267 ? 19.286 9.156 49.135 1.00 60.09 267 ALA E O 1
ATOM 11268 N N . ARG E 1 268 ? 20.341 9.141 47.151 1.00 56.76 268 ARG E N 1
ATOM 11269 C CA . ARG E 1 268 ? 19.104 9.294 46.400 1.00 62.24 268 ARG E CA 1
ATOM 11270 C C . ARG E 1 268 ? 18.261 8.030 46.432 1.00 61.42 268 ARG E C 1
ATOM 11271 O O . ARG E 1 268 ? 17.064 8.097 46.140 1.00 60.21 268 ARG E O 1
ATOM 11279 N N . GLU E 1 269 ? 18.843 6.890 46.814 1.00 59.39 269 GLU E N 1
ATOM 11280 C CA . GLU E 1 269 ? 18.031 5.712 47.073 1.00 60.43 269 GLU E CA 1
ATOM 11281 C C . GLU E 1 269 ? 17.350 5.775 48.432 1.00 59.18 269 GLU E C 1
ATOM 11282 O O . GLU E 1 269 ? 16.438 4.981 48.683 1.00 62.18 269 GLU E O 1
ATOM 11288 N N . LEU E 1 270 ? 17.741 6.718 49.295 1.00 58.66 270 LEU E N 1
ATOM 11289 C CA . LEU E 1 270 ? 17.228 6.783 50.655 1.00 61.32 270 LEU E CA 1
ATOM 11290 C C . LEU E 1 270 ? 16.309 7.960 50.928 1.00 59.20 270 LEU E C 1
ATOM 11291 O O . LEU E 1 270 ? 15.537 7.895 51.887 1.00 57.25 270 LEU E O 1
ATOM 11296 N N . ALA E 1 271 ? 16.377 9.029 50.137 1.00 59.53 271 ALA E N 1
ATOM 11297 C CA . ALA E 1 271 ? 15.652 10.250 50.454 1.00 61.68 271 ALA E CA 1
ATOM 11298 C C . ALA E 1 271 ? 15.152 10.919 49.180 1.00 64.84 271 ALA E C 1
ATOM 11299 O O . ALA E 1 271 ? 15.695 10.713 48.089 1.00 63.09 271 ALA E O 1
ATOM 11301 N N . LEU E 1 272 ? 14.092 11.725 49.340 1.00 61.49 272 LEU E N 1
ATOM 11302 C CA . LEU E 1 272 ? 13.489 12.466 48.235 1.00 60.23 272 LEU E CA 1
ATOM 11303 C C . LEU E 1 272 ? 14.175 13.797 47.967 1.00 59.12 272 LEU E C 1
ATOM 11304 O O . LEU E 1 272 ? 14.299 14.198 46.806 1.00 64.21 272 LEU E O 1
ATOM 11309 N N . ASP E 1 273 ? 14.651 14.473 49.006 1.00 61.47 273 ASP E N 1
ATOM 11310 C CA . ASP E 1 273 ? 15.233 15.809 48.905 1.00 64.40 273 ASP E CA 1
ATOM 11311 C C . ASP E 1 273 ? 16.744 15.674 49.114 1.00 63.29 273 ASP E C 1
ATOM 11312 O O . ASP E 1 273 ? 17.246 15.758 50.237 1.00 60.12 273 ASP E O 1
ATOM 11317 N N . VAL E 1 274 ? 17.472 15.497 48.014 1.00 63.63 274 VAL E N 1
ATOM 11318 C CA . VAL E 1 274 ? 18.896 15.192 48.064 1.00 65.67 274 VAL E CA 1
ATOM 11319 C C . VAL E 1 274 ? 19.663 16.181 47.201 1.00 65.55 274 VAL E C 1
ATOM 11320 O O . VAL E 1 274 ? 19.246 16.507 46.085 1.00 67.98 274 VAL E O 1
ATOM 11324 N N . ARG E 1 275 ? 20.815 16.580 47.689 1.00 66.37 275 ARG E N 1
ATOM 11325 C CA . ARG E 1 275 ? 21.746 17.412 46.960 1.00 68.04 275 ARG E CA 1
ATOM 11326 C C . ARG E 1 275 ? 23.144 16.992 47.383 1.00 67.41 275 ARG E C 1
ATOM 11327 O O . ARG E 1 275 ? 23.341 16.514 48.475 1.00 65.04 275 ARG E O 1
ATOM 11335 N N . GLY E 1 276 ? 24.104 17.127 46.497 1.00 67.84 276 GLY E N 1
ATOM 11336 C CA . GLY E 1 276 ? 25.443 16.721 46.827 1.00 68.97 276 GLY E CA 1
ATOM 11337 C C . GLY E 1 276 ? 26.607 17.351 46.108 1.00 70.87 276 GLY E C 1
ATOM 11338 O O . GLY E 1 276 ? 26.455 17.923 45.051 1.00 71.92 276 GLY E O 1
ATOM 11339 N N . ALA E 1 277 ? 27.781 17.214 46.699 1.00 67.22 277 ALA E N 1
ATOM 11340 C CA . ALA E 1 277 ? 28.999 17.734 46.123 1.00 70.62 277 ALA E CA 1
ATOM 11341 C C . ALA E 1 277 ? 30.160 16.773 46.315 1.00 69.90 277 ALA E C 1
ATOM 11342 O O . ALA E 1 277 ? 30.127 15.960 47.191 1.00 66.53 277 ALA E O 1
ATOM 11344 N N . VAL E 1 278 ? 31.174 16.879 45.470 1.00 71.22 278 VAL E N 1
ATOM 11345 C CA . VAL E 1 278 ? 32.351 16.024 45.578 1.00 68.92 278 VAL E CA 1
ATOM 11346 C C . VAL E 1 278 ? 33.565 16.894 45.870 1.00 71.11 278 VAL E C 1
ATOM 11347 O O . VAL E 1 278 ? 33.854 17.839 45.125 1.00 72.64 278 VAL E O 1
ATOM 11351 N N . ALA E 1 279 ? 34.288 16.557 46.928 1.00 68.42 279 ALA E N 1
ATOM 11352 C CA . ALA E 1 279 ? 35.436 17.355 47.347 1.00 71.47 279 ALA E CA 1
ATOM 11353 C C . ALA E 1 279 ? 36.612 17.100 46.411 1.00 67.86 279 ALA E C 1
ATOM 11354 O O . ALA E 1 279 ? 36.922 15.941 46.116 1.00 65.79 279 ALA E O 1
ATOM 11356 N N . PRO E 1 280 ? 37.255 18.146 45.894 1.00 68.51 280 PRO E N 1
ATOM 11357 C CA . PRO E 1 280 ? 38.384 17.942 44.980 1.00 72.28 280 PRO E CA 1
ATOM 11358 C C . PRO E 1 280 ? 39.646 17.555 45.737 1.00 66.16 280 PRO E C 1
ATOM 11359 O O . PRO E 1 280 ? 39.910 18.049 46.837 1.00 65.21 280 PRO E O 1
ATOM 11363 N N . ASN E 1 281 ? 40.423 16.656 45.131 1.00 68.75 281 ASN E N 1
ATOM 11364 C CA . ASN E 1 281 ? 41.695 16.188 45.691 1.00 71.48 281 ASN E CA 1
ATOM 11365 C C . ASN E 1 281 ? 41.547 15.819 47.166 1.00 68.62 281 ASN E C 1
ATOM 11366 O O . ASN E 1 281 ? 42.272 16.309 48.035 1.00 67.11 281 ASN E O 1
ATOM 11371 N N . THR E 1 282 ? 40.553 14.977 47.445 1.00 69.88 282 THR E N 1
ATOM 11372 C CA . THR E 1 282 ? 40.228 14.560 48.800 1.00 66.56 282 THR E CA 1
ATOM 11373 C C . THR E 1 282 ? 39.957 13.063 48.792 1.00 62.58 282 THR E C 1
ATOM 11374 O O . THR E 1 282 ? 39.356 12.541 47.845 1.00 61.57 282 THR E O 1
ATOM 11378 N N . GLY E 1 283 ? 40.465 12.371 49.816 1.00 59.31 283 GLY E N 1
ATOM 11379 C CA . GLY E 1 283 ? 40.261 10.941 49.963 1.00 59.93 283 GLY E CA 1
ATOM 11380 C C . GLY E 1 283 ? 39.056 10.535 50.795 1.00 62.12 283 GLY E C 1
ATOM 11381 O O . GLY E 1 283 ? 37.995 11.165 50.726 1.00 58.44 283 GLY E O 1
ATOM 11382 N N . HIS E 1 284 ? 39.228 9.492 51.615 1.00 57.78 284 HIS E N 1
ATOM 11383 C CA . HIS E 1 284 ? 38.126 8.865 52.336 1.00 56.04 284 HIS E CA 1
ATOM 11384 C C . HIS E 1 284 ? 37.732 9.615 53.596 1.00 56.52 284 HIS E C 1
ATOM 11385 O O . HIS E 1 284 ? 36.583 9.490 54.041 1.00 56.01 284 HIS E O 1
ATOM 11392 N N . TRP E 1 285 ? 38.639 10.396 54.172 1.00 52.29 285 TRP E N 1
ATOM 11393 C CA . TRP E 1 285 ? 38.427 11.006 55.481 1.00 55.65 285 TRP E CA 1
ATOM 11394 C C . TRP E 1 285 ? 38.173 12.493 55.258 1.00 60.26 285 TRP E C 1
ATOM 11395 O O . TRP E 1 285 ? 39.069 13.331 55.402 1.00 56.35 285 TRP E O 1
ATOM 11406 N N . LEU E 1 286 ? 36.938 12.818 54.899 1.00 57.44 286 LEU E N 1
ATOM 11407 C CA . LEU E 1 286 ? 36.573 14.197 54.655 1.00 56.43 286 LEU E CA 1
ATOM 11408 C C . LEU E 1 286 ? 36.885 15.139 55.808 1.00 57.87 286 LEU E C 1
ATOM 11409 O O . LEU E 1 286 ? 37.451 16.150 55.593 1.00 59.21 286 LEU E O 1
ATOM 11414 N N . PRO E 1 287 ? 36.489 14.821 57.019 1.00 55.28 287 PRO E N 1
ATOM 11415 C CA . PRO E 1 287 ? 36.813 15.751 58.113 1.00 54.51 287 PRO E CA 1
ATOM 11416 C C . PRO E 1 287 ? 38.305 15.901 58.386 1.00 60.94 287 PRO E C 1
ATOM 11417 O O . PRO E 1 287 ? 38.750 17.001 58.749 1.00 58.10 287 PRO E O 1
ATOM 11421 N N . ASP E 1 288 ? 39.103 14.848 58.212 1.00 58.95 288 ASP E N 1
ATOM 11422 C CA . ASP E 1 288 ? 40.527 15.010 58.483 1.00 59.82 288 ASP E CA 1
ATOM 11423 C C . ASP E 1 288 ? 41.212 15.774 57.360 1.00 58.82 288 ASP E C 1
ATOM 11424 O O . ASP E 1 288 ? 42.044 16.647 57.623 1.00 58.83 288 ASP E O 1
ATOM 11429 N N . GLU E 1 289 ? 40.847 15.484 56.113 1.00 57.41 289 GLU E N 1
ATOM 11430 C CA . GLU E 1 289 ? 41.573 15.966 54.947 1.00 58.59 289 GLU E CA 1
ATOM 11431 C C . GLU E 1 289 ? 41.133 17.352 54.486 1.00 64.14 289 GLU E C 1
ATOM 11432 O O . GLU E 1 289 ? 41.982 18.207 54.213 1.00 63.61 289 GLU E O 1
ATOM 11438 N N . ASN E 1 290 ? 39.829 17.613 54.416 1.00 64.05 290 ASN E N 1
ATOM 11439 C CA . ASN E 1 290 ? 39.306 18.849 53.831 1.00 62.75 290 ASN E CA 1
ATOM 11440 C C . ASN E 1 290 ? 38.212 19.401 54.729 1.00 65.50 290 ASN E C 1
ATOM 11441 O O . ASN E 1 290 ? 37.035 19.453 54.352 1.00 65.76 290 ASN E O 1
ATOM 11446 N N . PRO E 1 291 ? 38.573 19.855 55.932 1.00 63.43 291 PRO E N 1
ATOM 11447 C CA . PRO E 1 291 ? 37.547 20.405 56.825 1.00 66.07 291 PRO E CA 1
ATOM 11448 C C . PRO E 1 291 ? 36.977 21.734 56.351 1.00 72.04 291 PRO E C 1
ATOM 11449 O O . PRO E 1 291 ? 35.809 22.026 56.640 1.00 71.48 291 PRO E O 1
ATOM 11453 N N . ALA E 1 292 ? 37.752 22.530 55.605 1.00 69.11 292 ALA E N 1
ATOM 11454 C CA . ALA E 1 292 ? 37.248 23.809 55.105 1.00 71.37 292 ALA E CA 1
ATOM 11455 C C . ALA E 1 292 ? 36.095 23.610 54.129 1.00 70.92 292 ALA E C 1
ATOM 11456 O O . ALA E 1 292 ? 35.059 24.275 54.236 1.00 72.61 292 ALA E O 1
ATOM 11458 N N . PHE E 1 293 ? 36.268 22.706 53.161 1.00 67.98 293 PHE E N 1
ATOM 11459 C CA . PHE E 1 293 ? 35.196 22.370 52.232 1.00 69.85 293 PHE E CA 1
ATOM 11460 C C . PHE E 1 293 ? 33.996 21.798 52.969 1.00 73.15 293 PHE E C 1
ATOM 11461 O O . PHE E 1 293 ? 32.845 22.129 52.656 1.00 74.75 293 PHE E O 1
ATOM 11469 N N . LEU E 1 294 ? 34.255 20.927 53.942 1.00 71.12 294 LEU E N 1
ATOM 11470 C CA . LEU E 1 294 ? 33.183 20.280 54.684 1.00 71.37 294 LEU E CA 1
ATOM 11471 C C . LEU E 1 294 ? 32.418 21.289 55.529 1.00 70.97 294 LEU E C 1
ATOM 11472 O O . LEU E 1 294 ? 31.185 21.287 55.550 1.00 71.09 294 LEU E O 1
ATOM 11477 N N . THR E 1 295 ? 33.133 22.175 56.220 1.00 70.87 295 THR E N 1
ATOM 11478 C CA . THR E 1 295 ? 32.473 23.129 57.107 1.00 71.33 295 THR E CA 1
ATOM 11479 C C . THR E 1 295 ? 31.548 24.082 56.348 1.00 75.66 295 THR E C 1
ATOM 11480 O O . THR E 1 295 ? 30.394 24.304 56.734 1.00 73.80 295 THR E O 1
ATOM 11484 N N . ARG E 1 296 ? 32.051 24.604 55.234 1.00 75.30 296 ARG E N 1
ATOM 11485 C CA . ARG E 1 296 ? 31.278 25.506 54.392 1.00 79.94 296 ARG E CA 1
ATOM 11486 C C . ARG E 1 296 ? 30.013 24.812 53.895 1.00 77.49 296 ARG E C 1
ATOM 11487 O O . ARG E 1 296 ? 28.909 25.333 54.057 1.00 77.48 296 ARG E O 1
ATOM 11495 N N . GLN E 1 297 ? 30.174 23.638 53.289 1.00 74.20 297 GLN E N 1
ATOM 11496 C CA . GLN E 1 297 ? 29.025 22.891 52.785 1.00 75.06 297 GLN E CA 1
ATOM 11497 C C . GLN E 1 297 ? 27.978 22.647 53.876 1.00 75.29 297 GLN E C 1
ATOM 11498 O O . GLN E 1 297 ? 26.775 22.779 53.626 1.00 75.06 297 GLN E O 1
ATOM 11504 N N . LEU E 1 298 ? 28.410 22.365 55.110 1.00 73.30 298 LEU E N 1
ATOM 11505 C CA . LEU E 1 298 ? 27.437 22.129 56.176 1.00 72.61 298 LEU E CA 1
ATOM 11506 C C . LEU E 1 298 ? 26.710 23.413 56.547 1.00 75.98 298 LEU E C 1
ATOM 11507 O O . LEU E 1 298 ? 25.508 23.390 56.847 1.00 75.56 298 LEU E O 1
ATOM 11512 N N . LEU E 1 299 ? 27.439 24.534 56.568 1.00 74.87 299 LEU E N 1
ATOM 11513 C CA . LEU E 1 299 ? 26.850 25.831 56.887 1.00 77.73 299 LEU E CA 1
ATOM 11514 C C . LEU E 1 299 ? 25.867 26.272 55.810 1.00 77.19 299 LEU E C 1
ATOM 11515 O O . LEU E 1 299 ? 24.754 26.721 56.111 1.00 79.19 299 LEU E O 1
ATOM 11520 N N . ASP E 1 300 ? 26.257 26.139 54.541 1.00 76.43 300 ASP E N 1
ATOM 11521 C CA . ASP E 1 300 ? 25.339 26.476 53.462 1.00 77.75 300 ASP E CA 1
ATOM 11522 C C . ASP E 1 300 ? 24.138 25.544 53.479 1.00 79.54 300 ASP E C 1
ATOM 11523 O O . ASP E 1 300 ? 23.008 25.967 53.207 1.00 78.64 300 ASP E O 1
ATOM 11528 N N . PHE E 1 301 ? 24.364 24.273 53.824 1.00 78.14 301 PHE E N 1
ATOM 11529 C CA . PHE E 1 301 ? 23.266 23.322 53.922 1.00 75.57 301 PHE E CA 1
ATOM 11530 C C . PHE E 1 301 ? 22.365 23.607 55.119 1.00 76.54 301 PHE E C 1
ATOM 11531 O O . PHE E 1 301 ? 21.142 23.473 55.005 1.00 76.37 301 PHE E O 1
ATOM 11539 N N . PHE E 1 302 ? 22.927 24.043 56.252 1.00 75.10 302 PHE E N 1
ATOM 11540 C CA . PHE E 1 302 ? 22.113 24.219 57.451 1.00 75.78 302 PHE E CA 1
ATOM 11541 C C . PHE E 1 302 ? 21.423 25.573 57.519 1.00 79.86 302 PHE E C 1
ATOM 11542 O O . PHE E 1 302 ? 20.564 25.769 58.388 1.00 77.82 302 PHE E O 1
ATOM 11550 N N . ARG E 1 303 ? 21.751 26.435 56.571 1.00 81.40 303 ARG E N 1
ATOM 11551 C CA . ARG E 1 303 ? 21.149 27.723 56.474 1.00 84.17 303 ARG E CA 1
ATOM 11552 C C . ARG E 1 303 ? 19.909 27.539 55.614 1.00 86.54 303 ARG E C 1
ATOM 11553 O O . ARG E 1 303 ? 19.938 26.946 54.532 1.00 88.93 303 ARG E O 1
ATOM 11561 N N . GLU E 1 304 ? 18.805 28.026 56.150 1.00 90.10 304 GLU E N 1
ATOM 11562 C CA . GLU E 1 304 ? 17.498 27.946 55.517 1.00 91.52 304 GLU E CA 1
ATOM 11563 C C . GLU E 1 304 ? 17.477 28.256 54.021 1.00 93.68 304 GLU E C 1
ATOM 11564 O O . GLU E 1 304 ? 17.244 27.378 53.195 1.00 93.48 304 GLU E O 1
ATOM 11570 N N . PRO F 1 11 ? -39.474 -1.859 -14.333 1.00 69.39 11 PRO F N 1
ATOM 11571 C CA . PRO F 1 11 ? -38.142 -2.407 -14.553 1.00 70.60 11 PRO F CA 1
ATOM 11572 C C . PRO F 1 11 ? -37.096 -1.379 -14.898 1.00 70.20 11 PRO F C 1
ATOM 11573 O O . PRO F 1 11 ? -37.303 -0.191 -14.924 1.00 75.25 11 PRO F O 1
ATOM 11577 N N . GLY F 1 12 ? -35.921 -1.887 -15.143 1.00 68.78 12 GLY F N 1
ATOM 11578 C CA . GLY F 1 12 ? -34.804 -1.080 -15.526 1.00 66.24 12 GLY F CA 1
ATOM 11579 C C . GLY F 1 12 ? -33.778 -0.683 -14.514 1.00 62.96 12 GLY F C 1
ATOM 11580 O O . GLY F 1 12 ? -34.059 -0.307 -13.400 1.00 61.67 12 GLY F O 1
ATOM 11581 N N . MET F 1 13 ? -32.557 -0.647 -15.010 1.00 62.49 13 MET F N 1
ATOM 11582 C CA . MET F 1 13 ? -31.398 -0.294 -14.249 1.00 61.13 13 MET F CA 1
ATOM 11583 C C . MET F 1 13 ? -31.381 1.177 -14.041 1.00 61.82 13 MET F C 1
ATOM 11584 O O . MET F 1 13 ? -31.924 1.912 -14.813 1.00 61.97 13 MET F O 1
ATOM 11589 N N . PRO F 1 14 ? -30.739 1.605 -12.967 1.00 61.17 14 PRO F N 1
ATOM 11590 C CA . PRO F 1 14 ? -30.722 3.038 -12.654 1.00 59.75 14 PRO F CA 1
ATOM 11591 C C . PRO F 1 14 ? -30.129 3.849 -13.797 1.00 61.05 14 PRO F C 1
ATOM 11592 O O . PRO F 1 14 ? -29.127 3.466 -14.406 1.00 63.46 14 PRO F O 1
ATOM 11596 N N . ALA F 1 15 ? -30.767 4.977 -14.093 1.00 62.38 15 ALA F N 1
ATOM 11597 C CA . ALA F 1 15 ? -30.315 5.863 -15.159 1.00 61.12 15 ALA F CA 1
ATOM 11598 C C . ALA F 1 15 ? -29.662 7.090 -14.541 1.00 61.52 15 ALA F C 1
ATOM 11599 O O . ALA F 1 15 ? -30.365 7.979 -14.033 1.00 60.92 15 ALA F O 1
ATOM 11601 N N . PRO F 1 16 ? -28.336 7.192 -14.550 1.00 59.27 16 PRO F N 1
ATOM 11602 C CA . PRO F 1 16 ? -27.675 8.322 -13.898 1.00 56.13 16 PRO F CA 1
ATOM 11603 C C . PRO F 1 16 ? -27.780 9.596 -14.724 1.00 56.11 16 PRO F C 1
ATOM 11604 O O . PRO F 1 16 ? -28.057 9.578 -15.925 1.00 56.51 16 PRO F O 1
ATOM 11608 N N . GLY F 1 17 ? -27.574 10.719 -14.041 1.00 55.13 17 GLY F N 1
ATOM 11609 C CA . GLY F 1 17 ? -27.485 12.013 -14.689 1.00 55.98 17 GLY F CA 1
ATOM 11610 C C . GLY F 1 17 ? -28.806 12.764 -14.649 1.00 58.40 17 GLY F C 1
ATOM 11611 O O . GLY F 1 17 ? -29.830 12.283 -14.150 1.00 56.03 17 GLY F O 1
ATOM 11612 N N . LEU F 1 18 ? -28.771 13.963 -15.224 1.00 55.84 18 LEU F N 1
ATOM 11613 C CA . LEU F 1 18 ? -29.969 14.781 -15.309 1.00 63.96 18 LEU F CA 1
ATOM 11614 C C . LEU F 1 18 ? -30.985 14.145 -16.260 1.00 60.41 18 LEU F C 1
ATOM 11615 O O . LEU F 1 18 ? -30.611 13.434 -17.193 1.00 61.48 18 LEU F O 1
ATOM 11620 N N . PRO F 1 19 ? -32.277 14.347 -16.020 1.00 63.66 19 PRO F N 1
ATOM 11621 C CA . PRO F 1 19 ? -33.286 13.834 -16.960 1.00 64.66 19 PRO F CA 1
ATOM 11622 C C . PRO F 1 19 ? -33.210 14.532 -18.313 1.00 62.48 19 PRO F C 1
ATOM 11623 O O . PRO F 1 19 ? -32.729 15.659 -18.440 1.00 64.05 19 PRO F O 1
ATOM 11627 N N . ALA F 1 20 ? -33.712 13.833 -19.332 1.00 65.94 20 ALA F N 1
ATOM 11628 C CA . ALA F 1 20 ? -33.698 14.341 -20.701 1.00 69.24 20 ALA F CA 1
ATOM 11629 C C . ALA F 1 20 ? -34.427 15.679 -20.789 1.00 71.46 20 ALA F C 1
ATOM 11630 O O . ALA F 1 20 ? -35.496 15.868 -20.199 1.00 72.54 20 ALA F O 1
ATOM 11632 N N . GLY F 1 21 ? -33.831 16.610 -21.532 1.00 73.25 21 GLY F N 1
ATOM 11633 C CA . GLY F 1 21 ? -34.364 17.944 -21.696 1.00 76.83 21 GLY F CA 1
ATOM 11634 C C . GLY F 1 21 ? -33.949 18.908 -20.611 1.00 78.38 21 GLY F C 1
ATOM 11635 O O . GLY F 1 21 ? -34.289 20.098 -20.694 1.00 79.61 21 GLY F O 1
ATOM 11636 N N . PHE F 1 22 ? -33.280 18.422 -19.563 1.00 72.72 22 PHE F N 1
ATOM 11637 C CA . PHE F 1 22 ? -32.880 19.307 -18.481 1.00 71.36 22 PHE F CA 1
ATOM 11638 C C . PHE F 1 22 ? -31.919 20.394 -18.954 1.00 75.45 22 PHE F C 1
ATOM 11639 O O . PHE F 1 22 ? -31.991 21.519 -18.448 1.00 75.70 22 PHE F O 1
ATOM 11647 N N . GLU F 1 23 ? -31.049 20.105 -19.888 1.00 76.03 23 GLU F N 1
ATOM 11648 C CA . GLU F 1 23 ? -30.067 21.094 -20.283 1.00 79.09 23 GLU F CA 1
ATOM 11649 C C . GLU F 1 23 ? -30.579 22.436 -20.691 1.00 77.49 23 GLU F C 1
ATOM 11650 O O . GLU F 1 23 ? -30.075 23.453 -20.281 1.00 77.13 23 GLU F O 1
ATOM 11656 N N . ARG F 1 24 ? -31.636 22.435 -21.453 1.00 81.42 24 ARG F N 1
ATOM 11657 C CA . ARG F 1 24 ? -32.148 23.692 -21.893 1.00 82.58 24 ARG F CA 1
ATOM 11658 C C . ARG F 1 24 ? -33.220 24.288 -21.035 1.00 81.77 24 ARG F C 1
ATOM 11659 O O . ARG F 1 24 ? -33.439 25.482 -21.101 1.00 80.73 24 ARG F O 1
ATOM 11667 N N . ARG F 1 25 ? -33.822 23.498 -20.160 1.00 80.23 25 ARG F N 1
ATOM 11668 C CA . ARG F 1 25 ? -34.978 24.035 -19.437 1.00 79.13 25 ARG F CA 1
ATOM 11669 C C . ARG F 1 25 ? -34.628 24.629 -18.069 1.00 78.84 25 ARG F C 1
ATOM 11670 O O . ARG F 1 25 ? -35.501 25.241 -17.443 1.00 77.50 25 ARG F O 1
ATOM 11678 N N . PHE F 1 26 ? -33.390 24.475 -17.588 1.00 78.90 26 PHE F N 1
ATOM 11679 C CA . PHE F 1 26 ? -32.948 25.035 -16.310 1.00 76.46 26 PHE F CA 1
ATOM 11680 C C . PHE F 1 26 ? -31.585 25.699 -16.458 1.00 76.30 26 PHE F C 1
ATOM 11681 O O . PHE F 1 26 ? -30.843 25.415 -17.401 1.00 79.02 26 PHE F O 1
ATOM 11689 N N . SER F 1 27 ? -31.254 26.586 -15.508 1.00 75.16 27 SER F N 1
ATOM 11690 C CA . SER F 1 27 ? -30.033 27.386 -15.570 1.00 75.14 27 SER F CA 1
ATOM 11691 C C . SER F 1 27 ? -29.398 27.541 -14.187 1.00 75.92 27 SER F C 1
ATOM 11692 O O . SER F 1 27 ? -30.090 27.582 -13.166 1.00 74.02 27 SER F O 1
ATOM 11695 N N . ARG F 1 28 ? -28.061 27.598 -14.164 1.00 74.55 28 ARG F N 1
ATOM 11696 C CA . ARG F 1 28 ? -27.293 27.907 -12.959 1.00 72.04 28 ARG F CA 1
ATOM 11697 C C . ARG F 1 28 ? -26.982 29.404 -12.872 1.00 73.75 28 ARG F C 1
ATOM 11698 O O . ARG F 1 28 ? -26.520 30.009 -13.845 1.00 77.90 28 ARG F O 1
ATOM 11706 N N . ARG F 1 29 ? -27.188 29.943 -11.682 1.00 72.11 29 ARG F N 1
ATOM 11707 C CA . ARG F 1 29 ? -26.910 31.335 -11.393 1.00 76.09 29 ARG F CA 1
ATOM 11708 C C . ARG F 1 29 ? -26.377 31.521 -9.982 1.00 74.40 29 ARG F C 1
ATOM 11709 O O . ARG F 1 29 ? -26.397 30.621 -9.196 1.00 71.88 29 ARG F O 1
ATOM 11717 N N . TYR F 1 30 ? -25.887 32.710 -9.684 1.00 76.33 30 TYR F N 1
ATOM 11718 C CA . TYR F 1 30 ? -25.423 33.025 -8.334 1.00 75.88 30 TYR F CA 1
ATOM 11719 C C . TYR F 1 30 ? -26.160 34.260 -7.820 1.00 77.47 30 TYR F C 1
ATOM 11720 O O . TYR F 1 30 ? -26.546 35.134 -8.601 1.00 79.16 30 TYR F O 1
ATOM 11729 N N . ALA F 1 31 ? -26.353 34.338 -6.500 1.00 76.79 31 ALA F N 1
ATOM 11730 C CA . ALA F 1 31 ? -26.934 35.521 -5.867 1.00 76.63 31 ALA F CA 1
ATOM 11731 C C . ALA F 1 31 ? -26.042 35.998 -4.726 1.00 77.42 31 ALA F C 1
ATOM 11732 O O . ALA F 1 31 ? -25.834 35.269 -3.751 1.00 78.22 31 ALA F O 1
ATOM 11734 N N . GLN F 1 32 ? -25.527 37.223 -4.842 1.00 75.53 32 GLN F N 1
ATOM 11735 C CA . GLN F 1 32 ? -24.671 37.824 -3.820 1.00 80.52 32 GLN F CA 1
ATOM 11736 C C . GLN F 1 32 ? -25.509 38.528 -2.750 1.00 84.48 32 GLN F C 1
ATOM 11737 O O . GLN F 1 32 ? -26.258 39.464 -3.060 1.00 82.87 32 GLN F O 1
ATOM 11743 N N . LEU F 1 33 ? -25.378 38.059 -1.520 1.00 85.30 33 LEU F N 1
ATOM 11744 C CA . LEU F 1 33 ? -26.046 38.659 -0.386 1.00 86.00 33 LEU F CA 1
ATOM 11745 C C . LEU F 1 33 ? -25.026 39.457 0.385 1.00 86.54 33 LEU F C 1
ATOM 11746 O O . LEU F 1 33 ? -23.980 39.768 -0.115 1.00 90.27 33 LEU F O 1
ATOM 11751 N N . ASP F 1 34 ? -25.312 39.795 1.608 1.00 89.87 34 ASP F N 1
ATOM 11752 C CA . ASP F 1 34 ? -24.377 40.625 2.333 1.00 94.70 34 ASP F CA 1
ATOM 11753 C C . ASP F 1 34 ? -23.014 40.066 2.631 1.00 97.04 34 ASP F C 1
ATOM 11754 O O . ASP F 1 34 ? -22.020 40.775 2.628 1.00 98.29 34 ASP F O 1
ATOM 11759 N N . ASP F 1 35 ? -22.956 38.816 2.998 1.00 95.42 35 ASP F N 1
ATOM 11760 C CA . ASP F 1 35 ? -21.667 38.235 3.264 1.00 93.00 35 ASP F CA 1
ATOM 11761 C C . ASP F 1 35 ? -21.464 36.997 2.412 1.00 89.61 35 ASP F C 1
ATOM 11762 O O . ASP F 1 35 ? -20.375 36.695 1.967 1.00 87.88 35 ASP F O 1
ATOM 11767 N N . VAL F 1 36 ? -22.578 36.372 2.100 1.00 88.12 36 VAL F N 1
ATOM 11768 C CA . VAL F 1 36 ? -22.622 35.135 1.413 1.00 82.59 36 VAL F CA 1
ATOM 11769 C C . VAL F 1 36 ? -23.186 35.159 0.021 1.00 80.87 36 VAL F C 1
ATOM 11770 O O . VAL F 1 36 ? -24.144 35.812 -0.220 1.00 80.09 36 VAL F O 1
ATOM 11774 N N . ARG F 1 37 ? -22.590 34.407 -0.889 1.00 77.59 37 ARG F N 1
ATOM 11775 C CA . ARG F 1 37 ? -23.096 34.273 -2.245 1.00 74.48 37 ARG F CA 1
ATOM 11776 C C . ARG F 1 37 ? -23.599 32.888 -2.312 1.00 69.57 37 ARG F C 1
ATOM 11777 O O . ARG F 1 37 ? -22.925 32.014 -1.918 1.00 68.83 37 ARG F O 1
ATOM 11785 N N . LEU F 1 38 ? -24.780 32.679 -2.829 1.00 69.60 38 LEU F N 1
ATOM 11786 C CA . LEU F 1 38 ? -25.333 31.349 -2.915 1.00 67.44 38 LEU F CA 1
ATOM 11787 C C . LEU F 1 38 ? -25.545 30.930 -4.342 1.00 68.20 38 LEU F C 1
ATOM 11788 O O . LEU F 1 38 ? -25.754 31.746 -5.173 1.00 69.77 38 LEU F O 1
ATOM 11793 N N . HIS F 1 39 ? -25.484 29.644 -4.605 1.00 66.07 39 HIS F N 1
ATOM 11794 C CA . HIS F 1 39 ? -25.668 29.058 -5.921 1.00 66.68 39 HIS F CA 1
ATOM 11795 C C . HIS F 1 39 ? -27.057 28.438 -5.989 1.00 67.48 39 HIS F C 1
ATOM 11796 O O . HIS F 1 39 ? -27.538 27.875 -5.002 1.00 68.84 39 HIS F O 1
ATOM 11803 N N . TYR F 1 40 ? -27.715 28.557 -7.142 1.00 67.67 40 TYR F N 1
ATOM 11804 C CA . TYR F 1 40 ? -29.041 27.966 -7.277 1.00 70.04 40 TYR F CA 1
ATOM 11805 C C . TYR F 1 40 ? -29.308 27.595 -8.728 1.00 69.03 40 TYR F C 1
ATOM 11806 O O . TYR F 1 40 ? -28.691 28.122 -9.657 1.00 72.11 40 TYR F O 1
ATOM 11815 N N . VAL F 1 41 ? -30.219 26.687 -8.916 1.00 66.22 41 VAL F N 1
ATOM 11816 C CA . VAL F 1 41 ? -30.584 26.259 -10.219 1.00 70.79 41 VAL F CA 1
ATOM 11817 C C . VAL F 1 41 ? -32.019 26.700 -10.379 1.00 75.73 41 VAL F C 1
ATOM 11818 O O . VAL F 1 41 ? -32.793 26.529 -9.476 1.00 73.01 41 VAL F O 1
ATOM 11822 N N . THR F 1 42 ? -32.363 27.339 -11.486 1.00 75.45 42 THR F N 1
ATOM 11823 C CA . THR F 1 42 ? -33.733 27.775 -11.665 1.00 79.26 42 THR F CA 1
ATOM 11824 C C . THR F 1 42 ? -34.323 27.605 -13.055 1.00 78.15 42 THR F C 1
ATOM 11825 O O . THR F 1 42 ? -33.626 27.637 -14.025 1.00 75.42 42 THR F O 1
ATOM 11829 N N . GLY F 1 43 ? -35.629 27.406 -13.119 1.00 78.09 43 GLY F N 1
ATOM 11830 C CA . GLY F 1 43 ? -36.324 27.222 -14.381 1.00 79.67 43 GLY F CA 1
ATOM 11831 C C . GLY F 1 43 ? -37.814 27.476 -14.305 1.00 81.08 43 GLY F C 1
ATOM 11832 O O . GLY F 1 43 ? -38.284 27.850 -13.262 1.00 80.28 43 GLY F O 1
ATOM 11833 N N . GLY F 1 44 ? -38.554 27.267 -15.393 1.00 82.52 44 GLY F N 1
ATOM 11834 C CA . GLY F 1 44 ? -39.972 27.522 -15.382 1.00 80.82 44 GLY F CA 1
ATOM 11835 C C . GLY F 1 44 ? -40.282 28.972 -15.693 1.00 83.73 44 GLY F C 1
ATOM 11836 O O . GLY F 1 44 ? -39.381 29.796 -15.885 1.00 81.75 44 GLY F O 1
ATOM 11837 N N . PRO F 1 45 ? -41.572 29.317 -15.715 1.00 83.72 45 PRO F N 1
ATOM 11838 C CA . PRO F 1 45 ? -41.968 30.686 -16.074 1.00 83.47 45 PRO F CA 1
ATOM 11839 C C . PRO F 1 45 ? -41.504 31.707 -15.046 1.00 83.56 45 PRO F C 1
ATOM 11840 O O . PRO F 1 45 ? -41.589 31.483 -13.837 1.00 82.40 45 PRO F O 1
ATOM 11844 N N . ASP F 1 46 ? -41.000 32.839 -15.545 1.00 85.14 46 ASP F N 1
ATOM 11845 C CA . ASP F 1 46 ? -40.546 33.909 -14.663 1.00 84.43 46 ASP F CA 1
ATOM 11846 C C . ASP F 1 46 ? -41.684 34.466 -13.816 1.00 88.09 46 ASP F C 1
ATOM 11847 O O . ASP F 1 46 ? -41.441 35.013 -12.734 1.00 86.74 46 ASP F O 1
ATOM 11852 N N . ASP F 1 47 ? -42.925 34.364 -14.300 1.00 90.12 47 ASP F N 1
ATOM 11853 C CA . ASP F 1 47 ? -44.080 34.916 -13.603 1.00 92.64 47 ASP F CA 1
ATOM 11854 C C . ASP F 1 47 ? -44.783 33.909 -12.700 1.00 92.14 47 ASP F C 1
ATOM 11855 O O . ASP F 1 47 ? -45.673 34.305 -11.939 1.00 94.38 47 ASP F O 1
ATOM 11860 N N . GLY F 1 48 ? -44.414 32.632 -12.758 1.00 89.26 48 GLY F N 1
ATOM 11861 C CA . GLY F 1 48 ? -45.143 31.617 -12.025 1.00 88.51 48 GLY F CA 1
ATOM 11862 C C . GLY F 1 48 ? -44.896 31.682 -10.528 1.00 85.98 48 GLY F C 1
ATOM 11863 O O . GLY F 1 48 ? -43.988 32.355 -10.034 1.00 83.25 48 GLY F O 1
ATOM 11864 N N . GLU F 1 49 ? -45.757 30.976 -9.793 1.00 84.83 49 GLU F N 1
ATOM 11865 C CA . GLU F 1 49 ? -45.589 30.846 -8.350 1.00 85.98 49 GLU F CA 1
ATOM 11866 C C . GLU F 1 49 ? -44.266 30.162 -8.032 1.00 84.83 49 GLU F C 1
ATOM 11867 O O . GLU F 1 49 ? -43.961 29.096 -8.573 1.00 82.40 49 GLU F O 1
ATOM 11873 N N . MET F 1 50 ? -43.483 30.772 -7.173 1.00 83.56 50 MET F N 1
ATOM 11874 C CA . MET F 1 50 ? -42.195 30.231 -6.837 1.00 84.59 50 MET F CA 1
ATOM 11875 C C . MET F 1 50 ? -42.192 29.062 -5.888 1.00 85.92 50 MET F C 1
ATOM 11876 O O . MET F 1 50 ? -42.824 29.104 -4.854 1.00 83.36 50 MET F O 1
ATOM 11881 N N . VAL F 1 51 ? -41.480 28.014 -6.288 1.00 83.01 51 VAL F N 1
ATOM 11882 C CA . VAL F 1 51 ? -41.294 26.820 -5.473 1.00 79.29 51 VAL F CA 1
ATOM 11883 C C . VAL F 1 51 ? -39.815 26.724 -5.145 1.00 78.11 51 VAL F C 1
ATOM 11884 O O . VAL F 1 51 ? -38.981 26.584 -6.049 1.00 78.44 51 VAL F O 1
ATOM 11888 N N . VAL F 1 52 ? -39.491 26.839 -3.862 1.00 75.62 52 VAL F N 1
ATOM 11889 C CA . VAL F 1 52 ? -38.125 26.735 -3.372 1.00 75.23 52 VAL F CA 1
ATOM 11890 C C . VAL F 1 52 ? -37.933 25.340 -2.800 1.00 75.48 52 VAL F C 1
ATOM 11891 O O . VAL F 1 52 ? -38.736 24.888 -1.972 1.00 77.38 52 VAL F O 1
ATOM 11895 N N . LEU F 1 53 ? -36.878 24.661 -3.231 1.00 72.00 53 LEU F N 1
ATOM 11896 C CA . LEU F 1 53 ? -36.553 23.349 -2.727 1.00 69.66 53 LEU F CA 1
ATOM 11897 C C . LEU F 1 53 ? -35.228 23.422 -2.002 1.00 70.70 53 LEU F C 1
ATOM 11898 O O . LEU F 1 53 ? -34.296 24.043 -2.464 1.00 70.11 53 LEU F O 1
ATOM 11903 N N . LEU F 1 54 ? -35.153 22.765 -0.859 1.00 70.10 54 LEU F N 1
ATOM 11904 C CA . LEU F 1 54 ? -33.968 22.794 -0.010 1.00 68.98 54 LEU F CA 1
ATOM 11905 C C . LEU F 1 54 ? -33.510 21.368 0.259 1.00 66.84 54 LEU F C 1
ATOM 11906 O O . LEU F 1 54 ? -34.266 20.573 0.833 1.00 62.02 54 LEU F O 1
ATOM 11911 N N . HIS F 1 55 ? -32.291 21.045 -0.192 1.00 61.36 55 HIS F N 1
ATOM 11912 C CA . HIS F 1 55 ? -31.650 19.753 0.040 1.00 60.52 55 HIS F CA 1
ATOM 11913 C C . HIS F 1 55 ? -31.190 19.637 1.495 1.00 58.11 55 HIS F C 1
ATOM 11914 O O . HIS F 1 55 ? -31.313 20.569 2.291 1.00 60.02 55 HIS F O 1
ATOM 11921 N N . GLY F 1 56 ? -30.570 18.501 1.825 1.00 57.89 56 GLY F N 1
ATOM 11922 C CA . GLY F 1 56 ? -30.006 18.281 3.138 1.00 57.21 56 GLY F CA 1
ATOM 11923 C C . GLY F 1 56 ? -28.557 17.821 3.070 1.00 56.68 56 GLY F C 1
ATOM 11924 O O . GLY F 1 56 ? -27.818 18.132 2.130 1.00 53.40 56 GLY F O 1
ATOM 11925 N N . TRP F 1 57 ? -28.146 17.068 4.128 1.00 54.65 57 TRP F N 1
ATOM 11926 C CA . TRP F 1 57 ? -26.813 16.482 4.186 1.00 52.90 57 TRP F CA 1
ATOM 11927 C C . TRP F 1 57 ? -26.891 14.996 3.871 1.00 52.37 57 TRP F C 1
ATOM 11928 O O . TRP F 1 57 ? -27.764 14.303 4.418 1.00 55.62 57 TRP F O 1
ATOM 11939 N N . PRO F 1 58 ? -26.012 14.449 3.005 1.00 51.58 58 PRO F N 1
ATOM 11940 C CA . PRO F 1 58 ? -24.976 15.148 2.239 1.00 51.38 58 PRO F CA 1
ATOM 11941 C C . PRO F 1 58 ? -25.411 15.342 0.784 1.00 55.01 58 PRO F C 1
ATOM 11942 O O . PRO F 1 58 ? -25.218 14.454 -0.055 1.00 54.77 58 PRO F O 1
ATOM 11946 N N . GLN F 1 59 ? -26.056 16.469 0.499 1.00 54.93 59 GLN F N 1
ATOM 11947 C CA . GLN F 1 59 ? -26.692 16.681 -0.789 1.00 53.40 59 GLN F CA 1
ATOM 11948 C C . GLN F 1 59 ? -26.357 18.068 -1.315 1.00 51.39 59 GLN F C 1
ATOM 11949 O O . GLN F 1 59 ? -25.686 18.871 -0.658 1.00 50.30 59 GLN F O 1
ATOM 11955 N N . THR F 1 60 ? -26.822 18.315 -2.538 1.00 53.24 60 THR F N 1
ATOM 11956 C CA . THR F 1 60 ? -26.837 19.621 -3.183 1.00 55.19 60 THR F CA 1
ATOM 11957 C C . THR F 1 60 ? -28.199 19.777 -3.851 1.00 54.48 60 THR F C 1
ATOM 11958 O O . THR F 1 60 ? -29.068 18.908 -3.731 1.00 53.42 60 THR F O 1
ATOM 11962 N N . TRP F 1 61 ? -28.361 20.864 -4.616 1.00 56.38 61 TRP F N 1
ATOM 11963 C CA . TRP F 1 61 ? -29.567 21.049 -5.429 1.00 59.14 61 TRP F CA 1
ATOM 11964 C C . TRP F 1 61 ? -29.867 19.831 -6.300 1.00 58.77 61 TRP F C 1
ATOM 11965 O O . TRP F 1 61 ? -31.027 19.575 -6.645 1.00 57.86 61 TRP F O 1
ATOM 11976 N N . TYR F 1 62 ? -28.826 19.083 -6.676 1.00 57.86 62 TYR F N 1
ATOM 11977 C CA . TYR F 1 62 ? -28.936 17.978 -7.624 1.00 56.33 62 TYR F CA 1
ATOM 11978 C C . TYR F 1 62 ? -29.917 16.908 -7.170 1.00 54.10 62 TYR F C 1
ATOM 11979 O O . TYR F 1 62 ? -30.336 16.080 -7.985 1.00 54.89 62 TYR F O 1
ATOM 11988 N N . THR F 1 63 ? -30.274 16.879 -5.886 1.00 55.65 63 THR F N 1
ATOM 11989 C CA . THR F 1 63 ? -31.200 15.851 -5.425 1.00 57.92 63 THR F CA 1
ATOM 11990 C C . THR F 1 63 ? -32.604 16.036 -5.988 1.00 56.14 63 THR F C 1
ATOM 11991 O O . THR F 1 63 ? -33.359 15.064 -6.053 1.00 57.51 63 THR F O 1
ATOM 11995 N N . TRP F 1 64 ? -32.951 17.238 -6.444 1.00 60.26 64 TRP F N 1
ATOM 11996 C CA . TRP F 1 64 ? -34.281 17.518 -6.981 1.00 63.58 64 TRP F CA 1
ATOM 11997 C C . TRP F 1 64 ? -34.366 17.360 -8.495 1.00 66.22 64 TRP F C 1
ATOM 11998 O O . TRP F 1 64 ? -35.376 17.759 -9.084 1.00 66.76 64 TRP F O 1
ATOM 12009 N N . ARG F 1 65 ? -33.343 16.778 -9.131 1.00 61.18 65 ARG F N 1
ATOM 12010 C CA . ARG F 1 65 ? -33.261 16.802 -10.591 1.00 62.48 65 ARG F CA 1
ATOM 12011 C C . ARG F 1 65 ? -34.465 16.146 -11.263 1.00 63.59 65 ARG F C 1
ATOM 12012 O O . ARG F 1 65 ? -34.813 16.514 -12.388 1.00 65.47 65 ARG F O 1
ATOM 12020 N N . HIS F 1 66 ? -35.090 15.163 -10.624 1.00 60.76 66 HIS F N 1
ATOM 12021 C CA . HIS F 1 66 ? -36.224 14.480 -11.231 1.00 64.30 66 HIS F CA 1
ATOM 12022 C C . HIS F 1 66 ? -37.567 15.074 -10.811 1.00 68.87 66 HIS F C 1
ATOM 12023 O O . HIS F 1 66 ? -38.610 14.613 -11.288 1.00 65.15 66 HIS F O 1
ATOM 12030 N N . VAL F 1 67 ? -37.562 16.072 -9.933 1.00 70.20 67 VAL F N 1
ATOM 12031 C CA . VAL F 1 67 ? -38.779 16.745 -9.499 1.00 72.95 67 VAL F CA 1
ATOM 12032 C C . VAL F 1 67 ? -38.922 18.110 -10.161 1.00 74.68 67 VAL F C 1
ATOM 12033 O O . VAL F 1 67 ? -40.030 18.515 -10.519 1.00 74.52 67 VAL F O 1
ATOM 12037 N N . MET F 1 68 ? -37.800 18.807 -10.357 1.00 70.52 68 MET F N 1
ATOM 12038 C CA . MET F 1 68 ? -37.848 20.150 -10.932 1.00 74.43 68 MET F CA 1
ATOM 12039 C C . MET F 1 68 ? -38.470 20.192 -12.327 1.00 78.81 68 MET F C 1
ATOM 12040 O O . MET F 1 68 ? -39.168 21.178 -12.622 1.00 80.84 68 MET F O 1
ATOM 12045 N N . PRO F 1 69 ? -38.263 19.211 -13.223 1.00 76.43 69 PRO F N 1
ATOM 12046 C CA . PRO F 1 69 ? -38.939 19.291 -14.533 1.00 78.76 69 PRO F CA 1
ATOM 12047 C C . PRO F 1 69 ? -40.454 19.310 -14.430 1.00 81.33 69 PRO F C 1
ATOM 12048 O O . PRO F 1 69 ? -41.099 20.187 -15.020 1.00 81.45 69 PRO F O 1
ATOM 12052 N N . ALA F 1 70 ? -41.053 18.409 -13.679 1.00 81.86 70 ALA F N 1
ATOM 12053 C CA . ALA F 1 70 ? -42.503 18.407 -13.570 1.00 78.89 70 ALA F CA 1
ATOM 12054 C C . ALA F 1 70 ? -43.020 19.703 -12.996 1.00 80.38 70 ALA F C 1
ATOM 12055 O O . ALA F 1 70 ? -43.944 20.264 -13.501 1.00 81.86 70 ALA F O 1
ATOM 12057 N N . LEU F 1 71 ? -42.380 20.216 -11.966 1.00 81.60 71 LEU F N 1
ATOM 12058 C CA . LEU F 1 71 ? -42.819 21.468 -11.391 1.00 82.23 71 LEU F CA 1
ATOM 12059 C C . LEU F 1 71 ? -42.753 22.591 -12.398 1.00 84.48 71 LEU F C 1
ATOM 12060 O O . LEU F 1 71 ? -43.636 23.407 -12.468 1.00 85.09 71 LEU F O 1
ATOM 12065 N N . ALA F 1 72 ? -41.683 22.655 -13.164 1.00 83.10 72 ALA F N 1
ATOM 12066 C CA . ALA F 1 72 ? -41.531 23.687 -14.152 1.00 82.02 72 ALA F CA 1
ATOM 12067 C C . ALA F 1 72 ? -42.545 23.558 -15.241 1.00 84.28 72 ALA F C 1
ATOM 12068 O O . ALA F 1 72 ? -43.068 24.534 -15.686 1.00 84.48 72 ALA F O 1
ATOM 12070 N N . GLU F 1 73 ? -42.891 22.342 -15.626 1.00 85.97 73 GLU F N 1
ATOM 12071 C CA . GLU F 1 73 ? -43.853 22.139 -16.689 1.00 86.05 73 GLU F CA 1
ATOM 12072 C C . GLU F 1 73 ? -45.212 22.725 -16.373 1.00 90.60 73 GLU F C 1
ATOM 12073 O O . GLU F 1 73 ? -45.896 23.164 -17.272 1.00 93.14 73 GLU F O 1
ATOM 12079 N N . ASP F 1 74 ? -45.641 22.683 -15.123 1.00 88.31 74 ASP F N 1
ATOM 12080 C CA . ASP F 1 74 ? -46.931 23.183 -14.739 1.00 87.22 74 ASP F CA 1
ATOM 12081 C C . ASP F 1 74 ? -46.992 24.621 -14.337 1.00 84.86 74 ASP F C 1
ATOM 12082 O O . ASP F 1 74 ? -47.898 25.019 -13.685 1.00 88.79 74 ASP F O 1
ATOM 12087 N N . GLY F 1 75 ? -45.968 25.378 -14.629 1.00 83.98 75 GLY F N 1
ATOM 12088 C CA . GLY F 1 75 ? -46.020 26.803 -14.397 1.00 84.11 75 GLY F CA 1
ATOM 12089 C C . GLY F 1 75 ? -45.369 27.453 -13.211 1.00 84.87 75 GLY F C 1
ATOM 12090 O O . GLY F 1 75 ? -45.397 28.662 -13.048 1.00 82.81 75 GLY F O 1
ATOM 12091 N N . TYR F 1 76 ? -44.740 26.659 -12.385 1.00 85.71 76 TYR F N 1
ATOM 12092 C CA . TYR F 1 76 ? -44.125 27.202 -11.177 1.00 83.68 76 TYR F CA 1
ATOM 12093 C C . TYR F 1 76 ? -42.714 27.694 -11.492 1.00 80.51 76 TYR F C 1
ATOM 12094 O O . TYR F 1 76 ? -42.032 27.156 -12.368 1.00 80.33 76 TYR F O 1
ATOM 12103 N N . ARG F 1 77 ? -42.281 28.729 -10.776 1.00 81.93 77 ARG F N 1
ATOM 12104 C CA . ARG F 1 77 ? -40.919 29.249 -10.902 1.00 82.11 77 ARG F CA 1
ATOM 12105 C C . ARG F 1 77 ? -40.042 28.496 -9.905 1.00 80.63 77 ARG F C 1
ATOM 12106 O O . ARG F 1 77 ? -40.016 28.818 -8.715 1.00 80.47 77 ARG F O 1
ATOM 12114 N N . VAL F 1 78 ? -39.289 27.514 -10.397 1.00 81.13 78 VAL F N 1
ATOM 12115 C CA . VAL F 1 78 ? -38.544 26.606 -9.526 1.00 79.18 78 VAL F CA 1
ATOM 12116 C C . VAL F 1 78 ? -37.233 27.255 -9.112 1.00 76.69 78 VAL F C 1
ATOM 12117 O O . VAL F 1 78 ? -36.502 27.797 -9.949 1.00 80.16 78 VAL F O 1
ATOM 12121 N N . VAL F 1 79 ? -36.937 27.215 -7.811 1.00 76.00 79 VAL F N 1
ATOM 12122 C CA . VAL F 1 79 ? -35.675 27.721 -7.266 1.00 74.59 79 VAL F CA 1
ATOM 12123 C C . VAL F 1 79 ? -35.111 26.659 -6.323 1.00 74.33 79 VAL F C 1
ATOM 12124 O O . VAL F 1 79 ? -35.552 26.542 -5.174 1.00 73.21 79 VAL F O 1
ATOM 12128 N N . ALA F 1 80 ? -34.119 25.901 -6.793 1.00 73.86 80 ALA F N 1
ATOM 12129 C CA . ALA F 1 80 ? -33.439 24.893 -5.986 1.00 71.43 80 ALA F CA 1
ATOM 12130 C C . ALA F 1 80 ? -32.091 25.444 -5.539 1.00 65.80 80 ALA F C 1
ATOM 12131 O O . ALA F 1 80 ? -31.216 25.699 -6.371 1.00 67.62 80 ALA F O 1
ATOM 12133 N N . VAL F 1 81 ? -31.929 25.624 -4.232 1.00 64.88 81 VAL F N 1
ATOM 12134 C CA . VAL F 1 81 ? -30.805 26.359 -3.663 1.00 65.34 81 VAL F CA 1
ATOM 12135 C C . VAL F 1 81 ? -29.823 25.389 -3.014 1.00 64.01 81 VAL F C 1
ATOM 12136 O O . VAL F 1 81 ? -30.229 24.421 -2.359 1.00 64.38 81 VAL F O 1
ATOM 12140 N N . ASP F 1 82 ? -28.532 25.626 -3.243 1.00 61.01 82 ASP F N 1
ATOM 12141 C CA . ASP F 1 82 ? -27.477 25.114 -2.373 1.00 62.02 82 ASP F CA 1
ATOM 12142 C C . ASP F 1 82 ? -27.384 26.054 -1.176 1.00 61.09 82 ASP F C 1
ATOM 12143 O O . ASP F 1 82 ? -26.944 27.200 -1.323 1.00 60.75 82 ASP F O 1
ATOM 12148 N N . TYR F 1 83 ? -27.805 25.602 0.007 1.00 59.64 83 TYR F N 1
ATOM 12149 C CA . TYR F 1 83 ? -27.795 26.532 1.128 1.00 55.99 83 TYR F CA 1
ATOM 12150 C C . TYR F 1 83 ? -26.358 26.820 1.566 1.00 60.01 83 TYR F C 1
ATOM 12151 O O . TYR F 1 83 ? -25.394 26.236 1.062 1.00 59.63 83 TYR F O 1
ATOM 12160 N N . ARG F 1 84 ? -26.232 27.758 2.506 1.00 58.40 84 ARG F N 1
ATOM 12161 C CA . ARG F 1 84 ? -24.939 28.235 2.981 1.00 56.33 84 ARG F CA 1
ATOM 12162 C C . ARG F 1 84 ? -24.006 27.082 3.324 1.00 57.92 84 ARG F C 1
ATOM 12163 O O . ARG F 1 84 ? -24.337 26.225 4.148 1.00 56.92 84 ARG F O 1
ATOM 12171 N N . GLY F 1 85 ? -22.843 27.052 2.665 1.00 57.82 85 GLY F N 1
ATOM 12172 C CA . GLY F 1 85 ? -21.829 26.056 2.930 1.00 54.74 85 GLY F CA 1
ATOM 12173 C C . GLY F 1 85 ? -21.890 24.819 2.055 1.00 54.52 85 GLY F C 1
ATOM 12174 O O . GLY F 1 85 ? -20.938 24.027 2.066 1.00 55.13 85 GLY F O 1
ATOM 12175 N N . ALA F 1 86 ? -22.967 24.628 1.299 1.00 55.31 86 ALA F N 1
ATOM 12176 C CA . ALA F 1 86 ? -23.182 23.425 0.508 1.00 57.34 86 ALA F CA 1
ATOM 12177 C C . ALA F 1 86 ? -23.038 23.722 -0.983 1.00 57.23 86 ALA F C 1
ATOM 12178 O O . ALA F 1 86 ? -23.185 24.864 -1.430 1.00 58.39 86 ALA F O 1
ATOM 12180 N N . GLY F 1 87 ? -22.712 22.678 -1.747 1.00 56.04 87 GLY F N 1
ATOM 12181 C CA . GLY F 1 87 ? -22.668 22.801 -3.199 1.00 56.33 87 GLY F CA 1
ATOM 12182 C C . GLY F 1 87 ? -21.668 23.850 -3.649 1.00 54.04 87 GLY F C 1
ATOM 12183 O O . GLY F 1 87 ? -20.532 23.908 -3.163 1.00 55.87 87 GLY F O 1
ATOM 12184 N N . GLU F 1 88 ? -22.095 24.707 -4.576 1.00 54.27 88 GLU F N 1
ATOM 12185 C CA . GLU F 1 88 ? -21.251 25.767 -5.116 1.00 55.52 88 GLU F CA 1
ATOM 12186 C C . GLU F 1 88 ? -21.357 27.071 -4.342 1.00 56.98 88 GLU F C 1
ATOM 12187 O O . GLU F 1 88 ? -20.805 28.083 -4.786 1.00 58.00 88 GLU F O 1
ATOM 12193 N N . SER F 1 89 ? -22.054 27.079 -3.211 1.00 56.45 89 SER F N 1
ATOM 12194 C CA . SER F 1 89 ? -22.223 28.298 -2.437 1.00 57.41 89 SER F CA 1
ATOM 12195 C C . SER F 1 89 ? -21.004 28.561 -1.563 1.00 58.65 89 SER F C 1
ATOM 12196 O O . SER F 1 89 ? -20.194 27.669 -1.296 1.00 58.16 89 SER F O 1
ATOM 12199 N N . ASP F 1 90 ? -20.894 29.800 -1.090 1.00 59.77 90 ASP F N 1
ATOM 12200 C CA . ASP F 1 90 ? -19.771 30.160 -0.238 1.00 58.22 90 ASP F CA 1
ATOM 12201 C C . ASP F 1 90 ? -19.785 29.320 1.035 1.00 59.05 90 ASP F C 1
ATOM 12202 O O . ASP F 1 90 ? -20.809 28.759 1.436 1.00 59.67 90 ASP F O 1
ATOM 12207 N N . LYS F 1 91 ? -18.622 29.241 1.675 1.00 57.22 91 LYS F N 1
ATOM 12208 C CA . LYS F 1 91 ? -18.436 28.482 2.908 1.00 55.26 91 LYS F CA 1
ATOM 12209 C C . LYS F 1 91 ? -17.948 29.440 3.983 1.00 52.19 91 LYS F C 1
ATOM 12210 O O . LYS F 1 91 ? -16.763 29.426 4.348 1.00 50.66 91 LYS F O 1
ATOM 12216 N N . PRO F 1 92 ? -18.834 30.291 4.520 1.00 49.97 92 PRO F N 1
ATOM 12217 C CA . PRO F 1 92 ? -18.387 31.273 5.515 1.00 52.61 92 PRO F CA 1
ATOM 12218 C C . PRO F 1 92 ? -18.013 30.641 6.844 1.00 52.06 92 PRO F C 1
ATOM 12219 O O . PRO F 1 92 ? -18.190 29.437 7.050 1.00 51.04 92 PRO F O 1
ATOM 12223 N N . LEU F 1 93 ? -17.497 31.465 7.755 1.00 53.08 93 LEU F N 1
ATOM 12224 C CA . LEU F 1 93 ? -17.069 30.966 9.056 1.00 51.82 93 LEU F CA 1
ATOM 12225 C C . LEU F 1 93 ? -18.248 30.444 9.873 1.00 52.14 93 LEU F C 1
ATOM 12226 O O . LEU F 1 93 ? -18.139 29.399 10.524 1.00 52.86 93 LEU F O 1
ATOM 12231 N N . GLY F 1 94 ? -19.370 31.169 9.875 1.00 54.32 94 GLY F N 1
ATOM 12232 C CA . GLY F 1 94 ? -20.511 30.802 10.696 1.00 54.27 94 GLY F CA 1
ATOM 12233 C C . GLY F 1 94 ? -21.874 30.995 10.060 1.00 56.23 94 GLY F C 1
ATOM 12234 O O . GLY F 1 94 ? -22.007 31.029 8.832 1.00 58.06 94 GLY F O 1
ATOM 12235 N N . GLY F 1 95 ? -22.905 31.102 10.896 1.00 57.91 95 GLY F N 1
ATOM 12236 C CA . GLY F 1 95 ? -24.254 31.274 10.401 1.00 52.48 95 GLY F CA 1
ATOM 12237 C C . GLY F 1 95 ? -24.930 29.992 9.988 1.00 57.03 95 GLY F C 1
ATOM 12238 O O . GLY F 1 95 ? -25.825 30.020 9.138 1.00 57.50 95 GLY F O 1
ATOM 12239 N N . TYR F 1 96 ? -24.534 28.860 10.571 1.00 56.09 96 TYR F N 1
ATOM 12240 C CA . TYR F 1 96 ? -25.056 27.561 10.173 1.00 55.50 96 TYR F CA 1
ATOM 12241 C C . TYR F 1 96 ? -26.168 27.066 11.093 1.00 55.77 96 TYR F C 1
ATOM 12242 O O . TYR F 1 96 ? -26.633 25.933 10.934 1.00 53.79 96 TYR F O 1
ATOM 12251 N N . ASP F 1 97 ? -26.603 27.880 12.048 1.00 56.06 97 ASP F N 1
ATOM 12252 C CA . ASP F 1 97 ? -27.865 27.594 12.717 1.00 59.78 97 ASP F CA 1
ATOM 12253 C C . ASP F 1 97 ? -29.011 27.760 11.725 1.00 58.49 97 ASP F C 1
ATOM 12254 O O . ASP F 1 97 ? -28.958 28.603 10.828 1.00 59.45 97 ASP F O 1
ATOM 12259 N N . LYS F 1 98 ? -30.037 26.923 11.866 1.00 60.73 98 LYS F N 1
ATOM 12260 C CA . LYS F 1 98 ? -31.079 26.856 10.844 1.00 63.08 98 LYS F CA 1
ATOM 12261 C C . LYS F 1 98 ? -31.902 28.138 10.763 1.00 63.55 98 LYS F C 1
ATOM 12262 O O . LYS F 1 98 ? -32.439 28.454 9.694 1.00 65.44 98 LYS F O 1
ATOM 12268 N N . ALA F 1 99 ? -32.044 28.870 11.872 1.00 63.89 99 ALA F N 1
ATOM 12269 C CA . ALA F 1 99 ? -32.803 30.120 11.836 1.00 66.70 99 ALA F CA 1
ATOM 12270 C C . ALA F 1 99 ? -32.129 31.153 10.938 1.00 65.81 99 ALA F C 1
ATOM 12271 O O . ALA F 1 99 ? -32.786 31.794 10.111 1.00 69.24 99 ALA F O 1
ATOM 12273 N N . SER F 1 100 ? -30.812 31.327 11.085 1.00 64.23 100 SER F N 1
ATOM 12274 C CA . SER F 1 100 ? -30.101 32.297 10.254 1.00 64.33 100 SER F CA 1
ATOM 12275 C C . SER F 1 100 ? -30.018 31.846 8.803 1.00 67.49 100 SER F C 1
ATOM 12276 O O . SER F 1 100 ? -30.064 32.682 7.894 1.00 69.73 100 SER F O 1
ATOM 12279 N N . MET F 1 101 ? -29.883 30.540 8.568 1.00 68.19 101 MET F N 1
ATOM 12280 C CA . MET F 1 101 ? -29.868 30.030 7.201 1.00 68.36 101 MET F CA 1
ATOM 12281 C C . MET F 1 101 ? -31.207 30.236 6.508 1.00 67.92 101 MET F C 1
ATOM 12282 O O . MET F 1 101 ? -31.248 30.455 5.292 1.00 67.66 101 MET F O 1
ATOM 12287 N N . ALA F 1 102 ? -32.307 30.177 7.260 1.00 68.43 102 ALA F N 1
ATOM 12288 C CA . ALA F 1 102 ? -33.605 30.518 6.684 1.00 70.57 102 ALA F CA 1
ATOM 12289 C C . ALA F 1 102 ? -33.630 31.965 6.206 1.00 70.20 102 ALA F C 1
ATOM 12290 O O . ALA F 1 102 ? -34.222 32.272 5.166 1.00 73.05 102 ALA F O 1
ATOM 12292 N N . GLY F 1 103 ? -32.988 32.867 6.952 1.00 69.27 103 GLY F N 1
ATOM 12293 C CA . GLY F 1 103 ? -32.899 34.248 6.510 1.00 70.73 103 GLY F CA 1
ATOM 12294 C C . GLY F 1 103 ? -32.138 34.399 5.207 1.00 73.49 103 GLY F C 1
ATOM 12295 O O . GLY F 1 103 ? -32.492 35.231 4.367 1.00 73.11 103 GLY F O 1
ATOM 12296 N N . ASP F 1 104 ? -31.083 33.594 5.022 1.00 74.46 104 ASP F N 1
ATOM 12297 C CA . ASP F 1 104 ? -30.332 33.602 3.766 1.00 71.64 104 ASP F CA 1
ATOM 12298 C C . ASP F 1 104 ? -31.231 33.249 2.591 1.00 72.53 104 ASP F C 1
ATOM 12299 O O . ASP F 1 104 ? -31.192 33.908 1.546 1.00 75.54 104 ASP F O 1
ATOM 12304 N N . ILE F 1 105 ? -32.038 32.195 2.737 1.00 69.82 105 ILE F N 1
ATOM 12305 C CA . ILE F 1 105 ? -32.928 31.809 1.647 1.00 74.63 105 ILE F CA 1
ATOM 12306 C C . ILE F 1 105 ? -33.939 32.919 1.393 1.00 79.07 105 ILE F C 1
ATOM 12307 O O . ILE F 1 105 ? -34.326 33.181 0.247 1.00 79.56 105 ILE F O 1
ATOM 12312 N N . ARG F 1 106 ? -34.368 33.598 2.462 1.00 78.05 106 ARG F N 1
ATOM 12313 C CA . ARG F 1 106 ? -35.309 34.706 2.332 1.00 81.65 106 ARG F CA 1
ATOM 12314 C C . ARG F 1 106 ? -34.693 35.883 1.587 1.00 80.22 106 ARG F C 1
ATOM 12315 O O . ARG F 1 106 ? -35.337 36.474 0.715 1.00 82.95 106 ARG F O 1
ATOM 12323 N N . ALA F 1 107 ? -33.446 36.231 1.905 1.00 78.74 107 ALA F N 1
ATOM 12324 C CA . ALA F 1 107 ? -32.797 37.342 1.215 1.00 80.80 107 ALA F CA 1
ATOM 12325 C C . ALA F 1 107 ? -32.677 37.066 -0.279 1.00 82.37 107 ALA F C 1
ATOM 12326 O O . ALA F 1 107 ? -32.747 37.992 -1.098 1.00 82.94 107 ALA F O 1
ATOM 12328 N N . LEU F 1 108 ? -32.486 35.795 -0.652 1.00 80.72 108 LEU F N 1
ATOM 12329 C CA . LEU F 1 108 ? -32.404 35.420 -2.062 1.00 80.54 108 LEU F CA 1
ATOM 12330 C C . LEU F 1 108 ? -33.771 35.476 -2.742 1.00 80.72 108 LEU F C 1
ATOM 12331 O O . LEU F 1 108 ? -33.876 35.871 -3.911 1.00 83.62 108 LEU F O 1
ATOM 12336 N N . VAL F 1 109 ? -34.826 35.080 -2.025 1.00 83.04 109 VAL F N 1
ATOM 12337 C CA . VAL F 1 109 ? -36.188 35.158 -2.556 1.00 82.51 109 VAL F CA 1
ATOM 12338 C C . VAL F 1 109 ? -36.563 36.615 -2.811 1.00 84.04 109 VAL F C 1
ATOM 12339 O O . VAL F 1 109 ? -37.133 36.972 -3.844 1.00 84.05 109 VAL F O 1
ATOM 12343 N N . HIS F 1 110 ? -36.161 37.478 -1.899 1.00 85.04 110 HIS F N 1
ATOM 12344 C CA . HIS F 1 110 ? -36.408 38.899 -1.979 1.00 87.04 110 HIS F CA 1
ATOM 12345 C C . HIS F 1 110 ? -35.635 39.515 -3.125 1.00 86.63 110 HIS F C 1
ATOM 12346 O O . HIS F 1 110 ? -36.060 40.498 -3.680 1.00 89.30 110 HIS F O 1
ATOM 12353 N N . GLN F 1 111 ? -34.449 39.012 -3.404 1.00 83.87 111 GLN F N 1
ATOM 12354 C CA . GLN F 1 111 ? -33.634 39.462 -4.526 1.00 83.89 111 GLN F CA 1
ATOM 12355 C C . GLN F 1 111 ? -34.181 39.019 -5.878 1.00 83.07 111 GLN F C 1
ATOM 12356 O O . GLN F 1 111 ? -33.870 39.654 -6.892 1.00 84.21 111 GLN F O 1
ATOM 12362 N N . LEU F 1 112 ? -34.931 37.941 -5.895 1.00 82.67 112 LEU F N 1
ATOM 12363 C CA . LEU F 1 112 ? -35.532 37.465 -7.108 1.00 81.51 112 LEU F CA 1
ATOM 12364 C C . LEU F 1 112 ? -36.892 38.094 -7.276 1.00 85.97 112 LEU F C 1
ATOM 12365 O O . LEU F 1 112 ? -37.716 37.590 -8.011 1.00 84.25 112 LEU F O 1
ATOM 12370 N N . GLY F 1 113 ? -37.139 39.140 -6.510 1.00 86.05 113 GLY F N 1
ATOM 12371 C CA . GLY F 1 113 ? -38.399 39.838 -6.573 1.00 88.33 113 GLY F CA 1
ATOM 12372 C C . GLY F 1 113 ? -39.609 39.013 -6.214 1.00 89.12 113 GLY F C 1
ATOM 12373 O O . GLY F 1 113 ? -40.535 38.936 -6.964 1.00 92.17 113 GLY F O 1
ATOM 12374 N N . ALA F 1 114 ? -39.604 38.374 -5.072 1.00 86.79 114 ALA F N 1
ATOM 12375 C CA . ALA F 1 114 ? -40.760 37.598 -4.669 1.00 89.19 114 ALA F CA 1
ATOM 12376 C C . ALA F 1 114 ? -40.957 37.733 -3.189 1.00 91.32 114 ALA F C 1
ATOM 12377 O O . ALA F 1 114 ? -40.154 38.345 -2.508 1.00 90.61 114 ALA F O 1
ATOM 12379 N N . THR F 1 115 ? -42.056 37.226 -2.672 1.00 91.86 115 THR F N 1
ATOM 12380 C CA . THR F 1 115 ? -42.239 37.344 -1.241 1.00 93.23 115 THR F CA 1
ATOM 12381 C C . THR F 1 115 ? -42.965 36.150 -0.759 1.00 94.32 115 THR F C 1
ATOM 12382 O O . THR F 1 115 ? -42.799 35.724 0.357 1.00 94.03 115 THR F O 1
ATOM 12386 N N . ARG F 1 116 ? -43.836 35.633 -1.595 1.00 92.26 116 ARG F N 1
ATOM 12387 C CA . ARG F 1 116 ? -44.671 34.477 -1.220 1.00 92.46 116 ARG F CA 1
ATOM 12388 C C . ARG F 1 116 ? -44.302 33.267 -2.091 1.00 92.19 116 ARG F C 1
ATOM 12389 O O . ARG F 1 116 ? -44.406 33.333 -3.289 1.00 91.11 116 ARG F O 1
ATOM 12397 N N . ILE F 1 117 ? -43.783 32.261 -1.428 1.00 89.74 117 ILE F N 1
ATOM 12398 C CA . ILE F 1 117 ? -43.296 31.106 -2.093 1.00 87.19 117 ILE F CA 1
ATOM 12399 C C . ILE F 1 117 ? -43.821 29.877 -1.481 1.00 85.61 117 ILE F C 1
ATOM 12400 O O . ILE F 1 117 ? -44.462 29.897 -0.483 1.00 86.61 117 ILE F O 1
ATOM 12405 N N . HIS F 1 118 ? -43.524 28.800 -2.144 1.00 84.81 118 HIS F N 1
ATOM 12406 C CA . HIS F 1 118 ? -43.856 27.478 -1.708 1.00 83.85 118 HIS F CA 1
ATOM 12407 C C . HIS F 1 118 ? -42.554 26.887 -1.228 1.00 81.54 118 HIS F C 1
ATOM 12408 O O . HIS F 1 118 ? -41.501 27.218 -1.711 1.00 81.33 118 HIS F O 1
ATOM 12415 N N . LEU F 1 119 ? -42.603 26.043 -0.227 1.00 80.96 119 LEU F N 1
ATOM 12416 C CA . LEU F 1 119 ? -41.371 25.535 0.317 1.00 77.11 119 LEU F CA 1
ATOM 12417 C C . LEU F 1 119 ? -41.402 24.075 0.496 1.00 75.03 119 LEU F C 1
ATOM 12418 O O . LEU F 1 119 ? -42.369 23.542 0.943 1.00 75.51 119 LEU F O 1
ATOM 12423 N N . VAL F 1 120 ? -40.357 23.421 0.020 1.00 74.30 120 VAL F N 1
ATOM 12424 C CA . VAL F 1 120 ? -40.149 21.985 0.175 1.00 72.46 120 VAL F CA 1
ATOM 12425 C C . VAL F 1 120 ? -38.732 21.777 0.693 1.00 71.69 120 VAL F C 1
ATOM 12426 O O . VAL F 1 120 ? -37.775 22.328 0.136 1.00 69.18 120 VAL F O 1
ATOM 12430 N N . GLY F 1 121 ? -38.598 21.000 1.758 1.00 70.91 121 GLY F N 1
ATOM 12431 C CA . GLY F 1 121 ? -37.295 20.737 2.339 1.00 68.58 121 GLY F CA 1
ATOM 12432 C C . GLY F 1 121 ? -37.205 19.312 2.836 1.00 67.51 121 GLY F C 1
ATOM 12433 O O . GLY F 1 121 ? -38.215 18.672 3.142 1.00 64.44 121 GLY F O 1
ATOM 12434 N N . ARG F 1 122 ? -35.967 18.814 2.904 1.00 60.79 122 ARG F N 1
ATOM 12435 C CA . ARG F 1 122 ? -35.655 17.509 3.468 1.00 61.13 122 ARG F CA 1
ATOM 12436 C C . ARG F 1 122 ? -34.346 17.599 4.247 1.00 58.93 122 ARG F C 1
ATOM 12437 O O . ARG F 1 122 ? -33.497 18.453 3.968 1.00 59.48 122 ARG F O 1
ATOM 12445 N N . SER F 1 123 ? -34.187 16.698 5.218 1.00 57.05 123 SER F N 1
ATOM 12446 C CA . SER F 1 123 ? -33.000 16.621 6.095 1.00 60.20 123 SER F CA 1
ATOM 12447 C C . SER F 1 123 ? -32.705 18.022 6.635 1.00 58.50 123 SER F C 1
ATOM 12448 O O . SER F 1 123 ? -33.630 18.684 7.128 1.00 62.79 123 SER F O 1
ATOM 12451 N N . ILE F 1 124 ? -31.475 18.529 6.532 1.00 57.54 124 ILE F N 1
ATOM 12452 C CA . ILE F 1 124 ? -31.168 19.861 7.049 1.00 57.97 124 ILE F CA 1
ATOM 12453 C C . ILE F 1 124 ? -32.072 20.918 6.417 1.00 61.36 124 ILE F C 1
ATOM 12454 O O . ILE F 1 124 ? -32.417 21.921 7.063 1.00 56.23 124 ILE F O 1
ATOM 12459 N N . GLY F 1 125 ? -32.457 20.724 5.150 1.00 59.22 125 GLY F N 1
ATOM 12460 C CA . GLY F 1 125 ? -33.267 21.718 4.472 1.00 60.89 125 GLY F CA 1
ATOM 12461 C C . GLY F 1 125 ? -34.664 21.861 5.042 1.00 62.94 125 GLY F C 1
ATOM 12462 O O . GLY F 1 125 ? -35.216 22.964 5.055 1.00 64.07 125 GLY F O 1
ATOM 12463 N N . VAL F 1 126 ? -35.245 20.768 5.546 1.00 62.70 126 VAL F N 1
ATOM 12464 C CA . VAL F 1 126 ? -36.568 20.864 6.151 1.00 64.96 126 VAL F CA 1
ATOM 12465 C C . VAL F 1 126 ? -36.500 21.546 7.506 1.00 65.78 126 VAL F C 1
ATOM 12466 O O . VAL F 1 126 ? -37.495 22.125 7.957 1.00 66.04 126 VAL F O 1
ATOM 12470 N N . MET F 1 127 ? -35.335 21.518 8.155 1.00 61.24 127 MET F N 1
ATOM 12471 C CA . MET F 1 127 ? -35.150 22.287 9.377 1.00 62.88 127 MET F CA 1
ATOM 12472 C C . MET F 1 127 ? -35.037 23.773 9.060 1.00 65.72 127 MET F C 1
ATOM 12473 O O . MET F 1 127 ? -35.623 24.610 9.757 1.00 65.10 127 MET F O 1
ATOM 12478 N N . VAL F 1 128 ? -34.279 24.117 8.016 1.00 64.65 128 VAL F N 1
ATOM 12479 C CA . VAL F 1 128 ? -34.260 25.489 7.514 1.00 64.41 128 VAL F CA 1
ATOM 12480 C C . VAL F 1 128 ? -35.653 25.911 7.054 1.00 64.49 128 VAL F C 1
ATOM 12481 O O . VAL F 1 128 ? -36.086 27.043 7.296 1.00 66.40 128 VAL F O 1
ATOM 12485 N N . ALA F 1 129 ? -36.362 25.019 6.358 1.00 63.24 129 ALA F N 1
ATOM 12486 C CA . ALA F 1 129 ? -37.697 25.346 5.863 1.00 68.29 129 ALA F CA 1
ATOM 12487 C C . ALA F 1 129 ? -38.662 25.629 7.008 1.00 71.94 129 ALA F C 1
ATOM 12488 O O . ALA F 1 129 ? -39.502 26.534 6.919 1.00 72.37 129 ALA F O 1
ATOM 12490 N N . TYR F 1 130 ? -38.576 24.846 8.085 1.00 71.10 130 TYR F N 1
ATOM 12491 C CA . TYR F 1 130 ? -39.421 25.113 9.239 1.00 71.25 130 TYR F CA 1
ATOM 12492 C C . TYR F 1 130 ? -39.057 26.443 9.886 1.00 72.54 130 TYR F C 1
ATOM 12493 O O . TYR F 1 130 ? -39.945 27.223 10.246 1.00 73.22 130 TYR F O 1
ATOM 12502 N N . ALA F 1 131 ? -37.759 26.720 10.045 1.00 69.11 131 ALA F N 1
ATOM 12503 C CA . ALA F 1 131 ? -37.346 27.998 10.617 1.00 72.51 131 ALA F CA 1
ATOM 12504 C C . ALA F 1 131 ? -37.785 29.170 9.744 1.00 75.55 131 ALA F C 1
ATOM 12505 O O . ALA F 1 131 ? -38.013 30.274 10.256 1.00 76.75 131 ALA F O 1
ATOM 12507 N N . TYR F 1 132 ? -38.004 28.914 8.481 1.00 73.88 132 TYR F N 1
ATOM 12508 C CA . TYR F 1 132 ? -38.451 29.927 7.579 1.00 76.57 132 TYR F CA 1
ATOM 12509 C C . TYR F 1 132 ? -39.893 30.175 7.875 1.00 75.81 132 TYR F C 1
ATOM 12510 O O . TYR F 1 132 ? -40.278 31.271 8.095 1.00 77.14 132 TYR F O 1
ATOM 12519 N N . ALA F 1 133 ? -40.677 29.126 7.894 1.00 75.45 133 ALA F N 1
ATOM 12520 C CA . ALA F 1 133 ? -42.108 29.245 8.155 1.00 76.10 133 ALA F CA 1
ATOM 12521 C C . ALA F 1 133 ? -42.388 29.732 9.571 1.00 77.36 133 ALA F C 1
ATOM 12522 O O . ALA F 1 133 ? -43.389 30.414 9.802 1.00 81.04 133 ALA F O 1
ATOM 12524 N N . ALA F 1 134 ? -41.537 29.381 10.532 1.00 76.14 134 ALA F N 1
ATOM 12525 C CA . ALA F 1 134 ? -41.770 29.819 11.903 1.00 76.32 134 ALA F CA 1
ATOM 12526 C C . ALA F 1 134 ? -41.480 31.305 12.066 1.00 77.39 134 ALA F C 1
ATOM 12527 O O . ALA F 1 134 ? -42.189 32.003 12.799 1.00 76.97 134 ALA F O 1
ATOM 12529 N N . GLN F 1 135 ? -40.453 31.812 11.381 1.00 77.20 135 GLN F N 1
ATOM 12530 C CA . GLN F 1 135 ? -40.074 33.208 11.557 1.00 78.50 135 GLN F CA 1
ATOM 12531 C C . GLN F 1 135 ? -40.933 34.147 10.721 1.00 81.25 135 GLN F C 1
ATOM 12532 O O . GLN F 1 135 ? -41.169 35.290 11.127 1.00 83.93 135 GLN F O 1
ATOM 12538 N N . TRP F 1 136 ? -41.389 33.698 9.558 1.00 80.01 136 TRP F N 1
ATOM 12539 C CA . TRP F 1 136 ? -42.188 34.512 8.644 1.00 83.12 136 TRP F CA 1
ATOM 12540 C C . TRP F 1 136 ? -43.353 33.674 8.144 1.00 83.35 136 TRP F C 1
ATOM 12541 O O . TRP F 1 136 ? -43.407 33.306 6.964 1.00 83.75 136 TRP F O 1
ATOM 12552 N N . PRO F 1 137 ? -44.313 33.359 9.019 1.00 83.16 137 PRO F N 1
ATOM 12553 C CA . PRO F 1 137 ? -45.392 32.441 8.619 1.00 83.13 137 PRO F CA 1
ATOM 12554 C C . PRO F 1 137 ? -46.217 32.967 7.464 1.00 86.72 137 PRO F C 1
ATOM 12555 O O . PRO F 1 137 ? -46.718 32.177 6.652 1.00 86.49 137 PRO F O 1
ATOM 12559 N N . THR F 1 138 ? -46.369 34.290 7.369 1.00 86.99 138 THR F N 1
ATOM 12560 C CA . THR F 1 138 ? -47.153 34.883 6.292 1.00 91.26 138 THR F CA 1
ATOM 12561 C C . THR F 1 138 ? -46.549 34.607 4.922 1.00 92.18 138 THR F C 1
ATOM 12562 O O . THR F 1 138 ? -47.285 34.487 3.935 1.00 92.68 138 THR F O 1
ATOM 12566 N N . GLU F 1 139 ? -45.222 34.465 4.846 1.00 90.26 139 GLU F N 1
ATOM 12567 C CA . GLU F 1 139 ? -44.535 34.380 3.563 1.00 88.72 139 GLU F CA 1
ATOM 12568 C C . GLU F 1 139 ? -44.505 32.977 2.973 1.00 86.64 139 GLU F C 1
ATOM 12569 O O . GLU F 1 139 ? -44.118 32.832 1.809 1.00 86.89 139 GLU F O 1
ATOM 12575 N N . ILE F 1 140 ? -44.905 31.997 3.727 1.00 85.32 140 ILE F N 1
ATOM 12576 C CA . ILE F 1 140 ? -44.856 30.680 3.217 1.00 85.60 140 ILE F CA 1
ATOM 12577 C C . ILE F 1 140 ? -46.232 30.265 2.922 1.00 84.97 140 ILE F C 1
ATOM 12578 O O . ILE F 1 140 ? -46.989 30.025 3.806 1.00 86.10 140 ILE F O 1
ATOM 12583 N N . VAL F 1 141 ? -46.553 30.204 1.654 1.00 85.44 141 VAL F N 1
ATOM 12584 C CA . VAL F 1 141 ? -47.859 29.816 1.236 1.00 86.50 141 VAL F CA 1
ATOM 12585 C C . VAL F 1 141 ? -48.189 28.425 1.604 1.00 84.85 141 VAL F C 1
ATOM 12586 O O . VAL F 1 141 ? -49.199 28.201 2.178 1.00 87.33 141 VAL F O 1
ATOM 12590 N N . LYS F 1 142 ? -47.294 27.501 1.335 1.00 84.37 142 LYS F N 1
ATOM 12591 C CA . LYS F 1 142 ? -47.492 26.093 1.652 1.00 83.51 142 LYS F CA 1
ATOM 12592 C C . LYS F 1 142 ? -46.136 25.474 2.052 1.00 82.29 142 LYS F C 1
ATOM 12593 O O . LYS F 1 142 ? -45.108 26.010 1.694 1.00 82.00 142 LYS F O 1
ATOM 12599 N N . LEU F 1 143 ? -46.114 24.356 2.764 1.00 78.73 143 LEU F N 1
ATOM 12600 C CA . LEU F 1 143 ? -44.838 23.818 3.233 1.00 79.14 143 LEU F CA 1
ATOM 12601 C C . LEU F 1 143 ? -44.855 22.303 3.126 1.00 77.08 143 LEU F C 1
ATOM 12602 O O . LEU F 1 143 ? -45.795 21.656 3.595 1.00 74.40 143 LEU F O 1
ATOM 12607 N N . ALA F 1 144 ? -43.823 21.743 2.501 1.00 74.48 144 ALA F N 1
ATOM 12608 C CA . ALA F 1 144 ? -43.690 20.301 2.340 1.00 74.82 144 ALA F CA 1
ATOM 12609 C C . ALA F 1 144 ? -42.477 19.816 3.121 1.00 71.33 144 ALA F C 1
ATOM 12610 O O . ALA F 1 144 ? -41.377 20.363 2.978 1.00 69.76 144 ALA F O 1
ATOM 12612 N N . MET F 1 145 ? -42.685 18.798 3.953 1.00 70.02 145 MET F N 1
ATOM 12613 C CA . MET F 1 145 ? -41.675 18.300 4.875 1.00 67.90 145 MET F CA 1
ATOM 12614 C C . MET F 1 145 ? -41.357 16.859 4.514 1.00 65.54 145 MET F C 1
ATOM 12615 O O . MET F 1 145 ? -42.252 16.009 4.498 1.00 66.13 145 MET F O 1
ATOM 12620 N N . LEU F 1 146 ? -40.086 16.586 4.222 1.00 64.74 146 LEU F N 1
ATOM 12621 C CA . LEU F 1 146 ? -39.663 15.299 3.688 1.00 62.28 146 LEU F CA 1
ATOM 12622 C C . LEU F 1 146 ? -38.671 14.627 4.629 1.00 56.79 146 LEU F C 1
ATOM 12623 O O . LEU F 1 146 ? -37.770 15.282 5.165 1.00 58.47 146 LEU F O 1
ATOM 12628 N N . ASP F 1 147 ? -38.889 13.333 4.871 1.00 55.79 147 ASP F N 1
ATOM 12629 C CA . ASP F 1 147 ? -37.864 12.373 5.273 1.00 57.77 147 ASP F CA 1
ATOM 12630 C C . ASP F 1 147 ? -37.340 12.492 6.704 1.00 56.77 147 ASP F C 1
ATOM 12631 O O . ASP F 1 147 ? -37.103 11.464 7.349 1.00 56.66 147 ASP F O 1
ATOM 12636 N N . VAL F 1 148 ? -37.144 13.706 7.214 1.00 56.01 148 VAL F N 1
ATOM 12637 C CA . VAL F 1 148 ? -36.396 13.886 8.464 1.00 60.67 148 VAL F CA 1
ATOM 12638 C C . VAL F 1 148 ? -37.153 14.738 9.483 1.00 62.94 148 VAL F C 1
ATOM 12639 O O . VAL F 1 148 ? -37.764 15.751 9.111 1.00 61.96 148 VAL F O 1
ATOM 12643 N N . PRO F 1 149 ? -37.135 14.380 10.768 1.00 60.24 149 PRO F N 1
ATOM 12644 C CA . PRO F 1 149 ? -37.741 15.244 11.790 1.00 64.25 149 PRO F CA 1
ATOM 12645 C C . PRO F 1 149 ? -36.874 16.448 12.120 1.00 64.10 149 PRO F C 1
ATOM 12646 O O . PRO F 1 149 ? -35.650 16.424 11.975 1.00 62.35 149 PRO F O 1
ATOM 12650 N N . VAL F 1 150 ? -37.526 17.510 12.590 1.00 62.38 150 VAL F N 1
ATOM 12651 C CA . VAL F 1 150 ? -36.811 18.744 12.912 1.00 61.12 150 VAL F CA 1
ATOM 12652 C C . VAL F 1 150 ? -36.501 18.781 14.403 1.00 61.73 150 VAL F C 1
ATOM 12653 O O . VAL F 1 150 ? -37.216 18.157 15.203 1.00 62.20 150 VAL F O 1
ATOM 12657 N N . PRO F 1 151 ? -35.446 19.479 14.819 1.00 62.11 151 PRO F N 1
ATOM 12658 C CA . PRO F 1 151 ? -35.147 19.560 16.250 1.00 62.28 151 PRO F CA 1
ATOM 12659 C C . PRO F 1 151 ? -36.325 20.138 17.012 1.00 67.46 151 PRO F C 1
ATOM 12660 O O . PRO F 1 151 ? -37.083 20.963 16.494 1.00 67.61 151 PRO F O 1
ATOM 12664 N N . GLY F 1 152 ? -36.462 19.707 18.264 1.00 67.30 152 GLY F N 1
ATOM 12665 C CA . GLY F 1 152 ? -37.529 20.153 19.121 1.00 68.25 152 GLY F CA 1
ATOM 12666 C C . GLY F 1 152 ? -38.732 19.235 19.169 1.00 66.91 152 GLY F C 1
ATOM 12667 O O . GLY F 1 152 ? -39.461 19.260 20.156 1.00 69.65 152 GLY F O 1
ATOM 12668 N N . THR F 1 153 ? -38.899 18.386 18.194 1.00 66.13 153 THR F N 1
ATOM 12669 C CA . THR F 1 153 ? -40.031 17.543 18.235 1.00 67.35 153 THR F CA 1
ATOM 12670 C C . THR F 1 153 ? -39.807 16.327 19.060 1.00 68.15 153 THR F C 1
ATOM 12671 O O . THR F 1 153 ? -38.721 16.041 19.472 1.00 65.90 153 THR F O 1
ATOM 12675 N N . ARG F 1 154 ? -40.888 15.640 19.338 1.00 67.79 154 ARG F N 1
ATOM 12676 C CA . ARG F 1 154 ? -40.840 14.442 20.107 1.00 69.35 154 ARG F CA 1
ATOM 12677 C C . ARG F 1 154 ? -40.132 13.364 19.364 1.00 66.58 154 ARG F C 1
ATOM 12678 O O . ARG F 1 154 ? -39.445 12.601 19.950 1.00 67.93 154 ARG F O 1
ATOM 12686 N N . ILE F 1 155 ? -40.311 13.282 18.066 1.00 64.90 155 ILE F N 1
ATOM 12687 C CA . ILE F 1 155 ? -39.613 12.287 17.282 1.00 65.09 155 ILE F CA 1
ATOM 12688 C C . ILE F 1 155 ? -38.095 12.519 17.363 1.00 62.64 155 ILE F C 1
ATOM 12689 O O . ILE F 1 155 ? -37.339 11.600 17.470 1.00 58.34 155 ILE F O 1
ATOM 12694 N N . TRP F 1 156 ? -37.680 13.768 17.298 1.00 59.98 156 TRP F N 1
ATOM 12695 C CA . TRP F 1 156 ? -36.297 14.115 17.394 1.00 62.90 156 TRP F CA 1
ATOM 12696 C C . TRP F 1 156 ? -35.800 13.794 18.754 1.00 63.63 156 TRP F C 1
ATOM 12697 O O . TRP F 1 156 ? -34.757 13.230 18.884 1.00 58.02 156 TRP F O 1
ATOM 12708 N N . ASP F 1 157 ? -36.503 14.197 19.788 1.00 60.29 157 ASP F N 1
ATOM 12709 C CA . ASP F 1 157 ? -36.039 13.930 21.115 1.00 60.31 157 ASP F CA 1
ATOM 12710 C C . ASP F 1 157 ? -35.915 12.447 21.386 1.00 60.53 157 ASP F C 1
ATOM 12711 O O . ASP F 1 157 ? -34.991 12.015 22.009 1.00 62.91 157 ASP F O 1
ATOM 12716 N N . GLU F 1 158 ? -36.859 11.688 20.909 1.00 59.85 158 GLU F N 1
ATOM 12717 C CA . GLU F 1 158 ? -36.903 10.269 21.085 1.00 60.36 158 GLU F CA 1
ATOM 12718 C C . GLU F 1 158 ? -35.764 9.518 20.425 1.00 60.28 158 GLU F C 1
ATOM 12719 O O . GLU F 1 158 ? -35.297 8.519 20.920 1.00 60.35 158 GLU F O 1
ATOM 12725 N N . ALA F 1 159 ? -35.380 9.953 19.244 1.00 60.31 159 ALA F N 1
ATOM 12726 C CA . ALA F 1 159 ? -34.299 9.299 18.550 1.00 57.31 159 ALA F CA 1
ATOM 12727 C C . ALA F 1 159 ? -33.036 9.492 19.332 1.00 56.56 159 ALA F C 1
ATOM 12728 O O . ALA F 1 159 ? -32.228 8.620 19.415 1.00 54.76 159 ALA F O 1
ATOM 12730 N N . LYS F 1 160 ? -32.891 10.665 19.899 1.00 55.46 160 LYS F N 1
ATOM 12731 C CA . LYS F 1 160 ? -31.743 10.958 20.741 1.00 54.46 160 LYS F CA 1
ATOM 12732 C C . LYS F 1 160 ? -31.731 10.072 21.985 1.00 57.15 160 LYS F C 1
ATOM 12733 O O . LYS F 1 160 ? -30.693 9.506 22.344 1.00 54.70 160 LYS F O 1
ATOM 12739 N N . ALA F 1 161 ? -32.883 9.911 22.642 1.00 58.77 161 ALA F N 1
ATOM 12740 C CA . ALA F 1 161 ? -32.923 9.116 23.868 1.00 56.86 161 ALA F CA 1
ATOM 12741 C C . ALA F 1 161 ? -32.841 7.616 23.593 1.00 55.56 161 ALA F C 1
ATOM 12742 O O . ALA F 1 161 ? -32.365 6.862 24.450 1.00 55.99 161 ALA F O 1
ATOM 12744 N N . SER F 1 162 ? -33.336 7.167 22.433 1.00 56.38 162 SER F N 1
ATOM 12745 C CA . SER F 1 162 ? -33.246 5.774 22.001 1.00 55.09 162 SER F CA 1
ATOM 12746 C C . SER F 1 162 ? -31.836 5.351 21.625 1.00 52.68 162 SER F C 1
ATOM 12747 O O . SER F 1 162 ? -31.610 4.153 21.424 1.00 52.13 162 SER F O 1
ATOM 12750 N N . ALA F 1 163 ? -30.914 6.300 21.472 1.00 52.73 163 ALA F N 1
ATOM 12751 C CA . ALA F 1 163 ? -29.637 6.063 20.799 1.00 53.30 163 ALA F CA 1
ATOM 12752 C C . ALA F 1 163 ? -29.877 5.385 19.452 1.00 53.61 163 ALA F C 1
ATOM 12753 O O . ALA F 1 163 ? -29.294 4.347 19.129 1.00 54.71 163 ALA F O 1
ATOM 12755 N N . ASP F 1 164 ? -30.773 5.986 18.673 1.00 55.23 164 ASP F N 1
ATOM 12756 C CA . ASP F 1 164 ? -31.146 5.452 17.371 1.00 54.86 164 ASP F CA 1
ATOM 12757 C C . ASP F 1 164 ? -29.892 5.280 16.516 1.00 53.60 164 ASP F C 1
ATOM 12758 O O . ASP F 1 164 ? -29.145 6.248 16.325 1.00 50.56 164 ASP F O 1
ATOM 12763 N N . PRO F 1 165 ? -29.636 4.082 15.980 1.00 53.86 165 PRO F N 1
ATOM 12764 C CA . PRO F 1 165 ? -28.410 3.860 15.189 1.00 53.37 165 PRO F CA 1
ATOM 12765 C C . PRO F 1 165 ? -28.261 4.792 14.011 1.00 53.74 165 PRO F C 1
ATOM 12766 O O . PRO F 1 165 ? -27.140 4.975 13.510 1.00 53.18 165 PRO F O 1
ATOM 12770 N N . GLN F 1 166 ? -29.380 5.311 13.514 1.00 49.91 166 GLN F N 1
ATOM 12771 C CA . GLN F 1 166 ? -29.382 6.178 12.337 1.00 51.59 166 GLN F CA 1
ATOM 12772 C C . GLN F 1 166 ? -28.715 7.532 12.542 1.00 49.43 166 GLN F C 1
ATOM 12773 O O . GLN F 1 166 ? -28.238 8.147 11.588 1.00 52.78 166 GLN F O 1
ATOM 12779 N N . ILE F 1 167 ? -28.683 7.994 13.784 1.00 48.30 167 ILE F N 1
ATOM 12780 C CA . ILE F 1 167 ? -28.087 9.285 14.089 1.00 49.27 167 ILE F CA 1
ATOM 12781 C C . ILE F 1 167 ? -26.745 9.022 14.769 1.00 44.08 167 ILE F C 1
ATOM 12782 O O . ILE F 1 167 ? -26.283 9.825 15.588 1.00 45.17 167 ILE F O 1
ATOM 12787 N N . TRP F 1 168 ? -26.121 7.874 14.451 1.00 47.49 168 TRP F N 1
ATOM 12788 C CA . TRP F 1 168 ? -24.790 7.576 14.990 1.00 44.13 168 TRP F CA 1
ATOM 12789 C C . TRP F 1 168 ? -23.794 8.664 14.643 1.00 44.02 168 TRP F C 1
ATOM 12790 O O . TRP F 1 168 ? -22.903 8.966 15.444 1.00 48.13 168 TRP F O 1
ATOM 12801 N N . HIS F 1 169 ? -23.951 9.286 13.479 1.00 43.72 169 HIS F N 1
ATOM 12802 C CA . HIS F 1 169 ? -22.979 10.231 12.953 1.00 45.05 169 HIS F CA 1
ATOM 12803 C C . HIS F 1 169 ? -23.060 11.597 13.610 1.00 46.53 169 HIS F C 1
ATOM 12804 O O . HIS F 1 169 ? -22.134 12.401 13.430 1.00 47.16 169 HIS F O 1
ATOM 12811 N N . PHE F 1 170 ? -24.123 11.869 14.374 1.00 41.73 170 PHE F N 1
ATOM 12812 C CA . PHE F 1 170 ? -24.242 13.155 15.053 1.00 43.45 170 PHE F CA 1
ATOM 12813 C C . PHE F 1 170 ? -23.023 13.413 15.930 1.00 42.36 170 PHE F C 1
ATOM 12814 O O . PHE F 1 170 ? -22.453 14.509 15.916 1.00 42.34 170 PHE F O 1
ATOM 12822 N N . GLY F 1 171 ? -22.610 12.407 16.703 1.00 42.13 171 GLY F N 1
ATOM 12823 C CA . GLY F 1 171 ? -21.448 12.577 17.563 1.00 41.50 171 GLY F CA 1
ATOM 12824 C C . GLY F 1 171 ? -20.187 12.909 16.789 1.00 40.95 171 GLY F C 1
ATOM 12825 O O . GLY F 1 171 ? -19.521 13.911 17.059 1.00 39.61 171 GLY F O 1
ATOM 12826 N N . LEU F 1 172 ? -19.843 12.074 15.802 1.00 43.34 172 LEU F N 1
ATOM 12827 C CA . LEU F 1 172 ? -18.633 12.303 15.020 1.00 39.87 172 LEU F CA 1
ATOM 12828 C C . LEU F 1 172 ? -18.679 13.666 14.344 1.00 39.60 172 LEU F C 1
ATOM 12829 O O . LEU F 1 172 ? -17.713 14.434 14.407 1.00 39.27 172 LEU F O 1
ATOM 12834 N N . HIS F 1 173 ? -19.807 13.989 13.701 1.00 41.59 173 HIS F N 1
ATOM 12835 C CA . HIS F 1 173 ? -19.901 15.257 12.985 1.00 41.93 173 HIS F CA 1
ATOM 12836 C C . HIS F 1 173 ? -19.758 16.451 13.918 1.00 42.68 173 HIS F C 1
ATOM 12837 O O . HIS F 1 173 ? -19.309 17.519 13.489 1.00 44.89 173 HIS F O 1
ATOM 12844 N N . GLN F 1 174 ? -20.087 16.286 15.198 1.00 41.55 174 GLN F N 1
ATOM 12845 C CA . GLN F 1 174 ? -19.958 17.384 16.145 1.00 41.89 174 GLN F CA 1
ATOM 12846 C C . GLN F 1 174 ? -18.547 17.520 16.708 1.00 42.18 174 GLN F C 1
ATOM 12847 O O . GLN F 1 174 ? -18.290 18.445 17.487 1.00 41.90 174 GLN F O 1
ATOM 12853 N N . GLN F 1 175 ? -17.615 16.655 16.324 1.00 40.09 175 GLN F N 1
ATOM 12854 C CA . GLN F 1 175 ? -16.232 16.796 16.776 1.00 42.18 175 GLN F CA 1
ATOM 12855 C C . GLN F 1 175 ? -15.512 17.705 15.791 1.00 40.98 175 GLN F C 1
ATOM 12856 O O . GLN F 1 175 ? -15.147 17.279 14.695 1.00 42.96 175 GLN F O 1
ATOM 12862 N N . ARG F 1 176 ? -15.334 18.969 16.168 1.00 39.59 176 ARG F N 1
ATOM 12863 C CA . ARG F 1 176 ? -14.670 19.922 15.289 1.00 42.90 176 ARG F CA 1
ATOM 12864 C C . ARG F 1 176 ? -13.231 19.494 15.029 1.00 42.74 176 ARG F C 1
ATOM 12865 O O . ARG F 1 176 ? -12.521 19.064 15.944 1.00 40.80 176 ARG F O 1
ATOM 12873 N N . ASP F 1 177 ? -12.822 19.598 13.760 1.00 43.17 177 ASP F N 1
ATOM 12874 C CA . ASP F 1 177 ? -11.483 19.268 13.266 1.00 41.22 177 ASP F CA 1
ATOM 12875 C C . ASP F 1 177 ? -11.252 17.765 13.182 1.00 44.04 177 ASP F C 1
ATOM 12876 O O . ASP F 1 177 ? -10.635 17.284 12.225 1.00 44.56 177 ASP F O 1
ATOM 12881 N N . ILE F 1 178 ? -11.745 17.012 14.167 1.00 44.77 178 ILE F N 1
ATOM 12882 C CA . ILE F 1 178 ? -11.566 15.563 14.145 1.00 41.56 178 ILE F CA 1
ATOM 12883 C C . ILE F 1 178 ? -12.346 14.944 12.989 1.00 40.46 178 ILE F C 1
ATOM 12884 O O . ILE F 1 178 ? -11.843 14.063 12.281 1.00 40.88 178 ILE F O 1
ATOM 12889 N N . ALA F 1 179 ? -13.594 15.377 12.790 1.00 40.88 179 ALA F N 1
ATOM 12890 C CA . ALA F 1 179 ? -14.392 14.837 11.693 1.00 40.56 179 ALA F CA 1
ATOM 12891 C C . ALA F 1 179 ? -13.751 15.142 10.340 1.00 39.17 179 ALA F C 1
ATOM 12892 O O . ALA F 1 179 ? -13.638 14.262 9.480 1.00 39.04 179 ALA F O 1
ATOM 12894 N N . GLU F 1 180 ? -13.319 16.387 10.142 1.00 38.18 180 GLU F N 1
ATOM 12895 C CA . GLU F 1 180 ? -12.673 16.767 8.891 1.00 41.08 180 GLU F CA 1
ATOM 12896 C C . GLU F 1 180 ? -11.372 15.993 8.674 1.00 39.71 180 GLU F C 1
ATOM 12897 O O . GLU F 1 180 ? -11.071 15.565 7.552 1.00 39.68 180 GLU F O 1
ATOM 12903 N N . MET F 1 181 ? -10.582 15.810 9.733 1.00 37.67 181 MET F N 1
ATOM 12904 C CA . MET F 1 181 ? -9.302 15.118 9.585 1.00 39.03 181 MET F CA 1
ATOM 12905 C C . MET F 1 181 ? -9.494 13.661 9.184 1.00 39.52 181 MET F C 1
ATOM 12906 O O . MET F 1 181 ? -8.703 13.113 8.404 1.00 36.75 181 MET F O 1
ATOM 12911 N N . LEU F 1 182 ? -10.534 13.014 9.715 1.00 37.12 182 LEU F N 1
ATOM 12912 C CA . LEU F 1 182 ? -10.767 11.608 9.411 1.00 35.83 182 LEU F CA 1
ATOM 12913 C C . LEU F 1 182 ? -11.306 11.428 8.001 1.00 36.03 182 LEU F C 1
ATOM 12914 O O . LEU F 1 182 ? -10.896 10.506 7.290 1.00 37.14 182 LEU F O 1
ATOM 12919 N N . ILE F 1 183 ? -12.218 12.303 7.575 1.00 39.60 183 ILE F N 1
ATOM 12920 C CA . ILE F 1 183 ? -12.966 12.068 6.343 1.00 39.06 183 ILE F CA 1
ATOM 12921 C C . ILE F 1 183 ? -12.341 12.751 5.124 1.00 38.03 183 ILE F C 1
ATOM 12922 O O . ILE F 1 183 ? -12.601 12.326 3.987 1.00 36.50 183 ILE F O 1
ATOM 12927 N N . ALA F 1 184 ? -11.497 13.765 5.322 1.00 38.14 184 ALA F N 1
ATOM 12928 C CA . ALA F 1 184 ? -10.855 14.407 4.184 1.00 39.19 184 ALA F CA 1
ATOM 12929 C C . ALA F 1 184 ? -10.094 13.361 3.381 1.00 36.98 184 ALA F C 1
ATOM 12930 O O . ALA F 1 184 ? -9.367 12.542 3.945 1.00 38.55 184 ALA F O 1
ATOM 12932 N N . GLY F 1 185 ? -10.311 13.355 2.067 1.00 38.14 185 GLY F N 1
ATOM 12933 C CA . GLY F 1 185 ? -9.726 12.356 1.206 1.00 38.71 185 GLY F CA 1
ATOM 12934 C C . GLY F 1 185 ? -10.490 11.057 1.122 1.00 40.90 185 GLY F C 1
ATOM 12935 O O . GLY F 1 185 ? -10.134 10.205 0.299 1.00 43.19 185 GLY F O 1
ATOM 12936 N N . LYS F 1 186 ? -11.520 10.868 1.946 1.00 39.09 186 LYS F N 1
ATOM 12937 C CA . LYS F 1 186 ? -12.335 9.660 1.933 1.00 38.61 186 LYS F CA 1
ATOM 12938 C C . LYS F 1 186 ? -13.810 10.005 1.766 1.00 41.87 186 LYS F C 1
ATOM 12939 O O . LYS F 1 186 ? -14.684 9.213 2.126 1.00 39.59 186 LYS F O 1
ATOM 12945 N N . GLU F 1 187 ? -14.094 11.153 1.146 1.00 41.71 187 GLU F N 1
ATOM 12946 C CA . GLU F 1 187 ? -15.470 11.628 1.031 1.00 38.95 187 GLU F CA 1
ATOM 12947 C C . GLU F 1 187 ? -16.338 10.655 0.248 1.00 42.91 187 GLU F C 1
ATOM 12948 O O . GLU F 1 187 ? -17.484 10.383 0.632 1.00 45.41 187 GLU F O 1
ATOM 12954 N N . ARG F 1 188 ? -15.806 10.110 -0.842 1.00 42.12 188 ARG F N 1
ATOM 12955 C CA . ARG F 1 188 ? -16.583 9.203 -1.676 1.00 41.72 188 ARG F CA 1
ATOM 12956 C C . ARG F 1 188 ? -16.946 7.935 -0.917 1.00 42.41 188 ARG F C 1
ATOM 12957 O O . ARG F 1 188 ? -18.109 7.502 -0.919 1.00 41.21 188 ARG F O 1
ATOM 12965 N N . ALA F 1 189 ? -15.966 7.332 -0.241 1.00 38.05 189 ALA F N 1
ATOM 12966 C CA . ALA F 1 189 ? -16.233 6.100 0.492 1.00 39.07 189 ALA F CA 1
ATOM 12967 C C . ALA F 1 189 ? -17.215 6.342 1.632 1.00 39.35 189 ALA F C 1
ATOM 12968 O O . ALA F 1 189 ? -18.136 5.548 1.848 1.00 39.44 189 ALA F O 1
ATOM 12970 N N . TYR F 1 190 ? -17.056 7.460 2.340 1.00 39.50 190 TYR F N 1
ATOM 12971 C CA . TYR F 1 190 ? -17.914 7.769 3.477 1.00 39.49 190 TYR F CA 1
ATOM 12972 C C . TYR F 1 190 ? -19.338 8.066 3.035 1.00 41.90 190 TYR F C 1
ATOM 12973 O O . TYR F 1 190 ? -20.294 7.557 3.631 1.00 42.95 190 TYR F O 1
ATOM 12982 N N . ILE F 1 191 ? -19.498 8.864 1.978 1.00 41.72 191 ILE F N 1
ATOM 12983 C CA . ILE F 1 191 ? -20.830 9.327 1.598 1.00 43.73 191 ILE F CA 1
ATOM 12984 C C . ILE F 1 191 ? -21.584 8.252 0.825 1.00 42.47 191 ILE F C 1
ATOM 12985 O O . ILE F 1 191 ? -22.785 8.065 1.024 1.00 48.04 191 ILE F O 1
ATOM 12990 N N . LEU F 1 192 ? -20.900 7.505 -0.044 1.00 43.70 192 LEU F N 1
ATOM 12991 C CA . LEU F 1 192 ? -21.571 6.421 -0.755 1.00 41.87 192 LEU F CA 1
ATOM 12992 C C . LEU F 1 192 ? -22.106 5.384 0.219 1.00 44.18 192 LEU F C 1
ATOM 12993 O O . LEU F 1 192 ? -23.230 4.884 0.059 1.00 42.49 192 LEU F O 1
ATOM 12998 N N . ASP F 1 193 ? -21.318 5.055 1.243 1.00 41.74 193 ASP F N 1
ATOM 12999 C CA . ASP F 1 193 ? -21.785 4.099 2.240 1.00 44.46 193 ASP F CA 1
ATOM 13000 C C . ASP F 1 193 ? -22.971 4.655 3.019 1.00 42.12 193 ASP F C 1
ATOM 13001 O O . ASP F 1 193 ? -23.954 3.941 3.255 1.00 43.06 193 ASP F O 1
ATOM 13006 N N . PHE F 1 194 ? -22.873 5.920 3.441 1.00 41.40 194 PHE F N 1
ATOM 13007 C CA . PHE F 1 194 ? -23.955 6.596 4.148 1.00 42.40 194 PHE F CA 1
ATOM 13008 C C . PHE F 1 194 ? -25.251 6.573 3.339 1.00 47.78 194 PHE F C 1
ATOM 13009 O O . PHE F 1 194 ? -26.335 6.349 3.895 1.00 47.93 194 PHE F O 1
ATOM 13017 N N . TYR F 1 195 ? -25.172 6.806 2.043 1.00 47.65 195 TYR F N 1
ATOM 13018 C CA . TYR F 1 195 ? -26.338 6.803 1.195 1.00 47.62 195 TYR F CA 1
ATOM 13019 C C . TYR F 1 195 ? -26.941 5.456 0.989 1.00 48.05 195 TYR F C 1
ATOM 13020 O O . TYR F 1 195 ? -28.110 5.315 1.128 1.00 51.73 195 TYR F O 1
ATOM 13029 N N . LYS F 1 196 ? -26.135 4.459 0.700 1.00 44.58 196 LYS F N 1
ATOM 13030 C CA . LYS F 1 196 ? -26.649 3.137 0.370 1.00 46.01 196 LYS F CA 1
ATOM 13031 C C . LYS F 1 196 ? -27.232 2.421 1.581 1.00 49.27 196 LYS F C 1
ATOM 13032 O O . LYS F 1 196 ? -28.134 1.588 1.424 1.00 49.84 196 LYS F O 1
ATOM 13038 N N . LYS F 1 197 ? -26.721 2.700 2.784 1.00 44.79 197 LYS F N 1
ATOM 13039 C CA . LYS F 1 197 ? -27.288 2.073 3.970 1.00 45.96 197 LYS F CA 1
ATOM 13040 C C . LYS F 1 197 ? -28.704 2.562 4.264 1.00 48.28 197 LYS F C 1
ATOM 13041 O O . LYS F 1 197 ? -29.473 1.833 4.894 1.00 42.15 197 LYS F O 1
ATOM 13047 N N . ARG F 1 198 ? -29.080 3.744 3.777 1.00 47.81 198 ARG F N 1
ATOM 13048 C CA . ARG F 1 198 ? -30.380 4.334 4.073 1.00 48.60 198 ARG F CA 1
ATOM 13049 C C . ARG F 1 198 ? -31.324 4.326 2.883 1.00 51.75 198 ARG F C 1
ATOM 13050 O O . ARG F 1 198 ? -32.494 4.699 3.035 1.00 53.98 198 ARG F O 1
ATOM 13058 N N . THR F 1 199 ? -30.860 3.903 1.715 1.00 52.15 199 THR F N 1
ATOM 13059 C CA . THR F 1 199 ? -31.717 3.791 0.550 1.00 51.96 199 THR F CA 1
ATOM 13060 C C . THR F 1 199 ? -32.348 2.410 0.515 1.00 53.93 199 THR F C 1
ATOM 13061 O O . THR F 1 199 ? -31.845 1.453 1.110 1.00 52.03 199 THR F O 1
ATOM 13065 N N . HIS F 1 200 ? -33.478 2.325 -0.175 1.00 53.33 200 HIS F N 1
ATOM 13066 C CA . HIS F 1 200 ? -34.065 1.047 -0.542 1.00 52.91 200 HIS F CA 1
ATOM 13067 C C . HIS F 1 200 ? -34.139 0.860 -2.046 1.00 52.49 200 HIS F C 1
ATOM 13068 O O . HIS F 1 200 ? -33.952 -0.258 -2.529 1.00 52.01 200 HIS F O 1
ATOM 13075 N N . VAL F 1 201 ? -34.439 1.919 -2.796 1.00 54.07 201 VAL F N 1
ATOM 13076 C CA . VAL F 1 201 ? -34.339 1.876 -4.250 1.00 56.04 201 VAL F CA 1
ATOM 13077 C C . VAL F 1 201 ? -32.865 1.947 -4.635 1.00 55.51 201 VAL F C 1
ATOM 13078 O O . VAL F 1 201 ? -32.118 2.795 -4.128 1.00 56.22 201 VAL F O 1
ATOM 13082 N N . ALA F 1 202 ? -32.438 1.053 -5.525 1.00 56.37 202 ALA F N 1
ATOM 13083 C CA . ALA F 1 202 ? -31.048 1.047 -5.973 1.00 55.18 202 ALA F CA 1
ATOM 13084 C C . ALA F 1 202 ? -30.741 2.307 -6.768 1.00 55.94 202 ALA F C 1
ATOM 13085 O O . ALA F 1 202 ? -31.428 2.623 -7.744 1.00 59.30 202 ALA F O 1
ATOM 13087 N N . LEU F 1 203 ? -29.708 3.027 -6.356 1.00 51.07 203 LEU F N 1
ATOM 13088 C CA . LEU F 1 203 ? -29.281 4.235 -7.039 1.00 51.90 203 LEU F CA 1
ATOM 13089 C C . LEU F 1 203 ? -27.939 4.006 -7.725 1.00 51.81 203 LEU F C 1
ATOM 13090 O O . LEU F 1 203 ? -27.188 3.087 -7.387 1.00 53.98 203 LEU F O 1
ATOM 13095 N N . SER F 1 204 ? -27.633 4.865 -8.686 1.00 50.20 204 SER F N 1
ATOM 13096 C CA . SER F 1 204 ? -26.399 4.727 -9.442 1.00 51.56 204 SER F CA 1
ATOM 13097 C C . SER F 1 204 ? -25.266 5.427 -8.703 1.00 51.16 204 SER F C 1
ATOM 13098 O O . SER F 1 204 ? -25.448 6.523 -8.155 1.00 48.48 204 SER F O 1
ATOM 13101 N N . ASN F 1 205 ? -24.090 4.783 -8.692 1.00 47.82 205 ASN F N 1
ATOM 13102 C CA . ASN F 1 205 ? -22.941 5.361 -7.999 1.00 47.55 205 ASN F CA 1
ATOM 13103 C C . ASN F 1 205 ? -22.607 6.739 -8.549 1.00 46.95 205 ASN F C 1
ATOM 13104 O O . ASN F 1 205 ? -22.235 7.645 -7.793 1.00 42.44 205 ASN F O 1
ATOM 13109 N N . ASP F 1 206 ? -22.777 6.922 -9.863 1.00 46.18 206 ASP F N 1
ATOM 13110 C CA . ASP F 1 206 ? -22.451 8.195 -10.494 1.00 44.59 206 ASP F CA 1
ATOM 13111 C C . ASP F 1 206 ? -23.306 9.332 -9.955 1.00 47.24 206 ASP F C 1
ATOM 13112 O O . ASP F 1 206 ? -22.829 10.470 -9.853 1.00 46.38 206 ASP F O 1
ATOM 13117 N N . ASP F 1 207 ? -24.558 9.046 -9.584 1.00 47.00 207 ASP F N 1
ATOM 13118 C CA . ASP F 1 207 ? -25.409 10.088 -9.021 1.00 47.74 207 ASP F CA 1
ATOM 13119 C C . ASP F 1 207 ? -24.974 10.428 -7.606 1.00 43.77 207 ASP F C 1
ATOM 13120 O O . ASP F 1 207 ? -24.839 11.606 -7.255 1.00 46.11 207 ASP F O 1
ATOM 13125 N N . ILE F 1 208 ? -24.732 9.406 -6.779 1.00 44.25 208 ILE F N 1
ATOM 13126 C CA . ILE F 1 208 ? -24.260 9.667 -5.419 1.00 46.94 208 ILE F CA 1
ATOM 13127 C C . ILE F 1 208 ? -22.890 10.331 -5.449 1.00 47.92 208 ILE F C 1
ATOM 13128 O O . ILE F 1 208 ? -22.572 11.164 -4.588 1.00 48.32 208 ILE F O 1
ATOM 13133 N N . ALA F 1 209 ? -22.059 9.986 -6.439 1.00 44.37 209 ALA F N 1
ATOM 13134 C CA . ALA F 1 209 ? -20.730 10.584 -6.526 1.00 45.99 209 ALA F CA 1
ATOM 13135 C C . ALA F 1 209 ? -20.797 12.080 -6.777 1.00 46.81 209 ALA F C 1
ATOM 13136 O O . ALA F 1 209 ? -19.843 12.793 -6.448 1.00 47.13 209 ALA F O 1
ATOM 13138 N N . VAL F 1 210 ? -21.898 12.571 -7.361 1.00 48.92 210 VAL F N 1
ATOM 13139 C CA . VAL F 1 210 ? -22.056 14.012 -7.523 1.00 44.42 210 VAL F CA 1
ATOM 13140 C C . VAL F 1 210 ? -22.077 14.687 -6.161 1.00 46.96 210 VAL F C 1
ATOM 13141 O O . VAL F 1 210 ? -21.410 15.706 -5.944 1.00 48.16 210 VAL F O 1
ATOM 13145 N N . TYR F 1 211 ? -22.813 14.108 -5.207 1.00 48.03 211 TYR F N 1
ATOM 13146 C CA . TYR F 1 211 ? -22.802 14.630 -3.842 1.00 48.74 211 TYR F CA 1
ATOM 13147 C C . TYR F 1 211 ? -21.420 14.498 -3.221 1.00 46.44 211 TYR F C 1
ATOM 13148 O O . TYR F 1 211 ? -20.865 15.469 -2.693 1.00 46.92 211 TYR F O 1
ATOM 13157 N N . ALA F 1 212 ? -20.842 13.299 -3.287 1.00 45.91 212 ALA F N 1
ATOM 13158 C CA . ALA F 1 212 ? -19.567 13.067 -2.615 1.00 47.63 212 ALA F CA 1
ATOM 13159 C C . ALA F 1 212 ? -18.504 14.032 -3.115 1.00 44.86 212 ALA F C 1
ATOM 13160 O O . ALA F 1 212 ? -17.780 14.633 -2.314 1.00 44.82 212 ALA F O 1
ATOM 13162 N N . ASP F 1 213 ? -18.446 14.253 -4.430 1.00 44.23 213 ASP F N 1
ATOM 13163 C CA . ASP F 1 213 ? -17.448 15.168 -4.970 1.00 45.48 213 ASP F CA 1
ATOM 13164 C C . ASP F 1 213 ? -17.676 16.600 -4.502 1.00 45.67 213 ASP F C 1
ATOM 13165 O O . ASP F 1 213 ? -16.708 17.329 -4.259 1.00 42.05 213 ASP F O 1
ATOM 13170 N N . ALA F 1 214 ? -18.938 17.018 -4.345 1.00 45.49 214 ALA F N 1
ATOM 13171 C CA . ALA F 1 214 ? -19.200 18.359 -3.829 1.00 44.57 214 ALA F CA 1
ATOM 13172 C C . ALA F 1 214 ? -18.672 18.510 -2.408 1.00 42.84 214 ALA F C 1
ATOM 13173 O O . ALA F 1 214 ? -18.131 19.560 -2.044 1.00 43.24 214 ALA F O 1
ATOM 13175 N N . TYR F 1 215 ? -18.841 17.485 -1.581 1.00 43.81 215 TYR F N 1
ATOM 13176 C CA . TYR F 1 215 ? -18.381 17.585 -0.203 1.00 46.88 215 TYR F CA 1
ATOM 13177 C C . TYR F 1 215 ? -16.875 17.393 -0.060 1.00 45.19 215 TYR F C 1
ATOM 13178 O O . TYR F 1 215 ? -16.348 17.590 1.041 1.00 44.30 215 TYR F O 1
ATOM 13187 N N . ALA F 1 216 ? -16.172 17.021 -1.137 1.00 44.25 216 ALA F N 1
ATOM 13188 C CA . ALA F 1 216 ? -14.712 16.971 -1.125 1.00 44.19 216 ALA F CA 1
ATOM 13189 C C . ALA F 1 216 ? -14.058 18.317 -1.419 1.00 46.37 216 ALA F C 1
ATOM 13190 O O . ALA F 1 216 ? -12.858 18.475 -1.160 1.00 44.59 216 ALA F O 1
ATOM 13192 N N . ALA F 1 217 ? -14.814 19.293 -1.921 1.00 45.68 217 ALA F N 1
ATOM 13193 C CA . ALA F 1 217 ? -14.254 20.588 -2.274 1.00 45.35 217 ALA F CA 1
ATOM 13194 C C . ALA F 1 217 ? -13.744 21.315 -1.029 1.00 48.46 217 ALA F C 1
ATOM 13195 O O . ALA F 1 217 ? -14.152 21.005 0.093 1.00 48.66 217 ALA F O 1
ATOM 13197 N N . PRO F 1 218 ? -12.814 22.258 -1.197 1.00 47.14 218 PRO F N 1
ATOM 13198 C CA . PRO F 1 218 ? -12.241 22.945 -0.027 1.00 49.42 218 PRO F CA 1
ATOM 13199 C C . PRO F 1 218 ? -13.309 23.626 0.822 1.00 50.18 218 PRO F C 1
ATOM 13200 O O . PRO F 1 218 ? -14.132 24.399 0.321 1.00 51.15 218 PRO F O 1
ATOM 13204 N N . GLY F 1 219 ? -13.298 23.313 2.121 1.00 49.89 219 GLY F N 1
ATOM 13205 C CA . GLY F 1 219 ? -14.226 23.891 3.067 1.00 49.72 219 GLY F CA 1
ATOM 13206 C C . GLY F 1 219 ? -15.574 23.214 3.149 1.00 49.40 219 GLY F C 1
ATOM 13207 O O . GLY F 1 219 ? -16.342 23.512 4.072 1.00 50.76 219 GLY F O 1
ATOM 13208 N N . ALA F 1 220 ? -15.891 22.317 2.213 1.00 50.44 220 ALA F N 1
ATOM 13209 C CA . ALA F 1 220 ? -17.221 21.729 2.167 1.00 49.52 220 ALA F CA 1
ATOM 13210 C C . ALA F 1 220 ? -17.470 20.796 3.342 1.00 50.46 220 ALA F C 1
ATOM 13211 O O . ALA F 1 220 ? -18.604 20.717 3.838 1.00 50.60 220 ALA F O 1
ATOM 13213 N N . LEU F 1 221 ? -16.442 20.075 3.795 1.00 46.98 221 LEU F N 1
ATOM 13214 C CA . LEU F 1 221 ? -16.612 19.235 4.976 1.00 46.94 221 LEU F CA 1
ATOM 13215 C C . LEU F 1 221 ? -16.871 20.086 6.213 1.00 46.52 221 LEU F C 1
ATOM 13216 O O . LEU F 1 221 ? -17.841 19.850 6.945 1.00 45.66 221 LEU F O 1
ATOM 13221 N N . ARG F 1 222 ? -16.035 21.109 6.440 1.00 42.57 222 ARG F N 1
ATOM 13222 C CA . ARG F 1 222 ? -16.192 21.960 7.618 1.00 45.77 222 ARG F CA 1
ATOM 13223 C C . ARG F 1 222 ? -17.576 22.598 7.662 1.00 49.12 222 ARG F C 1
ATOM 13224 O O . ARG F 1 222 ? -18.264 22.543 8.690 1.00 48.85 222 ARG F O 1
ATOM 13232 N N . ALA F 1 223 ? -18.008 23.193 6.547 1.00 47.62 223 ALA F N 1
ATOM 13233 C CA . ALA F 1 223 ? -19.284 23.907 6.531 1.00 52.20 223 ALA F CA 1
ATOM 13234 C C . ALA F 1 223 ? -20.464 22.972 6.779 1.00 50.98 223 ALA F C 1
ATOM 13235 O O . ALA F 1 223 ? -21.376 23.303 7.547 1.00 51.27 223 ALA F O 1
ATOM 13237 N N . GLY F 1 224 ? -20.462 21.798 6.138 1.00 51.72 224 GLY F N 1
ATOM 13238 C CA . GLY F 1 224 ? -21.528 20.829 6.363 1.00 49.29 224 GLY F CA 1
ATOM 13239 C C . GLY F 1 224 ? -21.574 20.304 7.788 1.00 50.22 224 GLY F C 1
ATOM 13240 O O . GLY F 1 224 ? -22.653 20.058 8.332 1.00 48.34 224 GLY F O 1
ATOM 13241 N N . PHE F 1 225 ? -20.402 20.068 8.390 1.00 47.41 225 PHE F N 1
ATOM 13242 C CA . PHE F 1 225 ? -20.347 19.562 9.757 1.00 47.42 225 PHE F CA 1
ATOM 13243 C C . PHE F 1 225 ? -20.754 20.626 10.765 1.00 49.50 225 PHE F C 1
ATOM 13244 O O . PHE F 1 225 ? -21.190 20.292 11.872 1.00 46.55 225 PHE F O 1
ATOM 13252 N N . GLU F 1 226 ? -20.553 21.904 10.436 1.00 48.99 226 GLU F N 1
ATOM 13253 C CA . GLU F 1 226 ? -21.002 22.966 11.328 1.00 50.13 226 GLU F CA 1
ATOM 13254 C C . GLU F 1 226 ? -22.524 23.013 11.422 1.00 49.67 226 GLU F C 1
ATOM 13255 O O . GLU F 1 226 ? -23.059 23.579 12.380 1.00 52.00 226 GLU F O 1
ATOM 13261 N N . LEU F 1 227 ? -23.229 22.445 10.443 1.00 49.30 227 LEU F N 1
ATOM 13262 C CA . LEU F 1 227 ? -24.668 22.288 10.586 1.00 51.61 227 LEU F CA 1
ATOM 13263 C C . LEU F 1 227 ? -24.994 21.412 11.785 1.00 54.53 227 LEU F C 1
ATOM 13264 O O . LEU F 1 227 ? -25.967 21.664 12.507 1.00 55.47 227 LEU F O 1
ATOM 13269 N N . TYR F 1 228 ? -24.203 20.362 11.997 1.00 51.33 228 TYR F N 1
ATOM 13270 C CA . TYR F 1 228 ? -24.426 19.471 13.126 1.00 49.17 228 TYR F CA 1
ATOM 13271 C C . TYR F 1 228 ? -23.957 20.083 14.433 1.00 49.95 228 TYR F C 1
ATOM 13272 O O . TYR F 1 228 ? -24.572 19.848 15.480 1.00 52.17 228 TYR F O 1
ATOM 13281 N N . ARG F 1 229 ? -22.895 20.885 14.391 1.00 49.92 229 ARG F N 1
ATOM 13282 C CA . ARG F 1 229 ? -22.388 21.506 15.606 1.00 50.88 229 ARG F CA 1
ATOM 13283 C C . ARG F 1 229 ? -23.330 22.570 16.141 1.00 50.70 229 ARG F C 1
ATOM 13284 O O . ARG F 1 229 ? -23.187 22.979 17.299 1.00 49.98 229 ARG F O 1
ATOM 13292 N N . ALA F 1 230 ? -24.261 23.043 15.317 1.00 53.90 230 ALA F N 1
ATOM 13293 C CA . ALA F 1 230 ? -25.268 24.011 15.718 1.00 55.15 230 ALA F CA 1
ATOM 13294 C C . ALA F 1 230 ? -26.559 23.366 16.213 1.00 55.69 230 ALA F C 1
ATOM 13295 O O . ALA F 1 230 ? -27.484 24.094 16.585 1.00 57.72 230 ALA F O 1
ATOM 13297 N N . PHE F 1 231 ? -26.657 22.033 16.197 1.00 55.27 231 PHE F N 1
ATOM 13298 C CA . PHE F 1 231 ? -27.877 21.353 16.638 1.00 52.03 231 PHE F CA 1
ATOM 13299 C C . PHE F 1 231 ? -28.334 21.763 18.036 1.00 56.81 231 PHE F C 1
ATOM 13300 O O . PHE F 1 231 ? -29.541 21.983 18.220 1.00 59.42 231 PHE F O 1
ATOM 13308 N N . PRO F 1 232 ? -27.467 21.855 19.057 1.00 57.90 232 PRO F N 1
ATOM 13309 C CA . PRO F 1 232 ? -27.966 22.341 20.359 1.00 58.69 232 PRO F CA 1
ATOM 13310 C C . PRO F 1 232 ? -28.574 23.732 20.281 1.00 62.22 232 PRO F C 1
ATOM 13311 O O . PRO F 1 232 ? -29.640 23.972 20.866 1.00 62.19 232 PRO F O 1
ATOM 13315 N N . GLN F 1 233 ? -27.939 24.650 19.544 1.00 59.05 233 GLN F N 1
ATOM 13316 C CA . GLN F 1 233 ? -28.510 25.982 19.373 1.00 60.62 233 GLN F CA 1
ATOM 13317 C C . GLN F 1 233 ? -29.829 25.919 18.612 1.00 61.75 233 GLN F C 1
ATOM 13318 O O . GLN F 1 233 ? -30.765 26.669 18.915 1.00 64.91 233 GLN F O 1
ATOM 13324 N N . ASP F 1 234 ? -29.923 25.034 17.615 1.00 58.38 234 ASP F N 1
ATOM 13325 C CA . ASP F 1 234 ? -31.181 24.876 16.891 1.00 60.85 234 ASP F CA 1
ATOM 13326 C C . ASP F 1 234 ? -32.281 24.326 17.792 1.00 63.75 234 ASP F C 1
ATOM 13327 O O . ASP F 1 234 ? -33.446 24.713 17.659 1.00 64.78 234 ASP F O 1
ATOM 13332 N N . GLU F 1 235 ? -31.938 23.393 18.686 1.00 62.19 235 GLU F N 1
ATOM 13333 C CA . GLU F 1 235 ? -32.947 22.759 19.535 1.00 63.63 235 GLU F CA 1
ATOM 13334 C C . GLU F 1 235 ? -33.640 23.768 20.441 1.00 65.19 235 GLU F C 1
ATOM 13335 O O . GLU F 1 235 ? -34.875 23.820 20.501 1.00 68.15 235 GLU F O 1
ATOM 13341 N N . THR F 1 236 ? -32.864 24.570 21.168 1.00 65.12 236 THR F N 1
ATOM 13342 C CA . THR F 1 236 ? -33.465 25.587 22.024 1.00 65.24 236 THR F CA 1
ATOM 13343 C C . THR F 1 236 ? -34.285 26.579 21.201 1.00 70.30 236 THR F C 1
ATOM 13344 O O . THR F 1 236 ? -35.430 26.894 21.547 1.00 70.32 236 THR F O 1
ATOM 13348 N N . ARG F 1 237 ? -33.729 27.052 20.080 1.00 69.44 237 ARG F N 1
ATOM 13349 C CA . ARG F 1 237 ? -34.433 28.040 19.267 1.00 68.18 237 ARG F CA 1
ATOM 13350 C C . ARG F 1 237 ? -35.688 27.446 18.631 1.00 68.47 237 ARG F C 1
ATOM 13351 O O . ARG F 1 237 ? -36.713 28.132 18.520 1.00 72.29 237 ARG F O 1
ATOM 13359 N N . PHE F 1 238 ? -35.630 26.179 18.199 1.00 67.92 238 PHE F N 1
ATOM 13360 C CA . PHE F 1 238 ? -36.790 25.550 17.561 1.00 69.12 238 PHE F CA 1
ATOM 13361 C C . PHE F 1 238 ? -37.876 25.211 18.578 1.00 71.79 238 PHE F C 1
ATOM 13362 O O . PHE F 1 238 ? -39.074 25.311 18.272 1.00 74.25 238 PHE F O 1
ATOM 13370 N N . LYS F 1 239 ? -37.477 24.810 19.793 1.00 70.26 239 LYS F N 1
ATOM 13371 C CA . LYS F 1 239 ? -38.446 24.516 20.840 1.00 72.35 239 LYS F CA 1
ATOM 13372 C C . LYS F 1 239 ? -39.288 25.752 21.117 1.00 73.31 239 LYS F C 1
ATOM 13373 O O . LYS F 1 239 ? -40.488 25.658 21.393 1.00 75.81 239 LYS F O 1
ATOM 13379 N N . ALA F 1 240 ? -38.651 26.921 21.080 1.00 70.99 240 ALA F N 1
ATOM 13380 C CA . ALA F 1 240 ? -39.356 28.179 21.275 1.00 72.04 240 ALA F CA 1
ATOM 13381 C C . ALA F 1 240 ? -40.320 28.491 20.144 1.00 76.97 240 ALA F C 1
ATOM 13382 O O . ALA F 1 240 ? -41.400 29.040 20.387 1.00 80.68 240 ALA F O 1
ATOM 13384 N N . PHE F 1 241 ? -39.965 28.175 18.906 1.00 76.38 241 PHE F N 1
ATOM 13385 C CA . PHE F 1 241 ? -40.806 28.463 17.759 1.00 74.73 241 PHE F CA 1
ATOM 13386 C C . PHE F 1 241 ? -42.081 27.694 17.727 1.00 78.59 241 PHE F C 1
ATOM 13387 O O . PHE F 1 241 ? -43.051 28.117 17.179 1.00 78.91 241 PHE F O 1
ATOM 13395 N N . MET F 1 242 ? -42.061 26.509 18.260 1.00 77.67 242 MET F N 1
ATOM 13396 C CA . MET F 1 242 ? -43.243 25.648 18.220 1.00 77.60 242 MET F CA 1
ATOM 13397 C C . MET F 1 242 ? -44.179 25.860 19.351 1.00 80.03 242 MET F C 1
ATOM 13398 O O . MET F 1 242 ? -45.050 25.016 19.541 1.00 74.82 242 MET F O 1
ATOM 13403 N N . LYS F 1 243 ? -44.005 26.898 20.139 1.00 78.60 243 LYS F N 1
ATOM 13404 C CA . LYS F 1 243 ? -45.063 27.241 21.067 1.00 82.21 243 LYS F CA 1
ATOM 13405 C C . LYS F 1 243 ? -46.134 28.058 20.332 1.00 81.93 243 LYS F C 1
ATOM 13406 O O . LYS F 1 243 ? -47.063 28.585 20.957 1.00 85.15 243 LYS F O 1
ATOM 13412 N N . HIS F 1 244 ? -45.926 28.259 19.024 1.00 84.53 244 HIS F N 1
ATOM 13413 C CA . HIS F 1 244 ? -46.868 28.858 18.078 1.00 86.34 244 HIS F CA 1
ATOM 13414 C C . HIS F 1 244 ? -46.886 27.934 16.874 1.00 85.31 244 HIS F C 1
ATOM 13415 O O . HIS F 1 244 ? -45.936 27.938 16.086 1.00 86.69 244 HIS F O 1
ATOM 13422 N N . LYS F 1 245 ? -47.958 27.165 16.729 1.00 83.29 245 LYS F N 1
ATOM 13423 C CA . LYS F 1 245 ? -48.079 26.217 15.635 1.00 82.85 245 LYS F CA 1
ATOM 13424 C C . LYS F 1 245 ? -48.208 26.954 14.310 1.00 85.62 245 LYS F C 1
ATOM 13425 O O . LYS F 1 245 ? -48.699 28.086 14.251 1.00 87.41 245 LYS F O 1
ATOM 13431 N N . LEU F 1 246 ? -47.761 26.301 13.238 1.00 84.71 246 LEU F N 1
ATOM 13432 C CA . LEU F 1 246 ? -47.751 26.946 11.932 1.00 84.52 246 LEU F CA 1
ATOM 13433 C C . LEU F 1 246 ? -49.176 27.074 11.390 1.00 82.28 246 LEU F C 1
ATOM 13434 O O . LEU F 1 246 ? -49.972 26.134 11.495 1.00 82.15 246 LEU F O 1
ATOM 13439 N N . PRO F 1 247 ? -49.518 28.212 10.783 1.00 82.61 247 PRO F N 1
ATOM 13440 C CA . PRO F 1 247 ? -50.888 28.388 10.284 1.00 83.25 247 PRO F CA 1
ATOM 13441 C C . PRO F 1 247 ? -51.088 27.917 8.850 1.00 85.73 247 PRO F C 1
ATOM 13442 O O . PRO F 1 247 ? -52.206 27.553 8.474 1.00 84.23 247 PRO F O 1
ATOM 13446 N N . MET F 1 248 ? -50.033 27.929 8.035 1.00 84.32 248 MET F N 1
ATOM 13447 C CA . MET F 1 248 ? -50.174 27.550 6.634 1.00 83.52 248 MET F CA 1
ATOM 13448 C C . MET F 1 248 ? -50.288 26.035 6.487 1.00 82.23 248 MET F C 1
ATOM 13449 O O . MET F 1 248 ? -49.946 25.285 7.403 1.00 84.82 248 MET F O 1
ATOM 13454 N N . PRO F 1 249 ? -50.819 25.556 5.362 1.00 81.29 249 PRO F N 1
ATOM 13455 C CA . PRO F 1 249 ? -50.844 24.106 5.120 1.00 82.20 249 PRO F CA 1
ATOM 13456 C C . PRO F 1 249 ? -49.427 23.540 5.009 1.00 82.84 249 PRO F C 1
ATOM 13457 O O . PRO F 1 249 ? -48.534 24.165 4.431 1.00 79.08 249 PRO F O 1
ATOM 13461 N N . VAL F 1 250 ? -49.218 22.358 5.606 1.00 81.45 250 VAL F N 1
ATOM 13462 C CA . VAL F 1 250 ? -47.911 21.703 5.682 1.00 82.92 250 VAL F CA 1
ATOM 13463 C C . VAL F 1 250 ? -48.079 20.258 5.249 1.00 82.02 250 VAL F C 1
ATOM 13464 O O . VAL F 1 250 ? -48.969 19.577 5.767 1.00 81.16 250 VAL F O 1
ATOM 13468 N N . LEU F 1 251 ? -47.211 19.753 4.359 1.00 78.87 251 LEU F N 1
ATOM 13469 C CA . LEU F 1 251 ? -47.289 18.374 3.858 1.00 78.16 251 LEU F CA 1
ATOM 13470 C C . LEU F 1 251 ? -46.080 17.564 4.307 1.00 75.02 251 LEU F C 1
ATOM 13471 O O . LEU F 1 251 ? -44.959 18.067 4.274 1.00 73.57 251 LEU F O 1
ATOM 13476 N N . ALA F 1 252 ? -46.328 16.349 4.809 1.00 73.47 252 ALA F N 1
ATOM 13477 C CA . ALA F 1 252 ? -45.297 15.478 5.365 1.00 74.50 252 ALA F CA 1
ATOM 13478 C C . ALA F 1 252 ? -45.217 14.179 4.579 1.00 74.70 252 ALA F C 1
ATOM 13479 O O . ALA F 1 252 ? -46.232 13.495 4.404 1.00 76.24 252 ALA F O 1
ATOM 13481 N N . LEU F 1 253 ? -44.004 13.837 4.128 1.00 69.49 253 LEU F N 1
ATOM 13482 C CA . LEU F 1 253 ? -43.744 12.635 3.345 1.00 71.07 253 LEU F CA 1
ATOM 13483 C C . LEU F 1 253 ? -42.468 11.946 3.824 1.00 69.32 253 LEU F C 1
ATOM 13484 O O . LEU F 1 253 ? -41.497 12.608 4.205 1.00 65.98 253 LEU F O 1
ATOM 13489 N N . ALA F 1 254 ? -42.472 10.614 3.786 1.00 67.21 254 ALA F N 1
ATOM 13490 C CA . ALA F 1 254 ? -41.278 9.828 4.072 1.00 67.98 254 ALA F CA 1
ATOM 13491 C C . ALA F 1 254 ? -41.492 8.409 3.557 1.00 68.52 254 ALA F C 1
ATOM 13492 O O . ALA F 1 254 ? -42.627 7.966 3.359 1.00 71.43 254 ALA F O 1
ATOM 13494 N N . GLY F 1 255 ? -40.380 7.701 3.343 1.00 68.49 255 GLY F N 1
ATOM 13495 C CA . GLY F 1 255 ? -40.449 6.345 2.824 1.00 66.58 255 GLY F CA 1
ATOM 13496 C C . GLY F 1 255 ? -40.744 5.318 3.903 1.00 68.05 255 GLY F C 1
ATOM 13497 O O . GLY F 1 255 ? -40.416 5.494 5.075 1.00 67.17 255 GLY F O 1
ATOM 13498 N N . ASP F 1 256 ? -41.401 4.231 3.493 1.00 67.54 256 ASP F N 1
ATOM 13499 C CA . ASP F 1 256 ? -41.808 3.197 4.439 1.00 69.94 256 ASP F CA 1
ATOM 13500 C C . ASP F 1 256 ? -40.635 2.400 4.997 1.00 69.30 256 ASP F C 1
ATOM 13501 O O . ASP F 1 256 ? -40.791 1.734 6.028 1.00 68.71 256 ASP F O 1
ATOM 13506 N N . LYS F 1 257 ? -39.487 2.402 4.327 1.00 69.82 257 LYS F N 1
ATOM 13507 C CA . LYS F 1 257 ? -38.331 1.671 4.825 1.00 65.78 257 LYS F CA 1
ATOM 13508 C C . LYS F 1 257 ? -37.421 2.543 5.676 1.00 65.52 257 LYS F C 1
ATOM 13509 O O . LYS F 1 257 ? -36.360 2.081 6.112 1.00 68.13 257 LYS F O 1
ATOM 13515 N N . SER F 1 258 ? -37.846 3.765 5.978 1.00 66.08 258 SER F N 1
ATOM 13516 C CA . SER F 1 258 ? -37.096 4.610 6.888 1.00 65.82 258 SER F CA 1
ATOM 13517 C C . SER F 1 258 ? -38.035 5.172 7.949 1.00 68.44 258 SER F C 1
ATOM 13518 O O . SER F 1 258 ? -38.593 4.413 8.750 1.00 67.86 258 SER F O 1
ATOM 13521 N N . ASN F 1 259 ? -38.268 6.482 7.939 1.00 65.08 259 ASN F N 1
ATOM 13522 C CA . ASN F 1 259 ? -39.035 7.059 9.035 1.00 65.42 259 ASN F CA 1
ATOM 13523 C C . ASN F 1 259 ? -40.537 6.907 8.833 1.00 68.73 259 ASN F C 1
ATOM 13524 O O . ASN F 1 259 ? -41.280 6.856 9.819 1.00 69.43 259 ASN F O 1
ATOM 13529 N N . GLY F 1 260 ? -40.997 6.807 7.586 1.00 65.22 260 GLY F N 1
ATOM 13530 C CA . GLY F 1 260 ? -42.393 6.465 7.339 1.00 70.65 260 GLY F CA 1
ATOM 13531 C C . GLY F 1 260 ? -43.360 7.419 8.013 1.00 66.27 260 GLY F C 1
ATOM 13532 O O . GLY F 1 260 ? -43.276 8.642 7.857 1.00 66.37 260 GLY F O 1
ATOM 13533 N N . ALA F 1 261 ? -44.283 6.846 8.794 1.00 70.84 261 ALA F N 1
ATOM 13534 C CA . ALA F 1 261 ? -45.363 7.609 9.417 1.00 69.66 261 ALA F CA 1
ATOM 13535 C C . ALA F 1 261 ? -44.884 8.595 10.481 1.00 73.82 261 ALA F C 1
ATOM 13536 O O . ALA F 1 261 ? -45.672 9.451 10.905 1.00 74.31 261 ALA F O 1
ATOM 13538 N N . LYS F 1 262 ? -43.636 8.490 10.949 1.00 70.68 262 LYS F N 1
ATOM 13539 C CA . LYS F 1 262 ? -43.176 9.414 11.981 1.00 69.55 262 LYS F CA 1
ATOM 13540 C C . LYS F 1 262 ? -42.970 10.816 11.434 1.00 69.82 262 LYS F C 1
ATOM 13541 O O . LYS F 1 262 ? -42.900 11.768 12.220 1.00 69.76 262 LYS F O 1
ATOM 13547 N N . GLU F 1 263 ? -42.909 10.974 10.106 1.00 69.02 263 GLU F N 1
ATOM 13548 C CA . GLU F 1 263 ? -42.859 12.320 9.544 1.00 70.88 263 GLU F CA 1
ATOM 13549 C C . GLU F 1 263 ? -44.179 13.055 9.764 1.00 73.07 263 GLU F C 1
ATOM 13550 O O . GLU F 1 263 ? -44.178 14.269 9.995 1.00 71.49 263 GLU F O 1
ATOM 13556 N N . LEU F 1 264 ? -45.307 12.338 9.728 1.00 75.21 264 LEU F N 1
ATOM 13557 C CA . LEU F 1 264 ? -46.587 12.951 10.085 1.00 74.58 264 LEU F CA 1
ATOM 13558 C C . LEU F 1 264 ? -46.749 13.204 11.567 1.00 74.63 264 LEU F C 1
ATOM 13559 O O . LEU F 1 264 ? -47.237 14.269 11.961 1.00 75.62 264 LEU F O 1
ATOM 13564 N N . ASP F 1 265 ? -46.337 12.261 12.400 1.00 75.59 265 ASP F N 1
ATOM 13565 C CA . ASP F 1 265 ? -46.375 12.509 13.830 1.00 71.90 265 ASP F CA 1
ATOM 13566 C C . ASP F 1 265 ? -45.539 13.728 14.162 1.00 73.59 265 ASP F C 1
ATOM 13567 O O . ASP F 1 265 ? -45.983 14.617 14.900 1.00 75.80 265 ASP F O 1
ATOM 13572 N N . MET F 1 266 ? -44.357 13.822 13.556 1.00 74.17 266 MET F N 1
ATOM 13573 C CA . MET F 1 266 ? -43.513 14.991 13.753 1.00 74.02 266 MET F CA 1
ATOM 13574 C C . MET F 1 266 ? -44.182 16.245 13.202 1.00 71.38 266 MET F C 1
ATOM 13575 O O . MET F 1 266 ? -44.150 17.305 13.836 1.00 70.02 266 MET F O 1
ATOM 13580 N N . ALA F 1 267 ? -44.816 16.140 12.033 1.00 74.98 267 ALA F N 1
ATOM 13581 C CA . ALA F 1 267 ? -45.414 17.323 11.423 1.00 76.10 267 ALA F CA 1
ATOM 13582 C C . ALA F 1 267 ? -46.591 17.839 12.243 1.00 75.90 267 ALA F C 1
ATOM 13583 O O . ALA F 1 267 ? -46.814 19.054 12.308 1.00 75.86 267 ALA F O 1
ATOM 13585 N N . ARG F 1 268 ? -47.309 16.948 12.929 1.00 75.03 268 ARG F N 1
ATOM 13586 C CA . ARG F 1 268 ? -48.482 17.382 13.679 1.00 78.74 268 ARG F CA 1
ATOM 13587 C C . ARG F 1 268 ? -48.127 18.173 14.933 1.00 78.66 268 ARG F C 1
ATOM 13588 O O . ARG F 1 268 ? -49.003 18.847 15.479 1.00 76.36 268 ARG F O 1
ATOM 13596 N N . GLU F 1 269 ? -46.872 18.141 15.384 1.00 73.42 269 GLU F N 1
ATOM 13597 C CA . GLU F 1 269 ? -46.454 18.999 16.484 1.00 74.78 269 GLU F CA 1
ATOM 13598 C C . GLU F 1 269 ? -46.149 20.425 16.051 1.00 76.80 269 GLU F C 1
ATOM 13599 O O . GLU F 1 269 ? -45.984 21.294 16.914 1.00 79.36 269 GLU F O 1
ATOM 13605 N N . LEU F 1 270 ? -46.057 20.696 14.747 1.00 77.40 270 LEU F N 1
ATOM 13606 C CA . LEU F 1 270 ? -45.632 22.016 14.298 1.00 78.33 270 LEU F CA 1
ATOM 13607 C C . LEU F 1 270 ? -46.706 22.858 13.650 1.00 78.96 270 LEU F C 1
ATOM 13608 O O . LEU F 1 270 ? -46.551 24.081 13.617 1.00 80.02 270 LEU F O 1
ATOM 13613 N N . ALA F 1 271 ? -47.754 22.255 13.110 1.00 77.81 271 ALA F N 1
ATOM 13614 C CA . ALA F 1 271 ? -48.743 23.008 12.363 1.00 81.84 271 ALA F CA 1
ATOM 13615 C C . ALA F 1 271 ? -50.120 22.417 12.625 1.00 80.54 271 ALA F C 1
ATOM 13616 O O . ALA F 1 271 ? -50.258 21.228 12.921 1.00 81.98 271 ALA F O 1
ATOM 13618 N N . LEU F 1 272 ? -51.145 23.259 12.489 1.00 82.71 272 LEU F N 1
ATOM 13619 C CA . LEU F 1 272 ? -52.511 22.812 12.742 1.00 81.56 272 LEU F CA 1
ATOM 13620 C C . LEU F 1 272 ? -53.091 22.094 11.534 1.00 82.49 272 LEU F C 1
ATOM 13621 O O . LEU F 1 272 ? -53.888 21.163 11.694 1.00 83.02 272 LEU F O 1
ATOM 13626 N N . ASP F 1 273 ? -52.681 22.492 10.332 1.00 83.93 273 ASP F N 1
ATOM 13627 C CA . ASP F 1 273 ? -53.234 21.996 9.074 1.00 83.48 273 ASP F CA 1
ATOM 13628 C C . ASP F 1 273 ? -52.185 21.111 8.401 1.00 83.83 273 ASP F C 1
ATOM 13629 O O . ASP F 1 273 ? -51.379 21.569 7.579 1.00 81.23 273 ASP F O 1
ATOM 13634 N N . VAL F 1 274 ? -52.237 19.827 8.702 1.00 82.65 274 VAL F N 1
ATOM 13635 C CA . VAL F 1 274 ? -51.295 18.899 8.114 1.00 82.56 274 VAL F CA 1
ATOM 13636 C C . VAL F 1 274 ? -51.931 17.646 7.570 1.00 83.03 274 VAL F C 1
ATOM 13637 O O . VAL F 1 274 ? -52.899 17.145 8.093 1.00 80.81 274 VAL F O 1
ATOM 13641 N N . ARG F 1 275 ? -51.348 17.172 6.484 1.00 79.49 275 ARG F N 1
ATOM 13642 C CA . ARG F 1 275 ? -51.743 15.967 5.804 1.00 80.42 275 ARG F CA 1
ATOM 13643 C C . ARG F 1 275 ? -50.472 15.228 5.402 1.00 82.10 275 ARG F C 1
ATOM 13644 O O . ARG F 1 275 ? -49.446 15.831 5.263 1.00 80.94 275 ARG F O 1
ATOM 13652 N N . GLY F 1 276 ? -50.529 13.926 5.228 1.00 78.24 276 GLY F N 1
ATOM 13653 C CA . GLY F 1 276 ? -49.338 13.167 4.881 1.00 79.68 276 GLY F CA 1
ATOM 13654 C C . GLY F 1 276 ? -49.603 11.869 4.153 1.00 78.86 276 GLY F C 1
ATOM 13655 O O . GLY F 1 276 ? -50.741 11.412 4.034 1.00 75.21 276 GLY F O 1
ATOM 13656 N N . ALA F 1 277 ? -48.511 11.285 3.657 1.00 76.55 277 ALA F N 1
ATOM 13657 C CA . ALA F 1 277 ? -48.519 10.009 2.957 1.00 74.71 277 ALA F CA 1
ATOM 13658 C C . ALA F 1 277 ? -47.160 9.376 3.188 1.00 75.13 277 ALA F C 1
ATOM 13659 O O . ALA F 1 277 ? -46.193 10.056 3.546 1.00 73.03 277 ALA F O 1
ATOM 13661 N N . VAL F 1 278 ? -47.104 8.064 2.998 1.00 72.32 278 VAL F N 1
ATOM 13662 C CA . VAL F 1 278 ? -45.883 7.291 3.146 1.00 73.08 278 VAL F CA 1
ATOM 13663 C C . VAL F 1 278 ? -45.594 6.644 1.806 1.00 75.30 278 VAL F C 1
ATOM 13664 O O . VAL F 1 278 ? -46.463 5.977 1.232 1.00 76.45 278 VAL F O 1
ATOM 13668 N N . ALA F 1 279 ? -44.380 6.848 1.308 1.00 76.13 279 ALA F N 1
ATOM 13669 C CA . ALA F 1 279 ? -43.990 6.335 0.001 1.00 72.50 279 ALA F CA 1
ATOM 13670 C C . ALA F 1 279 ? -43.743 4.833 0.087 1.00 73.23 279 ALA F C 1
ATOM 13671 O O . ALA F 1 279 ? -43.008 4.381 0.970 1.00 75.41 279 ALA F O 1
ATOM 13673 N N . PRO F 1 280 ? -44.332 4.035 -0.799 1.00 74.37 280 PRO F N 1
ATOM 13674 C CA . PRO F 1 280 ? -44.123 2.584 -0.729 1.00 72.50 280 PRO F CA 1
ATOM 13675 C C . PRO F 1 280 ? -42.753 2.182 -1.259 1.00 73.99 280 PRO F C 1
ATOM 13676 O O . PRO F 1 280 ? -42.255 2.744 -2.237 1.00 68.94 280 PRO F O 1
ATOM 13680 N N . ASN F 1 281 ? -42.155 1.194 -0.589 1.00 71.52 281 ASN F N 1
ATOM 13681 C CA . ASN F 1 281 ? -40.856 0.624 -0.960 1.00 73.86 281 ASN F CA 1
ATOM 13682 C C . ASN F 1 281 ? -39.834 1.712 -1.275 1.00 69.36 281 ASN F C 1
ATOM 13683 O O . ASN F 1 281 ? -39.187 1.719 -2.324 1.00 67.54 281 ASN F O 1
ATOM 13688 N N . THR F 1 282 ? -39.712 2.649 -0.345 1.00 65.96 282 THR F N 1
ATOM 13689 C CA . THR F 1 282 ? -38.846 3.800 -0.489 1.00 66.84 282 THR F CA 1
ATOM 13690 C C . THR F 1 282 ? -38.110 4.009 0.823 1.00 68.03 282 THR F C 1
ATOM 13691 O O . THR F 1 282 ? -38.690 3.849 1.901 1.00 66.48 282 THR F O 1
ATOM 13695 N N . GLY F 1 283 ? -36.819 4.312 0.720 1.00 65.32 283 GLY F N 1
ATOM 13696 C CA . GLY F 1 283 ? -36.005 4.580 1.885 1.00 62.36 283 GLY F CA 1
ATOM 13697 C C . GLY F 1 283 ? -35.959 6.045 2.265 1.00 65.04 283 GLY F C 1
ATOM 13698 O O . GLY F 1 283 ? -36.959 6.767 2.174 1.00 62.95 283 GLY F O 1
ATOM 13699 N N . HIS F 1 284 ? -34.766 6.496 2.650 1.00 61.23 284 HIS F N 1
ATOM 13700 C CA . HIS F 1 284 ? -34.563 7.806 3.255 1.00 61.00 284 HIS F CA 1
ATOM 13701 C C . HIS F 1 284 ? -34.494 8.947 2.246 1.00 61.53 284 HIS F C 1
ATOM 13702 O O . HIS F 1 284 ? -34.682 10.107 2.636 1.00 58.49 284 HIS F O 1
ATOM 13709 N N . TRP F 1 285 ? -34.178 8.664 0.985 1.00 59.09 285 TRP F N 1
ATOM 13710 C CA . TRP F 1 285 ? -33.875 9.701 -0.001 1.00 59.48 285 TRP F CA 1
ATOM 13711 C C . TRP F 1 285 ? -35.027 9.766 -0.998 1.00 63.59 285 TRP F C 1
ATOM 13712 O O . TRP F 1 285 ? -34.937 9.252 -2.117 1.00 62.31 285 TRP F O 1
ATOM 13723 N N . LEU F 1 286 ? -36.117 10.422 -0.584 1.00 62.16 286 LEU F N 1
ATOM 13724 C CA . LEU F 1 286 ? -37.322 10.463 -1.412 1.00 65.26 286 LEU F CA 1
ATOM 13725 C C . LEU F 1 286 ? -37.073 11.036 -2.801 1.00 60.60 286 LEU F C 1
ATOM 13726 O O . LEU F 1 286 ? -37.436 10.370 -3.788 1.00 60.76 286 LEU F O 1
ATOM 13731 N N . PRO F 1 287 ? -36.447 12.209 -2.967 1.00 57.82 287 PRO F N 1
ATOM 13732 C CA . PRO F 1 287 ? -36.244 12.730 -4.331 1.00 63.09 287 PRO F CA 1
ATOM 13733 C C . PRO F 1 287 ? -35.379 11.839 -5.204 1.00 65.35 287 PRO F C 1
ATOM 13734 O O . PRO F 1 287 ? -35.603 11.788 -6.420 1.00 64.53 287 PRO F O 1
ATOM 13738 N N . ASP F 1 288 ? -34.400 11.134 -4.620 1.00 63.18 288 ASP F N 1
ATOM 13739 C CA . ASP F 1 288 ? -33.557 10.226 -5.390 1.00 62.06 288 ASP F CA 1
ATOM 13740 C C . ASP F 1 288 ? -34.275 8.919 -5.694 1.00 62.06 288 ASP F C 1
ATOM 13741 O O . ASP F 1 288 ? -34.135 8.375 -6.794 1.00 63.93 288 ASP F O 1
ATOM 13746 N N . GLU F 1 289 ? -35.014 8.384 -4.723 1.00 61.38 289 GLU F N 1
ATOM 13747 C CA . GLU F 1 289 ? -35.534 7.026 -4.816 1.00 62.88 289 GLU F CA 1
ATOM 13748 C C . GLU F 1 289 ? -36.886 6.943 -5.522 1.00 66.70 289 GLU F C 1
ATOM 13749 O O . GLU F 1 289 ? -37.098 6.049 -6.349 1.00 66.22 289 GLU F O 1
ATOM 13755 N N . ASN F 1 290 ? -37.822 7.833 -5.190 1.00 65.49 290 ASN F N 1
ATOM 13756 C CA . ASN F 1 290 ? -39.184 7.781 -5.733 1.00 69.36 290 ASN F CA 1
ATOM 13757 C C . ASN F 1 290 ? -39.646 9.188 -6.089 1.00 70.84 290 ASN F C 1
ATOM 13758 O O . ASN F 1 290 ? -40.569 9.735 -5.473 1.00 70.76 290 ASN F O 1
ATOM 13763 N N . PRO F 1 291 ? -39.034 9.799 -7.108 1.00 68.65 291 PRO F N 1
ATOM 13764 C CA . PRO F 1 291 ? -39.461 11.149 -7.507 1.00 72.03 291 PRO F CA 1
ATOM 13765 C C . PRO F 1 291 ? -40.833 11.179 -8.164 1.00 71.92 291 PRO F C 1
ATOM 13766 O O . PRO F 1 291 ? -41.476 12.234 -8.163 1.00 71.93 291 PRO F O 1
ATOM 13770 N N . ALA F 1 292 ? -41.272 10.091 -8.734 1.00 70.28 292 ALA F N 1
ATOM 13771 C CA . ALA F 1 292 ? -42.582 10.045 -9.312 1.00 74.54 292 ALA F CA 1
ATOM 13772 C C . ALA F 1 292 ? -43.594 10.264 -8.197 1.00 77.74 292 ALA F C 1
ATOM 13773 O O . ALA F 1 292 ? -44.378 11.180 -8.240 1.00 78.90 292 ALA F O 1
ATOM 13775 N N . PHE F 1 293 ? -43.508 9.487 -7.130 1.00 74.84 293 PHE F N 1
ATOM 13776 C CA . PHE F 1 293 ? -44.425 9.626 -6.026 1.00 74.79 293 PHE F CA 1
ATOM 13777 C C . PHE F 1 293 ? -44.302 10.969 -5.410 1.00 76.30 293 PHE F C 1
ATOM 13778 O O . PHE F 1 293 ? -45.274 11.577 -5.107 1.00 76.67 293 PHE F O 1
ATOM 13786 N N . LEU F 1 294 ? -43.105 11.461 -5.252 1.00 73.93 294 LEU F N 1
ATOM 13787 C CA . LEU F 1 294 ? -42.954 12.734 -4.669 1.00 76.17 294 LEU F CA 1
ATOM 13788 C C . LEU F 1 294 ? -43.574 13.819 -5.494 1.00 79.59 294 LEU F C 1
ATOM 13789 O O . LEU F 1 294 ? -44.188 14.707 -4.955 1.00 78.24 294 LEU F O 1
ATOM 13794 N N . THR F 1 295 ? -43.409 13.768 -6.805 1.00 77.86 295 THR F N 1
ATOM 13795 C CA . THR F 1 295 ? -43.915 14.846 -7.630 1.00 79.08 295 THR F CA 1
ATOM 13796 C C . THR F 1 295 ? -45.401 14.977 -7.577 1.00 82.82 295 THR F C 1
ATOM 13797 O O . THR F 1 295 ? -45.914 16.054 -7.490 1.00 83.42 295 THR F O 1
ATOM 13801 N N . ARG F 1 296 ? -46.073 13.850 -7.631 1.00 82.08 296 ARG F N 1
ATOM 13802 C CA . ARG F 1 296 ? -47.487 13.816 -7.585 1.00 83.41 296 ARG F CA 1
ATOM 13803 C C . ARG F 1 296 ? -47.959 14.487 -6.335 1.00 85.35 296 ARG F C 1
ATOM 13804 O O . ARG F 1 296 ? -48.686 15.446 -6.410 1.00 85.77 296 ARG F O 1
ATOM 13812 N N . GLN F 1 297 ? -47.491 14.000 -5.196 1.00 80.95 297 GLN F N 1
ATOM 13813 C CA . GLN F 1 297 ? -47.854 14.526 -3.883 1.00 79.37 297 GLN F CA 1
ATOM 13814 C C . GLN F 1 297 ? -47.669 16.039 -3.812 1.00 82.37 297 GLN F C 1
ATOM 13815 O O . GLN F 1 297 ? -48.509 16.747 -3.248 1.00 84.27 297 GLN F O 1
ATOM 13821 N N . LEU F 1 298 ? -46.589 16.560 -4.395 1.00 82.47 298 LEU F N 1
ATOM 13822 C CA . LEU F 1 298 ? -46.388 18.006 -4.359 1.00 84.32 298 LEU F CA 1
ATOM 13823 C C . LEU F 1 298 ? -47.355 18.720 -5.300 1.00 87.20 298 LEU F C 1
ATOM 13824 O O . LEU F 1 298 ? -47.857 19.803 -4.974 1.00 86.56 298 LEU F O 1
ATOM 13829 N N . LEU F 1 299 ? -47.612 18.141 -6.482 1.00 85.63 299 LEU F N 1
ATOM 13830 C CA . LEU F 1 299 ? -48.540 18.764 -7.422 1.00 88.84 299 LEU F CA 1
ATOM 13831 C C . LEU F 1 299 ? -49.966 18.735 -6.887 1.00 88.61 299 LEU F C 1
ATOM 13832 O O . LEU F 1 299 ? -50.662 19.757 -6.907 1.00 89.75 299 LEU F O 1
ATOM 13837 N N . ASP F 1 300 ? -50.425 17.618 -6.367 1.00 86.61 300 ASP F N 1
ATOM 13838 C CA . ASP F 1 300 ? -51.749 17.551 -5.794 1.00 86.02 300 ASP F CA 1
ATOM 13839 C C . ASP F 1 300 ? -51.852 18.493 -4.623 1.00 87.73 300 ASP F C 1
ATOM 13840 O O . ASP F 1 300 ? -52.775 19.244 -4.508 1.00 89.23 300 ASP F O 1
ATOM 13845 N N . PHE F 1 301 ? -50.861 18.477 -3.767 1.00 87.31 301 PHE F N 1
ATOM 13846 C CA . PHE F 1 301 ? -50.829 19.360 -2.629 1.00 88.93 301 PHE F CA 1
ATOM 13847 C C . PHE F 1 301 ? -50.782 20.823 -3.050 1.00 88.93 301 PHE F C 1
ATOM 13848 O O . PHE F 1 301 ? -51.372 21.667 -2.436 1.00 89.40 301 PHE F O 1
ATOM 13856 N N . PHE F 1 302 ? -50.043 21.136 -4.086 1.00 90.58 302 PHE F N 1
ATOM 13857 C CA . PHE F 1 302 ? -49.969 22.515 -4.502 1.00 91.83 302 PHE F CA 1
ATOM 13858 C C . PHE F 1 302 ? -51.269 23.004 -5.102 1.00 93.48 302 PHE F C 1
ATOM 13859 O O . PHE F 1 302 ? -51.527 24.189 -5.095 1.00 91.52 302 PHE F O 1
ATOM 13867 N N . ARG F 1 303 ? -52.051 22.077 -5.637 1.00 93.19 303 ARG F N 1
ATOM 13868 C CA . ARG F 1 303 ? -53.385 22.354 -6.141 1.00 98.04 303 ARG F CA 1
ATOM 13869 C C . ARG F 1 303 ? -54.464 22.317 -5.043 1.00 97.13 303 ARG F C 1
ATOM 13870 O O . ARG F 1 303 ? -55.007 23.345 -4.633 1.00 96.81 303 ARG F O 1
ATOM 13878 N N . PRO G 1 11 ? -17.371 -22.933 69.057 1.00 96.87 11 PRO G N 1
ATOM 13879 C CA . PRO G 1 11 ? -18.381 -23.661 68.298 1.00 96.40 11 PRO G CA 1
ATOM 13880 C C . PRO G 1 11 ? -19.518 -24.262 69.107 1.00 96.07 11 PRO G C 1
ATOM 13881 O O . PRO G 1 11 ? -20.622 -23.867 68.790 1.00 98.85 11 PRO G O 1
ATOM 13885 N N . GLY G 1 12 ? -19.296 -25.114 70.099 1.00 91.07 12 GLY G N 1
ATOM 13886 C CA . GLY G 1 12 ? -20.394 -25.674 70.870 1.00 92.46 12 GLY G CA 1
ATOM 13887 C C . GLY G 1 12 ? -21.103 -26.968 70.475 1.00 91.16 12 GLY G C 1
ATOM 13888 O O . GLY G 1 12 ? -20.846 -27.562 69.456 1.00 88.38 12 GLY G O 1
ATOM 13889 N N . MET G 1 13 ? -22.047 -27.351 71.313 1.00 88.71 13 MET G N 1
ATOM 13890 C CA . MET G 1 13 ? -22.806 -28.582 71.200 1.00 86.08 13 MET G CA 1
ATOM 13891 C C . MET G 1 13 ? -23.752 -28.724 70.043 1.00 86.03 13 MET G C 1
ATOM 13892 O O . MET G 1 13 ? -24.328 -27.772 69.622 1.00 84.42 13 MET G O 1
ATOM 13897 N N . PRO G 1 14 ? -23.939 -29.952 69.549 1.00 86.31 14 PRO G N 1
ATOM 13898 C CA . PRO G 1 14 ? -24.834 -30.167 68.401 1.00 86.21 14 PRO G CA 1
ATOM 13899 C C . PRO G 1 14 ? -26.250 -29.662 68.657 1.00 82.30 14 PRO G C 1
ATOM 13900 O O . PRO G 1 14 ? -26.787 -29.760 69.767 1.00 79.28 14 PRO G O 1
ATOM 13904 N N . ALA G 1 15 ? -26.819 -29.033 67.630 1.00 79.43 15 ALA G N 1
ATOM 13905 C CA . ALA G 1 15 ? -28.178 -28.502 67.704 1.00 81.68 15 ALA G CA 1
ATOM 13906 C C . ALA G 1 15 ? -29.118 -29.384 66.887 1.00 75.48 15 ALA G C 1
ATOM 13907 O O . ALA G 1 15 ? -29.130 -29.301 65.649 1.00 77.65 15 ALA G O 1
ATOM 13909 N N . PRO G 1 16 ? -29.938 -30.218 67.515 1.00 76.05 16 PRO G N 1
ATOM 13910 C CA . PRO G 1 16 ? -30.781 -31.141 66.748 1.00 78.19 16 PRO G CA 1
ATOM 13911 C C . PRO G 1 16 ? -31.981 -30.456 66.096 1.00 78.38 16 PRO G C 1
ATOM 13912 O O . PRO G 1 16 ? -32.439 -29.389 66.510 1.00 77.94 16 PRO G O 1
ATOM 13916 N N . GLY G 1 17 ? -32.501 -31.117 65.062 1.00 76.49 17 GLY G N 1
ATOM 13917 C CA . GLY G 1 17 ? -33.722 -30.702 64.398 1.00 79.56 17 GLY G CA 1
ATOM 13918 C C . GLY G 1 17 ? -33.456 -29.926 63.121 1.00 79.70 17 GLY G C 1
ATOM 13919 O O . GLY G 1 17 ? -32.316 -29.697 62.706 1.00 79.63 17 GLY G O 1
ATOM 13920 N N . LEU G 1 18 ? -34.556 -29.527 62.484 1.00 79.77 18 LEU G N 1
ATOM 13921 C CA . LEU G 1 18 ? -34.489 -28.698 61.291 1.00 82.14 18 LEU G CA 1
ATOM 13922 C C . LEU G 1 18 ? -34.000 -27.296 61.654 1.00 82.79 18 LEU G C 1
ATOM 13923 O O . LEU G 1 18 ? -34.231 -26.822 62.771 1.00 81.30 18 LEU G O 1
ATOM 13928 N N . PRO G 1 19 ? -33.325 -26.608 60.732 1.00 84.10 19 PRO G N 1
ATOM 13929 C CA . PRO G 1 19 ? -32.884 -25.237 61.019 1.00 88.40 19 PRO G CA 1
ATOM 13930 C C . PRO G 1 19 ? -34.067 -24.299 61.230 1.00 92.62 19 PRO G C 1
ATOM 13931 O O . PRO G 1 19 ? -35.179 -24.539 60.754 1.00 94.31 19 PRO G O 1
ATOM 13935 N N . ALA G 1 20 ? -33.808 -23.211 61.960 1.00 93.25 20 ALA G N 1
ATOM 13936 C CA . ALA G 1 20 ? -34.855 -22.254 62.307 1.00 91.63 20 ALA G CA 1
ATOM 13937 C C . ALA G 1 20 ? -35.523 -21.706 61.055 1.00 94.27 20 ALA G C 1
ATOM 13938 O O . ALA G 1 20 ? -34.856 -21.402 60.059 1.00 89.53 20 ALA G O 1
ATOM 13940 N N . GLY G 1 21 ? -36.857 -21.628 61.095 1.00 94.86 21 GLY G N 1
ATOM 13941 C CA . GLY G 1 21 ? -37.619 -21.133 59.976 1.00 92.87 21 GLY G CA 1
ATOM 13942 C C . GLY G 1 21 ? -37.907 -22.164 58.908 1.00 95.78 21 GLY G C 1
ATOM 13943 O O . GLY G 1 21 ? -38.628 -21.850 57.950 1.00 97.40 21 GLY G O 1
ATOM 13944 N N . PHE G 1 22 ? -37.347 -23.377 59.029 1.00 94.57 22 PHE G N 1
ATOM 13945 C CA . PHE G 1 22 ? -37.508 -24.402 57.997 1.00 95.72 22 PHE G CA 1
ATOM 13946 C C . PHE G 1 22 ? -38.970 -24.749 57.756 1.00 90.15 22 PHE G C 1
ATOM 13947 O O . PHE G 1 22 ? -39.360 -25.016 56.622 1.00 85.62 22 PHE G O 1
ATOM 13955 N N . GLU G 1 23 ? -39.796 -24.746 58.798 1.00 90.97 23 GLU G N 1
ATOM 13956 C CA . GLU G 1 23 ? -41.172 -25.197 58.608 1.00 95.41 23 GLU G CA 1
ATOM 13957 C C . GLU G 1 23 ? -41.856 -24.385 57.514 1.00 94.36 23 GLU G C 1
ATOM 13958 O O . GLU G 1 23 ? -42.656 -24.925 56.743 1.00 92.57 23 GLU G O 1
ATOM 13964 N N . ARG G 1 24 ? -41.671 -23.077 57.615 1.00 96.34 24 ARG G N 1
ATOM 13965 C CA . ARG G 1 24 ? -42.271 -22.111 56.728 1.00 96.28 24 ARG G CA 1
ATOM 13966 C C . ARG G 1 24 ? -41.901 -22.152 55.291 1.00 93.91 24 ARG G C 1
ATOM 13967 O O . ARG G 1 24 ? -42.680 -21.734 54.500 1.00 94.66 24 ARG G O 1
ATOM 13975 N N . ARG G 1 25 ? -40.751 -22.663 54.964 1.00 95.32 25 ARG G N 1
ATOM 13976 C CA . ARG G 1 25 ? -40.273 -22.545 53.613 1.00 94.41 25 ARG G CA 1
ATOM 13977 C C . ARG G 1 25 ? -40.293 -23.768 52.720 1.00 92.52 25 ARG G C 1
ATOM 13978 O O . ARG G 1 25 ? -40.119 -23.637 51.530 1.00 90.83 25 ARG G O 1
ATOM 13986 N N . PHE G 1 26 ? -40.577 -24.948 53.260 1.00 91.57 26 PHE G N 1
ATOM 13987 C CA . PHE G 1 26 ? -40.516 -26.135 52.449 1.00 89.80 26 PHE G CA 1
ATOM 13988 C C . PHE G 1 26 ? -41.768 -26.949 52.602 1.00 88.02 26 PHE G C 1
ATOM 13989 O O . PHE G 1 26 ? -42.437 -26.866 53.578 1.00 83.93 26 PHE G O 1
ATOM 13997 N N . SER G 1 27 ? -42.075 -27.737 51.606 1.00 87.48 27 SER G N 1
ATOM 13998 C CA . SER G 1 27 ? -43.231 -28.583 51.705 1.00 87.63 27 SER G CA 1
ATOM 13999 C C . SER G 1 27 ? -43.067 -30.056 51.287 1.00 85.49 27 SER G C 1
ATOM 14000 O O . SER G 1 27 ? -42.297 -30.386 50.419 1.00 84.75 27 SER G O 1
ATOM 14003 N N . ARG G 1 28 ? -43.842 -30.922 51.920 1.00 84.06 28 ARG G N 1
ATOM 14004 C CA . ARG G 1 28 ? -43.834 -32.345 51.640 1.00 81.90 28 ARG G CA 1
ATOM 14005 C C . ARG G 1 28 ? -44.891 -32.611 50.621 1.00 78.86 28 ARG G C 1
ATOM 14006 O O . ARG G 1 28 ? -45.990 -32.142 50.716 1.00 83.35 28 ARG G O 1
ATOM 14014 N N . ARG G 1 29 ? -44.537 -33.389 49.648 1.00 75.39 29 ARG G N 1
ATOM 14015 C CA . ARG G 1 29 ? -45.407 -33.660 48.523 1.00 78.58 29 ARG G CA 1
ATOM 14016 C C . ARG G 1 29 ? -45.232 -35.118 48.123 1.00 78.61 29 ARG G C 1
ATOM 14017 O O . ARG G 1 29 ? -44.233 -35.759 48.455 1.00 78.31 29 ARG G O 1
ATOM 14025 N N . TYR G 1 30 ? -46.205 -35.639 47.391 1.00 78.12 30 TYR G N 1
ATOM 14026 C CA . TYR G 1 30 ? -46.135 -36.983 46.844 1.00 75.06 30 TYR G CA 1
ATOM 14027 C C . TYR G 1 30 ? -46.260 -36.915 45.332 1.00 76.47 30 TYR G C 1
ATOM 14028 O O . TYR G 1 30 ? -46.905 -36.014 44.789 1.00 81.23 30 TYR G O 1
ATOM 14037 N N . ALA G 1 31 ? -45.620 -37.858 44.652 1.00 76.13 31 ALA G N 1
ATOM 14038 C CA . ALA G 1 31 ? -45.761 -37.998 43.209 1.00 79.11 31 ALA G CA 1
ATOM 14039 C C . ALA G 1 31 ? -46.077 -39.446 42.885 1.00 81.29 31 ALA G C 1
ATOM 14040 O O . ALA G 1 31 ? -45.245 -40.328 43.113 1.00 80.08 31 ALA G O 1
ATOM 14042 N N . GLN G 1 32 ? -47.246 -39.679 42.299 1.00 82.95 32 GLN G N 1
ATOM 14043 C CA . GLN G 1 32 ? -47.668 -41.016 41.916 1.00 80.89 32 GLN G CA 1
ATOM 14044 C C . GLN G 1 32 ? -47.047 -41.344 40.567 1.00 82.53 32 GLN G C 1
ATOM 14045 O O . GLN G 1 32 ? -47.297 -40.644 39.580 1.00 83.31 32 GLN G O 1
ATOM 14051 N N . LEU G 1 33 ? -46.250 -42.371 40.466 1.00 81.21 33 LEU G N 1
ATOM 14052 C CA . LEU G 1 33 ? -45.785 -42.776 39.159 1.00 83.58 33 LEU G CA 1
ATOM 14053 C C . LEU G 1 33 ? -46.512 -44.061 38.791 1.00 87.09 33 LEU G C 1
ATOM 14054 O O . LEU G 1 33 ? -47.434 -44.455 39.472 1.00 90.40 33 LEU G O 1
ATOM 14059 N N . ASP G 1 34 ? -46.131 -44.748 37.745 1.00 91.56 34 ASP G N 1
ATOM 14060 C CA . ASP G 1 34 ? -46.858 -45.961 37.389 1.00 93.88 34 ASP G CA 1
ATOM 14061 C C . ASP G 1 34 ? -46.935 -47.022 38.492 1.00 96.25 34 ASP G C 1
ATOM 14062 O O . ASP G 1 34 ? -48.024 -47.384 38.949 1.00 97.55 34 ASP G O 1
ATOM 14067 N N . ASP G 1 35 ? -45.798 -47.501 38.953 1.00 95.59 35 ASP G N 1
ATOM 14068 C CA . ASP G 1 35 ? -45.876 -48.482 39.994 1.00 95.98 35 ASP G CA 1
ATOM 14069 C C . ASP G 1 35 ? -45.930 -47.844 41.366 1.00 92.56 35 ASP G C 1
ATOM 14070 O O . ASP G 1 35 ? -46.828 -48.096 42.160 1.00 89.67 35 ASP G O 1
ATOM 14075 N N . VAL G 1 36 ? -45.007 -46.920 41.564 1.00 86.88 36 VAL G N 1
ATOM 14076 C CA . VAL G 1 36 ? -44.709 -46.312 42.838 1.00 78.48 36 VAL G CA 1
ATOM 14077 C C . VAL G 1 36 ? -45.029 -44.859 43.162 1.00 73.23 36 VAL G C 1
ATOM 14078 O O . VAL G 1 36 ? -44.969 -44.009 42.340 1.00 76.09 36 VAL G O 1
ATOM 14082 N N . ARG G 1 37 ? -45.389 -44.595 44.391 1.00 69.18 37 ARG G N 1
ATOM 14083 C CA . ARG G 1 37 ? -45.563 -43.226 44.845 1.00 69.88 37 ARG G CA 1
ATOM 14084 C C . ARG G 1 37 ? -44.306 -42.815 45.601 1.00 72.76 37 ARG G C 1
ATOM 14085 O O . ARG G 1 37 ? -43.845 -43.542 46.490 1.00 70.81 37 ARG G O 1
ATOM 14093 N N . LEU G 1 38 ? -43.744 -41.667 45.234 1.00 73.63 38 LEU G N 1
ATOM 14094 C CA . LEU G 1 38 ? -42.537 -41.154 45.862 1.00 71.08 38 LEU G CA 1
ATOM 14095 C C . LEU G 1 38 ? -42.853 -39.942 46.727 1.00 72.49 38 LEU G C 1
ATOM 14096 O O . LEU G 1 38 ? -43.655 -39.082 46.352 1.00 74.82 38 LEU G O 1
ATOM 14101 N N . HIS G 1 39 ? -42.205 -39.875 47.878 1.00 67.44 39 HIS G N 1
ATOM 14102 C CA . HIS G 1 39 ? -42.289 -38.729 48.766 1.00 67.47 39 HIS G CA 1
ATOM 14103 C C . HIS G 1 39 ? -41.071 -37.839 48.537 1.00 76.39 39 HIS G C 1
ATOM 14104 O O . HIS G 1 39 ? -39.964 -38.334 48.294 1.00 71.94 39 HIS G O 1
ATOM 14111 N N . TYR G 1 40 ? -41.283 -36.525 48.577 1.00 76.78 40 TYR G N 1
ATOM 14112 C CA . TYR G 1 40 ? -40.193 -35.577 48.397 1.00 75.10 40 TYR G CA 1
ATOM 14113 C C . TYR G 1 40 ? -40.540 -34.287 49.121 1.00 78.00 40 TYR G C 1
ATOM 14114 O O . TYR G 1 40 ? -41.711 -33.993 49.383 1.00 78.64 40 TYR G O 1
ATOM 14123 N N . VAL G 1 41 ? -39.501 -33.519 49.438 1.00 77.43 41 VAL G N 1
ATOM 14124 C CA . VAL G 1 41 ? -39.627 -32.229 50.108 1.00 80.06 41 VAL G CA 1
ATOM 14125 C C . VAL G 1 41 ? -39.088 -31.161 49.173 1.00 83.92 41 VAL G C 1
ATOM 14126 O O . VAL G 1 41 ? -38.028 -31.346 48.564 1.00 86.13 41 VAL G O 1
ATOM 14130 N N . THR G 1 42 ? -39.827 -30.055 49.106 1.00 86.21 42 THR G N 1
ATOM 14131 C CA . THR G 1 42 ? -39.471 -28.894 48.323 1.00 88.43 42 THR G CA 1
ATOM 14132 C C . THR G 1 42 ? -39.756 -27.509 48.944 1.00 89.37 42 THR G C 1
ATOM 14133 O O . THR G 1 42 ? -40.565 -27.357 49.840 1.00 88.16 42 THR G O 1
ATOM 14137 N N . GLY G 1 43 ? -39.044 -26.510 48.445 1.00 93.75 43 GLY G N 1
ATOM 14138 C CA . GLY G 1 43 ? -39.118 -25.135 48.913 1.00 93.04 43 GLY G CA 1
ATOM 14139 C C . GLY G 1 43 ? -38.436 -24.215 47.925 1.00 98.85 43 GLY G C 1
ATOM 14140 O O . GLY G 1 43 ? -37.806 -24.669 46.994 1.00 98.01 43 GLY G O 1
ATOM 14141 N N . GLY G 1 44 ? -38.581 -22.915 48.109 1.00 101.89 44 GLY G N 1
ATOM 14142 C CA . GLY G 1 44 ? -38.000 -21.943 47.210 1.00 103.18 44 GLY G CA 1
ATOM 14143 C C . GLY G 1 44 ? -38.914 -21.621 46.050 1.00 107.24 44 GLY G C 1
ATOM 14144 O O . GLY G 1 44 ? -39.970 -22.214 45.934 1.00 105.05 44 GLY G O 1
ATOM 14145 N N . PRO G 1 45 ? -38.512 -20.671 45.189 1.00 107.80 45 PRO G N 1
ATOM 14146 C CA . PRO G 1 45 ? -39.278 -20.248 44.028 1.00 107.51 45 PRO G CA 1
ATOM 14147 C C . PRO G 1 45 ? -39.439 -21.365 43.055 1.00 107.75 45 PRO G C 1
ATOM 14148 O O . PRO G 1 45 ? -38.491 -22.027 42.790 1.00 105.53 45 PRO G O 1
ATOM 14152 N N . ASP G 1 46 ? -40.634 -21.499 42.506 1.00 108.30 46 ASP G N 1
ATOM 14153 C CA . ASP G 1 46 ? -41.026 -22.520 41.553 1.00 105.43 46 ASP G CA 1
ATOM 14154 C C . ASP G 1 46 ? -40.391 -22.526 40.238 1.00 105.35 46 ASP G C 1
ATOM 14155 O O . ASP G 1 46 ? -40.376 -23.527 39.603 1.00 103.29 46 ASP G O 1
ATOM 14160 N N . ASP G 1 47 ? -40.075 -21.355 39.733 1.00 109.93 47 ASP G N 1
ATOM 14161 C CA . ASP G 1 47 ? -39.522 -21.183 38.396 1.00 110.04 47 ASP G CA 1
ATOM 14162 C C . ASP G 1 47 ? -38.029 -21.354 38.298 1.00 110.78 47 ASP G C 1
ATOM 14163 O O . ASP G 1 47 ? -37.477 -21.382 37.214 1.00 110.42 47 ASP G O 1
ATOM 14168 N N . GLY G 1 48 ? -37.373 -21.452 39.433 1.00 109.54 48 GLY G N 1
ATOM 14169 C CA . GLY G 1 48 ? -35.937 -21.574 39.445 1.00 110.01 48 GLY G CA 1
ATOM 14170 C C . GLY G 1 48 ? -35.340 -22.855 38.952 1.00 107.37 48 GLY G C 1
ATOM 14171 O O . GLY G 1 48 ? -36.020 -23.827 38.754 1.00 105.83 48 GLY G O 1
ATOM 14172 N N . GLU G 1 49 ? -34.047 -22.832 38.703 1.00 107.73 49 GLU G N 1
ATOM 14173 C CA . GLU G 1 49 ? -33.364 -24.055 38.316 1.00 108.13 49 GLU G CA 1
ATOM 14174 C C . GLU G 1 49 ? -33.545 -25.104 39.402 1.00 103.40 49 GLU G C 1
ATOM 14175 O O . GLU G 1 49 ? -33.394 -24.820 40.592 1.00 102.28 49 GLU G O 1
ATOM 14181 N N . MET G 1 50 ? -33.881 -26.296 38.999 1.00 101.37 50 MET G N 1
ATOM 14182 C CA . MET G 1 50 ? -34.135 -27.329 39.966 1.00 100.50 50 MET G CA 1
ATOM 14183 C C . MET G 1 50 ? -32.911 -28.061 40.430 1.00 97.64 50 MET G C 1
ATOM 14184 O O . MET G 1 50 ? -32.122 -28.506 39.652 1.00 97.77 50 MET G O 1
ATOM 14189 N N . VAL G 1 51 ? -32.775 -28.207 41.729 1.00 95.39 51 VAL G N 1
ATOM 14190 C CA . VAL G 1 51 ? -31.677 -28.966 42.311 1.00 97.13 51 VAL G CA 1
ATOM 14191 C C . VAL G 1 51 ? -32.214 -30.230 42.983 1.00 91.30 51 VAL G C 1
ATOM 14192 O O . VAL G 1 51 ? -32.878 -30.161 43.973 1.00 91.68 51 VAL G O 1
ATOM 14196 N N . VAL G 1 52 ? -31.869 -31.381 42.444 1.00 92.45 52 VAL G N 1
ATOM 14197 C CA . VAL G 1 52 ? -32.328 -32.673 42.936 1.00 87.93 52 VAL G CA 1
ATOM 14198 C C . VAL G 1 52 ? -31.271 -33.241 43.876 1.00 89.69 52 VAL G C 1
ATOM 14199 O O . VAL G 1 52 ? -30.067 -33.239 43.572 1.00 88.09 52 VAL G O 1
ATOM 14203 N N . LEU G 1 53 ? -31.732 -33.698 45.030 1.00 84.32 53 LEU G N 1
ATOM 14204 C CA . LEU G 1 53 ? -30.923 -34.262 46.099 1.00 82.71 53 LEU G CA 1
ATOM 14205 C C . LEU G 1 53 ? -31.324 -35.712 46.349 1.00 83.25 53 LEU G C 1
ATOM 14206 O O . LEU G 1 53 ? -32.513 -36.003 46.549 1.00 82.26 53 LEU G O 1
ATOM 14211 N N . LEU G 1 54 ? -30.337 -36.620 46.338 1.00 80.56 54 LEU G N 1
ATOM 14212 C CA . LEU G 1 54 ? -30.569 -38.055 46.516 1.00 74.14 54 LEU G CA 1
ATOM 14213 C C . LEU G 1 54 ? -29.750 -38.550 47.707 1.00 77.17 54 LEU G C 1
ATOM 14214 O O . LEU G 1 54 ? -28.513 -38.617 47.640 1.00 75.37 54 LEU G O 1
ATOM 14219 N N . HIS G 1 55 ? -30.445 -38.926 48.781 1.00 73.76 55 HIS G N 1
ATOM 14220 C CA . HIS G 1 55 ? -29.806 -39.458 49.980 1.00 74.24 55 HIS G CA 1
ATOM 14221 C C . HIS G 1 55 ? -29.321 -40.888 49.738 1.00 69.46 55 HIS G C 1
ATOM 14222 O O . HIS G 1 55 ? -29.404 -41.423 48.634 1.00 69.69 55 HIS G O 1
ATOM 14229 N N . GLY G 1 56 ? -28.772 -41.509 50.781 1.00 70.48 56 GLY G N 1
ATOM 14230 C CA . GLY G 1 56 ? -28.339 -42.886 50.700 1.00 68.84 56 GLY G CA 1
ATOM 14231 C C . GLY G 1 56 ? -28.878 -43.721 51.849 1.00 68.77 56 GLY G C 1
ATOM 14232 O O . GLY G 1 56 ? -29.925 -43.425 52.440 1.00 67.04 56 GLY G O 1
ATOM 14233 N N . TRP G 1 57 ? -28.124 -44.791 52.167 1.00 68.12 57 TRP G N 1
ATOM 14234 C CA . TRP G 1 57 ? -28.444 -45.662 53.288 1.00 63.99 57 TRP G CA 1
ATOM 14235 C C . TRP G 1 57 ? -27.526 -45.345 54.454 1.00 64.56 57 TRP G C 1
ATOM 14236 O O . TRP G 1 57 ? -26.306 -45.244 54.258 1.00 63.71 57 TRP G O 1
ATOM 14247 N N . PRO G 1 58 ? -28.054 -45.219 55.685 1.00 65.61 58 PRO G N 1
ATOM 14248 C CA . PRO G 1 58 ? -29.473 -45.312 56.040 1.00 62.37 58 PRO G CA 1
ATOM 14249 C C . PRO G 1 58 ? -30.102 -43.944 56.274 1.00 60.76 58 PRO G C 1
ATOM 14250 O O . PRO G 1 58 ? -30.189 -43.503 57.421 1.00 61.65 58 PRO G O 1
ATOM 14254 N N . GLN G 1 59 ? -30.542 -43.267 55.219 1.00 63.17 59 GLN G N 1
ATOM 14255 C CA . GLN G 1 59 ? -30.947 -41.875 55.360 1.00 68.72 59 GLN G CA 1
ATOM 14256 C C . GLN G 1 59 ? -32.304 -41.635 54.703 1.00 66.18 59 GLN G C 1
ATOM 14257 O O . GLN G 1 59 ? -32.887 -42.527 54.078 1.00 63.56 59 GLN G O 1
ATOM 14263 N N . THR G 1 60 ? -32.801 -40.404 54.864 1.00 67.19 60 THR G N 1
ATOM 14264 C CA . THR G 1 60 ? -33.952 -39.896 54.120 1.00 68.89 60 THR G CA 1
ATOM 14265 C C . THR G 1 60 ? -33.623 -38.503 53.590 1.00 71.94 60 THR G C 1
ATOM 14266 O O . THR G 1 60 ? -32.468 -38.066 53.685 1.00 73.82 60 THR G O 1
ATOM 14270 N N . TRP G 1 61 ? -34.618 -37.808 53.012 1.00 70.50 61 TRP G N 1
ATOM 14271 C CA . TRP G 1 61 ? -34.428 -36.420 52.591 1.00 69.53 61 TRP G CA 1
ATOM 14272 C C . TRP G 1 61 ? -33.854 -35.568 53.715 1.00 68.73 61 TRP G C 1
ATOM 14273 O O . TRP G 1 61 ? -33.161 -34.579 53.456 1.00 70.96 61 TRP G O 1
ATOM 14284 N N . TYR G 1 62 ? -34.132 -35.945 54.963 1.00 66.63 62 TYR G N 1
ATOM 14285 C CA . TYR G 1 62 ? -33.782 -35.164 56.144 1.00 67.76 62 TYR G CA 1
ATOM 14286 C C . TYR G 1 62 ? -32.288 -34.871 56.247 1.00 73.77 62 TYR G C 1
ATOM 14287 O O . TYR G 1 62 ? -31.894 -33.987 57.021 1.00 70.75 62 TYR G O 1
ATOM 14296 N N . THR G 1 63 ? -31.449 -35.618 55.521 1.00 71.82 63 THR G N 1
ATOM 14297 C CA . THR G 1 63 ? -30.009 -35.399 55.571 1.00 73.97 63 THR G CA 1
ATOM 14298 C C . THR G 1 63 ? -29.603 -34.076 54.925 1.00 78.36 63 THR G C 1
ATOM 14299 O O . THR G 1 63 ? -28.507 -33.576 55.203 1.00 78.77 63 THR G O 1
ATOM 14303 N N . TRP G 1 64 ? -30.453 -33.493 54.078 1.00 76.09 64 TRP G N 1
ATOM 14304 C CA . TRP G 1 64 ? -30.156 -32.226 53.424 1.00 76.71 64 TRP G CA 1
ATOM 14305 C C . TRP G 1 64 ? -30.726 -31.027 54.160 1.00 76.75 64 TRP G C 1
ATOM 14306 O O . TRP G 1 64 ? -30.782 -29.933 53.591 1.00 79.99 64 TRP G O 1
ATOM 14317 N N . ARG G 1 65 ? -31.157 -31.209 55.406 1.00 78.22 65 ARG G N 1
ATOM 14318 C CA . ARG G 1 65 ? -31.899 -30.160 56.096 1.00 82.17 65 ARG G CA 1
ATOM 14319 C C . ARG G 1 65 ? -31.104 -28.864 56.202 1.00 84.58 65 ARG G C 1
ATOM 14320 O O . ARG G 1 65 ? -31.693 -27.779 56.293 1.00 82.99 65 ARG G O 1
ATOM 14328 N N . HIS G 1 66 ? -29.778 -28.954 56.252 1.00 84.75 66 HIS G N 1
ATOM 14329 C CA . HIS G 1 66 ? -28.931 -27.778 56.374 1.00 83.33 66 HIS G CA 1
ATOM 14330 C C . HIS G 1 66 ? -28.377 -27.294 55.041 1.00 82.14 66 HIS G C 1
ATOM 14331 O O . HIS G 1 66 ? -27.704 -26.262 55.006 1.00 87.03 66 HIS G O 1
ATOM 14338 N N . VAL G 1 67 ? -28.660 -27.995 53.949 1.00 82.65 67 VAL G N 1
ATOM 14339 C CA . VAL G 1 67 ? -28.193 -27.612 52.627 1.00 81.03 67 VAL G CA 1
ATOM 14340 C C . VAL G 1 67 ? -29.299 -26.962 51.805 1.00 90.27 67 VAL G C 1
ATOM 14341 O O . VAL G 1 67 ? -29.047 -26.014 51.056 1.00 88.78 67 VAL G O 1
ATOM 14345 N N . MET G 1 68 ? -30.527 -27.468 51.938 1.00 83.97 68 MET G N 1
ATOM 14346 C CA . MET G 1 68 ? -31.632 -26.976 51.120 1.00 87.78 68 MET G CA 1
ATOM 14347 C C . MET G 1 68 ? -32.005 -25.514 51.354 1.00 87.62 68 MET G C 1
ATOM 14348 O O . MET G 1 68 ? -32.305 -24.830 50.360 1.00 90.74 68 MET G O 1
ATOM 14353 N N . PRO G 1 69 ? -32.003 -24.968 52.583 1.00 85.74 69 PRO G N 1
ATOM 14354 C CA . PRO G 1 69 ? -32.395 -23.551 52.733 1.00 91.32 69 PRO G CA 1
ATOM 14355 C C . PRO G 1 69 ? -31.524 -22.599 51.939 1.00 97.28 69 PRO G C 1
ATOM 14356 O O . PRO G 1 69 ? -32.039 -21.767 51.177 1.00 99.42 69 PRO G O 1
ATOM 14360 N N . ALA G 1 70 ? -30.247 -22.637 52.213 1.00 95.93 70 ALA G N 1
ATOM 14361 C CA . ALA G 1 70 ? -29.350 -21.729 51.571 1.00 96.95 70 ALA G CA 1
ATOM 14362 C C . ALA G 1 70 ? -29.434 -21.922 50.100 1.00 95.10 70 ALA G C 1
ATOM 14363 O O . ALA G 1 70 ? -29.418 -20.996 49.356 1.00 96.69 70 ALA G O 1
ATOM 14365 N N . LEU G 1 71 ? -29.683 -23.127 49.681 1.00 92.45 71 LEU G N 1
ATOM 14366 C CA . LEU G 1 71 ? -29.699 -23.391 48.275 1.00 93.73 71 LEU G CA 1
ATOM 14367 C C . LEU G 1 71 ? -30.743 -22.677 47.494 1.00 101.35 71 LEU G C 1
ATOM 14368 O O . LEU G 1 71 ? -30.568 -22.311 46.345 1.00 102.77 71 LEU G O 1
ATOM 14373 N N . ALA G 1 72 ? -31.889 -22.579 48.097 1.00 99.34 72 ALA G N 1
ATOM 14374 C CA . ALA G 1 72 ? -32.950 -21.988 47.409 1.00 102.35 72 ALA G CA 1
ATOM 14375 C C . ALA G 1 72 ? -33.243 -20.574 47.880 1.00 104.36 72 ALA G C 1
ATOM 14376 O O . ALA G 1 72 ? -34.202 -19.963 47.530 1.00 104.92 72 ALA G O 1
ATOM 14378 N N . GLU G 1 73 ? -32.326 -20.042 48.676 1.00 104.77 73 GLU G N 1
ATOM 14379 C CA . GLU G 1 73 ? -32.336 -18.638 49.035 1.00 104.79 73 GLU G CA 1
ATOM 14380 C C . GLU G 1 73 ? -31.694 -17.828 47.907 1.00 103.14 73 GLU G C 1
ATOM 14381 O O . GLU G 1 73 ? -31.908 -16.643 47.818 1.00 105.02 73 GLU G O 1
ATOM 14387 N N . ASP G 1 74 ? -30.951 -18.527 47.051 1.00 103.24 74 ASP G N 1
ATOM 14388 C CA . ASP G 1 74 ? -30.285 -18.172 45.844 1.00 103.92 74 ASP G CA 1
ATOM 14389 C C . ASP G 1 74 ? -31.170 -18.498 44.687 1.00 105.73 74 ASP G C 1
ATOM 14390 O O . ASP G 1 74 ? -30.691 -18.534 43.572 1.00 106.85 74 ASP G O 1
ATOM 14395 N N . GLY G 1 75 ? -32.438 -18.802 44.914 1.00 105.01 75 GLY G N 1
ATOM 14396 C CA . GLY G 1 75 ? -33.338 -19.143 43.836 1.00 106.28 75 GLY G CA 1
ATOM 14397 C C . GLY G 1 75 ? -33.300 -20.455 43.102 1.00 105.09 75 GLY G C 1
ATOM 14398 O O . GLY G 1 75 ? -33.540 -20.529 41.913 1.00 104.51 75 GLY G O 1
ATOM 14399 N N . TYR G 1 76 ? -32.950 -21.505 43.793 1.00 104.10 76 TYR G N 1
ATOM 14400 C CA . TYR G 1 76 ? -32.944 -22.802 43.144 1.00 104.54 76 TYR G CA 1
ATOM 14401 C C . TYR G 1 76 ? -34.246 -23.570 43.449 1.00 102.36 76 TYR G C 1
ATOM 14402 O O . TYR G 1 76 ? -34.906 -23.255 44.378 1.00 98.44 76 TYR G O 1
ATOM 14411 N N . ARG G 1 77 ? -34.666 -24.507 42.629 1.00 101.86 77 ARG G N 1
ATOM 14412 C CA . ARG G 1 77 ? -35.854 -25.280 42.993 1.00 99.20 77 ARG G CA 1
ATOM 14413 C C . ARG G 1 77 ? -35.427 -26.588 43.659 1.00 94.09 77 ARG G C 1
ATOM 14414 O O . ARG G 1 77 ? -35.097 -27.559 42.977 1.00 93.97 77 ARG G O 1
ATOM 14422 N N . VAL G 1 78 ? -35.436 -26.624 44.963 1.00 93.71 78 VAL G N 1
ATOM 14423 C CA . VAL G 1 78 ? -35.014 -27.815 45.679 1.00 93.27 78 VAL G CA 1
ATOM 14424 C C . VAL G 1 78 ? -36.026 -28.965 45.819 1.00 92.33 78 VAL G C 1
ATOM 14425 O O . VAL G 1 78 ? -37.055 -28.799 46.426 1.00 89.26 78 VAL G O 1
ATOM 14429 N N . VAL G 1 79 ? -35.669 -30.129 45.287 1.00 91.37 79 VAL G N 1
ATOM 14430 C CA . VAL G 1 79 ? -36.470 -31.334 45.297 1.00 87.73 79 VAL G CA 1
ATOM 14431 C C . VAL G 1 79 ? -35.583 -32.372 45.978 1.00 87.67 79 VAL G C 1
ATOM 14432 O O . VAL G 1 79 ? -34.663 -32.923 45.356 1.00 84.42 79 VAL G O 1
ATOM 14436 N N . ALA G 1 80 ? -35.846 -32.636 47.258 1.00 84.25 80 ALA G N 1
ATOM 14437 C CA . ALA G 1 80 ? -35.135 -33.660 48.014 1.00 80.65 80 ALA G CA 1
ATOM 14438 C C . ALA G 1 80 ? -36.028 -34.892 48.082 1.00 77.50 80 ALA G C 1
ATOM 14439 O O . ALA G 1 80 ? -37.084 -34.860 48.718 1.00 76.10 80 ALA G O 1
ATOM 14441 N N . VAL G 1 81 ? -35.590 -35.979 47.460 1.00 75.50 81 VAL G N 1
ATOM 14442 C CA . VAL G 1 81 ? -36.432 -37.141 47.205 1.00 77.95 81 VAL G CA 1
ATOM 14443 C C . VAL G 1 81 ? -36.076 -38.250 48.184 1.00 77.75 81 VAL G C 1
ATOM 14444 O O . VAL G 1 81 ? -34.896 -38.500 48.456 1.00 74.48 81 VAL G O 1
ATOM 14448 N N . ASP G 1 82 ? -37.106 -38.884 48.744 1.00 69.30 82 ASP G N 1
ATOM 14449 C CA . ASP G 1 82 ? -36.976 -40.233 49.285 1.00 65.39 82 ASP G CA 1
ATOM 14450 C C . ASP G 1 82 ? -37.094 -41.194 48.105 1.00 65.14 82 ASP G C 1
ATOM 14451 O O . ASP G 1 82 ? -38.168 -41.313 47.510 1.00 64.33 82 ASP G O 1
ATOM 14456 N N . TYR G 1 83 ? -36.002 -41.853 47.722 1.00 63.96 83 TYR G N 1
ATOM 14457 C CA . TYR G 1 83 ? -36.107 -42.723 46.559 1.00 61.63 83 TYR G CA 1
ATOM 14458 C C . TYR G 1 83 ? -36.943 -43.961 46.891 1.00 57.64 83 TYR G C 1
ATOM 14459 O O . TYR G 1 83 ? -37.373 -44.170 48.027 1.00 59.67 83 TYR G O 1
ATOM 14468 N N . ARG G 1 84 ? -37.190 -44.772 45.865 1.00 55.23 84 ARG G N 1
ATOM 14469 C CA . ARG G 1 84 ? -37.985 -45.984 46.009 1.00 56.53 84 ARG G CA 1
ATOM 14470 C C . ARG G 1 84 ? -37.522 -46.804 47.210 1.00 60.53 84 ARG G C 1
ATOM 14471 O O . ARG G 1 84 ? -36.357 -47.204 47.290 1.00 58.29 84 ARG G O 1
ATOM 14479 N N . GLY G 1 85 ? -38.438 -47.039 48.153 1.00 59.31 85 GLY G N 1
ATOM 14480 C CA . GLY G 1 85 ? -38.188 -47.849 49.328 1.00 51.05 85 GLY G CA 1
ATOM 14481 C C . GLY G 1 85 ? -37.785 -47.108 50.590 1.00 53.48 85 GLY G C 1
ATOM 14482 O O . GLY G 1 85 ? -37.796 -47.719 51.666 1.00 53.63 85 GLY G O 1
ATOM 14483 N N . ALA G 1 86 ? -37.445 -45.824 50.517 1.00 51.96 86 ALA G N 1
ATOM 14484 C CA . ALA G 1 86 ? -36.937 -45.109 51.680 1.00 52.93 86 ALA G CA 1
ATOM 14485 C C . ALA G 1 86 ? -37.913 -44.058 52.199 1.00 54.29 86 ALA G C 1
ATOM 14486 O O . ALA G 1 86 ? -38.692 -43.479 51.439 1.00 57.12 86 ALA G O 1
ATOM 14488 N N . GLY G 1 87 ? -37.806 -43.768 53.496 1.00 51.10 87 GLY G N 1
ATOM 14489 C CA . GLY G 1 87 ? -38.589 -42.694 54.078 1.00 56.06 87 GLY G CA 1
ATOM 14490 C C . GLY G 1 87 ? -40.081 -42.957 53.931 1.00 58.78 87 GLY G C 1
ATOM 14491 O O . GLY G 1 87 ? -40.571 -44.063 54.191 1.00 56.87 87 GLY G O 1
ATOM 14492 N N . GLU G 1 88 ? -40.809 -41.939 53.479 1.00 57.44 88 GLU G N 1
ATOM 14493 C CA . GLU G 1 88 ? -42.252 -42.021 53.305 1.00 60.69 88 GLU G CA 1
ATOM 14494 C C . GLU G 1 88 ? -42.664 -42.516 51.923 1.00 59.64 88 GLU G C 1
ATOM 14495 O O . GLU G 1 88 ? -43.854 -42.479 51.599 1.00 62.44 88 GLU G O 1
ATOM 14501 N N . SER G 1 89 ? -41.718 -42.967 51.103 1.00 59.46 89 SER G N 1
ATOM 14502 C CA . SER G 1 89 ? -42.061 -43.495 49.790 1.00 59.77 89 SER G CA 1
ATOM 14503 C C . SER G 1 89 ? -42.545 -44.942 49.882 1.00 57.73 89 SER G C 1
ATOM 14504 O O . SER G 1 89 ? -42.365 -45.627 50.893 1.00 54.77 89 SER G O 1
ATOM 14507 N N . ASP G 1 90 ? -43.170 -45.399 48.798 1.00 57.12 90 ASP G N 1
ATOM 14508 C CA . ASP G 1 90 ? -43.652 -46.770 48.718 1.00 57.09 90 ASP G CA 1
ATOM 14509 C C . ASP G 1 90 ? -42.488 -47.748 48.825 1.00 57.77 90 ASP G C 1
ATOM 14510 O O . ASP G 1 90 ? -41.329 -47.403 48.583 1.00 52.62 90 ASP G O 1
ATOM 14515 N N . LYS G 1 91 ? -42.816 -48.992 49.190 1.00 54.11 91 LYS G N 1
ATOM 14516 C CA . LYS G 1 91 ? -41.846 -50.081 49.291 1.00 52.39 91 LYS G CA 1
ATOM 14517 C C . LYS G 1 91 ? -42.297 -51.218 48.378 1.00 51.42 91 LYS G C 1
ATOM 14518 O O . LYS G 1 91 ? -42.800 -52.247 48.847 1.00 52.24 91 LYS G O 1
ATOM 14524 N N . PRO G 1 92 ? -42.130 -51.067 47.070 1.00 51.45 92 PRO G N 1
ATOM 14525 C CA . PRO G 1 92 ? -42.548 -52.129 46.147 1.00 48.86 92 PRO G CA 1
ATOM 14526 C C . PRO G 1 92 ? -41.656 -53.362 46.219 1.00 51.31 92 PRO G C 1
ATOM 14527 O O . PRO G 1 92 ? -40.641 -53.373 46.923 1.00 51.90 92 PRO G O 1
ATOM 14531 N N . LEU G 1 93 ? -42.038 -54.399 45.467 1.00 51.76 93 LEU G N 1
ATOM 14532 C CA . LEU G 1 93 ? -41.311 -55.662 45.456 1.00 46.32 93 LEU G CA 1
ATOM 14533 C C . LEU G 1 93 ? -39.926 -55.520 44.822 1.00 55.53 93 LEU G C 1
ATOM 14534 O O . LEU G 1 93 ? -38.942 -56.068 45.338 1.00 50.79 93 LEU G O 1
ATOM 14539 N N . GLY G 1 94 ? -39.828 -54.811 43.694 1.00 54.75 94 GLY G N 1
ATOM 14540 C CA . GLY G 1 94 ? -38.577 -54.746 42.964 1.00 54.36 94 GLY G CA 1
ATOM 14541 C C . GLY G 1 94 ? -38.216 -53.368 42.450 1.00 55.18 94 GLY G C 1
ATOM 14542 O O . GLY G 1 94 ? -38.709 -52.358 42.962 1.00 55.61 94 GLY G O 1
ATOM 14543 N N . GLY G 1 95 ? -37.334 -53.308 41.454 1.00 57.97 95 GLY G N 1
ATOM 14544 C CA . GLY G 1 95 ? -36.875 -52.028 40.945 1.00 59.08 95 GLY G CA 1
ATOM 14545 C C . GLY G 1 95 ? -35.783 -51.391 41.780 1.00 59.21 95 GLY G C 1
ATOM 14546 O O . GLY G 1 95 ? -35.657 -50.159 41.797 1.00 59.62 95 GLY G O 1
ATOM 14547 N N . TYR G 1 96 ? -34.995 -52.188 42.495 1.00 56.59 96 TYR G N 1
ATOM 14548 C CA . TYR G 1 96 ? -33.995 -51.632 43.397 1.00 59.46 96 TYR G CA 1
ATOM 14549 C C . TYR G 1 96 ? -32.590 -51.613 42.806 1.00 56.26 96 TYR G C 1
ATOM 14550 O O . TYR G 1 96 ? -31.648 -51.215 43.498 1.00 61.98 96 TYR G O 1
ATOM 14559 N N . ASP G 1 97 ? -32.424 -52.011 41.550 1.00 57.01 97 ASP G N 1
ATOM 14560 C CA . ASP G 1 97 ? -31.208 -51.670 40.823 1.00 61.83 97 ASP G CA 1
ATOM 14561 C C . ASP G 1 97 ? -31.172 -50.163 40.600 1.00 64.31 97 ASP G C 1
ATOM 14562 O O . ASP G 1 97 ? -32.205 -49.526 40.382 1.00 65.57 97 ASP G O 1
ATOM 14567 N N . LYS G 1 98 ? -29.973 -49.587 40.669 1.00 65.83 98 LYS G N 1
ATOM 14568 C CA . LYS G 1 98 ? -29.849 -48.134 40.718 1.00 66.47 98 LYS G CA 1
ATOM 14569 C C . LYS G 1 98 ? -30.262 -47.472 39.405 1.00 68.27 98 LYS G C 1
ATOM 14570 O O . LYS G 1 98 ? -30.717 -46.322 39.416 1.00 68.58 98 LYS G O 1
ATOM 14576 N N . ALA G 1 99 ? -30.099 -48.163 38.272 1.00 66.36 99 ALA G N 1
ATOM 14577 C CA . ALA G 1 99 ? -30.501 -47.589 36.990 1.00 68.96 99 ALA G CA 1
ATOM 14578 C C . ALA G 1 99 ? -32.010 -47.345 36.943 1.00 71.44 99 ALA G C 1
ATOM 14579 O O . ALA G 1 99 ? -32.462 -46.245 36.594 1.00 71.23 99 ALA G O 1
ATOM 14581 N N . SER G 1 100 ? -32.809 -48.345 37.344 1.00 70.42 100 SER G N 1
ATOM 14582 C CA . SER G 1 100 ? -34.261 -48.172 37.333 1.00 67.10 100 SER G CA 1
ATOM 14583 C C . SER G 1 100 ? -34.687 -47.130 38.348 1.00 66.73 100 SER G C 1
ATOM 14584 O O . SER G 1 100 ? -35.636 -46.382 38.107 1.00 69.67 100 SER G O 1
ATOM 14587 N N . MET G 1 101 ? -33.985 -47.053 39.477 1.00 69.23 101 MET G N 1
ATOM 14588 C CA . MET G 1 101 ? -34.286 -46.014 40.451 1.00 68.92 101 MET G CA 1
ATOM 14589 C C . MET G 1 101 ? -34.024 -44.629 39.884 1.00 72.88 101 MET G C 1
ATOM 14590 O O . MET G 1 101 ? -34.737 -43.675 40.218 1.00 75.28 101 MET G O 1
ATOM 14595 N N . ALA G 1 102 ? -33.016 -44.499 39.020 1.00 72.29 102 ALA G N 1
ATOM 14596 C CA . ALA G 1 102 ? -32.819 -43.234 38.324 1.00 77.13 102 ALA G CA 1
ATOM 14597 C C . ALA G 1 102 ? -34.014 -42.909 37.443 1.00 72.47 102 ALA G C 1
ATOM 14598 O O . ALA G 1 102 ? -34.491 -41.770 37.434 1.00 75.95 102 ALA G O 1
ATOM 14600 N N . GLY G 1 103 ? -34.562 -43.916 36.761 1.00 74.33 103 GLY G N 1
ATOM 14601 C CA . GLY G 1 103 ? -35.747 -43.690 35.948 1.00 76.03 103 GLY G CA 1
ATOM 14602 C C . GLY G 1 103 ? -36.926 -43.193 36.760 1.00 74.31 103 GLY G C 1
ATOM 14603 O O . GLY G 1 103 ? -37.695 -42.348 36.298 1.00 78.74 103 GLY G O 1
ATOM 14604 N N . ASP G 1 104 ? -37.080 -43.699 37.988 1.00 72.84 104 ASP G N 1
ATOM 14605 C CA . ASP G 1 104 ? -38.115 -43.179 38.878 1.00 75.87 104 ASP G CA 1
ATOM 14606 C C . ASP G 1 104 ? -37.902 -41.699 39.155 1.00 76.86 104 ASP G C 1
ATOM 14607 O O . ASP G 1 104 ? -38.864 -40.919 39.183 1.00 76.76 104 ASP G O 1
ATOM 14612 N N . ILE G 1 105 ? -36.653 -41.304 39.416 1.00 75.28 105 ILE G N 1
ATOM 14613 C CA . ILE G 1 105 ? -36.360 -39.904 39.708 1.00 78.37 105 ILE G CA 1
ATOM 14614 C C . ILE G 1 105 ? -36.646 -39.038 38.487 1.00 78.70 105 ILE G C 1
ATOM 14615 O O . ILE G 1 105 ? -37.144 -37.911 38.608 1.00 80.31 105 ILE G O 1
ATOM 14620 N N . ARG G 1 106 ? -36.349 -39.552 37.292 1.00 75.77 106 ARG G N 1
ATOM 14621 C CA . ARG G 1 106 ? -36.618 -38.781 36.085 1.00 81.19 106 ARG G CA 1
ATOM 14622 C C . ARG G 1 106 ? -38.111 -38.579 35.888 1.00 84.34 106 ARG G C 1
ATOM 14623 O O . ARG G 1 106 ? -38.562 -37.468 35.585 1.00 84.59 106 ARG G O 1
ATOM 14631 N N . ALA G 1 107 ? -38.896 -39.635 36.094 1.00 84.56 107 ALA G N 1
ATOM 14632 C CA . ALA G 1 107 ? -40.337 -39.525 35.920 1.00 80.80 107 ALA G CA 1
ATOM 14633 C C . ALA G 1 107 ? -40.938 -38.521 36.902 1.00 81.48 107 ALA G C 1
ATOM 14634 O O . ALA G 1 107 ? -41.882 -37.802 36.559 1.00 86.28 107 ALA G O 1
ATOM 14636 N N . LEU G 1 108 ? -40.381 -38.424 38.114 1.00 78.58 108 LEU G N 1
ATOM 14637 C CA . LEU G 1 108 ? -40.856 -37.411 39.056 1.00 79.35 108 LEU G CA 1
ATOM 14638 C C . LEU G 1 108 ? -40.453 -36.010 38.609 1.00 85.15 108 LEU G C 1
ATOM 14639 O O . LEU G 1 108 ? -41.219 -35.054 38.770 1.00 83.56 108 LEU G O 1
ATOM 14644 N N . VAL G 1 109 ? -39.256 -35.879 38.034 1.00 85.52 109 VAL G N 1
ATOM 14645 C CA . VAL G 1 109 ? -38.751 -34.593 37.561 1.00 87.33 109 VAL G CA 1
ATOM 14646 C C . VAL G 1 109 ? -39.631 -34.081 36.424 1.00 88.96 109 VAL G C 1
ATOM 14647 O O . VAL G 1 109 ? -39.967 -32.892 36.356 1.00 89.65 109 VAL G O 1
ATOM 14651 N N . HIS G 1 110 ? -39.997 -34.977 35.526 1.00 86.54 110 HIS G N 1
ATOM 14652 C CA . HIS G 1 110 ? -40.865 -34.687 34.416 1.00 88.44 110 HIS G CA 1
ATOM 14653 C C . HIS G 1 110 ? -42.255 -34.271 34.900 1.00 90.69 110 HIS G C 1
ATOM 14654 O O . HIS G 1 110 ? -42.929 -33.488 34.294 1.00 91.31 110 HIS G O 1
ATOM 14661 N N . GLN G 1 111 ? -42.689 -34.844 35.989 1.00 87.15 111 GLN G N 1
ATOM 14662 C CA . GLN G 1 111 ? -43.971 -34.551 36.574 1.00 88.51 111 GLN G CA 1
ATOM 14663 C C . GLN G 1 111 ? -44.045 -33.173 37.118 1.00 89.37 111 GLN G C 1
ATOM 14664 O O . GLN G 1 111 ? -45.079 -32.556 37.128 1.00 87.29 111 GLN G O 1
ATOM 14670 N N . LEU G 1 112 ? -42.926 -32.725 37.652 1.00 90.32 112 LEU G N 1
ATOM 14671 C CA . LEU G 1 112 ? -42.857 -31.433 38.293 1.00 92.38 112 LEU G CA 1
ATOM 14672 C C . LEU G 1 112 ? -42.691 -30.295 37.322 1.00 94.93 112 LEU G C 1
ATOM 14673 O O . LEU G 1 112 ? -42.534 -29.149 37.723 1.00 95.84 112 LEU G O 1
ATOM 14678 N N . GLY G 1 113 ? -42.699 -30.641 36.053 1.00 91.18 113 GLY G N 1
ATOM 14679 C CA . GLY G 1 113 ? -42.581 -29.699 34.982 1.00 95.73 113 GLY G CA 1
ATOM 14680 C C . GLY G 1 113 ? -41.196 -29.394 34.487 1.00 102.51 113 GLY G C 1
ATOM 14681 O O . GLY G 1 113 ? -41.028 -28.765 33.462 1.00 106.03 113 GLY G O 1
ATOM 14682 N N . ALA G 1 114 ? -40.190 -29.859 35.192 1.00 100.26 114 ALA G N 1
ATOM 14683 C CA . ALA G 1 114 ? -38.825 -29.652 34.763 1.00 100.99 114 ALA G CA 1
ATOM 14684 C C . ALA G 1 114 ? -38.393 -30.683 33.763 1.00 101.35 114 ALA G C 1
ATOM 14685 O O . ALA G 1 114 ? -39.109 -31.625 33.494 1.00 99.45 114 ALA G O 1
ATOM 14687 N N . THR G 1 115 ? -37.240 -30.467 33.161 1.00 103.88 115 THR G N 1
ATOM 14688 C CA . THR G 1 115 ? -36.739 -31.413 32.191 1.00 104.03 115 THR G CA 1
ATOM 14689 C C . THR G 1 115 ? -35.265 -31.379 32.010 1.00 105.75 115 THR G C 1
ATOM 14690 O O . THR G 1 115 ? -34.789 -31.963 31.077 1.00 105.12 115 THR G O 1
ATOM 14694 N N . ARG G 1 116 ? -34.574 -30.624 32.848 1.00 106.48 116 ARG G N 1
ATOM 14695 C CA . ARG G 1 116 ? -33.128 -30.578 32.924 1.00 105.64 116 ARG G CA 1
ATOM 14696 C C . ARG G 1 116 ? -32.832 -30.063 34.302 1.00 106.92 116 ARG G C 1
ATOM 14697 O O . ARG G 1 116 ? -33.445 -29.106 34.740 1.00 105.11 116 ARG G O 1
ATOM 14705 N N . ILE G 1 117 ? -31.933 -30.724 35.023 1.00 105.56 117 ILE G N 1
ATOM 14706 C CA . ILE G 1 117 ? -31.638 -30.300 36.388 1.00 103.68 117 ILE G CA 1
ATOM 14707 C C . ILE G 1 117 ? -30.222 -30.555 36.883 1.00 102.23 117 ILE G C 1
ATOM 14708 O O . ILE G 1 117 ? -29.382 -31.138 36.199 1.00 102.83 117 ILE G O 1
ATOM 14713 N N . HIS G 1 118 ? -30.000 -30.093 38.107 1.00 101.14 118 HIS G N 1
ATOM 14714 C CA . HIS G 1 118 ? -28.763 -30.232 38.831 1.00 102.51 118 HIS G CA 1
ATOM 14715 C C . HIS G 1 118 ? -28.871 -31.336 39.853 1.00 98.96 118 HIS G C 1
ATOM 14716 O O . HIS G 1 118 ? -29.676 -31.272 40.766 1.00 97.32 118 HIS G O 1
ATOM 14723 N N . LEU G 1 119 ? -27.984 -32.308 39.750 1.00 96.82 119 LEU G N 1
ATOM 14724 C CA . LEU G 1 119 ? -28.111 -33.467 40.594 1.00 90.00 119 LEU G CA 1
ATOM 14725 C C . LEU G 1 119 ? -27.014 -33.662 41.599 1.00 92.19 119 LEU G C 1
ATOM 14726 O O . LEU G 1 119 ? -25.859 -33.671 41.250 1.00 90.06 119 LEU G O 1
ATOM 14731 N N . VAL G 1 120 ? -27.398 -33.808 42.853 1.00 89.06 120 VAL G N 1
ATOM 14732 C CA . VAL G 1 120 ? -26.479 -34.091 43.928 1.00 88.81 120 VAL G CA 1
ATOM 14733 C C . VAL G 1 120 ? -26.804 -35.387 44.689 1.00 87.53 120 VAL G C 1
ATOM 14734 O O . VAL G 1 120 ? -27.873 -35.515 45.250 1.00 85.54 120 VAL G O 1
ATOM 14738 N N . GLY G 1 121 ? -25.874 -36.327 44.752 1.00 86.12 121 GLY G N 1
ATOM 14739 C CA . GLY G 1 121 ? -26.113 -37.561 45.473 1.00 80.19 121 GLY G CA 1
ATOM 14740 C C . GLY G 1 121 ? -25.016 -38.142 46.337 1.00 80.29 121 GLY G C 1
ATOM 14741 O O . GLY G 1 121 ? -23.859 -38.003 46.004 1.00 80.33 121 GLY G O 1
ATOM 14742 N N . ARG G 1 122 ? -25.385 -38.801 47.437 1.00 75.30 122 ARG G N 1
ATOM 14743 C CA . ARG G 1 122 ? -24.436 -39.493 48.304 1.00 74.04 122 ARG G CA 1
ATOM 14744 C C . ARG G 1 122 ? -24.877 -40.912 48.568 1.00 73.00 122 ARG G C 1
ATOM 14745 O O . ARG G 1 122 ? -26.034 -41.207 48.511 1.00 70.41 122 ARG G O 1
ATOM 14753 N N . SER G 1 123 ? -23.921 -41.782 48.830 1.00 69.06 123 SER G N 1
ATOM 14754 C CA . SER G 1 123 ? -24.118 -43.212 49.118 1.00 64.97 123 SER G CA 1
ATOM 14755 C C . SER G 1 123 ? -24.960 -43.818 47.999 1.00 65.59 123 SER G C 1
ATOM 14756 O O . SER G 1 123 ? -24.586 -43.675 46.824 1.00 67.68 123 SER G O 1
ATOM 14759 N N . ILE G 1 124 ? -26.064 -44.506 48.298 1.00 63.79 124 ILE G N 1
ATOM 14760 C CA . ILE G 1 124 ? -26.906 -45.099 47.261 1.00 64.34 124 ILE G CA 1
ATOM 14761 C C . ILE G 1 124 ? -27.390 -44.040 46.279 1.00 64.13 124 ILE G C 1
ATOM 14762 O O . ILE G 1 124 ? -27.543 -44.309 45.079 1.00 60.52 124 ILE G O 1
ATOM 14767 N N . GLY G 1 125 ? -27.638 -42.824 46.764 1.00 66.34 125 GLY G N 1
ATOM 14768 C CA . GLY G 1 125 ? -28.116 -41.778 45.885 1.00 68.95 125 GLY G CA 1
ATOM 14769 C C . GLY G 1 125 ? -27.094 -41.372 44.848 1.00 72.76 125 GLY G C 1
ATOM 14770 O O . GLY G 1 125 ? -27.456 -41.042 43.715 1.00 71.69 125 GLY G O 1
ATOM 14771 N N . VAL G 1 126 ? -25.803 -41.458 45.185 1.00 71.58 126 VAL G N 1
ATOM 14772 C CA . VAL G 1 126 ? -24.811 -41.097 44.189 1.00 72.05 126 VAL G CA 1
ATOM 14773 C C . VAL G 1 126 ? -24.733 -42.154 43.108 1.00 71.39 126 VAL G C 1
ATOM 14774 O O . VAL G 1 126 ? -24.396 -41.837 41.963 1.00 73.27 126 VAL G O 1
ATOM 14778 N N . MET G 1 127 ? -25.107 -43.396 43.420 1.00 68.50 127 MET G N 1
ATOM 14779 C CA . MET G 1 127 ? -25.213 -44.406 42.374 1.00 68.18 127 MET G CA 1
ATOM 14780 C C . MET G 1 127 ? -26.434 -44.151 41.508 1.00 72.42 127 MET G C 1
ATOM 14781 O O . MET G 1 127 ? -26.367 -44.283 40.278 1.00 73.84 127 MET G O 1
ATOM 14786 N N . VAL G 1 128 ? -27.566 -43.811 42.137 1.00 71.81 128 VAL G N 1
ATOM 14787 C CA . VAL G 1 128 ? -28.730 -43.379 41.370 1.00 71.90 128 VAL G CA 1
ATOM 14788 C C . VAL G 1 128 ? -28.386 -42.137 40.557 1.00 71.73 128 VAL G C 1
ATOM 14789 O O . VAL G 1 128 ? -28.623 -42.083 39.344 1.00 72.50 128 VAL G O 1
ATOM 14793 N N . ALA G 1 129 ? -27.742 -41.154 41.196 1.00 71.25 129 ALA G N 1
ATOM 14794 C CA . ALA G 1 129 ? -27.425 -39.908 40.502 1.00 75.49 129 ALA G CA 1
ATOM 14795 C C . ALA G 1 129 ? -26.511 -40.156 39.310 1.00 78.10 129 ALA G C 1
ATOM 14796 O O . ALA G 1 129 ? -26.694 -39.553 38.244 1.00 80.40 129 ALA G O 1
ATOM 14798 N N . TYR G 1 130 ? -25.524 -41.043 39.463 1.00 76.94 130 TYR G N 1
ATOM 14799 C CA . TYR G 1 130 ? -24.674 -41.380 38.327 1.00 78.33 130 TYR G CA 1
ATOM 14800 C C . TYR G 1 130 ? -25.466 -42.104 37.249 1.00 77.99 130 TYR G C 1
ATOM 14801 O O . TYR G 1 130 ? -25.306 -41.818 36.057 1.00 81.55 130 TYR G O 1
ATOM 14810 N N . ALA G 1 131 ? -26.314 -43.058 37.646 1.00 74.88 131 ALA G N 1
ATOM 14811 C CA . ALA G 1 131 ? -27.121 -43.780 36.665 1.00 77.53 131 ALA G CA 1
ATOM 14812 C C . ALA G 1 131 ? -28.067 -42.853 35.913 1.00 79.02 131 ALA G C 1
ATOM 14813 O O . ALA G 1 131 ? -28.355 -43.091 34.736 1.00 79.26 131 ALA G O 1
ATOM 14815 N N . TYR G 1 132 ? -28.484 -41.784 36.542 1.00 78.65 132 TYR G N 1
ATOM 14816 C CA . TYR G 1 132 ? -29.308 -40.830 35.880 1.00 81.02 132 TYR G CA 1
ATOM 14817 C C . TYR G 1 132 ? -28.489 -40.156 34.793 1.00 84.21 132 TYR G C 1
ATOM 14818 O O . TYR G 1 132 ? -28.861 -40.172 33.640 1.00 84.15 132 TYR G O 1
ATOM 14827 N N . ALA G 1 133 ? -27.331 -39.621 35.162 1.00 86.95 133 ALA G N 1
ATOM 14828 C CA . ALA G 1 133 ? -26.480 -38.935 34.198 1.00 87.78 133 ALA G CA 1
ATOM 14829 C C . ALA G 1 133 ? -26.003 -39.882 33.107 1.00 86.31 133 ALA G C 1
ATOM 14830 O O . ALA G 1 133 ? -25.835 -39.467 31.959 1.00 93.36 133 ALA G O 1
ATOM 14832 N N . ALA G 1 134 ? -25.816 -41.159 33.429 1.00 84.51 134 ALA G N 1
ATOM 14833 C CA . ALA G 1 134 ? -25.320 -42.093 32.426 1.00 86.84 134 ALA G CA 1
ATOM 14834 C C . ALA G 1 134 ? -26.385 -42.421 31.384 1.00 86.88 134 ALA G C 1
ATOM 14835 O O . ALA G 1 134 ? -26.073 -42.547 30.195 1.00 86.48 134 ALA G O 1
ATOM 14837 N N . GLN G 1 135 ? -27.649 -42.543 31.802 1.00 86.35 135 GLN G N 1
ATOM 14838 C CA . GLN G 1 135 ? -28.699 -42.950 30.869 1.00 87.52 135 GLN G CA 1
ATOM 14839 C C . GLN G 1 135 ? -29.240 -41.784 30.049 1.00 88.69 135 GLN G C 1
ATOM 14840 O O . GLN G 1 135 ? -29.661 -41.979 28.902 1.00 85.88 135 GLN G O 1
ATOM 14846 N N . TRP G 1 136 ? -29.262 -40.584 30.619 1.00 88.07 136 TRP G N 1
ATOM 14847 C CA . TRP G 1 136 ? -29.791 -39.393 29.956 1.00 92.22 136 TRP G CA 1
ATOM 14848 C C . TRP G 1 136 ? -28.811 -38.249 30.175 1.00 93.89 136 TRP G C 1
ATOM 14849 O O . TRP G 1 136 ? -29.087 -37.310 30.934 1.00 93.46 136 TRP G O 1
ATOM 14860 N N . PRO G 1 137 ? -27.660 -38.294 29.532 1.00 93.07 137 PRO G N 1
ATOM 14861 C CA . PRO G 1 137 ? -26.631 -37.269 29.727 1.00 97.32 137 PRO G CA 1
ATOM 14862 C C . PRO G 1 137 ? -27.100 -35.823 29.547 1.00 100.54 137 PRO G C 1
ATOM 14863 O O . PRO G 1 137 ? -26.735 -34.907 30.274 1.00 100.71 137 PRO G O 1
ATOM 14867 N N . THR G 1 138 ? -27.981 -35.650 28.589 1.00 101.02 138 THR G N 1
ATOM 14868 C CA . THR G 1 138 ? -28.515 -34.355 28.258 1.00 103.03 138 THR G CA 1
ATOM 14869 C C . THR G 1 138 ? -29.276 -33.678 29.338 1.00 105.19 138 THR G C 1
ATOM 14870 O O . THR G 1 138 ? -29.304 -32.466 29.372 1.00 107.38 138 THR G O 1
ATOM 14874 N N . GLU G 1 139 ? -29.979 -34.449 30.149 1.00 101.81 139 GLU G N 1
ATOM 14875 C CA . GLU G 1 139 ? -30.800 -33.889 31.184 1.00 100.37 139 GLU G CA 1
ATOM 14876 C C . GLU G 1 139 ? -30.086 -33.431 32.421 1.00 102.92 139 GLU G C 1
ATOM 14877 O O . GLU G 1 139 ? -30.615 -32.637 33.196 1.00 102.72 139 GLU G O 1
ATOM 14883 N N . ILE G 1 140 ? -28.846 -33.829 32.607 1.00 102.57 140 ILE G N 1
ATOM 14884 C CA . ILE G 1 140 ? -28.161 -33.370 33.798 1.00 103.17 140 ILE G CA 1
ATOM 14885 C C . ILE G 1 140 ? -27.197 -32.264 33.457 1.00 105.30 140 ILE G C 1
ATOM 14886 O O . ILE G 1 140 ? -26.278 -32.427 32.698 1.00 103.44 140 ILE G O 1
ATOM 14891 N N . VAL G 1 141 ? -27.477 -31.106 34.012 1.00 107.72 141 VAL G N 1
ATOM 14892 C CA . VAL G 1 141 ? -26.679 -29.937 33.770 1.00 108.88 141 VAL G CA 1
ATOM 14893 C C . VAL G 1 141 ? -25.333 -30.165 34.408 1.00 108.36 141 VAL G C 1
ATOM 14894 O O . VAL G 1 141 ? -24.324 -30.109 33.735 1.00 108.03 141 VAL G O 1
ATOM 14898 N N . LYS G 1 142 ? -25.355 -30.491 35.695 1.00 107.32 142 LYS G N 1
ATOM 14899 C CA . LYS G 1 142 ? -24.156 -30.742 36.482 1.00 105.71 142 LYS G CA 1
ATOM 14900 C C . LYS G 1 142 ? -24.421 -31.881 37.453 1.00 104.02 142 LYS G C 1
ATOM 14901 O O . LYS G 1 142 ? -25.569 -32.140 37.816 1.00 102.25 142 LYS G O 1
ATOM 14907 N N . LEU G 1 143 ? -23.374 -32.340 38.120 1.00 99.60 143 LEU G N 1
ATOM 14908 C CA . LEU G 1 143 ? -23.505 -33.418 39.082 1.00 95.06 143 LEU G CA 1
ATOM 14909 C C . LEU G 1 143 ? -22.495 -33.417 40.228 1.00 95.42 143 LEU G C 1
ATOM 14910 O O . LEU G 1 143 ? -21.329 -33.418 39.981 1.00 95.18 143 LEU G O 1
ATOM 14915 N N . ALA G 1 144 ? -22.952 -33.422 41.474 1.00 91.65 144 ALA G N 1
ATOM 14916 C CA . ALA G 1 144 ? -22.102 -33.454 42.652 1.00 88.83 144 ALA G CA 1
ATOM 14917 C C . ALA G 1 144 ? -22.157 -34.792 43.354 1.00 90.39 144 ALA G C 1
ATOM 14918 O O . ALA G 1 144 ? -23.174 -35.171 43.916 1.00 88.35 144 ALA G O 1
ATOM 14920 N N . MET G 1 145 ? -21.039 -35.520 43.283 1.00 88.20 145 MET G N 1
ATOM 14921 C CA . MET G 1 145 ? -20.884 -36.840 43.905 1.00 83.90 145 MET G CA 1
ATOM 14922 C C . MET G 1 145 ? -20.287 -36.673 45.299 1.00 85.40 145 MET G C 1
ATOM 14923 O O . MET G 1 145 ? -19.218 -36.085 45.459 1.00 85.79 145 MET G O 1
ATOM 14928 N N . LEU G 1 146 ? -20.986 -37.194 46.304 1.00 80.31 146 LEU G N 1
ATOM 14929 C CA . LEU G 1 146 ? -20.597 -37.037 47.699 1.00 77.96 146 LEU G CA 1
ATOM 14930 C C . LEU G 1 146 ? -20.314 -38.394 48.328 1.00 79.75 146 LEU G C 1
ATOM 14931 O O . LEU G 1 146 ? -21.055 -39.357 48.095 1.00 76.58 146 LEU G O 1
ATOM 14936 N N . ASP G 1 147 ? -19.203 -38.468 49.074 1.00 79.19 147 ASP G N 1
ATOM 14937 C CA . ASP G 1 147 ? -18.980 -39.416 50.165 1.00 73.68 147 ASP G CA 1
ATOM 14938 C C . ASP G 1 147 ? -18.680 -40.867 49.781 1.00 74.17 147 ASP G C 1
ATOM 14939 O O . ASP G 1 147 ? -17.901 -41.525 50.477 1.00 75.53 147 ASP G O 1
ATOM 14944 N N . VAL G 1 148 ? -19.302 -41.404 48.738 1.00 71.06 148 VAL G N 1
ATOM 14945 C CA . VAL G 1 148 ? -19.210 -42.842 48.477 1.00 70.18 148 VAL G CA 1
ATOM 14946 C C . VAL G 1 148 ? -18.820 -43.106 47.026 1.00 71.09 148 VAL G C 1
ATOM 14947 O O . VAL G 1 148 ? -19.280 -42.391 46.128 1.00 73.05 148 VAL G O 1
ATOM 14951 N N . PRO G 1 149 ? -17.963 -44.090 46.748 1.00 74.12 149 PRO G N 1
ATOM 14952 C CA . PRO G 1 149 ? -17.692 -44.473 45.358 1.00 72.60 149 PRO G CA 1
ATOM 14953 C C . PRO G 1 149 ? -18.838 -45.272 44.759 1.00 75.85 149 PRO G C 1
ATOM 14954 O O . PRO G 1 149 ? -19.608 -45.930 45.459 1.00 76.20 149 PRO G O 1
ATOM 14958 N N . VAL G 1 150 ? -18.933 -45.216 43.433 1.00 77.88 150 VAL G N 1
ATOM 14959 C CA . VAL G 1 150 ? -20.008 -45.915 42.733 1.00 74.94 150 VAL G CA 1
ATOM 14960 C C . VAL G 1 150 ? -19.495 -47.268 42.252 1.00 75.36 150 VAL G C 1
ATOM 14961 O O . VAL G 1 150 ? -18.283 -47.439 42.056 1.00 72.74 150 VAL G O 1
ATOM 14965 N N . PRO G 1 151 ? -20.375 -48.259 42.087 1.00 73.68 151 PRO G N 1
ATOM 14966 C CA . PRO G 1 151 ? -19.938 -49.562 41.572 1.00 72.88 151 PRO G CA 1
ATOM 14967 C C . PRO G 1 151 ? -19.298 -49.432 40.204 1.00 73.96 151 PRO G C 1
ATOM 14968 O O . PRO G 1 151 ? -19.623 -48.537 39.425 1.00 75.36 151 PRO G O 1
ATOM 14972 N N . GLY G 1 152 ? -18.371 -50.347 39.917 1.00 75.54 152 GLY G N 1
ATOM 14973 C CA . GLY G 1 152 ? -17.662 -50.390 38.660 1.00 79.84 152 GLY G CA 1
ATOM 14974 C C . GLY G 1 152 ? -16.324 -49.678 38.677 1.00 77.10 152 GLY G C 1
ATOM 14975 O O . GLY G 1 152 ? -15.444 -50.016 37.875 1.00 81.89 152 GLY G O 1
ATOM 14976 N N . THR G 1 153 ? -16.153 -48.702 39.567 1.00 75.73 153 THR G N 1
ATOM 14977 C CA . THR G 1 153 ? -14.906 -47.961 39.672 1.00 77.92 153 THR G CA 1
ATOM 14978 C C . THR G 1 153 ? -13.848 -48.775 40.407 1.00 80.03 153 THR G C 1
ATOM 14979 O O . THR G 1 153 ? -14.114 -49.817 41.014 1.00 77.06 153 THR G O 1
ATOM 14983 N N . ARG G 1 154 ? -12.629 -48.295 40.329 1.00 78.41 154 ARG G N 1
ATOM 14984 C CA . ARG G 1 154 ? -11.512 -48.960 40.896 1.00 78.23 154 ARG G CA 1
ATOM 14985 C C . ARG G 1 154 ? -11.556 -48.885 42.380 1.00 76.08 154 ARG G C 1
ATOM 14986 O O . ARG G 1 154 ? -11.260 -49.827 43.028 1.00 76.14 154 ARG G O 1
ATOM 14994 N N . ILE G 1 155 ? -11.903 -47.747 42.905 1.00 73.92 155 ILE G N 1
ATOM 14995 C CA . ILE G 1 155 ? -12.029 -47.543 44.337 1.00 76.85 155 ILE G CA 1
ATOM 14996 C C . ILE G 1 155 ? -13.063 -48.504 44.906 1.00 73.61 155 ILE G C 1
ATOM 14997 O O . ILE G 1 155 ? -12.872 -49.081 45.984 1.00 71.50 155 ILE G O 1
ATOM 15002 N N . TRP G 1 156 ? -14.157 -48.720 44.173 1.00 73.87 156 TRP G N 1
ATOM 15003 C CA . TRP G 1 156 ? -15.151 -49.696 44.601 1.00 73.76 156 TRP G CA 1
ATOM 15004 C C . TRP G 1 156 ? -14.554 -51.092 44.594 1.00 70.66 156 TRP G C 1
ATOM 15005 O O . TRP G 1 156 ? -14.706 -51.849 45.557 1.00 67.29 156 TRP G O 1
ATOM 15016 N N . ASP G 1 157 ? -13.842 -51.437 43.520 1.00 69.79 157 ASP G N 1
ATOM 15017 C CA . ASP G 1 157 ? -13.291 -52.781 43.412 1.00 70.05 157 ASP G CA 1
ATOM 15018 C C . ASP G 1 157 ? -12.168 -53.007 44.410 1.00 68.94 157 ASP G C 1
ATOM 15019 O O . ASP G 1 157 ? -11.937 -54.147 44.829 1.00 70.62 157 ASP G O 1
ATOM 15024 N N . GLU G 1 158 ? -11.471 -51.943 44.811 1.00 68.14 158 GLU G N 1
ATOM 15025 C CA . GLU G 1 158 ? -10.385 -52.097 45.767 1.00 71.86 158 GLU G CA 1
ATOM 15026 C C . GLU G 1 158 ? -10.893 -52.187 47.199 1.00 68.01 158 GLU G C 1
ATOM 15027 O O . GLU G 1 158 ? -10.273 -52.861 48.030 1.00 66.96 158 GLU G O 1
ATOM 15033 N N . ALA G 1 159 ? -12.022 -51.547 47.506 1.00 68.34 159 ALA G N 1
ATOM 15034 C CA . ALA G 1 159 ? -12.635 -51.763 48.810 1.00 63.67 159 ALA G CA 1
ATOM 15035 C C . ALA G 1 159 ? -13.051 -53.219 48.974 1.00 60.61 159 ALA G C 1
ATOM 15036 O O . ALA G 1 159 ? -12.949 -53.781 50.070 1.00 60.97 159 ALA G O 1
ATOM 15038 N N . LYS G 1 160 ? -13.502 -53.849 47.885 1.00 62.42 160 LYS G N 1
ATOM 15039 C CA . LYS G 1 160 ? -13.907 -55.250 47.938 1.00 60.23 160 LYS G CA 1
ATOM 15040 C C . LYS G 1 160 ? -12.696 -56.165 48.081 1.00 61.01 160 LYS G C 1
ATOM 15041 O O . LYS G 1 160 ? -12.711 -57.111 48.877 1.00 59.02 160 LYS G O 1
ATOM 15047 N N . ALA G 1 161 ? -11.626 -55.887 47.335 1.00 65.58 161 ALA G N 1
ATOM 15048 C CA . ALA G 1 161 ? -10.461 -56.758 47.393 1.00 62.39 161 ALA G CA 1
ATOM 15049 C C . ALA G 1 161 ? -9.701 -56.578 48.697 1.00 59.22 161 ALA G C 1
ATOM 15050 O O . ALA G 1 161 ? -9.150 -57.550 49.222 1.00 59.61 161 ALA G O 1
ATOM 15052 N N . SER G 1 162 ? -9.701 -55.359 49.253 1.00 62.28 162 SER G N 1
ATOM 15053 C CA . SER G 1 162 ? -9.061 -55.096 50.540 1.00 62.62 162 SER G CA 1
ATOM 15054 C C . SER G 1 162 ? -9.781 -55.751 51.708 1.00 61.51 162 SER G C 1
ATOM 15055 O O . SER G 1 162 ? -9.229 -55.781 52.814 1.00 58.84 162 SER G O 1
ATOM 15058 N N . ALA G 1 163 ? -11.013 -56.218 51.506 1.00 61.45 163 ALA G N 1
ATOM 15059 C CA . ALA G 1 163 ? -11.910 -56.520 52.618 1.00 59.16 163 ALA G CA 1
ATOM 15060 C C . ALA G 1 163 ? -11.934 -55.320 53.560 1.00 60.16 163 ALA G C 1
ATOM 15061 O O . ALA G 1 163 ? -11.687 -55.421 54.769 1.00 61.69 163 ALA G O 1
ATOM 15063 N N . ASP G 1 164 ? -12.202 -54.159 52.971 1.00 58.86 164 ASP G N 1
ATOM 15064 C CA . ASP G 1 164 ? -12.227 -52.905 53.705 1.00 61.28 164 ASP G CA 1
ATOM 15065 C C . ASP G 1 164 ? -13.174 -53.031 54.923 1.00 61.86 164 ASP G C 1
ATOM 15066 O O . ASP G 1 164 ? -14.323 -53.411 54.736 1.00 59.46 164 ASP G O 1
ATOM 15071 N N . PRO G 1 165 ? -12.704 -52.698 56.112 1.00 61.20 165 PRO G N 1
ATOM 15072 C CA . PRO G 1 165 ? -13.567 -52.874 57.307 1.00 58.75 165 PRO G CA 1
ATOM 15073 C C . PRO G 1 165 ? -14.889 -52.135 57.230 1.00 61.13 165 PRO G C 1
ATOM 15074 O O . PRO G 1 165 ? -15.823 -52.485 57.967 1.00 60.66 165 PRO G O 1
ATOM 15078 N N . GLN G 1 166 ? -14.947 -51.082 56.421 1.00 64.83 166 GLN G N 1
ATOM 15079 C CA . GLN G 1 166 ? -16.140 -50.241 56.321 1.00 61.62 166 GLN G CA 1
ATOM 15080 C C . GLN G 1 166 ? -17.326 -50.833 55.567 1.00 58.68 166 GLN G C 1
ATOM 15081 O O . GLN G 1 166 ? -18.467 -50.427 55.785 1.00 61.18 166 GLN G O 1
ATOM 15087 N N . ILE G 1 167 ? -17.064 -51.787 54.684 1.00 58.18 167 ILE G N 1
ATOM 15088 C CA . ILE G 1 167 ? -18.136 -52.385 53.904 1.00 56.74 167 ILE G CA 1
ATOM 15089 C C . ILE G 1 167 ? -18.422 -53.772 54.490 1.00 52.91 167 ILE G C 1
ATOM 15090 O O . ILE G 1 167 ? -18.865 -54.686 53.780 1.00 53.19 167 ILE G O 1
ATOM 15095 N N . TRP G 1 168 ? -18.153 -53.935 55.798 1.00 49.01 168 TRP G N 1
ATOM 15096 C CA . TRP G 1 168 ? -18.465 -55.188 56.480 1.00 48.28 168 TRP G CA 1
ATOM 15097 C C . TRP G 1 168 ? -19.936 -55.543 56.333 1.00 48.92 168 TRP G C 1
ATOM 15098 O O . TRP G 1 168 ? -20.288 -56.725 56.330 1.00 46.94 168 TRP G O 1
ATOM 15109 N N . HIS G 1 169 ? -20.806 -54.536 56.247 1.00 46.99 169 HIS G N 1
ATOM 15110 C CA . HIS G 1 169 ? -22.246 -54.753 56.233 1.00 49.68 169 HIS G CA 1
ATOM 15111 C C . HIS G 1 169 ? -22.764 -55.200 54.874 1.00 50.58 169 HIS G C 1
ATOM 15112 O O . HIS G 1 169 ? -23.946 -55.560 54.773 1.00 50.05 169 HIS G O 1
ATOM 15119 N N . PHE G 1 170 ? -21.934 -55.163 53.821 1.00 48.79 170 PHE G N 1
ATOM 15120 C CA . PHE G 1 170 ? -22.409 -55.635 52.523 1.00 50.12 170 PHE G CA 1
ATOM 15121 C C . PHE G 1 170 ? -22.892 -57.076 52.627 1.00 50.57 170 PHE G C 1
ATOM 15122 O O . PHE G 1 170 ? -24.003 -57.404 52.190 1.00 48.03 170 PHE G O 1
ATOM 15130 N N . GLY G 1 171 ? -22.097 -57.934 53.273 1.00 44.13 171 GLY G N 1
ATOM 15131 C CA . GLY G 1 171 ? -22.477 -59.333 53.403 1.00 42.46 171 GLY G CA 1
ATOM 15132 C C . GLY G 1 171 ? -23.812 -59.532 54.105 1.00 43.22 171 GLY G C 1
ATOM 15133 O O . GLY G 1 171 ? -24.702 -60.205 53.582 1.00 40.58 171 GLY G O 1
ATOM 15134 N N . LEU G 1 172 ? -23.960 -58.966 55.311 1.00 41.17 172 LEU G N 1
ATOM 15135 C CA . LEU G 1 172 ? -25.190 -59.150 56.076 1.00 42.27 172 LEU G CA 1
ATOM 15136 C C . LEU G 1 172 ? -26.394 -58.625 55.308 1.00 43.76 172 LEU G C 1
ATOM 15137 O O . LEU G 1 172 ? -27.392 -59.335 55.133 1.00 44.88 172 LEU G O 1
ATOM 15142 N N . HIS G 1 173 ? -26.297 -57.398 54.794 1.00 44.22 173 HIS G N 1
ATOM 15143 C CA . HIS G 1 173 ? -27.421 -56.796 54.095 1.00 45.88 173 HIS G CA 1
ATOM 15144 C C . HIS G 1 173 ? -27.844 -57.607 52.882 1.00 44.76 173 HIS G C 1
ATOM 15145 O O . HIS G 1 173 ? -29.010 -57.541 52.483 1.00 45.52 173 HIS G O 1
ATOM 15152 N N . GLN G 1 174 ? -26.942 -58.392 52.316 1.00 44.04 174 GLN G N 1
ATOM 15153 C CA . GLN G 1 174 ? -27.258 -59.217 51.162 1.00 45.78 174 GLN G CA 1
ATOM 15154 C C . GLN G 1 174 ? -27.866 -60.568 51.532 1.00 41.81 174 GLN G C 1
ATOM 15155 O O . GLN G 1 174 ? -28.103 -61.380 50.632 1.00 40.59 174 GLN G O 1
ATOM 15161 N N . GLN G 1 175 ? -28.059 -60.859 52.819 1.00 40.54 175 GLN G N 1
ATOM 15162 C CA . GLN G 1 175 ? -28.737 -62.085 53.252 1.00 39.12 175 GLN G CA 1
ATOM 15163 C C . GLN G 1 175 ? -30.242 -61.807 53.358 1.00 39.20 175 GLN G C 1
ATOM 15164 O O . GLN G 1 175 ? -30.704 -61.186 54.318 1.00 38.72 175 GLN G O 1
ATOM 15170 N N . ARG G 1 176 ? -31.012 -62.251 52.364 1.00 36.05 176 ARG G N 1
ATOM 15171 C CA . ARG G 1 176 ? -32.454 -62.002 52.371 1.00 40.28 176 ARG G CA 1
ATOM 15172 C C . ARG G 1 176 ? -33.116 -62.687 53.562 1.00 37.13 176 ARG G C 1
ATOM 15173 O O . ARG G 1 176 ? -32.831 -63.851 53.860 1.00 35.83 176 ARG G O 1
ATOM 15181 N N . ASP G 1 177 ? -34.001 -61.951 54.241 1.00 37.10 177 ASP G N 1
ATOM 15182 C CA . ASP G 1 177 ? -34.766 -62.411 55.404 1.00 36.40 177 ASP G CA 1
ATOM 15183 C C . ASP G 1 177 ? -33.907 -62.485 56.661 1.00 36.71 177 ASP G C 1
ATOM 15184 O O . ASP G 1 177 ? -34.371 -62.130 57.750 1.00 35.05 177 ASP G O 1
ATOM 15189 N N . ILE G 1 178 ? -32.655 -62.930 56.522 1.00 36.47 178 ILE G N 1
ATOM 15190 C CA . ILE G 1 178 ? -31.773 -63.019 57.681 1.00 35.74 178 ILE G CA 1
ATOM 15191 C C . ILE G 1 178 ? -31.483 -61.632 58.226 1.00 34.56 178 ILE G C 1
ATOM 15192 O O . ILE G 1 178 ? -31.566 -61.394 59.436 1.00 33.45 178 ILE G O 1
ATOM 15197 N N . ALA G 1 179 ? -31.143 -60.690 57.339 1.00 38.04 179 ALA G N 1
ATOM 15198 C CA . ALA G 1 179 ? -30.854 -59.335 57.798 1.00 39.74 179 ALA G CA 1
ATOM 15199 C C . ALA G 1 179 ? -32.071 -58.709 58.458 1.00 39.16 179 ALA G C 1
ATOM 15200 O O . ALA G 1 179 ? -31.967 -58.136 59.551 1.00 40.18 179 ALA G O 1
ATOM 15202 N N . GLU G 1 180 ? -33.246 -58.849 57.832 1.00 36.95 180 GLU G N 1
ATOM 15203 C CA . GLU G 1 180 ? -34.462 -58.279 58.406 1.00 37.68 180 GLU G CA 1
ATOM 15204 C C . GLU G 1 180 ? -34.790 -58.914 59.751 1.00 36.60 180 GLU G C 1
ATOM 15205 O O . GLU G 1 180 ? -35.187 -58.221 60.701 1.00 35.21 180 GLU G O 1
ATOM 15211 N N . MET G 1 181 ? -34.620 -60.232 59.857 1.00 36.68 181 MET G N 1
ATOM 15212 C CA . MET G 1 181 ? -34.955 -60.913 61.104 1.00 35.75 181 MET G CA 1
ATOM 15213 C C . MET G 1 181 ? -34.051 -60.460 62.244 1.00 36.99 181 MET G C 1
ATOM 15214 O O . MET G 1 181 ? -34.520 -60.270 63.371 1.00 35.29 181 MET G O 1
ATOM 15219 N N . LEU G 1 182 ? -32.753 -60.241 61.963 1.00 36.13 182 LEU G N 1
ATOM 15220 C CA . LEU G 1 182 ? -31.825 -59.837 63.020 1.00 33.02 182 LEU G CA 1
ATOM 15221 C C . LEU G 1 182 ? -32.065 -58.398 63.457 1.00 33.45 182 LEU G C 1
ATOM 15222 O O . LEU G 1 182 ? -31.996 -58.085 64.652 1.00 35.32 182 LEU G O 1
ATOM 15227 N N . ILE G 1 183 ? -32.337 -57.505 62.506 1.00 34.16 183 ILE G N 1
ATOM 15228 C CA . ILE G 1 183 ? -32.365 -56.078 62.810 1.00 36.18 183 ILE G CA 1
ATOM 15229 C C . ILE G 1 183 ? -33.773 -55.560 63.140 1.00 37.34 183 ILE G C 1
ATOM 15230 O O . ILE G 1 183 ? -33.899 -54.531 63.824 1.00 37.02 183 ILE G O 1
ATOM 15235 N N . ALA G 1 184 ? -34.832 -56.275 62.751 1.00 36.89 184 ALA G N 1
ATOM 15236 C CA . ALA G 1 184 ? -36.185 -55.816 63.092 1.00 35.48 184 ALA G CA 1
ATOM 15237 C C . ALA G 1 184 ? -36.320 -55.643 64.599 1.00 33.83 184 ALA G C 1
ATOM 15238 O O . ALA G 1 184 ? -36.038 -56.564 65.369 1.00 32.78 184 ALA G O 1
ATOM 15240 N N . GLY G 1 185 ? -36.785 -54.465 65.021 1.00 35.93 185 GLY G N 1
ATOM 15241 C CA . GLY G 1 185 ? -36.853 -54.134 66.431 1.00 35.19 185 GLY G CA 1
ATOM 15242 C C . GLY G 1 185 ? -35.567 -53.580 67.024 1.00 41.66 185 GLY G C 1
ATOM 15243 O O . GLY G 1 185 ? -35.587 -53.101 68.170 1.00 42.99 185 GLY G O 1
ATOM 15244 N N . LYS G 1 186 ? -34.454 -53.612 66.286 1.00 39.41 186 LYS G N 1
ATOM 15245 C CA . LYS G 1 186 ? -33.175 -53.077 66.750 1.00 43.83 186 LYS G CA 1
ATOM 15246 C C . LYS G 1 186 ? -32.643 -52.036 65.764 1.00 46.91 186 LYS G C 1
ATOM 15247 O O . LYS G 1 186 ? -31.426 -51.849 65.633 1.00 44.07 186 LYS G O 1
ATOM 15253 N N . GLU G 1 187 ? -33.558 -51.367 65.050 1.00 44.83 187 GLU G N 1
ATOM 15254 C CA . GLU G 1 187 ? -33.160 -50.396 64.036 1.00 44.23 187 GLU G CA 1
ATOM 15255 C C . GLU G 1 187 ? -32.402 -49.222 64.650 1.00 47.15 187 GLU G C 1
ATOM 15256 O O . GLU G 1 187 ? -31.399 -48.762 64.091 1.00 45.72 187 GLU G O 1
ATOM 15262 N N . ARG G 1 188 ? -32.868 -48.725 65.797 1.00 47.49 188 ARG G N 1
ATOM 15263 C CA . ARG G 1 188 ? -32.231 -47.569 66.423 1.00 48.72 188 ARG G CA 1
ATOM 15264 C C . ARG G 1 188 ? -30.805 -47.890 66.866 1.00 50.33 188 ARG G C 1
ATOM 15265 O O . ARG G 1 188 ? -29.859 -47.166 66.531 1.00 51.91 188 ARG G O 1
ATOM 15273 N N . ALA G 1 189 ? -30.626 -49.001 67.584 1.00 46.75 189 ALA G N 1
ATOM 15274 C CA . ALA G 1 189 ? -29.295 -49.376 68.053 1.00 47.77 189 ALA G CA 1
ATOM 15275 C C . ALA G 1 189 ? -28.364 -49.691 66.889 1.00 46.39 189 ALA G C 1
ATOM 15276 O O . ALA G 1 189 ? -27.185 -49.312 66.907 1.00 49.05 189 ALA G O 1
ATOM 15278 N N . TYR G 1 190 ? -28.880 -50.366 65.861 1.00 43.10 190 TYR G N 1
ATOM 15279 C CA . TYR G 1 190 ? -28.064 -50.719 64.707 1.00 45.63 190 TYR G CA 1
ATOM 15280 C C . TYR G 1 190 ? -27.655 -49.479 63.923 1.00 50.88 190 TYR G C 1
ATOM 15281 O O . TYR G 1 190 ? -26.491 -49.345 63.516 1.00 48.80 190 TYR G O 1
ATOM 15290 N N . ILE G 1 191 ? -28.598 -48.554 63.715 1.00 47.82 191 ILE G N 1
ATOM 15291 C CA . ILE G 1 191 ? -28.349 -47.409 62.847 1.00 48.50 191 ILE G CA 1
ATOM 15292 C C . ILE G 1 191 ? -27.547 -46.326 63.570 1.00 52.23 191 ILE G C 1
ATOM 15293 O O . ILE G 1 191 ? -26.689 -45.672 62.966 1.00 53.23 191 ILE G O 1
ATOM 15298 N N . LEU G 1 192 ? -27.805 -46.114 64.861 1.00 48.56 192 LEU G N 1
ATOM 15299 C CA . LEU G 1 192 ? -27.007 -45.151 65.606 1.00 50.29 192 LEU G CA 1
ATOM 15300 C C . LEU G 1 192 ? -25.539 -45.583 65.650 1.00 56.34 192 LEU G C 1
ATOM 15301 O O . LEU G 1 192 ? -24.634 -44.752 65.497 1.00 56.87 192 LEU G O 1
ATOM 15306 N N . ASP G 1 193 ? -25.282 -46.883 65.845 1.00 52.11 193 ASP G N 1
ATOM 15307 C CA . ASP G 1 193 ? -23.903 -47.374 65.852 1.00 52.74 193 ASP G CA 1
ATOM 15308 C C . ASP G 1 193 ? -23.266 -47.284 64.471 1.00 55.24 193 ASP G C 1
ATOM 15309 O O . ASP G 1 193 ? -22.102 -46.877 64.343 1.00 57.00 193 ASP G O 1
ATOM 15314 N N . PHE G 1 194 ? -23.992 -47.712 63.433 1.00 53.80 194 PHE G N 1
ATOM 15315 C CA . PHE G 1 194 ? -23.497 -47.587 62.066 1.00 52.18 194 PHE G CA 1
ATOM 15316 C C . PHE G 1 194 ? -23.119 -46.148 61.762 1.00 57.90 194 PHE G C 1
ATOM 15317 O O . PHE G 1 194 ? -22.118 -45.875 61.085 1.00 56.55 194 PHE G O 1
ATOM 15325 N N . TYR G 1 195 ? -23.901 -45.204 62.247 1.00 57.61 195 TYR G N 1
ATOM 15326 C CA . TYR G 1 195 ? -23.652 -43.794 62.006 1.00 60.69 195 TYR G CA 1
ATOM 15327 C C . TYR G 1 195 ? -22.501 -43.226 62.777 1.00 60.06 195 TYR G C 1
ATOM 15328 O O . TYR G 1 195 ? -21.680 -42.580 62.222 1.00 57.93 195 TYR G O 1
ATOM 15337 N N . LYS G 1 196 ? -22.441 -43.510 64.059 1.00 58.60 196 LYS G N 1
ATOM 15338 C CA . LYS G 1 196 ? -21.411 -42.887 64.881 1.00 57.33 196 LYS G CA 1
ATOM 15339 C C . LYS G 1 196 ? -20.024 -43.440 64.565 1.00 61.76 196 LYS G C 1
ATOM 15340 O O . LYS G 1 196 ? -19.023 -42.718 64.688 1.00 63.67 196 LYS G O 1
ATOM 15346 N N . LYS G 1 197 ? -19.943 -44.698 64.130 1.00 59.23 197 LYS G N 1
ATOM 15347 C CA . LYS G 1 197 ? -18.649 -45.263 63.774 1.00 61.75 197 LYS G CA 1
ATOM 15348 C C . LYS G 1 197 ? -18.051 -44.598 62.542 1.00 65.22 197 LYS G C 1
ATOM 15349 O O . LYS G 1 197 ? -16.825 -44.648 62.359 1.00 61.14 197 LYS G O 1
ATOM 15355 N N . ARG G 1 198 ? -18.874 -43.949 61.717 1.00 59.41 198 ARG G N 1
ATOM 15356 C CA . ARG G 1 198 ? -18.408 -43.340 60.481 1.00 60.35 198 ARG G CA 1
ATOM 15357 C C . ARG G 1 198 ? -18.385 -41.816 60.521 1.00 62.79 198 ARG G C 1
ATOM 15358 O O . ARG G 1 198 ? -17.988 -41.193 59.532 1.00 65.87 198 ARG G O 1
ATOM 15366 N N . THR G 1 199 ? -18.827 -41.199 61.609 1.00 62.35 199 THR G N 1
ATOM 15367 C CA . THR G 1 199 ? -18.793 -39.750 61.746 1.00 69.19 199 THR G CA 1
ATOM 15368 C C . THR G 1 199 ? -17.497 -39.282 62.409 1.00 71.53 199 THR G C 1
ATOM 15369 O O . THR G 1 199 ? -16.811 -40.039 63.105 1.00 67.23 199 THR G O 1
ATOM 15373 N N . HIS G 1 200 ? -17.168 -38.007 62.185 1.00 73.55 200 HIS G N 1
ATOM 15374 C CA . HIS G 1 200 ? -16.130 -37.339 62.964 1.00 74.01 200 HIS G CA 1
ATOM 15375 C C . HIS G 1 200 ? -16.653 -36.156 63.768 1.00 74.29 200 HIS G C 1
ATOM 15376 O O . HIS G 1 200 ? -16.258 -35.986 64.925 1.00 73.92 200 HIS G O 1
ATOM 15383 N N . VAL G 1 201 ? -17.549 -35.342 63.207 1.00 75.12 201 VAL G N 1
ATOM 15384 C CA . VAL G 1 201 ? -18.211 -34.314 64.003 1.00 74.57 201 VAL G CA 1
ATOM 15385 C C . VAL G 1 201 ? -19.282 -34.970 64.870 1.00 70.38 201 VAL G C 1
ATOM 15386 O O . VAL G 1 201 ? -20.056 -35.807 64.398 1.00 73.13 201 VAL G O 1
ATOM 15390 N N . ALA G 1 202 ? -19.312 -34.597 66.147 1.00 70.10 202 ALA G N 1
ATOM 15391 C CA . ALA G 1 202 ? -20.299 -35.145 67.064 1.00 68.37 202 ALA G CA 1
ATOM 15392 C C . ALA G 1 202 ? -21.697 -34.706 66.639 1.00 73.88 202 ALA G C 1
ATOM 15393 O O . ALA G 1 202 ? -21.953 -33.513 66.454 1.00 74.27 202 ALA G O 1
ATOM 15395 N N . LEU G 1 203 ? -22.597 -35.671 66.463 1.00 72.40 203 LEU G N 1
ATOM 15396 C CA . LEU G 1 203 ? -23.971 -35.398 66.071 1.00 70.11 203 LEU G CA 1
ATOM 15397 C C . LEU G 1 203 ? -24.944 -35.754 67.186 1.00 69.14 203 LEU G C 1
ATOM 15398 O O . LEU G 1 203 ? -24.635 -36.521 68.101 1.00 69.54 203 LEU G O 1
ATOM 15403 N N . SER G 1 204 ? -26.145 -35.201 67.086 1.00 66.77 204 SER G N 1
ATOM 15404 C CA . SER G 1 204 ? -27.145 -35.422 68.118 1.00 68.70 204 SER G CA 1
ATOM 15405 C C . SER G 1 204 ? -27.863 -36.739 67.869 1.00 62.32 204 SER G C 1
ATOM 15406 O O . SER G 1 204 ? -28.127 -37.111 66.721 1.00 58.57 204 SER G O 1
ATOM 15409 N N . ASN G 1 205 ? -28.122 -37.474 68.955 1.00 61.40 205 ASN G N 1
ATOM 15410 C CA . ASN G 1 205 ? -28.873 -38.721 68.826 1.00 63.55 205 ASN G CA 1
ATOM 15411 C C . ASN G 1 205 ? -30.243 -38.461 68.209 1.00 60.25 205 ASN G C 1
ATOM 15412 O O . ASN G 1 205 ? -30.695 -39.218 67.340 1.00 59.23 205 ASN G O 1
ATOM 15417 N N . ASP G 1 206 ? -30.868 -37.333 68.578 1.00 61.53 206 ASP G N 1
ATOM 15418 C CA . ASP G 1 206 ? -32.219 -37.024 68.115 1.00 60.03 206 ASP G CA 1
ATOM 15419 C C . ASP G 1 206 ? -32.283 -36.905 66.604 1.00 60.48 206 ASP G C 1
ATOM 15420 O O . ASP G 1 206 ? -33.301 -37.263 66.002 1.00 61.39 206 ASP G O 1
ATOM 15425 N N . ASP G 1 207 ? -31.207 -36.429 65.972 1.00 58.51 207 ASP G N 1
ATOM 15426 C CA . ASP G 1 207 ? -31.179 -36.352 64.515 1.00 60.54 207 ASP G CA 1
ATOM 15427 C C . ASP G 1 207 ? -30.985 -37.730 63.893 1.00 63.29 207 ASP G C 1
ATOM 15428 O O . ASP G 1 207 ? -31.626 -38.057 62.886 1.00 60.06 207 ASP G O 1
ATOM 15433 N N . ILE G 1 208 ? -30.068 -38.535 64.446 1.00 61.52 208 ILE G N 1
ATOM 15434 C CA . ILE G 1 208 ? -29.860 -39.882 63.918 1.00 61.51 208 ILE G CA 1
ATOM 15435 C C . ILE G 1 208 ? -31.110 -40.739 64.106 1.00 56.95 208 ILE G C 1
ATOM 15436 O O . ILE G 1 208 ? -31.415 -41.599 63.273 1.00 54.00 208 ILE G O 1
ATOM 15441 N N . ALA G 1 209 ? -31.849 -40.515 65.192 1.00 57.05 209 ALA G N 1
ATOM 15442 C CA . ALA G 1 209 ? -33.056 -41.293 65.466 1.00 58.55 209 ALA G CA 1
ATOM 15443 C C . ALA G 1 209 ? -34.138 -41.075 64.415 1.00 57.88 209 ALA G C 1
ATOM 15444 O O . ALA G 1 209 ? -34.994 -41.945 64.227 1.00 59.01 209 ALA G O 1
ATOM 15446 N N . VAL G 1 210 ? -34.124 -39.925 63.732 1.00 55.94 210 VAL G N 1
ATOM 15447 C CA . VAL G 1 210 ? -35.071 -39.678 62.647 1.00 60.14 210 VAL G CA 1
ATOM 15448 C C . VAL G 1 210 ? -34.873 -40.690 61.527 1.00 59.31 210 VAL G C 1
ATOM 15449 O O . VAL G 1 210 ? -35.838 -41.277 61.013 1.00 52.59 210 VAL G O 1
ATOM 15453 N N . TYR G 1 211 ? -33.616 -40.937 61.157 1.00 55.66 211 TYR G N 1
ATOM 15454 C CA . TYR G 1 211 ? -33.308 -41.966 60.169 1.00 54.77 211 TYR G CA 1
ATOM 15455 C C . TYR G 1 211 ? -33.718 -43.340 60.672 1.00 53.02 211 TYR G C 1
ATOM 15456 O O . TYR G 1 211 ? -34.324 -44.132 59.939 1.00 55.60 211 TYR G O 1
ATOM 15465 N N . ALA G 1 212 ? -33.330 -43.660 61.908 1.00 52.17 212 ALA G N 1
ATOM 15466 C CA . ALA G 1 212 ? -33.587 -44.987 62.446 1.00 52.14 212 ALA G CA 1
ATOM 15467 C C . ALA G 1 212 ? -35.081 -45.278 62.479 1.00 52.45 212 ALA G C 1
ATOM 15468 O O . ALA G 1 212 ? -35.521 -46.365 62.087 1.00 52.41 212 ALA G O 1
ATOM 15470 N N . ASP G 1 213 ? -35.881 -44.297 62.890 1.00 54.77 213 ASP G N 1
ATOM 15471 C CA . ASP G 1 213 ? -37.318 -44.520 62.975 1.00 52.55 213 ASP G CA 1
ATOM 15472 C C . ASP G 1 213 ? -37.935 -44.777 61.607 1.00 51.05 213 ASP G C 1
ATOM 15473 O O . ASP G 1 213 ? -38.816 -45.634 61.487 1.00 53.65 213 ASP G O 1
ATOM 15478 N N . ALA G 1 214 ? -37.437 -44.121 60.555 1.00 50.88 214 ALA G N 1
ATOM 15479 C CA . ALA G 1 214 ? -37.941 -44.412 59.217 1.00 50.80 214 ALA G CA 1
ATOM 15480 C C . ALA G 1 214 ? -37.653 -45.854 58.824 1.00 53.66 214 ALA G C 1
ATOM 15481 O O . ALA G 1 214 ? -38.526 -46.544 58.280 1.00 51.53 214 ALA G O 1
ATOM 15483 N N . TYR G 1 215 ? -36.447 -46.346 59.126 1.00 49.35 215 TYR G N 1
ATOM 15484 C CA . TYR G 1 215 ? -36.093 -47.702 58.734 1.00 47.53 215 TYR G CA 1
ATOM 15485 C C . TYR G 1 215 ? -36.748 -48.754 59.620 1.00 45.60 215 TYR G C 1
ATOM 15486 O O . TYR G 1 215 ? -36.729 -49.938 59.265 1.00 46.01 215 TYR G O 1
ATOM 15495 N N . ALA G 1 216 ? -37.389 -48.344 60.715 1.00 47.77 216 ALA G N 1
ATOM 15496 C CA . ALA G 1 216 ? -38.217 -49.250 61.507 1.00 49.54 216 ALA G CA 1
ATOM 15497 C C . ALA G 1 216 ? -39.623 -49.424 60.931 1.00 47.14 216 ALA G C 1
ATOM 15498 O O . ALA G 1 216 ? -40.345 -50.330 61.364 1.00 44.48 216 ALA G O 1
ATOM 15500 N N . ALA G 1 217 ? -40.021 -48.581 59.979 1.00 49.52 217 ALA G N 1
ATOM 15501 C CA . ALA G 1 217 ? -41.353 -48.639 59.387 1.00 49.21 217 ALA G CA 1
ATOM 15502 C C . ALA G 1 217 ? -41.533 -49.916 58.566 1.00 47.34 217 ALA G C 1
ATOM 15503 O O . ALA G 1 217 ? -40.560 -50.496 58.087 1.00 49.13 217 ALA G O 1
ATOM 15505 N N . PRO G 1 218 ? -42.779 -50.367 58.386 1.00 47.32 218 PRO G N 1
ATOM 15506 C CA . PRO G 1 218 ? -43.025 -51.648 57.696 1.00 42.44 218 PRO G CA 1
ATOM 15507 C C . PRO G 1 218 ? -42.428 -51.691 56.300 1.00 43.65 218 PRO G C 1
ATOM 15508 O O . PRO G 1 218 ? -42.728 -50.854 55.446 1.00 43.44 218 PRO G O 1
ATOM 15512 N N . GLY G 1 219 ? -41.590 -52.701 56.055 1.00 43.06 219 GLY G N 1
ATOM 15513 C CA . GLY G 1 219 ? -40.980 -52.854 54.752 1.00 43.30 219 GLY G CA 1
ATOM 15514 C C . GLY G 1 219 ? -39.735 -52.020 54.503 1.00 44.92 219 GLY G C 1
ATOM 15515 O O . GLY G 1 219 ? -39.053 -52.252 53.498 1.00 46.00 219 GLY G O 1
ATOM 15516 N N . ALA G 1 220 ? -39.420 -51.050 55.369 1.00 43.14 220 ALA G N 1
ATOM 15517 C CA . ALA G 1 220 ? -38.286 -50.157 55.117 1.00 44.42 220 ALA G CA 1
ATOM 15518 C C . ALA G 1 220 ? -36.943 -50.875 55.251 1.00 47.73 220 ALA G C 1
ATOM 15519 O O . ALA G 1 220 ? -35.977 -50.516 54.564 1.00 47.71 220 ALA G O 1
ATOM 15521 N N . LEU G 1 221 ? -36.843 -51.847 56.160 1.00 46.34 221 LEU G N 1
ATOM 15522 C CA . LEU G 1 221 ? -35.631 -52.657 56.243 1.00 45.89 221 LEU G CA 1
ATOM 15523 C C . LEU G 1 221 ? -35.441 -53.463 54.972 1.00 44.22 221 LEU G C 1
ATOM 15524 O O . LEU G 1 221 ? -34.361 -53.461 54.371 1.00 44.96 221 LEU G O 1
ATOM 15529 N N . ARG G 1 222 ? -36.488 -54.171 54.553 1.00 43.70 222 ARG G N 1
ATOM 15530 C CA . ARG G 1 222 ? -36.408 -54.981 53.342 1.00 45.05 222 ARG G CA 1
ATOM 15531 C C . ARG G 1 222 ? -36.039 -54.133 52.132 1.00 46.30 222 ARG G C 1
ATOM 15532 O O . ARG G 1 222 ? -35.187 -54.522 51.325 1.00 46.16 222 ARG G O 1
ATOM 15540 N N . ALA G 1 223 ? -36.708 -52.988 51.966 1.00 43.68 223 ALA G N 1
ATOM 15541 C CA . ALA G 1 223 ? -36.476 -52.168 50.779 1.00 48.79 223 ALA G CA 1
ATOM 15542 C C . ALA G 1 223 ? -35.044 -51.650 50.726 1.00 47.31 223 ALA G C 1
ATOM 15543 O O . ALA G 1 223 ? -34.412 -51.669 49.665 1.00 49.08 223 ALA G O 1
ATOM 15545 N N . GLY G 1 224 ? -34.522 -51.171 51.855 1.00 44.24 224 GLY G N 1
ATOM 15546 C CA . GLY G 1 224 ? -33.141 -50.718 51.882 1.00 51.00 224 GLY G CA 1
ATOM 15547 C C . GLY G 1 224 ? -32.150 -51.839 51.617 1.00 50.91 224 GLY G C 1
ATOM 15548 O O . GLY G 1 224 ? -31.150 -51.647 50.919 1.00 52.10 224 GLY G O 1
ATOM 15549 N N . PHE G 1 225 ? -32.417 -53.028 52.166 1.00 48.05 225 PHE G N 1
ATOM 15550 C CA . PHE G 1 225 ? -31.490 -54.143 51.992 1.00 47.97 225 PHE G CA 1
ATOM 15551 C C . PHE G 1 225 ? -31.493 -54.656 50.560 1.00 50.55 225 PHE G C 1
ATOM 15552 O O . PHE G 1 225 ? -30.482 -55.201 50.097 1.00 49.52 225 PHE G O 1
ATOM 15560 N N . GLU G 1 226 ? -32.616 -54.512 49.854 1.00 46.14 226 GLU G N 1
ATOM 15561 C CA . GLU G 1 226 ? -32.662 -54.893 48.449 1.00 49.31 226 GLU G CA 1
ATOM 15562 C C . GLU G 1 226 ? -31.793 -53.980 47.600 1.00 48.41 226 GLU G C 1
ATOM 15563 O O . GLU G 1 226 ? -31.411 -54.363 46.490 1.00 51.23 226 GLU G O 1
ATOM 15569 N N . LEU G 1 227 ? -31.497 -52.775 48.089 1.00 47.01 227 LEU G N 1
ATOM 15570 C CA . LEU G 1 227 ? -30.499 -51.939 47.433 1.00 53.06 227 LEU G CA 1
ATOM 15571 C C . LEU G 1 227 ? -29.136 -52.632 47.412 1.00 53.85 227 LEU G C 1
ATOM 15572 O O . LEU G 1 227 ? -28.431 -52.608 46.397 1.00 54.72 227 LEU G O 1
ATOM 15577 N N . TYR G 1 228 ? -28.768 -53.288 48.516 1.00 51.81 228 TYR G N 1
ATOM 15578 C CA . TYR G 1 228 ? -27.508 -54.025 48.582 1.00 54.74 228 TYR G CA 1
ATOM 15579 C C . TYR G 1 228 ? -27.583 -55.343 47.827 1.00 54.33 228 TYR G C 1
ATOM 15580 O O . TYR G 1 228 ? -26.578 -55.783 47.251 1.00 51.10 228 TYR G O 1
ATOM 15589 N N . ARG G 1 229 ? -28.762 -55.976 47.808 1.00 49.97 229 ARG G N 1
ATOM 15590 C CA . ARG G 1 229 ? -28.910 -57.244 47.108 1.00 49.22 229 ARG G CA 1
ATOM 15591 C C . ARG G 1 229 ? -28.818 -57.081 45.599 1.00 51.25 229 ARG G C 1
ATOM 15592 O O . ARG G 1 229 ? -28.599 -58.071 44.893 1.00 49.38 229 ARG G O 1
ATOM 15600 N N . ALA G 1 230 ? -28.993 -55.864 45.088 1.00 54.30 230 ALA G N 1
ATOM 15601 C CA . ALA G 1 230 ? -28.866 -55.599 43.661 1.00 56.72 230 ALA G CA 1
ATOM 15602 C C . ALA G 1 230 ? -27.449 -55.204 43.244 1.00 56.37 230 ALA G C 1
ATOM 15603 O O . ALA G 1 230 ? -27.199 -55.053 42.043 1.00 56.65 230 ALA G O 1
ATOM 15605 N N . PHE G 1 231 ? -26.515 -55.083 44.192 1.00 57.38 231 PHE G N 1
ATOM 15606 C CA . PHE G 1 231 ? -25.155 -54.642 43.870 1.00 57.56 231 PHE G CA 1
ATOM 15607 C C . PHE G 1 231 ? -24.517 -55.418 42.726 1.00 58.31 231 PHE G C 1
ATOM 15608 O O . PHE G 1 231 ? -23.973 -54.775 41.814 1.00 64.26 231 PHE G O 1
ATOM 15616 N N . PRO G 1 232 ? -24.565 -56.755 42.671 1.00 58.75 232 PRO G N 1
ATOM 15617 C CA . PRO G 1 232 ? -23.969 -57.425 41.503 1.00 61.29 232 PRO G CA 1
ATOM 15618 C C . PRO G 1 232 ? -24.576 -56.975 40.186 1.00 62.91 232 PRO G C 1
ATOM 15619 O O . PRO G 1 232 ? -23.836 -56.740 39.221 1.00 62.65 232 PRO G O 1
ATOM 15623 N N . GLN G 1 233 ? -25.899 -56.805 40.131 1.00 59.93 233 GLN G N 1
ATOM 15624 C CA . GLN G 1 233 ? -26.525 -56.310 38.911 1.00 60.22 233 GLN G CA 1
ATOM 15625 C C . GLN G 1 233 ? -26.054 -54.899 38.589 1.00 60.84 233 GLN G C 1
ATOM 15626 O O . GLN G 1 233 ? -25.806 -54.570 37.425 1.00 66.29 233 GLN G O 1
ATOM 15632 N N . ASP G 1 234 ? -25.902 -54.058 39.611 1.00 59.30 234 ASP G N 1
ATOM 15633 C CA . ASP G 1 234 ? -25.432 -52.697 39.388 1.00 62.54 234 ASP G CA 1
ATOM 15634 C C . ASP G 1 234 ? -24.001 -52.675 38.856 1.00 71.39 234 ASP G C 1
ATOM 15635 O O . ASP G 1 234 ? -23.654 -51.820 38.029 1.00 72.72 234 ASP G O 1
ATOM 15640 N N . GLU G 1 235 ? -23.151 -53.593 39.334 1.00 67.74 235 GLU G N 1
ATOM 15641 C CA . GLU G 1 235 ? -21.755 -53.625 38.895 1.00 70.86 235 GLU G CA 1
ATOM 15642 C C . GLU G 1 235 ? -21.664 -53.852 37.393 1.00 74.60 235 GLU G C 1
ATOM 15643 O O . GLU G 1 235 ? -20.932 -53.148 36.688 1.00 76.54 235 GLU G O 1
ATOM 15649 N N . THR G 1 236 ? -22.386 -54.851 36.890 1.00 69.99 236 THR G N 1
ATOM 15650 C CA . THR G 1 236 ? -22.424 -55.087 35.452 1.00 73.51 236 THR G CA 1
ATOM 15651 C C . THR G 1 236 ? -22.965 -53.871 34.705 1.00 78.79 236 THR G C 1
ATOM 15652 O O . THR G 1 236 ? -22.386 -53.439 33.700 1.00 80.25 236 THR G O 1
ATOM 15656 N N . ARG G 1 237 ? -24.059 -53.286 35.205 1.00 73.82 237 ARG G N 1
ATOM 15657 C CA . ARG G 1 237 ? -24.716 -52.185 34.503 1.00 77.53 237 ARG G CA 1
ATOM 15658 C C . ARG G 1 237 ? -23.862 -50.920 34.481 1.00 81.48 237 ARG G C 1
ATOM 15659 O O . ARG G 1 237 ? -23.810 -50.225 33.459 1.00 82.52 237 ARG G O 1
ATOM 15667 N N . PHE G 1 238 ? -23.184 -50.608 35.593 1.00 77.68 238 PHE G N 1
ATOM 15668 C CA . PHE G 1 238 ? -22.408 -49.375 35.684 1.00 80.40 238 PHE G CA 1
ATOM 15669 C C . PHE G 1 238 ? -21.135 -49.456 34.845 1.00 83.85 238 PHE G C 1
ATOM 15670 O O . PHE G 1 238 ? -20.691 -48.445 34.279 1.00 86.06 238 PHE G O 1
ATOM 15678 N N . LYS G 1 239 ? -20.542 -50.655 34.778 1.00 84.86 239 LYS G N 1
ATOM 15679 C CA . LYS G 1 239 ? -19.381 -50.931 33.938 1.00 86.38 239 LYS G CA 1
ATOM 15680 C C . LYS G 1 239 ? -19.687 -50.641 32.478 1.00 88.09 239 LYS G C 1
ATOM 15681 O O . LYS G 1 239 ? -18.839 -50.141 31.734 1.00 87.63 239 LYS G O 1
ATOM 15687 N N . ALA G 1 240 ? -20.903 -50.962 32.054 1.00 85.95 240 ALA G N 1
ATOM 15688 C CA . ALA G 1 240 ? -21.336 -50.581 30.713 1.00 88.24 240 ALA G CA 1
ATOM 15689 C C . ALA G 1 240 ? -21.446 -49.067 30.568 1.00 89.47 240 ALA G C 1
ATOM 15690 O O . ALA G 1 240 ? -21.073 -48.505 29.528 1.00 90.82 240 ALA G O 1
ATOM 15692 N N . PHE G 1 241 ? -21.964 -48.399 31.595 1.00 87.75 241 PHE G N 1
ATOM 15693 C CA . PHE G 1 241 ? -22.129 -46.951 31.552 1.00 87.42 241 PHE G CA 1
ATOM 15694 C C . PHE G 1 241 ? -20.795 -46.209 31.513 1.00 91.25 241 PHE G C 1
ATOM 15695 O O . PHE G 1 241 ? -20.686 -45.153 30.874 1.00 90.71 241 PHE G O 1
ATOM 15703 N N . MET G 1 242 ? -19.791 -46.750 32.177 1.00 89.16 242 MET G N 1
ATOM 15704 C CA . MET G 1 242 ? -18.542 -46.037 32.263 1.00 91.15 242 MET G CA 1
ATOM 15705 C C . MET G 1 242 ? -17.664 -46.095 31.049 1.00 92.98 242 MET G C 1
ATOM 15706 O O . MET G 1 242 ? -16.648 -45.459 31.025 1.00 95.50 242 MET G O 1
ATOM 15711 N N . LYS G 1 243 ? -18.046 -46.894 30.071 1.00 94.87 243 LYS G N 1
ATOM 15712 C CA . LYS G 1 243 ? -17.330 -46.921 28.804 1.00 94.62 243 LYS G CA 1
ATOM 15713 C C . LYS G 1 243 ? -17.630 -45.681 27.974 1.00 97.41 243 LYS G C 1
ATOM 15714 O O . LYS G 1 243 ? -17.031 -45.490 26.909 1.00 100.58 243 LYS G O 1
ATOM 15720 N N . HIS G 1 244 ? -18.517 -44.830 28.476 1.00 95.24 244 HIS G N 1
ATOM 15721 C CA . HIS G 1 244 ? -18.845 -43.535 27.900 1.00 96.03 244 HIS G CA 1
ATOM 15722 C C . HIS G 1 244 ? -18.736 -42.589 29.096 1.00 95.16 244 HIS G C 1
ATOM 15723 O O . HIS G 1 244 ? -19.654 -42.504 29.920 1.00 97.29 244 HIS G O 1
ATOM 15730 N N . LYS G 1 245 ? -17.617 -41.860 29.135 1.00 94.27 245 LYS G N 1
ATOM 15731 C CA . LYS G 1 245 ? -17.264 -40.928 30.193 1.00 96.15 245 LYS G CA 1
ATOM 15732 C C . LYS G 1 245 ? -18.278 -39.766 30.138 1.00 96.43 245 LYS G C 1
ATOM 15733 O O . LYS G 1 245 ? -18.699 -39.349 29.053 1.00 95.46 245 LYS G O 1
ATOM 15739 N N . LEU G 1 246 ? -18.646 -39.199 31.305 1.00 97.04 246 LEU G N 1
ATOM 15740 C CA . LEU G 1 246 ? -19.719 -38.184 31.362 1.00 97.95 246 LEU G CA 1
ATOM 15741 C C . LEU G 1 246 ? -19.246 -36.838 30.780 1.00 100.80 246 LEU G C 1
ATOM 15742 O O . LEU G 1 246 ? -18.104 -36.431 31.002 1.00 96.25 246 LEU G O 1
ATOM 15747 N N . PRO G 1 247 ? -20.127 -36.121 30.030 1.00 99.48 247 PRO G N 1
ATOM 15748 C CA . PRO G 1 247 ? -19.717 -34.854 29.379 1.00 99.66 247 PRO G CA 1
ATOM 15749 C C . PRO G 1 247 ? -19.902 -33.613 30.252 1.00 99.44 247 PRO G C 1
ATOM 15750 O O . PRO G 1 247 ? -19.265 -32.576 30.031 1.00 103.93 247 PRO G O 1
ATOM 15754 N N . MET G 1 248 ? -20.793 -33.720 31.236 1.00 95.31 248 MET G N 1
ATOM 15755 C CA . MET G 1 248 ? -21.161 -32.631 32.128 1.00 99.24 248 MET G CA 1
ATOM 15756 C C . MET G 1 248 ? -20.066 -32.318 33.135 1.00 98.77 248 MET G C 1
ATOM 15757 O O . MET G 1 248 ? -19.213 -33.164 33.418 1.00 100.24 248 MET G O 1
ATOM 15762 N N . PRO G 1 249 ? -20.052 -31.106 33.700 1.00 99.52 249 PRO G N 1
ATOM 15763 C CA . PRO G 1 249 ? -19.163 -30.840 34.836 1.00 101.06 249 PRO G CA 1
ATOM 15764 C C . PRO G 1 249 ? -19.597 -31.661 36.042 1.00 99.18 249 PRO G C 1
ATOM 15765 O O . PRO G 1 249 ? -20.793 -31.773 36.328 1.00 98.18 249 PRO G O 1
ATOM 15769 N N . VAL G 1 250 ? -18.617 -32.212 36.758 1.00 98.40 250 VAL G N 1
ATOM 15770 C CA . VAL G 1 250 ? -18.854 -33.066 37.916 1.00 93.42 250 VAL G CA 1
ATOM 15771 C C . VAL G 1 250 ? -17.993 -32.579 39.074 1.00 94.48 250 VAL G C 1
ATOM 15772 O O . VAL G 1 250 ? -16.800 -32.304 38.902 1.00 97.10 250 VAL G O 1
ATOM 15776 N N . LEU G 1 251 ? -18.595 -32.499 40.259 1.00 89.92 251 LEU G N 1
ATOM 15777 C CA . LEU G 1 251 ? -17.911 -32.115 41.487 1.00 90.52 251 LEU G CA 1
ATOM 15778 C C . LEU G 1 251 ? -17.922 -33.292 42.453 1.00 90.59 251 LEU G C 1
ATOM 15779 O O . LEU G 1 251 ? -18.969 -33.910 42.671 1.00 89.27 251 LEU G O 1
ATOM 15784 N N . ALA G 1 252 ? -16.760 -33.601 43.028 1.00 89.95 252 ALA G N 1
ATOM 15785 C CA . ALA G 1 252 ? -16.594 -34.722 43.946 1.00 86.38 252 ALA G CA 1
ATOM 15786 C C . ALA G 1 252 ? -16.161 -34.208 45.311 1.00 86.65 252 ALA G C 1
ATOM 15787 O O . ALA G 1 252 ? -15.214 -33.422 45.413 1.00 86.13 252 ALA G O 1
ATOM 15789 N N . LEU G 1 253 ? -16.864 -34.639 46.356 1.00 84.56 253 LEU G N 1
ATOM 15790 C CA . LEU G 1 253 ? -16.581 -34.203 47.716 1.00 84.95 253 LEU G CA 1
ATOM 15791 C C . LEU G 1 253 ? -16.643 -35.397 48.660 1.00 85.06 253 LEU G C 1
ATOM 15792 O O . LEU G 1 253 ? -17.450 -36.313 48.470 1.00 83.03 253 LEU G O 1
ATOM 15797 N N . ALA G 1 254 ? -15.779 -35.378 49.673 1.00 83.86 254 ALA G N 1
ATOM 15798 C CA . ALA G 1 254 ? -15.772 -36.384 50.727 1.00 82.95 254 ALA G CA 1
ATOM 15799 C C . ALA G 1 254 ? -14.961 -35.845 51.894 1.00 81.47 254 ALA G C 1
ATOM 15800 O O . ALA G 1 254 ? -14.143 -34.937 51.735 1.00 85.54 254 ALA G O 1
ATOM 15802 N N . GLY G 1 255 ? -15.200 -36.412 53.072 1.00 76.79 255 GLY G N 1
ATOM 15803 C CA . GLY G 1 255 ? -14.492 -35.972 54.254 1.00 80.08 255 GLY G CA 1
ATOM 15804 C C . GLY G 1 255 ? -13.103 -36.585 54.328 1.00 83.66 255 GLY G C 1
ATOM 15805 O O . GLY G 1 255 ? -12.850 -37.688 53.837 1.00 80.14 255 GLY G O 1
ATOM 15806 N N . ASP G 1 256 ? -12.177 -35.840 54.936 1.00 80.97 256 ASP G N 1
ATOM 15807 C CA . ASP G 1 256 ? -10.792 -36.298 54.972 1.00 83.33 256 ASP G CA 1
ATOM 15808 C C . ASP G 1 256 ? -10.601 -37.519 55.859 1.00 82.86 256 ASP G C 1
ATOM 15809 O O . ASP G 1 256 ? -9.616 -38.248 55.683 1.00 81.53 256 ASP G O 1
ATOM 15814 N N . LYS G 1 257 ? -11.532 -37.751 56.779 1.00 82.59 257 LYS G N 1
ATOM 15815 C CA . LYS G 1 257 ? -11.441 -38.882 57.697 1.00 80.22 257 LYS G CA 1
ATOM 15816 C C . LYS G 1 257 ? -12.058 -40.171 57.154 1.00 78.69 257 LYS G C 1
ATOM 15817 O O . LYS G 1 257 ? -11.952 -41.223 57.785 1.00 81.75 257 LYS G O 1
ATOM 15823 N N . SER G 1 258 ? -12.700 -40.097 55.992 1.00 77.47 258 SER G N 1
ATOM 15824 C CA . SER G 1 258 ? -13.319 -41.281 55.410 1.00 79.09 258 SER G CA 1
ATOM 15825 C C . SER G 1 258 ? -12.700 -41.516 54.038 1.00 76.71 258 SER G C 1
ATOM 15826 O O . SER G 1 258 ? -11.509 -41.824 53.948 1.00 86.72 258 SER G O 1
ATOM 15829 N N . ASN G 1 259 ? -13.454 -41.329 52.958 1.00 73.80 259 ASN G N 1
ATOM 15830 C CA . ASN G 1 259 ? -12.908 -41.682 51.647 1.00 79.48 259 ASN G CA 1
ATOM 15831 C C . ASN G 1 259 ? -12.013 -40.594 51.067 1.00 79.33 259 ASN G C 1
ATOM 15832 O O . ASN G 1 259 ? -11.230 -40.871 50.155 1.00 78.02 259 ASN G O 1
ATOM 15837 N N . GLY G 1 260 ? -12.014 -39.436 51.668 1.00 80.84 260 GLY G N 1
ATOM 15838 C CA . GLY G 1 260 ? -11.159 -38.372 51.229 1.00 81.76 260 GLY G CA 1
ATOM 15839 C C . GLY G 1 260 ? -11.045 -38.080 49.766 1.00 83.24 260 GLY G C 1
ATOM 15840 O O . GLY G 1 260 ? -12.003 -37.767 49.125 1.00 81.90 260 GLY G O 1
ATOM 15841 N N . ALA G 1 261 ? -9.858 -38.253 49.230 1.00 79.94 261 ALA G N 1
ATOM 15842 C CA . ALA G 1 261 ? -9.586 -37.912 47.864 1.00 78.47 261 ALA G CA 1
ATOM 15843 C C . ALA G 1 261 ? -9.886 -38.945 46.843 1.00 81.60 261 ALA G C 1
ATOM 15844 O O . ALA G 1 261 ? -9.880 -38.659 45.651 1.00 83.11 261 ALA G O 1
ATOM 15846 N N . LYS G 1 262 ? -10.069 -40.168 47.271 1.00 80.73 262 LYS G N 1
ATOM 15847 C CA . LYS G 1 262 ? -10.452 -41.146 46.256 1.00 82.91 262 LYS G CA 1
ATOM 15848 C C . LYS G 1 262 ? -11.890 -40.957 45.800 1.00 82.14 262 LYS G C 1
ATOM 15849 O O . LYS G 1 262 ? -12.285 -41.551 44.791 1.00 80.28 262 LYS G O 1
ATOM 15855 N N . GLU G 1 263 ? -12.674 -40.136 46.503 1.00 79.57 263 GLU G N 1
ATOM 15856 C CA . GLU G 1 263 ? -13.951 -39.728 45.937 1.00 82.20 263 GLU G CA 1
ATOM 15857 C C . GLU G 1 263 ? -13.713 -38.912 44.679 1.00 83.34 263 GLU G C 1
ATOM 15858 O O . GLU G 1 263 ? -14.452 -39.048 43.697 1.00 82.52 263 GLU G O 1
ATOM 15864 N N . LEU G 1 264 ? -12.622 -38.176 44.654 1.00 85.74 264 LEU G N 1
ATOM 15865 C CA . LEU G 1 264 ? -12.231 -37.405 43.479 1.00 86.14 264 LEU G CA 1
ATOM 15866 C C . LEU G 1 264 ? -11.664 -38.357 42.457 1.00 85.37 264 LEU G C 1
ATOM 15867 O O . LEU G 1 264 ? -11.999 -38.312 41.313 1.00 87.35 264 LEU G O 1
ATOM 15872 N N . ASP G 1 265 ? -10.790 -39.238 42.894 1.00 85.06 265 ASP G N 1
ATOM 15873 C CA . ASP G 1 265 ? -10.243 -40.242 41.985 1.00 84.75 265 ASP G CA 1
ATOM 15874 C C . ASP G 1 265 ? -11.346 -41.076 41.354 1.00 83.82 265 ASP G C 1
ATOM 15875 O O . ASP G 1 265 ? -11.307 -41.373 40.154 1.00 84.99 265 ASP G O 1
ATOM 15880 N N . MET G 1 266 ? -12.340 -41.470 42.152 1.00 83.65 266 MET G N 1
ATOM 15881 C CA . MET G 1 266 ? -13.446 -42.258 41.618 1.00 84.28 266 MET G CA 1
ATOM 15882 C C . MET G 1 266 ? -14.200 -41.485 40.540 1.00 82.61 266 MET G C 1
ATOM 15883 O O . MET G 1 266 ? -14.547 -42.042 39.490 1.00 81.74 266 MET G O 1
ATOM 15888 N N . ALA G 1 267 ? -14.423 -40.188 40.762 1.00 82.01 267 ALA G N 1
ATOM 15889 C CA . ALA G 1 267 ? -15.168 -39.390 39.795 1.00 84.58 267 ALA G CA 1
ATOM 15890 C C . ALA G 1 267 ? -14.400 -39.227 38.485 1.00 90.99 267 ALA G C 1
ATOM 15891 O O . ALA G 1 267 ? -15.021 -39.056 37.430 1.00 88.84 267 ALA G O 1
ATOM 15893 N N . ARG G 1 268 ? -13.057 -39.272 38.521 1.00 90.01 268 ARG G N 1
ATOM 15894 C CA . ARG G 1 268 ? -12.289 -39.104 37.290 1.00 88.80 268 ARG G CA 1
ATOM 15895 C C . ARG G 1 268 ? -12.390 -40.303 36.375 1.00 88.81 268 ARG G C 1
ATOM 15896 O O . ARG G 1 268 ? -12.113 -40.174 35.178 1.00 90.59 268 ARG G O 1
ATOM 15904 N N . GLU G 1 269 ? -12.794 -41.412 36.957 1.00 88.04 269 GLU G N 1
ATOM 15905 C CA . GLU G 1 269 ? -12.960 -42.627 36.206 1.00 88.57 269 GLU G CA 1
ATOM 15906 C C . GLU G 1 269 ? -14.182 -42.539 35.370 1.00 90.32 269 GLU G C 1
ATOM 15907 O O . GLU G 1 269 ? -14.267 -43.202 34.369 1.00 89.78 269 GLU G O 1
ATOM 15913 N N . LEU G 1 270 ? -15.158 -41.789 35.854 1.00 88.08 270 LEU G N 1
ATOM 15914 C CA . LEU G 1 270 ? -16.437 -41.632 35.202 1.00 92.97 270 LEU G CA 1
ATOM 15915 C C . LEU G 1 270 ? -16.659 -40.405 34.335 1.00 95.46 270 LEU G C 1
ATOM 15916 O O . LEU G 1 270 ? -17.313 -40.495 33.315 1.00 96.30 270 LEU G O 1
ATOM 15921 N N . ALA G 1 271 ? -16.126 -39.267 34.767 1.00 95.98 271 ALA G N 1
ATOM 15922 C CA . ALA G 1 271 ? -16.346 -37.982 34.107 1.00 96.41 271 ALA G CA 1
ATOM 15923 C C . ALA G 1 271 ? -15.143 -37.103 33.820 1.00 97.30 271 ALA G C 1
ATOM 15924 O O . ALA G 1 271 ? -14.305 -36.875 34.673 1.00 93.37 271 ALA G O 1
ATOM 15926 N N . LEU G 1 272 ? -15.161 -36.558 32.610 1.00 97.33 272 LEU G N 1
ATOM 15927 C CA . LEU G 1 272 ? -14.155 -35.671 32.028 1.00 98.89 272 LEU G CA 1
ATOM 15928 C C . LEU G 1 272 ? -13.870 -34.359 32.712 1.00 99.17 272 LEU G C 1
ATOM 15929 O O . LEU G 1 272 ? -12.745 -34.036 32.998 1.00 97.74 272 LEU G O 1
ATOM 15934 N N . ASP G 1 273 ? -14.911 -33.603 32.944 1.00 97.52 273 ASP G N 1
ATOM 15935 C CA . ASP G 1 273 ? -14.809 -32.274 33.549 1.00 98.95 273 ASP G CA 1
ATOM 15936 C C . ASP G 1 273 ? -15.140 -32.428 35.030 1.00 99.31 273 ASP G C 1
ATOM 15937 O O . ASP G 1 273 ? -16.306 -32.389 35.435 1.00 97.73 273 ASP G O 1
ATOM 15942 N N . VAL G 1 274 ? -14.095 -32.622 35.832 1.00 96.78 274 VAL G N 1
ATOM 15943 C CA . VAL G 1 274 ? -14.213 -32.922 37.251 1.00 96.48 274 VAL G CA 1
ATOM 15944 C C . VAL G 1 274 ? -13.324 -31.962 38.034 1.00 96.72 274 VAL G C 1
ATOM 15945 O O . VAL G 1 274 ? -12.173 -31.709 37.655 1.00 98.45 274 VAL G O 1
ATOM 15949 N N . ARG G 1 275 ? -13.832 -31.560 39.173 1.00 95.24 275 ARG G N 1
ATOM 15950 C CA . ARG G 1 275 ? -13.121 -30.779 40.152 1.00 95.30 275 ARG G CA 1
ATOM 15951 C C . ARG G 1 275 ? -13.526 -31.351 41.506 1.00 96.02 275 ARG G C 1
ATOM 15952 O O . ARG G 1 275 ? -14.567 -31.967 41.651 1.00 95.67 275 ARG G O 1
ATOM 15960 N N . GLY G 1 276 ? -12.712 -31.152 42.515 1.00 94.01 276 GLY G N 1
ATOM 15961 C CA . GLY G 1 276 ? -13.071 -31.702 43.803 1.00 89.09 276 GLY G CA 1
ATOM 15962 C C . GLY G 1 276 ? -12.388 -30.960 44.922 1.00 87.90 276 GLY G C 1
ATOM 15963 O O . GLY G 1 276 ? -11.576 -30.059 44.704 1.00 92.53 276 GLY G O 1
ATOM 15964 N N . ALA G 1 277 ? -12.820 -31.298 46.129 1.00 85.68 277 ALA G N 1
ATOM 15965 C CA . ALA G 1 277 ? -12.286 -30.766 47.364 1.00 87.61 277 ALA G CA 1
ATOM 15966 C C . ALA G 1 277 ? -12.500 -31.846 48.400 1.00 89.15 277 ALA G C 1
ATOM 15967 O O . ALA G 1 277 ? -13.301 -32.766 48.210 1.00 90.58 277 ALA G O 1
ATOM 15969 N N . VAL G 1 278 ? -11.742 -31.739 49.481 1.00 85.24 278 VAL G N 1
ATOM 15970 C CA . VAL G 1 278 ? -11.815 -32.650 50.610 1.00 84.69 278 VAL G CA 1
ATOM 15971 C C . VAL G 1 278 ? -12.165 -31.818 51.835 1.00 86.40 278 VAL G C 1
ATOM 15972 O O . VAL G 1 278 ? -11.531 -30.787 52.087 1.00 88.82 278 VAL G O 1
ATOM 15976 N N . ALA G 1 279 ? -13.209 -32.227 52.554 1.00 87.07 279 ALA G N 1
ATOM 15977 C CA . ALA G 1 279 ? -13.698 -31.481 53.715 1.00 88.04 279 ALA G CA 1
ATOM 15978 C C . ALA G 1 279 ? -12.818 -31.744 54.935 1.00 86.30 279 ALA G C 1
ATOM 15979 O O . ALA G 1 279 ? -12.515 -32.903 55.233 1.00 85.33 279 ALA G O 1
ATOM 15981 N N . PRO G 1 280 ? -12.374 -30.705 55.644 1.00 89.60 280 PRO G N 1
ATOM 15982 C CA . PRO G 1 280 ? -11.513 -30.912 56.822 1.00 87.53 280 PRO G CA 1
ATOM 15983 C C . PRO G 1 280 ? -12.260 -31.317 58.086 1.00 89.08 280 PRO G C 1
ATOM 15984 O O . PRO G 1 280 ? -13.301 -30.748 58.421 1.00 87.20 280 PRO G O 1
ATOM 15988 N N . ASN G 1 281 ? -11.639 -32.207 58.856 1.00 85.51 281 ASN G N 1
ATOM 15989 C CA . ASN G 1 281 ? -12.145 -32.729 60.093 1.00 83.36 281 ASN G CA 1
ATOM 15990 C C . ASN G 1 281 ? -13.576 -33.204 60.049 1.00 86.35 281 ASN G C 1
ATOM 15991 O O . ASN G 1 281 ? -14.358 -32.856 60.899 1.00 82.62 281 ASN G O 1
ATOM 15996 N N . THR G 1 282 ? -13.947 -33.919 58.993 1.00 83.60 282 THR G N 1
ATOM 15997 C CA . THR G 1 282 ? -15.280 -34.457 58.741 1.00 83.45 282 THR G CA 1
ATOM 15998 C C . THR G 1 282 ? -15.199 -35.887 58.218 1.00 82.02 282 THR G C 1
ATOM 15999 O O . THR G 1 282 ? -14.371 -36.205 57.359 1.00 78.52 282 THR G O 1
ATOM 16003 N N . GLY G 1 283 ? -16.104 -36.727 58.724 1.00 80.13 283 GLY G N 1
ATOM 16004 C CA . GLY G 1 283 ? -16.189 -38.131 58.371 1.00 75.45 283 GLY G CA 1
ATOM 16005 C C . GLY G 1 283 ? -17.048 -38.450 57.167 1.00 72.70 283 GLY G C 1
ATOM 16006 O O . GLY G 1 283 ? -16.998 -37.745 56.158 1.00 71.04 283 GLY G O 1
ATOM 16007 N N . HIS G 1 284 ? -17.845 -39.517 57.267 1.00 70.03 284 HIS G N 1
ATOM 16008 C CA . HIS G 1 284 ? -18.545 -40.079 56.114 1.00 70.46 284 HIS G CA 1
ATOM 16009 C C . HIS G 1 284 ? -19.810 -39.314 55.711 1.00 69.92 284 HIS G C 1
ATOM 16010 O O . HIS G 1 284 ? -20.222 -39.410 54.547 1.00 69.55 284 HIS G O 1
ATOM 16017 N N . TRP G 1 285 ? -20.415 -38.542 56.612 1.00 66.60 285 TRP G N 1
ATOM 16018 C CA . TRP G 1 285 ? -21.745 -37.963 56.387 1.00 72.49 285 TRP G CA 1
ATOM 16019 C C . TRP G 1 285 ? -21.619 -36.461 56.150 1.00 70.92 285 TRP G C 1
ATOM 16020 O O . TRP G 1 285 ? -21.931 -35.654 57.025 1.00 71.84 285 TRP G O 1
ATOM 16031 N N . LEU G 1 286 ? -21.211 -36.087 54.937 1.00 72.41 286 LEU G N 1
ATOM 16032 C CA . LEU G 1 286 ? -20.975 -34.672 54.647 1.00 72.09 286 LEU G CA 1
ATOM 16033 C C . LEU G 1 286 ? -22.193 -33.797 54.913 1.00 74.44 286 LEU G C 1
ATOM 16034 O O . LEU G 1 286 ? -22.050 -32.786 55.624 1.00 74.02 286 LEU G O 1
ATOM 16039 N N . PRO G 1 287 ? -23.403 -34.119 54.429 1.00 75.02 287 PRO G N 1
ATOM 16040 C CA . PRO G 1 287 ? -24.537 -33.223 54.704 1.00 70.90 287 PRO G CA 1
ATOM 16041 C C . PRO G 1 287 ? -24.837 -33.084 56.176 1.00 71.99 287 PRO G C 1
ATOM 16042 O O . PRO G 1 287 ? -25.271 -32.013 56.617 1.00 71.89 287 PRO G O 1
ATOM 16046 N N . ASP G 1 288 ? -24.609 -34.137 56.954 1.00 69.66 288 ASP G N 1
ATOM 16047 C CA . ASP G 1 288 ? -24.835 -34.081 58.393 1.00 68.17 288 ASP G CA 1
ATOM 16048 C C . ASP G 1 288 ? -23.689 -33.406 59.141 1.00 73.76 288 ASP G C 1
ATOM 16049 O O . ASP G 1 288 ? -23.922 -32.684 60.119 1.00 73.91 288 ASP G O 1
ATOM 16054 N N . GLU G 1 289 ? -22.448 -33.680 58.743 1.00 70.65 289 GLU G N 1
ATOM 16055 C CA . GLU G 1 289 ? -21.306 -33.296 59.567 1.00 74.82 289 GLU G CA 1
ATOM 16056 C C . GLU G 1 289 ? -20.841 -31.871 59.287 1.00 73.36 289 GLU G C 1
ATOM 16057 O O . GLU G 1 289 ? -20.602 -31.102 60.223 1.00 69.09 289 GLU G O 1
ATOM 16063 N N . ASN G 1 290 ? -20.700 -31.535 58.027 1.00 72.83 290 ASN G N 1
ATOM 16064 C CA . ASN G 1 290 ? -20.281 -30.226 57.638 1.00 79.89 290 ASN G CA 1
ATOM 16065 C C . ASN G 1 290 ? -21.088 -29.718 56.444 1.00 80.00 290 ASN G C 1
ATOM 16066 O O . ASN G 1 290 ? -20.642 -29.756 55.324 1.00 79.67 290 ASN G O 1
ATOM 16071 N N . PRO G 1 291 ? -22.318 -29.300 56.696 1.00 80.52 291 PRO G N 1
ATOM 16072 C CA . PRO G 1 291 ? -23.259 -28.715 55.756 1.00 80.68 291 PRO G CA 1
ATOM 16073 C C . PRO G 1 291 ? -22.718 -27.364 55.278 1.00 84.86 291 PRO G C 1
ATOM 16074 O O . PRO G 1 291 ? -22.739 -27.038 54.101 1.00 84.97 291 PRO G O 1
ATOM 16078 N N . ALA G 1 292 ? -22.103 -26.656 56.213 1.00 84.05 292 ALA G N 1
ATOM 16079 C CA . ALA G 1 292 ? -21.545 -25.360 55.979 1.00 88.33 292 ALA G CA 1
ATOM 16080 C C . ALA G 1 292 ? -20.517 -25.383 54.878 1.00 84.77 292 ALA G C 1
ATOM 16081 O O . ALA G 1 292 ? -20.529 -24.532 54.061 1.00 89.50 292 ALA G O 1
ATOM 16083 N N . PHE G 1 293 ? -19.595 -26.316 54.947 1.00 87.22 293 PHE G N 1
ATOM 16084 C CA . PHE G 1 293 ? -18.578 -26.481 53.943 1.00 88.06 293 PHE G CA 1
ATOM 16085 C C . PHE G 1 293 ? -19.259 -26.910 52.695 1.00 87.07 293 PHE G C 1
ATOM 16086 O O . PHE G 1 293 ? -18.925 -26.492 51.641 1.00 88.54 293 PHE G O 1
ATOM 16094 N N . LEU G 1 294 ? -20.198 -27.822 52.836 1.00 87.30 294 LEU G N 1
ATOM 16095 C CA . LEU G 1 294 ? -20.911 -28.354 51.690 1.00 87.06 294 LEU G CA 1
ATOM 16096 C C . LEU G 1 294 ? -21.782 -27.410 50.896 1.00 86.29 294 LEU G C 1
ATOM 16097 O O . LEU G 1 294 ? -21.752 -27.426 49.693 1.00 85.97 294 LEU G O 1
ATOM 16102 N N . THR G 1 295 ? -22.565 -26.583 51.565 1.00 87.57 295 THR G N 1
ATOM 16103 C CA . THR G 1 295 ? -23.426 -25.679 50.829 1.00 89.85 295 THR G CA 1
ATOM 16104 C C . THR G 1 295 ? -22.567 -24.695 50.096 1.00 94.18 295 THR G C 1
ATOM 16105 O O . THR G 1 295 ? -22.709 -24.540 48.882 1.00 95.04 295 THR G O 1
ATOM 16109 N N . ARG G 1 296 ? -21.656 -24.074 50.839 1.00 93.45 296 ARG G N 1
ATOM 16110 C CA . ARG G 1 296 ? -20.681 -23.156 50.301 1.00 95.95 296 ARG G CA 1
ATOM 16111 C C . ARG G 1 296 ? -20.008 -23.796 49.115 1.00 91.93 296 ARG G C 1
ATOM 16112 O O . ARG G 1 296 ? -19.956 -23.178 48.121 1.00 92.59 296 ARG G O 1
ATOM 16120 N N . GLN G 1 297 ? -19.588 -25.056 49.185 1.00 91.47 297 GLN G N 1
ATOM 16121 C CA . GLN G 1 297 ? -19.015 -25.700 48.031 1.00 91.86 297 GLN G CA 1
ATOM 16122 C C . GLN G 1 297 ? -20.029 -25.856 46.915 1.00 92.59 297 GLN G C 1
ATOM 16123 O O . GLN G 1 297 ? -19.686 -25.770 45.780 1.00 91.81 297 GLN G O 1
ATOM 16129 N N . LEU G 1 298 ? -21.261 -26.215 47.247 1.00 94.57 298 LEU G N 1
ATOM 16130 C CA . LEU G 1 298 ? -22.292 -26.406 46.233 1.00 96.24 298 LEU G CA 1
ATOM 16131 C C . LEU G 1 298 ? -22.708 -25.125 45.542 1.00 96.19 298 LEU G C 1
ATOM 16132 O O . LEU G 1 298 ? -22.693 -25.056 44.337 1.00 95.02 298 LEU G O 1
ATOM 16137 N N . LEU G 1 299 ? -22.940 -24.088 46.332 1.00 93.29 299 LEU G N 1
ATOM 16138 C CA . LEU G 1 299 ? -23.354 -22.822 45.793 1.00 95.56 299 LEU G CA 1
ATOM 16139 C C . LEU G 1 299 ? -22.291 -22.302 44.860 1.00 99.34 299 LEU G C 1
ATOM 16140 O O . LEU G 1 299 ? -22.640 -21.843 43.824 1.00 97.03 299 LEU G O 1
ATOM 16145 N N . ASP G 1 300 ? -20.998 -22.389 45.189 1.00 98.40 300 ASP G N 1
ATOM 16146 C CA . ASP G 1 300 ? -19.980 -21.902 44.236 1.00 97.34 300 ASP G CA 1
ATOM 16147 C C . ASP G 1 300 ? -19.996 -22.723 42.983 1.00 96.47 300 ASP G C 1
ATOM 16148 O O . ASP G 1 300 ? -19.910 -22.220 41.921 1.00 99.59 300 ASP G O 1
ATOM 16153 N N . PHE G 1 301 ? -20.122 -24.014 43.120 1.00 96.63 301 PHE G N 1
ATOM 16154 C CA . PHE G 1 301 ? -20.085 -24.893 41.973 1.00 99.30 301 PHE G CA 1
ATOM 16155 C C . PHE G 1 301 ? -21.227 -24.572 41.057 1.00 101.38 301 PHE G C 1
ATOM 16156 O O . PHE G 1 301 ? -21.179 -24.780 39.862 1.00 99.50 301 PHE G O 1
ATOM 16164 N N . PHE G 1 302 ? -22.257 -24.041 41.694 1.00 100.75 302 PHE G N 1
ATOM 16165 C CA . PHE G 1 302 ? -23.489 -23.673 41.057 1.00 102.29 302 PHE G CA 1
ATOM 16166 C C . PHE G 1 302 ? -23.556 -22.181 40.719 1.00 102.73 302 PHE G C 1
ATOM 16167 O O . PHE G 1 302 ? -24.517 -21.516 41.029 1.00 105.66 302 PHE G O 1
ATOM 16175 N N . ARG G 1 303 ? -22.505 -21.681 40.083 1.00 103.80 303 ARG G N 1
ATOM 16176 C CA . ARG G 1 303 ? -22.357 -20.324 39.614 1.00 101.85 303 ARG G CA 1
ATOM 16177 C C . ARG G 1 303 ? -21.715 -20.455 38.259 1.00 103.09 303 ARG G C 1
ATOM 16178 O O . ARG G 1 303 ? -20.700 -21.126 38.095 1.00 100.63 303 ARG G O 1
ATOM 16186 N N . PRO H 1 11 ? 32.049 29.975 20.706 1.00 87.05 11 PRO H N 1
ATOM 16187 C CA . PRO H 1 11 ? 30.839 29.400 21.277 1.00 87.92 11 PRO H CA 1
ATOM 16188 C C . PRO H 1 11 ? 30.608 27.927 20.997 1.00 83.55 11 PRO H C 1
ATOM 16189 O O . PRO H 1 11 ? 31.034 27.063 21.746 1.00 82.44 11 PRO H O 1
ATOM 16193 N N . GLY H 1 12 ? 29.887 27.634 19.941 1.00 80.57 12 GLY H N 1
ATOM 16194 C CA . GLY H 1 12 ? 29.624 26.254 19.656 1.00 76.28 12 GLY H CA 1
ATOM 16195 C C . GLY H 1 12 ? 28.326 26.098 18.947 1.00 69.05 12 GLY H C 1
ATOM 16196 O O . GLY H 1 12 ? 27.611 27.038 18.697 1.00 66.71 12 GLY H O 1
ATOM 16197 N N . MET H 1 13 ? 28.033 24.865 18.634 1.00 67.00 13 MET H N 1
ATOM 16198 C CA . MET H 1 13 ? 26.848 24.553 17.913 1.00 65.41 13 MET H CA 1
ATOM 16199 C C . MET H 1 13 ? 25.619 24.730 18.767 1.00 65.98 13 MET H C 1
ATOM 16200 O O . MET H 1 13 ? 25.675 24.587 19.966 1.00 64.33 13 MET H O 1
ATOM 16205 N N . PRO H 1 14 ? 24.474 24.985 18.134 1.00 66.76 14 PRO H N 1
ATOM 16206 C CA . PRO H 1 14 ? 23.186 25.117 18.829 1.00 63.67 14 PRO H CA 1
ATOM 16207 C C . PRO H 1 14 ? 22.892 23.891 19.679 1.00 64.81 14 PRO H C 1
ATOM 16208 O O . PRO H 1 14 ? 23.159 22.757 19.276 1.00 63.74 14 PRO H O 1
ATOM 16212 N N . ALA H 1 15 ? 22.386 24.137 20.889 1.00 65.21 15 ALA H N 1
ATOM 16213 C CA . ALA H 1 15 ? 22.043 23.078 21.833 1.00 64.80 15 ALA H CA 1
ATOM 16214 C C . ALA H 1 15 ? 20.530 22.954 21.931 1.00 62.59 15 ALA H C 1
ATOM 16215 O O . ALA H 1 15 ? 19.885 23.815 22.547 1.00 64.64 15 ALA H O 1
ATOM 16217 N N . PRO H 1 16 ? 19.919 21.924 21.356 1.00 62.83 16 PRO H N 1
ATOM 16218 C CA . PRO H 1 16 ? 18.455 21.845 21.344 1.00 63.00 16 PRO H CA 1
ATOM 16219 C C . PRO H 1 16 ? 17.883 21.425 22.692 1.00 62.60 16 PRO H C 1
ATOM 16220 O O . PRO H 1 16 ? 18.557 20.836 23.540 1.00 62.12 16 PRO H O 1
ATOM 16224 N N . GLY H 1 17 ? 16.606 21.745 22.872 1.00 60.64 17 GLY H N 1
ATOM 16225 C CA . GLY H 1 17 ? 15.857 21.290 24.026 1.00 59.05 17 GLY H CA 1
ATOM 16226 C C . GLY H 1 17 ? 15.789 22.335 25.122 1.00 59.55 17 GLY H C 1
ATOM 16227 O O . GLY H 1 17 ? 16.325 23.445 25.022 1.00 58.91 17 GLY H O 1
ATOM 16228 N N . LEU H 1 18 ? 15.103 21.949 26.195 1.00 60.27 18 LEU H N 1
ATOM 16229 C CA . LEU H 1 18 ? 14.996 22.799 27.367 1.00 59.45 18 LEU H CA 1
ATOM 16230 C C . LEU H 1 18 ? 16.338 22.885 28.095 1.00 58.15 18 LEU H C 1
ATOM 16231 O O . LEU H 1 18 ? 17.121 21.929 28.089 1.00 57.19 18 LEU H O 1
ATOM 16236 N N . PRO H 1 19 ? 16.622 24.019 28.738 1.00 58.00 19 PRO H N 1
ATOM 16237 C CA . PRO H 1 19 ? 17.854 24.129 29.528 1.00 61.08 19 PRO H CA 1
ATOM 16238 C C . PRO H 1 19 ? 17.849 23.170 30.708 1.00 61.94 19 PRO H C 1
ATOM 16239 O O . PRO H 1 19 ? 16.807 22.685 31.157 1.00 61.41 19 PRO H O 1
ATOM 16243 N N . ALA H 1 20 ? 19.055 22.872 31.181 1.00 57.77 20 ALA H N 1
ATOM 16244 C CA . ALA H 1 20 ? 19.243 21.924 32.269 1.00 61.58 20 ALA H CA 1
ATOM 1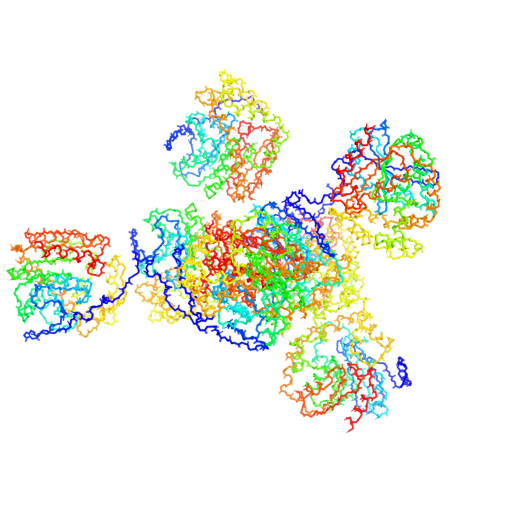6245 C C . ALA H 1 20 ? 18.471 22.357 33.509 1.00 66.42 20 ALA H C 1
ATOM 16246 O O . ALA H 1 20 ? 18.400 23.548 33.832 1.00 65.00 20 ALA H O 1
ATOM 16248 N N . GLY H 1 21 ? 17.811 21.394 34.150 1.00 68.31 21 GLY H N 1
ATOM 16249 C CA . GLY H 1 21 ? 17.095 21.655 35.378 1.00 66.96 21 GLY H CA 1
ATOM 16250 C C . GLY H 1 21 ? 15.722 22.251 35.195 1.00 67.78 21 GLY H C 1
ATOM 16251 O O . GLY H 1 21 ? 14.984 22.372 36.184 1.00 68.66 21 GLY H O 1
ATOM 16252 N N . PHE H 1 22 ? 15.356 22.636 33.966 1.00 66.81 22 PHE H N 1
ATOM 16253 C CA . PHE H 1 22 ? 14.058 23.256 33.728 1.00 63.62 22 PHE H CA 1
ATOM 16254 C C . PHE H 1 22 ? 12.941 22.360 34.222 1.00 65.39 22 PHE H C 1
ATOM 16255 O O . PHE H 1 22 ? 11.903 22.839 34.700 1.00 64.41 22 PHE H O 1
ATOM 16263 N N . GLU H 1 23 ? 13.166 21.078 34.084 1.00 67.06 23 GLU H N 1
ATOM 16264 C CA . GLU H 1 23 ? 12.202 20.060 34.394 1.00 67.98 23 GLU H CA 1
ATOM 16265 C C . GLU H 1 23 ? 11.872 19.912 35.832 1.00 70.32 23 GLU H C 1
ATOM 16266 O O . GLU H 1 23 ? 10.752 19.642 36.175 1.00 68.48 23 GLU H O 1
ATOM 16272 N N . ARG H 1 24 ? 12.851 20.084 36.684 1.00 70.12 24 ARG H N 1
ATOM 16273 C CA . ARG H 1 24 ? 12.586 19.949 38.103 1.00 71.08 24 ARG H CA 1
ATOM 16274 C C . ARG H 1 24 ? 12.023 21.249 38.692 1.00 71.50 24 ARG H C 1
ATOM 16275 O O . ARG H 1 24 ? 11.506 21.223 39.815 1.00 73.06 24 ARG H O 1
ATOM 16283 N N . ARG H 1 25 ? 11.995 22.310 37.916 1.00 69.66 25 ARG H N 1
ATOM 16284 C CA . ARG H 1 25 ? 11.597 23.602 38.419 1.00 67.52 25 ARG H CA 1
ATOM 16285 C C . ARG H 1 25 ? 10.365 24.220 37.820 1.00 66.26 25 ARG H C 1
ATOM 16286 O O . ARG H 1 25 ? 9.933 25.252 38.235 1.00 66.22 25 ARG H O 1
ATOM 16294 N N . PHE H 1 26 ? 9.814 23.602 36.801 1.00 65.57 26 PHE H N 1
ATOM 16295 C CA . PHE H 1 26 ? 8.626 24.121 36.126 1.00 59.87 26 PHE H CA 1
ATOM 16296 C C . PHE H 1 26 ? 7.601 23.020 35.890 1.00 60.73 26 PHE H C 1
ATOM 16297 O O . PHE H 1 26 ? 7.922 21.833 35.887 1.00 59.70 26 PHE H O 1
ATOM 16305 N N . SER H 1 27 ? 6.355 23.429 35.658 1.00 60.63 27 SER H N 1
ATOM 16306 C CA . SER H 1 27 ? 5.247 22.492 35.562 1.00 59.27 27 SER H CA 1
ATOM 16307 C C . SER H 1 27 ? 4.255 22.912 34.479 1.00 56.46 27 SER H C 1
ATOM 16308 O O . SER H 1 27 ? 4.038 24.103 34.234 1.00 57.12 27 SER H O 1
ATOM 16311 N N . ARG H 1 28 ? 3.630 21.911 33.859 1.00 54.95 28 ARG H N 1
ATOM 16312 C CA . ARG H 1 28 ? 2.540 22.124 32.910 1.00 52.12 28 ARG H CA 1
ATOM 16313 C C . ARG H 1 28 ? 1.210 22.092 33.659 1.00 54.74 28 ARG H C 1
ATOM 16314 O O . ARG H 1 28 ? 0.988 21.226 34.513 1.00 52.55 28 ARG H O 1
ATOM 16322 N N . ARG H 1 29 ? 0.333 23.045 33.352 1.00 53.34 29 ARG H N 1
ATOM 16323 C CA . ARG H 1 29 ? -0.941 23.190 34.041 1.00 55.53 29 ARG H CA 1
ATOM 16324 C C . ARG H 1 29 ? -2.011 23.575 33.031 1.00 53.56 29 ARG H C 1
ATOM 16325 O O . ARG H 1 29 ? -1.723 24.016 31.912 1.00 53.18 29 ARG H O 1
ATOM 16333 N N . TYR H 1 30 ? -3.261 23.408 33.447 1.00 52.79 30 TYR H N 1
ATOM 16334 C CA . TYR H 1 30 ? -4.402 23.835 32.656 1.00 51.80 30 TYR H CA 1
ATOM 16335 C C . TYR H 1 30 ? -5.264 24.800 33.453 1.00 55.37 30 TYR H C 1
ATOM 16336 O O . TYR H 1 30 ? -5.378 24.695 34.680 1.00 56.77 30 TYR H O 1
ATOM 16345 N N . ALA H 1 31 ? -5.893 25.733 32.744 1.00 54.77 31 ALA H N 1
ATOM 16346 C CA . ALA H 1 31 ? -6.859 26.639 33.346 1.00 55.32 31 ALA H CA 1
ATOM 16347 C C . ALA H 1 31 ? -8.122 26.573 32.518 1.00 56.42 31 ALA H C 1
ATOM 16348 O O . ALA H 1 31 ? -8.111 26.917 31.332 1.00 53.83 31 ALA H O 1
ATOM 16350 N N . GLN H 1 32 ? -9.213 26.203 33.137 1.00 57.52 32 GLN H N 1
ATOM 16351 C CA . GLN H 1 32 ? -10.447 26.147 32.445 1.00 55.80 32 GLN H CA 1
ATOM 16352 C C . GLN H 1 32 ? -11.220 27.412 32.558 1.00 60.05 32 GLN H C 1
ATOM 16353 O O . GLN H 1 32 ? -11.539 27.861 33.625 1.00 61.42 32 GLN H O 1
ATOM 16359 N N . LEU H 1 33 ? -11.483 28.016 31.421 1.00 60.83 33 LEU H N 1
ATOM 16360 C CA . LEU H 1 33 ? -12.332 29.180 31.324 1.00 60.55 33 LEU H CA 1
ATOM 16361 C C . LEU H 1 33 ? -13.757 28.734 31.025 1.00 66.95 33 LEU H C 1
ATOM 16362 O O . LEU H 1 33 ? -14.040 27.563 31.041 1.00 67.71 33 LEU H O 1
ATOM 16367 N N . ASP H 1 34 ? -14.653 29.631 30.688 1.00 69.31 34 ASP H N 1
ATOM 16368 C CA . ASP H 1 34 ? -16.046 29.218 30.594 1.00 73.18 34 ASP H CA 1
ATOM 16369 C C . ASP H 1 34 ? -16.390 28.102 29.625 1.00 75.66 34 ASP H C 1
ATOM 16370 O O . ASP H 1 34 ? -17.282 27.318 29.900 1.00 79.95 34 ASP H O 1
ATOM 16375 N N . ASP H 1 35 ? -15.759 28.072 28.467 1.00 72.58 35 ASP H N 1
ATOM 16376 C CA . ASP H 1 35 ? -15.915 26.933 27.572 1.00 71.60 35 ASP H CA 1
ATOM 16377 C C . ASP H 1 35 ? -14.543 26.451 27.040 1.00 68.84 35 ASP H C 1
ATOM 16378 O O . ASP H 1 35 ? -14.422 25.334 26.573 1.00 66.86 35 ASP H O 1
ATOM 16383 N N . VAL H 1 36 ? -13.511 27.277 27.220 1.00 63.95 36 VAL H N 1
ATOM 16384 C CA . VAL H 1 36 ? -12.189 27.015 26.706 1.00 58.80 36 VAL H CA 1
ATOM 16385 C C . VAL H 1 36 ? -11.081 26.747 27.702 1.00 58.33 36 VAL H C 1
ATOM 16386 O O . VAL H 1 36 ? -10.932 27.468 28.636 1.00 58.56 36 VAL H O 1
ATOM 16390 N N . ARG H 1 37 ? -10.295 25.700 27.492 1.00 55.27 37 ARG H N 1
ATOM 16391 C CA . ARG H 1 37 ? -9.200 25.403 28.403 1.00 53.19 37 ARG H CA 1
ATOM 16392 C C . ARG H 1 37 ? -7.875 25.849 27.795 1.00 53.33 37 ARG H C 1
ATOM 16393 O O . ARG H 1 37 ? -7.573 25.529 26.640 1.00 53.45 37 ARG H O 1
ATOM 16401 N N . LEU H 1 38 ? -7.093 26.587 28.574 1.00 52.96 38 LEU H N 1
ATOM 16402 C CA . LEU H 1 38 ? -5.787 27.070 28.159 1.00 51.27 38 LEU H CA 1
ATOM 16403 C C . LEU H 1 38 ? -4.714 26.291 28.902 1.00 51.27 38 LEU H C 1
ATOM 16404 O O . LEU H 1 38 ? -4.873 25.976 30.084 1.00 53.44 38 LEU H O 1
ATOM 16409 N N . HIS H 1 39 ? -3.637 25.967 28.188 1.00 49.57 39 HIS H N 1
ATOM 16410 C CA . HIS H 1 39 ? -2.460 25.304 28.731 1.00 49.33 39 HIS H CA 1
ATOM 16411 C C . HIS H 1 39 ? -1.383 26.349 28.998 1.00 52.43 39 HIS H C 1
ATOM 16412 O O . HIS H 1 39 ? -1.260 27.322 28.250 1.00 54.00 39 HIS H O 1
ATOM 16419 N N . TYR H 1 40 ? -0.638 26.174 30.090 1.00 51.83 40 TYR H N 1
ATOM 16420 C CA . TYR H 1 40 ? 0.449 27.084 30.422 1.00 52.30 40 TYR H CA 1
ATOM 16421 C C . TYR H 1 40 ? 1.487 26.342 31.249 1.00 55.03 40 TYR H C 1
ATOM 16422 O O . TYR H 1 40 ? 1.203 25.308 31.859 1.00 55.74 40 TYR H O 1
ATOM 16431 N N . VAL H 1 41 ? 2.703 26.883 31.244 1.00 56.95 41 VAL H N 1
ATOM 16432 C CA . VAL H 1 41 ? 3.829 26.361 32.005 1.00 54.13 41 VAL H CA 1
ATOM 16433 C C . VAL H 1 41 ? 4.256 27.444 32.982 1.00 56.14 41 VAL H C 1
ATOM 16434 O O . VAL H 1 41 ? 4.413 28.608 32.595 1.00 57.57 41 VAL H O 1
ATOM 16438 N N . THR H 1 42 ? 4.410 27.074 34.247 1.00 57.19 42 THR H N 1
ATOM 16439 C CA . THR H 1 42 ? 4.631 28.064 35.284 1.00 58.36 42 THR H CA 1
ATOM 16440 C C . THR H 1 42 ? 5.676 27.552 36.264 1.00 58.42 42 THR H C 1
ATOM 16441 O O . THR H 1 42 ? 5.841 26.342 36.450 1.00 57.43 42 THR H O 1
ATOM 16445 N N . GLY H 1 43 ? 6.399 28.499 36.855 1.00 61.22 43 GLY H N 1
ATOM 16446 C CA . GLY H 1 43 ? 7.416 28.228 37.856 1.00 62.35 43 GLY H CA 1
ATOM 16447 C C . GLY H 1 43 ? 7.784 29.517 38.558 1.00 64.98 43 GLY H C 1
ATOM 16448 O O . GLY H 1 43 ? 7.315 30.602 38.204 1.00 66.73 43 GLY H O 1
ATOM 16449 N N . GLY H 1 44 ? 8.666 29.396 39.541 1.00 67.24 44 GLY H N 1
ATOM 16450 C CA . GLY H 1 44 ? 9.017 30.528 40.365 1.00 74.10 44 GLY H CA 1
ATOM 16451 C C . GLY H 1 44 ? 8.170 30.614 41.621 1.00 73.73 44 GLY H C 1
ATOM 16452 O O . GLY H 1 44 ? 7.314 29.764 41.879 1.00 70.41 44 GLY H O 1
ATOM 16453 N N . PRO H 1 45 ? 8.392 31.657 42.423 1.00 76.87 45 PRO H N 1
ATOM 16454 C CA . PRO H 1 45 ? 7.669 31.783 43.698 1.00 76.24 45 PRO H CA 1
ATOM 16455 C C . PRO H 1 45 ? 6.175 32.003 43.518 1.00 77.16 45 PRO H C 1
ATOM 16456 O O . PRO H 1 45 ? 5.737 32.808 42.692 1.00 77.04 45 PRO H O 1
ATOM 16460 N N . ASP H 1 46 ? 5.392 31.281 44.325 1.00 78.03 46 ASP H N 1
ATOM 16461 C CA . ASP H 1 46 ? 3.943 31.453 44.308 1.00 78.88 46 ASP H CA 1
ATOM 16462 C C . ASP H 1 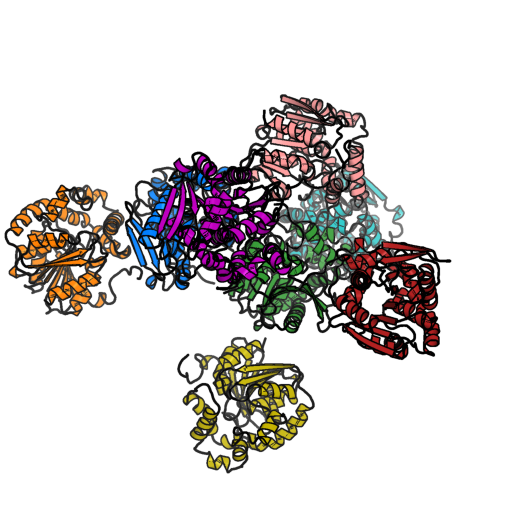46 ? 3.554 32.858 44.748 1.00 79.02 46 ASP H C 1
ATOM 16463 O O . ASP H 1 46 ? 2.495 33.368 44.357 1.00 75.58 46 ASP H O 1
ATOM 16468 N N . ASP H 1 47 ? 4.395 33.489 45.563 1.00 80.80 47 ASP H N 1
ATOM 16469 C CA . ASP H 1 47 ? 4.147 34.813 46.110 1.00 81.36 47 ASP H CA 1
ATOM 16470 C C . ASP H 1 47 ? 4.761 35.935 45.281 1.00 80.75 47 ASP H C 1
ATOM 16471 O O . ASP H 1 47 ? 4.440 37.104 45.521 1.00 81.11 47 ASP H O 1
ATOM 16476 N N . GLY H 1 48 ? 5.615 35.618 44.313 1.00 80.41 48 GLY H N 1
ATOM 16477 C CA . GLY H 1 48 ? 6.330 36.646 43.585 1.00 79.95 48 GLY H CA 1
ATOM 16478 C C . GLY H 1 48 ? 5.443 37.396 42.609 1.00 77.75 48 GLY H C 1
ATOM 16479 O O . GLY H 1 48 ? 4.319 36.999 42.301 1.00 78.43 48 GLY H O 1
ATOM 16480 N N . GLU H 1 49 ? 5.955 38.532 42.135 1.00 78.28 49 GLU H N 1
ATOM 16481 C CA . GLU H 1 49 ? 5.260 39.270 41.090 1.00 78.46 49 GLU H CA 1
ATOM 16482 C C . GLU H 1 49 ? 5.155 38.397 39.849 1.00 76.75 49 GLU H C 1
ATOM 16483 O O . GLU H 1 49 ? 6.146 37.805 39.407 1.00 77.52 49 GLU H O 1
ATOM 16489 N N . MET H 1 50 ? 3.951 38.300 39.301 1.00 74.08 50 MET H N 1
ATOM 16490 C CA . MET H 1 50 ? 3.705 37.411 38.176 1.00 75.09 50 MET H CA 1
ATOM 16491 C C . MET H 1 50 ? 4.091 38.083 36.864 1.00 76.39 50 MET H C 1
ATOM 16492 O O . MET H 1 50 ? 3.679 39.214 36.590 1.00 78.70 50 MET H O 1
ATOM 16497 N N . VAL H 1 51 ? 4.868 37.374 36.049 1.00 75.99 51 VAL H N 1
ATOM 16498 C CA . VAL H 1 51 ? 5.251 37.816 34.712 1.00 73.51 51 VAL H CA 1
ATOM 16499 C C . VAL H 1 51 ? 4.658 36.838 33.701 1.00 70.21 51 VAL H C 1
ATOM 16500 O O . VAL H 1 51 ? 4.979 35.643 33.720 1.00 69.70 51 VAL H O 1
ATOM 16504 N N . VAL H 1 52 ? 3.774 37.337 32.841 1.00 70.50 52 VAL H N 1
ATOM 16505 C CA . VAL H 1 52 ? 3.119 36.522 31.824 1.00 68.34 52 VAL H CA 1
ATOM 16506 C C . VAL H 1 52 ? 3.824 36.722 30.490 1.00 69.64 52 VAL H C 1
ATOM 16507 O O . VAL H 1 52 ? 3.974 37.859 30.024 1.00 71.30 52 VAL H O 1
ATOM 16511 N N . LEU H 1 53 ? 4.201 35.614 29.844 1.00 68.73 53 LEU H N 1
ATOM 16512 C CA . LEU H 1 53 ? 4.906 35.635 28.568 1.00 63.16 53 LEU H CA 1
ATOM 16513 C C . LEU H 1 53 ? 4.019 35.011 27.504 1.00 63.07 53 LEU H C 1
ATOM 16514 O O . LEU H 1 53 ? 3.566 33.871 27.658 1.00 62.41 53 LEU H O 1
ATOM 16519 N N . LEU H 1 54 ? 3.806 35.746 26.415 1.00 64.26 54 LEU H N 1
ATOM 16520 C CA . LEU H 1 54 ? 2.871 35.363 25.365 1.00 61.53 54 LEU H CA 1
ATOM 16521 C C . LEU H 1 54 ? 3.619 35.232 24.047 1.00 63.94 54 LEU H C 1
ATOM 16522 O O . LEU H 1 54 ? 4.121 36.225 23.510 1.00 63.53 54 LEU H O 1
ATOM 16527 N N . HIS H 1 55 ? 3.669 34.011 23.522 1.00 60.59 55 HIS H N 1
ATOM 16528 C CA . HIS H 1 55 ? 4.303 33.725 22.246 1.00 57.21 55 HIS H CA 1
ATOM 16529 C C . HIS H 1 55 ? 3.458 34.274 21.101 1.00 56.49 55 HIS H C 1
ATOM 16530 O O . HIS H 1 55 ? 2.408 34.887 21.301 1.00 62.21 55 HIS H O 1
ATOM 16537 N N . GLY H 1 56 ? 3.927 34.038 19.877 1.00 58.44 56 GLY H N 1
ATOM 16538 C CA . GLY H 1 56 ? 3.217 34.373 18.664 1.00 57.10 56 GLY H CA 1
ATOM 16539 C C . GLY H 1 56 ? 3.142 33.171 17.738 1.00 57.49 56 GLY H C 1
ATOM 16540 O O . GLY H 1 56 ? 3.251 32.018 18.164 1.00 56.42 56 GLY H O 1
ATOM 16541 N N . TRP H 1 57 ? 3.009 33.462 16.443 1.00 57.04 57 TRP H N 1
ATOM 16542 C CA . TRP H 1 57 ? 2.925 32.476 15.374 1.00 53.61 57 TRP H CA 1
ATOM 16543 C C . TRP H 1 57 ? 4.260 32.350 14.642 1.00 56.47 57 TRP H C 1
ATOM 16544 O O . TRP H 1 57 ? 4.896 33.364 14.327 1.00 55.63 57 TRP H O 1
ATOM 16555 N N . PRO H 1 58 ? 4.731 31.122 14.359 1.00 55.42 58 PRO H N 1
ATOM 16556 C CA . PRO H 1 58 ? 4.097 29.860 14.749 1.00 53.50 58 PRO H CA 1
ATOM 16557 C C . PRO H 1 58 ? 4.765 29.244 15.975 1.00 52.61 58 PRO H C 1
ATOM 16558 O O . PRO H 1 58 ? 5.675 28.426 15.827 1.00 53.04 58 PRO H O 1
ATOM 16562 N N . GLN H 1 59 ? 4.335 29.632 17.173 1.00 51.14 59 GLN H N 1
ATOM 16563 C CA . GLN H 1 59 ? 5.046 29.262 18.386 1.00 53.47 59 GLN H CA 1
ATOM 16564 C C . GLN H 1 59 ? 4.089 28.702 19.428 1.00 52.07 59 GLN H C 1
ATOM 16565 O O . GLN H 1 59 ? 2.871 28.648 19.238 1.00 52.60 59 GLN H O 1
ATOM 16571 N N . THR H 1 60 ? 4.690 28.251 20.529 1.00 53.88 60 THR H N 1
ATOM 16572 C CA . THR H 1 60 ? 4.000 27.882 21.757 1.00 54.91 60 THR H CA 1
ATOM 16573 C C . THR H 1 60 ? 4.767 28.506 22.918 1.00 57.17 60 THR H C 1
ATOM 16574 O O . THR H 1 60 ? 5.718 29.264 22.689 1.00 56.37 60 THR H O 1
ATOM 16578 N N . TRP H 1 61 ? 4.378 28.183 24.159 1.00 53.53 61 TRP H N 1
ATOM 16579 C CA . TRP H 1 61 ? 5.142 28.613 25.330 1.00 55.03 61 TRP H CA 1
ATOM 16580 C C . TRP H 1 61 ? 6.611 28.247 25.214 1.00 54.68 61 TRP H C 1
ATOM 16581 O O . TRP H 1 61 ? 7.466 28.877 25.849 1.00 58.94 61 TRP H O 1
ATOM 16592 N N . TYR H 1 62 ? 6.915 27.196 24.453 1.00 52.94 62 TYR H N 1
ATOM 16593 C CA . TYR H 1 62 ? 8.265 26.651 24.379 1.00 54.29 62 TYR H CA 1
ATOM 16594 C C . TYR H 1 62 ? 9.298 27.681 23.923 1.00 55.62 62 TYR H C 1
ATOM 16595 O O . TYR H 1 62 ? 10.498 27.483 24.144 1.00 53.64 62 TYR H O 1
ATOM 16604 N N . THR H 1 63 ? 8.866 28.776 23.297 1.00 56.58 63 THR H N 1
ATOM 16605 C CA . THR H 1 63 ? 9.820 29.768 22.817 1.00 57.38 63 THR H CA 1
ATOM 16606 C C . THR H 1 63 ? 10.514 30.518 23.952 1.00 59.66 63 THR H C 1
ATOM 16607 O O . THR H 1 63 ? 11.607 31.059 23.741 1.00 60.39 63 THR H O 1
ATOM 16611 N N . TRP H 1 64 ? 9.939 30.519 25.156 1.00 58.99 64 TRP H N 1
ATOM 16612 C CA . TRP H 1 64 ? 10.504 31.214 26.307 1.00 57.57 64 TRP H CA 1
ATOM 16613 C C . TRP H 1 64 ? 11.409 30.328 27.150 1.00 58.61 64 TRP H C 1
ATOM 16614 O O . TRP H 1 64 ? 11.777 30.722 28.260 1.00 62.38 64 TRP H O 1
ATOM 16625 N N . ARG H 1 65 ? 11.785 29.152 26.641 1.00 57.75 65 ARG H N 1
ATOM 16626 C CA . ARG H 1 65 ? 12.481 28.153 27.453 1.00 59.46 65 ARG H CA 1
ATOM 16627 C C . ARG H 1 65 ? 13.798 28.665 28.026 1.00 62.84 65 ARG H C 1
ATOM 16628 O O . ARG H 1 65 ? 14.256 28.166 29.062 1.00 63.88 65 ARG H O 1
ATOM 16636 N N . HIS H 1 66 ? 14.458 29.593 27.338 1.00 62.13 66 HIS H N 1
ATOM 16637 C CA . HIS H 1 66 ? 15.729 30.128 27.801 1.00 62.91 66 HIS H CA 1
ATOM 16638 C C . HIS H 1 66 ? 15.572 31.429 28.575 1.00 63.70 66 HIS H C 1
ATOM 16639 O O . HIS H 1 66 ? 16.563 31.950 29.096 1.00 67.85 66 HIS H O 1
ATOM 16646 N N . VAL H 1 67 ? 14.355 31.952 28.670 1.00 62.83 67 VAL H N 1
ATOM 16647 C CA . VAL H 1 67 ? 14.077 33.180 29.398 1.00 64.81 67 VAL H CA 1
ATOM 16648 C C . VAL H 1 67 ? 13.412 32.900 30.742 1.00 69.16 67 VAL H C 1
ATOM 16649 O O . VAL H 1 67 ? 13.729 33.549 31.740 1.00 70.64 67 VAL H O 1
ATOM 16653 N N . MET H 1 68 ? 12.520 31.906 30.789 1.00 67.14 68 MET H N 1
ATOM 16654 C CA . MET H 1 68 ? 11.766 31.632 32.011 1.00 66.61 68 MET H CA 1
ATOM 16655 C C . MET H 1 68 ? 12.626 31.249 33.214 1.00 69.04 68 MET H C 1
ATOM 16656 O O . MET H 1 68 ? 12.303 31.703 34.326 1.00 71.98 68 MET H O 1
ATOM 16661 N N . PRO H 1 69 ? 13.681 30.491 33.054 1.00 69.38 69 PRO H N 1
ATOM 16662 C CA . PRO H 1 69 ? 14.430 30.139 34.245 1.00 70.28 69 PRO H CA 1
ATOM 16663 C C . PRO H 1 69 ? 15.026 31.336 34.959 1.00 76.67 69 PRO H C 1
ATOM 16664 O O . PRO H 1 69 ? 14.859 31.491 36.146 1.00 79.12 69 PRO H O 1
ATOM 16668 N N . ALA H 1 70 ? 15.641 32.228 34.220 1.00 74.09 70 ALA H N 1
ATOM 16669 C CA . ALA H 1 70 ? 16.249 33.364 34.832 1.00 76.19 70 ALA H CA 1
ATOM 16670 C C . ALA H 1 70 ? 15.261 34.230 35.534 1.00 77.57 70 ALA H C 1
ATOM 16671 O O . ALA H 1 70 ? 15.544 34.697 36.604 1.00 79.92 70 ALA H O 1
ATOM 16673 N N . LEU H 1 71 ? 14.100 34.449 34.952 1.00 76.71 71 LEU H N 1
ATOM 16674 C CA . LEU H 1 71 ? 13.108 35.273 35.586 1.00 76.65 71 LEU H CA 1
ATOM 16675 C C . LEU H 1 71 ? 12.725 34.657 36.879 1.00 80.33 71 LEU H C 1
ATOM 16676 O O . LEU H 1 71 ? 12.513 35.317 37.868 1.00 81.80 71 LEU H O 1
ATOM 16681 N N . ALA H 1 72 ? 12.614 33.356 36.879 1.00 79.17 72 ALA H N 1
ATOM 16682 C CA . ALA H 1 72 ? 12.269 32.704 38.133 1.00 79.03 72 ALA H CA 1
ATOM 16683 C C . ALA H 1 72 ? 13.411 32.735 39.142 1.00 81.44 72 ALA H C 1
ATOM 16684 O O . ALA H 1 72 ? 13.143 32.698 40.354 1.00 83.53 72 ALA H O 1
ATOM 16686 N N . GLU H 1 73 ? 14.650 32.807 38.714 1.00 81.95 73 GLU H N 1
ATOM 16687 C CA . GLU H 1 73 ? 15.737 32.776 39.672 1.00 82.50 73 GLU H CA 1
ATOM 16688 C C . GLU H 1 73 ? 15.802 34.077 40.449 1.00 81.90 73 GLU H C 1
ATOM 16689 O O . GLU H 1 73 ? 16.341 34.148 41.512 1.00 80.14 73 GLU H O 1
ATOM 16695 N N . ASP H 1 74 ? 15.170 35.085 39.899 1.00 83.74 74 ASP H N 1
ATOM 16696 C CA . ASP H 1 74 ? 15.072 36.419 40.461 1.00 84.90 74 ASP H CA 1
ATOM 16697 C C . ASP H 1 74 ? 13.763 36.656 41.201 1.00 85.14 74 ASP H C 1
ATOM 16698 O O . ASP H 1 74 ? 13.405 37.813 41.458 1.00 87.36 74 ASP H O 1
ATOM 16703 N N . GLY H 1 75 ? 13.043 35.594 41.548 1.00 82.79 75 GLY H N 1
ATOM 16704 C CA . GLY H 1 75 ? 11.878 35.715 42.393 1.00 81.31 75 GLY H CA 1
ATOM 16705 C C . GLY H 1 75 ? 10.582 36.038 41.691 1.00 79.55 75 GLY H C 1
ATOM 16706 O O . GLY H 1 75 ? 9.605 36.364 42.372 1.00 80.56 75 GLY H O 1
ATOM 16707 N N . TYR H 1 76 ? 10.547 36.017 40.361 1.00 80.01 76 TYR H N 1
ATOM 16708 C CA . TYR H 1 76 ? 9.315 36.283 39.628 1.00 76.95 76 TYR H CA 1
ATOM 16709 C C . TYR H 1 76 ? 8.508 35.003 39.439 1.00 75.72 76 TYR H C 1
ATOM 16710 O O . TYR H 1 76 ? 9.066 33.913 39.293 1.00 75.82 76 TYR H O 1
ATOM 16719 N N . ARG H 1 77 ? 7.181 35.150 39.435 1.00 74.25 77 ARG H N 1
ATOM 16720 C CA . ARG H 1 77 ? 6.253 34.045 39.171 1.00 73.53 77 ARG H CA 1
ATOM 16721 C C . ARG H 1 77 ? 5.974 34.003 37.672 1.00 71.15 77 ARG H C 1
ATOM 16722 O O . ARG H 1 77 ? 5.180 34.790 37.153 1.00 72.01 77 ARG H O 1
ATOM 16730 N N . VAL H 1 78 ? 6.626 33.075 36.975 1.00 70.29 78 VAL H N 1
ATOM 16731 C CA . VAL H 1 78 ? 6.581 33.018 35.515 1.00 67.78 78 VAL H CA 1
ATOM 16732 C C . VAL H 1 78 ? 5.345 32.252 35.064 1.00 64.67 78 VAL H C 1
ATOM 16733 O O . VAL H 1 78 ? 5.064 31.155 35.556 1.00 65.16 78 VAL H O 1
ATOM 16737 N N . VAL H 1 79 ? 4.606 32.825 34.117 1.00 65.51 79 VAL H N 1
ATOM 16738 C CA . VAL H 1 79 ? 3.426 32.188 33.536 1.00 63.08 79 VAL H CA 1
ATOM 16739 C C . VAL H 1 79 ? 3.546 32.313 32.019 1.00 62.86 79 VAL H C 1
ATOM 16740 O O . VAL H 1 79 ? 3.241 33.368 31.451 1.00 60.20 79 VAL H O 1
ATOM 16744 N N . ALA H 1 80 ? 3.959 31.228 31.356 1.00 61.78 80 ALA H N 1
ATOM 16745 C CA . ALA H 1 80 ? 4.068 31.183 29.898 1.00 59.19 80 ALA H CA 1
ATOM 16746 C C . ALA H 1 80 ? 2.863 30.428 29.350 1.00 55.52 80 ALA H C 1
ATOM 16747 O O . ALA H 1 80 ? 2.709 29.229 29.597 1.00 56.88 80 ALA H O 1
ATOM 16749 N N . VAL H 1 81 ? 2.018 31.130 28.600 1.00 53.36 81 VAL H N 1
ATOM 16750 C CA . VAL H 1 81 ? 0.704 30.641 28.199 1.00 55.98 81 VAL H CA 1
ATOM 16751 C C . VAL H 1 81 ? 0.699 30.286 26.717 1.00 55.92 81 VAL H C 1
ATOM 16752 O O . VAL H 1 81 ? 1.231 31.029 25.884 1.00 55.65 81 VAL H O 1
ATOM 16756 N N . ASP H 1 82 ? 0.095 29.142 26.394 1.00 54.55 82 ASP H N 1
ATOM 16757 C CA . ASP H 1 82 ? -0.393 28.871 25.046 1.00 53.33 82 ASP H CA 1
ATOM 16758 C C . ASP H 1 82 ? -1.737 29.568 24.893 1.00 53.83 82 ASP H C 1
ATOM 16759 O O . ASP H 1 82 ? -2.729 29.142 25.497 1.00 56.46 82 ASP H O 1
ATOM 16764 N N . TYR H 1 83 ? -1.794 30.629 24.088 1.00 49.90 83 TYR H N 1
ATOM 16765 C CA . TYR H 1 83 ? -3.062 31.334 23.983 1.00 51.52 83 TYR H CA 1
ATOM 16766 C C . TYR H 1 83 ? -4.089 30.483 23.232 1.00 49.87 83 TYR H C 1
ATOM 16767 O O . TYR H 1 83 ? -3.795 29.392 22.729 1.00 49.48 83 TYR H O 1
ATOM 16776 N N . ARG H 1 84 ? -5.319 30.993 23.195 1.00 49.26 84 ARG H N 1
ATOM 16777 C CA . ARG H 1 84 ? -6.440 30.304 22.573 1.00 48.72 84 ARG H CA 1
ATOM 16778 C C . ARG H 1 84 ? -6.087 29.788 21.183 1.00 51.22 84 ARG H C 1
ATOM 16779 O O . ARG H 1 84 ? -5.697 30.562 20.302 1.00 50.66 84 ARG H O 1
ATOM 16787 N N . GLY H 1 85 ? -6.218 28.471 20.996 1.00 47.49 85 GLY H N 1
ATOM 16788 C CA . GLY H 1 85 ? -6.000 27.840 19.713 1.00 46.23 85 GLY H CA 1
ATOM 16789 C C . GLY H 1 85 ? -4.600 27.306 19.464 1.00 44.09 85 GLY H C 1
ATOM 16790 O O . GLY H 1 85 ? -4.410 26.561 18.495 1.00 42.75 85 GLY H O 1
ATOM 16791 N N . ALA H 1 86 ? -3.621 27.648 20.300 1.00 44.16 86 ALA H N 1
ATOM 16792 C CA . ALA H 1 86 ? -2.233 27.267 20.084 1.00 45.46 86 ALA H CA 1
ATOM 16793 C C . ALA H 1 86 ? -1.785 26.223 21.100 1.00 46.30 86 ALA H C 1
ATOM 16794 O O . ALA H 1 86 ? -2.320 26.135 22.210 1.00 44.92 86 ALA H O 1
ATOM 16796 N N . GLY H 1 87 ? -0.784 25.438 20.707 1.00 43.32 87 GLY H N 1
ATOM 16797 C CA . GLY H 1 87 ? -0.177 24.486 21.626 1.00 43.91 87 GLY H CA 1
ATOM 16798 C C . GLY H 1 87 ? -1.178 23.468 22.140 1.00 41.93 87 GLY H C 1
ATOM 16799 O O . GLY H 1 87 ? -1.988 22.922 21.387 1.00 38.66 87 GLY H O 1
ATOM 16800 N N . GLU H 1 88 ? -1.147 23.233 23.448 1.00 40.80 88 GLU H N 1
ATOM 16801 C CA . GLU H 1 88 ? -2.026 22.263 24.084 1.00 42.92 88 GLU H CA 1
ATOM 16802 C C . GLU H 1 88 ? -3.357 22.864 24.529 1.00 43.20 88 GLU H C 1
ATOM 16803 O O . GLU H 1 88 ? -4.129 22.186 25.215 1.00 41.51 88 GLU H O 1
ATOM 16809 N N . SER H 1 89 ? -3.634 24.115 24.175 1.00 41.78 89 SER H N 1
ATOM 16810 C CA . SER H 1 89 ? -4.910 24.717 24.522 1.00 42.86 89 SER H CA 1
ATOM 16811 C C . SER H 1 89 ? -5.995 24.308 23.530 1.00 44.25 89 SER H C 1
ATOM 16812 O O . SER H 1 89 ? -5.722 23.859 22.409 1.00 43.93 89 SER H O 1
ATOM 16815 N N . ASP H 1 90 ? -7.241 24.509 23.955 1.00 40.12 90 ASP H N 1
ATOM 16816 C CA . ASP H 1 90 ? -8.397 24.173 23.144 1.00 43.91 90 ASP H CA 1
ATOM 16817 C C . ASP H 1 90 ? -8.396 24.983 21.855 1.00 44.40 90 ASP H C 1
ATOM 16818 O O . ASP H 1 90 ? -7.774 26.044 21.749 1.00 46.17 90 ASP H O 1
ATOM 16823 N N . LYS H 1 91 ? -9.135 24.478 20.871 1.00 41.58 91 LYS H N 1
ATOM 16824 C CA . LYS H 1 91 ? -9.247 25.097 19.556 1.00 42.63 91 LYS H CA 1
ATOM 16825 C C . LYS H 1 91 ? -10.716 25.400 19.306 1.00 42.42 91 LYS H C 1
ATOM 16826 O O . LYS H 1 91 ? -11.409 24.665 18.581 1.00 41.36 91 LYS H O 1
ATOM 16832 N N . PRO H 1 92 ? -11.240 26.454 19.921 1.00 44.27 92 PRO H N 1
ATOM 16833 C CA . PRO H 1 92 ? -12.656 26.782 19.737 1.00 46.09 92 PRO H CA 1
ATOM 16834 C C . PRO H 1 92 ? -12.941 27.317 18.346 1.00 47.01 92 PRO H C 1
ATOM 16835 O O . PRO H 1 92 ? -12.019 27.517 17.548 1.00 46.09 92 PRO H O 1
ATOM 16839 N N . LEU H 1 93 ? -14.223 27.547 18.054 1.00 45.52 93 LEU H N 1
ATOM 16840 C CA . LEU H 1 93 ? -14.610 28.060 16.746 1.00 46.21 93 LEU H CA 1
ATOM 16841 C C . LEU H 1 93 ? -14.127 29.494 16.542 1.00 51.71 93 LEU H C 1
ATOM 16842 O O . LEU H 1 93 ? -13.617 29.839 15.467 1.00 48.93 93 LEU H O 1
ATOM 16847 N N . GLY H 1 94 ? -14.284 30.345 17.553 1.00 48.06 94 GLY H N 1
ATOM 16848 C CA . GLY H 1 94 ? -13.968 31.746 17.372 1.00 49.50 94 GLY H CA 1
ATOM 16849 C C . GLY H 1 94 ? -13.263 32.391 18.542 1.00 52.40 94 GLY H C 1
ATOM 16850 O O . GLY H 1 94 ? -12.645 31.706 19.364 1.00 53.91 94 GLY H O 1
ATOM 16851 N N . GLY H 1 95 ? -13.342 33.716 18.620 1.00 51.48 95 GLY H N 1
ATOM 16852 C CA . GLY H 1 95 ? -12.671 34.434 19.681 1.00 52.60 95 GLY H CA 1
ATOM 16853 C C . GLY H 1 95 ? -11.212 34.699 19.407 1.00 58.01 95 GLY H C 1
ATOM 16854 O O . GLY H 1 95 ? -10.421 34.808 20.349 1.00 58.56 95 GLY H O 1
ATOM 16855 N N . TYR H 1 96 ? -10.821 34.801 18.138 1.00 56.35 96 TYR H N 1
ATOM 16856 C CA . TYR H 1 96 ? -9.415 34.948 17.790 1.00 60.58 96 TYR H CA 1
ATOM 16857 C C . TYR H 1 96 ? -9.008 36.392 17.508 1.00 64.39 96 TYR H C 1
ATOM 16858 O O . TYR H 1 96 ? -7.855 36.634 17.131 1.00 64.96 96 TYR H O 1
ATOM 16867 N N . ASP H 1 97 ? -9.912 37.355 17.697 1.00 65.14 97 ASP H N 1
ATOM 16868 C CA . ASP H 1 97 ? -9.497 38.751 17.739 1.00 67.69 97 ASP H CA 1
ATOM 16869 C C . ASP H 1 97 ? -8.646 39.006 18.976 1.00 67.67 97 ASP H C 1
ATOM 16870 O O . ASP H 1 97 ? -8.878 38.429 20.040 1.00 67.90 97 ASP H O 1
ATOM 16875 N N . LYS H 1 98 ? -7.646 39.872 18.830 1.00 69.60 98 LYS H N 1
ATOM 16876 C CA . LYS H 1 98 ? -6.639 40.005 19.875 1.00 71.34 98 LYS H CA 1
ATOM 16877 C C . LYS H 1 98 ? -7.220 40.604 21.149 1.00 75.14 98 LYS H C 1
ATOM 16878 O O . LYS H 1 98 ? -6.712 40.336 22.245 1.00 75.53 98 LYS H O 1
ATOM 16884 N N . ALA H 1 99 ? -8.257 41.432 21.028 1.00 75.60 99 ALA H N 1
ATOM 16885 C CA . ALA H 1 99 ? -8.868 42.018 22.214 1.00 77.50 99 ALA H CA 1
ATOM 16886 C C . ALA H 1 99 ? -9.501 40.950 23.096 1.00 75.52 99 ALA H C 1
ATOM 16887 O O . ALA H 1 99 ? -9.263 40.910 24.309 1.00 74.69 99 ALA H O 1
ATOM 16889 N N . SER H 1 100 ? -10.279 40.047 22.494 1.00 74.84 100 SER H N 1
ATOM 16890 C CA . SER H 1 100 ? -10.933 38.998 23.269 1.00 72.16 100 SER H CA 1
ATOM 16891 C C . SER H 1 100 ? -9.928 37.991 23.816 1.00 72.06 100 SER H C 1
ATOM 16892 O O . SER H 1 100 ? -10.090 37.506 24.943 1.00 72.32 100 SER H O 1
ATOM 16895 N N . MET H 1 101 ? -8.871 37.694 23.054 1.00 69.38 101 MET H N 1
ATOM 16896 C CA . MET H 1 101 ? -7.828 36.799 23.544 1.00 67.62 101 MET H CA 1
ATOM 16897 C C . MET H 1 101 ? -7.093 37.400 24.731 1.00 70.84 101 MET H C 1
ATOM 16898 O O . MET H 1 101 ? -6.564 36.664 25.572 1.00 69.15 101 MET H O 1
ATOM 16903 N N . ALA H 1 102 ? -6.986 38.732 24.780 1.00 72.87 102 ALA H N 1
ATOM 16904 C CA . ALA H 1 102 ? -6.465 39.373 25.982 1.00 74.31 102 ALA H CA 1
ATOM 16905 C C . ALA H 1 102 ? -7.368 39.083 27.175 1.00 73.16 102 ALA H C 1
ATOM 16906 O O . ALA H 1 102 ? -6.887 38.874 28.296 1.00 70.71 102 ALA H O 1
ATOM 16908 N N . GLY H 1 103 ? -8.682 39.052 26.942 1.00 71.90 103 GLY H N 1
ATOM 16909 C CA . GLY H 1 103 ? -9.607 38.687 28.001 1.00 75.15 103 GLY H CA 1
ATOM 16910 C C . GLY H 1 103 ? -9.382 37.279 28.520 1.00 71.32 103 GLY H C 1
ATOM 16911 O O . GLY H 1 103 ? -9.540 37.018 29.714 1.00 70.33 103 GLY H O 1
ATOM 16912 N N . ASP H 1 104 ? -9.016 36.352 27.628 1.00 68.88 104 ASP H N 1
ATOM 16913 C CA . ASP H 1 104 ? -8.689 34.996 28.061 1.00 65.86 104 ASP H CA 1
ATOM 16914 C C . ASP H 1 104 ? -7.524 35.005 29.040 1.00 64.79 104 ASP H C 1
ATOM 16915 O O . ASP H 1 104 ? -7.578 34.364 30.095 1.00 65.08 104 ASP H O 1
ATOM 16920 N N . ILE H 1 105 ? -6.461 35.733 28.707 1.00 66.45 105 ILE H N 1
ATOM 16921 C CA . ILE H 1 105 ? -5.284 35.779 29.566 1.00 67.16 105 ILE H CA 1
ATOM 16922 C C . ILE H 1 105 ? -5.607 36.466 30.884 1.00 70.27 105 ILE H C 1
ATOM 16923 O O . ILE H 1 105 ? -5.067 36.107 31.936 1.00 67.82 105 ILE H O 1
ATOM 16928 N N . ARG H 1 106 ? -6.466 37.482 30.842 1.00 72.70 106 ARG H N 1
ATOM 16929 C CA . ARG H 1 106 ? -6.868 38.145 32.076 1.00 73.34 106 ARG H CA 1
ATOM 16930 C C . ARG H 1 106 ? -7.650 37.193 32.970 1.00 73.10 106 ARG H C 1
ATOM 16931 O O . ARG H 1 106 ? -7.408 37.131 34.182 1.00 73.09 106 ARG H O 1
ATOM 16939 N N . ALA H 1 107 ? -8.565 36.416 32.384 1.00 69.64 107 ALA H N 1
ATOM 16940 C CA . ALA H 1 107 ? -9.334 35.462 33.172 1.00 67.75 107 ALA H CA 1
ATOM 16941 C C . ALA H 1 107 ? -8.423 34.433 33.825 1.00 67.95 107 ALA H C 1
ATOM 16942 O O . ALA H 1 107 ? -8.636 34.048 34.981 1.00 68.20 107 ALA H O 1
ATOM 16944 N N . LEU H 1 108 ? -7.368 34.017 33.124 1.00 66.75 108 LEU H N 1
ATOM 16945 C CA . LEU H 1 108 ? -6.433 33.072 33.720 1.00 64.84 108 LEU H CA 1
ATOM 16946 C C . LEU H 1 108 ? -5.605 33.739 34.811 1.00 67.16 108 LEU H C 1
ATOM 16947 O O . LEU H 1 108 ? -5.325 33.123 35.845 1.00 67.99 108 LEU H O 1
ATOM 16952 N N . VAL H 1 109 ? -5.233 35.005 34.616 1.00 70.79 109 VAL H N 1
ATOM 16953 C CA . VAL H 1 109 ? -4.474 35.715 35.643 1.00 72.25 109 VAL H CA 1
ATOM 16954 C C . VAL H 1 109 ? -5.301 35.868 36.913 1.00 71.78 109 VAL H C 1
ATOM 16955 O O . VAL H 1 109 ? -4.801 35.663 38.026 1.00 73.04 109 VAL H O 1
ATOM 16959 N N . HIS H 1 110 ? -6.582 36.204 36.772 1.00 74.45 110 HIS H N 1
ATOM 16960 C CA . HIS H 1 110 ? -7.434 36.300 37.951 1.00 76.03 110 HIS H CA 1
ATOM 16961 C C . HIS H 1 110 ? -7.630 34.941 38.603 1.00 74.33 110 HIS H C 1
ATOM 16962 O O . HIS H 1 110 ? -7.634 34.842 39.835 1.00 78.00 110 HIS H O 1
ATOM 16969 N N . GLN H 1 111 ? -7.724 33.879 37.799 1.00 70.80 111 GLN H N 1
ATOM 16970 C CA . GLN H 1 111 ? -7.934 32.545 38.343 1.00 67.63 111 GLN H CA 1
ATOM 16971 C C . GLN H 1 111 ? -6.740 32.060 39.157 1.00 67.26 111 GLN H C 1
ATOM 16972 O O . GLN H 1 111 ? -6.903 31.186 40.014 1.00 66.46 111 GLN H O 1
ATOM 16978 N N . LEU H 1 112 ? -5.550 32.599 38.913 1.00 70.52 112 LEU H N 1
ATOM 16979 C CA . LEU H 1 112 ? -4.370 32.243 39.687 1.00 68.58 112 LEU H CA 1
ATOM 16980 C C . LEU H 1 112 ? -4.182 33.128 40.908 1.00 71.36 112 LEU H C 1
ATOM 16981 O O . LEU H 1 112 ? -3.148 33.025 41.575 1.00 72.78 112 LEU H O 1
ATOM 16986 N N . GLY H 1 113 ? -5.151 33.988 41.220 1.00 73.58 113 GLY H N 1
ATOM 16987 C CA . GLY H 1 113 ? -5.083 34.783 42.426 1.00 77.70 113 GLY H CA 1
ATOM 16988 C C . GLY H 1 113 ? -4.367 36.109 42.296 1.00 80.76 113 GLY H C 1
ATOM 16989 O O . GLY H 1 113 ? -4.212 36.811 43.306 1.00 84.65 113 GLY H O 1
ATOM 16990 N N . ALA H 1 114 ? -3.917 36.474 41.098 1.00 78.29 114 ALA H N 1
ATOM 16991 C CA . ALA H 1 114 ? -3.155 37.697 40.871 1.00 80.78 114 ALA H CA 1
ATOM 16992 C C . ALA H 1 114 ? -4.030 38.831 40.337 1.00 83.07 114 ALA H C 1
ATOM 16993 O O . ALA H 1 114 ? -5.153 38.611 39.870 1.00 82.81 114 ALA H O 1
ATOM 16995 N N . THR H 1 115 ? -3.486 40.074 40.396 1.00 85.21 115 THR H N 1
ATOM 16996 C CA . THR H 1 115 ? -4.241 41.240 39.934 1.00 87.72 115 THR H CA 1
ATOM 16997 C C . THR H 1 115 ? -3.415 42.183 39.059 1.00 90.47 115 THR H C 1
ATOM 16998 O O . THR H 1 115 ? -3.925 42.669 38.042 1.00 92.04 115 THR H O 1
ATOM 17002 N N . ARG H 1 116 ? -2.151 42.343 39.397 1.00 88.62 116 ARG H N 1
ATOM 17003 C CA . ARG H 1 116 ? -1.233 43.189 38.669 1.00 92.24 116 ARG H CA 1
ATOM 17004 C C . ARG H 1 116 ? -0.057 42.351 38.228 1.00 89.20 116 ARG H C 1
ATOM 17005 O O . ARG H 1 116 ? 0.559 41.662 39.019 1.00 85.04 116 ARG H O 1
ATOM 17013 N N . ILE H 1 117 ? 0.241 42.401 36.940 1.00 89.27 117 ILE H N 1
ATOM 17014 C CA . ILE H 1 117 ? 1.347 41.629 36.381 1.00 87.97 117 ILE H CA 1
ATOM 17015 C C . ILE H 1 117 ? 2.247 42.339 35.395 1.00 86.73 117 ILE H C 1
ATOM 17016 O O . ILE H 1 117 ? 1.864 43.294 34.793 1.00 86.68 117 ILE H O 1
ATOM 17021 N N . HIS H 1 118 ? 3.450 41.818 35.264 1.00 83.79 118 HIS H N 1
ATOM 17022 C CA . HIS H 1 118 ? 4.421 42.255 34.303 1.00 85.74 118 HIS H CA 1
ATOM 17023 C C . HIS H 1 118 ? 4.154 41.382 33.063 1.00 83.67 118 HIS H C 1
ATOM 17024 O O . HIS H 1 118 ? 4.111 40.182 33.177 1.00 80.55 118 HIS H O 1
ATOM 17031 N N . LEU H 1 119 ? 4.034 41.987 31.886 1.00 83.23 119 LEU H N 1
ATOM 17032 C CA . LEU H 1 119 ? 3.677 41.321 30.639 1.00 81.50 119 LEU H CA 1
ATOM 17033 C C . LEU H 1 119 ? 4.649 41.430 29.441 1.00 82.75 119 LEU H C 1
ATOM 17034 O O . LEU H 1 119 ? 5.083 42.501 29.099 1.00 83.81 119 LEU H O 1
ATOM 17039 N N . VAL H 1 120 ? 4.957 40.311 28.781 1.00 79.38 120 VAL H N 1
ATOM 17040 C CA . VAL H 1 120 ? 5.907 40.242 27.673 1.00 77.68 120 VAL H CA 1
ATOM 17041 C C . VAL H 1 120 ? 5.249 39.495 26.522 1.00 75.79 120 VAL H C 1
ATOM 17042 O O . VAL H 1 120 ? 4.754 38.378 26.709 1.00 73.32 120 VAL H O 1
ATOM 17046 N N . GLY H 1 121 ? 5.271 40.089 25.334 1.00 76.75 121 GLY H N 1
ATOM 17047 C CA . GLY H 1 121 ? 4.658 39.474 24.169 1.00 73.82 121 GLY H CA 1
ATOM 17048 C C . GLY H 1 121 ? 5.467 39.714 22.911 1.00 75.57 121 GLY H C 1
ATOM 17049 O O . GLY H 1 121 ? 6.178 40.713 22.782 1.00 77.73 121 GLY H O 1
ATOM 17050 N N . ARG H 1 122 ? 5.335 38.779 21.968 1.00 72.04 122 ARG H N 1
ATOM 17051 C CA . ARG H 1 122 ? 5.956 38.882 20.654 1.00 71.05 122 ARG H CA 1
ATOM 17052 C C . ARG H 1 122 ? 5.006 38.330 19.599 1.00 69.44 122 ARG H C 1
ATOM 17053 O O . ARG H 1 122 ? 4.139 37.500 19.884 1.00 67.23 122 ARG H O 1
ATOM 17061 N N . SER H 1 123 ? 5.193 38.799 18.365 1.00 71.23 123 SER H N 1
ATOM 17062 C CA . SER H 1 123 ? 4.362 38.434 17.205 1.00 68.11 123 SER H CA 1
ATOM 17063 C C . SER H 1 123 ? 2.891 38.590 17.595 1.00 67.63 123 SER H C 1
ATOM 17064 O O . SER H 1 123 ? 2.509 39.665 18.077 1.00 69.97 123 SER H O 1
ATOM 17067 N N . ILE H 1 124 ? 2.047 37.571 17.399 1.00 63.87 124 ILE H N 1
ATOM 17068 C CA . ILE H 1 124 ? 0.629 37.672 17.736 1.00 65.44 124 ILE H CA 1
ATOM 17069 C C . ILE H 1 124 ? 0.433 37.994 19.212 1.00 68.35 124 ILE H C 1
ATOM 17070 O O . ILE H 1 124 ? -0.522 38.687 19.585 1.00 68.13 124 ILE H O 1
ATOM 17075 N N . GLY H 1 125 ? 1.318 37.486 20.072 1.00 67.72 125 GLY H N 1
ATOM 17076 C CA . GLY H 1 125 ? 1.185 37.713 21.500 1.00 67.41 125 GLY H CA 1
ATOM 17077 C C . GLY H 1 125 ? 1.382 39.155 21.919 1.00 72.85 125 GLY H C 1
ATOM 17078 O O . GLY H 1 125 ? 0.804 39.596 22.915 1.00 76.60 125 GLY H O 1
ATOM 17079 N N . VAL H 1 126 ? 2.202 39.911 21.189 1.00 72.74 126 VAL H N 1
ATOM 17080 C CA . VAL H 1 126 ? 2.341 41.314 21.550 1.00 75.04 126 VAL H CA 1
ATOM 17081 C C . VAL H 1 126 ? 1.099 42.103 21.165 1.00 76.88 126 VAL H C 1
ATOM 17082 O O . VAL H 1 126 ? 0.861 43.187 21.710 1.00 79.65 126 VAL H O 1
ATOM 17086 N N . MET H 1 127 ? 0.288 41.559 20.304 1.00 73.31 127 MET H N 1
ATOM 17087 C CA . MET H 1 127 ? -0.909 42.231 19.962 1.00 76.27 127 MET H CA 1
ATOM 17088 C C . MET H 1 127 ? -1.906 42.002 21.086 1.00 79.56 127 MET H C 1
ATOM 17089 O O . MET H 1 127 ? -2.696 42.865 21.365 1.00 80.21 127 MET H O 1
ATOM 17094 N N . VAL H 1 128 ? -1.947 40.797 21.645 1.00 76.55 128 VAL H N 1
ATOM 17095 C CA . VAL H 1 128 ? -2.809 40.533 22.796 1.00 78.68 128 VAL H CA 1
ATOM 17096 C C . VAL H 1 128 ? -2.288 41.249 24.034 1.00 78.45 128 VAL H C 1
ATOM 17097 O O . VAL H 1 128 ? -3.031 41.698 24.851 1.00 80.13 128 VAL H O 1
ATOM 17101 N N . ALA H 1 129 ? -0.984 41.312 24.151 1.00 77.12 129 ALA H N 1
ATOM 17102 C CA . ALA H 1 129 ? -0.387 41.980 25.244 1.00 79.80 129 ALA H CA 1
ATOM 17103 C C . ALA H 1 129 ? -0.729 43.443 25.150 1.00 84.70 129 ALA H C 1
ATOM 17104 O O . ALA H 1 129 ? -0.927 44.072 26.160 1.00 87.02 129 ALA H O 1
ATOM 17106 N N . TYR H 1 130 ? -0.761 44.012 23.961 1.00 84.91 130 TYR H N 1
ATOM 17107 C CA . TYR H 1 130 ? -1.192 45.403 23.881 1.00 87.46 130 TYR H CA 1
ATOM 17108 C C . TYR H 1 130 ? -2.681 45.535 24.182 1.00 87.32 130 TYR H C 1
ATOM 17109 O O . TYR H 1 130 ? -3.097 46.468 24.878 1.00 90.68 130 TYR H O 1
ATOM 17118 N N . ALA H 1 131 ? -3.500 44.626 23.645 1.00 85.73 131 ALA H N 1
ATOM 17119 C CA . ALA H 1 131 ? -4.935 44.670 23.903 1.00 84.32 131 ALA H CA 1
ATOM 17120 C C . ALA H 1 131 ? -5.248 44.502 25.385 1.00 87.69 131 ALA H C 1
ATOM 17121 O O . ALA H 1 131 ? -6.258 45.026 25.869 1.00 87.58 131 ALA H O 1
ATOM 17123 N N . TYR H 1 132 ? -4.345 43.917 26.124 1.00 86.72 132 TYR H N 1
ATOM 17124 C CA . TYR H 1 132 ? -4.567 43.759 27.516 1.00 87.38 132 TYR H CA 1
ATOM 17125 C C . TYR H 1 132 ? -4.358 45.105 28.133 1.00 89.77 132 TYR H C 1
ATOM 17126 O O . TYR H 1 132 ? -5.174 45.613 28.867 1.00 90.65 132 TYR H O 1
ATOM 17135 N N . ALA H 1 133 ? -3.223 45.684 27.846 1.00 90.04 133 ALA H N 1
ATOM 17136 C CA . ALA H 1 133 ? -2.905 46.989 28.412 1.00 91.59 133 ALA H CA 1
ATOM 17137 C C . ALA H 1 133 ? -3.887 48.058 27.950 1.00 94.37 133 ALA H C 1
ATOM 17138 O O . ALA H 1 133 ? -4.107 49.038 28.661 1.00 95.68 133 ALA H O 1
ATOM 17140 N N . ALA H 1 134 ? -4.448 47.928 26.750 1.00 93.06 134 ALA H N 1
ATOM 17141 C CA . ALA H 1 134 ? -5.373 48.956 26.283 1.00 94.63 134 ALA H CA 1
ATOM 17142 C C . ALA H 1 134 ? -6.731 48.861 26.975 1.00 94.04 134 ALA H C 1
ATOM 17143 O O . ALA H 1 134 ? -7.353 49.888 27.274 1.00 96.47 134 ALA H O 1
ATOM 17145 N N . GLN H 1 135 ? -7.143 47.667 27.342 1.00 92.06 135 GLN H N 1
ATOM 17146 C CA . GLN H 1 135 ? -8.432 47.502 27.974 1.00 92.04 135 GLN H CA 1
ATOM 17147 C C . GLN H 1 135 ? -8.449 47.649 29.502 1.00 92.66 135 GLN H C 1
ATOM 17148 O O . GLN H 1 135 ? -9.412 48.129 30.057 1.00 92.44 135 GLN H O 1
ATOM 17154 N N . TRP H 1 136 ? -7.370 47.227 30.150 1.00 90.06 136 TRP H N 1
ATOM 17155 C CA . TRP H 1 136 ? -7.193 47.269 31.588 1.00 90.56 136 TRP H CA 1
ATOM 17156 C C . TRP H 1 136 ? -5.807 47.785 31.936 1.00 94.48 136 TRP H C 1
ATOM 17157 O O . TRP H 1 136 ? -5.053 47.084 32.595 1.00 93.12 136 TRP H O 1
ATOM 17168 N N . PRO H 1 137 ? -5.474 49.027 31.527 1.00 95.04 137 PRO H N 1
ATOM 17169 C CA . PRO H 1 137 ? -4.147 49.609 31.760 1.00 96.55 137 PRO H CA 1
ATOM 17170 C C . PRO H 1 137 ? -3.737 49.577 33.228 1.00 96.65 137 PRO H C 1
ATOM 17171 O O . PRO H 1 137 ? -2.546 49.497 33.529 1.00 96.24 137 PRO H O 1
ATOM 17175 N N . THR H 1 138 ? -4.712 49.638 34.128 1.00 97.66 138 THR H N 1
ATOM 17176 C CA . THR H 1 138 ? -4.430 49.624 35.523 1.00 98.02 138 THR H CA 1
ATOM 17177 C C . THR H 1 138 ? -3.970 48.258 35.906 1.00 98.56 138 THR H C 1
ATOM 17178 O O . THR H 1 138 ? -3.419 48.099 36.984 1.00 97.89 138 THR H O 1
ATOM 17182 N N . GLU H 1 139 ? -4.113 47.270 35.016 1.00 97.00 139 GLU H N 1
ATOM 17183 C CA . GLU H 1 139 ? -3.713 45.945 35.514 1.00 94.74 139 GLU H CA 1
ATOM 17184 C C . GLU H 1 139 ? -2.312 45.498 35.090 1.00 93.10 139 GLU H C 1
ATOM 17185 O O . GLU H 1 139 ? -1.816 44.504 35.620 1.00 91.14 139 GLU H O 1
ATOM 17191 N N . ILE H 1 140 ? -1.673 46.248 34.222 1.00 94.22 140 ILE H N 1
ATOM 17192 C CA . ILE H 1 140 ? -0.354 45.880 33.818 1.00 93.64 140 ILE H CA 1
ATOM 17193 C C . ILE H 1 140 ? 0.619 46.922 34.276 1.00 94.71 140 ILE H C 1
ATOM 17194 O O . ILE H 1 140 ? 0.565 48.044 33.884 1.00 96.63 140 ILE H O 1
ATOM 17199 N N . VAL H 1 141 ? 1.496 46.512 35.163 1.00 94.90 141 VAL H N 1
ATOM 17200 C CA . VAL H 1 141 ? 2.504 47.392 35.740 1.00 95.42 141 VAL H CA 1
ATOM 17201 C C . VAL H 1 141 ? 3.514 47.825 34.679 1.00 97.68 141 VAL H C 1
ATOM 17202 O O . VAL H 1 141 ? 3.818 49.015 34.537 1.00 99.54 141 VAL H O 1
ATOM 17206 N N . LYS H 1 142 ? 4.077 46.866 33.945 1.00 97.60 142 LYS H N 1
ATOM 17207 C CA . LYS H 1 142 ? 5.040 47.145 32.892 1.00 94.92 142 LYS H CA 1
ATOM 17208 C C . LYS H 1 142 ? 4.727 46.232 31.717 1.00 95.74 142 LYS H C 1
ATOM 17209 O O . LYS H 1 142 ? 4.264 45.103 31.900 1.00 93.36 142 LYS H O 1
ATOM 17215 N N . LEU H 1 143 ? 5.029 46.697 30.515 1.00 94.91 143 LEU H N 1
ATOM 17216 C CA . LEU H 1 143 ? 4.750 45.930 29.326 1.00 92.80 143 LEU H CA 1
ATOM 17217 C C . LEU H 1 143 ? 5.901 45.908 28.371 1.00 91.63 143 LEU H C 1
ATOM 17218 O O . LEU H 1 143 ? 6.443 46.938 28.072 1.00 93.56 143 LEU H O 1
ATOM 17223 N N . ALA H 1 144 ? 6.258 44.731 27.875 1.00 90.33 144 ALA H N 1
ATOM 17224 C CA . ALA H 1 144 ? 7.371 44.595 26.947 1.00 88.67 144 ALA H CA 1
ATOM 17225 C C . ALA H 1 144 ? 6.959 44.089 25.573 1.00 87.88 144 ALA H C 1
ATOM 17226 O O . ALA H 1 144 ? 6.425 43.010 25.436 1.00 85.55 144 ALA H O 1
ATOM 17228 N N . MET H 1 145 ? 7.261 44.884 24.559 1.00 87.83 145 MET H N 1
ATOM 17229 C CA . MET H 1 145 ? 6.891 44.594 23.206 1.00 85.61 145 MET H CA 1
ATOM 17230 C C . MET H 1 145 ? 8.090 44.089 22.448 1.00 85.56 145 MET H C 1
ATOM 17231 O O . MET H 1 145 ? 9.117 44.688 22.494 1.00 88.09 145 MET H O 1
ATOM 17236 N N . LEU H 1 146 ? 7.943 42.978 21.739 1.00 83.88 146 LEU H N 1
ATOM 17237 C CA . LEU H 1 146 ? 9.064 42.319 21.081 1.00 79.32 146 LEU H CA 1
ATOM 17238 C C . LEU H 1 146 ? 8.776 42.111 19.604 1.00 79.58 146 LEU H C 1
ATOM 17239 O O . LEU H 1 146 ? 7.668 41.706 19.233 1.00 77.59 146 LEU H O 1
ATOM 17244 N N . ASP H 1 147 ? 9.764 42.439 18.769 1.00 82.11 147 ASP H N 1
ATOM 17245 C CA . ASP H 1 147 ? 9.943 41.861 17.440 1.00 79.52 147 ASP H CA 1
ATOM 17246 C C . ASP H 1 147 ? 8.942 42.326 16.386 1.00 78.21 147 ASP H C 1
ATOM 17247 O O . ASP H 1 147 ? 9.324 42.540 15.230 1.00 80.46 147 ASP H O 1
ATOM 17252 N N . VAL H 1 148 ? 7.676 42.489 16.750 1.00 76.34 148 VAL H N 1
ATOM 17253 C CA . VAL H 1 148 ? 6.638 42.692 15.742 1.00 77.26 148 VAL H CA 1
ATOM 17254 C C . VAL H 1 148 ? 5.823 43.943 16.053 1.00 82.29 148 VAL H C 1
ATOM 17255 O O . VAL H 1 148 ? 5.515 44.210 17.223 1.00 82.26 148 VAL H O 1
ATOM 17259 N N . PRO H 1 149 ? 5.488 44.750 15.048 1.00 85.15 149 PRO H N 1
ATOM 17260 C CA . PRO H 1 149 ? 4.569 45.871 15.269 1.00 84.61 149 PRO H CA 1
ATOM 17261 C C . PRO H 1 149 ? 3.130 45.398 15.379 1.00 84.90 149 PRO H C 1
ATOM 17262 O O . PRO H 1 149 ? 2.742 44.373 14.817 1.00 84.70 149 PRO H O 1
ATOM 17266 N N . VAL H 1 150 ? 2.326 46.189 16.085 1.00 84.20 150 VAL H N 1
ATOM 17267 C CA . VAL H 1 150 ? 0.928 45.845 16.330 1.00 84.02 150 VAL H CA 1
ATOM 17268 C C . VAL H 1 150 ? 0.064 46.529 15.277 1.00 84.92 150 VAL H C 1
ATOM 17269 O O . VAL H 1 150 ? 0.466 47.561 14.721 1.00 87.38 150 VAL H O 1
ATOM 17273 N N . PRO H 1 151 ? -1.105 45.982 14.955 1.00 81.94 151 PRO H N 1
ATOM 17274 C CA . PRO H 1 151 ? -1.975 46.628 13.967 1.00 84.84 151 PRO H CA 1
ATOM 17275 C C . PRO H 1 151 ? -2.383 48.030 14.394 1.00 90.00 151 PRO H C 1
ATOM 17276 O O . PRO H 1 151 ? -2.481 48.339 15.582 1.00 91.68 151 PRO H O 1
ATOM 17280 N N . GLY H 1 152 ? -2.617 48.885 13.399 1.00 92.49 152 GLY H N 1
ATOM 17281 C CA . GLY H 1 152 ? -3.041 50.253 13.612 1.00 95.60 152 GLY H CA 1
ATOM 17282 C C . GLY H 1 152 ? -1.929 51.285 13.617 1.00 96.44 152 GLY H C 1
ATOM 17283 O O . GLY H 1 152 ? -2.191 52.452 13.305 1.00 99.58 152 GLY H O 1
ATOM 17284 N N . THR H 1 153 ? -0.703 50.895 13.959 1.00 93.46 153 THR H N 1
ATOM 17285 C CA . THR H 1 153 ? 0.420 51.822 13.956 1.00 97.52 153 THR H CA 1
ATOM 17286 C C . THR H 1 153 ? 0.887 52.071 12.524 1.00 99.11 153 THR H C 1
ATOM 17287 O O . THR H 1 153 ? 0.508 51.347 11.599 1.00 96.64 153 THR H O 1
ATOM 17291 N N . ARG H 1 154 ? 1.720 53.06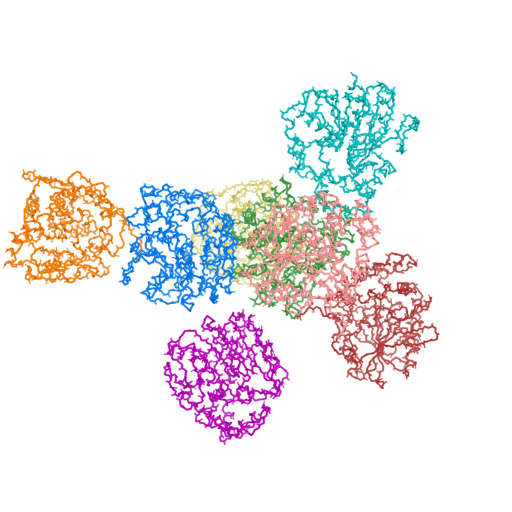9 12.342 1.00 100.91 154 ARG H N 1
ATOM 17292 C CA . ARG H 1 154 ? 2.219 53.360 11.035 1.00 102.20 154 ARG H CA 1
ATOM 17293 C C . ARG H 1 154 ? 3.136 52.252 10.558 1.00 99.85 154 ARG H C 1
ATOM 17294 O O . ARG H 1 154 ? 3.099 51.895 9.414 1.00 100.90 154 ARG H O 1
ATOM 17302 N N . ILE H 1 155 ? 3.959 51.712 11.430 1.00 96.60 155 ILE H N 1
ATOM 17303 C CA . ILE H 1 155 ? 4.897 50.666 11.040 1.00 95.29 155 ILE H CA 1
ATOM 17304 C C . ILE H 1 155 ? 4.134 49.479 10.481 1.00 93.95 155 ILE H C 1
ATOM 17305 O O . ILE H 1 155 ? 4.553 48.844 9.502 1.00 93.66 155 ILE H O 1
ATOM 17310 N N . TRP H 1 156 ? 2.984 49.188 11.074 1.00 93.20 156 TRP H N 1
ATOM 17311 C CA . TRP H 1 156 ? 2.124 48.129 10.565 1.00 91.52 156 TRP H CA 1
ATOM 17312 C C . TRP H 1 156 ? 1.558 48.480 9.195 1.00 92.06 156 TRP H C 1
ATOM 17313 O O . TRP H 1 156 ? 1.654 47.685 8.253 1.00 91.47 156 TRP H O 1
ATOM 17324 N N . ASP H 1 157 ? 1.011 49.688 9.050 1.00 91.91 157 ASP H N 1
ATOM 17325 C CA . ASP H 1 157 ? 0.368 50.055 7.792 1.00 93.94 157 ASP H CA 1
ATOM 17326 C C . ASP H 1 157 ? 1.368 50.254 6.661 1.00 94.06 157 ASP H C 1
ATOM 17327 O O . ASP H 1 157 ? 1.000 50.132 5.486 1.00 94.62 157 ASP H O 1
ATOM 17332 N N . GLU H 1 158 ? 2.615 50.593 6.982 1.00 96.15 158 GLU H N 1
ATOM 17333 C CA . GLU H 1 158 ? 3.613 50.802 5.942 1.00 97.84 158 GLU H CA 1
ATOM 17334 C C . GLU H 1 158 ? 4.188 49.503 5.407 1.00 96.21 158 GLU H C 1
ATOM 17335 O O . GLU H 1 158 ? 4.555 49.439 4.232 1.00 97.05 158 GLU H O 1
ATOM 17341 N N . ALA H 1 159 ? 4.271 48.463 6.236 1.00 95.45 159 ALA H N 1
ATOM 17342 C CA . ALA H 1 159 ? 4.599 47.146 5.705 1.00 91.52 159 ALA H CA 1
ATOM 17343 C C . ALA H 1 159 ? 3.514 46.671 4.743 1.00 91.12 159 ALA H C 1
ATOM 17344 O O . ALA H 1 159 ? 3.809 46.043 3.719 1.00 91.21 159 ALA H O 1
ATOM 17346 N N . LYS H 1 160 ? 2.253 46.999 5.037 1.00 88.67 160 LYS H N 1
ATOM 17347 C CA . LYS H 1 160 ? 1.157 46.581 4.171 1.00 89.54 160 LYS H CA 1
ATOM 17348 C C . LYS H 1 160 ? 1.131 47.371 2.865 1.00 93.38 160 LYS H C 1
ATOM 17349 O O . LYS H 1 160 ? 0.944 46.790 1.790 1.00 94.19 160 LYS H O 1
ATOM 17355 N N . ALA H 1 161 ? 1.312 48.695 2.930 1.00 94.81 161 ALA H N 1
ATOM 17356 C CA . ALA H 1 161 ? 1.242 49.501 1.713 1.00 95.49 161 ALA H CA 1
ATOM 17357 C C . ALA H 1 161 ? 2.485 49.319 0.855 1.00 95.21 161 ALA H C 1
ATOM 17358 O O . ALA H 1 161 ? 2.411 49.408 -0.376 1.00 95.99 161 ALA H O 1
ATOM 17360 N N . SER H 1 162 ? 3.628 49.056 1.484 1.00 93.77 162 SER H N 1
ATOM 17361 C CA . SER H 1 162 ? 4.854 48.741 0.765 1.00 93.94 162 SER H CA 1
ATOM 17362 C C . SER H 1 162 ? 4.789 47.404 0.047 1.00 93.85 162 SER H C 1
ATOM 17363 O O . SER H 1 162 ? 5.671 47.126 -0.775 1.00 94.02 162 SER H O 1
ATOM 17366 N N . ALA H 1 163 ? 3.784 46.577 0.340 1.00 91.72 163 ALA H N 1
ATOM 17367 C CA . ALA H 1 163 ? 3.797 45.161 -0.016 1.00 89.16 163 ALA H CA 1
ATOM 17368 C C . ALA H 1 163 ? 5.101 44.532 0.460 1.00 88.25 163 ALA H C 1
ATOM 17369 O O . ALA H 1 163 ? 5.861 43.936 -0.310 1.00 89.39 163 ALA H O 1
ATOM 17371 N N . ASP H 1 164 ? 5.372 44.714 1.743 1.00 86.18 164 ASP H N 1
ATOM 17372 C CA . ASP H 1 164 ? 6.601 44.221 2.315 1.00 84.56 164 ASP H CA 1
ATOM 17373 C C . ASP H 1 164 ? 6.690 42.732 2.016 1.00 84.36 164 ASP H C 1
ATOM 17374 O O . ASP H 1 164 ? 5.771 41.978 2.380 1.00 81.84 164 ASP H O 1
ATOM 17379 N N . PRO H 1 165 ? 7.748 42.272 1.341 1.00 86.03 165 PRO H N 1
ATOM 17380 C CA . PRO H 1 165 ? 7.874 40.837 1.059 1.00 82.93 165 PRO H CA 1
ATOM 17381 C C . PRO H 1 165 ? 7.894 40.010 2.327 1.00 79.52 165 PRO H C 1
ATOM 17382 O O . PRO H 1 165 ? 7.536 38.832 2.286 1.00 77.40 165 PRO H O 1
ATOM 17386 N N . GLN H 1 166 ? 8.260 40.602 3.459 1.00 79.68 166 GLN H N 1
ATOM 17387 C CA . GLN H 1 166 ? 8.466 39.875 4.696 1.00 77.54 166 GLN H CA 1
ATOM 17388 C C . GLN H 1 166 ? 7.166 39.572 5.422 1.00 75.31 166 GLN H C 1
ATOM 17389 O O . GLN H 1 166 ? 7.212 38.964 6.496 1.00 72.39 166 GLN H O 1
ATOM 17395 N N . ILE H 1 167 ? 6.025 40.052 4.917 1.00 74.18 167 ILE H N 1
ATOM 17396 C CA . ILE H 1 167 ? 4.706 39.676 5.423 1.00 70.38 167 ILE H CA 1
ATOM 17397 C C . ILE H 1 167 ? 3.864 39.090 4.295 1.00 68.68 167 ILE H C 1
ATOM 17398 O O . ILE H 1 167 ? 2.638 39.264 4.275 1.00 65.82 167 ILE H O 1
ATOM 17403 N N . TRP H 1 168 ? 4.519 38.448 3.323 1.00 66.43 168 TRP H N 1
ATOM 17404 C CA . TRP H 1 168 ? 3.827 37.817 2.198 1.00 64.04 168 TRP H CA 1
ATOM 17405 C C . TRP H 1 168 ? 2.728 36.848 2.621 1.00 62.85 168 TRP H C 1
ATOM 17406 O O . TRP H 1 168 ? 1.762 36.652 1.876 1.00 61.66 168 TRP H O 1
ATOM 17417 N N . HIS H 1 169 ? 2.869 36.205 3.782 1.00 60.76 169 HIS H N 1
ATOM 17418 C CA . HIS H 1 169 ? 1.978 35.120 4.179 1.00 58.86 169 HIS H CA 1
ATOM 17419 C C . HIS H 1 169 ? 0.617 35.589 4.679 1.00 61.48 169 HIS H C 1
ATOM 17420 O O . HIS H 1 169 ? -0.288 34.754 4.831 1.00 59.72 169 HIS H O 1
ATOM 17427 N N . PHE H 1 170 ? 0.436 36.890 4.919 1.00 60.03 170 PHE H N 1
ATOM 17428 C CA . PHE H 1 170 ? -0.864 37.370 5.380 1.00 59.94 170 PHE H CA 1
ATOM 17429 C C . PHE H 1 170 ? -1.966 36.947 4.420 1.00 60.76 170 PHE H C 1
ATOM 17430 O O . PHE H 1 170 ? -3.020 36.459 4.843 1.00 60.22 170 PHE H O 1
ATOM 17438 N N . GLY H 1 171 ? -1.730 37.111 3.117 1.00 59.29 171 GLY H N 1
ATOM 17439 C CA . GLY H 1 171 ? -2.739 36.745 2.133 1.00 59.19 171 GLY H CA 1
ATOM 17440 C C . GLY H 1 171 ? -3.137 35.281 2.197 1.00 56.63 171 GLY H C 1
ATOM 17441 O O . GLY H 1 171 ? -4.325 34.950 2.262 1.00 60.14 171 GLY H O 1
ATOM 17442 N N . LEU H 1 172 ? -2.152 34.381 2.140 1.00 57.36 172 LEU H N 1
ATOM 17443 C CA . LEU H 1 172 ? -2.456 32.953 2.153 1.00 55.48 172 LEU H CA 1
ATOM 17444 C C . LEU H 1 172 ? -3.197 32.556 3.426 1.00 54.23 172 LEU H C 1
ATOM 17445 O O . LEU H 1 172 ? -4.249 31.907 3.367 1.00 52.84 172 LEU H O 1
ATOM 17450 N N . HIS H 1 173 ? -2.675 32.965 4.588 1.00 54.03 173 HIS H N 1
ATOM 17451 C CA . HIS H 1 173 ? -3.282 32.584 5.857 1.00 53.31 173 HIS H CA 1
ATOM 17452 C C . HIS H 1 173 ? -4.713 33.080 5.972 1.00 55.05 173 HIS H C 1
ATOM 17453 O O . HIS H 1 173 ? -5.508 32.482 6.703 1.00 55.60 173 HIS H O 1
ATOM 17460 N N . GLN H 1 174 ? -5.065 34.141 5.250 1.00 56.75 174 GLN H N 1
ATOM 17461 C CA . GLN H 1 174 ? -6.411 34.687 5.300 1.00 56.55 174 GLN H CA 1
ATOM 17462 C C . GLN H 1 174 ? -7.377 33.977 4.360 1.00 56.21 174 GLN H C 1
ATOM 17463 O O . GLN H 1 174 ? -8.558 34.341 4.319 1.00 51.90 174 GLN H O 1
ATOM 17469 N N . GLN H 1 175 ? -6.910 32.988 3.606 1.00 55.38 175 GLN H N 1
ATOM 17470 C CA . GLN H 1 175 ? -7.776 32.184 2.747 1.00 52.90 175 GLN H CA 1
ATOM 17471 C C . GLN H 1 175 ? -8.297 31.023 3.583 1.00 53.58 175 GLN H C 1
ATOM 17472 O O . GLN H 1 175 ? -7.556 30.084 3.886 1.00 52.30 175 GLN H O 1
ATOM 17478 N N . ARG H 1 176 ? -9.556 31.117 4.011 1.00 54.13 176 ARG H N 1
ATOM 17479 C CA . ARG H 1 176 ? -10.152 30.063 4.822 1.00 50.03 176 ARG H CA 1
ATOM 17480 C C . ARG H 1 176 ? -10.216 28.762 4.031 1.00 50.17 176 ARG H C 1
ATOM 17481 O O . ARG H 1 176 ? -10.631 28.753 2.866 1.00 50.22 176 ARG H O 1
ATOM 17489 N N . ASP H 1 177 ? -9.806 27.666 4.681 1.00 49.80 177 ASP H N 1
ATOM 17490 C CA . ASP H 1 177 ? -9.792 26.306 4.142 1.00 47.33 177 ASP H CA 1
ATOM 17491 C C . ASP H 1 177 ? -8.672 26.087 3.127 1.00 46.67 177 ASP H C 1
ATOM 17492 O O . ASP H 1 177 ? -8.056 25.017 3.112 1.00 46.58 177 ASP H O 1
ATOM 17497 N N . ILE H 1 178 ? -8.393 27.084 2.286 1.00 45.93 178 ILE H N 1
ATOM 17498 C CA . ILE H 1 178 ? -7.351 26.935 1.272 1.00 47.67 178 ILE H CA 1
ATOM 17499 C C . ILE H 1 178 ? -5.982 26.792 1.928 1.00 45.63 178 ILE H C 1
ATOM 17500 O O . ILE H 1 178 ? -5.175 25.933 1.546 1.00 48.85 178 ILE H O 1
ATOM 17505 N N . ALA H 1 179 ? -5.692 27.634 2.922 1.00 46.90 179 ALA H N 1
ATOM 17506 C CA . ALA H 1 179 ? -4.416 27.528 3.623 1.00 47.25 179 ALA H CA 1
ATOM 17507 C C . ALA H 1 179 ? -4.281 26.181 4.322 1.00 47.23 179 ALA H C 1
ATOM 17508 O O . ALA H 1 179 ? -3.214 25.551 4.284 1.00 48.33 179 ALA H O 1
ATOM 17510 N N . GLU H 1 180 ? -5.348 25.734 4.986 1.00 41.82 180 GLU H N 1
ATOM 17511 C CA . GLU H 1 180 ? -5.309 24.456 5.685 1.00 43.89 180 GLU H CA 1
ATOM 17512 C C . GLU H 1 180 ? -5.102 23.299 4.715 1.00 42.71 180 GLU H C 1
ATOM 17513 O O . GLU H 1 180 ? -4.361 22.356 5.009 1.00 42.55 180 GLU H O 1
ATOM 17519 N N . MET H 1 181 ? -5.768 23.340 3.563 1.00 42.09 181 MET H N 1
ATOM 17520 C CA . MET H 1 181 ? -5.639 22.250 2.604 1.00 42.21 181 MET H CA 1
ATOM 17521 C C . MET H 1 181 ? -4.224 22.165 2.033 1.00 43.00 181 MET H C 1
ATOM 17522 O O . MET H 1 181 ? -3.699 21.062 1.834 1.00 40.24 181 MET H O 1
ATOM 17527 N N . LEU H 1 182 ? -3.583 23.312 1.781 1.00 41.59 182 LEU H N 1
ATOM 17528 C CA . LEU H 1 182 ? -2.245 23.289 1.187 1.00 45.49 182 LEU H CA 1
ATOM 17529 C C . LEU H 1 182 ? -1.192 22.829 2.182 1.00 42.40 182 LEU H C 1
ATOM 17530 O O . LEU H 1 182 ? -0.283 22.074 1.820 1.00 45.38 182 LEU H O 1
ATOM 17535 N N . ILE H 1 183 ? -1.291 23.290 3.395 1.00 43.34 183 ILE H N 1
ATOM 17536 C CA . ILE H 1 183 ? -0.284 23.043 4.386 1.00 42.25 183 ILE H CA 1
ATOM 17537 C C . ILE H 1 183 ? -0.391 21.828 5.278 1.00 42.32 183 ILE H C 1
ATOM 17538 O O . ILE H 1 183 ? 0.581 21.407 5.813 1.00 39.64 183 ILE H O 1
ATOM 17543 N N . ALA H 1 184 ? -1.563 21.249 5.386 1.00 41.04 184 ALA H N 1
ATOM 17544 C CA . ALA H 1 184 ? -1.741 20.102 6.213 1.00 39.41 184 ALA H CA 1
ATOM 17545 C C . ALA H 1 184 ? -0.888 19.013 5.691 1.00 40.38 184 ALA H C 1
ATOM 17546 O O . ALA H 1 184 ? -0.921 18.700 4.550 1.00 40.47 184 ALA H O 1
ATOM 17548 N N . GLY H 1 185 ? -0.117 18.433 6.571 1.00 39.32 185 GLY H N 1
ATOM 17549 C CA . GLY H 1 185 ? 0.794 17.389 6.200 1.00 40.17 185 GLY H CA 1
ATOM 17550 C C . GLY H 1 185 ? 2.174 17.855 5.847 1.00 41.78 185 GLY H C 1
ATOM 17551 O O . GLY H 1 185 ? 3.066 17.076 5.730 1.00 43.27 185 GLY H O 1
ATOM 17552 N N . LYS H 1 186 ? 2.331 19.146 5.683 1.00 42.77 186 LYS H N 1
ATOM 17553 C CA . LYS H 1 186 ? 3.622 19.740 5.340 1.00 41.24 186 LYS H CA 1
ATOM 17554 C C . LYS H 1 186 ? 3.969 20.849 6.323 1.00 44.40 186 LYS H C 1
ATOM 17555 O O . LYS H 1 186 ? 4.627 21.832 5.963 1.00 45.12 186 LYS H O 1
ATOM 17561 N N . GLU H 1 187 ? 3.487 20.717 7.559 1.00 40.38 187 GLU H N 1
ATOM 17562 C CA . GLU H 1 187 ? 3.734 21.736 8.571 1.00 42.96 187 GLU H CA 1
ATOM 17563 C C . GLU H 1 187 ? 5.222 21.872 8.861 1.00 42.78 187 GLU H C 1
ATOM 17564 O O . GLU H 1 187 ? 5.736 22.984 9.017 1.00 43.81 187 GLU H O 1
ATOM 17570 N N . ARG H 1 188 ? 5.923 20.781 8.891 1.00 41.72 188 ARG H N 1
ATOM 17571 C CA . ARG H 1 188 ? 7.303 20.830 9.181 1.00 41.75 188 ARG H CA 1
ATOM 17572 C C . ARG H 1 188 ? 8.065 21.544 8.098 1.00 44.60 188 ARG H C 1
ATOM 17573 O O . ARG H 1 188 ? 8.909 22.350 8.363 1.00 44.80 188 ARG H O 1
ATOM 17581 N N . ALA H 1 189 ? 7.770 21.246 6.861 1.00 45.14 189 ALA H N 1
ATOM 17582 C CA . ALA H 1 189 ? 8.450 21.906 5.796 1.00 45.54 189 ALA H CA 1
ATOM 17583 C C . ALA H 1 189 ? 8.145 23.362 5.777 1.00 47.03 189 ALA H C 1
ATOM 17584 O O . ALA H 1 189 ? 9.022 24.150 5.644 1.00 46.59 189 ALA H O 1
ATOM 17586 N N . TYR H 1 190 ? 6.898 23.714 5.971 1.00 45.80 190 TYR H N 1
ATOM 17587 C CA . TYR H 1 190 ? 6.469 25.079 5.909 1.00 45.39 190 TYR H CA 1
ATOM 17588 C C . TYR H 1 190 ? 6.909 25.912 7.044 1.00 50.41 190 TYR H C 1
ATOM 17589 O O . TYR H 1 190 ? 7.260 27.017 6.836 1.00 52.97 190 TYR H O 1
ATOM 17598 N N . ILE H 1 191 ? 6.917 25.382 8.247 1.00 48.87 191 ILE H N 1
ATOM 17599 C CA . ILE H 1 191 ? 7.277 26.203 9.399 1.00 48.29 191 ILE H CA 1
ATOM 17600 C C . ILE H 1 191 ? 8.793 26.332 9.541 1.00 46.14 191 ILE H C 1
ATOM 17601 O O . ILE H 1 191 ? 9.301 27.404 9.888 1.00 48.63 191 ILE H O 1
ATOM 17606 N N . LEU H 1 192 ? 9.547 25.267 9.259 1.00 48.87 192 LEU H N 1
ATOM 17607 C CA . LEU H 1 192 ? 11.004 25.372 9.336 1.00 45.02 192 LEU H CA 1
ATOM 17608 C C . LEU H 1 192 ? 11.530 26.417 8.360 1.00 49.42 192 LEU H C 1
ATOM 17609 O O . LEU H 1 192 ? 12.389 27.233 8.714 1.00 53.10 192 LEU H O 1
ATOM 17614 N N . ASP H 1 193 ? 10.985 26.444 7.144 1.00 47.98 193 ASP H N 1
ATOM 17615 C CA . ASP H 1 193 ? 11.388 27.444 6.162 1.00 51.67 193 ASP H CA 1
ATOM 17616 C C . ASP H 1 193 ? 11.004 28.846 6.619 1.00 54.53 193 ASP H C 1
ATOM 17617 O O . ASP H 1 193 ? 11.817 29.778 6.545 1.00 57.48 193 ASP H O 1
ATOM 17622 N N . PHE H 1 194 ? 9.768 29.012 7.101 1.00 51.63 194 PHE H N 1
ATOM 17623 C CA . PHE H 1 194 ? 9.341 30.297 7.645 1.00 52.74 194 PHE H CA 1
ATOM 17624 C C . PHE H 1 194 ? 10.287 30.770 8.741 1.00 55.17 194 PHE H C 1
ATOM 17625 O O . PHE H 1 194 ? 10.650 31.952 8.794 1.00 55.44 194 PHE H O 1
ATOM 17633 N N . TYR H 1 195 ? 10.681 29.864 9.582 1.00 53.31 195 TYR H N 1
ATOM 17634 C CA . TYR H 1 195 ? 11.539 30.202 10.658 1.00 55.90 195 TYR H CA 1
ATOM 17635 C C . TYR H 1 195 ? 12.957 30.566 10.270 1.00 59.25 195 TYR H C 1
ATOM 17636 O O . TYR H 1 195 ? 13.435 31.572 10.687 1.00 59.11 195 TYR H O 1
ATOM 17645 N N . LYS H 1 196 ? 13.605 29.759 9.450 1.00 58.52 196 LYS H N 1
ATOM 17646 C CA . LYS H 1 196 ? 15.005 29.967 9.099 1.00 59.52 196 LYS H CA 1
ATOM 17647 C C . LYS H 1 196 ? 15.182 31.161 8.172 1.00 61.11 196 LYS H C 1
ATOM 17648 O O . LYS H 1 196 ? 16.222 31.828 8.211 1.00 64.93 196 LYS H O 1
ATOM 17654 N N . LYS H 1 197 ? 14.172 31.468 7.360 1.00 61.37 197 LYS H N 1
ATOM 17655 C CA . LYS H 1 197 ? 14.254 32.620 6.475 1.00 62.70 197 LYS H CA 1
ATOM 17656 C C . LYS H 1 197 ? 14.318 33.939 7.239 1.00 68.71 197 LYS H C 1
ATOM 17657 O O . LYS H 1 197 ? 14.821 34.931 6.700 1.00 69.90 197 LYS H O 1
ATOM 17663 N N . ARG H 1 198 ? 13.852 33.965 8.490 1.00 68.55 198 ARG H N 1
ATOM 17664 C CA . ARG H 1 198 ? 13.801 35.184 9.287 1.00 65.68 198 ARG H CA 1
ATOM 17665 C C . ARG H 1 198 ? 14.785 35.204 10.451 1.00 64.42 198 ARG H C 1
ATOM 17666 O O . ARG H 1 198 ? 14.871 36.216 11.151 1.00 67.91 198 ARG H O 1
ATOM 17674 N N . THR H 1 199 ? 15.528 34.129 10.678 1.00 61.60 199 THR H N 1
ATOM 17675 C CA . THR H 1 199 ? 16.511 34.077 11.748 1.00 64.97 199 THR H CA 1
ATOM 17676 C C . THR H 1 199 ? 17.865 34.592 11.264 1.00 68.75 199 THR H C 1
ATOM 17677 O O . THR H 1 199 ? 18.136 34.669 10.063 1.00 68.76 199 THR H O 1
ATOM 17681 N N . HIS H 1 200 ? 18.693 35.003 12.219 1.00 68.92 200 HIS H N 1
ATOM 17682 C CA . HIS H 1 200 ? 20.108 35.247 11.968 1.00 71.42 200 HIS H CA 1
ATOM 17683 C C . HIS H 1 200 ? 21.014 34.347 12.789 1.00 70.21 200 HIS H C 1
ATOM 17684 O O . HIS H 1 200 ? 22.021 33.861 12.272 1.00 73.74 200 HIS H O 1
ATOM 17691 N N . VAL H 1 201 ? 20.683 34.102 14.052 1.00 69.56 201 VAL H N 1
ATOM 17692 C CA . VAL H 1 201 ? 21.408 33.118 14.847 1.00 70.09 201 VAL H CA 1
ATOM 17693 C C . VAL H 1 201 ? 20.971 31.728 14.406 1.00 67.86 201 VAL H C 1
ATOM 17694 O O . VAL H 1 201 ? 19.778 31.475 14.198 1.00 66.11 201 VAL H O 1
ATOM 17698 N N . ALA H 1 202 ? 21.941 30.838 14.217 1.00 68.78 202 ALA H N 1
ATOM 17699 C CA . ALA H 1 202 ? 21.632 29.477 13.804 1.00 68.53 202 ALA H CA 1
ATOM 17700 C C . ALA H 1 202 ? 20.854 28.760 14.897 1.00 64.52 202 ALA H C 1
ATOM 17701 O O . ALA H 1 202 ? 21.314 28.667 16.038 1.00 66.59 202 ALA H O 1
ATOM 17703 N N . LEU H 1 203 ? 19.698 28.211 14.535 1.00 62.56 203 LEU H N 1
ATOM 17704 C CA . LEU H 1 203 ? 18.864 27.474 15.471 1.00 60.83 203 LEU H CA 1
ATOM 17705 C C . LEU H 1 203 ? 18.877 25.990 15.134 1.00 58.91 203 LEU H C 1
ATOM 17706 O O . LEU H 1 203 ? 19.222 25.584 14.022 1.00 60.93 203 LEU H O 1
ATOM 17711 N N . SER H 1 204 ? 18.503 25.176 16.115 1.00 58.23 204 SER H N 1
ATOM 17712 C CA . SER H 1 204 ? 18.491 23.733 15.937 1.00 58.27 204 SER H CA 1
ATOM 17713 C C . SER H 1 204 ? 17.169 23.297 15.320 1.00 56.19 204 SER H C 1
ATOM 17714 O O . SER H 1 204 ? 16.102 23.803 15.683 1.00 54.42 204 SER H O 1
ATOM 17717 N N . ASN H 1 205 ? 17.253 22.366 14.362 1.00 55.16 205 ASN H N 1
ATOM 17718 C CA . ASN H 1 205 ? 16.043 21.851 13.728 1.00 52.41 205 ASN H CA 1
ATOM 17719 C C . ASN H 1 205 ? 15.129 21.209 14.760 1.00 51.29 205 ASN H C 1
ATOM 17720 O O . ASN H 1 205 ? 13.902 21.310 14.666 1.00 50.30 205 ASN H O 1
ATOM 17725 N N . ASP H 1 206 ? 15.718 20.559 15.768 1.00 51.51 206 ASP H N 1
ATOM 17726 C CA . ASP H 1 206 ? 14.923 19.894 16.790 1.00 52.06 206 ASP H CA 1
ATOM 17727 C C . ASP H 1 206 ? 14.074 20.882 17.574 1.00 52.55 206 ASP H C 1
ATOM 17728 O O . ASP H 1 206 ? 12.973 20.536 18.016 1.00 50.24 206 ASP H O 1
ATOM 17733 N N . ASP H 1 207 ? 14.561 22.112 17.755 1.00 51.60 207 ASP H N 1
ATOM 17734 C CA . ASP H 1 207 ? 13.775 23.109 18.472 1.00 50.93 207 ASP H CA 1
ATOM 17735 C C . ASP H 1 207 ? 12.637 23.638 17.609 1.00 49.13 207 ASP H C 1
ATOM 17736 O O . ASP H 1 207 ? 11.493 23.735 18.068 1.00 49.52 207 ASP H O 1
ATOM 17741 N N . ILE H 1 208 ? 12.928 23.974 16.349 1.00 49.42 208 ILE H N 1
ATOM 17742 C CA . ILE H 1 208 ? 11.880 24.462 15.455 1.00 48.18 208 ILE H CA 1
ATOM 17743 C C . ILE H 1 208 ? 10.843 23.375 15.214 1.00 46.98 208 ILE H C 1
ATOM 17744 O O . ILE H 1 208 ? 9.657 23.664 15.011 1.00 45.95 208 ILE H O 1
ATOM 17749 N N . ALA H 1 209 ? 11.267 22.110 15.232 1.00 45.34 209 ALA H N 1
ATOM 17750 C CA . ALA H 1 209 ? 10.331 21.016 15.015 1.00 44.97 209 ALA H CA 1
ATOM 17751 C C . ALA H 1 209 ? 9.287 20.930 16.123 1.00 45.58 209 ALA H C 1
ATOM 17752 O O . ALA H 1 209 ? 8.177 20.441 15.886 1.00 42.04 209 ALA H O 1
ATOM 17754 N N . VAL H 1 210 ? 9.611 21.405 17.331 1.00 47.09 210 VAL H N 1
ATOM 17755 C CA . VAL H 1 210 ? 8.624 21.423 18.411 1.00 42.81 210 VAL H CA 1
ATOM 17756 C C . VAL H 1 210 ? 7.446 22.313 18.041 1.00 44.14 210 VAL H C 1
ATOM 17757 O O . VAL H 1 210 ? 6.282 21.958 18.271 1.00 44.09 210 VAL H O 1
ATOM 17761 N N . TYR H 1 211 ? 7.723 23.480 17.458 1.00 43.00 211 TYR H N 1
ATOM 17762 C CA . TYR H 1 211 ? 6.640 24.345 16.998 1.00 46.35 211 TYR H CA 1
ATOM 17763 C C . TYR H 1 211 ? 5.834 23.672 15.891 1.00 43.77 211 TYR H C 1
ATOM 17764 O O . TYR H 1 211 ? 4.600 23.637 15.938 1.00 45.41 211 TYR H O 1
ATOM 17773 N N . ALA H 1 212 ? 6.521 23.147 14.873 1.00 44.61 212 ALA H N 1
ATOM 17774 C CA . ALA H 1 212 ? 5.832 22.589 13.715 1.00 45.26 212 ALA H CA 1
ATOM 17775 C C . ALA H 1 212 ? 4.922 21.432 14.110 1.00 41.82 212 ALA H C 1
ATOM 17776 O O . ALA H 1 212 ? 3.782 21.340 13.639 1.00 38.25 212 ALA H O 1
ATOM 17778 N N . ASP H 1 213 ? 5.404 20.551 14.989 1.00 41.44 213 ASP H N 1
ATOM 17779 C CA . ASP H 1 213 ? 4.609 19.401 15.397 1.00 41.35 213 ASP H CA 1
ATOM 17780 C C . ASP H 1 213 ? 3.357 19.828 16.158 1.00 40.28 213 ASP H C 1
ATOM 17781 O O . ASP H 1 213 ? 2.311 19.181 16.040 1.00 40.27 213 ASP H O 1
ATOM 17786 N N . ALA H 1 214 ? 3.439 20.916 16.925 1.00 39.99 214 ALA H N 1
ATOM 17787 C CA . ALA H 1 214 ? 2.255 21.436 17.596 1.00 42.95 214 ALA H CA 1
ATOM 17788 C C . ALA H 1 214 ? 1.221 21.919 16.586 1.00 42.22 214 ALA H C 1
ATOM 17789 O O . ALA H 1 214 ? 0.020 21.651 16.733 1.00 39.28 214 ALA H O 1
ATOM 17791 N N . TYR H 1 215 ? 1.664 22.615 15.542 1.00 39.73 215 TYR H N 1
ATOM 17792 C CA . TYR H 1 215 ? 0.713 23.114 14.556 1.00 41.99 215 TYR H CA 1
ATOM 17793 C C . TYR H 1 215 ? 0.236 22.031 13.597 1.00 38.82 215 TYR H C 1
ATOM 17794 O O . TYR H 1 215 ? -0.659 22.295 12.787 1.00 42.29 215 TYR H O 1
ATOM 17803 N N . ALA H 1 216 ? 0.799 20.824 13.669 1.00 38.88 216 ALA H N 1
ATOM 17804 C CA . ALA H 1 216 ? 0.263 19.700 12.914 1.00 38.87 216 ALA H CA 1
ATOM 17805 C C . ALA H 1 216 ? -0.909 19.025 13.619 1.00 39.23 216 ALA H C 1
ATOM 17806 O O . ALA H 1 216 ? -1.632 18.252 12.980 1.00 38.19 216 ALA H O 1
ATOM 17808 N N . ALA H 1 217 ? -1.122 19.322 14.901 1.00 38.67 217 ALA H N 1
ATOM 17809 C CA . ALA H 1 217 ? -2.176 18.703 15.678 1.00 37.81 217 ALA H CA 1
ATOM 17810 C C . ALA H 1 217 ? -3.549 19.116 15.149 1.00 38.92 217 ALA H C 1
ATOM 17811 O O . ALA H 1 217 ? -3.688 20.160 14.505 1.00 40.77 217 ALA H O 1
ATOM 17813 N N . PRO H 1 218 ? -4.577 18.301 15.398 1.00 38.76 218 PRO H N 1
ATOM 17814 C CA . PRO H 1 218 ? -5.910 18.591 14.848 1.00 37.25 218 PRO H CA 1
ATOM 17815 C C . PRO H 1 218 ? -6.410 19.966 15.264 1.00 39.33 218 PRO H C 1
ATOM 17816 O O . PRO H 1 218 ? -6.445 20.301 16.451 1.00 40.73 218 PRO H O 1
ATOM 17820 N N . GLY H 1 219 ? -6.792 20.767 14.266 1.00 40.61 219 GLY H N 1
ATOM 17821 C CA . GLY H 1 219 ? -7.311 22.100 14.494 1.00 39.23 219 GLY H CA 1
ATOM 17822 C C . GLY H 1 219 ? -6.264 23.177 14.677 1.00 40.54 219 GLY H C 1
ATOM 17823 O O . GLY H 1 219 ? -6.608 24.365 14.618 1.00 42.30 219 GLY H O 1
ATOM 17824 N N . ALA H 1 220 ? -4.993 22.810 14.873 1.00 39.21 220 ALA H N 1
ATOM 17825 C CA . ALA H 1 220 ? -3.976 23.805 15.191 1.00 40.75 220 ALA H CA 1
ATOM 17826 C C . ALA H 1 220 ? -3.688 24.725 14.012 1.00 45.04 220 ALA H C 1
ATOM 17827 O O . ALA H 1 220 ? -3.400 25.911 14.213 1.00 45.52 220 ALA H O 1
ATOM 17829 N N . LEU H 1 221 ? -3.743 24.200 12.785 1.00 43.11 221 LEU H N 1
ATOM 17830 C CA . LEU H 1 221 ? -3.595 25.048 11.606 1.00 43.68 221 LEU H CA 1
ATOM 17831 C C . LEU H 1 221 ? -4.759 26.028 11.491 1.00 44.57 221 LEU H C 1
ATOM 17832 O O . LEU H 1 221 ? -4.554 27.230 11.285 1.00 46.76 221 LEU H O 1
ATOM 17837 N N . ARG H 1 222 ? -5.990 25.528 11.604 1.00 41.73 222 ARG H N 1
ATOM 17838 C CA . ARG H 1 222 ? -7.153 26.405 11.494 1.00 45.10 222 ARG H CA 1
ATOM 17839 C C . ARG H 1 222 ? -7.103 27.517 12.537 1.00 47.34 222 ARG H C 1
ATOM 17840 O O . ARG H 1 222 ? -7.273 28.698 12.212 1.00 50.22 222 ARG H O 1
ATOM 17848 N N . ALA H 1 223 ? -6.857 27.158 13.798 1.00 44.83 223 ALA H N 1
ATOM 17849 C CA . ALA H 1 223 ? -6.874 28.150 14.869 1.00 48.01 223 ALA H CA 1
ATOM 17850 C C . ALA H 1 223 ? -5.773 29.192 14.685 1.00 50.21 223 ALA H C 1
ATOM 17851 O O . ALA H 1 223 ? -5.983 30.382 14.952 1.00 51.81 223 ALA H O 1
ATOM 17853 N N . GLY H 1 224 ? -4.582 28.758 14.270 1.00 48.71 224 GLY H N 1
ATOM 17854 C CA . GLY H 1 224 ? -3.517 29.707 13.995 1.00 49.23 224 GLY H CA 1
ATOM 17855 C C . GLY H 1 224 ? -3.853 30.659 12.862 1.00 49.70 224 GLY H C 1
ATOM 17856 O O . GLY H 1 224 ? -3.484 31.837 12.898 1.00 51.73 224 GLY H O 1
ATOM 17857 N N . PHE H 1 225 ? -4.509 30.150 11.817 1.00 47.24 225 PHE H N 1
ATOM 17858 C CA . PHE H 1 225 ? -4.854 30.987 10.672 1.00 50.15 225 PHE H CA 1
ATOM 17859 C C . PHE H 1 225 ? -5.994 31.944 10.989 1.00 52.49 225 PHE H C 1
ATOM 17860 O O . PHE H 1 225 ? -6.106 33.004 10.361 1.00 52.00 225 PHE H O 1
ATOM 17868 N N . GLU H 1 226 ? -6.868 31.582 11.928 1.00 54.26 226 GLU H N 1
ATOM 17869 C CA . GLU H 1 226 ? -7.943 32.491 12.298 1.00 54.36 226 GLU H CA 1
ATOM 17870 C C . GLU H 1 226 ? -7.419 33.753 12.971 1.00 54.84 226 GLU H C 1
ATOM 17871 O O . GLU H 1 226 ? -8.105 34.780 12.948 1.00 58.65 226 GLU H O 1
ATOM 17877 N N . LEU H 1 227 ? -6.216 33.707 13.551 1.00 53.68 227 LEU H N 1
ATOM 17878 C CA . LEU H 1 227 ? -5.591 34.931 14.040 1.00 57.50 227 LEU H CA 1
ATOM 17879 C C . LEU H 1 227 ? -5.331 35.911 12.904 1.00 59.90 227 LEU H C 1
ATOM 17880 O O . LEU H 1 227 ? -5.495 37.126 13.069 1.00 62.41 227 LEU H O 1
ATOM 17885 N N . TYR H 1 228 ? -4.902 35.402 11.749 1.00 59.04 228 TYR H N 1
ATOM 17886 C CA . TYR H 1 228 ? -4.658 36.269 10.601 1.00 60.26 228 TYR H CA 1
ATOM 17887 C C . TYR H 1 228 ? -5.962 36.716 9.955 1.00 60.27 228 TYR H C 1
ATOM 17888 O O . TYR H 1 228 ? -6.064 37.853 9.478 1.00 63.47 228 TYR H O 1
ATOM 17897 N N . ARG H 1 229 ? -6.976 35.853 9.953 1.00 58.98 229 ARG H N 1
ATOM 17898 C CA . ARG H 1 229 ? -8.248 36.221 9.348 1.00 60.00 229 ARG H CA 1
ATOM 17899 C C . ARG H 1 229 ? -8.985 37.279 10.157 1.00 61.17 229 ARG H C 1
ATOM 17900 O O . ARG H 1 229 ? -9.891 37.927 9.625 1.00 64.77 229 ARG H O 1
ATOM 17908 N N . ALA H 1 230 ? -8.613 37.467 11.422 1.00 62.57 230 ALA H N 1
ATOM 17909 C CA . ALA H 1 230 ? -9.188 38.489 12.285 1.00 66.92 230 ALA H CA 1
ATOM 17910 C C . ALA H 1 230 ? -8.441 39.815 12.216 1.00 71.45 230 ALA H C 1
ATOM 17911 O O . ALA H 1 230 ? -8.818 40.753 12.926 1.00 74.82 230 ALA H O 1
ATOM 17913 N N . PHE H 1 231 ? -7.373 39.896 11.421 1.00 70.94 231 PHE H N 1
ATOM 17914 C CA . PHE H 1 231 ? -6.588 41.124 11.323 1.00 70.69 231 PHE H CA 1
ATOM 17915 C C . PHE H 1 231 ? -7.409 42.364 10.980 1.00 75.04 231 PHE H C 1
ATOM 17916 O O . PHE H 1 231 ? -7.168 43.413 11.602 1.00 76.79 231 PHE H O 1
ATOM 17924 N N . PRO H 1 232 ? -8.343 42.348 10.019 1.00 73.08 232 PRO H N 1
ATOM 17925 C CA . PRO H 1 232 ? -9.126 43.575 9.780 1.00 77.45 232 PRO H CA 1
ATOM 17926 C C . PRO H 1 232 ? -9.889 44.055 11.005 1.00 80.77 232 PRO H C 1
ATOM 17927 O O . PRO H 1 232 ? -9.883 45.259 11.295 1.00 83.23 232 PRO H O 1
ATOM 17931 N N . GLN H 1 233 ? -10.526 43.147 11.749 1.00 80.68 233 GLN H N 1
ATOM 17932 C CA . GLN H 1 233 ? -11.228 43.552 12.964 1.00 81.10 233 GLN H CA 1
ATOM 17933 C C . GLN H 1 233 ? -10.257 44.068 14.014 1.00 81.76 233 GLN H C 1
ATOM 17934 O O . GLN H 1 233 ? -10.558 45.035 14.724 1.00 87.12 233 GLN H O 1
ATOM 17940 N N . ASP H 1 234 ? -9.085 43.437 14.126 1.00 79.45 234 ASP H N 1
ATOM 17941 C CA . ASP H 1 234 ? -8.084 43.924 15.066 1.00 80.76 234 ASP H CA 1
ATOM 17942 C C . ASP H 1 234 ? -7.628 45.327 14.689 1.00 86.70 234 ASP H C 1
ATOM 17943 O O . ASP H 1 234 ? -7.418 46.176 15.564 1.00 88.61 234 ASP H O 1
ATOM 17948 N N . GLU H 1 235 ? -7.475 45.592 13.387 1.00 86.08 235 GLU H N 1
ATOM 17949 C CA . GLU H 1 235 ? -7.020 46.906 12.938 1.00 86.95 235 GLU H CA 1
ATOM 17950 C C . GLU H 1 235 ? -8.005 47.994 13.348 1.00 90.40 235 GLU H C 1
ATOM 17951 O O . GLU H 1 235 ? -7.613 49.018 13.922 1.00 92.19 235 GLU H O 1
ATOM 17957 N N . THR H 1 236 ? -9.296 47.777 13.071 1.00 89.06 236 THR H N 1
ATOM 17958 C CA . THR H 1 236 ? -10.318 48.744 13.460 1.00 90.24 236 THR H CA 1
ATOM 17959 C C . THR H 1 236 ? -10.293 48.985 14.963 1.00 93.26 236 THR H C 1
ATOM 17960 O O . THR H 1 236 ? -10.229 50.130 15.422 1.00 94.85 236 THR H O 1
ATOM 17964 N N . ARG H 1 237 ? -10.262 47.906 15.738 1.00 91.98 237 ARG H N 1
ATOM 17965 C CA . ARG H 1 237 ? -10.284 48.013 17.192 1.00 92.80 237 ARG H CA 1
ATOM 17966 C C . ARG H 1 237 ? -9.028 48.655 17.755 1.00 94.38 237 ARG H C 1
ATOM 17967 O O . ARG H 1 237 ? -9.102 49.436 18.713 1.00 96.08 237 ARG H O 1
ATOM 17975 N N . PHE H 1 238 ? -7.871 48.355 17.172 1.00 94.32 238 PHE H N 1
ATOM 17976 C CA . PHE H 1 238 ? -6.632 48.858 17.742 1.00 95.02 238 PHE H CA 1
ATOM 17977 C C . PHE H 1 238 ? -6.518 50.357 17.542 1.00 98.36 238 PHE H C 1
ATOM 17978 O O . PHE H 1 238 ? -5.894 51.047 18.350 1.00 99.76 238 PHE H O 1
ATOM 17986 N N . LYS H 1 239 ? -7.131 50.825 16.482 1.00 99.99 239 LYS H N 1
ATOM 17987 C CA . LYS H 1 239 ? -7.151 52.212 16.175 1.00 102.97 239 LYS H CA 1
ATOM 17988 C C . LYS H 1 239 ? -7.788 52.919 17.360 1.00 105.03 239 LYS H C 1
ATOM 17989 O O . LYS H 1 239 ? -7.183 53.813 17.929 1.00 105.83 239 LYS H O 1
ATOM 17995 N N . ALA H 1 240 ? -8.921 52.414 17.811 1.00 102.21 240 ALA H N 1
ATOM 17996 C CA . ALA H 1 240 ? -9.614 52.947 18.959 1.00 101.95 240 ALA H CA 1
ATOM 17997 C C . ALA H 1 240 ? -8.722 53.004 20.169 1.00 104.13 240 ALA H C 1
ATOM 17998 O O . ALA H 1 240 ? -8.638 54.008 20.821 1.00 105.92 240 ALA H O 1
ATOM 18000 N N . PHE H 1 241 ? -8.073 51.912 20.485 1.00 101.61 241 PHE H N 1
ATOM 18001 C CA . PHE H 1 241 ? -7.210 51.894 21.626 1.00 102.01 241 PHE H CA 1
ATOM 18002 C C . PHE H 1 241 ? -6.120 52.891 21.415 1.00 104.79 241 PHE H C 1
ATOM 18003 O O . PHE H 1 241 ? -5.554 53.413 22.339 1.00 104.87 241 PHE H O 1
ATOM 18011 N N . MET H 1 242 ? -5.862 53.185 20.162 1.00 106.49 242 MET H N 1
ATOM 18012 C CA . MET H 1 242 ? -4.755 54.069 19.911 1.00 109.20 242 MET H CA 1
ATOM 18013 C C . MET H 1 242 ? -4.988 55.515 20.238 1.00 109.54 242 MET H C 1
ATOM 18014 O O . MET H 1 242 ? -4.040 56.207 20.497 1.00 111.07 242 MET H O 1
ATOM 18019 N N . LYS H 1 243 ? -6.235 55.948 20.224 1.00 107.25 243 LYS H N 1
ATOM 18020 C CA . LYS H 1 243 ? -6.576 57.280 20.661 1.00 109.03 243 LYS H CA 1
ATOM 18021 C C . LYS H 1 243 ? -5.986 57.558 22.047 1.00 110.43 243 LYS H C 1
ATOM 18022 O O . LYS H 1 243 ? -5.385 58.587 22.280 1.00 111.80 243 LYS H O 1
ATOM 18028 N N . HIS H 1 244 ? -6.135 56.641 22.979 1.00 99.66 244 HIS H N 1
ATOM 18029 C CA . HIS H 1 244 ? -5.528 56.868 24.274 1.00 98.55 244 HIS H CA 1
ATOM 18030 C C . HIS H 1 244 ? -4.173 56.211 24.431 1.00 95.72 244 HIS H C 1
ATOM 18031 O O . HIS H 1 244 ? -3.998 55.053 24.276 1.00 97.13 244 HIS H O 1
ATOM 18038 N N . LYS H 1 245 ? -3.193 56.992 24.757 1.00 94.87 245 LYS H N 1
ATOM 18039 C CA . LYS H 1 245 ? -1.845 56.470 24.889 1.00 95.62 245 LYS H CA 1
ATOM 18040 C C . LYS H 1 245 ? -1.680 55.723 26.213 1.00 95.07 245 LYS H C 1
ATOM 18041 O O . LYS H 1 245 ? -2.330 56.031 27.214 1.00 94.49 245 LYS H O 1
ATOM 18047 N N . LEU H 1 246 ? -0.813 54.713 26.203 1.00 94.20 246 LEU H N 1
ATOM 18048 C CA . LEU H 1 246 ? -0.658 53.854 27.371 1.00 94.44 246 LEU H CA 1
ATOM 18049 C C . LEU H 1 246 ? 0.104 54.581 28.479 1.00 96.67 246 LEU H C 1
ATOM 18050 O O . LEU H 1 246 ? 1.105 55.254 28.207 1.00 97.42 246 LEU H O 1
ATOM 18055 N N . PRO H 1 247 ? -0.325 54.435 29.746 1.00 95.06 247 PRO H N 1
ATOM 18056 C CA . PRO H 1 247 ? 0.338 55.151 30.849 1.00 94.74 247 PRO H CA 1
ATOM 18057 C C . PRO H 1 247 ? 1.493 54.401 31.506 1.00 96.19 247 PRO H C 1
ATOM 18058 O O . PRO H 1 247 ? 2.390 55.023 32.084 1.00 93.12 247 PRO H O 1
ATOM 18062 N N . MET H 1 248 ? 1.477 53.076 31.450 1.00 97.00 248 MET H N 1
ATOM 18063 C CA . MET H 1 248 ? 2.497 52.287 32.123 1.00 94.98 248 MET H CA 1
ATOM 18064 C C . MET H 1 248 ? 3.817 52.331 31.359 1.00 94.63 248 MET H C 1
ATOM 18065 O O . MET H 1 248 ? 3.845 52.645 30.165 1.00 94.35 248 MET H O 1
ATOM 18070 N N . PRO H 1 249 ? 4.933 52.039 32.035 1.00 92.68 249 PRO H N 1
ATOM 18071 C CA . PRO H 1 249 ? 6.219 51.957 31.332 1.00 94.25 249 PRO H CA 1
ATOM 18072 C C . PRO H 1 249 ? 6.200 50.849 30.290 1.00 95.39 249 PRO H C 1
ATOM 18073 O O . PRO H 1 249 ? 5.633 49.776 30.506 1.00 95.77 249 PRO H O 1
ATOM 18077 N N . VAL H 1 250 ? 6.821 51.114 29.151 1.00 96.21 250 VAL H N 1
ATOM 18078 C CA . VAL H 1 250 ? 6.846 50.200 28.035 1.00 94.14 250 VAL H CA 1
ATOM 18079 C C . VAL H 1 250 ? 8.254 49.981 27.540 1.00 93.88 250 VAL H C 1
ATOM 18080 O O . VAL H 1 250 ? 9.011 50.907 27.456 1.00 95.74 250 VAL H O 1
ATOM 18084 N N . LEU H 1 251 ? 8.613 48.743 27.267 1.00 92.64 251 LEU H N 1
ATOM 18085 C CA . LEU H 1 251 ? 9.912 48.375 26.720 1.00 93.21 251 LEU H CA 1
ATOM 18086 C C . LEU H 1 251 ? 9.694 47.755 25.345 1.00 94.42 251 LEU H C 1
ATOM 18087 O O . LEU H 1 251 ? 8.850 46.866 25.191 1.00 92.75 251 LEU H O 1
ATOM 18092 N N . ALA H 1 252 ? 10.427 48.244 24.344 1.00 95.23 252 ALA H N 1
ATOM 18093 C CA . ALA H 1 252 ? 10.324 47.759 22.971 1.00 93.24 252 ALA H CA 1
ATOM 18094 C C . ALA H 1 252 ? 11.684 47.250 22.514 1.00 89.89 252 ALA H C 1
ATOM 18095 O O . ALA H 1 252 ? 12.670 47.988 22.572 1.00 93.54 252 ALA H O 1
ATOM 18097 N N . LEU H 1 253 ? 11.726 46.010 22.023 1.00 89.62 253 LEU H N 1
ATOM 18098 C CA . LEU H 1 253 ? 12.967 45.354 21.626 1.00 88.51 253 LEU H CA 1
ATOM 18099 C C . LEU H 1 253 ? 12.777 44.616 20.307 1.00 89.63 253 LEU H C 1
ATOM 18100 O O . LEU H 1 253 ? 11.691 44.107 20.016 1.00 88.73 253 LEU H O 1
ATOM 18105 N N . ALA H 1 254 ? 13.843 44.572 19.505 1.00 90.06 254 ALA H N 1
ATOM 18106 C CA . ALA H 1 254 ? 13.848 43.807 18.262 1.00 87.49 254 ALA H CA 1
ATOM 18107 C C . ALA H 1 254 ? 15.280 43.619 17.782 1.00 88.93 254 ALA H C 1
ATOM 18108 O O . ALA H 1 254 ? 16.197 44.328 18.206 1.00 91.18 254 ALA H O 1
ATOM 18110 N N . GLY H 1 255 ? 15.461 42.630 16.907 1.00 86.87 255 GLY H N 1
ATOM 18111 C CA . GLY H 1 255 ? 16.780 42.344 16.378 1.00 86.93 255 GLY H CA 1
ATOM 18112 C C . GLY H 1 255 ? 17.155 43.247 15.216 1.00 87.98 255 GLY H C 1
ATOM 18113 O O . GLY H 1 255 ? 16.317 43.657 14.414 1.00 88.93 255 GLY H O 1
ATOM 18114 N N . ASP H 1 256 ? 18.457 43.524 15.104 1.00 91.08 256 ASP H N 1
ATOM 18115 C CA . ASP H 1 256 ? 18.947 44.452 14.088 1.00 91.54 256 ASP H CA 1
ATOM 18116 C C . ASP H 1 256 ? 18.804 43.908 12.674 1.00 92.06 256 ASP H C 1
ATOM 18117 O O . ASP H 1 256 ? 18.715 44.697 11.726 1.00 89.93 256 ASP H O 1
ATOM 18122 N N . LYS H 1 257 ? 18.734 42.589 12.514 1.00 92.20 257 LYS H N 1
ATOM 18123 C CA . LYS H 1 257 ? 18.596 41.978 11.202 1.00 87.17 257 LYS H CA 1
ATOM 18124 C C . LYS H 1 257 ? 17.144 41.769 10.808 1.00 86.26 257 LYS H C 1
ATOM 18125 O O . LYS H 1 257 ? 16.879 41.160 9.766 1.00 89.00 257 LYS H O 1
ATOM 18131 N N . SER H 1 258 ? 16.201 42.291 11.590 1.00 86.88 258 SER H N 1
ATOM 18132 C CA . SER H 1 258 ? 14.805 42.246 11.183 1.00 85.93 258 SER H CA 1
ATOM 18133 C C . SER H 1 258 ? 14.168 43.613 11.397 1.00 89.00 258 SER H C 1
ATOM 18134 O O . SER H 1 258 ? 14.489 44.568 10.680 1.00 90.97 258 SER H O 1
ATOM 18137 N N . ASN H 1 259 ? 13.277 43.728 12.386 1.00 88.99 259 ASN H N 1
ATOM 18138 C CA . ASN H 1 259 ? 12.552 44.982 12.562 1.00 87.34 259 ASN H CA 1
ATOM 18139 C C . ASN H 1 259 ? 13.390 46.030 13.293 1.00 88.39 259 ASN H C 1
ATOM 18140 O O . ASN H 1 259 ? 13.173 47.234 13.105 1.00 88.81 259 ASN H O 1
ATOM 18145 N N . GLY H 1 260 ? 14.337 45.597 14.121 1.00 87.15 260 GLY H N 1
ATOM 18146 C CA . GLY H 1 260 ? 15.309 46.514 14.701 1.00 90.19 260 GLY H CA 1
ATOM 18147 C C . GLY H 1 260 ? 14.672 47.673 15.444 1.00 91.98 260 GLY H C 1
ATOM 18148 O O . GLY H 1 260 ? 13.794 47.497 16.295 1.00 91.73 260 GLY H O 1
ATOM 18149 N N . ALA H 1 261 ? 15.118 48.886 15.104 1.00 93.40 261 ALA H N 1
ATOM 18150 C CA . ALA H 1 261 ? 14.684 50.106 15.777 1.00 92.20 261 ALA H CA 1
ATOM 18151 C C . ALA H 1 261 ? 13.218 50.432 15.525 1.00 91.14 261 ALA H C 1
ATOM 18152 O O . ALA H 1 261 ? 12.658 51.278 16.231 1.00 93.04 261 ALA H O 1
ATOM 18154 N N . LYS H 1 262 ? 12.586 49.793 14.543 1.00 91.19 262 LYS H N 1
ATOM 18155 C CA . LYS H 1 262 ? 11.194 50.087 14.232 1.00 90.96 262 LYS H CA 1
ATOM 18156 C C . LYS H 1 262 ? 10.234 49.565 15.294 1.00 90.37 262 LYS H C 1
ATOM 18157 O O . LYS H 1 262 ? 9.049 49.913 15.252 1.00 90.38 262 LYS H O 1
ATOM 18163 N N . GLU H 1 263 ? 10.700 48.722 16.221 1.00 89.80 263 GLU H N 1
ATOM 18164 C CA . GLU H 1 263 ? 9.859 48.360 17.359 1.00 91.75 263 GLU H CA 1
ATOM 18165 C C . GLU H 1 263 ? 9.652 49.546 18.295 1.00 91.71 263 GLU H C 1
ATOM 18166 O O . GLU H 1 263 ? 8.566 49.712 18.865 1.00 93.04 263 GLU H O 1
ATOM 18172 N N . LEU H 1 264 ? 10.667 50.399 18.439 1.00 92.95 264 LEU H N 1
ATOM 18173 C CA . LEU H 1 264 ? 10.531 51.563 19.307 1.00 92.25 264 LEU H CA 1
ATOM 18174 C C . LEU H 1 264 ? 9.678 52.649 18.667 1.00 92.35 264 LEU H C 1
ATOM 18175 O O . LEU H 1 264 ? 8.851 53.270 19.345 1.00 93.88 264 LEU H O 1
ATOM 18180 N N . ASP H 1 265 ? 9.840 52.872 17.360 1.00 92.93 265 ASP H N 1
ATOM 18181 C CA . ASP H 1 265 ? 8.988 53.834 16.671 1.00 94.13 265 ASP H CA 1
ATOM 18182 C C . ASP H 1 265 ? 7.524 53.425 16.766 1.00 92.33 265 ASP H C 1
ATOM 18183 O O . ASP H 1 265 ? 6.648 54.267 16.990 1.00 93.58 265 ASP H O 1
ATOM 18188 N N . MET H 1 266 ? 7.243 52.132 16.591 1.00 93.71 266 MET H N 1
ATOM 18189 C CA . MET H 1 266 ? 5.877 51.634 16.713 1.00 92.13 266 MET H CA 1
ATOM 18190 C C . MET H 1 266 ? 5.352 51.796 18.133 1.00 92.74 266 MET H C 1
ATOM 18191 O O . MET H 1 266 ? 4.181 52.140 18.335 1.00 91.25 266 MET H O 1
ATOM 18196 N N . ALA H 1 267 ? 6.201 51.538 19.132 1.00 90.56 267 ALA H N 1
ATOM 18197 C CA . ALA H 1 267 ? 5.743 51.550 20.517 1.00 93.32 267 ALA H CA 1
ATOM 18198 C C . ALA H 1 267 ? 5.383 52.949 21.012 1.00 93.87 267 ALA H C 1
ATOM 18199 O O . ALA H 1 267 ? 4.401 53.103 21.750 1.00 93.68 267 ALA H O 1
ATOM 18201 N N . ARG H 1 268 ? 6.107 53.985 20.569 1.00 94.32 268 ARG H N 1
ATOM 18202 C CA . ARG H 1 268 ? 5.847 55.334 21.070 1.00 93.88 268 ARG H CA 1
ATOM 18203 C C . ARG H 1 268 ? 4.558 55.927 20.514 1.00 93.97 268 ARG H C 1
ATOM 18204 O O . ARG H 1 268 ? 4.102 56.960 21.022 1.00 98.54 268 ARG H O 1
ATOM 18212 N N . GLU H 1 269 ? 4.026 55.288 19.507 1.00 92.87 269 GLU H N 1
ATOM 18213 C CA . GLU H 1 269 ? 2.784 55.696 18.958 1.00 93.70 269 GLU H CA 1
ATOM 18214 C C . GLU H 1 269 ? 1.697 55.351 19.936 1.00 94.74 269 GLU H C 1
ATOM 18215 O O . GLU H 1 269 ? 0.658 55.935 19.895 1.00 95.01 269 GLU H O 1
ATOM 18221 N N . LEU H 1 270 ? 1.944 54.387 20.809 1.00 96.25 270 LEU H N 1
ATOM 18222 C CA . LEU H 1 270 ? 0.929 53.956 21.765 1.00 95.73 270 LEU H CA 1
ATOM 18223 C C . LEU H 1 270 ? 1.175 54.173 23.275 1.00 94.92 270 LEU H C 1
ATOM 18224 O O . LEU H 1 270 ? 0.279 53.971 24.042 1.00 95.94 270 LEU H O 1
ATOM 18229 N N . ALA H 1 271 ? 2.361 54.581 23.689 1.00 94.81 271 ALA H N 1
ATOM 18230 C CA . ALA H 1 271 ? 2.695 54.833 25.079 1.00 96.52 271 ALA H CA 1
ATOM 18231 C C . ALA H 1 271 ? 3.606 56.046 25.194 1.00 97.53 271 ALA H C 1
ATOM 18232 O O . ALA H 1 271 ? 4.397 56.338 24.292 1.00 97.98 271 ALA H O 1
ATOM 18234 N N . LEU H 1 272 ? 3.502 56.732 26.339 1.00 96.46 272 LEU H N 1
ATOM 18235 C CA . LEU H 1 272 ? 4.303 57.919 26.614 1.00 94.79 272 LEU H CA 1
ATOM 18236 C C . LEU H 1 272 ? 5.656 57.598 27.228 1.00 94.25 272 LEU H C 1
ATOM 18237 O O . LEU H 1 272 ? 6.633 58.306 26.960 1.00 93.83 272 LEU H O 1
ATOM 18242 N N . ASP H 1 273 ? 5.738 56.547 28.035 1.00 94.62 273 ASP H N 1
ATOM 18243 C CA . ASP H 1 273 ? 6.949 56.188 28.767 1.00 93.56 273 ASP H CA 1
ATOM 18244 C C . ASP H 1 273 ? 7.519 54.955 28.073 1.00 95.09 273 ASP H C 1
ATOM 18245 O O . ASP H 1 273 ? 7.174 53.820 28.404 1.00 94.86 273 ASP H O 1
ATOM 18250 N N . VAL H 1 274 ? 8.408 55.188 27.109 1.00 97.09 274 VAL H N 1
ATOM 18251 C CA . VAL H 1 274 ? 8.944 54.131 26.263 1.00 94.08 274 VAL H CA 1
ATOM 18252 C C . VAL H 1 274 ? 10.460 54.203 26.293 1.00 94.12 274 VAL H C 1
ATOM 18253 O O . VAL H 1 274 ? 11.044 55.290 26.231 1.00 96.57 274 VAL H O 1
ATOM 18257 N N . ARG H 1 275 ? 11.103 53.055 26.369 1.00 94.33 275 ARG H N 1
ATOM 18258 C CA . ARG H 1 275 ? 12.547 52.936 26.274 1.00 95.35 275 ARG H CA 1
ATOM 18259 C C . ARG H 1 275 ? 12.791 51.734 25.400 1.00 96.26 275 ARG H C 1
ATOM 18260 O O . ARG H 1 275 ? 12.059 50.786 25.429 1.00 94.60 275 ARG H O 1
ATOM 18268 N N . GLY H 1 276 ? 13.846 51.759 24.621 1.00 98.30 276 GLY H N 1
ATOM 18269 C CA . GLY H 1 276 ? 14.084 50.686 23.697 1.00 96.00 276 GLY H CA 1
ATOM 18270 C C . GLY H 1 276 ? 15.505 50.235 23.559 1.00 96.97 276 GLY H C 1
ATOM 18271 O O . GLY H 1 276 ? 16.405 50.781 24.158 1.00 97.95 276 GLY H O 1
ATOM 18272 N N . ALA H 1 277 ? 15.668 49.151 22.827 1.00 95.97 277 ALA H N 1
ATOM 18273 C CA . ALA H 1 277 ? 16.958 48.604 22.522 1.00 94.00 277 ALA H CA 1
ATOM 18274 C C . ALA H 1 277 ? 16.867 47.784 21.254 1.00 93.67 277 ALA H C 1
ATOM 18275 O O . ALA H 1 277 ? 15.792 47.567 20.725 1.00 90.23 277 ALA H O 1
ATOM 18277 N N . VAL H 1 278 ? 18.020 47.405 20.733 1.00 93.14 278 VAL H N 1
ATOM 18278 C CA . VAL H 1 278 ? 18.095 46.644 19.517 1.00 91.53 278 VAL H CA 1
ATOM 18279 C C . VAL H 1 278 ? 19.169 45.629 19.692 1.00 90.68 278 VAL H C 1
ATOM 18280 O O . VAL H 1 278 ? 20.286 45.947 19.944 1.00 90.16 278 VAL H O 1
ATOM 18284 N N . ALA H 1 279 ? 18.805 44.381 19.553 1.00 89.85 279 ALA H N 1
ATOM 18285 C CA . ALA H 1 279 ? 19.736 43.292 19.810 1.00 90.72 279 ALA H CA 1
ATOM 18286 C C . ALA H 1 279 ? 20.722 43.158 18.653 1.00 91.12 279 ALA H C 1
ATOM 18287 O O . ALA H 1 279 ? 20.307 43.129 17.488 1.00 91.06 279 ALA H O 1
ATOM 18289 N N . PRO H 1 280 ? 22.022 43.091 18.921 1.00 92.58 280 PRO H N 1
ATOM 18290 C CA . PRO H 1 280 ? 22.994 42.986 17.829 1.00 92.64 280 PRO H CA 1
ATOM 18291 C C . PRO H 1 280 ? 23.035 41.584 17.239 1.00 92.08 280 PRO H C 1
ATOM 18292 O O . PRO H 1 280 ? 22.971 40.584 17.961 1.00 90.79 280 PRO H O 1
ATOM 18296 N N . ASN H 1 281 ? 23.192 41.525 15.914 1.00 91.79 281 ASN H N 1
ATOM 18297 C CA . ASN H 1 281 ? 23.283 40.266 15.165 1.00 90.93 281 ASN H CA 1
ATOM 18298 C C . ASN H 1 281 ? 22.154 39.302 15.530 1.00 87.68 281 ASN H C 1
ATOM 18299 O O . ASN H 1 281 ? 22.374 38.137 15.873 1.00 84.88 281 ASN H O 1
ATOM 18304 N N . THR H 1 282 ? 20.926 39.802 15.454 1.00 87.12 282 THR H N 1
ATOM 18305 C CA . THR H 1 282 ? 19.758 39.029 15.841 1.00 84.62 282 THR H CA 1
ATOM 18306 C C . THR H 1 282 ? 18.647 39.224 14.828 1.00 84.85 282 THR H C 1
ATOM 18307 O O . THR H 1 282 ? 18.435 40.335 14.337 1.00 86.51 282 THR H O 1
ATOM 18311 N N . GLY H 1 283 ? 17.953 38.134 14.513 1.00 82.21 283 GLY H N 1
ATOM 18312 C CA . GLY H 1 283 ? 16.846 38.189 13.584 1.00 79.37 283 GLY H CA 1
ATOM 18313 C C . GLY H 1 283 ? 15.488 38.436 14.212 1.00 79.24 283 GLY H C 1
ATOM 18314 O O . GLY H 1 283 ? 15.339 39.250 15.128 1.00 79.13 283 GLY H O 1
ATOM 18315 N N . HIS H 1 284 ? 14.484 37.723 13.705 1.00 73.72 284 HIS H N 1
ATOM 18316 C CA . HIS H 1 284 ? 13.096 37.960 14.069 1.00 74.30 284 HIS H CA 1
ATOM 18317 C C . HIS H 1 284 ? 12.687 37.299 15.380 1.00 72.37 284 HIS H C 1
ATOM 18318 O O . HIS H 1 284 ? 11.727 37.751 16.004 1.00 74.36 284 HIS H O 1
ATOM 18325 N N . TRP H 1 285 ? 13.383 36.253 15.817 1.00 73.05 285 TRP H N 1
ATOM 18326 C CA . TRP H 1 285 ? 12.944 35.420 16.939 1.00 73.12 285 TRP H CA 1
ATOM 18327 C C . TRP H 1 285 ? 13.835 35.702 18.146 1.00 72.56 285 TRP H C 1
ATOM 18328 O O . TRP H 1 285 ? 14.756 34.942 18.454 1.00 70.58 285 TRP H O 1
ATOM 18339 N N . LEU H 1 286 ? 13.538 36.802 18.845 1.00 72.87 286 LEU H N 1
ATOM 18340 C CA . LEU H 1 286 ? 14.379 37.216 19.970 1.00 75.17 286 LEU H CA 1
ATOM 18341 C C . LEU H 1 286 ? 14.519 36.144 21.048 1.00 74.81 286 LEU H C 1
ATOM 18342 O O . LEU H 1 286 ? 15.663 35.840 21.435 1.00 72.58 286 LEU H O 1
ATOM 18347 N N . PRO H 1 287 ? 13.444 35.531 21.566 1.00 71.96 287 PRO H N 1
ATOM 18348 C CA . PRO H 1 287 ? 13.636 34.496 22.595 1.00 70.91 287 PRO H CA 1
ATOM 18349 C C . PRO H 1 287 ? 14.416 33.296 22.098 1.00 72.05 287 PRO H C 1
ATOM 18350 O O . PRO H 1 287 ? 15.123 32.655 22.888 1.00 70.26 287 PRO H O 1
ATOM 18354 N N . ASP H 1 288 ? 14.302 32.963 20.811 1.00 71.92 288 ASP H N 1
ATOM 18355 C CA . ASP H 1 288 ? 15.045 31.831 20.267 1.00 70.98 288 ASP H CA 1
ATOM 18356 C C . ASP H 1 288 ? 16.506 32.176 20.006 1.00 72.23 288 ASP H C 1
ATOM 18357 O O . ASP H 1 288 ? 17.398 31.377 20.311 1.00 69.60 288 ASP H O 1
ATOM 18362 N N . GLU H 1 289 ? 16.772 33.362 19.458 1.00 72.78 289 GLU H N 1
ATOM 18363 C CA . GLU H 1 289 ? 18.102 33.673 18.943 1.00 74.69 289 GLU H CA 1
ATOM 18364 C C . GLU H 1 289 ? 19.045 34.229 20.011 1.00 76.31 289 GLU H C 1
ATOM 18365 O O . GLU H 1 289 ? 20.197 33.790 20.109 1.00 77.11 289 GLU H O 1
ATOM 18371 N N . ASN H 1 290 ? 18.575 35.173 20.828 1.00 76.58 290 ASN H N 1
ATOM 18372 C CA . ASN H 1 290 ? 19.416 35.872 21.806 1.00 80.04 290 ASN H CA 1
ATOM 18373 C C . ASN H 1 290 ? 18.675 36.010 23.129 1.00 81.05 290 ASN H C 1
ATOM 18374 O O . ASN H 1 290 ? 18.232 37.102 23.503 1.00 81.12 290 ASN H O 1
ATOM 18379 N N . PRO H 1 291 ? 18.502 34.906 23.861 1.00 80.91 291 PRO H N 1
ATOM 18380 C CA . PRO H 1 291 ? 17.837 35.012 25.168 1.00 83.87 291 PRO H CA 1
ATOM 18381 C C . PRO H 1 291 ? 18.662 35.749 26.207 1.00 83.68 291 PRO H C 1
ATOM 18382 O O . PRO H 1 291 ? 18.084 36.360 27.113 1.00 85.40 291 PRO H O 1
ATOM 18386 N N . ALA H 1 292 ? 19.992 35.716 26.101 1.00 83.97 292 ALA H N 1
ATOM 18387 C CA . ALA H 1 292 ? 20.837 36.418 27.063 1.00 84.70 292 ALA H CA 1
ATOM 18388 C C . ALA H 1 292 ? 20.609 37.923 26.998 1.00 88.57 292 ALA H C 1
ATOM 18389 O O . ALA H 1 292 ? 20.483 38.590 28.032 1.00 91.44 292 ALA H O 1
ATOM 18391 N N . PHE H 1 293 ? 20.574 38.481 25.785 1.00 86.89 293 PHE H N 1
ATOM 18392 C CA . PHE H 1 293 ? 20.255 39.897 25.638 1.00 88.24 293 PHE H CA 1
ATOM 18393 C C . PHE H 1 293 ? 18.852 40.201 26.147 1.00 89.06 293 PHE H C 1
ATOM 18394 O O . PHE H 1 293 ? 18.641 41.190 26.858 1.00 90.92 293 PHE H O 1
ATOM 18402 N N . LEU H 1 294 ? 17.882 39.358 25.795 1.00 86.83 294 LEU H N 1
ATOM 18403 C CA . LEU H 1 294 ? 16.499 39.603 26.190 1.00 88.47 294 LEU H CA 1
ATOM 18404 C C . LEU H 1 294 ? 16.335 39.490 27.694 1.00 89.01 294 LEU H C 1
ATOM 18405 O O . LEU H 1 294 ? 15.603 40.270 28.314 1.00 87.56 294 LEU H O 1
ATOM 18410 N N . THR H 1 295 ? 17.019 38.554 28.305 1.00 88.09 295 THR H N 1
ATOM 18411 C CA . THR H 1 295 ? 16.897 38.343 29.719 1.00 89.75 295 THR H CA 1
ATOM 18412 C C . THR H 1 295 ? 17.256 39.593 30.511 1.00 93.11 295 THR H C 1
ATOM 18413 O O . THR H 1 295 ? 16.453 40.116 31.268 1.00 93.04 295 THR H O 1
ATOM 18417 N N . ARG H 1 296 ? 18.470 40.096 30.330 1.00 94.87 296 ARG H N 1
ATOM 18418 C CA . ARG H 1 296 ? 18.856 41.292 31.065 1.00 94.61 296 ARG H CA 1
ATOM 18419 C C . ARG H 1 296 ? 17.987 42.458 30.767 1.00 95.22 296 ARG H C 1
ATOM 18420 O O . ARG H 1 296 ? 17.616 43.147 31.671 1.00 96.64 296 ARG H O 1
ATOM 18428 N N . GLN H 1 297 ? 17.618 42.679 29.528 1.00 93.39 297 GLN H N 1
ATOM 18429 C CA . GLN H 1 297 ? 16.787 43.826 29.267 1.00 93.89 297 GLN H CA 1
ATOM 18430 C C . GLN H 1 297 ? 15.465 43.915 30.002 1.00 95.12 297 GLN H C 1
ATOM 18431 O O . GLN H 1 297 ? 15.121 44.949 30.534 1.00 95.64 297 GLN H O 1
ATOM 18437 N N . LEU H 1 298 ? 14.783 42.779 30.095 1.00 94.61 298 LEU H N 1
ATOM 18438 C CA . LEU H 1 298 ? 13.483 42.677 30.748 1.00 95.06 298 LEU H CA 1
ATOM 18439 C C . LEU H 1 298 ? 13.651 42.826 32.216 1.00 95.13 298 LEU H C 1
ATOM 18440 O O . LEU H 1 298 ? 12.895 43.471 32.901 1.00 95.60 298 LEU H O 1
ATOM 18445 N N . LEU H 1 299 ? 14.687 42.207 32.690 1.00 93.57 299 LEU H N 1
ATOM 18446 C CA . LEU H 1 299 ? 14.949 42.226 34.128 1.00 95.72 299 LEU H CA 1
ATOM 18447 C C . LEU H 1 299 ? 15.306 43.615 34.593 1.00 98.97 299 LEU H C 1
ATOM 18448 O O . LEU H 1 299 ? 14.800 44.074 35.625 1.00 99.02 299 LEU H O 1
ATOM 18453 N N . ASP H 1 300 ? 16.143 44.317 33.819 1.00 98.38 300 ASP H N 1
ATOM 18454 C CA . ASP H 1 300 ? 16.427 45.713 34.127 1.00 96.61 300 ASP H CA 1
ATOM 18455 C C . ASP H 1 300 ? 15.179 46.561 34.010 1.00 97.73 300 ASP H C 1
ATOM 18456 O O . ASP H 1 300 ? 15.008 47.547 34.738 1.00 100.49 300 ASP H O 1
ATOM 18461 N N . PHE H 1 301 ? 14.327 46.220 33.061 1.00 95.23 301 PHE H N 1
ATOM 18462 C CA . PHE H 1 301 ? 13.080 46.950 32.923 1.00 96.65 301 PHE H CA 1
ATOM 18463 C C . PHE H 1 301 ? 12.222 46.753 34.166 1.00 98.43 301 PHE H C 1
ATOM 18464 O O . PHE H 1 301 ? 11.478 47.658 34.563 1.00 98.98 301 PHE H O 1
ATOM 18472 N N . PHE H 1 302 ? 12.398 45.604 34.781 1.00 98.48 302 PHE H N 1
ATOM 18473 C CA . PHE H 1 302 ? 11.611 45.291 35.930 1.00 98.68 302 PHE H CA 1
ATOM 18474 C C . PHE H 1 302 ? 12.242 45.829 37.169 1.00 97.29 302 PHE H C 1
ATOM 18475 O O . PHE H 1 302 ? 11.568 46.319 38.012 1.00 97.50 302 PHE H O 1
ATOM 18483 N N . ARG H 1 303 ? 13.557 45.781 37.225 1.00 98.82 303 ARG H N 1
ATOM 18484 C CA . ARG H 1 303 ? 14.339 46.235 38.361 1.00 99.53 303 ARG H CA 1
ATOM 18485 C C . ARG H 1 303 ? 14.279 47.723 38.685 1.00 101.70 303 ARG H C 1
ATOM 18486 O O . ARG H 1 303 ? 14.577 48.131 39.805 1.00 102.73 303 ARG H O 1
ATOM 18494 N N . GLU H 1 304 ? 13.954 48.528 37.694 1.00 101.46 304 GLU H N 1
ATOM 18495 C CA . GLU H 1 304 ? 13.833 49.964 37.837 1.00 101.94 304 GLU H CA 1
ATOM 18496 C C . GLU H 1 304 ? 13.160 50.478 39.085 1.00 103.38 304 GLU H C 1
ATOM 18497 O O . GLU H 1 304 ? 13.129 51.685 39.312 1.00 104.94 304 GLU H O 1
#

=== Feature glossary ===
Feature key, reading from the visual/contextual features back to the raw sequence:

Rendered structure images. Six rendered views show the 3D structure from the faces of a cube — i.e. along ±x, ±y, ±z. Rendering representation is drawn randomly per protein from cartoon (secondary-structure ribbons), sticks (backbone bonds), or molecular surface; coloring is either N→C rainbow (blue at the N-terminus through red at the C-terminus) or one color per chain.

Contact-map, Ramachandran, and PAE plots. The contact map is a binary N×N matrix image: pixel (i, j) is dark where Cα_i and Cα_j are within 8 Å and |i−j|>4. Because the |i−j|>4 filter removes local helical contacts, off-diagonal stripes parallel to the main diagonal indicate parallel β-sheets; stripes perpendicular to it indicate antiparallel β-sheets. The Ramachandran plot scatters every residue's (φ, ψ) pair against the sterically allowed regions. The PAE heatmap renders the predicted-aligned-error matrix.

InterPro / GO / CATH / organism. Database cross-references. InterPro integrates a dozen domain/family signature databases into unified entries with residue-range hits. GO terms attach function/process/location labels with evidence codes. CATH codes position the fold in a four-level structural taxonomy. Organism is the NCBI-taxonomy species name.

Nearest PDB structures. The Foldseek neighbor list gives the closest experimentally determined structures in the PDB, ranked by structural alignment. TM-score near 1 means near-identical fold; near 0.3 means only rough topology match. This is how one finds what a novel AlphaFold prediction most resembles in the solved-structure universe.

Predicted aligned error. PAE(i, j) answers: if I align the predicted and true structures on residue i, how far off (in Å) do I expect residue j to be? A block-diagonal PAE matrix with low values on the blocks and high values off-diagonal is the signature of a multi-domain protein with confidently predicted domains but uncertain inter-domain orientation.

Solvent-accessible surface area. Accessible surface area quantifies burial. A residue with SASA near zero is packed into the hydrophobic core; one with SASA >100 Å² sits on the surface. Computed here via the Shrake–Rupley numerical algorithm with a 1.4 Å probe.

B-factor. B-factor (Debye–Waller factor) reflects atomic displacement in the crystal lattice. It is an experimental observable (units Å²), not a prediction; low values mean the atom is pinned down, high values mean it moves or is heterogeneous across the crystal.

pLDDT. For AlphaFold models, the B-factor field carries pLDDT — the model's own estimate of local accuracy on a 0–100 scale. Regions with pLDDT<50 should be treated as essentially unmodeled; they often correspond to intrinsically disordered segments.

Backbone torsions (φ/ψ). φ (phi) and ψ (psi) are the two rotatable backbone dihedrals per residue: φ is the C(i-1)–N–Cα–C torsion, ψ is the N–Cα–C–N(i+1) torsion, both in degrees on (−180°, 180°]. α-helical residues cluster near (−60°, −45°); β-strand residues near (−120°, +130°). A Ramachandran plot is simply a scatter of (φ, ψ) for every residue.

Radius of gyration, Cα contacts, bounding box. Radius of gyration (Rg) is the root-mean-square distance of Cα atoms from their centroid — a single number for overall size and compactness. A globular domain of N residues has Rg ≈ 2.2·N^0.38 Å; an extended or disordered chain has a much larger Rg. The Cα contact count is the number of residue pairs whose Cα atoms are within 8 Å and are more than four positions apart in sequence — a standard proxy for tertiary packing density. The bounding box is the smallest axis-aligned box enclosing all Cα atoms.

Secondary structure (3-state, P-SEA). Three-state secondary structure (P-SEA) collapses the eight DSSP classes into helix (a), strand (b), and coil (c). P-SEA assigns these from Cα geometry alone — distances and angles — without requiring backbone oxygens, so it works on any Cα trace.

Secondary structure (8-state, DSSP). DSSP 8-state secondary structure assigns each residue one of H (α-helix), G (3₁₀-helix), I (π-helix), E (extended β-strand), B (isolated β-bridge), T (hydrogen-bonded turn), S (bend), or '-' (coil). The assignment is computed from backbone hydrogen-bond geometry via the Kabsch–Sander algorithm.

Foldseek 3Di. A 3Di character summarizes, for each residue, the relative orientation of the Cα frame of its nearest spatial neighbor. Because it encodes fold topology rather than chemistry, 3Di alignments detect remote structural similarity that sequence alignment misses.

mmCIF coordinates. The mmCIF block holds the 3D Cartesian coordinates of each backbone atom (N, Cα, C, O) in ångströms. mmCIF is the PDB's canonical archive format — a tagged-loop text representation of the atomic model.

Sequence. Sequence gives the chain of amino acids in standard one-letter code (A=alanine, C=cysteine, …, Y=tyrosine), read N→C. It is the only feature that is directly encoded by the gene; all structural features are derived from the folded form of this sequence.